Protein AF-0000000077542865 (afdb_homodimer)

InterPro domains:
  IPR049453 Integral membrane bound transporter domain [PF13515] (689-824)
  IPR052430 Intracellular Vesicle Transport-Associated [PTHR47804] (69-1054)

Nearest PDB structures (foldseek):
  7vq7-assembly1_B  TM=7.100E-01  e=1.196E-04  Arabidopsis thaliana
  7vq3-assembly1_A  TM=6.684E-01  e=6.848E-05  Arabidopsis thaliana
  7w6k-assembly1_B  TM=6.511E-01  e=1.328E-04  Glycine max
  7vq7-assembly1_B  TM=7.276E-01  e=7.617E-05  Arabidopsis thaliana
  7vq3-assembly1_A  TM=6.675E-01  e=5.763E-05  Arabidopsis thaliana

Secondary structure (DSSP, 8-state):
---------------------------EE-TTT--EE--------GGGGGGGGGG---TTSPPPGGG--SHHHHHHHHHHHHHHHHHHHHHHHTSHHHHHHHHHHHHHHHHHHHHHSHHHHHHH-SSS-TTHHHHHHHHS-TTS-HHHHHHHHHHHHHHHHHHHHHHHHHHHHHHHHHHHH--HHHHHHHIIIIIIIIIIHHHHHHHHHH--HHHHHHHHHHHHHHHHHHHH-HHHHHT----HHHHHHHHHHHHHHHHHHHHHHHSSPPPHHHHHHHHHHHHHHHHHHHHHHHHHHHHHT-STTTTSHHHHHHHHHHHHHHHHHHHHHHHHHHHHHHHTBTTTHHHHHHHHHHHHHHHHHHHHHHHHHHHHHHHHH-----TTS---------SS-THHHHHHHHHHHHHHHHHT-------HHHHHHHHHHT-STTTS------SHHHHHHHHHHHHHHHHHHHHHHHHHHHHS-SB-SSTTT-B---THHHHHHHHHHHHHHHHHHHHHHHHHHHHHH--S--HHHHHHHHHHHHHHHHHHHHHHHHHHHHHHHHHHHHHHHHHHHHPPPB-GGG-THHHHHHTS---------GGGGTT----------S-SS--SS-HHHHHHHHHHHHHH-TTS-HHHHHHHHHHHHHHHHHT-HHHHHHHHHHHHHHHHHHHHHSTTTHHHHHHTTHHHHHHHHHHH--SSHHHHHHHHHHHHHHHHHHHHHHHHHHHHHTT-HHHHHHHHHHHHHHHHHHHHTS--HHHHHHHHHHHIIIIIHHHHHHH-SS---GGGTTTS--HHHHHHHHHHHHHHHHHHHHHHHHHSS---HHHHHHHHHHHHHHHHHHHHHT-TTHHHHSTT----SS-TTHHHHHHHHHHHHHHHHHHHTT---TT----HHHHHHHHHHHHHHHHHHHHHHHHHHS--S--HHHHHHHHHTHHHHHHHHHHHHHHHHHHHHHHHHT-PBPS-PPPSHHHHHHHHHHHHHHHHHHHHHHHTT---SS---GGGGHHHHHHHHHHHHHHHHHHHHHHHHHHHH-B--TT-----/---------------------------EE-TTT--EE--------GGGGGGGGGG---TTSPPPGGG--SHHHHHHHHHHHHHHHHHHHHHHHTSHHHHHHHHHHHHHHHHHHHHHSHHHHHHH-SSS-TTHHHHHHHHS-TTS-HHHHHHHHHHHHHHHHHHHHHHHHHHHHHHHHHHHH--HHHHHHHIIIIIIIIIIHHHHHHHHHH--HHHHHHHHHHHHHHHHHHHH-HHHHHT----HHHHHHHHHHHHHHHHHHHHHHHSSPPPHHHHHHHHHHHHHHHHHHHHHHHHHHHHHT-STTTTSHHHHHHHHHHHHHHHHHHHHHHHHHHHHHHHTBTTTHHHHHHHHHHHHHHHHHHHHHHHHHHHHHHHHH-----TTS---------SS-THHHHHHHHHHHHHHHHHT-------HHHHHHHHHHTTSTTT-------SHHHHHHHHHHHHHHHHHHHHHHHHHHHHS-SB-SSTTT-B---THHHHHHHHHHHHHHHHHHHHHHHHHHHHHH--S--HHHHHHHHHHHHHHHHHHHHHHHHHHHHHHHHHHHHHHHHHHHHPPPB-GGG-THHHHHHTTT--------TTTTTT----------S-SS--SS-HHHHHHHHHHHHHH-TTS-HHHHHHHHHHHHHHHHHT-HHHHHHHHHHHHHHHHHHHHHSTTTHHHHHHTTHHHHHHHHHHH--SSHHHHHHHHHHHHHHHHHHHHHHHHHHHHHTT-HHHHHHHHHHHHHHHHHHHHTS--HHHHHHHHHHHIIIIIHHHHHHH-SS---GGGTTTS--HHHHHHHHHHHHHHHHHHHHHHHHHSS---HHHHHHHHHHHHHHHHHHHHHT-TTHHHHSTT----SS-TTHHHHHHHHHHHHHHHHHHHTT---TT----HHHHHHHHHHHHHHHHHHHHHHHHHHS--S--HHHHHHHHHTHHHHHHHHHHHHHHHHHHHHHHHHT-PBPS-PPPSHHHHHHHHHHHHHHHHHHHHHHHTT---SS---GGGGHHHHHHHHHHHHHHHHHHHHHHHHHHHH-B--TT-----

Radius of gyration: 46.23 Å; Cα contacts (8 Å, |Δi|>4): 2568; chains: 2; bounding box: 120×117×158 Å

Structure (mmCIF, N/CA/C/O backbone):
data_AF-0000000077542865-model_v1
#
loop_
_entity.id
_entity.type
_entity.pdbx_description
1 polymer 'Fusaric acid resistance protein-like-domain-containing protein'
#
loop_
_atom_site.group_PDB
_atom_site.id
_atom_site.type_symbol
_atom_site.label_atom_id
_atom_site.label_alt_id
_atom_site.label_comp_id
_atom_site.label_asym_id
_atom_site.label_entity_id
_atom_site.label_seq_id
_atom_site.pdbx_PDB_ins_code
_atom_site.Cartn_x
_atom_site.Cartn_y
_atom_site.Cartn_z
_atom_site.occupancy
_atom_site.B_iso_or_equiv
_atom_site.auth_seq_id
_atom_site.auth_comp_id
_atom_site.auth_asym_id
_atom_site.auth_atom_id
_atom_site.pdbx_PDB_model_num
ATOM 1 N N . MET A 1 1 ? 24 16.688 79.062 1 21.73 1 MET A N 1
ATOM 2 C CA . MET A 1 1 ? 23.328 16.75 77.75 1 21.73 1 MET A CA 1
ATOM 3 C C . MET A 1 1 ? 23.891 17.891 76.875 1 21.73 1 MET A C 1
ATOM 5 O O . MET A 1 1 ? 23.688 19.062 77.188 1 21.73 1 MET A O 1
ATOM 9 N N . SER A 1 2 ? 25.125 17.797 76.312 1 21.48 2 SER A N 1
ATOM 10 C CA . SER A 1 2 ? 26.156 18.656 75.688 1 21.48 2 SER A CA 1
ATOM 11 C C . SER A 1 2 ? 25.688 19.203 74.375 1 21.48 2 SER A C 1
ATOM 13 O O . SER A 1 2 ? 25.203 18.453 73.5 1 21.48 2 SER A O 1
ATOM 15 N N . SER A 1 3 ? 25.047 20.406 74.25 1 19.92 3 SER A N 1
ATOM 16 C CA . SER A 1 3 ? 24.469 21.25 73.25 1 19.92 3 SER A CA 1
ATOM 17 C C . SER A 1 3 ? 25.469 21.516 72.125 1 19.92 3 SER A C 1
ATOM 19 O O . SER A 1 3 ? 26.453 22.219 72.312 1 19.92 3 SER A O 1
ATOM 21 N N . ALA A 1 4 ? 25.781 20.406 71.375 1 23.33 4 ALA A N 1
ATOM 22 C CA . ALA A 1 4 ? 26.812 20.406 70.375 1 23.33 4 ALA A CA 1
ATOM 23 C C . ALA A 1 4 ? 26.625 21.594 69.438 1 23.33 4 ALA A C 1
ATOM 25 O O . ALA A 1 4 ? 25.5 22 69.125 1 23.33 4 ALA A O 1
ATOM 26 N N . THR A 1 5 ? 27.625 22.484 69.25 1 22.16 5 THR A N 1
ATOM 27 C CA . THR A 1 5 ? 27.922 23.766 68.625 1 22.16 5 THR A CA 1
ATOM 28 C C . THR A 1 5 ? 27.641 23.719 67.125 1 22.16 5 THR A C 1
ATOM 30 O O . THR A 1 5 ? 28.078 22.797 66.438 1 22.16 5 THR A O 1
ATOM 33 N N . SER A 1 6 ? 26.469 24.219 66.625 1 24.36 6 SER A N 1
ATOM 34 C CA . SER A 1 6 ? 25.859 24.391 65.312 1 24.36 6 SER A CA 1
ATOM 35 C C . SER A 1 6 ? 26.844 25.062 64.375 1 24.36 6 SER A C 1
ATOM 37 O O . SER A 1 6 ? 27.281 26.188 64.562 1 24.36 6 SER A O 1
ATOM 39 N N . SER A 1 7 ? 27.891 24.312 63.875 1 25.72 7 SER A N 1
ATOM 40 C CA . SER A 1 7 ? 28.906 24.766 62.938 1 25.72 7 SER A CA 1
ATOM 41 C C . SER A 1 7 ? 28.281 25.453 61.719 1 25.72 7 SER A C 1
ATOM 43 O O . SER A 1 7 ? 27.359 24.906 61.094 1 25.72 7 SER A O 1
ATOM 45 N N . SER A 1 8 ? 28.188 26.797 61.719 1 24.52 8 SER A N 1
ATOM 46 C CA . SER A 1 8 ? 27.703 27.75 60.75 1 24.52 8 SER A CA 1
ATOM 47 C C . SER A 1 8 ? 28.328 27.5 59.375 1 24.52 8 SER A C 1
ATOM 49 O O . SER A 1 8 ? 29.562 27.422 59.25 1 24.52 8 SER A O 1
ATOM 51 N N . THR A 1 9 ? 27.766 26.547 58.625 1 26.58 9 THR A N 1
ATOM 52 C CA . THR A 1 9 ? 28.125 26.25 57.25 1 26.58 9 THR A CA 1
ATOM 53 C C . THR A 1 9 ? 28.281 27.531 56.438 1 26.58 9 THR A C 1
ATOM 55 O O . THR A 1 9 ? 27.375 28.375 56.406 1 26.58 9 THR A O 1
ATOM 58 N N . ALA A 1 10 ? 29.5 28.141 56.406 1 27.3 10 ALA A N 1
ATOM 59 C CA . ALA A 1 10 ? 29.953 29.312 55.656 1 27.3 10 ALA A CA 1
ATOM 60 C C . ALA A 1 10 ? 29.422 29.25 54.219 1 27.3 10 ALA A C 1
ATOM 62 O O . ALA A 1 10 ? 29.578 28.234 53.531 1 27.3 10 ALA A O 1
ATOM 63 N N . ALA A 1 11 ? 28.312 30 54 1 28.98 11 ALA A N 1
ATOM 64 C CA . ALA A 1 11 ? 27.656 30.234 52.719 1 28.98 11 ALA A CA 1
ATOM 65 C C . ALA A 1 11 ? 28.672 30.531 51.625 1 28.98 11 ALA A C 1
ATOM 67 O O . ALA A 1 11 ? 29.594 31.328 51.812 1 28.98 11 ALA A O 1
ATOM 68 N N . TRP A 1 12 ? 29.047 29.531 50.906 1 29.36 12 TRP A N 1
ATOM 69 C CA . TRP A 1 12 ? 29.906 29.703 49.719 1 29.36 12 TRP A CA 1
ATOM 70 C C . TRP A 1 12 ? 29.516 30.953 48.938 1 29.36 12 TRP A C 1
ATOM 72 O O . TRP A 1 12 ? 28.344 31.25 48.781 1 29.36 12 TRP A O 1
ATOM 82 N N . PRO A 1 13 ? 30.312 32 49.062 1 31.22 13 PRO A N 1
ATOM 83 C CA . PRO A 1 13 ? 29.969 33.25 48.375 1 31.22 13 PRO A CA 1
ATOM 84 C C . PRO A 1 13 ? 29.453 33.031 46.969 1 31.22 13 PRO A C 1
ATOM 86 O O . PRO A 1 13 ? 29.812 32.031 46.312 1 31.22 13 PRO A O 1
ATOM 89 N N . PRO A 1 14 ? 28.234 33.438 46.719 1 29.36 14 PRO A N 1
ATOM 90 C CA . PRO A 1 14 ? 27.688 33.25 45.375 1 29.36 14 PRO A CA 1
ATOM 91 C C . PRO A 1 14 ? 28.703 33.531 44.281 1 29.36 14 PRO A C 1
ATOM 93 O O . PRO A 1 14 ? 29.609 34.344 44.469 1 29.36 14 PRO A O 1
ATOM 96 N N . LYS A 1 15 ? 28.953 32.656 43.375 1 32.5 15 LYS A N 1
ATOM 97 C CA . LYS A 1 15 ? 29.875 32.781 42.25 1 32.5 15 LYS A CA 1
ATOM 98 C C . LYS A 1 15 ? 29.719 34.125 41.594 1 32.5 15 LYS A C 1
ATOM 100 O O . LYS A 1 15 ? 28.609 34.531 41.219 1 32.5 15 LYS A O 1
ATOM 105 N N . ARG A 1 16 ? 30.625 35.125 42.031 1 31.64 16 ARG A N 1
ATOM 106 C CA . ARG A 1 16 ? 30.641 36.438 41.375 1 31.64 16 ARG A CA 1
ATOM 107 C C . ARG A 1 16 ? 30.391 36.281 39.875 1 31.64 16 ARG A C 1
ATOM 109 O O . ARG A 1 16 ? 30.922 35.406 39.25 1 31.64 16 ARG A O 1
ATOM 116 N N . PRO A 1 17 ? 29.172 36.781 39.562 1 32.28 17 PRO A N 1
ATOM 117 C CA . PRO A 1 17 ? 28.969 36.688 38.094 1 32.28 17 PRO A CA 1
ATOM 118 C C . PRO A 1 17 ? 30.219 37.031 37.312 1 32.28 17 PRO A C 1
ATOM 120 O O . PRO A 1 17 ? 31.016 37.875 37.719 1 32.28 17 PRO A O 1
ATOM 123 N N . SER A 1 18 ? 30.859 36.094 36.75 1 33.19 18 SER A N 1
ATOM 124 C CA . SER A 1 18 ? 32.094 36.188 36 1 33.19 18 SER A CA 1
ATOM 125 C C . SER A 1 18 ? 32.156 37.469 35.188 1 33.19 18 SER A C 1
ATOM 127 O O . SER A 1 18 ? 31.266 37.75 34.375 1 33.19 18 SER A O 1
ATOM 129 N N . GLN A 1 19 ? 32.469 38.594 35.844 1 33.66 19 GLN A N 1
ATOM 130 C CA . GLN A 1 19 ? 32.75 39.906 35.25 1 33.66 19 GLN A CA 1
ATOM 131 C C . GLN A 1 19 ? 33.531 39.781 33.938 1 33.66 19 GLN A C 1
ATOM 133 O O . GLN A 1 19 ? 34 40.75 33.375 1 33.66 19 GLN A O 1
ATOM 138 N N . ARG A 1 20 ? 34.125 38.625 33.625 1 35.59 20 ARG A N 1
ATOM 139 C CA . ARG A 1 20 ? 35.312 38.281 32.844 1 35.59 20 ARG A CA 1
ATOM 140 C C . ARG A 1 20 ? 35.125 38.594 31.375 1 35.59 20 ARG A C 1
ATOM 142 O O . ARG A 1 20 ? 36.094 38.719 30.625 1 35.59 20 ARG A O 1
ATOM 149 N N . MET A 1 21 ? 33.969 38.344 30.703 1 39.41 21 MET A N 1
ATOM 150 C CA . MET A 1 21 ? 34.031 38.281 29.25 1 39.41 21 MET A CA 1
ATOM 151 C C . MET A 1 21 ? 33.906 39.656 28.625 1 39.41 21 MET A C 1
ATOM 153 O O . MET A 1 21 ? 32.844 40.062 28.234 1 39.41 21 MET A O 1
ATOM 157 N N . LYS A 1 22 ? 34.719 40.625 29.094 1 42.03 22 LYS A N 1
ATOM 158 C CA . LYS A 1 22 ? 34.469 41.938 28.484 1 42.03 22 LYS A CA 1
ATOM 159 C C . LYS A 1 22 ? 35.125 42.031 27.109 1 42.03 22 LYS A C 1
ATOM 161 O O . LYS A 1 22 ? 36.375 42 27.031 1 42.03 22 LYS A O 1
ATOM 166 N N . LEU A 1 23 ? 34.656 41.562 25.938 1 52.25 23 LEU A N 1
ATOM 167 C CA . LEU A 1 23 ? 35.062 41.781 24.562 1 52.25 23 LEU A CA 1
ATOM 168 C C . LEU A 1 23 ? 35.344 43.25 24.312 1 52.25 23 LEU A C 1
ATOM 170 O O . LEU A 1 23 ? 34.75 44.125 24.953 1 52.25 23 LEU A O 1
ATOM 174 N N . ARG A 1 24 ? 36.469 43.656 23.594 1 51.62 24 ARG A N 1
ATOM 175 C CA . ARG A 1 24 ? 36.75 45 23.156 1 51.62 24 ARG A CA 1
ATOM 176 C C . ARG A 1 24 ? 35.5 45.656 22.578 1 51.62 24 ARG A C 1
ATOM 178 O O . ARG A 1 24 ? 34.656 45 21.969 1 51.62 24 ARG A O 1
ATOM 185 N N . ASN A 1 25 ? 35.156 46.75 23.109 1 57.97 25 ASN A N 1
ATOM 186 C CA . ASN A 1 25 ? 33.969 47.438 22.656 1 57.97 25 ASN A CA 1
ATOM 187 C C . ASN A 1 25 ? 34.125 48.031 21.25 1 57.97 25 ASN A C 1
ATOM 189 O O . ASN A 1 25 ? 35.125 48.688 20.984 1 57.97 25 ASN A O 1
ATOM 193 N N . GLY A 1 26 ? 33.719 47.406 20.25 1 60.69 26 GLY A N 1
ATOM 194 C CA . GLY A 1 26 ? 33.688 48 18.922 1 60.69 26 GLY A CA 1
ATOM 195 C C . GLY A 1 26 ? 32.781 49.219 18.828 1 60.69 26 GLY A C 1
ATOM 196 O O . GLY A 1 26 ? 32.031 49.531 19.781 1 60.69 26 GLY A O 1
ATOM 197 N N . THR A 1 27 ? 33.062 50.094 17.891 1 69.81 27 THR A N 1
ATOM 198 C CA . THR A 1 27 ? 32.156 51.219 17.625 1 69.81 27 THR A CA 1
ATOM 199 C C . THR A 1 27 ? 30.797 50.719 17.172 1 69.81 27 THR A C 1
ATOM 201 O O . THR A 1 27 ? 30.688 49.812 16.359 1 69.81 27 THR A O 1
ATOM 204 N N . TYR A 1 28 ? 29.859 51.062 17.953 1 74.69 28 TYR A N 1
ATOM 205 C CA . TYR A 1 28 ? 28.516 50.656 17.547 1 74.69 28 TYR A CA 1
ATOM 206 C C . TYR A 1 28 ? 27.641 51.906 17.297 1 74.69 28 TYR A C 1
ATOM 208 O O . TYR A 1 28 ? 27.984 53 17.719 1 74.69 28 TYR A O 1
ATOM 216 N N . ILE A 1 29 ? 26.719 51.75 16.453 1 74.88 29 ILE A N 1
ATOM 217 C CA . ILE A 1 29 ? 25.797 52.844 16.078 1 74.88 29 ILE A CA 1
ATOM 218 C C . ILE A 1 29 ? 24.516 52.719 16.906 1 74.88 29 ILE A C 1
ATOM 220 O O . ILE A 1 29 ? 23.906 51.656 16.984 1 74.88 29 ILE A O 1
ATOM 224 N N . ILE A 1 30 ? 24.219 53.781 17.625 1 73.69 30 ILE A N 1
ATOM 225 C CA . ILE A 1 30 ? 22.922 53.844 18.297 1 73.69 30 ILE A CA 1
ATOM 226 C C . ILE A 1 30 ? 21.828 54.062 17.25 1 73.69 30 ILE A C 1
ATOM 228 O O . ILE A 1 30 ? 21.797 55.094 16.594 1 73.69 30 ILE A O 1
ATOM 232 N N . PRO A 1 31 ? 21.047 53.125 17.031 1 80 31 PRO A N 1
ATOM 233 C CA . PRO A 1 31 ? 20.094 53.156 15.914 1 80 31 PRO A CA 1
ATOM 234 C C . PRO A 1 31 ? 19.188 54.375 15.961 1 80 31 PRO A C 1
ATOM 236 O O . PRO A 1 31 ? 18.891 54.969 14.922 1 80 31 PRO A O 1
ATOM 239 N N . ARG A 1 32 ? 18.812 54.969 17.078 1 76.44 32 ARG A N 1
ATOM 240 C CA . ARG A 1 32 ? 17.844 56.062 17.172 1 76.44 32 ARG A CA 1
ATOM 241 C C . ARG A 1 32 ? 18.469 57.375 16.734 1 76.44 32 ARG A C 1
ATOM 243 O O . ARG A 1 32 ? 17.828 58.188 16.078 1 76.44 32 ARG A O 1
ATOM 250 N N . THR A 1 33 ? 19.75 57.594 17.094 1 75.69 33 THR A N 1
ATOM 251 C CA . THR A 1 33 ? 20.375 58.875 16.844 1 75.69 33 THR A CA 1
ATOM 252 C C . THR A 1 33 ? 21.375 58.781 15.68 1 75.69 33 THR A C 1
ATOM 254 O O . THR A 1 33 ? 21.703 59.781 15.055 1 75.69 33 THR A O 1
ATOM 257 N N . GLY A 1 34 ? 21.797 57.594 15.305 1 75.5 34 GLY A N 1
ATOM 258 C CA . GLY A 1 34 ? 22.797 57.375 14.266 1 75.5 34 GLY A CA 1
ATOM 259 C C . GLY A 1 34 ? 24.219 57.688 14.734 1 75.5 34 GLY A C 1
ATOM 260 O O . GLY A 1 34 ? 25.156 57.688 13.938 1 75.5 34 GLY A O 1
ATOM 261 N N . GLU A 1 35 ? 24.391 57.969 16.125 1 78.62 35 GLU A N 1
ATOM 262 C CA . GLU A 1 35 ? 25.688 58.375 16.656 1 78.62 35 GLU A CA 1
ATOM 263 C C . GLU A 1 35 ? 26.562 57.125 16.906 1 78.62 35 GLU A C 1
ATOM 265 O O . GLU A 1 35 ? 26.062 56.062 17.234 1 78.62 35 GLU A O 1
ATOM 270 N N . ARG A 1 36 ? 27.781 57.344 16.609 1 79.56 36 ARG A N 1
ATOM 271 C CA . ARG A 1 36 ? 28.75 56.281 16.859 1 79.56 36 ARG A CA 1
ATOM 272 C C . ARG A 1 36 ? 29.234 56.312 18.312 1 79.56 36 ARG A C 1
ATOM 274 O O . ARG A 1 36 ? 29.531 57.375 18.844 1 79.56 36 ARG A O 1
ATOM 281 N N . SER A 1 37 ? 28.922 55.344 19.016 1 77.81 37 SER A N 1
ATOM 282 C CA . SER A 1 37 ? 29.328 55.25 20.406 1 77.81 37 SER A CA 1
ATOM 283 C C . SER A 1 37 ? 30.297 54.094 20.641 1 77.81 37 SER A C 1
ATOM 285 O O . SER A 1 37 ? 30.266 53.094 19.906 1 77.81 37 SER A O 1
ATOM 287 N N . ARG A 1 38 ? 31.234 54.156 21.547 1 70.25 38 ARG A N 1
ATOM 288 C CA . ARG A 1 38 ? 32.188 53.125 21.906 1 70.25 38 ARG A CA 1
ATOM 289 C C . ARG A 1 38 ? 31.969 52.656 23.328 1 70.25 38 ARG A C 1
ATOM 291 O O . ARG A 1 38 ? 32.875 52.094 23.953 1 70.25 38 ARG A O 1
ATOM 298 N N . GLN A 1 39 ? 30.703 52.906 23.875 1 68.94 39 GLN A N 1
ATOM 299 C CA . GLN A 1 39 ? 30.422 52.5 25.25 1 68.94 39 GLN A CA 1
ATOM 300 C C . GLN A 1 39 ? 30.219 51 25.375 1 68.94 39 GLN A C 1
ATOM 302 O O . GLN A 1 39 ? 29.875 50.344 24.391 1 68.94 39 GLN A O 1
ATOM 307 N N . GLU A 1 40 ? 30.547 50.438 26.562 1 68.69 40 GLU A N 1
ATOM 308 C CA . GLU A 1 40 ? 30.406 49.031 26.828 1 68.69 40 GLU A CA 1
ATOM 309 C C . GLU A 1 40 ? 28.938 48.625 26.906 1 68.69 40 GLU A C 1
ATOM 311 O O . GLU A 1 40 ? 28.125 49.344 27.516 1 68.69 40 GLU A O 1
ATOM 316 N N . PHE A 1 41 ? 28.516 47.719 25.938 1 71.62 41 PHE A N 1
ATOM 317 C CA . PHE A 1 41 ? 27.141 47.219 26 1 71.62 41 PHE A CA 1
ATOM 318 C C . PHE A 1 41 ? 27.125 45.719 26.141 1 71.62 41 PHE A C 1
ATOM 320 O O . PHE A 1 41 ? 28.094 45.031 25.812 1 71.62 41 PHE A O 1
ATOM 327 N N . SER A 1 42 ? 26.188 45.219 27.062 1 67.75 42 SER A N 1
ATOM 328 C CA . SER A 1 42 ? 25.969 43.781 27.172 1 67.75 42 SER A CA 1
ATOM 329 C C . SER A 1 42 ? 24.719 43.344 26.406 1 67.75 42 SER A C 1
ATOM 331 O O . SER A 1 42 ? 23.766 44.094 26.281 1 67.75 42 SER A O 1
ATOM 333 N N . LEU A 1 43 ? 24.828 42.281 25.594 1 71.12 43 LEU A N 1
ATOM 334 C CA . LEU A 1 43 ? 23.688 41.688 24.891 1 71.12 43 LEU A CA 1
ATOM 335 C C . LEU A 1 43 ? 22.703 41.062 25.875 1 71.12 43 LEU A C 1
ATOM 337 O O . LEU A 1 43 ? 23.047 40.094 26.562 1 71.12 43 LEU A O 1
ATOM 341 N N . ARG A 1 44 ? 21.766 41.938 26.453 1 62.12 44 ARG A N 1
ATOM 342 C CA . ARG A 1 44 ? 20.797 41.438 27.438 1 62.12 44 ARG A CA 1
ATOM 343 C C . ARG A 1 44 ? 19.469 41.125 26.766 1 62.12 44 ARG A C 1
ATOM 345 O O . ARG A 1 44 ? 19.172 41.625 25.672 1 62.12 44 ARG A O 1
ATOM 352 N N . THR A 1 45 ? 18.812 39.969 27.266 1 64.5 45 THR A N 1
ATOM 353 C CA . THR A 1 45 ? 17.469 39.594 26.828 1 64.5 45 THR A CA 1
ATOM 354 C C . THR A 1 45 ? 16.422 40.406 27.594 1 64.5 45 THR A C 1
ATOM 356 O O . THR A 1 45 ? 16.672 40.875 28.719 1 64.5 45 THR A O 1
ATOM 359 N N . SER A 1 46 ? 15.477 40.938 26.969 1 59.31 46 SER A N 1
ATOM 360 C CA . SER A 1 46 ? 14.398 41.75 27.531 1 59.31 46 SER A CA 1
ATOM 361 C C . SER A 1 46 ? 13.68 41 28.641 1 59.31 46 SER A C 1
ATOM 363 O O . SER A 1 46 ? 12.945 41.625 29.422 1 59.31 46 SER A O 1
ATOM 365 N N . THR A 1 47 ? 13.625 39.688 28.781 1 56.72 47 THR A N 1
ATOM 366 C CA . THR A 1 47 ? 12.773 38.969 29.734 1 56.72 47 THR A CA 1
ATOM 367 C C . THR A 1 47 ? 13.219 39.25 31.172 1 56.72 47 THR A C 1
ATOM 369 O O . THR A 1 47 ? 12.43 39.125 32.125 1 56.72 47 THR A O 1
ATOM 372 N N . ASN A 1 48 ? 14.438 39.438 31.562 1 47 48 ASN A N 1
ATOM 373 C CA . ASN A 1 48 ? 14.836 39.562 32.969 1 47 48 ASN A CA 1
ATOM 374 C C . ASN A 1 48 ? 14.305 40.844 33.562 1 47 48 ASN A C 1
ATOM 376 O O . ASN A 1 48 ? 14.336 41 34.812 1 47 48 ASN A O 1
ATOM 380 N N . ALA A 1 49 ? 13.969 41.812 33 1 43.81 49 ALA A N 1
ATOM 381 C CA . ALA A 1 49 ? 13.594 43.062 33.625 1 43.81 49 ALA A CA 1
ATOM 382 C C . ALA A 1 49 ? 12.211 42.969 34.25 1 43.81 49 ALA A C 1
ATOM 384 O O . ALA A 1 49 ? 11.93 43.656 35.25 1 43.81 49 ALA A O 1
ATOM 385 N N . THR A 1 50 ? 11.305 42.188 33.625 1 41.84 50 THR A N 1
ATOM 386 C CA . THR A 1 50 ? 9.961 42.375 34.156 1 41.84 50 THR A CA 1
ATOM 387 C C . THR A 1 50 ? 9.781 41.594 35.438 1 41.84 50 THR A C 1
ATOM 389 O O . THR A 1 50 ? 8.719 41.656 36.062 1 41.84 50 THR A O 1
ATOM 392 N N . SER A 1 51 ? 10.664 40.656 35.719 1 40.59 51 SER A N 1
ATOM 393 C CA . SER A 1 51 ? 10.25 39.906 36.906 1 40.59 51 SER A CA 1
ATOM 394 C C . SER A 1 51 ? 10.234 40.781 38.156 1 40.59 51 SER A C 1
ATOM 396 O O . SER A 1 51 ? 9.609 40.438 39.156 1 40.59 51 SER A O 1
ATOM 398 N N . ASN A 1 52 ? 11.148 41.75 38.25 1 36.41 52 ASN A N 1
ATOM 399 C CA . ASN A 1 52 ? 11.289 42.312 39.594 1 36.41 52 ASN A CA 1
ATOM 400 C C . ASN A 1 52 ? 10.078 43.156 39.969 1 36.41 52 ASN A C 1
ATOM 402 O O . ASN A 1 52 ? 10.016 43.688 41.094 1 36.41 52 ASN A O 1
ATOM 406 N N . SER A 1 53 ? 9.422 43.781 39.031 1 36.97 53 SER A N 1
ATOM 407 C CA . SER A 1 53 ? 8.586 44.844 39.594 1 36.97 53 SER A CA 1
ATOM 408 C C . SER A 1 53 ? 7.391 44.281 40.344 1 36.97 53 SER A C 1
ATOM 410 O O . SER A 1 53 ? 6.672 45 41.031 1 36.97 53 SER A O 1
ATOM 412 N N . ASP A 1 54 ? 6.871 43.094 39.969 1 38.81 54 ASP A N 1
ATOM 413 C CA . ASP A 1 54 ? 5.559 42.875 40.562 1 38.81 54 ASP A CA 1
ATOM 414 C C . ASP A 1 54 ? 5.684 42.438 42.031 1 38.81 54 ASP A C 1
ATOM 416 O O . ASP A 1 54 ? 5.195 41.375 42.406 1 38.81 54 ASP A O 1
ATOM 420 N N . SER A 1 55 ? 6.77 42.594 42.656 1 38.25 55 SER A N 1
ATOM 421 C CA . SER A 1 55 ? 6.781 42.188 44.062 1 38.25 55 SER A CA 1
ATOM 422 C C . SER A 1 55 ? 5.711 42.906 44.875 1 38.25 55 SER A C 1
ATOM 424 O O . SER A 1 55 ? 5.512 42.625 46.062 1 38.25 55 SER A O 1
ATOM 426 N N . SER A 1 56 ? 5.355 44.156 44.5 1 38.75 56 SER A N 1
ATOM 427 C CA . SER A 1 56 ? 4.73 44.938 45.562 1 38.75 56 SER A CA 1
ATOM 428 C C . SER A 1 56 ? 3.369 44.375 45.938 1 38.75 56 SER A C 1
ATOM 430 O O . SER A 1 56 ? 2.678 44.969 46.812 1 38.75 56 SER A O 1
ATOM 432 N N . ASN A 1 57 ? 2.549 43.688 45.156 1 43.62 57 ASN A N 1
ATOM 433 C CA . ASN A 1 57 ? 1.163 43.594 45.594 1 43.62 57 ASN A CA 1
ATOM 434 C C . ASN A 1 57 ? 1.004 42.594 46.75 1 43.62 57 ASN A C 1
ATOM 436 O O . ASN A 1 57 ? 0.78 41.406 46.5 1 43.62 57 ASN A O 1
ATOM 440 N N . ASP A 1 58 ? 1.519 42.719 47.812 1 48.56 58 ASP A N 1
ATOM 441 C CA . ASP A 1 58 ? 1.382 42 49.094 1 48.56 58 ASP A CA 1
ATOM 442 C C . ASP A 1 58 ? -0.084 41.688 49.406 1 48.56 58 ASP A C 1
ATOM 444 O O . ASP A 1 58 ? -0.405 40.656 49.969 1 48.56 58 ASP A O 1
ATOM 448 N N . ALA A 1 59 ? -1.016 42.719 49.375 1 54.56 59 ALA A N 1
ATOM 449 C CA . ALA A 1 59 ? -2.406 42.562 49.781 1 54.56 59 ALA A CA 1
ATOM 450 C C . ALA A 1 59 ? -3.143 41.531 48.938 1 54.56 59 ALA A C 1
ATOM 452 O O . ALA A 1 59 ? -4.27 41.156 49.25 1 54.56 59 ALA A O 1
ATOM 453 N N . ARG A 1 60 ? -2.65 41.188 47.906 1 62.47 60 ARG A N 1
ATOM 454 C CA . ARG A 1 60 ? -3.314 40.312 46.906 1 62.47 60 ARG A CA 1
ATOM 455 C C . ARG A 1 60 ? -2.762 38.906 46.969 1 62.47 60 ARG A C 1
ATOM 457 O O . ARG A 1 60 ? -2.889 38.125 46.031 1 62.47 60 ARG A O 1
ATOM 464 N N . THR A 1 61 ? -2.178 38.531 48.188 1 70 61 THR A N 1
ATOM 465 C CA . THR A 1 61 ? -1.678 37.188 48.281 1 70 61 THR A CA 1
ATOM 466 C C . THR A 1 61 ? -2.506 36.375 49.281 1 70 61 THR A C 1
ATOM 468 O O . THR A 1 61 ? -3.006 36.906 50.281 1 70 61 THR A O 1
ATOM 471 N N . TYR A 1 62 ? -2.869 35.094 49.031 1 77.88 62 TYR A N 1
ATOM 472 C CA . TYR A 1 62 ? -3.564 34.125 49.875 1 77.88 62 TYR A CA 1
ATOM 473 C C . TYR A 1 62 ? -2.803 33.906 51.188 1 77.88 62 TYR A C 1
ATOM 475 O O . TYR A 1 62 ? -1.57 33.875 51.188 1 77.88 62 TYR A O 1
ATOM 483 N N . ARG A 1 63 ? -3.451 34.125 52.344 1 76.5 63 ARG A N 1
ATOM 484 C CA . ARG A 1 63 ? -2.838 33.844 53.656 1 76.5 63 ARG A CA 1
ATOM 485 C C . ARG A 1 63 ? -3.033 32.406 54.062 1 76.5 63 ARG A C 1
ATOM 487 O O . ARG A 1 63 ? -4.07 31.797 53.75 1 76.5 63 ARG A O 1
ATOM 494 N N . SER A 1 64 ? -2.002 31.719 54.531 1 78.44 64 SER A N 1
ATOM 495 C CA . SER A 1 64 ? -2.033 30.312 54.906 1 78.44 64 SER A CA 1
ATOM 496 C C . SER A 1 64 ? -2.676 30.125 56.281 1 78.44 64 SER A C 1
ATOM 498 O O . SER A 1 64 ? -2.629 31.031 57.125 1 78.44 64 SER A O 1
ATOM 500 N N . PHE A 1 65 ? -3.459 29.078 56.375 1 78.62 65 PHE A N 1
ATOM 501 C CA . PHE A 1 65 ? -4.137 28.703 57.594 1 78.62 65 PHE A CA 1
ATOM 502 C C . PHE A 1 65 ? -3.129 28.375 58.688 1 78.62 65 PHE A C 1
ATOM 504 O O . PHE A 1 65 ? -3.486 28.281 59.875 1 78.62 65 PHE A O 1
ATOM 511 N N . GLU A 1 66 ? -1.943 28.141 58.406 1 72.94 66 GLU A N 1
ATOM 512 C CA . GLU A 1 66 ? -0.973 27.688 59.375 1 72.94 66 GLU A CA 1
ATOM 513 C C . GLU A 1 66 ? -0.674 28.781 60.406 1 72.94 66 GLU A C 1
ATOM 515 O O . GLU A 1 66 ? -0.299 28.5 61.531 1 72.94 66 GLU A O 1
ATOM 520 N N . THR A 1 67 ? -1.011 30 60 1 66.75 67 THR A N 1
ATOM 521 C CA . THR A 1 67 ? -0.665 31.078 60.938 1 66.75 67 THR A CA 1
ATOM 522 C C . THR A 1 67 ? -1.828 31.375 61.875 1 66.75 67 THR A C 1
ATOM 524 O O . THR A 1 67 ? -1.744 32.281 62.688 1 66.75 67 THR A O 1
ATOM 527 N N . ALA A 1 68 ? -2.951 30.594 61.719 1 70.31 68 ALA A N 1
ATOM 528 C CA . ALA A 1 68 ? -4.148 30.922 62.5 1 70.31 68 ALA A CA 1
ATOM 529 C C . ALA A 1 68 ? -4.102 30.297 63.875 1 70.31 68 ALA A C 1
ATOM 531 O O . ALA A 1 68 ? -3.916 29.078 64 1 70.31 68 ALA A O 1
ATOM 532 N N . GLU A 1 69 ? -3.893 30.938 65 1 75 69 GLU A N 1
ATOM 533 C CA . GLU A 1 69 ? -3.83 30.469 66.375 1 75 69 GLU A CA 1
ATOM 534 C C . GLU A 1 69 ? -5.227 30.219 66.938 1 75 69 GLU A C 1
ATOM 536 O O . GLU A 1 69 ? -5.426 29.312 67.75 1 75 69 GLU A O 1
ATOM 541 N N . SER A 1 70 ? -6.211 31.047 66.625 1 80.12 70 SER A N 1
ATOM 542 C CA . SER A 1 70 ? -7.559 30.891 67.188 1 80.12 70 SER A CA 1
ATOM 543 C C . SER A 1 70 ? -8.578 30.672 66.062 1 80.12 70 SER A C 1
ATOM 545 O O . SER A 1 70 ? -8.289 30.906 64.875 1 80.12 70 SER A O 1
ATOM 547 N N . ASN A 1 71 ? -9.719 30.109 66.375 1 85.31 71 ASN A N 1
ATOM 548 C CA . ASN A 1 71 ? -10.797 29.891 65.375 1 85.31 71 ASN A CA 1
ATOM 549 C C . ASN A 1 71 ? -11.273 31.219 64.812 1 85.31 71 ASN A C 1
ATOM 551 O O . ASN A 1 71 ? -11.648 31.266 63.625 1 85.31 71 ASN A O 1
ATOM 555 N N . LYS A 1 72 ? -11.188 32.219 65.625 1 82.5 72 LYS A N 1
ATOM 556 C CA . LYS A 1 72 ? -11.57 33.531 65.062 1 82.5 72 LYS A CA 1
ATOM 557 C C . LYS A 1 72 ? -10.562 34.031 64.062 1 82.5 72 LYS A C 1
ATOM 559 O O . LYS A 1 72 ? -10.945 34.625 63.062 1 82.5 72 LYS A O 1
ATOM 564 N N . ASP A 1 73 ? -9.414 33.531 64.312 1 82.56 73 ASP A N 1
ATOM 565 C CA . ASP A 1 73 ? -8.383 33.938 63.344 1 82.56 73 ASP A CA 1
ATOM 566 C C . ASP A 1 73 ? -8.508 33.156 62.031 1 82.56 73 ASP A C 1
ATOM 568 O O . ASP A 1 73 ? -8.281 33.688 60.938 1 82.56 73 ASP A O 1
ATOM 572 N N . ARG A 1 74 ? -9 31.922 62.125 1 85.56 74 ARG A N 1
ATOM 573 C CA . ARG A 1 74 ? -9.211 31.109 60.938 1 85.56 74 ARG A CA 1
ATOM 574 C C . ARG A 1 74 ? -10.328 31.672 60.062 1 85.56 74 ARG A C 1
ATOM 576 O O . ARG A 1 74 ? -10.227 31.703 58.844 1 85.56 74 ARG A O 1
ATOM 583 N N . LEU A 1 75 ? -11.297 32.156 60.781 1 86 75 LEU A N 1
ATOM 584 C CA . LEU A 1 75 ? -12.406 32.75 60.031 1 86 75 LEU A CA 1
ATOM 585 C C . LEU A 1 75 ? -11.984 34.062 59.375 1 86 75 LEU A C 1
ATOM 587 O O . LEU A 1 75 ? -12.422 34.375 58.281 1 86 75 LEU A O 1
ATOM 591 N N . ARG A 1 76 ? -11.203 34.719 60 1 83.75 76 ARG A N 1
ATOM 592 C CA . ARG A 1 76 ? -10.703 35.969 59.406 1 83.75 76 ARG A CA 1
ATOM 593 C C . ARG A 1 76 ? -9.805 35.688 58.188 1 83.75 76 ARG A C 1
ATOM 595 O O . ARG A 1 76 ? -9.852 36.406 57.219 1 83.75 76 ARG A O 1
ATOM 602 N N . ILE A 1 77 ? -9.211 34.562 58.281 1 86.62 77 ILE A N 1
ATOM 603 C CA . ILE A 1 77 ? -8.352 34.188 57.156 1 86.62 77 ILE A CA 1
ATOM 604 C C . ILE A 1 77 ? -9.219 33.719 56 1 86.62 77 ILE A C 1
ATOM 606 O O . ILE A 1 77 ? -8.938 34.031 54.844 1 86.62 77 ILE A O 1
ATOM 610 N N . ILE A 1 78 ? -10.234 32.969 56.281 1 87.62 78 ILE A N 1
ATOM 611 C CA . ILE A 1 78 ? -11.133 32.5 55.219 1 87.62 78 ILE A CA 1
ATOM 612 C C . ILE A 1 78 ? -11.789 33.719 54.562 1 87.62 78 ILE A C 1
ATOM 614 O O . ILE A 1 78 ? -11.883 33.781 53.312 1 87.62 78 ILE A O 1
ATOM 618 N N . PHE A 1 79 ? -12.156 34.656 55.406 1 86 79 PHE A N 1
ATOM 619 C CA . PHE A 1 79 ? -12.797 35.844 54.844 1 86 79 PHE A CA 1
ATOM 620 C C . PHE A 1 79 ? -11.805 36.656 54.062 1 86 79 PHE A C 1
ATOM 622 O O . PHE A 1 79 ? -12.156 37.25 53 1 86 79 PHE A O 1
ATOM 629 N N . HIS A 1 80 ? -10.719 36.688 54.5 1 83.19 80 HIS A N 1
ATOM 630 C CA . HIS A 1 80 ? -9.695 37.406 53.75 1 83.19 80 HIS A CA 1
ATOM 631 C C . HIS A 1 80 ? -9.391 36.719 52.438 1 83.19 80 HIS A C 1
ATOM 633 O O . HIS A 1 80 ? -9.266 37.344 51.406 1 83.19 80 HIS A O 1
ATOM 639 N N . ASN A 1 81 ? -9.383 35.375 52.5 1 87.88 81 ASN A N 1
ATOM 640 C CA . ASN A 1 81 ? -9.133 34.625 51.25 1 87.88 81 ASN A CA 1
ATOM 641 C C . ASN A 1 81 ? -10.281 34.781 50.281 1 87.88 81 ASN A C 1
ATOM 643 O O . ASN A 1 81 ? -10.055 34.812 49.062 1 87.88 81 ASN A O 1
ATOM 647 N N . ILE A 1 82 ? -11.328 34.906 50.719 1 86.25 82 ILE A N 1
ATOM 648 C CA . ILE A 1 82 ? -12.484 35.094 49.844 1 86.25 82 ILE A CA 1
ATOM 649 C C . ILE A 1 82 ? -12.438 36.5 49.25 1 86.25 82 ILE A C 1
ATOM 651 O O . ILE A 1 82 ? -12.742 36.688 48.062 1 86.25 82 ILE A O 1
ATOM 655 N N . LYS A 1 83 ? -12.031 37.406 50.031 1 87.31 83 LYS A N 1
ATOM 656 C CA . LYS A 1 83 ? -11.906 38.781 49.531 1 87.31 83 LYS A CA 1
ATOM 657 C C . LYS A 1 83 ? -10.797 38.875 48.5 1 87.31 83 LYS A C 1
ATOM 659 O O . LYS A 1 83 ? -10.953 39.562 47.469 1 87.31 83 LYS A O 1
ATOM 664 N N . VAL A 1 84 ? -9.812 38.25 48.75 1 86.62 84 VAL A N 1
ATOM 665 C CA . VAL A 1 84 ? -8.719 38.25 47.781 1 86.62 84 VAL A CA 1
ATOM 666 C C . VAL A 1 84 ? -9.172 37.531 46.5 1 86.62 84 VAL A C 1
ATOM 668 O O . VAL A 1 84 ? -8.844 38 45.406 1 86.62 84 VAL A O 1
ATOM 671 N N . ALA A 1 85 ? -9.875 36.469 46.688 1 87.25 85 ALA A N 1
ATOM 672 C CA . ALA A 1 85 ? -10.383 35.781 45.5 1 87.25 85 ALA A CA 1
ATOM 673 C C . ALA A 1 85 ? -11.305 36.688 44.688 1 87.25 85 ALA A C 1
ATOM 675 O O . ALA A 1 85 ? -11.266 36.656 43.438 1 87.25 85 ALA A O 1
ATOM 676 N N . PHE A 1 86 ? -12.039 37.438 45.312 1 87.44 86 PHE A N 1
ATOM 677 C CA . PHE A 1 86 ? -12.953 38.312 44.625 1 87.44 86 PHE A CA 1
ATOM 678 C C . PHE A 1 86 ? -12.195 39.469 43.969 1 87.44 86 PHE A C 1
ATOM 680 O O . PHE A 1 86 ? -12.57 39.906 42.875 1 87.44 86 PHE A O 1
ATOM 687 N N . VAL A 1 87 ? -11.195 39.906 44.562 1 86.88 87 VAL A N 1
ATOM 688 C CA . VAL A 1 87 ? -10.406 40.969 43.969 1 86.88 87 VAL A CA 1
ATOM 689 C C . VAL A 1 87 ? -9.648 40.438 42.75 1 86.88 87 VAL A C 1
ATOM 691 O O . VAL A 1 87 ? -9.539 41.125 41.719 1 86.88 87 VAL A O 1
ATOM 694 N N . LEU A 1 88 ? -9.297 39.25 42.906 1 87.12 88 LEU A N 1
ATOM 695 C CA . LEU A 1 88 ? -8.602 38.656 41.781 1 87.12 88 LEU A CA 1
ATOM 696 C C . LEU A 1 88 ? -9.57 38.375 40.625 1 87.12 88 LEU A C 1
ATOM 698 O O . LEU A 1 88 ? -9.219 38.531 39.438 1 87.12 88 LEU A O 1
ATOM 702 N N . LEU A 1 89 ? -10.664 37.969 40.969 1 87.75 89 LEU A N 1
ATOM 703 C CA . LEU A 1 89 ? -11.688 37.75 39.938 1 87.75 89 LEU A CA 1
ATOM 704 C C . LEU A 1 89 ? -12.07 39.062 39.281 1 87.75 89 LEU A C 1
ATOM 706 O O . LEU A 1 89 ? -12.266 39.125 38.062 1 87.75 89 LEU A O 1
ATOM 710 N N . TRP A 1 90 ? -12.086 40.062 40.031 1 87.38 90 TRP A N 1
ATOM 711 C CA . TRP A 1 90 ? -12.414 41.375 39.469 1 87.38 90 TRP A CA 1
ATOM 712 C C . TRP A 1 90 ? -11.289 41.875 38.594 1 87.38 90 TRP A C 1
ATOM 714 O O . TRP A 1 90 ? -11.539 42.469 37.562 1 87.38 90 TRP A O 1
ATOM 724 N N . ALA A 1 91 ? -10.164 41.656 39 1 88.62 91 ALA A N 1
ATOM 725 C CA . ALA A 1 91 ? -9.023 42.062 38.188 1 88.62 91 ALA A CA 1
ATOM 726 C C . ALA A 1 91 ? -8.977 41.25 36.875 1 88.62 91 ALA A C 1
ATOM 728 O O . ALA A 1 91 ? -8.641 41.812 35.812 1 88.62 91 ALA A O 1
ATOM 729 N N . TRP A 1 92 ? -9.383 40.031 37 1 89.56 92 TRP A N 1
ATOM 730 C CA . TRP A 1 92 ? -9.398 39.219 35.812 1 89.56 92 TRP A CA 1
ATOM 731 C C . TRP A 1 92 ? -10.516 39.625 34.875 1 89.56 92 TRP A C 1
ATOM 733 O O . TRP A 1 92 ? -10.352 39.594 33.656 1 89.56 92 TRP A O 1
ATOM 743 N N . LEU A 1 93 ? -11.586 40 35.375 1 90 93 LEU A N 1
ATOM 744 C CA . LEU A 1 93 ? -12.719 40.438 34.562 1 90 93 LEU A CA 1
ATOM 745 C C . LEU A 1 93 ? -12.383 41.688 33.781 1 90 93 LEU A C 1
ATOM 747 O O . LEU A 1 93 ? -13.008 41.969 32.75 1 90 93 LEU A O 1
ATOM 751 N N . GLN A 1 94 ? -11.305 42.344 34.219 1 88.56 94 GLN A N 1
ATOM 752 C CA . GLN A 1 94 ? -10.938 43.562 33.531 1 88.56 94 GLN A CA 1
ATOM 753 C C . GLN A 1 94 ? -9.875 43.312 32.469 1 88.56 94 GLN A C 1
ATOM 755 O O . GLN A 1 94 ? -9.562 44.188 31.656 1 88.56 94 GLN A O 1
ATOM 760 N N . THR A 1 95 ? -9.531 42.156 32.438 1 90.5 95 THR A N 1
ATOM 761 C CA . THR A 1 95 ? -8.578 41.781 31.375 1 90.5 95 THR A CA 1
ATOM 762 C C . THR A 1 95 ? -9.297 41.562 30.047 1 90.5 95 THR A C 1
ATOM 764 O O . THR A 1 95 ? -10.531 41.531 30 1 90.5 95 THR A O 1
ATOM 767 N N . GLU A 1 96 ? -8.555 41.469 28.953 1 88.94 96 GLU A N 1
ATOM 768 C CA . GLU A 1 96 ? -9.133 41.25 27.641 1 88.94 96 GLU A CA 1
ATOM 769 C C . GLU A 1 96 ? -9.859 39.906 27.578 1 88.94 96 GLU A C 1
ATOM 771 O O . GLU A 1 96 ? -10.906 39.812 26.938 1 88.94 96 GLU A O 1
ATOM 776 N N . GLU A 1 97 ? -9.367 38.938 28.297 1 91.25 97 GLU A N 1
ATOM 777 C CA . GLU A 1 97 ? -10.039 37.625 28.328 1 91.25 97 GLU A CA 1
ATOM 778 C C . GLU A 1 97 ? -11.344 37.719 29.125 1 91.25 97 GLU A C 1
ATOM 780 O O . GLU A 1 97 ? -12.344 37.094 28.75 1 91.25 97 GLU A O 1
ATOM 785 N N . GLY A 1 98 ? -11.25 38.406 30.172 1 92.25 98 GLY A N 1
ATOM 786 C CA . GLY A 1 98 ? -12.453 38.562 30.969 1 92.25 98 GLY A CA 1
ATOM 787 C C . GLY A 1 98 ? -13.539 39.344 30.266 1 92.25 98 GLY A C 1
ATOM 788 O O . GLY A 1 98 ? -14.719 39 30.328 1 92.25 98 GLY A O 1
ATOM 789 N N . HIS A 1 99 ? -13.188 40.406 29.5 1 93.56 99 HIS A N 1
ATOM 790 C CA . HIS A 1 99 ? -14.148 41.156 28.703 1 93.56 99 HIS A CA 1
ATOM 791 C C . HIS A 1 99 ? -14.766 40.281 27.609 1 93.56 99 HIS A C 1
ATOM 793 O O . HIS A 1 99 ? -15.953 40.406 27.297 1 93.56 99 HIS A O 1
ATOM 799 N N . GLY A 1 100 ? -13.938 39.5 27.109 1 94.19 100 GLY A N 1
ATOM 800 C CA . GLY A 1 100 ? -14.461 38.594 26.094 1 94.19 100 GLY A CA 1
ATOM 801 C C . GLY A 1 100 ? -15.523 37.625 26.641 1 94.19 100 GLY A C 1
ATOM 802 O O . GLY A 1 100 ? -16.547 37.438 25.984 1 94.19 100 GLY A O 1
ATOM 803 N N . VAL A 1 101 ? -15.234 37.094 27.828 1 95.31 101 VAL A N 1
ATOM 804 C CA . VAL A 1 101 ? -16.172 36.156 28.438 1 95.31 101 VAL A CA 1
ATOM 805 C C . VAL A 1 101 ? -17.469 36.875 28.797 1 95.31 101 VAL A C 1
ATOM 807 O O . VAL A 1 101 ? -18.562 36.375 28.578 1 95.31 101 VAL A O 1
ATOM 810 N N . LEU A 1 102 ? -17.422 38.094 29.25 1 94.94 102 LEU A N 1
ATOM 811 C CA . LEU A 1 102 ? -18.594 38.875 29.625 1 94.94 102 LEU A CA 1
ATOM 812 C C . LEU A 1 102 ? -19.391 39.312 28.391 1 94.94 102 LEU A C 1
ATOM 814 O O . LEU A 1 102 ? -20.625 39.312 28.438 1 94.94 102 LEU A O 1
ATOM 818 N N . LYS A 1 103 ? -18.734 39.625 27.375 1 95.38 103 LYS A N 1
ATOM 819 C CA . LYS A 1 103 ? -19.406 39.969 26.125 1 95.38 103 LYS A CA 1
ATOM 820 C C . LYS A 1 103 ? -20.219 38.781 25.625 1 95.38 103 LYS A C 1
ATOM 822 O O . LYS A 1 103 ? -21.359 38.938 25.188 1 95.38 103 LYS A O 1
ATOM 827 N N . CYS A 1 104 ? -19.594 37.625 25.672 1 95.81 104 CYS A N 1
ATOM 828 C CA . CYS A 1 104 ? -20.281 36.438 25.188 1 95.81 104 CYS A CA 1
ATOM 829 C C . CYS A 1 104 ? -21.469 36.062 26.078 1 95.81 104 CYS A C 1
ATOM 831 O O . CYS A 1 104 ? -22.516 35.656 25.594 1 95.81 104 CYS A O 1
ATOM 833 N N . THR A 1 105 ? -21.312 36.281 27.391 1 96.06 105 THR A N 1
ATOM 834 C CA . THR A 1 105 ? -22.406 36 28.312 1 96.06 105 THR A CA 1
ATOM 835 C C . THR A 1 105 ? -23.547 36.969 28.078 1 96.06 105 THR A C 1
ATOM 837 O O . THR A 1 105 ? -24.719 36.594 28.125 1 96.06 105 THR A O 1
ATOM 840 N N . LEU A 1 106 ? -23.266 38.188 27.734 1 95.81 106 LEU A N 1
ATOM 841 C CA . LEU A 1 106 ? -24.297 39.188 27.438 1 95.81 106 LEU A CA 1
ATOM 842 C C . LEU A 1 106 ? -25.031 38.812 26.156 1 95.81 106 LEU A C 1
ATOM 844 O O . LEU A 1 106 ? -26.266 38.938 26.109 1 95.81 106 LEU A O 1
ATOM 848 N N . ALA A 1 107 ? -24.281 38.531 25.141 1 95.81 107 ALA A N 1
ATOM 849 C CA . ALA A 1 107 ? -24.922 38.125 23.891 1 95.81 107 ALA A CA 1
ATOM 850 C C . ALA A 1 107 ? -25.828 36.906 24.094 1 95.81 107 ALA A C 1
ATOM 852 O O . ALA A 1 107 ? -26.906 36.812 23.5 1 95.81 107 ALA A O 1
ATOM 853 N N . TYR A 1 108 ? -25.344 35.969 24.953 1 95.81 108 TYR A N 1
ATOM 854 C CA . TYR A 1 108 ? -26.156 34.781 25.219 1 95.81 108 TYR A CA 1
ATOM 855 C C . TYR A 1 108 ? -27.453 35.125 25.922 1 95.81 108 TYR A C 1
ATOM 857 O O . TYR A 1 108 ? -28.516 34.594 25.594 1 95.81 108 TYR A O 1
ATOM 865 N N . VAL A 1 109 ? -27.406 36.031 26.859 1 95.06 109 VAL A N 1
ATOM 866 C CA . VAL A 1 109 ? -28.609 36.438 27.594 1 95.06 109 VAL A CA 1
ATOM 867 C C . VAL A 1 109 ? -29.562 37.188 26.641 1 95.06 109 VAL A C 1
ATOM 869 O O . VAL A 1 109 ? -30.766 36.969 26.703 1 95.06 109 VAL A O 1
ATOM 872 N N . LEU A 1 110 ? -29.047 38 25.734 1 93.88 110 LEU A N 1
ATOM 873 C CA . LEU A 1 110 ? -29.875 38.688 24.75 1 93.88 110 LEU A CA 1
ATOM 874 C C . LEU A 1 110 ? -30.531 37.688 23.797 1 93.88 110 LEU A C 1
ATOM 876 O O . LEU A 1 110 ? -31.688 37.875 23.406 1 93.88 110 LEU A O 1
ATOM 880 N N . GLY A 1 111 ? -29.75 36.75 23.391 1 92.44 111 GLY A N 1
ATOM 881 C CA . GLY A 1 111 ? -30.297 35.719 22.516 1 92.44 111 GLY A CA 1
ATOM 882 C C . GLY A 1 111 ? -31.359 34.875 23.188 1 92.44 111 GLY A C 1
ATOM 883 O O . GLY A 1 111 ? -32.344 34.5 22.547 1 92.44 111 GLY A O 1
ATOM 884 N N . SER A 1 112 ? -31.219 34.594 24.516 1 92.38 112 SER A N 1
ATOM 885 C CA . SER A 1 112 ? -32.188 33.781 25.266 1 92.38 112 SER A CA 1
ATOM 886 C C . SER A 1 112 ? -33.469 34.531 25.5 1 92.38 112 SER A C 1
ATOM 888 O O . SER A 1 112 ? -34.5 33.938 25.812 1 92.38 112 SER A O 1
ATOM 890 N N . MET A 1 113 ? -33.469 35.844 25.281 1 91.5 113 MET A N 1
ATOM 891 C CA . MET A 1 113 ? -34.688 36.625 25.438 1 91.5 113 MET A CA 1
ATOM 892 C C . MET A 1 113 ? -35.688 36.312 24.344 1 91.5 113 MET A C 1
ATOM 894 O O . MET A 1 113 ? -36.875 36.594 24.484 1 91.5 113 MET A O 1
ATOM 898 N N . GLY A 1 114 ? -35.188 35.75 23.266 1 88.25 114 GLY A N 1
ATOM 899 C CA . GLY A 1 114 ? -36.094 35.312 22.234 1 88.25 114 GLY A CA 1
ATOM 900 C C . GLY A 1 114 ? -37.094 34.281 22.734 1 88.25 114 GLY A C 1
ATOM 901 O O . GLY A 1 114 ? -38.219 34.188 22.234 1 88.25 114 GLY A O 1
ATOM 902 N N . THR A 1 115 ? -36.719 33.5 23.812 1 89.19 115 THR A N 1
ATOM 903 C CA . THR A 1 115 ? -37.594 32.469 24.391 1 89.19 115 THR A CA 1
ATOM 904 C C . THR A 1 115 ? -38.312 33.031 25.625 1 89.19 115 THR A C 1
ATOM 906 O O . THR A 1 115 ? -39.5 32.719 25.828 1 89.19 115 THR A O 1
ATOM 909 N N . PHE A 1 116 ? -37.688 33.906 26.438 1 90.19 116 PHE A N 1
ATOM 910 C CA . PHE A 1 116 ? -38.25 34.312 27.719 1 90.19 116 PHE A CA 1
ATOM 911 C C . PHE A 1 116 ? -39.125 35.562 27.578 1 90.19 116 PHE A C 1
ATOM 913 O O . PHE A 1 116 ? -40.094 35.719 28.344 1 90.19 116 PHE A O 1
ATOM 920 N N . LEU A 1 117 ? -38.812 36.406 26.609 1 89.44 117 LEU A N 1
ATOM 921 C CA . LEU A 1 117 ? -39.594 37.625 26.422 1 89.44 117 LEU A CA 1
ATOM 922 C C . LEU A 1 117 ? -40.812 37.375 25.531 1 89.44 117 LEU A C 1
ATOM 924 O O . LEU A 1 117 ? -40.656 37.031 24.359 1 89.44 117 LEU A O 1
ATOM 928 N N . THR A 1 118 ? -41.969 37.719 25.953 1 86.56 118 THR A N 1
ATOM 929 C CA . THR A 1 118 ? -43.219 37.344 25.328 1 86.56 118 THR A CA 1
ATOM 930 C C . THR A 1 118 ? -43.406 38.062 23.984 1 86.56 118 THR A C 1
ATOM 932 O O . THR A 1 118 ? -43.75 37.438 22.984 1 86.56 118 THR A O 1
ATOM 935 N N . PRO A 1 119 ? -43.031 39.375 23.875 1 87.62 119 PRO A N 1
ATOM 936 C CA . PRO A 1 119 ? -43.188 40 22.562 1 87.62 119 PRO A CA 1
ATOM 937 C C . PRO A 1 119 ? -42.281 39.438 21.5 1 87.62 119 PRO A C 1
ATOM 939 O O . PRO A 1 119 ? -42.688 39.281 20.344 1 87.62 119 PRO A O 1
ATOM 942 N N . LEU A 1 120 ? -41.125 39.062 21.844 1 88.38 120 LEU A N 1
ATOM 943 C CA . LEU A 1 120 ? -40.188 38.5 20.891 1 88.38 120 LEU A CA 1
ATOM 944 C C . LEU A 1 120 ? -40.562 37.031 20.594 1 88.38 120 LEU A C 1
ATOM 946 O O . LEU A 1 120 ? -40.406 36.594 19.453 1 88.38 120 LEU A O 1
ATOM 950 N N . SER A 1 121 ? -41 36.375 21.562 1 86.88 121 SER A N 1
ATOM 951 C CA . SER A 1 121 ? -41.406 34.969 21.375 1 86.88 121 SER A CA 1
ATOM 952 C C . SER A 1 121 ? -42.625 34.906 20.438 1 86.88 121 SER A C 1
ATOM 954 O O . SER A 1 121 ? -42.688 33.969 19.609 1 86.88 121 SER A O 1
ATOM 956 N N . ASN A 1 122 ? -43.531 35.875 20.547 1 85.06 122 ASN A N 1
ATOM 957 C CA . ASN A 1 122 ? -44.688 35.875 19.672 1 85.06 122 ASN A CA 1
ATOM 958 C C . ASN A 1 122 ? -44.312 36.281 18.25 1 85.06 122 ASN A C 1
ATOM 960 O O . ASN A 1 122 ? -44.938 35.812 17.281 1 85.06 122 ASN A O 1
ATOM 964 N N . PHE A 1 123 ? -43.281 37.094 18.203 1 88.44 123 PHE A N 1
ATOM 965 C CA . PHE A 1 123 ? -42.812 37.5 16.891 1 88.44 123 PHE A CA 1
ATOM 966 C C . PHE A 1 123 ? -42.188 36.312 16.156 1 88.44 123 PHE A C 1
ATOM 968 O O . PHE A 1 123 ? -42.281 36.219 14.93 1 88.44 123 PHE A O 1
ATOM 975 N N . LEU A 1 124 ? -41.594 35.375 16.859 1 87.19 124 LEU A N 1
ATOM 976 C CA . LEU A 1 124 ? -40.938 34.219 16.281 1 87.19 124 LEU A CA 1
ATOM 977 C C . LEU A 1 124 ? -41.938 33.125 15.922 1 87.19 124 LEU A C 1
ATOM 979 O O . LEU A 1 124 ? -41.625 32.219 15.125 1 87.19 124 LEU A O 1
ATOM 983 N N . GLY A 1 125 ? -43.094 33.25 16.391 1 78.12 125 GLY A N 1
ATOM 984 C CA . GLY A 1 125 ? -44.125 32.281 16 1 78.12 125 GLY A CA 1
ATOM 985 C C . GLY A 1 125 ? -44.469 31.297 17.094 1 78.12 125 GLY A C 1
ATOM 986 O O . GLY A 1 125 ? -43.812 31.281 18.156 1 78.12 125 GLY A O 1
ATOM 987 N N . ASN A 1 126 ? -45.406 30.422 16.844 1 70.19 126 ASN A N 1
ATOM 988 C CA . ASN A 1 126 ? -45.906 29.484 17.828 1 70.19 126 ASN A CA 1
ATOM 989 C C . ASN A 1 126 ? -45.281 28.094 17.656 1 70.19 126 ASN A C 1
ATOM 991 O O . ASN A 1 126 ? -45.531 27.188 18.438 1 70.19 126 ASN A O 1
ATOM 995 N N . ARG A 1 127 ? -44.281 28.062 16.703 1 64.75 127 ARG A N 1
ATOM 996 C CA . ARG A 1 127 ? -43.719 26.75 16.438 1 64.75 127 ARG A CA 1
ATOM 997 C C . ARG A 1 127 ? -42.5 26.5 17.328 1 64.75 127 ARG A C 1
ATOM 999 O O . ARG A 1 127 ? -42 27.406 17.984 1 64.75 127 ARG A O 1
ATOM 1006 N N . ASP A 1 128 ? -42.094 25.234 17.328 1 71.38 128 ASP A N 1
ATOM 1007 C CA . ASP A 1 128 ? -40.969 24.812 18.172 1 71.38 128 ASP A CA 1
ATOM 1008 C C . ASP A 1 128 ? -39.656 25.281 17.594 1 71.38 128 ASP A C 1
ATOM 1010 O O . ASP A 1 128 ? -39.531 25.594 16.406 1 71.38 128 ASP A O 1
ATOM 1014 N N . GLY A 1 129 ? -38.688 25.656 18.391 1 78 129 GLY A N 1
ATOM 1015 C CA . GLY A 1 129 ? -37.344 25.922 17.969 1 78 129 GLY A CA 1
ATOM 1016 C C . GLY A 1 129 ? -36.844 27.312 18.344 1 78 129 GLY A C 1
ATOM 1017 O O . GLY A 1 129 ? -35.906 27.828 17.75 1 78 129 GLY A O 1
ATOM 1018 N N . LYS A 1 130 ? -37.5 27.984 19.312 1 85.31 130 LYS A N 1
ATOM 1019 C CA . LYS A 1 130 ? -37.125 29.344 19.688 1 85.31 130 LYS A CA 1
ATOM 1020 C C . LYS A 1 130 ? -35.781 29.375 20.359 1 85.31 130 LYS A C 1
ATOM 1022 O O . LYS A 1 130 ? -35.125 30.422 20.438 1 85.31 130 LYS A O 1
ATOM 1027 N N . HIS A 1 131 ? -35.312 28.156 20.812 1 86.38 131 HIS A N 1
ATOM 1028 C CA . HIS A 1 131 ? -34.031 28.062 21.484 1 86.38 131 HIS A CA 1
ATOM 1029 C C . HIS A 1 131 ? -32.875 28.25 20.484 1 86.38 131 HIS A C 1
ATOM 1031 O O . HIS A 1 131 ? -31.719 28.453 20.891 1 86.38 131 HIS A O 1
ATOM 1037 N N . VAL A 1 132 ? -33.125 28.297 19.156 1 87.75 132 VAL A N 1
ATOM 1038 C CA . VAL A 1 132 ? -32.094 28.391 18.125 1 87.75 132 VAL A CA 1
ATOM 1039 C C . VAL A 1 132 ? -31.469 29.781 18.141 1 87.75 132 VAL A C 1
ATOM 1041 O O . VAL A 1 132 ? -30.297 29.953 17.797 1 87.75 132 VAL A O 1
ATOM 1044 N N . THR A 1 133 ? -32.219 30.797 18.625 1 90.19 133 THR A N 1
ATOM 1045 C CA . THR A 1 133 ? -31.688 32.156 18.719 1 90.19 133 THR A CA 1
ATOM 1046 C C . THR A 1 133 ? -30.531 32.188 19.719 1 90.19 133 THR A C 1
ATOM 1048 O O . THR A 1 133 ? -29.5 32.812 19.453 1 90.19 133 THR A O 1
ATOM 1051 N N . ALA A 1 134 ? -30.688 31.516 20.844 1 92 134 ALA A N 1
ATOM 1052 C CA . ALA A 1 134 ? -29.609 31.438 21.844 1 92 134 ALA A CA 1
ATOM 1053 C C . ALA A 1 134 ? -28.453 30.594 21.344 1 92 134 ALA A C 1
ATOM 1055 O O . ALA A 1 134 ? -27.281 30.891 21.625 1 92 134 ALA A O 1
ATOM 1056 N N . THR A 1 135 ? -28.75 29.562 20.578 1 90.31 135 THR A N 1
ATOM 1057 C CA . THR A 1 135 ? -27.719 28.672 20.078 1 90.31 135 THR A CA 1
ATOM 1058 C C . THR A 1 135 ? -26.828 29.391 19.047 1 90.31 135 THR A C 1
ATOM 1060 O O . THR A 1 135 ? -25.625 29.156 19 1 90.31 135 THR A O 1
ATOM 1063 N N . ILE A 1 136 ? -27.344 30.234 18.328 1 90.44 136 ILE A N 1
ATOM 1064 C CA . ILE A 1 136 ? -26.578 30.953 17.312 1 90.44 136 ILE A CA 1
ATOM 1065 C C . ILE A 1 136 ? -25.562 31.875 18 1 90.44 136 ILE A C 1
ATOM 1067 O O . ILE A 1 136 ? -24.453 32.062 17.5 1 90.44 136 ILE A O 1
ATOM 1071 N N . THR A 1 137 ? -25.906 32.438 19.125 1 91.94 137 THR A N 1
ATOM 1072 C CA . THR A 1 137 ? -25 33.312 19.844 1 91.94 137 THR A CA 1
ATOM 1073 C C . THR A 1 137 ? -23.828 32.562 20.422 1 91.94 137 THR A C 1
ATOM 1075 O O . THR A 1 137 ? -22.766 33.125 20.672 1 91.94 137 THR A O 1
ATOM 1078 N N . VAL A 1 138 ? -24.047 31.266 20.656 1 91.88 138 VAL A N 1
ATOM 1079 C CA . VAL A 1 138 ? -22.969 30.438 21.203 1 91.88 138 VAL A CA 1
ATOM 1080 C C . VAL A 1 138 ? -21.969 30.125 20.094 1 91.88 138 VAL A C 1
ATOM 1082 O O . VAL A 1 138 ? -20.75 30.172 20.328 1 91.88 138 VAL A O 1
ATOM 1085 N N . TYR A 1 139 ? -22.453 29.828 18.938 1 89.06 139 TYR A N 1
ATOM 1086 C CA . TYR A 1 139 ? -21.562 29.453 17.844 1 89.06 139 TYR A CA 1
ATOM 1087 C C . TYR A 1 139 ? -20.906 30.688 17.219 1 89.06 139 TYR A C 1
ATOM 1089 O O . TYR A 1 139 ? -19.734 30.641 16.844 1 89.06 139 TYR A O 1
ATOM 1097 N N . PHE A 1 140 ? -21.703 31.781 17.188 1 89.25 140 PHE A N 1
ATOM 1098 C CA . PHE A 1 140 ? -21.172 33.062 16.734 1 89.25 140 PHE A CA 1
ATOM 1099 C C . PHE A 1 140 ? -20.812 33.969 17.906 1 89.25 140 PHE A C 1
ATOM 1101 O O . PHE A 1 140 ? -21.453 35 18.141 1 89.25 140 PHE A O 1
ATOM 1108 N N . HIS A 1 141 ? -19.703 33.594 18.562 1 88.12 141 HIS A N 1
ATOM 1109 C CA . HIS A 1 141 ? -19.422 34.344 19.781 1 88.12 141 HIS A CA 1
ATOM 1110 C C . HIS A 1 141 ? -18.828 35.719 19.438 1 88.12 141 HIS A C 1
ATOM 1112 O O . HIS A 1 141 ? -18.062 35.844 18.484 1 88.12 141 HIS A O 1
ATOM 1118 N N . PRO A 1 142 ? -19.203 36.656 20.125 1 93 142 PRO A N 1
ATOM 1119 C CA . PRO A 1 142 ? -18.812 38.031 19.844 1 93 142 PRO A CA 1
ATOM 1120 C C . PRO A 1 142 ? -17.391 38.344 20.328 1 93 142 PRO A C 1
ATOM 1122 O O . PRO A 1 142 ? -16.906 39.469 20.109 1 93 142 PRO A O 1
ATOM 1125 N N . ALA A 1 143 ? -16.688 37.469 20.984 1 92.62 143 ALA A N 1
ATOM 1126 C CA . ALA A 1 143 ? -15.344 37.75 21.484 1 92.62 143 ALA A CA 1
ATOM 1127 C C . ALA A 1 143 ? -14.328 37.781 20.344 1 92.62 143 ALA A C 1
ATOM 1129 O O . ALA A 1 143 ? -13.18 38.188 20.531 1 92.62 143 ALA A O 1
ATOM 1130 N N . ARG A 1 144 ? -14.711 37.5 19.203 1 91.81 144 ARG A N 1
ATOM 1131 C CA . ARG A 1 144 ? -13.828 37.531 18.047 1 91.81 144 ARG A CA 1
ATOM 1132 C C . ARG A 1 144 ? -13.555 38.938 17.594 1 91.81 144 ARG A C 1
ATOM 1134 O O . ARG A 1 144 ? -14.18 39.906 18.094 1 91.81 144 ARG A O 1
ATOM 1141 N N . THR A 1 145 ? -12.609 39.094 16.703 1 93.19 145 THR A N 1
ATOM 1142 C CA . THR A 1 145 ? -12.281 40.406 16.172 1 93.19 145 THR A CA 1
ATOM 1143 C C . THR A 1 145 ? -13.359 40.906 15.203 1 93.19 145 THR A C 1
ATOM 1145 O O . THR A 1 145 ? -14.172 40.094 14.734 1 93.19 145 THR A O 1
ATOM 1148 N N . PHE A 1 146 ? -13.391 42.188 15.023 1 93.94 146 PHE A N 1
ATOM 1149 C CA . PHE A 1 146 ? -14.383 42.75 14.117 1 93.94 146 PHE A CA 1
ATOM 1150 C C . PHE A 1 146 ? -14.211 42.188 12.711 1 93.94 146 PHE A C 1
ATOM 1152 O O . PHE A 1 146 ? -15.203 41.938 12.016 1 93.94 146 PHE A O 1
ATOM 1159 N N . GLY A 1 147 ? -13.016 42 12.242 1 93 147 GLY A N 1
ATOM 1160 C CA . GLY A 1 147 ? -12.789 41.406 10.938 1 93 147 GLY A CA 1
ATOM 1161 C C . GLY A 1 147 ? -13.305 39.969 10.844 1 93 147 GLY A C 1
ATOM 1162 O O . GLY A 1 147 ? -13.914 39.594 9.836 1 93 147 GLY A O 1
ATOM 1163 N N . SER A 1 148 ? -13.086 39.188 11.898 1 93.19 148 SER A N 1
ATOM 1164 C CA . SER A 1 148 ? -13.57 37.812 11.922 1 93.19 148 SER A CA 1
ATOM 1165 C C . SER A 1 148 ? -15.094 37.781 11.977 1 93.19 148 SER A C 1
ATOM 1167 O O . SER A 1 148 ? -15.711 36.875 11.391 1 93.19 148 SER A O 1
ATOM 1169 N N . MET A 1 149 ? -15.703 38.75 12.648 1 93 149 MET A N 1
ATOM 1170 C CA . MET A 1 149 ? -17.156 38.812 12.742 1 93 149 MET A CA 1
ATOM 1171 C C . MET A 1 149 ? -17.781 39.156 11.391 1 93 149 MET A C 1
ATOM 1173 O O . MET A 1 149 ? -18.844 38.656 11.039 1 93 149 MET A O 1
ATOM 1177 N N . LEU A 1 150 ? -17.109 40 10.656 1 92.5 150 LEU A N 1
ATOM 1178 C CA . LEU A 1 150 ? -17.594 40.312 9.32 1 92.5 150 LEU A CA 1
ATOM 1179 C C . LEU A 1 150 ? -17.547 39.094 8.406 1 92.5 150 LEU A C 1
ATOM 1181 O O . LEU A 1 150 ? -18.484 38.844 7.641 1 92.5 150 LEU A O 1
ATOM 1185 N N . GLU A 1 151 ? -16.5 38.406 8.484 1 92.31 151 GLU A N 1
ATOM 1186 C CA . GLU A 1 151 ? -16.406 37.156 7.711 1 92.31 151 GLU A CA 1
ATOM 1187 C C . GLU A 1 151 ? -17.469 36.156 8.133 1 92.31 151 GLU A C 1
ATOM 1189 O O . GLU A 1 151 ? -18.094 35.5 7.289 1 92.31 151 GLU A O 1
ATOM 1194 N N . ALA A 1 152 ? -17.656 36.031 9.414 1 92.19 152 ALA A N 1
ATOM 1195 C CA . ALA A 1 152 ? -18.656 35.125 9.938 1 92.19 152 ALA A CA 1
ATOM 1196 C C . ALA A 1 152 ? -20.062 35.5 9.461 1 92.19 152 ALA A C 1
ATOM 1198 O O . ALA A 1 152 ? -20.891 34.656 9.164 1 92.19 152 ALA A O 1
ATOM 1199 N N . SER A 1 153 ? -20.328 36.812 9.406 1 90.56 153 SER A N 1
ATOM 1200 C CA . SER A 1 153 ? -21.641 37.281 8.961 1 90.56 153 SER A CA 1
ATOM 1201 C C . SER A 1 153 ? -21.875 36.969 7.488 1 90.56 153 SER A C 1
ATOM 1203 O O . SER A 1 153 ? -22.969 36.594 7.09 1 90.56 153 SER A O 1
ATOM 1205 N N . VAL A 1 154 ? -20.891 37.125 6.691 1 90.56 154 VAL A N 1
ATOM 1206 C CA . VAL A 1 154 ? -21.016 36.781 5.277 1 90.56 154 VAL A CA 1
ATOM 1207 C C . VAL A 1 154 ? -21.266 35.281 5.121 1 90.56 154 VAL A C 1
ATOM 1209 O O . VAL A 1 154 ? -22.109 34.844 4.328 1 90.56 154 VAL A O 1
ATOM 1212 N N . ILE A 1 155 ? -20.562 34.438 5.887 1 92.12 155 ILE A N 1
ATOM 1213 C CA . ILE A 1 155 ? -20.719 33 5.828 1 92.12 155 ILE A CA 1
ATOM 1214 C C . ILE A 1 155 ? -22.109 32.594 6.316 1 92.12 155 ILE A C 1
ATOM 1216 O O . ILE A 1 155 ? -22.75 31.703 5.758 1 92.12 155 ILE A O 1
ATOM 1220 N N . ALA A 1 156 ? -22.562 33.344 7.297 1 90.56 156 ALA A N 1
ATOM 1221 C CA . ALA A 1 156 ? -23.906 33.062 7.809 1 90.56 156 ALA A CA 1
ATOM 1222 C C . ALA A 1 156 ? -24.969 33.375 6.77 1 90.56 156 ALA A C 1
ATOM 1224 O O . ALA A 1 156 ? -25.953 32.625 6.633 1 90.56 156 ALA A O 1
ATOM 1225 N N . ILE A 1 157 ? -24.797 34.438 6.008 1 89.06 157 ILE A N 1
ATOM 1226 C CA . ILE A 1 157 ? -25.75 34.844 4.98 1 89.06 157 ILE A CA 1
ATOM 1227 C C . ILE A 1 157 ? -25.781 33.781 3.879 1 89.06 157 ILE A C 1
ATOM 1229 O O . ILE A 1 157 ? -26.859 33.344 3.438 1 89.06 157 ILE A O 1
ATOM 1233 N N . VAL A 1 158 ? -24.656 33.281 3.496 1 91.69 158 VAL A N 1
ATOM 1234 C CA . VAL A 1 158 ? -24.594 32.25 2.463 1 91.69 158 VAL A CA 1
ATOM 1235 C C . VAL A 1 158 ? -25.188 30.969 2.986 1 91.69 158 VAL A C 1
ATOM 1237 O O . VAL A 1 158 ? -25.859 30.234 2.248 1 91.69 158 VAL A O 1
ATOM 1240 N N . ALA A 1 159 ? -24.938 30.672 4.258 1 91.81 159 ALA A N 1
ATOM 1241 C CA . ALA A 1 159 ? -25.469 29.453 4.875 1 91.81 159 ALA A CA 1
ATOM 1242 C C . ALA A 1 159 ? -27 29.484 4.93 1 91.81 159 ALA A C 1
ATOM 1244 O O . ALA A 1 159 ? -27.656 28.5 4.613 1 91.81 159 ALA A O 1
ATOM 1245 N N . VAL A 1 160 ? -27.625 30.641 5.242 1 88.12 160 VAL A N 1
ATOM 1246 C CA . VAL A 1 160 ? -29.078 30.797 5.336 1 88.12 160 VAL A CA 1
ATOM 1247 C C . VAL A 1 160 ? -29.688 30.688 3.941 1 88.12 160 VAL A C 1
ATOM 1249 O O . VAL A 1 160 ? -30.734 30.047 3.764 1 88.12 160 VAL A O 1
ATOM 1252 N N . PHE A 1 161 ? -29.047 31.297 3.027 1 90.94 161 PHE A N 1
ATOM 1253 C CA . PHE A 1 161 ? -29.547 31.25 1.66 1 90.94 161 PHE A CA 1
ATOM 1254 C C . PHE A 1 161 ? -29.562 29.812 1.136 1 90.94 161 PHE A C 1
ATOM 1256 O O . PHE A 1 161 ? -30.531 29.391 0.499 1 90.94 161 PHE A O 1
ATOM 1263 N N . TYR A 1 162 ? -28.547 29.031 1.361 1 94.06 162 TYR A N 1
ATOM 1264 C CA . TYR A 1 162 ? -28.484 27.641 0.914 1 94.06 162 TYR A CA 1
ATOM 1265 C C . TYR A 1 162 ? -29.516 26.797 1.633 1 94.06 162 TYR A C 1
ATOM 1267 O O . TYR A 1 162 ? -30.172 25.938 1.017 1 94.06 162 TYR A O 1
ATOM 1275 N N . ALA A 1 163 ? -29.672 27 2.904 1 92 163 ALA A N 1
ATOM 1276 C CA . ALA A 1 163 ? -30.656 26.234 3.662 1 92 163 ALA A CA 1
ATOM 1277 C C . ALA A 1 163 ? -32.062 26.5 3.145 1 92 163 ALA A C 1
ATOM 1279 O O . ALA A 1 163 ? -32.875 25.562 3.023 1 92 163 ALA A O 1
ATOM 1280 N N . GLU A 1 164 ? -32.375 27.75 2.775 1 90.06 164 GLU A N 1
ATOM 1281 C CA . GLU A 1 164 ? -33.688 28.094 2.264 1 90.06 164 GLU A CA 1
ATOM 1282 C C . GLU A 1 164 ? -33.906 27.516 0.869 1 90.06 164 GLU A C 1
ATOM 1284 O O . GLU A 1 164 ? -35.031 27.094 0.538 1 90.06 164 GLU A O 1
ATOM 1289 N N . LEU A 1 165 ? -32.906 27.516 0.134 1 92.25 165 LEU A N 1
ATOM 1290 C CA . LEU A 1 165 ? -33.031 26.969 -1.212 1 92.25 165 LEU A CA 1
ATOM 1291 C C . LEU A 1 165 ? -33.312 25.469 -1.164 1 92.25 165 LEU A C 1
ATOM 1293 O O . LEU A 1 165 ? -34.156 24.969 -1.912 1 92.25 165 LEU A O 1
ATOM 1297 N N . ILE A 1 166 ? -32.625 24.703 -0.264 1 92.94 166 ILE A N 1
ATOM 1298 C CA . ILE A 1 166 ? -32.812 23.25 -0.154 1 92.94 166 ILE A CA 1
ATOM 1299 C C . ILE A 1 166 ? -34.188 22.953 0.438 1 92.94 166 ILE A C 1
ATOM 1301 O O . ILE A 1 166 ? -34.844 22 0.035 1 92.94 166 ILE A O 1
ATOM 1305 N N . SER A 1 167 ? -34.625 23.797 1.397 1 89.62 167 SER A N 1
ATOM 1306 C CA . SER A 1 167 ? -35.938 23.594 1.99 1 89.62 167 SER A CA 1
ATOM 1307 C C . SER A 1 167 ? -37.062 23.844 0.971 1 89.62 167 SER A C 1
ATOM 1309 O O . SER A 1 167 ? -38.031 23.094 0.912 1 89.62 167 SER A O 1
ATOM 1311 N N . LEU A 1 168 ? -36.875 24.844 0.129 1 89.81 168 LEU A N 1
ATOM 1312 C CA . LEU A 1 168 ? -37.875 25.141 -0.912 1 89.81 168 LEU A CA 1
ATOM 1313 C C . LEU A 1 168 ? -37.844 24.047 -1.984 1 89.81 168 LEU A C 1
ATOM 1315 O O . LEU A 1 168 ? -38.906 23.672 -2.5 1 89.81 168 LEU A O 1
ATOM 1319 N N . LEU A 1 169 ? -36.719 23.562 -2.285 1 91.19 169 LEU A N 1
ATOM 1320 C CA . LEU A 1 169 ? -36.594 22.484 -3.266 1 91.19 169 LEU A CA 1
ATOM 1321 C C . LEU A 1 169 ? -37.25 21.203 -2.766 1 91.19 169 LEU A C 1
ATOM 1323 O O . LEU A 1 169 ? -37.875 20.484 -3.543 1 91.19 169 LEU A O 1
ATOM 1327 N N . SER A 1 170 ? -37.094 20.875 -1.505 1 90.44 170 SER A N 1
ATOM 1328 C CA . SER A 1 170 ? -37.719 19.688 -0.936 1 90.44 170 SER A CA 1
ATOM 1329 C C . SER A 1 170 ? -39.219 19.766 -1 1 90.44 170 SER A C 1
ATOM 1331 O O . SER A 1 170 ? -39.875 18.781 -1.349 1 90.44 170 SER A O 1
ATOM 1333 N N . MET A 1 171 ? -39.812 20.938 -0.683 1 88.75 171 MET A N 1
ATOM 1334 C CA . MET A 1 171 ? -41.25 21.109 -0.75 1 88.75 171 MET A CA 1
ATOM 1335 C C . MET A 1 171 ? -41.75 21.078 -2.195 1 88.75 171 MET A C 1
ATOM 1337 O O . MET A 1 171 ? -42.812 20.531 -2.48 1 88.75 171 MET A O 1
ATOM 1341 N N . GLY A 1 172 ? -40.938 21.672 -3.07 1 88 172 GLY A N 1
ATOM 1342 C CA . GLY A 1 172 ? -41.281 21.641 -4.484 1 88 172 GLY A CA 1
ATOM 1343 C C . GLY A 1 172 ? -41.312 20.234 -5.059 1 88 172 GLY A C 1
ATOM 1344 O O . GLY A 1 172 ? -42.219 19.875 -5.812 1 88 172 GLY A O 1
ATOM 1345 N N . ILE A 1 173 ? -40.375 19.375 -4.691 1 90 173 ILE A N 1
ATOM 1346 C CA . ILE A 1 173 ? -40.312 18 -5.172 1 90 173 ILE A CA 1
ATOM 1347 C C . ILE A 1 173 ? -41.469 17.203 -4.602 1 90 173 ILE A C 1
ATOM 1349 O O . ILE A 1 173 ? -42.094 16.406 -5.312 1 90 173 ILE A O 1
ATOM 1353 N N . ALA A 1 174 ? -41.781 17.375 -3.328 1 87.19 174 ALA A N 1
ATOM 1354 C CA . ALA A 1 174 ? -42.875 16.641 -2.693 1 87.19 174 ALA A CA 1
ATOM 1355 C C . ALA A 1 174 ? -44.219 17 -3.338 1 87.19 174 ALA A C 1
ATOM 1357 O O . ALA A 1 174 ? -45.062 16.109 -3.59 1 87.19 174 ALA A O 1
ATOM 1358 N N . ILE A 1 175 ? -44.438 18.297 -3.703 1 87.19 175 ILE A N 1
ATOM 1359 C CA . ILE A 1 175 ? -45.688 18.75 -4.297 1 87.19 175 ILE A CA 1
ATOM 1360 C C . ILE A 1 175 ? -45.781 18.266 -5.742 1 87.19 175 ILE A C 1
ATOM 1362 O O . ILE A 1 175 ? -46.812 17.797 -6.184 1 87.19 175 ILE A O 1
ATOM 1366 N N . ALA A 1 176 ? -44.719 18.359 -6.504 1 88 176 ALA A N 1
ATOM 1367 C CA . ALA A 1 176 ? -44.719 17.984 -7.914 1 88 176 ALA A CA 1
ATOM 1368 C C . ALA A 1 176 ? -44.969 16.5 -8.078 1 88 176 ALA A C 1
ATOM 1370 O O . ALA A 1 176 ? -45.719 16.094 -8.961 1 88 176 ALA A O 1
ATOM 1371 N N . MET A 1 177 ? -44.406 15.641 -7.227 1 86.62 177 MET A N 1
ATOM 1372 C CA . MET A 1 177 ? -44.531 14.195 -7.387 1 86.62 177 MET A CA 1
ATOM 1373 C C . MET A 1 177 ? -45.875 13.719 -6.852 1 86.62 177 MET A C 1
ATOM 1375 O O . MET A 1 177 ? -46.5 12.789 -7.406 1 86.62 177 MET A O 1
ATOM 1379 N N . LYS A 1 178 ? -46.344 14.273 -5.73 1 83.56 178 LYS A N 1
ATOM 1380 C CA . LYS A 1 178 ? -47.625 13.859 -5.164 1 83.56 178 LYS A CA 1
ATOM 1381 C C . LYS A 1 178 ? -48.781 14.312 -6.047 1 83.56 178 LYS A C 1
ATOM 1383 O O . LYS A 1 178 ? -49.688 13.539 -6.316 1 83.56 178 LYS A O 1
ATOM 1388 N N . THR A 1 179 ? -48.719 15.562 -6.473 1 80.19 179 THR A N 1
ATOM 1389 C CA . THR A 1 179 ? -49.844 16.109 -7.227 1 80.19 179 THR A CA 1
ATOM 1390 C C . THR A 1 179 ? -49.844 15.57 -8.656 1 80.19 179 THR A C 1
ATOM 1392 O O . THR A 1 179 ? -50.906 15.25 -9.195 1 80.19 179 THR A O 1
ATOM 1395 N N . GLN A 1 180 ? -48.719 15.375 -9.195 1 77.62 180 GLN A N 1
ATOM 1396 C CA . GLN A 1 180 ? -48.688 15.008 -10.609 1 77.62 180 GLN A CA 1
ATOM 1397 C C . GLN A 1 180 ? -48.781 13.5 -10.781 1 77.62 180 GLN A C 1
ATOM 1399 O O . GLN A 1 180 ? -49.469 13.008 -11.695 1 77.62 180 GLN A O 1
ATOM 1404 N N . PHE A 1 181 ? -48.125 12.758 -9.867 1 81.19 181 PHE A N 1
ATOM 1405 C CA . PHE A 1 181 ? -48.031 11.336 -10.148 1 81.19 181 PHE A CA 1
ATOM 1406 C C . PHE A 1 181 ? -48.656 10.516 -9.031 1 81.19 181 PHE A C 1
ATOM 1408 O O . PHE A 1 181 ? -48.781 9.297 -9.148 1 81.19 181 PHE A O 1
ATOM 1415 N N . GLY A 1 182 ? -49.094 11.07 -7.969 1 77.94 182 GLY A N 1
ATOM 1416 C CA . GLY A 1 182 ? -49.719 10.375 -6.852 1 77.94 182 GLY A CA 1
ATOM 1417 C C . GLY A 1 182 ? -48.781 9.391 -6.168 1 77.94 182 GLY A C 1
ATOM 1418 O O . GLY A 1 182 ? -49.219 8.43 -5.539 1 77.94 182 GLY A O 1
ATOM 1419 N N . LEU A 1 183 ? -47.5 9.453 -6.441 1 83 183 LEU A N 1
ATOM 1420 C CA . LEU A 1 183 ? -46.5 8.531 -5.887 1 83 183 LEU A CA 1
ATOM 1421 C C . LEU A 1 183 ? -45.844 9.125 -4.641 1 83 183 LEU A C 1
ATOM 1423 O O . LEU A 1 183 ? -44.844 9.812 -4.738 1 83 183 LEU A O 1
ATOM 1427 N N . THR A 1 184 ? -46.375 8.781 -3.467 1 82.69 184 THR A N 1
ATOM 1428 C CA . THR A 1 184 ? -45.844 9.336 -2.219 1 82.69 184 THR A CA 1
ATOM 1429 C C . THR A 1 184 ? -44.531 8.68 -1.835 1 82.69 184 THR A C 1
ATOM 1431 O O . THR A 1 184 ? -43.625 9.344 -1.354 1 82.69 184 THR A O 1
ATOM 1434 N N . GLY A 1 185 ? -44.406 7.387 -2.061 1 84.12 185 GLY A N 1
ATOM 1435 C CA . GLY A 1 185 ? -43.156 6.699 -1.717 1 84.12 185 GLY A CA 1
ATOM 1436 C C . GLY A 1 185 ? -41.969 7.152 -2.547 1 84.12 185 GLY A C 1
ATOM 1437 O O . GLY A 1 185 ? -40.875 7.352 -2.018 1 84.12 185 GLY A O 1
ATOM 1438 N N . THR A 1 186 ? -42.219 7.387 -3.807 1 87.25 186 THR A N 1
ATOM 1439 C CA . THR A 1 186 ? -41.125 7.848 -4.68 1 87.25 186 THR A CA 1
ATOM 1440 C C . THR A 1 186 ? -40.781 9.305 -4.379 1 87.25 186 THR A C 1
ATOM 1442 O O . THR A 1 186 ? -39.625 9.711 -4.539 1 87.25 186 THR A O 1
ATOM 1445 N N . ALA A 1 187 ? -41.812 10.07 -3.93 1 87.94 187 ALA A N 1
ATOM 1446 C CA . ALA A 1 187 ? -41.531 11.445 -3.539 1 87.94 187 ALA A CA 1
ATOM 1447 C C . ALA A 1 187 ? -40.594 11.492 -2.336 1 87.94 187 ALA A C 1
ATOM 1449 O O . ALA A 1 187 ? -39.625 12.266 -2.32 1 87.94 187 ALA A O 1
ATOM 1450 N N . HIS A 1 188 ? -40.875 10.609 -1.386 1 88.94 188 HIS A N 1
ATOM 1451 C CA . HIS A 1 188 ? -40.031 10.578 -0.198 1 88.94 188 HIS A CA 1
ATOM 1452 C C . HIS A 1 188 ? -38.625 10.094 -0.536 1 88.94 188 HIS A C 1
ATOM 1454 O O . HIS A 1 188 ? -37.656 10.594 0.007 1 88.94 188 HIS A O 1
ATOM 1460 N N . ALA A 1 189 ? -38.5 9.188 -1.445 1 90.5 189 ALA A N 1
ATOM 1461 C CA . ALA A 1 189 ? -37.188 8.68 -1.825 1 90.5 189 ALA A CA 1
ATOM 1462 C C . ALA A 1 189 ? -36.375 9.734 -2.564 1 90.5 189 ALA A C 1
ATOM 1464 O O . ALA A 1 189 ? -35.188 9.867 -2.35 1 90.5 189 ALA A O 1
ATOM 1465 N N . LEU A 1 190 ? -37.031 10.523 -3.326 1 91.5 190 LEU A N 1
ATOM 1466 C CA . LEU A 1 190 ? -36.312 11.555 -4.078 1 91.5 190 LEU A CA 1
ATOM 1467 C C . LEU A 1 190 ? -35.906 12.695 -3.164 1 91.5 190 LEU A C 1
ATOM 1469 O O . LEU A 1 190 ? -34.812 13.281 -3.354 1 91.5 190 LEU A O 1
ATOM 1473 N N . VAL A 1 191 ? -36.719 13.047 -2.219 1 91.62 191 VAL A N 1
ATOM 1474 C CA . VAL A 1 191 ? -36.344 14.07 -1.25 1 91.62 191 VAL A CA 1
ATOM 1475 C C . VAL A 1 191 ? -35.156 13.594 -0.433 1 91.62 191 VAL A C 1
ATOM 1477 O O . VAL A 1 191 ? -34.25 14.367 -0.166 1 91.62 191 VAL A O 1
ATOM 1480 N N . LEU A 1 192 ? -35.156 12.328 -0.105 1 93.44 192 LEU A N 1
ATOM 1481 C CA . LEU A 1 192 ? -34.062 11.773 0.681 1 93.44 192 LEU A CA 1
ATOM 1482 C C . LEU A 1 192 ? -32.781 11.758 -0.129 1 93.44 192 LEU A C 1
ATOM 1484 O O . LEU A 1 192 ? -31.719 12.133 0.379 1 93.44 192 LEU A O 1
ATOM 1488 N N . ILE A 1 193 ? -32.812 11.469 -1.374 1 94.44 193 ILE A N 1
ATOM 1489 C CA . ILE A 1 193 ? -31.594 11.32 -2.186 1 94.44 193 ILE A CA 1
ATOM 1490 C C . ILE A 1 193 ? -31.094 12.695 -2.6 1 94.44 193 ILE A C 1
ATOM 1492 O O . ILE A 1 193 ? -29.891 12.992 -2.467 1 94.44 193 ILE A O 1
ATOM 1496 N N . ILE A 1 194 ? -31.938 13.633 -2.947 1 93.88 194 ILE A N 1
ATOM 1497 C CA . ILE A 1 194 ? -31.5 14.898 -3.518 1 93.88 194 ILE A CA 1
ATOM 1498 C C . ILE A 1 194 ? -31.297 15.93 -2.402 1 93.88 194 ILE A C 1
ATOM 1500 O O . ILE A 1 194 ? -30.266 16.594 -2.342 1 93.88 194 ILE A O 1
ATOM 1504 N N . CYS A 1 195 ? -32.188 15.984 -1.52 1 93.19 195 CYS A N 1
ATOM 1505 C CA . CYS A 1 195 ? -32.156 17.062 -0.547 1 93.19 195 CYS A CA 1
ATOM 1506 C C . CYS A 1 195 ? -31.312 16.672 0.671 1 93.19 195 CYS A C 1
ATOM 1508 O O . CYS A 1 195 ? -30.594 17.5 1.231 1 93.19 195 CYS A O 1
ATOM 1510 N N . ILE A 1 196 ? -31.438 15.484 1.082 1 94.06 196 ILE A N 1
ATOM 1511 C CA . ILE A 1 196 ? -30.641 15.086 2.234 1 94.06 196 ILE A CA 1
ATOM 1512 C C . ILE A 1 196 ? -29.312 14.516 1.761 1 94.06 196 ILE A C 1
ATOM 1514 O O . ILE A 1 196 ? -28.25 15.016 2.133 1 94.06 196 ILE A O 1
ATOM 1518 N N . GLY A 1 197 ? -29.344 13.531 0.903 1 93.75 197 GLY A N 1
ATOM 1519 C CA . GLY A 1 197 ? -28.094 12.977 0.399 1 93.75 197 GLY A CA 1
ATOM 1520 C C . GLY A 1 197 ? -27.25 13.984 -0.363 1 93.75 197 GLY A C 1
ATOM 1521 O O . GLY A 1 197 ? -26.078 14.164 -0.067 1 93.75 197 GLY A O 1
ATOM 1522 N N . GLY A 1 198 ? -27.859 14.68 -1.293 1 94.06 198 GLY A N 1
ATOM 1523 C CA . GLY A 1 198 ? -27.141 15.688 -2.062 1 94.06 198 GLY A CA 1
ATOM 1524 C C . GLY A 1 198 ? -26.969 17 -1.316 1 94.06 198 GLY A C 1
ATOM 1525 O O . GLY A 1 198 ? -25.891 17.609 -1.366 1 94.06 198 GLY A O 1
ATOM 1526 N N . GLY A 1 199 ? -27.969 17.453 -0.54 1 95 199 GLY A N 1
ATOM 1527 C CA . GLY A 1 199 ? -27.891 18.719 0.181 1 95 199 GLY A CA 1
ATOM 1528 C C . GLY A 1 199 ? -26.938 18.672 1.362 1 95 199 GLY A C 1
ATOM 1529 O O . GLY A 1 199 ? -26 19.469 1.439 1 95 199 GLY A O 1
ATOM 1530 N N . LEU A 1 200 ? -27.109 17.734 2.258 1 95.5 200 LEU A N 1
ATOM 1531 C CA . LEU A 1 200 ? -26.234 17.625 3.414 1 95.5 200 LEU A CA 1
ATOM 1532 C C . LEU A 1 200 ? -24.859 17.078 3.008 1 95.5 200 LEU A C 1
ATOM 1534 O O . LEU A 1 200 ? -23.859 17.391 3.648 1 95.5 200 LEU A O 1
ATOM 1538 N N . GLY A 1 201 ? -24.844 16.266 1.979 1 94.88 201 GLY A N 1
ATOM 1539 C CA . GLY A 1 201 ? -23.562 15.828 1.452 1 94.88 201 GLY A CA 1
ATOM 1540 C C . GLY A 1 201 ? -22.719 16.984 0.934 1 94.88 201 GLY A C 1
ATOM 1541 O O . GLY A 1 201 ? -21.5 17 1.142 1 94.88 201 GLY A O 1
ATOM 1542 N N . PHE A 1 202 ? -23.359 17.922 0.3 1 95.06 202 PHE A N 1
ATOM 1543 C CA . PHE A 1 202 ? -22.656 19.109 -0.185 1 95.06 202 PHE A CA 1
ATOM 1544 C C . PHE A 1 202 ? -22.156 19.953 0.979 1 95.06 202 PHE A C 1
ATOM 1546 O O . PHE A 1 202 ? -21.078 20.531 0.912 1 95.06 202 PHE A O 1
ATOM 1553 N N . VAL A 1 203 ? -22.906 20 2.027 1 94.81 203 VAL A N 1
ATOM 1554 C CA . VAL A 1 203 ? -22.484 20.719 3.223 1 94.81 203 VAL A CA 1
ATOM 1555 C C . VAL A 1 203 ? -21.25 20.031 3.82 1 94.81 203 VAL A C 1
ATOM 1557 O O . VAL A 1 203 ? -20.312 20.703 4.25 1 94.81 203 VAL A O 1
ATOM 1560 N N . GLY A 1 204 ? -21.297 18.734 3.85 1 91.94 204 GLY A N 1
ATOM 1561 C CA . GLY A 1 204 ? -20.125 18.016 4.32 1 91.94 204 GLY A CA 1
ATOM 1562 C C . GLY A 1 204 ? -18.891 18.234 3.469 1 91.94 204 GLY A C 1
ATOM 1563 O O . GLY A 1 204 ? -17.781 18.359 3.992 1 91.94 204 GLY A O 1
ATOM 1564 N N . TRP A 1 205 ? -19.062 18.328 2.229 1 92.19 205 TRP A N 1
ATOM 1565 C CA . TRP A 1 205 ? -17.953 18.578 1.318 1 92.19 205 TRP A CA 1
ATOM 1566 C C . TRP A 1 205 ? -17.375 19.969 1.524 1 92.19 205 TRP A C 1
ATOM 1568 O O . TRP A 1 205 ? -16.156 20.156 1.519 1 92.19 205 TRP A O 1
ATOM 1578 N N . VAL A 1 206 ? -18.188 20.984 1.754 1 92 206 VAL A N 1
ATOM 1579 C CA . VAL A 1 206 ? -17.75 22.359 1.973 1 92 206 VAL A CA 1
ATOM 1580 C C . VAL A 1 206 ? -17 22.453 3.299 1 92 206 VAL A C 1
ATOM 1582 O O . VAL A 1 206 ? -16 23.156 3.4 1 92 206 VAL A O 1
ATOM 1585 N N . LYS A 1 207 ? -17.484 21.766 4.184 1 89.44 207 LYS A N 1
ATOM 1586 C CA . LYS A 1 207 ? -16.828 21.734 5.492 1 89.44 207 LYS A CA 1
ATOM 1587 C C . LYS A 1 207 ? -15.398 21.234 5.379 1 89.44 207 LYS A C 1
ATOM 1589 O O . LYS A 1 207 ? -14.484 21.812 5.98 1 89.44 207 LYS A O 1
ATOM 1594 N N . GLN A 1 208 ? -15.18 20.281 4.578 1 84.56 208 GLN A N 1
ATOM 1595 C CA . GLN A 1 208 ? -13.852 19.688 4.457 1 84.56 208 GLN A CA 1
ATOM 1596 C C . GLN A 1 208 ? -12.977 20.469 3.484 1 84.56 208 GLN A C 1
ATOM 1598 O O . GLN A 1 208 ? -11.773 20.609 3.699 1 84.56 208 GLN A O 1
ATOM 1603 N N . LYS A 1 209 ? -13.578 20.953 2.449 1 84.38 209 LYS A N 1
ATOM 1604 C CA . LYS A 1 209 ? -12.805 21.641 1.429 1 84.38 209 LYS A CA 1
ATOM 1605 C C . LYS A 1 209 ? -12.258 22.969 1.959 1 84.38 209 LYS A C 1
ATOM 1607 O O . LYS A 1 209 ? -11.094 23.297 1.729 1 84.38 209 LYS A O 1
ATOM 1612 N N . LEU A 1 210 ? -13 23.641 2.705 1 82.44 210 LEU A N 1
ATOM 1613 C CA . LEU A 1 210 ? -12.547 24.922 3.205 1 82.44 210 LEU A CA 1
ATOM 1614 C C . LEU A 1 210 ? -11.953 24.797 4.602 1 82.44 210 LEU A C 1
ATOM 1616 O O . LEU A 1 210 ? -11.039 25.531 4.961 1 82.44 210 LEU A O 1
ATOM 1620 N N . ASN A 1 211 ? -12.25 23.781 5.312 1 77.31 211 ASN A N 1
ATOM 1621 C CA . ASN A 1 211 ? -11.734 23.406 6.621 1 77.31 211 ASN A CA 1
ATOM 1622 C C . ASN A 1 211 ? -11.391 24.625 7.469 1 77.31 211 ASN A C 1
ATOM 1624 O O . ASN A 1 211 ? -10.297 24.719 8.023 1 77.31 211 ASN A O 1
ATOM 1628 N N . SER A 1 212 ? -12.227 25.625 7.531 1 82.44 212 SER A N 1
ATOM 1629 C CA . SER A 1 212 ? -12.133 26.781 8.414 1 82.44 212 SER A CA 1
ATOM 1630 C C . SER A 1 212 ? -13.133 26.688 9.562 1 82.44 212 SER A C 1
ATOM 1632 O O . SER A 1 212 ? -14.227 26.156 9.391 1 82.44 212 SER A O 1
ATOM 1634 N N . PRO A 1 213 ? -12.602 27.078 10.75 1 82.31 213 PRO A N 1
ATOM 1635 C CA . PRO A 1 213 ? -13.5 26.984 11.898 1 82.31 213 PRO A CA 1
ATOM 1636 C C . PRO A 1 213 ? -14.789 27.781 11.695 1 82.31 213 PRO A C 1
ATOM 1638 O O . PRO A 1 213 ? -15.859 27.359 12.156 1 82.31 213 PRO A O 1
ATOM 1641 N N . LEU A 1 214 ? -14.719 28.875 11 1 88.69 214 LEU A N 1
ATOM 1642 C CA . LEU A 1 214 ? -15.922 29.672 10.766 1 88.69 214 LEU A CA 1
ATOM 1643 C C . LEU A 1 214 ? -16.859 28.953 9.797 1 88.69 214 LEU A C 1
ATOM 1645 O O . LEU A 1 214 ? -18.078 29 9.969 1 88.69 214 LEU A O 1
ATOM 1649 N N . VAL A 1 215 ? -16.281 28.344 8.828 1 89.94 215 VAL A N 1
ATOM 1650 C CA . VAL A 1 215 ? -17.094 27.609 7.867 1 89.94 215 VAL A CA 1
ATOM 1651 C C . VAL A 1 215 ? -17.75 26.406 8.547 1 89.94 215 VAL A C 1
ATOM 1653 O O . VAL A 1 215 ? -18.875 26.047 8.227 1 89.94 215 VAL A O 1
ATOM 1656 N N . ASN A 1 216 ? -17.078 25.875 9.57 1 87.88 216 ASN A N 1
ATOM 1657 C CA . ASN A 1 216 ? -17.672 24.766 10.32 1 87.88 216 ASN A CA 1
ATOM 1658 C C . ASN A 1 216 ? -18.906 25.219 11.094 1 87.88 216 ASN A C 1
ATOM 1660 O O . ASN A 1 216 ? -19.891 24.484 11.172 1 87.88 216 ASN A O 1
ATOM 1664 N N . VAL A 1 217 ? -18.844 26.359 11.625 1 87.19 217 VAL A N 1
ATOM 1665 C CA . VAL A 1 217 ? -19.984 26.906 12.352 1 87.19 217 VAL A CA 1
ATOM 1666 C C . VAL A 1 217 ? -21.141 27.172 11.383 1 87.19 217 VAL A C 1
ATOM 1668 O O . VAL A 1 217 ? -22.297 26.875 11.68 1 87.19 217 VAL A O 1
ATOM 1671 N N . GLY A 1 218 ? -20.766 27.734 10.273 1 89.44 218 GLY A N 1
ATOM 1672 C CA . GLY A 1 218 ? -21.797 27.953 9.266 1 89.44 218 GLY A CA 1
ATOM 1673 C C . GLY A 1 218 ? -22.438 26.672 8.781 1 89.44 218 GLY A C 1
ATOM 1674 O O . GLY A 1 218 ? -23.641 26.625 8.547 1 89.44 218 GLY A O 1
ATOM 1675 N N . CYS A 1 219 ? -21.641 25.625 8.688 1 91.75 219 CYS A N 1
ATOM 1676 C CA . CYS A 1 219 ? -22.156 24.344 8.25 1 91.75 219 CYS A CA 1
ATOM 1677 C C . CYS A 1 219 ? -23.078 23.734 9.305 1 91.75 219 CYS A C 1
ATOM 1679 O O . CYS A 1 219 ? -24.062 23.078 8.977 1 91.75 219 CYS A O 1
ATOM 1681 N N . THR A 1 220 ? -22.719 23.969 10.516 1 88.94 220 THR A N 1
ATOM 1682 C CA . THR A 1 220 ? -23.578 23.469 11.586 1 88.94 220 THR A CA 1
ATOM 1683 C C . THR A 1 220 ? -24.922 24.203 11.57 1 88.94 220 THR A C 1
ATOM 1685 O O . THR A 1 220 ? -25.969 23.578 11.742 1 88.94 220 THR A O 1
ATOM 1688 N N . LEU A 1 221 ? -24.953 25.438 11.312 1 87.56 221 LEU A N 1
ATOM 1689 C CA . LEU A 1 221 ? -26.203 26.203 11.242 1 87.56 221 LEU A CA 1
ATOM 1690 C C . LEU A 1 221 ? -27.047 25.75 10.062 1 87.56 221 LEU A C 1
ATOM 1692 O O . LEU A 1 221 ? -28.266 25.625 10.188 1 87.56 221 LEU A O 1
ATOM 1696 N N . THR A 1 222 ? -26.375 25.562 8.984 1 92.25 222 THR A N 1
ATOM 1697 C CA . THR A 1 222 ? -27.094 25.094 7.801 1 92.25 222 THR A CA 1
ATOM 1698 C C . THR A 1 222 ? -27.719 23.734 8.055 1 92.25 222 THR A C 1
ATOM 1700 O O . THR A 1 222 ? -28.859 23.484 7.648 1 92.25 222 THR A O 1
ATOM 1703 N N . SER A 1 223 ? -27.031 22.891 8.758 1 92.5 223 SER A N 1
ATOM 1704 C CA . SER A 1 223 ? -27.531 21.547 9.031 1 92.5 223 SER A CA 1
ATOM 1705 C C . SER A 1 223 ? -28.734 21.594 9.984 1 92.5 223 SER A C 1
ATOM 1707 O O . SER A 1 223 ? -29.688 20.844 9.812 1 92.5 223 SER A O 1
ATOM 1709 N N . ILE A 1 224 ? -28.656 22.516 10.945 1 86.5 224 ILE A N 1
ATOM 1710 C CA . ILE A 1 224 ? -29.781 22.656 11.867 1 86.5 224 ILE A CA 1
ATOM 1711 C C . ILE A 1 224 ? -31.031 23.094 11.102 1 86.5 224 ILE A C 1
ATOM 1713 O O . ILE A 1 224 ? -32.125 22.562 11.312 1 86.5 224 ILE A O 1
ATOM 1717 N N . ALA A 1 225 ? -30.906 23.984 10.227 1 88.62 225 ALA A N 1
ATOM 1718 C CA . ALA A 1 225 ? -32.031 24.547 9.484 1 88.62 225 ALA A CA 1
ATOM 1719 C C . ALA A 1 225 ? -32.625 23.5 8.539 1 88.62 225 ALA A C 1
ATOM 1721 O O . ALA A 1 225 ? -33.844 23.328 8.492 1 88.62 225 ALA A O 1
ATOM 1722 N N . ILE A 1 226 ? -31.812 22.781 7.84 1 91 226 ILE A N 1
ATOM 1723 C CA . ILE A 1 226 ? -32.281 21.812 6.848 1 91 226 ILE A CA 1
ATOM 1724 C C . ILE A 1 226 ? -32.969 20.641 7.551 1 91 226 ILE A C 1
ATOM 1726 O O . ILE A 1 226 ? -34.031 20.203 7.141 1 91 226 ILE A O 1
ATOM 1730 N N . ILE A 1 227 ? -32.344 20.156 8.633 1 90.75 227 ILE A N 1
ATOM 1731 C CA . ILE A 1 227 ? -32.844 18.969 9.32 1 90.75 227 ILE A CA 1
ATOM 1732 C C . ILE A 1 227 ? -34.188 19.297 9.984 1 90.75 227 ILE A C 1
ATOM 1734 O O . ILE A 1 227 ? -35.125 18.5 9.945 1 90.75 227 ILE A O 1
ATOM 1738 N N . SER A 1 228 ? -34.312 20.484 10.539 1 84.5 228 SER A N 1
ATOM 1739 C CA . SER A 1 228 ? -35.531 20.859 11.234 1 84.5 228 SER A CA 1
ATOM 1740 C C . SER A 1 228 ? -36.688 21.031 10.25 1 84.5 228 SER A C 1
ATOM 1742 O O . SER A 1 228 ? -37.844 20.688 10.57 1 84.5 228 SER A O 1
ATOM 1744 N N . VAL A 1 229 ? -36.469 21.406 9.086 1 86.12 229 VAL A N 1
ATOM 1745 C CA . VAL A 1 229 ? -37.531 21.688 8.125 1 86.12 229 VAL A CA 1
ATOM 1746 C C . VAL A 1 229 ? -37.906 20.391 7.41 1 86.12 229 VAL A C 1
ATOM 1748 O O . VAL A 1 229 ? -39.094 20.094 7.238 1 86.12 229 VAL A O 1
ATOM 1751 N N . ILE A 1 230 ? -37 19.547 7.059 1 88.12 230 ILE A N 1
ATOM 1752 C CA . ILE A 1 230 ? -37.281 18.406 6.176 1 88.12 230 ILE A CA 1
ATOM 1753 C C . ILE A 1 230 ? -37.781 17.234 6.996 1 88.12 230 ILE A C 1
ATOM 1755 O O . ILE A 1 230 ? -38.688 16.516 6.57 1 88.12 230 ILE A O 1
ATOM 1759 N N . THR A 1 231 ? -37.281 16.953 8.172 1 84.88 231 THR A N 1
ATOM 1760 C CA . THR A 1 231 ? -37.594 15.734 8.883 1 84.88 231 THR A CA 1
ATOM 1761 C C . THR A 1 231 ? -38.812 15.945 9.781 1 84.88 231 THR A C 1
ATOM 1763 O O . THR A 1 231 ? -39.531 14.992 10.109 1 84.88 231 THR A O 1
ATOM 1766 N N . LYS A 1 232 ? -39.125 17.125 10.219 1 76.19 232 LYS A N 1
ATOM 1767 C CA . LYS A 1 232 ? -40.219 17.312 11.172 1 76.19 232 LYS A CA 1
ATOM 1768 C C . LYS A 1 232 ? -41.469 17.859 10.484 1 76.19 232 LYS A C 1
ATOM 1770 O O . LYS A 1 232 ? -42.594 17.609 10.93 1 76.19 232 LYS A O 1
ATOM 1775 N N . GLU A 1 233 ? -41.281 18.484 9.359 1 66.62 233 GLU A N 1
ATOM 1776 C CA . GLU A 1 233 ? -42.438 19.266 8.859 1 66.62 233 GLU A CA 1
ATOM 1777 C C . GLU A 1 233 ? -43.406 18.391 8.07 1 66.62 233 GLU A C 1
ATOM 1779 O O . GLU A 1 233 ? -42.969 17.562 7.262 1 66.62 233 GLU A O 1
ATOM 1784 N N . GLU A 1 234 ? -44.594 18.531 8.461 1 66.12 234 GLU A N 1
ATOM 1785 C CA . GLU A 1 234 ? -45.719 17.812 7.863 1 66.12 234 GLU A CA 1
ATOM 1786 C C . GLU A 1 234 ? -45.875 18.156 6.387 1 66.12 234 GLU A C 1
ATOM 1788 O O . GLU A 1 234 ? -46.375 17.359 5.602 1 66.12 234 GLU A O 1
ATOM 1793 N N . GLY A 1 235 ? -45.375 19.359 6.09 1 66.25 235 GLY A N 1
ATOM 1794 C CA . GLY A 1 235 ? -45.5 19.734 4.695 1 66.25 235 GLY A CA 1
ATOM 1795 C C . GLY A 1 235 ? -44.75 18.828 3.746 1 66.25 235 GLY A C 1
ATOM 1796 O O . GLY A 1 235 ? -45.281 18.453 2.689 1 66.25 235 GLY A O 1
ATOM 1797 N N . VAL A 1 236 ? -43.656 18.406 4.133 1 70.25 236 VAL A N 1
ATOM 1798 C CA . VAL A 1 236 ? -42.844 17.562 3.27 1 70.25 236 VAL A CA 1
ATOM 1799 C C . VAL A 1 236 ? -43.406 16.141 3.268 1 70.25 236 VAL A C 1
ATOM 1801 O O . VAL A 1 236 ? -43.469 15.484 2.223 1 70.25 236 VAL A O 1
ATOM 1804 N N . HIS A 1 237 ? -43.969 15.766 4.387 1 73.56 237 HIS A N 1
ATOM 1805 C CA . HIS A 1 237 ? -44.531 14.422 4.469 1 73.56 237 HIS A CA 1
ATOM 1806 C C . HIS A 1 237 ? -45.906 14.359 3.781 1 73.56 237 HIS A C 1
ATOM 1808 O O . HIS A 1 237 ? -46.219 13.352 3.139 1 73.56 237 HIS A O 1
ATOM 1814 N N . GLY A 1 238 ? -46.656 15.523 3.965 1 74.75 238 GLY A N 1
ATOM 1815 C CA . GLY A 1 238 ? -48 15.539 3.42 1 74.75 238 GLY A CA 1
ATOM 1816 C C . GLY A 1 238 ? -48.062 16.078 2.006 1 74.75 238 GLY A C 1
ATOM 1817 O O . GLY A 1 238 ? -49.062 15.875 1.299 1 74.75 238 GLY A O 1
ATOM 1818 N N . GLY A 1 239 ? -46.938 16.719 1.448 1 70.56 239 GLY A N 1
ATOM 1819 C CA . GLY A 1 239 ? -46.906 17.188 0.077 1 70.56 239 GLY A CA 1
ATOM 1820 C C . GLY A 1 239 ? -47.625 18.516 -0.115 1 70.56 239 GLY A C 1
ATOM 1821 O O . GLY A 1 239 ? -48.312 18.719 -1.115 1 70.56 239 GLY A O 1
ATOM 1822 N N . TYR A 1 240 ? -47.719 19.438 0.994 1 78 240 TYR A N 1
ATOM 1823 C CA . TYR A 1 240 ? -48.312 20.75 0.83 1 78 240 TYR A CA 1
ATOM 1824 C C . TYR A 1 240 ? -47.281 21.844 1.163 1 78 240 TYR A C 1
ATOM 1826 O O . TYR A 1 240 ? -46.312 21.594 1.856 1 78 240 TYR A O 1
ATOM 1834 N N . PHE A 1 241 ? -47.438 23 0.541 1 79.5 241 PHE A N 1
ATOM 1835 C CA . PHE A 1 241 ? -46.531 24.109 0.735 1 79.5 241 PHE A CA 1
ATOM 1836 C C . PHE A 1 241 ? -46.812 24.828 2.051 1 79.5 241 PHE A C 1
ATOM 1838 O O . PHE A 1 241 ? -47.969 25.219 2.32 1 79.5 241 PHE A O 1
ATOM 1845 N N . ASP A 1 242 ? -45.875 24.734 2.965 1 78.38 242 ASP A N 1
ATOM 1846 C CA . ASP A 1 242 ? -45.969 25.422 4.242 1 78.38 242 ASP A CA 1
ATOM 1847 C C . ASP A 1 242 ? -44.781 26.391 4.426 1 78.38 242 ASP A C 1
ATOM 1849 O O . ASP A 1 242 ? -43.656 25.969 4.656 1 78.38 242 ASP A O 1
ATOM 1853 N N . ASP A 1 243 ? -44.938 27.719 4.363 1 80.5 243 ASP A N 1
ATOM 1854 C CA . ASP A 1 243 ? -43.875 28.703 4.453 1 80.5 243 ASP A CA 1
ATOM 1855 C C . ASP A 1 243 ? -43.656 29.141 5.902 1 80.5 243 ASP A C 1
ATOM 1857 O O . ASP A 1 243 ? -42.688 29.844 6.203 1 80.5 243 ASP A O 1
ATOM 1861 N N . ASP A 1 244 ? -44.406 28.75 6.84 1 80.5 244 ASP A N 1
ATOM 1862 C CA . ASP A 1 244 ? -44.312 29.266 8.203 1 80.5 244 ASP A CA 1
ATOM 1863 C C . ASP A 1 244 ? -43.031 28.812 8.867 1 80.5 244 ASP A C 1
ATOM 1865 O O . ASP A 1 244 ? -42.344 29.609 9.508 1 80.5 244 ASP A O 1
ATOM 1869 N N . LYS A 1 245 ? -42.719 27.625 8.68 1 81.31 245 LYS A N 1
ATOM 1870 C CA . LYS A 1 245 ? -41.5 27.156 9.336 1 81.31 245 LYS A CA 1
ATOM 1871 C C . LYS A 1 245 ? -40.25 27.75 8.688 1 81.31 245 LYS A C 1
ATOM 1873 O O . LYS A 1 245 ? -39.281 28.047 9.375 1 81.31 245 LYS A O 1
ATOM 1878 N N . ILE A 1 246 ? -40.25 27.984 7.414 1 83.31 246 ILE A N 1
ATOM 1879 C CA . ILE A 1 246 ? -39.125 28.562 6.715 1 83.31 246 ILE A CA 1
ATOM 1880 C C . ILE A 1 246 ? -38.906 30 7.172 1 83.31 246 ILE A C 1
ATOM 1882 O O . ILE A 1 246 ? -37.781 30.422 7.41 1 83.31 246 ILE A O 1
ATOM 1886 N N . VAL A 1 247 ? -40 30.703 7.363 1 87.19 247 VAL A N 1
ATOM 1887 C CA . VAL A 1 247 ? -39.906 32.094 7.789 1 87.19 247 VAL A CA 1
ATOM 1888 C C . VAL A 1 247 ? -39.469 32.156 9.258 1 87.19 247 VAL A C 1
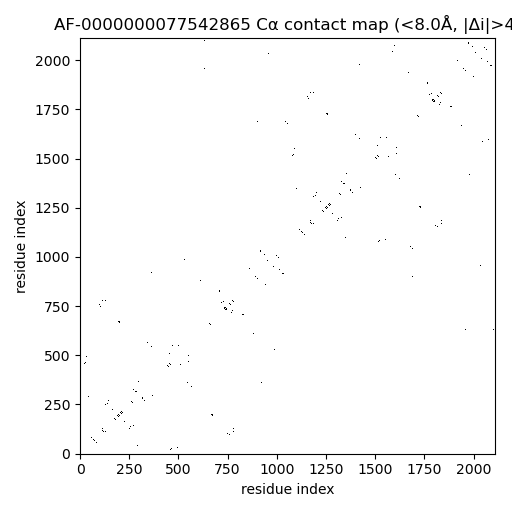ATOM 1890 O O . VAL A 1 247 ? -38.719 33.062 9.648 1 87.19 247 VAL A O 1
ATOM 1893 N N . GLN A 1 248 ? -39.938 31.266 10.031 1 86.88 248 GLN A N 1
ATOM 1894 C CA . GLN A 1 248 ? -39.531 31.25 11.438 1 86.88 248 GLN A CA 1
ATOM 1895 C C . GLN A 1 248 ? -38.031 31.016 11.578 1 86.88 248 GLN A C 1
ATOM 1897 O O . GLN A 1 248 ? -37.375 31.703 12.359 1 86.88 248 GLN A O 1
ATOM 1902 N N . VAL A 1 249 ? -37.562 30.047 10.836 1 85.25 249 VAL A N 1
ATOM 1903 C CA . VAL A 1 249 ? -36.156 29.75 10.922 1 85.25 249 VAL A CA 1
ATOM 1904 C C . VAL A 1 249 ? -35.344 30.938 10.422 1 85.25 249 VAL A C 1
ATOM 1906 O O . VAL A 1 249 ? -34.281 31.25 10.984 1 85.25 249 VAL A O 1
ATOM 1909 N N . LEU A 1 250 ? -35.781 31.609 9.422 1 86.75 250 LEU A N 1
ATOM 1910 C CA . LEU A 1 250 ? -35.094 32.781 8.906 1 86.75 250 LEU A CA 1
ATOM 1911 C C . LEU A 1 250 ? -35.094 33.906 9.938 1 86.75 250 LEU A C 1
ATOM 1913 O O . LEU A 1 250 ? -34.062 34.562 10.148 1 86.75 250 LEU A O 1
ATOM 1917 N N . LYS A 1 251 ? -36.156 34.156 10.633 1 89.44 251 LYS A N 1
ATOM 1918 C CA . LYS A 1 251 ? -36.25 35.188 11.656 1 89.44 251 LYS A CA 1
ATOM 1919 C C . LYS A 1 251 ? -35.312 34.875 12.82 1 89.44 251 LYS A C 1
ATOM 1921 O O . LYS A 1 251 ? -34.625 35.75 13.336 1 89.44 251 LYS A O 1
ATOM 1926 N N . MET A 1 252 ? -35.312 33.656 13.18 1 89.56 252 MET A N 1
ATOM 1927 C CA . MET A 1 252 ? -34.438 33.25 14.289 1 89.56 252 MET A CA 1
ATOM 1928 C C . MET A 1 252 ? -32.969 33.438 13.93 1 89.56 252 MET A C 1
ATOM 1930 O O . MET A 1 252 ? -32.188 33.906 14.758 1 89.56 252 MET A O 1
ATOM 1934 N N . LEU A 1 253 ? -32.594 33.125 12.727 1 87.88 253 LEU A N 1
ATOM 1935 C CA . LEU A 1 253 ? -31.219 33.219 12.289 1 87.88 253 LEU A CA 1
ATOM 1936 C C . LEU A 1 253 ? -30.797 34.688 12.18 1 87.88 253 LEU A C 1
ATOM 1938 O O . LEU A 1 253 ? -29.719 35.062 12.617 1 87.88 253 LEU A O 1
ATOM 1942 N N . VAL A 1 254 ? -31.688 35.562 11.68 1 87.31 254 VAL A N 1
ATOM 1943 C CA . VAL A 1 254 ? -31.359 36.969 11.508 1 87.31 254 VAL A CA 1
ATOM 1944 C C . VAL A 1 254 ? -31.25 37.656 12.867 1 87.31 254 VAL A C 1
ATOM 1946 O O . VAL A 1 254 ? -30.344 38.438 13.109 1 87.31 254 VAL A O 1
ATOM 1949 N N . ILE A 1 255 ? -32.094 37.281 13.812 1 89.44 255 ILE A N 1
ATOM 1950 C CA . ILE A 1 255 ? -32.062 37.875 15.141 1 89.44 255 ILE A CA 1
ATOM 1951 C C . ILE A 1 255 ? -30.828 37.406 15.898 1 89.44 255 ILE A C 1
ATOM 1953 O O . ILE A 1 255 ? -30.156 38.219 16.562 1 89.44 255 ILE A O 1
ATOM 1957 N N . GLY A 1 256 ? -30.578 36.156 15.797 1 89.69 256 GLY A N 1
ATOM 1958 C CA . GLY A 1 256 ? -29.406 35.656 16.469 1 89.69 256 GLY A CA 1
ATOM 1959 C C . GLY A 1 256 ? -28.109 36.281 15.969 1 89.69 256 GLY A C 1
ATOM 1960 O O . GLY A 1 256 ? -27.266 36.688 16.766 1 89.69 256 GLY A O 1
ATOM 1961 N N . VAL A 1 257 ? -27.906 36.438 14.656 1 89.69 257 VAL A N 1
ATOM 1962 C CA . VAL A 1 257 ? -26.703 37 14.07 1 89.69 257 VAL A CA 1
ATOM 1963 C C . VAL A 1 257 ? -26.609 38.469 14.367 1 89.69 257 VAL A C 1
ATOM 1965 O O . VAL A 1 257 ? -25.531 39 14.672 1 89.69 257 VAL A O 1
ATOM 1968 N N . THR A 1 258 ? -27.734 39.188 14.375 1 90.12 258 THR A N 1
ATOM 1969 C CA . THR A 1 258 ? -27.734 40.625 14.633 1 90.12 258 THR A CA 1
ATOM 1970 C C . THR A 1 258 ? -27.422 40.906 16.094 1 90.12 258 THR A C 1
ATOM 1972 O O . THR A 1 258 ? -26.75 41.875 16.406 1 90.12 258 THR A O 1
ATOM 1975 N N . CYS A 1 259 ? -27.875 40 17 1 91.69 259 CYS A N 1
ATOM 1976 C CA . CYS A 1 259 ? -27.547 40.156 18.422 1 91.69 259 CYS A CA 1
ATOM 1977 C C . CYS A 1 259 ? -26.062 40.031 18.672 1 91.69 259 CYS A C 1
ATOM 1979 O O . CYS A 1 259 ? -25.453 40.844 19.375 1 91.69 259 CYS A O 1
ATOM 1981 N N . THR A 1 260 ? -25.453 39.031 18.094 1 93.88 260 THR A N 1
ATOM 1982 C CA . THR A 1 260 ? -24.031 38.812 18.281 1 93.88 260 THR A CA 1
ATOM 1983 C C . THR A 1 260 ? -23.219 39.906 17.609 1 93.88 260 THR A C 1
ATOM 1985 O O . THR A 1 260 ? -22.203 40.375 18.156 1 93.88 260 THR A O 1
ATOM 1988 N N . LEU A 1 261 ? -23.656 40.375 16.438 1 93.56 261 LEU A N 1
ATOM 1989 C CA . LEU A 1 261 ? -22.969 41.438 15.734 1 93.56 261 LEU A CA 1
ATOM 1990 C C . LEU A 1 261 ? -23.062 42.75 16.5 1 93.56 261 LEU A C 1
ATOM 1992 O O . LEU A 1 261 ? -22.094 43.5 16.594 1 93.56 261 LEU A O 1
ATOM 1996 N N . ALA A 1 262 ? -24.188 43.031 17.109 1 94.12 262 ALA A N 1
ATOM 1997 C CA . ALA A 1 262 ? -24.391 44.25 17.859 1 94.12 262 ALA A CA 1
ATOM 1998 C C . ALA A 1 262 ? -23.531 44.281 19.125 1 94.12 262 ALA A C 1
ATOM 2000 O O . ALA A 1 262 ? -22.922 45.312 19.438 1 94.12 262 ALA A O 1
ATOM 2001 N N . VAL A 1 263 ? -23.391 43.156 19.75 1 95.69 263 VAL A N 1
ATOM 2002 C CA . VAL A 1 263 ? -22.578 43.094 20.953 1 95.69 263 VAL A CA 1
ATOM 2003 C C . VAL A 1 263 ? -21.094 43.219 20.578 1 95.69 263 VAL A C 1
ATOM 2005 O O . VAL A 1 263 ? -20.328 43.875 21.297 1 95.69 263 VAL A O 1
ATOM 2008 N N . ASN A 1 264 ? -20.703 42.656 19.484 1 95.56 264 ASN A N 1
ATOM 2009 C CA . ASN A 1 264 ? -19.312 42.75 19.047 1 95.56 264 ASN A CA 1
ATOM 2010 C C . ASN A 1 264 ? -18.891 44.188 18.703 1 95.56 264 ASN A C 1
ATOM 2012 O O . ASN A 1 264 ? -17.781 44.594 19.031 1 95.56 264 ASN A O 1
ATOM 2016 N N . VAL A 1 265 ? -19.797 45 18.109 1 93.5 265 VAL A N 1
ATOM 2017 C CA . VAL A 1 265 ? -19.453 46.312 17.625 1 93.5 265 VAL A CA 1
ATOM 2018 C C . VAL A 1 265 ? -19.609 47.344 18.75 1 93.5 265 VAL A C 1
ATOM 2020 O O . VAL A 1 265 ? -18.797 48.25 18.891 1 93.5 265 VAL A O 1
ATOM 2023 N N . PHE A 1 266 ? -20.562 47.125 19.703 1 94.12 266 PHE A N 1
ATOM 2024 C CA . PHE A 1 266 ? -20.891 48.188 20.641 1 94.12 266 PHE A CA 1
ATOM 2025 C C . PHE A 1 266 ? -20.219 47.969 21.984 1 94.12 266 PHE A C 1
ATOM 2027 O O . PHE A 1 266 ? -19.984 48.906 22.734 1 94.12 266 PHE A O 1
ATOM 2034 N N . VAL A 1 267 ? -19.891 46.688 22.219 1 94.75 267 VAL A N 1
ATOM 2035 C CA . VAL A 1 267 ? -19.297 46.406 23.516 1 94.75 267 VAL A CA 1
ATOM 2036 C C . VAL A 1 267 ? -17.812 46.062 23.359 1 94.75 267 VAL A C 1
ATOM 2038 O O . VAL A 1 267 ? -17.469 45 22.844 1 94.75 267 VAL A O 1
ATOM 2041 N N . TRP A 1 268 ? -16.953 46.844 23.875 1 91.75 268 TRP A N 1
ATOM 2042 C CA . TRP A 1 268 ? -15.516 46.656 23.875 1 91.75 268 TRP A CA 1
ATOM 2043 C C . TRP A 1 268 ? -15.047 46.062 22.547 1 91.75 268 TRP A C 1
ATOM 2045 O O . TRP A 1 268 ? -14.578 44.938 22.484 1 91.75 268 TRP A O 1
ATOM 2055 N N . LYS A 1 269 ? -14.992 46.75 21.484 1 91.44 269 LYS A N 1
ATOM 2056 C CA . LYS A 1 269 ? -14.633 46.312 20.141 1 91.44 269 LYS A CA 1
ATOM 2057 C C . LYS A 1 269 ? -13.141 46.031 20.047 1 91.44 269 LYS A C 1
ATOM 2059 O O . LYS A 1 269 ? -12.312 46.781 20.547 1 91.44 269 LYS A O 1
ATOM 2064 N N . VAL A 1 270 ? -12.891 44.812 19.656 1 91.56 270 VAL A N 1
ATOM 2065 C CA . VAL A 1 270 ? -11.508 44.406 19.391 1 91.56 270 VAL A CA 1
ATOM 2066 C C . VAL A 1 270 ? -11.25 44.406 17.891 1 91.56 270 VAL A C 1
ATOM 2068 O O . VAL A 1 270 ? -11.93 43.688 17.141 1 91.56 270 VAL A O 1
ATOM 2071 N N . SER A 1 271 ? -10.297 45.156 17.406 1 92.56 271 SER A N 1
ATOM 2072 C CA . SER A 1 271 ? -9.984 45.25 15.984 1 92.56 271 SER A CA 1
ATOM 2073 C C . SER A 1 271 ? -8.867 44.281 15.594 1 92.56 271 SER A C 1
ATOM 2075 O O . SER A 1 271 ? -7.887 44.125 16.328 1 92.56 271 SER A O 1
ATOM 2077 N N . ALA A 1 272 ? -9.047 43.594 14.469 1 94.31 272 ALA A N 1
ATOM 2078 C CA . ALA A 1 272 ? -8.039 42.688 13.953 1 94.31 272 ALA A CA 1
ATOM 2079 C C . ALA A 1 272 ? -6.781 43.438 13.516 1 94.31 272 ALA A C 1
ATOM 2081 O O . ALA A 1 272 ? -5.672 42.906 13.609 1 94.31 272 ALA A O 1
ATOM 2082 N N . ARG A 1 273 ? -6.883 44.625 13.062 1 92.75 273 ARG A N 1
ATOM 2083 C CA . ARG A 1 273 ? -5.738 45.438 12.656 1 92.75 273 ARG A CA 1
ATOM 2084 C C . ARG A 1 273 ? -4.824 45.75 13.844 1 92.75 273 ARG A C 1
ATOM 2086 O O . ARG A 1 273 ? -3.6 45.656 13.727 1 92.75 273 ARG A O 1
ATOM 2093 N N . ARG A 1 274 ? -5.453 45.938 14.914 1 91.56 274 ARG A N 1
ATOM 2094 C CA . ARG A 1 274 ? -4.688 46.25 16.125 1 91.56 274 ARG A CA 1
ATOM 2095 C C . ARG A 1 274 ? -3.979 45 16.641 1 91.56 274 ARG A C 1
ATOM 2097 O O . ARG A 1 274 ? -2.814 45.062 17.047 1 91.56 274 ARG A O 1
ATOM 2104 N N . VAL A 1 275 ? -4.719 43.969 16.688 1 92.62 275 VAL A N 1
ATOM 2105 C CA . VAL A 1 275 ? -4.125 42.719 17.172 1 92.62 275 VAL A CA 1
ATOM 2106 C C . VAL A 1 275 ? -2.988 42.312 16.25 1 92.62 275 VAL A C 1
ATOM 2108 O O . VAL A 1 275 ? -1.965 41.781 16.719 1 92.62 275 VAL A O 1
ATOM 2111 N N . LEU A 1 276 ? -3.121 42.406 14.93 1 94 276 LEU A N 1
ATOM 2112 C CA . LEU A 1 276 ? -2.076 42.062 13.977 1 94 276 LEU A CA 1
ATOM 2113 C C . LEU A 1 276 ? -0.813 42.875 14.227 1 94 276 LEU A C 1
ATOM 2115 O O . LEU A 1 276 ? 0.286 42.344 14.305 1 94 276 LEU A O 1
ATOM 2119 N N . ARG A 1 277 ? -0.941 44.156 14.422 1 92.88 277 ARG A N 1
ATOM 2120 C CA . ARG A 1 277 ? 0.206 45.031 14.625 1 92.88 277 ARG A CA 1
ATOM 2121 C C . ARG A 1 277 ? 0.879 44.75 15.961 1 92.88 277 ARG A C 1
ATOM 2123 O O . ARG A 1 277 ? 2.105 44.844 16.078 1 92.88 277 ARG A O 1
ATOM 2130 N N . LYS A 1 278 ? 0.106 44.438 16.922 1 90.81 278 LYS A N 1
ATOM 2131 C CA . LYS A 1 278 ? 0.68 44.062 18.203 1 90.81 278 LYS A CA 1
ATOM 2132 C C . LYS A 1 278 ? 1.445 42.75 18.109 1 90.81 278 LYS A C 1
ATOM 2134 O O . LYS A 1 278 ? 2.488 42.594 18.75 1 90.81 278 LYS A O 1
ATOM 2139 N N . SER A 1 279 ? 0.864 41.844 17.406 1 92.94 279 SER A N 1
ATOM 2140 C CA . SER A 1 279 ? 1.538 40.562 17.219 1 92.94 279 SER A CA 1
ATOM 2141 C C . SER A 1 279 ? 2.842 40.75 16.438 1 92.94 279 SER A C 1
ATOM 2143 O O . SER A 1 279 ? 3.826 40.062 16.719 1 92.94 279 SER A O 1
ATOM 2145 N N . ILE A 1 280 ? 2.855 41.625 15.508 1 93.12 280 ILE A N 1
ATOM 2146 C CA . ILE A 1 280 ? 4.07 41.906 14.758 1 93.12 280 ILE A CA 1
ATOM 2147 C C . ILE A 1 280 ? 5.133 42.5 15.688 1 93.12 280 ILE A C 1
ATOM 2149 O O . ILE A 1 280 ? 6.301 42.094 15.633 1 93.12 280 ILE A O 1
ATOM 2153 N N . MET A 1 281 ? 4.73 43.312 16.594 1 91.75 281 MET A N 1
ATOM 2154 C CA . MET A 1 281 ? 5.664 43.938 17.531 1 91.75 281 MET A CA 1
ATOM 2155 C C . MET A 1 281 ? 6.223 42.875 18.484 1 91.75 281 MET A C 1
ATOM 2157 O O . MET A 1 281 ? 7.422 42.875 18.781 1 91.75 281 MET A O 1
ATOM 2161 N N . SER A 1 282 ? 5.359 42.031 18.922 1 91.69 282 SER A N 1
ATOM 2162 C CA . SER A 1 282 ? 5.824 40.938 19.797 1 91.69 282 SER A CA 1
ATOM 2163 C C . SER A 1 282 ? 6.762 40 19.062 1 91.69 282 SER A C 1
ATOM 2165 O O . SER A 1 282 ? 7.734 39.5 19.641 1 91.69 282 SER A O 1
ATOM 2167 N N . ALA A 1 283 ? 6.504 39.719 17.828 1 93.62 283 ALA A N 1
ATOM 2168 C CA . ALA A 1 283 ? 7.355 38.844 17.016 1 93.62 283 ALA A CA 1
ATOM 2169 C C . ALA A 1 283 ? 8.727 39.469 16.781 1 93.62 283 ALA A C 1
ATOM 2171 O O . ALA A 1 283 ? 9.75 38.781 16.906 1 93.62 283 ALA A O 1
ATOM 2172 N N . THR A 1 284 ? 8.789 40.719 16.484 1 93.25 284 THR A N 1
ATOM 2173 C CA . THR A 1 284 ? 10.055 41.406 16.188 1 93.25 284 THR A CA 1
ATOM 2174 C C . THR A 1 284 ? 10.898 41.531 17.453 1 93.25 284 THR A C 1
ATOM 2176 O O . THR A 1 284 ? 12.117 41.375 17.406 1 93.25 284 THR A O 1
ATOM 2179 N N . THR A 1 285 ? 10.25 41.75 18.562 1 92.31 285 THR A N 1
ATOM 2180 C CA . THR A 1 285 ? 10.992 41.844 19.828 1 92.31 285 THR A CA 1
ATOM 2181 C C . THR A 1 285 ? 11.578 40.469 20.203 1 92.31 285 THR A C 1
ATOM 2183 O O . THR A 1 285 ? 12.711 40.406 20.688 1 92.31 285 THR A O 1
ATOM 2186 N N . SER A 1 286 ? 10.828 39.469 20.016 1 93.31 286 SER A N 1
ATOM 2187 C CA . SER A 1 286 ? 11.336 38.125 20.281 1 93.31 286 SER A CA 1
ATOM 2188 C C . SER A 1 286 ? 12.484 37.75 19.344 1 93.31 286 SER A C 1
ATOM 2190 O O . SER A 1 286 ? 13.43 37.062 19.75 1 93.31 286 SER A O 1
ATOM 2192 N N . MET A 1 287 ? 12.445 38.219 18.156 1 93.62 287 MET A N 1
ATOM 2193 C CA . MET A 1 287 ? 13.531 37.969 17.203 1 93.62 287 MET A CA 1
ATOM 2194 C C . MET A 1 287 ? 14.797 38.719 17.625 1 93.62 287 MET A C 1
ATOM 2196 O O . MET A 1 287 ? 15.906 38.219 17.453 1 93.62 287 MET A O 1
ATOM 2200 N N . GLY A 1 288 ? 14.555 39.906 18.125 1 92.5 288 GLY A N 1
ATOM 2201 C CA . GLY A 1 288 ? 15.703 40.625 18.656 1 92.5 288 GLY A CA 1
ATOM 2202 C C . GLY A 1 288 ? 16.391 39.906 19.797 1 92.5 288 GLY A C 1
ATOM 2203 O O . GLY A 1 288 ? 17.609 39.875 19.875 1 92.5 288 GLY A O 1
ATOM 2204 N N . ASP A 1 289 ? 15.641 39.25 20.594 1 91.5 289 ASP A N 1
ATOM 2205 C CA . ASP A 1 289 ? 16.188 38.469 21.719 1 91.5 289 ASP A CA 1
ATOM 2206 C C . ASP A 1 289 ? 16.859 37.219 21.234 1 91.5 289 ASP A C 1
ATOM 2208 O O . ASP A 1 289 ? 17.891 36.812 21.781 1 91.5 289 ASP A O 1
ATOM 2212 N N . LYS A 1 290 ? 16.312 36.562 20.297 1 91.5 290 LYS A N 1
ATOM 2213 C CA . LYS A 1 290 ? 16.938 35.375 19.75 1 91.5 290 LYS A CA 1
ATOM 2214 C C . LYS A 1 290 ? 18.297 35.688 19.125 1 91.5 290 LYS A C 1
ATOM 2216 O O . LYS A 1 290 ? 19.266 34.969 19.328 1 91.5 290 LYS A O 1
ATOM 2221 N N . LEU A 1 291 ? 18.281 36.781 18.359 1 92.31 291 LEU A N 1
ATOM 2222 C CA . LEU A 1 291 ? 19.516 37.219 17.719 1 92.31 291 LEU A CA 1
ATOM 2223 C C . LEU A 1 291 ? 20.594 37.5 18.75 1 92.31 291 LEU A C 1
ATOM 2225 O O . LEU A 1 291 ? 21.75 37.094 18.578 1 92.31 291 LEU A O 1
ATOM 2229 N N . SER A 1 292 ? 20.234 38.125 19.875 1 90.25 292 SER A N 1
ATOM 2230 C CA . SER A 1 292 ? 21.203 38.438 20.938 1 90.25 292 SER A CA 1
ATOM 2231 C C . SER A 1 292 ? 21.719 37.188 21.625 1 90.25 292 SER A C 1
ATOM 2233 O O . SER A 1 292 ? 22.906 37.062 21.891 1 90.25 292 SER A O 1
ATOM 2235 N N . THR A 1 293 ? 20.906 36.25 21.859 1 89.31 293 THR A N 1
ATOM 2236 C CA . THR A 1 293 ? 21.312 35.031 22.531 1 89.31 293 THR A CA 1
ATOM 2237 C C . THR A 1 293 ? 22.188 34.188 21.625 1 89.31 293 THR A C 1
ATOM 2239 O O . THR A 1 293 ? 23.156 33.594 22.078 1 89.31 293 THR A O 1
ATOM 2242 N N . ILE A 1 294 ? 21.891 34.062 20.312 1 89.81 294 ILE A N 1
ATOM 2243 C CA . ILE A 1 294 ? 22.656 33.281 19.375 1 89.81 294 ILE A CA 1
ATOM 2244 C C . ILE A 1 294 ? 24.047 33.875 19.203 1 89.81 294 ILE A C 1
ATOM 2246 O O . ILE A 1 294 ? 25.047 33.125 19.188 1 89.81 294 ILE A O 1
ATOM 2250 N N . THR A 1 295 ? 24.125 35.188 19.062 1 89.5 295 THR A N 1
ATOM 2251 C CA . THR A 1 295 ? 25.422 35.844 18.875 1 89.5 295 THR A CA 1
ATOM 2252 C C . THR A 1 295 ? 26.266 35.75 20.141 1 89.5 295 THR A C 1
ATOM 2254 O O . THR A 1 295 ? 27.484 35.562 20.078 1 89.5 295 THR A O 1
ATOM 2257 N N . LYS A 1 296 ? 25.594 35.812 21.312 1 87.94 296 LYS A N 1
ATOM 2258 C CA . LYS A 1 296 ? 26.312 35.625 22.578 1 87.94 296 LYS A CA 1
ATOM 2259 C C . LYS A 1 296 ? 26.859 34.188 22.688 1 87.94 296 LYS A C 1
ATOM 2261 O O . LYS A 1 296 ? 27.969 34 23.188 1 87.94 296 LYS A O 1
ATOM 2266 N N . GLY A 1 297 ? 26.094 33.312 22.281 1 85.56 297 GLY A N 1
ATOM 2267 C CA . GLY A 1 297 ? 26.562 31.922 22.281 1 85.56 297 GLY A CA 1
ATOM 2268 C C . GLY A 1 297 ? 27.766 31.703 21.375 1 85.56 297 GLY A C 1
ATOM 2269 O O . GLY A 1 297 ? 28.688 30.969 21.719 1 85.56 297 GLY A O 1
ATOM 2270 N N . PHE A 1 298 ? 27.797 32.344 20.219 1 87.38 298 PHE A N 1
ATOM 2271 C CA . PHE A 1 298 ? 28.906 32.219 19.281 1 87.38 298 PHE A CA 1
ATOM 2272 C C . PHE A 1 298 ? 30.156 32.844 19.859 1 87.38 298 PHE A C 1
ATOM 2274 O O . PHE A 1 298 ? 31.25 32.312 19.75 1 87.38 298 PHE A O 1
ATOM 2281 N N . LEU A 1 299 ? 30.016 34 20.484 1 84.81 299 LEU A N 1
ATOM 2282 C CA . LEU A 1 299 ? 31.156 34.781 20.984 1 84.81 299 LEU A CA 1
ATOM 2283 C C . LEU A 1 299 ? 31.734 34.125 22.25 1 84.81 299 LEU A C 1
ATOM 2285 O O . LEU A 1 299 ? 32.969 34.125 22.453 1 84.81 299 LEU A O 1
ATOM 2289 N N . SER A 1 300 ? 30.875 33.469 23.031 1 79.25 300 SER A N 1
ATOM 2290 C CA . SER A 1 300 ? 31.359 32.812 24.234 1 79.25 300 SER A CA 1
ATOM 2291 C C . SER A 1 300 ? 31.844 31.391 23.953 1 79.25 300 SER A C 1
ATOM 2293 O O . SER A 1 300 ? 32.656 30.844 24.703 1 79.25 300 SER A O 1
ATOM 2295 N N . GLY A 1 301 ? 31.469 30.75 22.828 1 74 301 GLY A N 1
ATOM 2296 C CA . GLY A 1 301 ? 31.891 29.406 22.469 1 74 301 GLY A CA 1
ATOM 2297 C C . GLY A 1 301 ? 31.234 28.328 23.312 1 74 301 GLY A C 1
ATOM 2298 O O . GLY A 1 301 ? 31.641 27.172 23.281 1 74 301 GLY A O 1
ATOM 2299 N N . THR A 1 302 ? 30.219 28.734 24.156 1 71.75 302 THR A N 1
ATOM 2300 C CA . THR A 1 302 ? 29.609 27.75 25.031 1 71.75 302 THR A CA 1
ATOM 2301 C C . THR A 1 302 ? 28.203 27.391 24.547 1 71.75 302 THR A C 1
ATOM 2303 O O . THR A 1 302 ? 27.484 28.25 24.031 1 71.75 302 THR A O 1
ATOM 2306 N N . GLU A 1 303 ? 27.922 26.094 24.562 1 75 303 GLU A N 1
ATOM 2307 C CA . GLU A 1 303 ? 26.641 25.578 24.094 1 75 303 GLU A CA 1
ATOM 2308 C C . GLU A 1 303 ? 25.531 25.812 25.125 1 75 303 GLU A C 1
ATOM 2310 O O . GLU A 1 303 ? 24.344 25.719 24.797 1 75 303 GLU A O 1
ATOM 2315 N N . ASP A 1 304 ? 25.781 26.172 26.328 1 68.75 304 ASP A N 1
ATOM 2316 C CA . ASP A 1 304 ? 24.812 26.25 27.406 1 68.75 304 ASP A CA 1
ATOM 2317 C C . ASP A 1 304 ? 23.75 27.328 27.125 1 68.75 304 ASP A C 1
ATOM 2319 O O . ASP A 1 304 ? 22.594 27.188 27.531 1 68.75 304 ASP A O 1
ATOM 2323 N N . GLU A 1 305 ? 24.156 28.281 26.344 1 70.5 305 GLU A N 1
ATOM 2324 C CA . GLU A 1 305 ? 23.219 29.359 26.109 1 70.5 305 GLU A CA 1
ATOM 2325 C C . GLU A 1 305 ? 22.094 28.906 25.172 1 70.5 305 GLU A C 1
ATOM 2327 O O . GLU A 1 305 ? 20.953 29.344 25.312 1 70.5 305 GLU A O 1
ATOM 2332 N N . LEU A 1 306 ? 22.375 28.078 24.266 1 72.06 306 LEU A N 1
ATOM 2333 C CA . LEU A 1 306 ? 21.391 27.625 23.297 1 72.06 306 LEU A CA 1
ATOM 2334 C C . LEU A 1 306 ? 20.406 26.641 23.922 1 72.06 306 LEU A C 1
ATOM 2336 O O . LEU A 1 306 ? 19.266 26.516 23.484 1 72.06 306 LEU A O 1
ATOM 2340 N N . TRP A 1 307 ? 20.859 25.984 24.969 1 71.5 307 TRP A N 1
ATOM 2341 C CA . TRP A 1 307 ? 20 25 25.609 1 71.5 307 TRP A CA 1
ATOM 2342 C C . TRP A 1 307 ? 19.453 25.531 26.922 1 71.5 307 TRP A C 1
ATOM 2344 O O . TRP A 1 307 ? 18.891 24.766 27.719 1 71.5 307 TRP A O 1
ATOM 2354 N N . SER A 1 308 ? 19.484 26.828 27.031 1 75.25 308 SER A N 1
ATOM 2355 C CA . SER A 1 308 ? 18.969 27.438 28.266 1 75.25 308 SER A CA 1
ATOM 2356 C C . SER A 1 308 ? 17.438 27.5 28.25 1 75.25 308 SER A C 1
ATOM 2358 O O . SER A 1 308 ? 16.828 27.453 27.188 1 75.25 308 SER A O 1
ATOM 2360 N N . ALA A 1 309 ? 16.812 27.406 29.344 1 79.69 309 ALA A N 1
ATOM 2361 C CA . ALA A 1 309 ? 15.375 27.547 29.5 1 79.69 309 ALA A CA 1
ATOM 2362 C C . ALA A 1 309 ? 14.883 28.891 28.969 1 79.69 309 ALA A C 1
ATOM 2364 O O . ALA A 1 309 ? 13.758 29 28.484 1 79.69 309 ALA A O 1
ATOM 2365 N N . GLU A 1 310 ? 15.766 29.922 28.891 1 81 310 GLU A N 1
ATOM 2366 C CA . GLU A 1 310 ? 15.391 31.25 28.406 1 81 310 GLU A CA 1
ATOM 2367 C C . GLU A 1 310 ? 15.203 31.234 26.891 1 81 310 GLU A C 1
ATOM 2369 O O . GLU A 1 310 ? 14.25 31.828 26.375 1 81 310 GLU A O 1
ATOM 2374 N N . TYR A 1 311 ? 16.078 30.578 26.25 1 85.75 311 TYR A N 1
ATOM 2375 C CA . TYR A 1 311 ? 15.938 30.5 24.812 1 85.75 311 TYR A CA 1
ATOM 2376 C C . TYR A 1 311 ? 14.664 29.734 24.422 1 85.75 311 TYR A C 1
ATOM 2378 O O . TYR A 1 311 ? 13.984 30.094 23.469 1 85.75 311 TYR A O 1
ATOM 2386 N N . GLY A 1 312 ? 14.344 28.828 25.297 1 83.62 312 GLY A N 1
ATOM 2387 C CA . GLY A 1 312 ? 13.117 28.094 25.062 1 83.62 312 GLY A CA 1
ATOM 2388 C C . GLY A 1 312 ? 11.867 28.938 25.219 1 83.62 312 GLY A C 1
ATOM 2389 O O . GLY A 1 312 ? 10.93 28.828 24.422 1 83.62 312 GLY A O 1
ATOM 2390 N N . ARG A 1 313 ? 11.898 29.812 26.094 1 86.25 313 ARG A N 1
ATOM 2391 C CA . ARG A 1 313 ? 10.758 30.688 26.328 1 86.25 313 ARG A CA 1
ATOM 2392 C C . ARG A 1 313 ? 10.609 31.734 25.219 1 86.25 313 ARG A C 1
ATOM 2394 O O . ARG A 1 313 ? 9.5 32.031 24.781 1 86.25 313 ARG A O 1
ATOM 2401 N N . VAL A 1 314 ? 11.727 32.281 24.781 1 88.12 314 VAL A N 1
ATOM 2402 C CA . VAL A 1 314 ? 11.695 33.281 23.719 1 88.12 314 VAL A CA 1
ATOM 2403 C C . VAL A 1 314 ? 11.211 32.625 22.422 1 88.12 314 VAL A C 1
ATOM 2405 O O . VAL A 1 314 ? 10.445 33.219 21.672 1 88.12 314 VAL A O 1
ATOM 2408 N N . SER A 1 315 ? 11.656 31.469 22.297 1 87.25 315 SER A N 1
ATOM 2409 C CA . SER A 1 315 ? 11.234 30.766 21.094 1 87.25 315 SER A CA 1
ATOM 2410 C C . SER A 1 315 ? 9.75 30.422 21.141 1 87.25 315 SER A C 1
ATOM 2412 O O . SER A 1 315 ? 9.055 30.5 20.125 1 87.25 315 SER A O 1
ATOM 2414 N N . ALA A 1 316 ? 9.297 30.094 22.25 1 85.56 316 ALA A N 1
ATOM 2415 C CA . ALA A 1 316 ? 7.871 29.797 22.422 1 85.56 316 ALA A CA 1
ATOM 2416 C C . ALA A 1 316 ? 7.027 31.047 22.203 1 85.56 316 ALA A C 1
ATOM 2418 O O . ALA A 1 316 ? 5.953 30.984 21.609 1 85.56 316 ALA A O 1
ATOM 2419 N N . ARG A 1 317 ? 7.496 32.156 22.672 1 87.31 317 ARG A N 1
ATOM 2420 C CA . ARG A 1 317 ? 6.805 33.406 22.484 1 87.31 317 ARG A CA 1
ATOM 2421 C C . ARG A 1 317 ? 6.738 33.781 21.016 1 87.31 317 ARG A C 1
ATOM 2423 O O . ARG A 1 317 ? 5.715 34.281 20.531 1 87.31 317 ARG A O 1
ATOM 2430 N N . TYR A 1 318 ? 7.754 33.594 20.344 1 89.62 318 TYR A N 1
ATOM 2431 C CA . TYR A 1 318 ? 7.75 33.875 18.906 1 89.62 318 TYR A CA 1
ATOM 2432 C C . TYR A 1 318 ? 6.766 32.969 18.172 1 89.62 318 TYR A C 1
ATOM 2434 O O . TYR A 1 318 ? 6.016 33.438 17.312 1 89.62 318 TYR A O 1
ATOM 2442 N N . ASN A 1 319 ? 6.793 31.75 18.516 1 84.5 319 ASN A N 1
ATOM 2443 C CA . ASN A 1 319 ? 5.898 30.828 17.844 1 84.5 319 ASN A CA 1
ATOM 2444 C C . ASN A 1 319 ? 4.434 31.172 18.094 1 84.5 319 ASN A C 1
ATOM 2446 O O . ASN A 1 319 ? 3.605 31.047 17.188 1 84.5 319 ASN A O 1
ATOM 2450 N N . SER A 1 320 ? 4.215 31.562 19.25 1 86.19 320 SER A N 1
ATOM 2451 C CA . SER A 1 320 ? 2.844 31.969 19.547 1 86.19 320 SER A CA 1
ATOM 2452 C C . SER A 1 320 ? 2.461 33.219 18.797 1 86.19 320 SER A C 1
ATOM 2454 O O . SER A 1 320 ? 1.346 33.344 18.281 1 86.19 320 SER A O 1
ATOM 2456 N N . ALA A 1 321 ? 3.33 34.156 18.703 1 90.81 321 ALA A N 1
ATOM 2457 C CA . ALA A 1 321 ? 3.078 35.375 17.969 1 90.81 321 ALA A CA 1
ATOM 2458 C C . ALA A 1 321 ? 2.955 35.125 16.469 1 90.81 321 ALA A C 1
ATOM 2460 O O . ALA A 1 321 ? 2.141 35.75 15.789 1 90.81 321 ALA A O 1
ATOM 2461 N N . TYR A 1 322 ? 3.688 34.281 16.047 1 88.12 322 TYR A N 1
ATOM 2462 C CA . TYR A 1 322 ? 3.645 33.938 14.625 1 88.12 322 TYR A CA 1
ATOM 2463 C C . TYR A 1 322 ? 2.309 33.281 14.258 1 88.12 322 TYR A C 1
ATOM 2465 O O . TYR A 1 322 ? 1.726 33.594 13.219 1 88.12 322 TYR A O 1
ATOM 2473 N N . ALA A 1 323 ? 1.912 32.406 15.039 1 81.62 323 ALA A N 1
ATOM 2474 C CA . ALA A 1 323 ? 0.623 31.766 14.797 1 81.62 323 ALA A CA 1
ATOM 2475 C C . ALA A 1 323 ? -0.511 32.781 14.805 1 81.62 323 ALA A C 1
ATOM 2477 O O . ALA A 1 323 ? -1.398 32.75 13.953 1 81.62 323 ALA A O 1
ATOM 2478 N N . LYS A 1 324 ? -0.449 33.688 15.742 1 88.5 324 LYS A N 1
ATOM 2479 C CA . LYS A 1 324 ? -1.469 34.719 15.844 1 88.5 324 LYS A CA 1
ATOM 2480 C C . LYS A 1 324 ? -1.405 35.656 14.648 1 88.5 324 LYS A C 1
ATOM 2482 O O . LYS A 1 324 ? -2.438 36.125 14.172 1 88.5 324 LYS A O 1
ATOM 2487 N N . MET A 1 325 ? -0.264 35.938 14.164 1 91 325 MET A N 1
ATOM 2488 C CA . MET A 1 325 ? -0.075 36.812 13.016 1 91 325 MET A CA 1
ATOM 2489 C C . MET A 1 325 ? -0.702 36.219 11.758 1 91 325 MET A C 1
ATOM 2491 O O . MET A 1 325 ? -1.39 36.938 11.016 1 91 325 MET A O 1
ATOM 2495 N N . ASN A 1 326 ? -0.567 35 11.555 1 85.19 326 ASN A N 1
ATOM 2496 C CA . ASN A 1 326 ? -1.093 34.344 10.359 1 85.19 326 ASN A CA 1
ATOM 2497 C C . ASN A 1 326 ? -2.615 34.281 10.383 1 85.19 326 ASN A C 1
ATOM 2499 O O . ASN A 1 326 ? -3.271 34.469 9.359 1 85.19 326 ASN A O 1
ATOM 2503 N N . SER A 1 327 ? -3.113 34 11.539 1 85.75 327 SER A N 1
ATOM 2504 C CA . SER A 1 327 ? -4.566 33.906 11.633 1 85.75 327 SER A CA 1
ATOM 2505 C C . SER A 1 327 ? -5.211 35.312 11.547 1 85.75 327 SER A C 1
ATOM 2507 O O . SER A 1 327 ? -6.25 35.469 10.906 1 85.75 327 SER A O 1
ATOM 2509 N N . THR A 1 328 ? -4.578 36.312 12.109 1 92.56 328 THR A N 1
ATOM 2510 C CA . THR A 1 328 ? -5.164 37.625 12.164 1 92.56 328 THR A CA 1
ATOM 2511 C C . THR A 1 328 ? -4.965 38.375 10.836 1 92.56 328 THR A C 1
ATOM 2513 O O . THR A 1 328 ? -5.676 39.312 10.539 1 92.56 328 THR A O 1
ATOM 2516 N N . LEU A 1 329 ? -4.035 37.938 10.039 1 92.38 329 LEU A N 1
ATOM 2517 C CA . LEU A 1 329 ? -3.826 38.562 8.742 1 92.38 329 LEU A CA 1
ATOM 2518 C C . LEU A 1 329 ? -5.043 38.375 7.848 1 92.38 329 LEU A C 1
ATOM 2520 O O . LEU A 1 329 ? -5.473 39.312 7.172 1 92.38 329 LEU A O 1
ATOM 2524 N N . ARG A 1 330 ? -5.625 37.312 7.91 1 89.38 330 ARG A N 1
ATOM 2525 C CA . ARG A 1 330 ? -6.82 37.062 7.113 1 89.38 330 ARG A CA 1
ATOM 2526 C C . ARG A 1 330 ? -8 37.875 7.625 1 89.38 330 ARG A C 1
ATOM 2528 O O . ARG A 1 330 ? -8.781 38.406 6.832 1 89.38 330 ARG A O 1
ATOM 2535 N N . GLU A 1 331 ? -8.07 37.969 8.938 1 92.75 331 GLU A N 1
ATOM 2536 C CA . GLU A 1 331 ? -9.164 38.719 9.523 1 92.75 331 GLU A CA 1
ATOM 2537 C C . GLU A 1 331 ? -9.016 40.219 9.234 1 92.75 331 GLU A C 1
ATOM 2539 O O . GLU A 1 331 ? -10 40.906 9.023 1 92.75 331 GLU A O 1
ATOM 2544 N N . ALA A 1 332 ? -7.75 40.594 9.203 1 93.88 332 ALA A N 1
ATOM 2545 C CA . ALA A 1 332 ? -7.5 42 8.945 1 93.88 332 ALA A CA 1
ATOM 2546 C C . ALA A 1 332 ? -7.844 42.375 7.5 1 93.88 332 ALA A C 1
ATOM 2548 O O . ALA A 1 332 ? -8.18 43.531 7.199 1 93.88 332 ALA A O 1
ATOM 2549 N N . LYS A 1 333 ? -7.793 41.531 6.609 1 92.5 333 LYS A N 1
ATOM 2550 C CA . LYS A 1 333 ? -8.172 41.75 5.219 1 92.5 333 LYS A CA 1
ATOM 2551 C C . LYS A 1 333 ? -9.633 42.219 5.113 1 92.5 333 LYS A C 1
ATOM 2553 O O . LYS A 1 333 ? -9.938 43.188 4.438 1 92.5 333 LYS A O 1
ATOM 2558 N N . PHE A 1 334 ? -10.477 41.562 5.891 1 92.06 334 PHE A N 1
ATOM 2559 C CA . PHE A 1 334 ? -11.898 41.875 5.836 1 92.06 334 PHE A CA 1
ATOM 2560 C C . PHE A 1 334 ? -12.172 43.25 6.457 1 92.06 334 PHE A C 1
ATOM 2562 O O . PHE A 1 334 ? -13.023 43.969 5.98 1 92.06 334 PHE A O 1
ATOM 2569 N N . GLU A 1 335 ? -11.438 43.5 7.449 1 92.94 335 GLU A N 1
ATOM 2570 C CA . GLU A 1 335 ? -11.617 44.812 8.07 1 92.94 335 GLU A CA 1
ATOM 2571 C C . GLU A 1 335 ? -11.125 45.938 7.156 1 92.94 335 GLU A C 1
ATOM 2573 O O . GLU A 1 335 ? -11.758 46.969 7.062 1 92.94 335 GLU A O 1
ATOM 2578 N N . HIS A 1 336 ? -10.016 45.719 6.473 1 92.12 336 HIS A N 1
ATOM 2579 C CA . HIS A 1 336 ? -9.508 46.719 5.551 1 92.12 336 HIS A CA 1
ATOM 2580 C C . HIS A 1 336 ? -10.453 46.938 4.371 1 92.12 336 HIS A C 1
ATOM 2582 O O . HIS A 1 336 ? -10.703 48.062 3.949 1 92.12 336 HIS A O 1
ATOM 2588 N N . TYR A 1 337 ? -10.984 45.938 3.904 1 91.06 337 TYR A N 1
ATOM 2589 C CA . TYR A 1 337 ? -11.883 46.031 2.756 1 91.06 337 TYR A CA 1
ATOM 2590 C C . TYR A 1 337 ? -13.195 46.688 3.141 1 91.06 337 TYR A C 1
ATOM 2592 O O . TYR A 1 337 ? -13.766 47.469 2.357 1 91.06 337 TYR A O 1
ATOM 2600 N N . PHE A 1 338 ? -13.664 46.438 4.34 1 90.81 338 PHE A N 1
ATOM 2601 C CA . PHE A 1 338 ? -14.906 47.031 4.816 1 90.81 338 PHE A CA 1
ATOM 2602 C C . PHE A 1 338 ? -14.711 48.5 5.082 1 90.81 338 PHE A C 1
ATOM 2604 O O . PHE A 1 338 ? -15.602 49.312 4.793 1 90.81 338 PHE A O 1
ATOM 2611 N N . SER A 1 339 ? -13.508 48.875 5.598 1 88.94 339 SER A N 1
ATOM 2612 C CA . SER A 1 339 ? -13.242 50.281 5.938 1 88.94 339 SER A CA 1
ATOM 2613 C C . SER A 1 339 ? -12.797 51.062 4.711 1 88.94 339 SER A C 1
ATOM 2615 O O . SER A 1 339 ? -12.68 52.281 4.77 1 88.94 339 SER A O 1
ATOM 2617 N N . GLY A 1 340 ? -12.555 50.406 3.539 1 88.38 340 GLY A N 1
ATOM 2618 C CA . GLY A 1 340 ? -12.18 51.062 2.307 1 88.38 340 GLY A CA 1
ATOM 2619 C C . GLY A 1 340 ? -10.68 51.281 2.178 1 88.38 340 GLY A C 1
ATOM 2620 O O . GLY A 1 340 ? -10.234 52.094 1.365 1 88.38 340 GLY A O 1
ATOM 2621 N N . ARG A 1 341 ? -9.938 50.688 3.082 1 88.88 341 ARG A N 1
ATOM 2622 C CA . ARG A 1 341 ? -8.484 50.812 2.998 1 88.88 341 ARG A CA 1
ATOM 2623 C C . ARG A 1 341 ? -7.883 49.562 2.344 1 88.88 341 ARG A C 1
ATOM 2625 O O . ARG A 1 341 ? -6.973 48.938 2.896 1 88.88 341 ARG A O 1
ATOM 2632 N N . GLU A 1 342 ? -8.219 49.312 1.158 1 88.81 342 GLU A N 1
ATOM 2633 C CA . GLU A 1 342 ? -7.84 48.125 0.433 1 88.81 342 GLU A CA 1
ATOM 2634 C C . GLU A 1 342 ? -6.359 48.125 0.067 1 88.81 342 GLU A C 1
ATOM 2636 O O . GLU A 1 342 ? -5.734 47.094 -0.079 1 88.81 342 GLU A O 1
ATOM 2641 N N . SER A 1 343 ? -5.781 49.281 -0.008 1 87.31 343 SER A N 1
ATOM 2642 C CA . SER A 1 343 ? -4.398 49.375 -0.462 1 87.31 343 SER A CA 1
ATOM 2643 C C . SER A 1 343 ? -3.422 49.031 0.667 1 87.31 343 SER A C 1
ATOM 2645 O O . SER A 1 343 ? -2.244 48.781 0.421 1 87.31 343 SER A O 1
ATOM 2647 N N . VAL A 1 344 ? -3.941 48.969 1.903 1 90.5 344 VAL A N 1
ATOM 2648 C CA . VAL A 1 344 ? -3.062 48.75 3.045 1 90.5 344 VAL A CA 1
ATOM 2649 C C . VAL A 1 344 ? -2.844 47.25 3.236 1 90.5 344 VAL A C 1
ATOM 2651 O O . VAL A 1 344 ? -1.794 46.844 3.729 1 90.5 344 VAL A O 1
ATOM 2654 N N . TYR A 1 345 ? -3.76 46.469 2.771 1 91.25 345 TYR A N 1
ATOM 2655 C CA . TYR A 1 345 ? -3.684 45.031 3.016 1 91.25 345 TYR A CA 1
ATOM 2656 C C . TYR A 1 345 ? -2.465 44.406 2.33 1 91.25 345 TYR A C 1
ATOM 2658 O O . TYR A 1 345 ? -1.712 43.656 2.943 1 91.25 345 TYR A O 1
ATOM 2666 N N . PRO A 1 346 ? -2.209 44.719 1.049 1 90.56 346 PRO A N 1
ATOM 2667 C CA . PRO A 1 346 ? -1.021 44.125 0.439 1 90.56 346 PRO A CA 1
ATOM 2668 C C . PRO A 1 346 ? 0.269 44.5 1.166 1 90.56 346 PRO A C 1
ATOM 2670 O O . PRO A 1 346 ? 1.235 43.719 1.146 1 90.56 346 PRO A O 1
ATOM 2673 N N . LEU A 1 347 ? 0.262 45.594 1.83 1 90.31 347 LEU A N 1
ATOM 2674 C CA . LEU A 1 347 ? 1.446 46 2.58 1 90.31 347 LEU A CA 1
ATOM 2675 C C . LEU A 1 347 ? 1.558 45.219 3.883 1 90.31 347 LEU A C 1
ATOM 2677 O O . LEU A 1 347 ? 2.66 44.875 4.309 1 90.31 347 LEU A O 1
ATOM 2681 N N . ASP A 1 348 ? 0.417 44.969 4.5 1 92 348 ASP A N 1
ATOM 2682 C CA . ASP A 1 348 ? 0.437 44.125 5.68 1 92 348 ASP A CA 1
ATOM 2683 C C . ASP A 1 348 ? 0.884 42.688 5.32 1 92 348 ASP A C 1
ATOM 2685 O O . ASP A 1 348 ? 1.583 42.031 6.102 1 92 348 ASP A O 1
ATOM 2689 N N . ARG A 1 349 ? 0.474 42.281 4.242 1 91.5 349 ARG A N 1
ATOM 2690 C CA . ARG A 1 349 ? 0.883 40.969 3.773 1 91.5 349 ARG A CA 1
ATOM 2691 C C . ARG A 1 349 ? 2.385 40.906 3.506 1 91.5 349 ARG A C 1
ATOM 2693 O O . ARG A 1 349 ? 3.055 39.938 3.863 1 91.5 349 ARG A O 1
ATOM 2700 N N . ARG A 1 350 ? 2.922 41.906 2.895 1 90.69 350 ARG A N 1
ATOM 2701 C CA . ARG A 1 350 ? 4.355 42 2.643 1 90.69 350 ARG A CA 1
ATOM 2702 C C . ARG A 1 350 ? 5.137 42.094 3.949 1 90.69 350 ARG A C 1
ATOM 2704 O O . ARG A 1 350 ? 6.238 41.562 4.062 1 90.69 350 ARG A O 1
ATOM 2711 N N . LEU A 1 351 ? 4.535 42.75 4.855 1 91.88 351 LEU A N 1
ATOM 2712 C CA . LEU A 1 351 ? 5.176 42.906 6.156 1 91.88 351 LEU A CA 1
ATOM 2713 C C . LEU A 1 351 ? 5.277 41.562 6.859 1 91.88 351 LEU A C 1
ATOM 2715 O O . LEU A 1 351 ? 6.328 41.219 7.414 1 91.88 351 LEU A O 1
ATOM 2719 N N . THR A 1 352 ? 4.246 40.781 6.848 1 91.25 352 THR A N 1
ATOM 2720 C CA . THR A 1 352 ? 4.258 39.469 7.473 1 91.25 352 THR A CA 1
ATOM 2721 C C . THR A 1 352 ? 5.234 38.531 6.754 1 91.25 352 THR A C 1
ATOM 2723 O O . THR A 1 352 ? 5.902 37.719 7.387 1 91.25 352 THR A O 1
ATOM 2726 N N . ARG A 1 353 ? 5.32 38.688 5.469 1 86.12 353 ARG A N 1
ATOM 2727 C CA . ARG A 1 353 ? 6.273 37.906 4.699 1 86.12 353 ARG A CA 1
ATOM 2728 C C . ARG A 1 353 ? 7.711 38.281 5.062 1 86.12 353 ARG A C 1
ATOM 2730 O O . ARG A 1 353 ? 8.578 37.406 5.133 1 86.12 353 ARG A O 1
ATOM 2737 N N . SER A 1 354 ? 7.93 39.5 5.223 1 90.25 354 SER A N 1
ATOM 2738 C CA . SER A 1 354 ? 9.273 39.938 5.582 1 90.25 354 SER A CA 1
ATOM 2739 C C . SER A 1 354 ? 9.68 39.406 6.957 1 90.25 354 SER A C 1
ATOM 2741 O O . SER A 1 354 ? 10.844 39.094 7.18 1 90.25 354 SER A O 1
ATOM 2743 N N . ILE A 1 355 ? 8.766 39.375 7.84 1 91.31 355 ILE A N 1
ATOM 2744 C CA . ILE A 1 355 ? 9.047 38.844 9.172 1 91.31 355 ILE A CA 1
ATOM 2745 C C . ILE A 1 355 ? 9.352 37.344 9.078 1 91.31 355 ILE A C 1
ATOM 2747 O O . ILE A 1 355 ? 10.219 36.812 9.781 1 91.31 355 ILE A O 1
ATOM 2751 N N . GLU A 1 356 ? 8.68 36.688 8.219 1 84.88 356 GLU A N 1
ATOM 2752 C CA . GLU A 1 356 ? 8.93 35.25 8.008 1 84.88 356 GLU A CA 1
ATOM 2753 C C . GLU A 1 356 ? 10.32 35 7.438 1 84.88 356 GLU A C 1
ATOM 2755 O O . GLU A 1 356 ? 11.023 34.094 7.867 1 84.88 356 GLU A O 1
ATOM 2760 N N . THR A 1 357 ? 10.672 35.812 6.492 1 83.62 357 THR A N 1
ATOM 2761 C CA . THR A 1 357 ? 12 35.656 5.906 1 83.62 357 THR A CA 1
ATOM 2762 C C . THR A 1 357 ? 13.086 36 6.926 1 83.62 357 THR A C 1
ATOM 2764 O O . THR A 1 357 ? 14.156 35.375 6.93 1 83.62 357 THR A O 1
ATOM 2767 N N . LEU A 1 358 ? 12.766 36.969 7.719 1 89.94 358 LEU A N 1
ATOM 2768 C CA . LEU A 1 358 ? 13.711 37.312 8.773 1 89.94 358 LEU A CA 1
ATOM 2769 C C . LEU A 1 358 ? 13.875 36.156 9.766 1 89.94 358 LEU A C 1
ATOM 2771 O O . LEU A 1 358 ? 14.984 35.906 10.227 1 89.94 358 LEU A O 1
ATOM 2775 N N . SER A 1 359 ? 12.836 35.531 10.094 1 88.75 359 SER A N 1
ATOM 2776 C CA . SER A 1 359 ? 12.914 34.406 10.992 1 88.75 359 SER A CA 1
ATOM 2777 C C . SER A 1 359 ? 13.719 33.25 10.367 1 88.75 359 SER A C 1
ATOM 2779 O O . SER A 1 359 ? 14.43 32.531 11.062 1 88.75 359 SER A O 1
ATOM 2781 N N . GLN A 1 360 ? 13.633 33.125 9.102 1 80.69 360 GLN A N 1
ATOM 2782 C CA . GLN A 1 360 ? 14.414 32.125 8.414 1 80.69 360 GLN A CA 1
ATOM 2783 C C . GLN A 1 360 ? 15.898 32.438 8.445 1 80.69 360 GLN A C 1
ATOM 2785 O O . GLN A 1 360 ? 16.734 31.562 8.609 1 80.69 360 GLN A O 1
ATOM 2790 N N . ALA A 1 361 ? 16.172 33.656 8.273 1 85.56 361 ALA A N 1
ATOM 2791 C CA . ALA A 1 361 ? 17.562 34.062 8.328 1 85.56 361 ALA A CA 1
ATOM 2792 C C . ALA A 1 361 ? 18.156 33.812 9.719 1 85.56 361 ALA A C 1
ATOM 2794 O O . ALA A 1 361 ? 19.312 33.406 9.844 1 85.56 361 ALA A O 1
ATOM 2795 N N . ILE A 1 362 ? 17.391 34.062 10.711 1 89.31 362 ILE A N 1
ATOM 2796 C CA . ILE A 1 362 ? 17.859 33.844 12.07 1 89.31 362 ILE A CA 1
ATOM 2797 C C . ILE A 1 362 ? 18 32.344 12.312 1 89.31 362 ILE A C 1
ATOM 2799 O O . ILE A 1 362 ? 18.922 31.891 13.008 1 89.31 362 ILE A O 1
ATOM 2803 N N . GLY A 1 363 ? 17.125 31.625 11.742 1 83.12 363 GLY A N 1
ATOM 2804 C CA . GLY A 1 363 ? 17.281 30.188 11.797 1 83.12 363 GLY A CA 1
ATOM 2805 C C . GLY A 1 363 ? 18.562 29.703 11.125 1 83.12 363 GLY A C 1
ATOM 2806 O O . GLY A 1 363 ? 19.203 28.781 11.602 1 83.12 363 GLY A O 1
ATOM 2807 N N . GLY A 1 364 ? 18.859 30.312 10.031 1 81.19 364 GLY A N 1
ATOM 2808 C CA . GLY A 1 364 ? 20.125 30.016 9.391 1 81.19 364 GLY A CA 1
ATOM 2809 C C . GLY A 1 364 ? 21.328 30.344 10.258 1 81.19 364 GLY A C 1
ATOM 2810 O O . GLY A 1 364 ? 22.312 29.594 10.266 1 81.19 364 GLY A O 1
ATOM 2811 N N . LEU A 1 365 ? 21.25 31.391 11 1 86.81 365 LEU A N 1
ATOM 2812 C CA . LEU A 1 365 ? 22.312 31.781 11.922 1 86.81 365 LEU A CA 1
ATOM 2813 C C . LEU A 1 365 ? 22.469 30.75 13.039 1 86.81 365 LEU A C 1
ATOM 2815 O O . LEU A 1 365 ? 23.594 30.438 13.445 1 86.81 365 LEU A O 1
ATOM 2819 N N . ARG A 1 366 ? 21.438 30.281 13.523 1 85.19 366 ARG A N 1
ATOM 2820 C CA . ARG A 1 366 ? 21.484 29.25 14.562 1 85.19 366 ARG A CA 1
ATOM 2821 C C . ARG A 1 366 ? 22.125 27.969 14.039 1 85.19 366 ARG A C 1
ATOM 2823 O O . ARG A 1 366 ? 22.891 27.328 14.75 1 85.19 366 ARG A O 1
ATOM 2830 N N . SER A 1 367 ? 21.766 27.719 12.859 1 78.69 367 SER A N 1
ATOM 2831 C CA . SER A 1 367 ? 22.344 26.531 12.266 1 78.69 367 SER A CA 1
ATOM 2832 C C . SER A 1 367 ? 23.859 26.672 12.102 1 78.69 367 SER A C 1
ATOM 2834 O O . SER A 1 367 ? 24.609 25.719 12.305 1 78.69 367 SER A O 1
ATOM 2836 N N . ALA A 1 368 ? 24.297 27.781 11.742 1 81.56 368 ALA A N 1
ATOM 2837 C CA . ALA A 1 368 ? 25.719 28.047 11.633 1 81.56 368 ALA A CA 1
ATOM 2838 C C . ALA A 1 368 ? 26.422 27.906 12.984 1 81.56 368 ALA A C 1
ATOM 2840 O O . ALA A 1 368 ? 27.547 27.406 13.07 1 81.56 368 ALA A O 1
ATOM 2841 N N . LEU A 1 369 ? 25.766 28.266 13.984 1 86.44 369 LEU A N 1
ATOM 2842 C CA . LEU A 1 369 ? 26.297 28.125 15.336 1 86.44 369 LEU A CA 1
ATOM 2843 C C . LEU A 1 369 ? 26.406 26.656 15.734 1 86.44 369 LEU A C 1
ATOM 2845 O O . LEU A 1 369 ? 27.406 26.234 16.312 1 86.44 369 LEU A O 1
ATOM 2849 N N . GLU A 1 370 ? 25.469 25.906 15.469 1 80.94 370 GLU A N 1
ATOM 2850 C CA . GLU A 1 370 ? 25.5 24.484 15.805 1 80.94 370 GLU A CA 1
ATOM 2851 C C . GLU A 1 370 ? 26.609 23.766 15.055 1 80.94 370 GLU A C 1
ATOM 2853 O O . GLU A 1 370 ? 27.234 22.844 15.602 1 80.94 370 GLU A O 1
ATOM 2858 N N . THR A 1 371 ? 26.797 24.188 13.891 1 76.69 371 THR A N 1
ATOM 2859 C CA . THR A 1 371 ? 27.891 23.609 13.117 1 76.69 371 THR A CA 1
ATOM 2860 C C . THR A 1 371 ? 29.234 23.938 13.75 1 76.69 371 THR A C 1
ATOM 2862 O O . THR A 1 371 ? 30.141 23.094 13.773 1 76.69 371 THR A O 1
ATOM 2865 N N . GLN A 1 372 ? 29.391 25.109 14.227 1 81 372 GLN A N 1
ATOM 2866 C CA . GLN A 1 372 ? 30.641 25.5 14.875 1 81 372 GLN A CA 1
ATOM 2867 C C . GLN A 1 372 ? 30.891 24.688 16.141 1 81 372 GLN A C 1
ATOM 2869 O O . GLN A 1 372 ? 32.031 24.281 16.406 1 81 372 GLN A O 1
ATOM 2874 N N . PHE A 1 373 ? 29.891 24.375 16.859 1 80.5 373 PHE A N 1
ATOM 2875 C CA . PHE A 1 373 ? 30.047 23.562 18.078 1 80.5 373 PHE A CA 1
ATOM 2876 C C . PHE A 1 373 ? 30.422 22.141 17.734 1 80.5 373 PHE A C 1
ATOM 2878 O O . PHE A 1 373 ? 31.234 21.516 18.422 1 80.5 373 PHE A O 1
ATOM 2885 N N . ALA A 1 374 ? 29.844 21.672 16.656 1 76.44 374 ALA A N 1
ATOM 2886 C CA . ALA A 1 374 ? 30.141 20.312 16.25 1 76.44 374 ALA A CA 1
ATOM 2887 C C . ALA A 1 374 ? 31.594 20.156 15.836 1 76.44 374 ALA A C 1
ATOM 2889 O O . ALA A 1 374 ? 32.219 19.125 16.109 1 76.44 374 ALA A O 1
ATOM 2890 N N . LEU A 1 375 ? 32.156 21.125 15.219 1 77.38 375 LEU A N 1
ATOM 2891 C CA . LEU A 1 375 ? 33.531 21.078 14.75 1 77.38 375 LEU A CA 1
ATOM 2892 C C . LEU A 1 375 ? 34.5 21.266 15.906 1 77.38 375 LEU A C 1
ATOM 2894 O O . LEU A 1 375 ? 35.594 20.688 15.906 1 77.38 375 LEU A O 1
ATOM 2898 N N . LEU A 1 376 ? 34.094 22 16.875 1 75.56 376 LEU A N 1
ATOM 2899 C CA . LEU A 1 376 ? 35 22.266 18 1 75.56 376 LEU A CA 1
ATOM 2900 C C . LEU A 1 376 ? 35.031 21.062 18.938 1 75.56 376 LEU A C 1
ATOM 2902 O O . LEU A 1 376 ? 36.031 20.875 19.656 1 75.56 376 LEU A O 1
ATOM 2906 N N . ARG A 1 377 ? 34.094 20.188 18.859 1 71.38 377 ARG A N 1
ATOM 2907 C CA . ARG A 1 377 ? 34.062 18.969 19.672 1 71.38 377 ARG A CA 1
ATOM 2908 C C . ARG A 1 377 ? 34.938 17.891 19.062 1 71.38 377 ARG A C 1
ATOM 2910 O O . ARG A 1 377 ? 35.406 17 19.781 1 71.38 377 ARG A O 1
ATOM 2917 N N . GLU A 1 378 ? 35.125 17.828 17.797 1 61.44 378 GLU A N 1
ATOM 2918 C CA . GLU A 1 378 ? 35.938 16.812 17.156 1 61.44 378 GLU A CA 1
ATOM 2919 C C . GLU A 1 378 ? 37.406 16.938 17.578 1 61.44 378 GLU A C 1
ATOM 2921 O O . GLU A 1 378 ? 38.062 17.938 17.281 1 61.44 378 GLU A O 1
ATOM 2926 N N . VAL A 1 379 ? 37.781 16.594 18.859 1 52.31 379 VAL A N 1
ATOM 2927 C CA . VAL A 1 379 ? 39.125 16.562 19.406 1 52.31 379 VAL A CA 1
ATOM 2928 C C . VAL A 1 379 ? 40.031 15.695 18.531 1 52.31 379 VAL A C 1
ATOM 2930 O O . VAL A 1 379 ? 39.656 14.578 18.156 1 52.31 379 VAL A O 1
ATOM 2933 N N . PRO A 1 380 ? 41.094 16.281 18.031 1 46.88 380 PRO A N 1
ATOM 2934 C CA . PRO A 1 380 ? 42.062 15.453 17.281 1 46.88 380 PRO A CA 1
ATOM 2935 C C . PRO A 1 380 ? 42.562 14.258 18.094 1 46.88 380 PRO A C 1
ATOM 2937 O O . PRO A 1 380 ? 42.812 14.391 19.281 1 46.88 380 PRO A O 1
ATOM 2940 N N . ILE A 1 381 ? 42.156 13.055 17.734 1 41.5 381 ILE A N 1
ATOM 2941 C CA . ILE A 1 381 ? 42.844 11.898 18.297 1 41.5 381 ILE A CA 1
ATOM 2942 C C . ILE A 1 381 ? 44.344 12.109 18.25 1 41.5 381 ILE A C 1
ATOM 2944 O O . ILE A 1 381 ? 44.938 12.211 17.172 1 41.5 381 ILE A O 1
ATOM 2948 N N . GLN A 1 382 ? 44.938 12.852 19.172 1 37.44 382 GLN A N 1
ATOM 2949 C CA . GLN A 1 382 ? 46.406 12.828 19.266 1 37.44 382 GLN A CA 1
ATOM 2950 C C . GLN A 1 382 ? 46.938 11.391 19.25 1 37.44 382 GLN A C 1
ATOM 2952 O O . GLN A 1 382 ? 46.625 10.602 20.141 1 37.44 382 GLN A O 1
ATOM 2957 N N . GLU A 1 383 ? 47.219 10.875 18.141 1 37.09 383 GLU A N 1
ATOM 2958 C CA . GLU A 1 383 ? 47.844 9.555 18.016 1 37.09 383 GLU A CA 1
ATOM 2959 C C . GLU A 1 383 ? 48.969 9.375 19.031 1 37.09 383 GLU A C 1
ATOM 2961 O O . GLU A 1 383 ? 49.219 8.258 19.484 1 37.09 383 GLU A O 1
ATOM 2966 N N . ASN A 1 384 ? 49.906 10.383 19.203 1 34.31 384 ASN A N 1
ATOM 2967 C CA . ASN A 1 384 ? 51.188 9.961 19.75 1 34.31 384 ASN A CA 1
ATOM 2968 C C . ASN A 1 384 ? 51.156 9.836 21.266 1 34.31 384 ASN A C 1
ATOM 2970 O O . ASN A 1 384 ? 52.188 9.914 21.938 1 34.31 384 ASN A O 1
ATOM 2974 N N . GLN A 1 385 ? 50.188 10.273 22 1 33.59 385 GLN A N 1
ATOM 2975 C CA . GLN A 1 385 ? 50.625 10.125 23.391 1 33.59 385 GLN A CA 1
ATOM 2976 C C . GLN A 1 385 ? 50.75 8.656 23.781 1 33.59 385 GLN A C 1
ATOM 2978 O O . GLN A 1 385 ? 49.906 7.84 23.422 1 33.59 385 GLN A O 1
ATOM 2983 N N . PRO A 1 386 ? 52.062 8.219 24.203 1 32.88 386 PRO A N 1
ATOM 2984 C CA . PRO A 1 386 ? 52.25 6.867 24.734 1 32.88 386 PRO A CA 1
ATOM 2985 C C . PRO A 1 386 ? 51.125 6.461 25.688 1 32.88 386 PRO A C 1
ATOM 2987 O O . PRO A 1 386 ? 50.5 7.324 26.312 1 32.88 386 PRO A O 1
ATOM 2990 N N . LEU A 1 387 ? 50.594 5.23 25.578 1 34.19 387 LEU A N 1
ATOM 2991 C CA . LEU A 1 387 ? 49.656 4.453 26.375 1 34.19 387 LEU A CA 1
ATOM 2992 C C . LEU A 1 387 ? 49.938 4.59 27.859 1 34.19 387 LEU A C 1
ATOM 2994 O O . LEU A 1 387 ? 50.531 3.684 28.469 1 34.19 387 LEU A O 1
ATOM 2998 N N . GLY A 1 388 ? 50.688 5.656 28.453 1 28.12 388 GLY A N 1
ATOM 2999 C CA . GLY A 1 388 ? 50.906 5.461 29.875 1 28.12 388 GLY A CA 1
ATOM 3000 C C . GLY A 1 388 ? 49.656 5.078 30.625 1 28.12 388 GLY A C 1
ATOM 3001 O O . GLY A 1 388 ? 48.562 5.047 30.047 1 28.12 388 GLY A O 1
ATOM 3002 N N . SER A 1 389 ? 49.781 4.906 32 1 30.42 389 SER A N 1
ATOM 3003 C CA . SER A 1 389 ? 48.969 4.262 33.031 1 30.42 389 SER A CA 1
ATOM 3004 C C . SER A 1 389 ? 47.562 4.824 33.062 1 30.42 389 SER A C 1
ATOM 3006 O O . SER A 1 389 ? 47.344 5.996 32.719 1 30.42 389 SER A O 1
ATOM 3008 N N . PRO A 1 390 ? 46.562 3.832 33 1 30.84 390 PRO A N 1
ATOM 3009 C CA . PRO A 1 390 ? 45.094 4.016 33.062 1 30.84 390 PRO A CA 1
ATOM 3010 C C . PRO A 1 390 ? 44.656 4.961 34.156 1 30.84 390 PRO A C 1
ATOM 3012 O O . PRO A 1 390 ? 44.594 4.555 35.344 1 30.84 390 PRO A O 1
ATOM 3015 N N . THR A 1 391 ? 45.375 6.102 34.406 1 29.06 391 THR A N 1
ATOM 3016 C CA . THR A 1 391 ? 44.781 6.809 35.562 1 29.06 391 THR A CA 1
ATOM 3017 C C . THR A 1 391 ? 43.281 6.949 35.375 1 29.06 391 THR A C 1
ATOM 3019 O O . THR A 1 391 ? 42.781 7.047 34.25 1 29.06 391 THR A O 1
ATOM 3022 N N . PRO A 1 392 ? 42.438 6.637 36.438 1 29.91 392 PRO A N 1
ATOM 3023 C CA . PRO A 1 392 ? 40.969 6.59 36.469 1 29.91 392 PRO A CA 1
ATOM 3024 C C . PRO A 1 392 ? 40.344 7.789 35.781 1 29.91 392 PRO A C 1
ATOM 3026 O O . PRO A 1 392 ? 40.875 8.898 35.844 1 29.91 392 PRO A O 1
ATOM 3029 N N . ALA A 1 393 ? 39.656 7.449 34.656 1 30.83 393 ALA A N 1
ATOM 3030 C CA . ALA A 1 393 ? 38.781 8.211 33.75 1 30.83 393 ALA A CA 1
ATOM 3031 C C . ALA A 1 393 ? 37.875 9.164 34.531 1 30.83 393 ALA A C 1
ATOM 3033 O O . ALA A 1 393 ? 36.781 8.781 34.938 1 30.83 393 ALA A O 1
ATOM 3034 N N . GLY A 1 394 ? 38.375 9.828 35.688 1 25.8 394 GLY A N 1
ATOM 3035 C CA . GLY A 1 394 ? 37.375 10.75 36.219 1 25.8 394 GLY A CA 1
ATOM 3036 C C . GLY A 1 394 ? 36.719 11.602 35.125 1 25.8 394 GLY A C 1
ATOM 3037 O O . GLY A 1 394 ? 37.312 11.805 34.062 1 25.8 394 GLY A O 1
ATOM 3038 N N . LEU A 1 395 ? 35.375 11.719 35.188 1 30.45 395 LEU A N 1
ATOM 3039 C CA . LEU A 1 395 ? 34.219 12.172 34.406 1 30.45 395 LEU A CA 1
ATOM 3040 C C . LEU A 1 395 ? 34.469 13.578 33.875 1 30.45 395 LEU A C 1
ATOM 3042 O O . LEU A 1 395 ? 33.594 14.164 33.219 1 30.45 395 LEU A O 1
ATOM 3046 N N . SER A 1 396 ? 35.25 14.398 34.594 1 30.97 396 SER A N 1
ATOM 3047 C CA . SER A 1 396 ? 34.906 15.75 34.156 1 30.97 396 SER A CA 1
ATOM 3048 C C . SER A 1 396 ? 35.312 15.969 32.688 1 30.97 396 SER A C 1
ATOM 3050 O O . SER A 1 396 ? 36.375 15.57 32.281 1 30.97 396 SER A O 1
ATOM 3052 N N . PRO A 1 397 ? 34.281 16.016 31.828 1 33.5 397 PRO A N 1
ATOM 3053 C CA . PRO A 1 397 ? 34.562 16.188 30.406 1 33.5 397 PRO A CA 1
ATOM 3054 C C . PRO A 1 397 ? 35.656 17.188 30.125 1 33.5 397 PRO A C 1
ATOM 3056 O O . PRO A 1 397 ? 35.625 18.312 30.625 1 33.5 397 PRO A O 1
ATOM 3059 N N . SER A 1 398 ? 36.938 16.781 30.109 1 34.38 398 SER A N 1
ATOM 3060 C CA . SER A 1 398 ? 38.219 17.422 29.875 1 34.38 398 SER A CA 1
ATOM 3061 C C . SER A 1 398 ? 38.125 18.484 28.781 1 34.38 398 SER A C 1
ATOM 3063 O O . SER A 1 398 ? 39 19.328 28.672 1 34.38 398 SER A O 1
ATOM 3065 N N . LEU A 1 399 ? 37.125 18.266 27.906 1 34.31 399 LEU A N 1
ATOM 3066 C CA . LEU A 1 399 ? 37.062 19.141 26.734 1 34.31 399 LEU A CA 1
ATOM 3067 C C . LEU A 1 399 ? 36.75 20.578 27.156 1 34.31 399 LEU A C 1
ATOM 3069 O O . LEU A 1 399 ? 37.281 21.531 26.578 1 34.31 399 LEU A O 1
ATOM 3073 N N . THR A 1 400 ? 35.969 20.766 28.281 1 35.25 400 THR A N 1
ATOM 3074 C CA . THR A 1 400 ? 35.625 22.109 28.734 1 35.25 400 THR A CA 1
ATOM 3075 C C . THR A 1 400 ? 36.844 22.828 29.297 1 35.25 400 THR A C 1
ATOM 3077 O O . THR A 1 400 ? 36.906 24.047 29.297 1 35.25 400 THR A O 1
ATOM 3080 N N . ARG A 1 401 ? 37.875 22.109 29.828 1 38 401 ARG A N 1
ATOM 3081 C CA . ARG A 1 401 ? 39 22.734 30.5 1 38 401 ARG A CA 1
ATOM 3082 C C . ARG A 1 401 ? 40.031 23.281 29.5 1 38 401 ARG A C 1
ATOM 3084 O O . ARG A 1 401 ? 40.625 24.328 29.734 1 38 401 ARG A O 1
ATOM 3091 N N . THR A 1 402 ? 40.281 22.5 28.469 1 36.66 402 THR A N 1
ATOM 3092 C CA . THR A 1 402 ? 41.312 22.953 27.562 1 36.66 402 THR A CA 1
ATOM 3093 C C . THR A 1 402 ? 40.875 24.203 26.812 1 36.66 402 THR A C 1
ATOM 3095 O O . THR A 1 402 ? 41.656 25.109 26.562 1 36.66 402 THR A O 1
ATOM 3098 N N . ILE A 1 403 ? 39.562 24.234 26.453 1 39.38 403 ILE A N 1
ATOM 3099 C CA . ILE A 1 403 ? 39.062 25.438 25.797 1 39.38 403 ILE A CA 1
ATOM 3100 C C . ILE A 1 403 ? 39.062 26.594 26.797 1 39.38 403 ILE A C 1
ATOM 3102 O O . ILE A 1 403 ? 39.406 27.719 26.453 1 39.38 403 ILE A O 1
ATOM 3106 N N . SER A 1 404 ? 38.781 26.344 28.109 1 39.97 404 SER A N 1
ATOM 3107 C CA . SER A 1 404 ? 38.75 27.391 29.125 1 39.97 404 SER A CA 1
ATOM 3108 C C . SER A 1 404 ? 40.156 27.859 29.469 1 39.97 404 SER A C 1
ATOM 3110 O O . SER A 1 404 ? 40.375 29.047 29.703 1 39.97 404 SER A O 1
ATOM 3112 N N . ALA A 1 405 ? 41.188 27.016 29.547 1 41.03 405 ALA A N 1
ATOM 3113 C CA . ALA A 1 405 ? 42.562 27.422 29.891 1 41.03 405 ALA A CA 1
ATOM 3114 C C . ALA A 1 405 ? 43.156 28.297 28.781 1 41.03 405 ALA A C 1
ATOM 3116 O O . ALA A 1 405 ? 43.875 29.266 29.062 1 41.03 405 ALA A O 1
ATOM 3117 N N . PHE A 1 406 ? 43 27.875 27.562 1 37.44 406 PHE A N 1
ATOM 3118 C CA . PHE A 1 406 ? 43.531 28.641 26.453 1 37.44 406 PHE A CA 1
ATOM 3119 C C . PHE A 1 406 ? 42.781 29.969 26.297 1 37.44 406 PHE A C 1
ATOM 3121 O O . PHE A 1 406 ? 43.375 31 25.984 1 37.44 406 PHE A O 1
ATOM 3128 N N . MET A 1 407 ? 41.531 29.969 26.484 1 40.59 407 MET A N 1
ATOM 3129 C CA . MET A 1 407 ? 40.812 31.234 26.5 1 40.59 407 MET A CA 1
ATOM 3130 C C . MET A 1 407 ? 41.219 32.094 27.672 1 40.59 407 MET A C 1
ATOM 3132 O O . MET A 1 407 ? 41.219 33.344 27.594 1 40.59 407 MET A O 1
ATOM 3136 N N . ASP A 1 408 ? 41.75 31.578 28.781 1 41.25 408 ASP A N 1
ATOM 3137 C CA . ASP A 1 408 ? 42.312 32.312 29.906 1 41.25 408 ASP A CA 1
ATOM 3138 C C . ASP A 1 408 ? 43.656 32.938 29.562 1 41.25 408 ASP A C 1
ATOM 3140 O O . ASP A 1 408 ? 43.938 34.062 29.938 1 41.25 408 ASP A O 1
ATOM 3144 N N . GLU A 1 409 ? 44.562 32.219 28.922 1 41.97 409 GLU A N 1
ATOM 3145 C CA . GLU A 1 409 ? 45.875 32.812 28.562 1 41.97 409 GLU A CA 1
ATOM 3146 C C . GLU A 1 409 ? 45.688 33.875 27.484 1 41.97 409 GLU A C 1
ATOM 3148 O O . GLU A 1 409 ? 46.375 34.906 27.531 1 41.97 409 GLU A O 1
ATOM 3153 N N . ALA A 1 410 ? 44.906 33.719 26.469 1 39.09 410 ALA A N 1
ATOM 3154 C CA . ALA A 1 410 ? 44.625 34.75 25.484 1 39.09 410 ALA A CA 1
ATOM 3155 C C . ALA A 1 410 ? 43.906 35.938 26.141 1 39.09 410 ALA A C 1
ATOM 3157 O O . ALA A 1 410 ? 44.125 37.094 25.781 1 39.09 410 ALA A O 1
ATOM 3158 N N . ARG A 1 411 ? 43.25 35.719 27.188 1 37.44 411 ARG A N 1
ATOM 3159 C CA . ARG A 1 411 ? 42.562 36.75 28 1 37.44 411 ARG A CA 1
ATOM 3160 C C . ARG A 1 411 ? 43.594 37.562 28.797 1 37.44 411 ARG A C 1
ATOM 3162 O O . ARG A 1 411 ? 43.406 38.75 28.969 1 37.44 411 ARG A O 1
ATOM 3169 N N . GLU A 1 412 ? 44.562 36.938 29.422 1 37.41 412 GLU A N 1
ATOM 3170 C CA . GLU A 1 412 ? 45.562 37.688 30.172 1 37.41 412 GLU A CA 1
ATOM 3171 C C . GLU A 1 412 ? 46.344 38.625 29.25 1 37.41 412 GLU A C 1
ATOM 3173 O O . GLU A 1 412 ? 46.75 39.719 29.656 1 37.41 412 GLU A O 1
ATOM 3178 N N . ARG A 1 413 ? 46.656 38.219 28 1 35.72 413 ARG A N 1
ATOM 3179 C CA . ARG A 1 413 ? 47.344 39.188 27.125 1 35.72 413 ARG A CA 1
ATOM 3180 C C . ARG A 1 413 ? 46.469 40.375 26.828 1 35.72 413 ARG A C 1
ATOM 3182 O O . ARG A 1 413 ? 46.938 41.5 26.656 1 35.72 413 ARG A O 1
ATOM 3189 N N . LEU A 1 414 ? 45.156 40.094 26.766 1 31.73 414 LEU A N 1
ATOM 3190 C CA . LEU A 1 414 ? 44.281 41.219 26.422 1 31.73 414 LEU A CA 1
ATOM 3191 C C . LEU A 1 414 ? 44.031 42.094 27.656 1 31.73 414 LEU A C 1
ATOM 3193 O O . LEU A 1 414 ? 43.531 43.219 27.531 1 31.73 414 LEU A O 1
ATOM 3197 N N . ALA A 1 415 ? 44.188 41.656 28.906 1 29.52 415 ALA A N 1
ATOM 3198 C CA . ALA A 1 415 ? 43.875 42.5 30.062 1 29.52 415 ALA A CA 1
ATOM 3199 C C . ALA A 1 415 ? 44.875 43.656 30.156 1 29.52 415 ALA A C 1
ATOM 3201 O O . ALA A 1 415 ? 44.656 44.625 30.891 1 29.52 415 ALA A O 1
ATOM 3202 N N . VAL A 1 416 ? 46.188 43.594 29.781 1 29 416 VAL A N 1
ATOM 3203 C CA . VAL A 1 416 ? 47.125 44.594 30.188 1 29 416 VAL A CA 1
ATOM 3204 C C . VAL A 1 416 ? 46.844 45.906 29.453 1 29 416 VAL A C 1
ATOM 3206 O O . VAL A 1 416 ? 47.625 46.875 29.562 1 29 416 VAL A O 1
ATOM 3209 N N . ILE A 1 417 ? 45.938 46.062 28.562 1 28.22 417 ILE A N 1
ATOM 3210 C CA . ILE A 1 417 ? 45.938 47.438 28.062 1 28.22 417 ILE A CA 1
ATOM 3211 C C . ILE A 1 417 ? 45.406 48.375 29.141 1 28.22 417 ILE A C 1
ATOM 3213 O O . ILE A 1 417 ? 44.219 48.312 29.5 1 28.22 417 ILE A O 1
ATOM 3217 N N . ASP A 1 418 ? 46.156 48.594 30.234 1 27.36 418 ASP A N 1
ATOM 3218 C CA . ASP A 1 418 ? 45.938 49.688 31.172 1 27.36 418 ASP A CA 1
ATOM 3219 C C . ASP A 1 418 ? 45.531 50.969 30.438 1 27.36 418 ASP A C 1
ATOM 3221 O O . ASP A 1 418 ? 45.875 51.156 29.266 1 27.36 418 ASP A O 1
ATOM 3225 N N . GLU A 1 419 ? 44.625 51.688 30.953 1 27.52 419 GLU A N 1
ATOM 3226 C CA . GLU A 1 419 ? 44 53 30.781 1 27.52 419 GLU A CA 1
ATOM 3227 C C . GLU A 1 419 ? 45.062 54.062 30.562 1 27.52 419 GLU A C 1
ATOM 3229 O O . GLU A 1 419 ? 44.75 55.25 30.562 1 27.52 419 GLU A O 1
ATOM 3234 N N . SER A 1 420 ? 46.406 53.875 30.625 1 28.06 420 SER A N 1
ATOM 3235 C CA . SER A 1 420 ? 47.188 55.125 30.641 1 28.06 420 SER A CA 1
ATOM 3236 C C . SER A 1 420 ? 47 55.875 29.328 1 28.06 420 SER A C 1
ATOM 3238 O O . SER A 1 420 ? 46.719 55.281 28.297 1 28.06 420 SER A O 1
ATOM 3240 N N . GLY A 1 421 ? 46.625 57.25 29.344 1 28.62 421 GLY A N 1
ATOM 3241 C CA . GLY A 1 421 ? 46.531 58.344 28.406 1 28.62 421 GLY A CA 1
ATOM 3242 C C . GLY A 1 421 ? 47.594 58.281 27.297 1 28.62 421 GLY A C 1
ATOM 3243 O O . GLY A 1 421 ? 47.906 59.312 26.688 1 28.62 421 GLY A O 1
ATOM 3244 N N . GLU A 1 422 ? 48.469 57.281 27.328 1 31.78 422 GLU A N 1
ATOM 3245 C CA . GLU A 1 422 ? 49.594 57.438 26.422 1 31.78 422 GLU A CA 1
ATOM 3246 C C . GLU A 1 422 ? 49.125 57.531 24.969 1 31.78 422 GLU A C 1
ATOM 3248 O O . GLU A 1 422 ? 48.188 56.844 24.562 1 31.78 422 GLU A O 1
ATOM 3253 N N . SER A 1 423 ? 49.281 58.844 24.359 1 30.39 423 SER A N 1
ATOM 3254 C CA . SER A 1 423 ? 49 59.312 23.016 1 30.39 423 SER A CA 1
ATOM 3255 C C . SER A 1 423 ? 49.312 58.219 21.984 1 30.39 423 SER A C 1
ATOM 3257 O O . SER A 1 423 ? 50.094 57.312 22.266 1 30.39 423 SER A O 1
ATOM 3259 N N . GLU A 1 424 ? 48.531 58.188 20.844 1 34.31 424 GLU A N 1
ATOM 3260 C CA . GLU A 1 424 ? 48.688 57.375 19.641 1 34.31 424 GLU A CA 1
ATOM 3261 C C . GLU A 1 424 ? 50.156 57.219 19.266 1 34.31 424 GLU A C 1
ATOM 3263 O O . GLU A 1 424 ? 50.562 56.219 18.688 1 34.31 424 GLU A O 1
ATOM 3268 N N . GLU A 1 425 ? 51.031 58.344 19.484 1 34.72 425 GLU A N 1
ATOM 3269 C CA . GLU A 1 425 ? 52.438 58.375 19.047 1 34.72 425 GLU A CA 1
ATOM 3270 C C . GLU A 1 425 ? 53.25 57.312 19.766 1 34.72 425 GLU A C 1
ATOM 3272 O O . GLU A 1 425 ? 54.125 56.656 19.156 1 34.72 425 GLU A O 1
ATOM 3277 N N . GLU A 1 426 ? 53.094 57.25 21.125 1 35.12 426 GLU A N 1
ATOM 3278 C CA . GLU A 1 426 ? 53.938 56.344 21.906 1 35.12 426 GLU A CA 1
ATOM 3279 C C . GLU A 1 426 ? 53.562 54.875 21.672 1 35.12 426 GLU A C 1
ATOM 3281 O O . GLU A 1 426 ? 54.375 53.969 21.938 1 35.12 426 GLU A O 1
ATOM 3286 N N . ARG A 1 427 ? 52.312 54.625 21.375 1 36.75 427 ARG A N 1
ATOM 3287 C CA . ARG A 1 427 ? 51.906 53.281 20.984 1 36.75 427 ARG A CA 1
ATOM 3288 C C . ARG A 1 427 ? 52.594 52.875 19.672 1 36.75 427 ARG A C 1
ATOM 3290 O O . ARG A 1 427 ? 52.875 51.688 19.484 1 36.75 427 ARG A O 1
ATOM 3297 N N . ARG A 1 428 ? 52.75 53.75 18.766 1 36.44 428 ARG A N 1
ATOM 3298 C CA . ARG A 1 428 ? 53.531 53.469 17.562 1 36.44 428 ARG A CA 1
ATOM 3299 C C . ARG A 1 428 ? 54.969 53.188 17.906 1 36.44 428 ARG A C 1
ATOM 3301 O O . ARG A 1 428 ? 55.656 52.406 17.219 1 36.44 428 ARG A O 1
ATOM 3308 N N . ALA A 1 429 ? 55.594 54 18.812 1 34.91 429 ALA A N 1
ATOM 3309 C CA . ALA A 1 429 ? 57.031 53.875 19.125 1 34.91 429 ALA A CA 1
ATOM 3310 C C . ALA A 1 429 ? 57.312 52.531 19.812 1 34.91 429 ALA A C 1
ATOM 3312 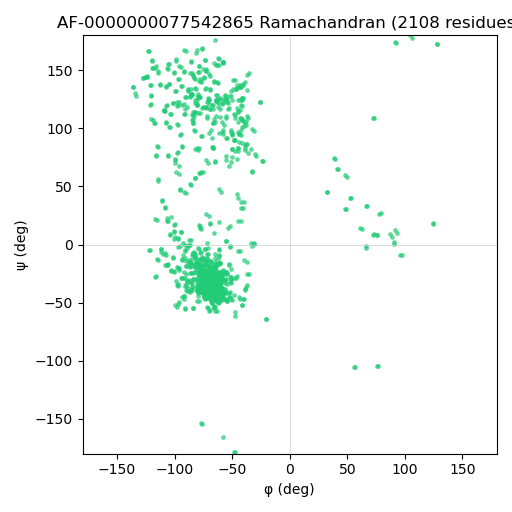O O . ALA A 1 429 ? 58.344 51.906 19.578 1 34.91 429 ALA A O 1
ATOM 3313 N N . ASN A 1 430 ? 56.594 52.219 20.906 1 33.66 430 ASN A N 1
ATOM 3314 C CA . ASN A 1 430 ? 56.844 50.938 21.562 1 33.66 430 ASN A CA 1
ATOM 3315 C C . ASN A 1 430 ? 56.5 49.781 20.656 1 33.66 430 ASN A C 1
ATOM 3317 O O . ASN A 1 430 ? 56.812 48.625 20.953 1 33.66 430 ASN A O 1
ATOM 3321 N N . ARG A 1 431 ? 55.531 49.844 19.75 1 33.69 431 ARG A N 1
ATOM 3322 C CA . ARG A 1 431 ? 55.344 48.812 18.719 1 33.69 431 ARG A CA 1
ATOM 3323 C C . ARG A 1 431 ? 56.594 48.688 17.844 1 33.69 431 ARG A C 1
ATOM 3325 O O . ARG A 1 431 ? 56.719 47.75 17.078 1 33.69 431 ARG A O 1
ATOM 3332 N N . ARG A 1 432 ? 57.344 49.781 17.656 1 32 432 ARG A N 1
ATOM 3333 C CA . ARG A 1 432 ? 58.562 49.688 16.828 1 32 432 ARG A CA 1
ATOM 3334 C C . ARG A 1 432 ? 59.562 48.75 17.469 1 32 432 ARG A C 1
ATOM 3336 O O . ARG A 1 432 ? 60.344 48.062 16.766 1 32 432 ARG A O 1
ATOM 3343 N N . ASN A 1 433 ? 60.031 48.969 18.75 1 30.09 433 ASN A N 1
ATOM 3344 C CA . ASN A 1 433 ? 61.125 48.156 19.203 1 30.09 433 ASN A CA 1
ATOM 3345 C C . ASN A 1 433 ? 60.719 46.688 19.312 1 30.09 433 ASN A C 1
ATOM 3347 O O . ASN A 1 433 ? 61.594 45.812 19.453 1 30.09 433 ASN A O 1
ATOM 3351 N N . LYS A 1 434 ? 59.688 46.344 20 1 32.97 434 LYS A N 1
ATOM 3352 C CA . LYS A 1 434 ? 59.438 44.906 20.047 1 32.97 434 LYS A CA 1
ATOM 3353 C C . LYS A 1 434 ? 58.969 44.375 18.703 1 32.97 434 LYS A C 1
ATOM 3355 O O . LYS A 1 434 ? 57.781 44.125 18.516 1 32.97 434 LYS A O 1
ATOM 3360 N N . SER A 1 435 ? 59.312 45.062 17.625 1 29.73 435 SER A N 1
ATOM 3361 C CA . SER A 1 435 ? 59 44.656 16.25 1 29.73 435 SER A CA 1
ATOM 3362 C C . SER A 1 435 ? 59.344 43.188 16.016 1 29.73 435 SER A C 1
ATOM 3364 O O . SER A 1 435 ? 58.594 42.5 15.32 1 29.73 435 SER A O 1
ATOM 3366 N N . ASP A 1 436 ? 60.688 42.875 16.172 1 29.53 436 ASP A N 1
ATOM 3367 C CA . ASP A 1 436 ? 61.281 41.781 15.398 1 29.53 436 ASP A CA 1
ATOM 3368 C C . ASP A 1 436 ? 60.75 40.438 15.898 1 29.53 436 ASP A C 1
ATOM 3370 O O . ASP A 1 436 ? 60.656 39.469 15.125 1 29.53 436 ASP A O 1
ATOM 3374 N N . SER A 1 437 ? 60.938 40.156 17.234 1 30.34 437 SER A N 1
ATOM 3375 C CA . SER A 1 437 ? 60.844 38.781 17.641 1 30.34 437 SER A CA 1
ATOM 3376 C C . SER A 1 437 ? 59.406 38.281 17.641 1 30.34 437 SER A C 1
ATOM 3378 O O . SER A 1 437 ? 59.125 37.094 17.859 1 30.34 437 SER A O 1
ATOM 3380 N N . ALA A 1 438 ? 58.531 39.094 17.938 1 32.16 438 ALA A N 1
ATOM 3381 C CA . ALA A 1 438 ? 57.156 38.594 18.062 1 32.16 438 ALA A CA 1
ATOM 3382 C C . ALA A 1 438 ? 56.562 38.25 16.703 1 32.16 438 ALA A C 1
ATOM 3384 O O . ALA A 1 438 ? 55.406 37.875 16.594 1 32.16 438 ALA A O 1
ATOM 3385 N N . LEU A 1 439 ? 57.125 38.875 15.672 1 32.16 439 LEU A N 1
ATOM 3386 C CA . LEU A 1 439 ? 56.656 38.375 14.383 1 32.16 439 LEU A CA 1
ATOM 3387 C C . LEU A 1 439 ? 56.812 36.844 14.297 1 32.16 439 LEU A C 1
ATOM 3389 O O . LEU A 1 439 ? 56.062 36.188 13.562 1 32.16 439 LEU A O 1
ATOM 3393 N N . ASP A 1 440 ? 58 36.406 14.812 1 32.69 440 ASP A N 1
ATOM 3394 C CA . ASP A 1 440 ? 58.344 35 14.492 1 32.69 440 ASP A CA 1
ATOM 3395 C C . ASP A 1 440 ? 57.406 34.031 15.203 1 32.69 440 ASP A C 1
ATOM 3397 O O . ASP A 1 440 ? 57.688 32.844 15.273 1 32.69 440 ASP A O 1
ATOM 3401 N N . THR A 1 441 ? 56.844 34.438 16.328 1 33.19 441 THR A N 1
ATOM 3402 C CA . THR A 1 441 ? 56.031 33.344 16.797 1 33.19 441 THR A CA 1
ATOM 3403 C C . THR A 1 441 ? 54.938 33 15.789 1 33.19 441 THR A C 1
ATOM 3405 O O . THR A 1 441 ? 53.906 33.688 15.703 1 33.19 441 THR A O 1
ATOM 3408 N N . THR A 1 442 ? 55.281 32.875 14.539 1 36.22 442 THR A N 1
ATOM 3409 C CA . THR A 1 442 ? 54.406 32.188 13.625 1 36.22 442 THR A CA 1
ATOM 3410 C C . THR A 1 442 ? 53.5 31.203 14.391 1 36.22 442 THR A C 1
ATOM 3412 O O . THR A 1 442 ? 54 30.25 14.992 1 36.22 442 THR A O 1
ATOM 3415 N N . THR A 1 443 ? 52.562 31.719 15.117 1 42.16 443 THR A N 1
ATOM 3416 C CA . THR A 1 443 ? 51.531 30.922 15.766 1 42.16 443 THR A CA 1
ATOM 3417 C C . THR A 1 443 ? 51.188 29.703 14.914 1 42.16 443 THR A C 1
ATOM 3419 O O . THR A 1 443 ? 50.594 29.828 13.836 1 42.16 443 THR A O 1
ATOM 3422 N N . THR A 1 444 ? 51.969 28.859 14.664 1 50.09 444 THR A N 1
ATOM 3423 C CA . THR A 1 444 ? 51.656 27.531 14.125 1 50.09 444 THR A CA 1
ATOM 3424 C C . THR A 1 444 ? 50.375 27 14.742 1 50.09 444 THR A C 1
ATOM 3426 O O . THR A 1 444 ? 50.281 26.812 15.961 1 50.09 444 THR A O 1
ATOM 3429 N N . PHE A 1 445 ? 49.312 27.375 14.133 1 61.19 445 PHE A N 1
ATOM 3430 C CA . PHE A 1 445 ? 48.031 26.828 14.539 1 61.19 445 PHE A CA 1
ATOM 3431 C C . PHE A 1 445 ? 48.062 25.312 14.617 1 61.19 445 PHE A C 1
ATOM 3433 O O . PHE A 1 445 ? 48.312 24.641 13.609 1 61.19 445 PHE A O 1
ATOM 3440 N N . GLN A 1 446 ? 48.312 24.719 15.812 1 60.53 446 GLN A N 1
ATOM 3441 C CA . GLN A 1 446 ? 48.375 23.266 15.953 1 60.53 446 GLN A CA 1
ATOM 3442 C C . GLN A 1 446 ? 46.969 22.688 16.141 1 60.53 446 GLN A C 1
ATOM 3444 O O . GLN A 1 446 ? 46.719 21.516 15.828 1 60.53 446 GLN A O 1
ATOM 3449 N N . MET A 1 447 ? 46.062 23.594 16.656 1 68.81 447 MET A N 1
ATOM 3450 C CA . MET A 1 447 ? 44.719 23.078 16.938 1 68.81 447 MET A CA 1
ATOM 3451 C C . MET A 1 447 ? 43.656 23.953 16.266 1 68.81 447 MET A C 1
ATOM 3453 O O . MET A 1 447 ? 43.844 25.156 16.094 1 68.81 447 MET A O 1
ATOM 3457 N N . PRO A 1 448 ? 42.562 23.406 15.758 1 76.81 448 PRO A N 1
ATOM 3458 C CA . PRO A 1 448 ? 41.469 24.141 15.141 1 76.81 448 PRO A CA 1
ATOM 3459 C C . PRO A 1 448 ? 40.906 25.219 16.062 1 76.81 448 PRO A C 1
ATOM 3461 O O . PRO A 1 448 ? 40.375 26.234 15.578 1 76.81 448 PRO A O 1
ATOM 3464 N N . SER A 1 449 ? 41.031 25.094 17.312 1 78.75 449 SER A N 1
ATOM 3465 C CA . SER A 1 449 ? 40.469 26.078 18.25 1 78.75 449 SER A CA 1
ATOM 3466 C C . SER A 1 449 ? 41.25 27.391 18.188 1 78.75 449 SER A C 1
ATOM 3468 O O . SER A 1 449 ? 40.719 28.438 18.547 1 78.75 449 SER A O 1
ATOM 3470 N N . ASP A 1 450 ? 42.5 27.328 17.625 1 77.44 450 ASP A N 1
ATOM 3471 C CA . ASP A 1 450 ? 43.344 28.531 17.562 1 77.44 450 ASP A CA 1
ATOM 3472 C C . ASP A 1 450 ? 42.812 29.484 16.484 1 77.44 450 ASP A C 1
ATOM 3474 O O . ASP A 1 450 ? 42.875 30.703 16.656 1 77.44 450 ASP A O 1
ATOM 3478 N N . ILE A 1 451 ? 42.281 28.891 15.508 1 81.69 451 ILE A N 1
ATOM 3479 C CA . ILE A 1 451 ? 41.75 29.719 14.438 1 81.69 451 ILE A CA 1
ATOM 3480 C C . ILE A 1 451 ? 40.469 30.406 14.906 1 81.69 451 ILE A C 1
ATOM 3482 O O . ILE A 1 451 ? 40.219 31.562 14.555 1 81.69 451 ILE A O 1
ATOM 3486 N N . PHE A 1 452 ? 39.781 29.75 15.719 1 84.81 452 PHE A N 1
ATOM 3487 C CA . PHE A 1 452 ? 38.562 30.344 16.25 1 84.81 452 PHE A CA 1
ATOM 3488 C C . PHE A 1 452 ? 38.875 31.5 17.188 1 84.81 452 PHE A C 1
ATOM 3490 O O . PHE A 1 452 ? 38.219 32.531 17.141 1 84.81 452 PHE A O 1
ATOM 3497 N N . ALA A 1 453 ? 39.875 31.312 17.953 1 81.44 453 ALA A N 1
ATOM 3498 C CA . ALA A 1 453 ? 40.281 32.375 18.875 1 81.44 453 ALA A CA 1
ATOM 3499 C C . ALA A 1 453 ? 40.781 33.594 18.109 1 81.44 453 ALA A C 1
ATOM 3501 O O . ALA A 1 453 ? 40.531 34.719 18.516 1 81.44 453 ALA A O 1
ATOM 3502 N N . LEU A 1 454 ? 41.469 33.281 17.031 1 83.88 454 LEU A N 1
ATOM 3503 C CA . LEU A 1 454 ? 41.938 34.406 16.203 1 83.88 454 LEU A CA 1
ATOM 3504 C C . LEU A 1 454 ? 40.781 35.125 15.57 1 83.88 454 LEU A C 1
ATOM 3506 O O . LEU A 1 454 ? 40.781 36.375 15.508 1 83.88 454 LEU A O 1
ATOM 3510 N N . PHE A 1 455 ? 39.812 34.438 15.109 1 86.62 455 PHE A N 1
ATOM 3511 C CA . PHE A 1 455 ? 38.656 35.031 14.484 1 86.62 455 PHE A CA 1
ATOM 3512 C C . PHE A 1 455 ? 37.875 35.875 15.484 1 86.62 455 PHE A C 1
ATOM 3514 O O . PHE A 1 455 ? 37.438 36.969 15.141 1 86.62 455 PHE A O 1
ATOM 3521 N N . ILE A 1 456 ? 37.719 35.438 16.719 1 85.69 456 ILE A N 1
ATOM 3522 C CA . ILE A 1 456 ? 37 36.156 17.734 1 85.69 456 ILE A CA 1
ATOM 3523 C C . ILE A 1 456 ? 37.75 37.438 18.125 1 85.69 456 ILE A C 1
ATOM 3525 O O . ILE A 1 456 ? 37.125 38.469 18.406 1 85.69 456 ILE A O 1
ATOM 3529 N N . ASP A 1 457 ? 3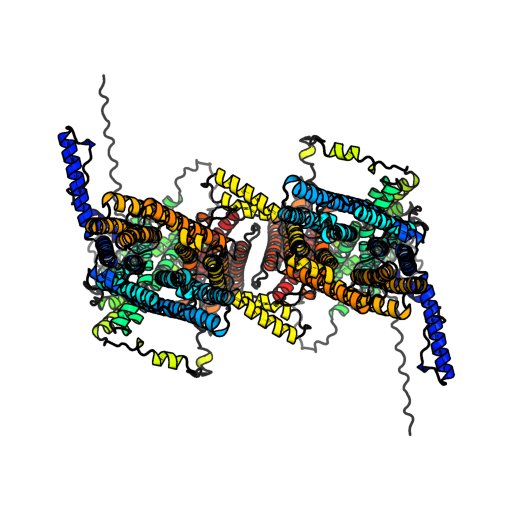9.031 37.344 18.031 1 82.19 457 ASP A N 1
ATOM 3530 C CA . ASP A 1 457 ? 39.844 38.5 18.375 1 82.19 457 ASP A CA 1
ATOM 3531 C C . ASP A 1 457 ? 39.75 39.594 17.297 1 82.19 457 ASP A C 1
ATOM 3533 O O . ASP A 1 457 ? 39.781 40.781 17.594 1 82.19 457 ASP A O 1
ATOM 3537 N N . THR A 1 458 ? 39.594 39.156 16.094 1 83.38 458 THR A N 1
ATOM 3538 C CA . THR A 1 458 ? 39.625 40.125 15.016 1 83.38 458 THR A CA 1
ATOM 3539 C C . THR A 1 458 ? 38.219 40.594 14.68 1 83.38 458 THR A C 1
ATOM 3541 O O . THR A 1 458 ? 38 41.812 14.516 1 83.38 458 THR A O 1
ATOM 3544 N N . LEU A 1 459 ? 37.344 39.75 14.586 1 87.5 459 LEU A N 1
ATOM 3545 C CA . LEU A 1 459 ? 36 40.125 14.133 1 87.5 459 LEU A CA 1
ATOM 3546 C C . LEU A 1 459 ? 35 40.094 15.289 1 87.5 459 LEU A C 1
ATOM 3548 O O . LEU A 1 459 ? 33.875 40.531 15.156 1 87.5 459 LEU A O 1
ATOM 3552 N N . GLY A 1 460 ? 35.219 39.656 16.406 1 86.88 460 GLY A N 1
ATOM 3553 C CA . GLY A 1 460 ? 34.344 39.531 17.531 1 86.88 460 GLY A CA 1
ATOM 3554 C C . GLY A 1 460 ? 33.656 40.844 17.922 1 86.88 460 GLY A C 1
ATOM 3555 O O . GLY A 1 460 ? 32.438 40.938 18 1 86.88 460 GLY A O 1
ATOM 3556 N N . PRO A 1 461 ? 34.438 41.844 18.016 1 86.38 461 PRO A N 1
ATOM 3557 C CA . PRO A 1 461 ? 33.844 43.125 18.406 1 86.38 461 PRO A CA 1
ATOM 3558 C C . PRO A 1 461 ? 32.875 43.656 17.359 1 86.38 461 PRO A C 1
ATOM 3560 O O . PRO A 1 461 ? 31.828 44.219 17.703 1 86.38 461 PRO A O 1
ATOM 3563 N N . SER A 1 462 ? 33.156 43.5 16.141 1 88.5 462 SER A N 1
ATOM 3564 C CA . SER A 1 462 ? 32.25 44 15.094 1 88.5 462 SER A CA 1
ATOM 3565 C C . SER A 1 462 ? 30.984 43.156 15.055 1 88.5 462 SER A C 1
ATOM 3567 O O . SER A 1 462 ? 29.906 43.688 14.734 1 88.5 462 SER A O 1
ATOM 3569 N N . ILE A 1 463 ? 31.062 41.875 15.281 1 90.81 463 ILE A N 1
ATOM 3570 C CA . ILE A 1 463 ? 29.875 41 15.352 1 90.81 463 ILE A CA 1
ATOM 3571 C C . ILE A 1 463 ? 29 41.438 16.516 1 90.81 463 ILE A C 1
ATOM 3573 O O . ILE A 1 463 ? 27.781 41.5 16.391 1 90.81 463 ILE A O 1
ATOM 3577 N N . LYS A 1 464 ? 29.625 41.719 17.609 1 89.44 464 LYS A N 1
ATOM 3578 C CA . LYS A 1 464 ? 28.891 42.156 18.797 1 89.44 464 LYS A CA 1
ATOM 3579 C C . LYS A 1 464 ? 28.219 43.5 18.547 1 89.44 464 LYS A C 1
ATOM 3581 O O . LYS A 1 464 ? 27.062 43.688 18.938 1 89.44 464 LYS A O 1
ATOM 3586 N N . SER A 1 465 ? 28.844 44.406 17.891 1 88.69 465 SER A N 1
ATOM 3587 C CA . SER A 1 465 ? 28.281 45.719 17.625 1 88.69 465 SER A CA 1
ATOM 3588 C C . SER A 1 465 ? 27.109 45.625 16.656 1 88.69 465 SER A C 1
ATOM 3590 O O . SER A 1 465 ? 26.078 46.281 16.875 1 88.69 465 SER A O 1
ATOM 3592 N N . LEU A 1 466 ? 27.281 44.938 15.609 1 90.88 466 LEU A N 1
ATOM 3593 C CA . LEU A 1 466 ? 26.188 44.812 14.656 1 90.88 466 LEU A CA 1
ATOM 3594 C C . LEU A 1 466 ? 25 44.125 15.289 1 90.88 466 LEU A C 1
ATOM 3596 O O . LEU A 1 466 ? 23.844 44.5 15.062 1 90.88 466 LEU A O 1
ATOM 3600 N N . ALA A 1 467 ? 25.25 43.031 16.031 1 91.88 467 ALA A N 1
ATOM 3601 C CA . ALA A 1 467 ? 24.172 42.312 16.688 1 91.88 467 ALA A CA 1
ATOM 3602 C C . ALA A 1 467 ? 23.422 43.219 17.656 1 91.88 467 ALA A C 1
ATOM 3604 O O . ALA A 1 467 ? 22.188 43.125 17.797 1 91.88 467 ALA A O 1
ATOM 3605 N N . HIS A 1 468 ? 24.109 44.062 18.312 1 88.69 468 HIS A N 1
ATOM 3606 C CA . HIS A 1 468 ? 23.469 45 19.219 1 88.69 468 HIS A CA 1
ATOM 3607 C C . HIS A 1 468 ? 22.609 46 18.469 1 88.69 468 HIS A C 1
ATOM 3609 O O . HIS A 1 468 ? 21.484 46.281 18.875 1 88.69 468 HIS A O 1
ATOM 3615 N N . THR A 1 469 ? 23.078 46.562 17.422 1 89.88 469 THR A N 1
ATOM 3616 C CA . THR A 1 469 ? 22.297 47.5 16.625 1 89.88 469 THR A CA 1
ATOM 3617 C C . THR A 1 469 ? 21.062 46.812 16.062 1 89.88 469 THR A C 1
ATOM 3619 O O . THR A 1 469 ? 19.969 47.406 16.078 1 89.88 469 THR A O 1
ATOM 3622 N N . LEU A 1 470 ? 21.281 45.688 15.578 1 93.25 470 LEU A N 1
ATOM 3623 C CA . LEU A 1 470 ? 20.156 44.969 15.016 1 93.25 470 LEU A CA 1
ATOM 3624 C C . LEU A 1 470 ? 19.109 44.625 16.094 1 93.25 470 LEU A C 1
ATOM 3626 O O . LEU A 1 470 ? 17.906 44.781 15.859 1 93.25 470 LEU A O 1
ATOM 3630 N N . SER A 1 471 ? 19.547 44.125 17.266 1 91.94 471 SER A N 1
ATOM 3631 C CA . SER A 1 471 ? 18.625 43.781 18.344 1 91.94 471 SER A CA 1
ATOM 3632 C C . SER A 1 471 ? 17.859 45.031 18.828 1 91.94 471 SER A C 1
ATOM 3634 O O . SER A 1 471 ? 16.672 44.938 19.125 1 91.94 471 SER A O 1
ATOM 3636 N N . GLU A 1 472 ? 18.484 46.125 18.812 1 89.25 472 GLU A N 1
ATOM 3637 C CA . GLU A 1 472 ? 17.812 47.344 19.234 1 89.25 472 GLU A CA 1
ATOM 3638 C C . GLU A 1 472 ? 16.828 47.844 18.188 1 89.25 472 GLU A C 1
ATOM 3640 O O . GLU A 1 472 ? 15.773 48.406 18.531 1 89.25 472 GLU A O 1
ATOM 3645 N N . ILE A 1 473 ? 17.156 47.688 16.984 1 90.94 473 ILE A N 1
ATOM 3646 C CA . ILE A 1 473 ? 16.25 48.062 15.914 1 90.94 473 ILE A CA 1
ATOM 3647 C C . ILE A 1 473 ? 14.992 47.219 15.977 1 90.94 473 ILE A C 1
ATOM 3649 O O . ILE A 1 473 ? 13.875 47.719 15.812 1 90.94 473 ILE A O 1
ATOM 3653 N N . LEU A 1 474 ? 15.164 45.969 16.234 1 91.62 474 LEU A N 1
ATOM 3654 C CA . LEU A 1 474 ? 14.031 45.062 16.266 1 91.62 474 LEU A CA 1
ATOM 3655 C C . LEU A 1 474 ? 13.203 45.25 17.531 1 91.62 474 LEU A C 1
ATOM 3657 O O . LEU A 1 474 ? 12.008 44.969 17.547 1 91.62 474 LEU A O 1
ATOM 3661 N N . ARG A 1 475 ? 13.844 45.812 18.547 1 88.75 475 ARG A N 1
ATOM 3662 C CA . ARG A 1 475 ? 13.133 46.062 19.797 1 88.75 475 ARG A CA 1
ATOM 3663 C C . ARG A 1 475 ? 12.391 47.406 19.766 1 88.75 475 ARG A C 1
ATOM 3665 O O . ARG A 1 475 ? 11.469 47.625 20.562 1 88.75 475 ARG A O 1
ATOM 3672 N N . GLU A 1 476 ? 12.773 48.219 18.812 1 86.75 476 GLU A N 1
ATOM 3673 C CA . GLU A 1 476 ? 12.086 49.5 18.688 1 86.75 476 GLU A CA 1
ATOM 3674 C C . GLU A 1 476 ? 10.664 49.312 18.172 1 86.75 476 GLU A C 1
ATOM 3676 O O . GLU A 1 476 ? 10.445 48.656 17.156 1 86.75 476 GLU A O 1
ATOM 3681 N N . PRO A 1 477 ? 9.742 49.844 19.016 1 84.75 477 PRO A N 1
ATOM 3682 C CA . PRO A 1 477 ? 8.352 49.688 18.578 1 84.75 477 PRO A CA 1
ATOM 3683 C C . PRO A 1 477 ? 8.07 50.406 17.266 1 84.75 477 PRO A C 1
ATOM 3685 O O . PRO A 1 477 ? 8.383 51.594 17.125 1 84.75 477 PRO A O 1
ATOM 3688 N N . ALA A 1 478 ? 7.582 49.656 16.359 1 86.5 478 ALA A N 1
ATOM 3689 C CA . ALA A 1 478 ? 7.266 50.188 15.031 1 86.5 478 ALA A CA 1
ATOM 3690 C C . ALA A 1 478 ? 5.938 50.938 15.039 1 86.5 478 ALA A C 1
ATOM 3692 O O . ALA A 1 478 ? 5.699 51.781 14.188 1 86.5 478 ALA A O 1
ATOM 3693 N N . PHE A 1 479 ? 5.18 50.656 16.062 1 87.56 479 PHE A N 1
ATOM 3694 C CA . PHE A 1 479 ? 3.844 51.25 16.062 1 87.56 479 PHE A CA 1
ATOM 3695 C C . PHE A 1 479 ? 3.609 52.031 17.344 1 87.56 479 PHE A C 1
ATOM 3697 O O . PHE A 1 479 ? 4.129 51.688 18.406 1 87.56 479 PHE A O 1
ATOM 3704 N N . GLY A 1 480 ? 2.887 53.125 17.234 1 79.44 480 GLY A N 1
ATOM 3705 C CA . GLY A 1 480 ? 2.619 54 18.344 1 79.44 480 GLY A CA 1
ATOM 3706 C C . GLY A 1 480 ? 1.562 53.469 19.297 1 79.44 480 GLY A C 1
ATOM 3707 O O . GLY A 1 480 ? 1.407 52.281 19.453 1 79.44 480 GLY A O 1
ATOM 3708 N N . LYS A 1 481 ? 0.929 54.438 19.984 1 77.5 481 LYS A N 1
ATOM 3709 C CA . LYS A 1 481 ? -0.082 54.094 20.984 1 77.5 481 LYS A CA 1
ATOM 3710 C C . LYS A 1 481 ? -1.281 53.406 20.344 1 77.5 481 LYS A C 1
ATOM 3712 O O . LYS A 1 481 ? -1.761 52.375 20.844 1 77.5 481 LYS A O 1
ATOM 3717 N N . ASP A 1 482 ? -1.576 54.062 19.219 1 80.12 482 ASP A N 1
ATOM 3718 C CA . ASP A 1 482 ? -2.588 53.375 18.422 1 80.12 482 ASP A CA 1
ATOM 3719 C C . ASP A 1 482 ? -1.964 52.688 17.219 1 80.12 482 ASP A C 1
ATOM 3721 O O . ASP A 1 482 ? -1.742 53.312 16.172 1 80.12 482 ASP A O 1
ATOM 3725 N N . PRO A 1 483 ? -1.803 51.438 17.375 1 79.94 483 PRO A N 1
ATOM 3726 C CA . PRO A 1 483 ? -1.041 50.719 16.359 1 79.94 483 PRO A CA 1
ATOM 3727 C C . PRO A 1 483 ? -1.734 50.719 15 1 79.94 483 PRO A C 1
ATOM 3729 O O . PRO A 1 483 ? -1.085 50.5 13.969 1 79.94 483 PRO A O 1
ATOM 3732 N N . SER A 1 484 ? -3.027 50.938 14.977 1 77.19 484 SER A N 1
ATOM 3733 C CA . SER A 1 484 ? -3.717 50.875 13.695 1 77.19 484 SER A CA 1
ATOM 3734 C C . SER A 1 484 ? -3.541 52.156 12.898 1 77.19 484 SER A C 1
ATOM 3736 O O . SER A 1 484 ? -3.598 52.156 11.672 1 77.19 484 SER A O 1
ATOM 3738 N N . ARG A 1 485 ? -3.297 53.25 13.555 1 77.5 485 ARG A N 1
ATOM 3739 C CA . ARG A 1 485 ? -3.266 54.531 12.852 1 77.5 485 ARG A CA 1
ATOM 3740 C C . ARG A 1 485 ? -1.879 55.156 12.922 1 77.5 485 ARG A C 1
ATOM 3742 O O . ARG A 1 485 ? -1.452 55.844 11.984 1 77.5 485 ARG A O 1
ATOM 3749 N N . ASP A 1 486 ? -1.206 54.75 14.039 1 81.88 486 ASP A N 1
ATOM 3750 C CA . ASP A 1 486 ? 0.055 55.438 14.258 1 81.88 486 ASP A CA 1
ATOM 3751 C C . ASP A 1 486 ? 1.247 54.531 13.961 1 81.88 486 ASP A C 1
ATOM 3753 O O . ASP A 1 486 ? 1.516 53.594 14.703 1 81.88 486 ASP A O 1
ATOM 3757 N N . ILE A 1 487 ? 1.843 54.844 12.805 1 84 487 ILE A N 1
ATOM 3758 C CA . ILE A 1 487 ? 3.078 54.156 12.461 1 84 487 ILE A CA 1
ATOM 3759 C C . ILE A 1 487 ? 4.277 55.031 12.82 1 84 487 ILE A C 1
ATOM 3761 O O . ILE A 1 487 ? 4.445 56.125 12.273 1 84 487 ILE A O 1
ATOM 3765 N N . ALA A 1 488 ? 4.949 54.656 13.953 1 79.19 488 ALA A N 1
ATOM 3766 C CA . ALA A 1 488 ? 6.07 55.469 14.461 1 79.19 488 ALA A CA 1
ATOM 3767 C C . ALA A 1 488 ? 7.402 54.844 14.023 1 79.19 488 ALA A C 1
ATOM 3769 O O . ALA A 1 488 ? 8.078 54.188 14.812 1 79.19 488 ALA A O 1
ATOM 3770 N N . VAL A 1 489 ? 7.609 54.969 12.695 1 81.94 489 VAL A N 1
ATOM 3771 C CA . VAL A 1 489 ? 8.906 54.469 12.234 1 81.94 489 VAL A CA 1
ATOM 3772 C C . VAL A 1 489 ? 9.914 55.625 12.203 1 81.94 489 VAL A C 1
ATOM 3774 O O . VAL A 1 489 ? 9.609 56.719 11.703 1 81.94 489 VAL A O 1
ATOM 3777 N N . ASN A 1 490 ? 10.961 55.438 12.992 1 80.19 490 ASN A N 1
ATOM 3778 C CA . ASN A 1 490 ? 12.07 56.375 12.93 1 80.19 490 ASN A CA 1
ATOM 3779 C C . ASN A 1 490 ? 12.797 56.312 11.594 1 80.19 490 ASN A C 1
ATOM 3781 O O . ASN A 1 490 ? 13.32 55.25 11.227 1 80.19 490 ASN A O 1
ATOM 3785 N N . GLU A 1 491 ? 12.812 57.344 10.797 1 79.38 491 GLU A N 1
ATOM 3786 C CA . GLU A 1 491 ? 13.406 57.375 9.469 1 79.38 491 GLU A CA 1
ATOM 3787 C C . GLU A 1 491 ? 14.922 57.188 9.539 1 79.38 491 GLU A C 1
ATOM 3789 O O . GLU A 1 491 ? 15.547 56.781 8.555 1 79.38 491 GLU A O 1
ATOM 3794 N N . GLN A 1 492 ? 15.461 57.281 10.773 1 85.5 492 GLN A N 1
ATOM 3795 C CA . GLN A 1 492 ? 16.906 57.188 10.906 1 85.5 492 GLN A CA 1
ATOM 3796 C C . GLN A 1 492 ? 17.359 55.75 11.055 1 85.5 492 GLN A C 1
ATOM 3798 O O . GLN A 1 492 ? 18.531 55.438 10.859 1 85.5 492 GLN A O 1
ATOM 3803 N N . LEU A 1 493 ? 16.453 54.969 11.297 1 89.5 493 LEU A N 1
ATOM 3804 C CA . LEU A 1 493 ? 16.828 53.562 11.578 1 89.5 493 LEU A CA 1
ATOM 3805 C C . LEU A 1 493 ? 17.422 52.906 10.336 1 89.5 493 LEU A C 1
ATOM 3807 O O . LEU A 1 493 ? 18.406 52.156 10.438 1 89.5 493 LEU A O 1
ATOM 3811 N N . ARG A 1 494 ? 16.891 53.219 9.211 1 89.81 494 ARG A N 1
ATOM 3812 C CA . ARG A 1 494 ? 17.375 52.562 7.992 1 89.81 494 ARG A CA 1
ATOM 3813 C C . ARG A 1 494 ? 18.781 53.062 7.641 1 89.81 494 ARG A C 1
ATOM 3815 O O . ARG A 1 494 ? 19.641 52.281 7.258 1 89.81 494 ARG A O 1
ATOM 3822 N N . GLU A 1 495 ? 19 54.312 7.82 1 86.75 495 GLU A N 1
ATOM 3823 C CA . GLU A 1 495 ? 20.312 54.875 7.531 1 86.75 495 GLU A CA 1
ATOM 3824 C C . GLU A 1 495 ? 21.359 54.406 8.531 1 86.75 495 GLU A C 1
ATOM 3826 O O . GLU A 1 495 ? 22.5 54.094 8.148 1 86.75 495 GLU A O 1
ATOM 3831 N N . SER A 1 496 ? 20.922 54.25 9.742 1 89.25 496 SER A N 1
ATOM 3832 C CA . SER A 1 496 ? 21.828 53.719 10.75 1 89.25 496 SER A CA 1
ATOM 3833 C C . SER A 1 496 ? 22.188 52.281 10.461 1 89.25 496 SER A C 1
ATOM 3835 O O . SER A 1 496 ? 23.328 51.844 10.68 1 89.25 496 SER A O 1
ATOM 3837 N N . LEU A 1 497 ? 21.234 51.562 10.023 1 91.94 497 LEU A N 1
ATOM 3838 C CA . LEU A 1 497 ? 21.5 50.156 9.695 1 91.94 497 LEU A CA 1
ATOM 3839 C C . LEU A 1 497 ? 22.438 50.062 8.5 1 91.94 497 LEU A C 1
ATOM 3841 O O . LEU A 1 497 ? 23.328 49.188 8.492 1 91.94 497 LEU A O 1
ATOM 3845 N N . ARG A 1 498 ? 22.234 50.906 7.527 1 88.06 498 ARG A N 1
ATOM 3846 C CA . ARG A 1 498 ? 23.109 50.875 6.355 1 88.06 498 ARG A CA 1
ATOM 3847 C C . ARG A 1 498 ? 24.547 51.25 6.73 1 88.06 498 ARG A C 1
ATOM 3849 O O . ARG A 1 498 ? 25.5 50.656 6.219 1 88.06 498 ARG A O 1
ATOM 3856 N N . ASP A 1 499 ? 24.688 52.125 7.664 1 86.94 499 ASP A N 1
ATOM 3857 C CA . ASP A 1 499 ? 26.016 52.5 8.141 1 86.94 499 ASP A CA 1
ATOM 3858 C C . ASP A 1 499 ? 26.656 51.375 8.938 1 86.94 499 ASP A C 1
ATOM 3860 O O . ASP A 1 499 ? 27.859 51.094 8.781 1 86.94 499 ASP A O 1
ATOM 3864 N N . ALA A 1 500 ? 25.891 50.781 9.758 1 89.94 500 ALA A N 1
ATOM 3865 C CA . ALA A 1 500 ? 26.406 49.688 10.547 1 89.94 500 ALA A CA 1
ATOM 3866 C C . ALA A 1 500 ? 26.812 48.5 9.656 1 89.94 500 ALA A C 1
ATOM 3868 O O . ALA A 1 500 ? 27.812 47.844 9.906 1 89.94 500 ALA A O 1
ATOM 3869 N N . LEU A 1 501 ? 26.047 48.281 8.617 1 90.31 501 LEU A N 1
ATOM 3870 C CA . LEU A 1 501 ? 26.328 47.188 7.691 1 90.31 501 LEU A CA 1
ATOM 3871 C C . LEU A 1 501 ? 27.609 47.469 6.895 1 90.31 501 LEU A C 1
ATOM 3873 O O . LEU A 1 501 ? 28.391 46.562 6.645 1 90.31 501 LEU A O 1
ATOM 3877 N N . ASN A 1 502 ? 27.828 48.719 6.551 1 84.62 502 ASN A N 1
ATOM 3878 C CA . ASN A 1 502 ? 29.031 49.062 5.82 1 84.62 502 ASN A CA 1
ATOM 3879 C C . ASN A 1 502 ? 30.281 48.906 6.695 1 84.62 502 ASN A C 1
ATOM 3881 O O . ASN A 1 502 ? 31.312 48.438 6.242 1 84.62 502 ASN A O 1
ATOM 3885 N N . LEU A 1 503 ? 30.125 49.25 7.953 1 85.12 503 LEU A N 1
ATOM 3886 C CA . LEU A 1 503 ? 31.234 49.094 8.898 1 85.12 503 LEU A CA 1
ATOM 3887 C C . LEU A 1 503 ? 31.547 47.625 9.117 1 85.12 503 LEU A C 1
ATOM 3889 O O . LEU A 1 503 ? 32.719 47.25 9.172 1 85.12 503 LEU A O 1
ATOM 3893 N N . TYR A 1 504 ? 30.594 46.875 9.211 1 89.81 504 TYR A N 1
ATOM 3894 C CA . TYR A 1 504 ? 30.75 45.438 9.422 1 89.81 504 TYR A CA 1
ATOM 3895 C C . TYR A 1 504 ? 31.359 44.75 8.195 1 89.81 504 TYR A C 1
ATOM 3897 O O . TYR A 1 504 ? 32.25 43.906 8.312 1 89.81 504 TYR A O 1
ATOM 3905 N N . ASN A 1 505 ? 30.875 45.156 7.039 1 84.69 505 ASN A N 1
ATOM 3906 C CA . ASN A 1 505 ? 31.375 44.531 5.812 1 84.69 505 ASN A CA 1
ATOM 3907 C C . ASN A 1 505 ? 32.875 44.844 5.609 1 84.69 505 ASN A C 1
ATOM 3909 O O . ASN A 1 505 ? 33.625 44 5.172 1 84.69 505 ASN A O 1
ATOM 3913 N N . ASN A 1 506 ? 33.312 45.938 6 1 80.31 506 ASN A N 1
ATOM 3914 C CA . ASN A 1 506 ? 34.719 46.312 5.891 1 80.31 506 ASN A CA 1
ATOM 3915 C C . ASN A 1 506 ? 35.562 45.562 6.918 1 80.31 506 ASN A C 1
ATOM 3917 O O . ASN A 1 506 ? 36.625 45.031 6.594 1 80.31 506 ASN A O 1
ATOM 3921 N N . ALA A 1 507 ? 35 45.469 8.102 1 85 507 ALA A N 1
ATOM 3922 C CA . ALA A 1 507 ? 35.719 44.75 9.148 1 85 507 ALA A CA 1
ATOM 3923 C C . ALA A 1 507 ? 35.812 43.25 8.828 1 85 507 ALA A C 1
ATOM 3925 O O . ALA A 1 507 ? 36.812 42.594 9.109 1 85 507 ALA A O 1
ATOM 3926 N N . ARG A 1 508 ? 34.781 42.781 8.32 1 86.38 508 ARG A N 1
ATOM 3927 C CA . ARG A 1 508 ? 34.719 41.375 7.973 1 86.38 508 ARG A CA 1
ATOM 3928 C C . ARG A 1 508 ? 35.688 41.031 6.867 1 86.38 508 ARG A C 1
ATOM 3930 O O . ARG A 1 508 ? 36.438 40.031 6.953 1 86.38 508 ARG A O 1
ATOM 3937 N N . ALA A 1 509 ? 35.75 41.812 5.828 1 79.12 509 ALA A N 1
ATOM 3938 C CA . ALA A 1 509 ? 36.656 41.594 4.723 1 79.12 509 ALA A CA 1
ATOM 3939 C C . ALA A 1 509 ? 38.094 41.594 5.203 1 79.12 509 ALA A C 1
ATOM 3941 O O . ALA A 1 509 ? 38.906 40.75 4.824 1 79.12 509 ALA A O 1
ATOM 3942 N N . GLU A 1 510 ? 38.438 42.469 6.094 1 80.31 510 GLU A N 1
ATOM 3943 C CA . GLU A 1 510 ? 39.812 42.594 6.625 1 80.31 510 GLU A CA 1
ATOM 3944 C C . GLU A 1 510 ? 40.156 41.438 7.535 1 80.31 510 GLU A C 1
ATOM 3946 O O . GLU A 1 510 ? 41.25 40.906 7.477 1 80.31 510 GLU A O 1
ATOM 3951 N N . SER A 1 511 ? 39.188 41.125 8.32 1 83.44 511 SER A N 1
ATOM 3952 C CA . SER A 1 511 ? 39.438 40.031 9.258 1 83.44 511 SER A CA 1
ATOM 3953 C C . SER A 1 511 ? 39.594 38.688 8.523 1 83.44 511 SER A C 1
ATOM 3955 O O . SER A 1 511 ? 40.438 37.875 8.891 1 83.44 511 SER A O 1
ATOM 3957 N N . LEU A 1 512 ? 38.781 38.438 7.566 1 81.31 512 LEU A N 1
ATOM 3958 C CA . LEU A 1 512 ? 38.875 37.188 6.828 1 81.31 512 LEU A CA 1
ATOM 3959 C C . LEU A 1 512 ? 40.156 37.125 6.016 1 81.31 512 LEU A C 1
ATOM 3961 O O . LEU A 1 512 ? 40.75 36.062 5.879 1 81.31 512 LEU A O 1
ATOM 3965 N N . GLN A 1 513 ? 40.562 38.219 5.535 1 77.12 513 GLN A N 1
ATOM 3966 C CA . GLN A 1 513 ? 41.844 38.25 4.824 1 77.12 513 GLN A CA 1
ATOM 3967 C C . GLN A 1 513 ? 43 37.969 5.766 1 77.12 513 GLN A C 1
ATOM 3969 O O . GLN A 1 513 ? 43.938 37.25 5.402 1 77.12 513 GLN A O 1
ATOM 3974 N N . GLU A 1 514 ? 42.906 38.5 6.918 1 79.38 514 GLU A N 1
ATOM 3975 C CA . GLU A 1 514 ? 43.938 38.219 7.914 1 79.38 514 GLU A CA 1
ATOM 3976 C C . GLU A 1 514 ? 43.938 36.781 8.344 1 79.38 514 GLU A C 1
ATOM 3978 O O . GLU A 1 514 ? 45 36.188 8.555 1 79.38 514 GLU A O 1
ATOM 3983 N N . LEU A 1 515 ? 42.781 36.344 8.477 1 81.25 515 LEU A N 1
ATOM 3984 C CA . LEU A 1 515 ? 42.656 34.938 8.867 1 81.25 515 LEU A CA 1
ATOM 3985 C C . LEU A 1 515 ? 43.219 34 7.809 1 81.25 515 LEU A C 1
ATOM 3987 O O . LEU A 1 515 ? 44 33.094 8.125 1 81.25 515 LEU A O 1
ATOM 3991 N N . TYR A 1 516 ? 42.938 34.188 6.562 1 77.12 516 TYR A N 1
ATOM 3992 C CA . TYR A 1 516 ? 43.406 33.312 5.5 1 77.12 516 TYR A CA 1
ATOM 3993 C C . TYR A 1 516 ? 44.906 33.531 5.242 1 77.12 516 TYR A C 1
ATOM 3995 O O . TYR A 1 516 ? 45.625 32.594 4.859 1 77.12 516 TYR A O 1
ATOM 4003 N N . HIS A 1 517 ? 45.344 34.688 5.543 1 75.5 517 HIS A N 1
ATOM 4004 C CA . HIS A 1 517 ? 46.781 34.906 5.473 1 75.5 517 HIS A CA 1
ATOM 4005 C C . HIS A 1 517 ? 47.531 34.156 6.574 1 75.5 517 HIS A C 1
ATOM 4007 O O . HIS A 1 517 ? 48.625 33.656 6.355 1 75.5 517 HIS A O 1
ATOM 4013 N N . ALA A 1 518 ? 46.844 34.125 7.688 1 76.31 518 ALA A N 1
ATOM 4014 C CA . ALA A 1 518 ? 47.438 33.375 8.797 1 76.31 518 ALA A CA 1
ATOM 4015 C C . ALA A 1 518 ? 47.469 31.875 8.5 1 76.31 518 ALA A C 1
ATOM 4017 O O . ALA A 1 518 ? 48.406 31.172 8.891 1 76.31 518 ALA A O 1
ATOM 4018 N N . ILE A 1 519 ? 46.438 31.359 7.793 1 77 519 ILE A N 1
ATOM 4019 C CA . ILE A 1 519 ? 46.406 29.938 7.438 1 77 519 ILE A CA 1
ATOM 4020 C C . ILE A 1 519 ? 47.438 29.625 6.371 1 77 519 ILE A C 1
ATOM 4022 O O . ILE A 1 519 ? 48.062 28.562 6.387 1 77 519 ILE A O 1
ATOM 4026 N N . GLU A 1 520 ? 47.656 30.547 5.512 1 71.81 520 GLU A N 1
ATOM 4027 C CA . GLU A 1 520 ? 48.625 30.359 4.438 1 71.81 520 GLU A CA 1
ATOM 4028 C C . GLU A 1 520 ? 50.062 30.266 4.992 1 71.81 520 GLU A C 1
ATOM 4030 O O . GLU A 1 520 ? 50.875 29.516 4.477 1 71.81 520 GLU A O 1
ATOM 4035 N N . MET A 1 521 ? 50.281 30.938 6.02 1 63.28 521 MET A N 1
ATOM 4036 C CA . MET A 1 521 ? 51.656 30.984 6.57 1 63.28 521 MET A CA 1
ATOM 4037 C C . MET A 1 521 ? 51.969 29.688 7.297 1 63.28 521 MET A C 1
ATOM 4039 O O . MET A 1 521 ? 53.156 29.344 7.426 1 63.28 521 MET A O 1
ATOM 4043 N N . GLY A 1 522 ? 50.938 28.797 7.656 1 59.72 522 GLY A N 1
ATOM 4044 C CA . GLY A 1 522 ? 51.156 27.547 8.344 1 59.72 522 GLY A CA 1
ATOM 4045 C C . GLY A 1 522 ? 51.25 26.359 7.398 1 59.72 522 GLY A C 1
ATOM 4046 O O . GLY A 1 522 ? 50.531 25.375 7.555 1 59.72 522 GLY A O 1
ATOM 4047 N N . ARG A 1 523 ? 51.969 26.25 6.285 1 57.41 523 ARG A N 1
ATOM 4048 C CA . ARG A 1 523 ? 52 25.406 5.098 1 57.41 523 ARG A CA 1
ATOM 4049 C C . ARG A 1 523 ? 52.406 23.969 5.465 1 57.41 523 ARG A C 1
ATOM 4051 O O . ARG A 1 523 ? 52 23.031 4.793 1 57.41 523 ARG A O 1
ATOM 4058 N N . ALA A 1 524 ? 53.156 23.641 6.465 1 58.34 524 ALA A N 1
ATOM 4059 C CA . ALA A 1 524 ? 53.719 22.297 6.562 1 58.34 524 ALA A CA 1
ATOM 4060 C C . ALA A 1 524 ? 52.812 21.375 7.363 1 58.34 524 ALA A C 1
ATOM 4062 O O . ALA A 1 524 ? 53.094 21.062 8.523 1 58.34 524 ALA A O 1
ATOM 4063 N N . ARG A 1 525 ? 51.5 21.484 7.02 1 66 525 ARG A N 1
ATOM 4064 C CA . ARG A 1 525 ? 50.625 20.688 7.867 1 66 525 ARG A CA 1
ATOM 4065 C C . ARG A 1 525 ? 50.125 19.453 7.125 1 66 525 ARG A C 1
ATOM 4067 O O . ARG A 1 525 ? 50.219 19.375 5.898 1 66 525 ARG A O 1
ATOM 4074 N N . SER A 1 526 ? 49.75 18.391 7.926 1 71.06 526 SER A N 1
ATOM 4075 C CA . SER A 1 526 ? 49.156 17.172 7.379 1 71.06 526 SER A CA 1
ATOM 4076 C C . SER A 1 526 ? 47.812 17.453 6.73 1 71.06 526 SER A C 1
ATOM 4078 O O . SER A 1 526 ? 47.219 18.484 6.977 1 71.06 526 SER A O 1
ATOM 4080 N N . GLU A 1 527 ? 47.406 16.688 5.824 1 77.38 527 GLU A N 1
ATOM 4081 C CA . GLU A 1 527 ? 46.156 16.797 5.098 1 77.38 527 GLU A CA 1
ATOM 4082 C C . GLU A 1 527 ? 44.969 16.906 6.051 1 77.38 527 GLU A C 1
ATOM 4084 O O . GLU A 1 527 ? 44.094 17.766 5.883 1 77.38 527 GLU A O 1
ATOM 4089 N N . LYS A 1 528 ? 44.906 16.094 7.078 1 78.31 528 LYS A N 1
ATOM 4090 C CA . LYS A 1 528 ? 43.75 16.047 7.984 1 78.31 528 LYS A CA 1
ATOM 4091 C C . LYS A 1 528 ? 43.688 17.328 8.828 1 78.31 528 LYS A C 1
ATOM 4093 O O . LYS A 1 528 ? 42.594 17.875 9.031 1 78.31 528 LYS A O 1
ATOM 4098 N N . ILE A 1 529 ? 44.75 17.797 9.289 1 75.88 529 ILE A N 1
ATOM 4099 C CA . ILE A 1 529 ? 44.781 18.984 10.141 1 75.88 529 ILE A CA 1
ATOM 4100 C C . ILE A 1 529 ? 44.438 20.219 9.312 1 75.88 529 ILE A C 1
ATOM 4102 O O . ILE A 1 529 ? 43.719 21.109 9.781 1 75.88 529 ILE A O 1
ATOM 4106 N N . GLN A 1 530 ? 44.969 20.188 8.086 1 78 530 GLN A N 1
ATOM 4107 C CA . GLN A 1 530 ? 44.656 21.312 7.215 1 78 530 GLN A CA 1
ATOM 4108 C C . GLN A 1 530 ? 43.156 21.359 6.922 1 78 530 GLN A C 1
ATOM 4110 O O . GLN A 1 530 ? 42.562 22.453 6.879 1 78 530 GLN A O 1
ATOM 4115 N N . ALA A 1 531 ? 42.625 20.281 6.727 1 78.12 531 ALA A N 1
ATOM 4116 C CA . ALA A 1 531 ? 41.188 20.234 6.457 1 78.12 531 ALA A CA 1
ATOM 4117 C C . ALA A 1 531 ? 40.375 20.688 7.664 1 78.12 531 ALA A C 1
ATOM 4119 O O . ALA A 1 531 ? 39.375 21.406 7.52 1 78.12 531 ALA A O 1
ATOM 4120 N N . ASP A 1 532 ? 40.75 20.328 8.891 1 78.12 532 ASP A N 1
ATOM 4121 C CA . ASP A 1 532 ? 40.031 20.719 10.102 1 78.12 532 ASP A CA 1
ATOM 4122 C C . ASP A 1 532 ? 40.156 22.234 10.32 1 78.12 532 ASP A C 1
ATOM 4124 O O . ASP A 1 532 ? 39.156 22.875 10.719 1 78.12 532 ASP A O 1
ATOM 4128 N N . ILE A 1 533 ? 41.312 22.734 10.031 1 78.56 533 ILE A N 1
ATOM 4129 C CA . ILE A 1 533 ? 41.531 24.156 10.211 1 78.56 533 ILE A CA 1
ATOM 4130 C C . ILE A 1 533 ? 40.688 24.938 9.203 1 78.56 533 ILE A C 1
ATOM 4132 O O . ILE A 1 533 ? 40.062 25.938 9.547 1 78.56 533 ILE A O 1
ATOM 4136 N N . GLU A 1 534 ? 40.656 24.406 8.07 1 80.94 534 GLU A N 1
ATOM 4137 C CA . GLU A 1 534 ? 39.875 25.094 7.035 1 80.94 534 GLU A CA 1
ATOM 4138 C C . GLU A 1 534 ? 38.375 24.953 7.281 1 80.94 534 GLU A C 1
ATOM 4140 O O . GLU A 1 534 ? 37.625 25.859 6.953 1 80.94 534 GLU A O 1
ATOM 4145 N N . GLU A 1 535 ? 38 23.906 7.789 1 81.25 535 GLU A N 1
ATOM 4146 C CA . GLU A 1 535 ? 36.594 23.734 8.109 1 81.25 535 GLU A CA 1
ATOM 4147 C C . GLU A 1 535 ? 36.156 24.719 9.188 1 81.25 535 GLU A C 1
ATOM 4149 O O . GLU A 1 535 ? 35.062 25.266 9.109 1 81.25 535 GLU A O 1
ATOM 4154 N N . VAL A 1 536 ? 36.969 24.906 10.18 1 83.12 536 VAL A N 1
ATOM 4155 C CA . VAL A 1 536 ? 36.594 25.844 11.227 1 83.12 536 VAL A CA 1
ATOM 4156 C C . VAL A 1 536 ? 36.594 27.266 10.672 1 83.12 536 VAL A C 1
ATOM 4158 O O . VAL A 1 536 ? 35.75 28.078 11.023 1 83.12 536 VAL A O 1
ATOM 4161 N N . ALA A 1 537 ? 37.531 27.516 9.797 1 81.62 537 ALA A N 1
ATOM 4162 C CA . ALA A 1 537 ? 37.531 28.828 9.172 1 81.62 537 ALA A CA 1
ATOM 4163 C C . ALA A 1 537 ? 36.281 29.047 8.312 1 81.62 537 ALA A C 1
ATOM 4165 O O . ALA A 1 537 ? 35.75 30.156 8.273 1 81.62 537 ALA A O 1
ATOM 4166 N N . ALA A 1 538 ? 35.906 28.031 7.695 1 81.31 538 ALA A N 1
ATOM 4167 C CA . ALA A 1 538 ? 34.688 28.125 6.879 1 81.31 538 ALA A CA 1
ATOM 4168 C C . ALA A 1 538 ? 33.438 28.312 7.75 1 81.31 538 ALA A C 1
ATOM 4170 O O . ALA A 1 538 ? 32.5 29 7.359 1 81.31 538 ALA A O 1
ATOM 4171 N N . ALA A 1 539 ? 33.438 27.672 8.875 1 85.06 539 ALA A N 1
ATOM 4172 C CA . ALA A 1 539 ? 32.312 27.844 9.789 1 85.06 539 ALA A CA 1
ATOM 4173 C C . ALA A 1 539 ? 32.219 29.266 10.312 1 85.06 539 ALA A C 1
ATOM 4175 O O . ALA A 1 539 ? 31.125 29.812 10.461 1 85.06 539 ALA A O 1
ATOM 4176 N N . CYS A 1 540 ? 33.344 29.812 10.586 1 85.75 540 CYS A N 1
ATOM 4177 C CA . CYS A 1 540 ? 33.375 31.203 11.031 1 85.75 540 CYS A CA 1
ATOM 4178 C C . CYS A 1 540 ? 32.938 32.156 9.914 1 85.75 540 CYS A C 1
ATOM 4180 O O . CYS A 1 540 ? 32.188 33.094 10.164 1 85.75 540 CYS A O 1
ATOM 4182 N N . GLY A 1 541 ? 33.344 31.891 8.75 1 81.69 541 GLY A N 1
ATOM 4183 C CA . GLY A 1 541 ? 32.875 32.688 7.625 1 81.69 541 GLY A CA 1
ATOM 4184 C C . GLY A 1 541 ? 31.375 32.531 7.387 1 81.69 541 GLY A C 1
ATOM 4185 O O . GLY A 1 541 ? 30.688 33.5 7.082 1 81.69 541 GLY A O 1
ATOM 4186 N N . HIS A 1 542 ? 30.984 31.406 7.562 1 81.38 542 HIS A N 1
ATOM 4187 C CA . HIS A 1 542 ? 29.562 31.156 7.371 1 81.38 542 HIS A CA 1
ATOM 4188 C C . HIS A 1 542 ? 28.719 31.922 8.398 1 81.38 542 HIS A C 1
ATOM 4190 O O . HIS A 1 542 ? 27.688 32.5 8.055 1 81.38 542 HIS A O 1
ATOM 4196 N N . PHE A 1 543 ? 29.078 31.938 9.594 1 87.12 543 PHE A N 1
ATOM 4197 C CA . PHE A 1 543 ? 28.359 32.688 10.617 1 87.12 543 PHE A CA 1
ATOM 4198 C C . PHE A 1 543 ? 28.375 34.188 10.289 1 87.12 543 PHE A C 1
ATOM 4200 O O . PHE A 1 543 ? 27.359 34.875 10.445 1 87.12 543 PHE A O 1
ATOM 4207 N N . SER A 1 544 ? 29.5 34.625 9.852 1 87.69 544 SER A N 1
ATOM 4208 C CA . SER A 1 544 ? 29.609 36.062 9.523 1 87.69 544 SER A CA 1
ATOM 4209 C C . SER A 1 544 ? 28.719 36.438 8.352 1 87.69 544 SER A C 1
ATOM 4211 O O . SER A 1 544 ? 28.094 37.5 8.344 1 87.69 544 SER A O 1
ATOM 4213 N N . PHE A 1 545 ? 28.531 35.562 7.457 1 82.69 545 PHE A N 1
ATOM 4214 C CA . PHE A 1 545 ? 27.656 35.844 6.32 1 82.69 545 PHE A CA 1
ATOM 4215 C C . PHE A 1 545 ? 26.203 35.719 6.727 1 82.69 545 PHE A C 1
ATOM 4217 O O . PHE A 1 545 ? 25.344 36.469 6.207 1 82.69 545 PHE A O 1
ATOM 4224 N N . SER A 1 546 ? 25.922 34.781 7.543 1 87.19 546 SER A N 1
ATOM 4225 C CA . SER A 1 546 ? 24.547 34.625 8.016 1 87.19 546 SER A CA 1
ATOM 4226 C C . SER A 1 546 ? 24.094 35.875 8.797 1 87.19 546 SER A C 1
ATOM 4228 O O . SER A 1 546 ? 22.938 36.25 8.734 1 87.19 546 SER A O 1
ATOM 4230 N N . LEU A 1 547 ? 25 36.406 9.531 1 90.44 547 LEU A N 1
ATOM 4231 C CA . LEU A 1 547 ? 24.656 37.625 10.258 1 90.44 547 LEU A CA 1
ATOM 4232 C C . LEU A 1 547 ? 24.406 38.781 9.297 1 90.44 547 LEU A C 1
ATOM 4234 O O . LEU A 1 547 ? 23.516 39.594 9.531 1 90.44 547 LEU A O 1
ATOM 4238 N N . GLN A 1 548 ? 25.156 38.844 8.25 1 88.38 548 GLN A N 1
ATOM 4239 C CA . GLN A 1 548 ? 24.906 39.844 7.223 1 88.38 548 GLN A CA 1
ATOM 4240 C C . GLN A 1 548 ? 23.547 39.656 6.57 1 88.38 548 GLN A C 1
ATOM 4242 O O . GLN A 1 548 ? 22.844 40.625 6.254 1 88.38 548 GLN A O 1
ATOM 4247 N N . ALA A 1 549 ? 23.172 38.469 6.371 1 86.56 549 ALA A N 1
ATOM 4248 C CA . ALA A 1 549 ? 21.859 38.156 5.793 1 86.56 549 ALA A CA 1
ATOM 4249 C C . ALA A 1 549 ? 20.75 38.625 6.715 1 86.56 549 ALA A C 1
ATOM 4251 O O . ALA A 1 549 ? 19.719 39.125 6.246 1 86.56 549 ALA A O 1
ATOM 4252 N N . VAL A 1 550 ? 20.922 38.469 8.008 1 92.06 550 VAL A N 1
ATOM 4253 C CA . VAL A 1 550 ? 19.938 38.938 8.961 1 92.06 550 VAL A CA 1
ATOM 4254 C C . VAL A 1 550 ? 19.812 40.469 8.867 1 92.06 550 VAL A C 1
ATOM 4256 O O . VAL A 1 550 ? 18.703 41.031 8.922 1 92.06 550 VAL A O 1
ATOM 4259 N N . ALA A 1 551 ? 20.859 41.156 8.648 1 92.5 551 ALA A N 1
ATOM 4260 C CA . ALA A 1 551 ? 20.859 42.594 8.523 1 92.5 551 ALA A CA 1
ATOM 4261 C C . ALA A 1 551 ? 20.156 43.031 7.25 1 92.5 551 ALA A C 1
ATOM 4263 O O . ALA A 1 551 ? 19.391 44.031 7.254 1 92.5 551 ALA A O 1
ATOM 4264 N N . GLU A 1 552 ? 20.328 42.344 6.238 1 89.38 552 GLU A N 1
ATOM 4265 C CA . GLU A 1 552 ? 19.672 42.688 4.98 1 89.38 552 GLU A CA 1
ATOM 4266 C C . GLU A 1 552 ? 18.172 42.438 5.055 1 89.38 552 GLU A C 1
ATOM 4268 O O . GLU A 1 552 ? 17.391 43.219 4.512 1 89.38 552 GLU A O 1
ATOM 4273 N N . GLU A 1 553 ? 17.859 41.406 5.676 1 90 553 GLU A N 1
ATOM 4274 C CA . GLU A 1 553 ? 16.422 41.125 5.836 1 90 553 GLU A CA 1
ATOM 4275 C C . GLU A 1 553 ? 15.781 42.156 6.773 1 90 553 GLU A C 1
ATOM 4277 O O . GLU A 1 553 ? 14.609 42.5 6.609 1 90 553 GLU A O 1
ATOM 4282 N N . THR A 1 554 ? 16.469 42.562 7.766 1 93.69 554 THR A N 1
ATOM 4283 C CA . THR A 1 554 ? 15.961 43.625 8.625 1 93.69 554 THR A CA 1
ATOM 4284 C C . THR A 1 554 ? 15.781 44.938 7.832 1 93.69 554 THR A C 1
ATOM 4286 O O . THR A 1 554 ? 14.836 45.688 8.078 1 93.69 554 THR A O 1
ATOM 4289 N N . ASP A 1 555 ? 16.688 45.125 6.875 1 91 555 ASP A N 1
ATOM 4290 C CA . ASP A 1 555 ? 16.531 46.281 6 1 91 555 ASP A CA 1
ATOM 4291 C C . ASP A 1 555 ? 15.273 46.188 5.152 1 91 555 ASP A C 1
ATOM 4293 O O . ASP A 1 555 ? 14.57 47.188 4.945 1 91 555 ASP A O 1
ATOM 4297 N N . ALA A 1 556 ? 15.039 45.062 4.684 1 90.38 556 ALA A N 1
ATOM 4298 C CA . ALA A 1 556 ? 13.812 44.844 3.916 1 90.38 556 ALA A CA 1
ATOM 4299 C C . ALA A 1 556 ? 12.578 45.062 4.785 1 90.38 556 ALA A C 1
ATOM 4301 O O . ALA A 1 556 ? 11.562 45.594 4.316 1 90.38 556 ALA A O 1
ATOM 4302 N N . TYR A 1 557 ? 12.719 44.656 6.031 1 92.81 557 TYR A N 1
ATOM 4303 C CA . TYR A 1 557 ? 11.633 44.875 6.984 1 92.81 557 TYR A CA 1
ATOM 4304 C C . TYR A 1 557 ? 11.406 46.375 7.207 1 92.81 557 TYR A C 1
ATOM 4306 O O . TYR A 1 557 ? 10.266 46.844 7.199 1 92.81 557 TYR A O 1
ATOM 4314 N N . LEU A 1 558 ? 12.375 47.156 7.301 1 92.81 558 LEU A N 1
ATOM 4315 C CA . LEU A 1 558 ? 12.258 48.594 7.52 1 92.81 558 LEU A CA 1
ATOM 4316 C C . LEU A 1 558 ? 11.758 49.281 6.262 1 92.81 558 LEU A C 1
ATOM 4318 O O . LEU A 1 558 ? 11.039 50.281 6.348 1 92.81 558 LEU A O 1
ATOM 4322 N N . ASP A 1 559 ? 12.023 48.719 5.152 1 90.94 559 ASP A N 1
ATOM 4323 C CA . ASP A 1 559 ? 11.531 49.281 3.896 1 90.94 559 ASP A CA 1
ATOM 4324 C C . ASP A 1 559 ? 10.008 49.156 3.795 1 90.94 559 ASP A C 1
ATOM 4326 O O . ASP A 1 559 ? 9.328 50.094 3.393 1 90.94 559 ASP A O 1
ATOM 4330 N N . VAL A 1 560 ? 9.555 48.031 4.145 1 92.56 560 VAL A N 1
ATOM 4331 C CA . VAL A 1 560 ? 8.117 47.844 4.086 1 92.56 560 VAL A CA 1
ATOM 4332 C C . VAL A 1 560 ? 7.418 48.719 5.113 1 92.56 560 VAL A C 1
ATOM 4334 O O . VAL A 1 560 ? 6.324 49.219 4.859 1 92.56 560 VAL A O 1
ATOM 4337 N N . LEU A 1 561 ? 8.031 48.938 6.285 1 92.12 561 LEU A N 1
ATOM 4338 C CA . LEU A 1 561 ? 7.449 49.781 7.316 1 92.12 561 LEU A CA 1
ATOM 4339 C C . LEU A 1 561 ? 7.367 51.219 6.848 1 92.12 561 LEU A C 1
ATOM 4341 O O . LEU A 1 561 ? 6.398 51.906 7.156 1 92.12 561 LEU A O 1
ATOM 4345 N N . GLU A 1 562 ? 8.281 51.625 6.055 1 90.25 562 GLU A N 1
ATOM 4346 C CA . GLU A 1 562 ? 8.25 53 5.52 1 90.25 562 GLU A CA 1
ATOM 4347 C C . GLU A 1 562 ? 7.16 53.156 4.461 1 90.25 562 GLU A C 1
ATOM 4349 O O . GLU A 1 562 ? 6.48 54.188 4.406 1 90.25 562 GLU A O 1
ATOM 4354 N N . ASP A 1 563 ? 7.035 52.156 3.717 1 89.94 563 ASP A N 1
ATOM 4355 C CA . ASP A 1 563 ? 5.949 52.188 2.74 1 89.94 563 ASP A CA 1
ATOM 4356 C C . ASP A 1 563 ? 4.59 52.188 3.432 1 89.94 563 ASP A C 1
ATOM 4358 O O . ASP A 1 563 ? 3.652 52.844 2.963 1 89.94 563 ASP A O 1
ATOM 4362 N N . LEU A 1 564 ? 4.52 51.438 4.484 1 91.31 564 LEU A N 1
ATOM 4363 C CA . LEU A 1 564 ? 3.27 51.375 5.238 1 91.31 564 LEU A CA 1
ATOM 4364 C C . LEU A 1 564 ? 2.955 52.719 5.871 1 91.31 564 LEU A C 1
ATOM 4366 O O . LEU A 1 564 ? 1.799 53.156 5.887 1 91.31 564 LEU A O 1
ATOM 4370 N N . LYS A 1 565 ? 3.953 53.375 6.398 1 88.75 565 LYS A N 1
ATOM 4371 C CA . LYS A 1 565 ? 3.766 54.688 6.969 1 88.75 565 LYS A CA 1
ATOM 4372 C C . LYS A 1 565 ? 3.311 55.688 5.906 1 88.75 565 LYS A C 1
ATOM 4374 O O . LYS A 1 565 ? 2.352 56.438 6.113 1 88.75 565 LYS A O 1
ATOM 4379 N N . TYR A 1 566 ? 3.848 55.594 4.73 1 86.88 566 TYR A N 1
ATOM 4380 C CA . TYR A 1 566 ? 3.52 56.531 3.643 1 86.88 566 TYR A CA 1
ATOM 4381 C C . TYR A 1 566 ? 2.098 56.281 3.146 1 86.88 566 TYR A C 1
ATOM 4383 O O . TYR A 1 566 ? 1.334 57.25 2.965 1 86.88 566 TYR A O 1
ATOM 4391 N N . THR A 1 567 ? 1.76 55.062 2.996 1 88.44 567 THR A N 1
ATOM 4392 C CA . THR A 1 567 ? 0.445 54.75 2.449 1 88.44 567 THR A CA 1
ATOM 4393 C C . THR A 1 567 ? -0.65 55.062 3.471 1 88.44 567 THR A C 1
ATOM 4395 O O . THR A 1 567 ? -1.764 55.438 3.104 1 88.44 567 THR A O 1
ATOM 4398 N N . THR A 1 568 ? -0.364 54.812 4.734 1 86.12 568 THR A N 1
ATOM 4399 C CA . THR A 1 568 ? -1.365 55.094 5.762 1 86.12 568 THR A CA 1
ATOM 4400 C C . THR A 1 568 ? -1.624 56.594 5.898 1 86.12 568 THR A C 1
ATOM 4402 O O . THR A 1 568 ? -2.752 57 6.168 1 86.12 568 THR A O 1
ATOM 4405 N N . GLU A 1 569 ? -0.628 57.438 5.613 1 83.31 569 GLU A N 1
ATOM 4406 C CA . GLU A 1 569 ? -0.782 58.875 5.746 1 83.31 569 GLU A CA 1
ATOM 4407 C C . GLU A 1 569 ? -1.425 59.469 4.5 1 83.31 569 GLU A C 1
ATOM 4409 O O . GLU A 1 569 ? -2.195 60.438 4.594 1 83.31 569 GLU A O 1
ATOM 4414 N N . THR A 1 570 ? -1.201 58.844 3.336 1 82.06 570 THR A N 1
ATOM 4415 C CA . THR A 1 570 ? -1.673 59.438 2.102 1 82.06 570 THR A CA 1
ATOM 4416 C C . THR A 1 570 ? -2.826 58.656 1.504 1 82.06 570 THR A C 1
ATOM 4418 O O . THR A 1 570 ? -3.494 59.125 0.577 1 82.06 570 THR A O 1
ATOM 4421 N N . GLY A 1 571 ? -3.096 57.562 2.051 1 78.31 571 GLY A N 1
ATOM 4422 C CA . GLY A 1 571 ? -4.004 56.688 1.346 1 78.31 571 GLY A CA 1
ATOM 4423 C C . GLY A 1 571 ? -5.445 57.156 1.377 1 78.31 571 GLY A C 1
ATOM 4424 O O . GLY A 1 571 ? -5.879 57.781 2.348 1 78.31 571 GLY A O 1
ATOM 4425 N N . LYS A 1 572 ? -6.125 57.125 0.216 1 82 572 LYS A N 1
ATOM 4426 C CA . LYS A 1 572 ? -7.547 57.438 0.083 1 82 572 LYS A CA 1
ATOM 4427 C C . LYS A 1 572 ? -8.398 56.156 0.219 1 82 572 LYS A C 1
ATOM 4429 O O . LYS A 1 572 ? -7.91 55.062 0.034 1 82 572 LYS A O 1
ATOM 4434 N N . ARG A 1 573 ? -9.594 56.375 0.74 1 88 573 ARG A N 1
ATOM 4435 C CA . ARG A 1 573 ? -10.523 55.25 0.901 1 88 573 ARG A CA 1
ATOM 4436 C C . ARG A 1 573 ? -11.055 54.781 -0.448 1 88 573 ARG A C 1
ATOM 4438 O O . ARG A 1 573 ? -11.312 55.594 -1.339 1 88 573 ARG A O 1
ATOM 4445 N N . SER A 1 574 ? -10.93 53.5 -0.748 1 86.44 574 SER A N 1
ATOM 4446 C CA . SER A 1 574 ? -11.438 52.906 -1.99 1 86.44 574 SER A CA 1
ATOM 4447 C C . SER A 1 574 ? -12.125 51.594 -1.74 1 86.44 574 SER A C 1
ATOM 4449 O O . SER A 1 574 ? -11.734 50.844 -0.84 1 86.44 574 SER A O 1
ATOM 4451 N N . TRP A 1 575 ? -13.352 51.219 -2.314 1 87.69 575 TRP A N 1
ATOM 4452 C CA . TRP A 1 575 ? -14.078 49.969 -2.256 1 87.69 575 TRP A CA 1
ATOM 4453 C C . TRP A 1 575 ? -14.164 49.312 -3.635 1 87.69 575 TRP A C 1
ATOM 4455 O O . TRP A 1 575 ? -15.25 48.969 -4.094 1 87.69 575 TRP A O 1
ATOM 4465 N N . ASN A 1 576 ? -13.156 49.094 -4.258 1 81.44 576 ASN A N 1
ATOM 4466 C CA . ASN A 1 576 ? -13.141 48.5 -5.598 1 81.44 576 ASN A CA 1
ATOM 4467 C C . ASN A 1 576 ? -13.5 47.031 -5.57 1 81.44 576 ASN A C 1
ATOM 4469 O O . ASN A 1 576 ? -13.883 46.438 -6.594 1 81.44 576 ASN A O 1
ATOM 4473 N N . TRP A 1 577 ? -13.438 46.344 -4.363 1 81.44 577 TRP A N 1
ATOM 4474 C CA . TRP A 1 577 ? -13.727 44.938 -4.266 1 81.44 577 TRP A CA 1
ATOM 4475 C C . TRP A 1 577 ? -15.211 44.656 -4.488 1 81.44 577 TRP A C 1
ATOM 4477 O O . TRP A 1 577 ? -15.594 43.531 -4.871 1 81.44 577 TRP A O 1
ATOM 4487 N N . LEU A 1 578 ? -15.953 45.625 -4.262 1 80.62 578 LEU A N 1
ATOM 4488 C CA . LEU A 1 578 ? -17.391 45.469 -4.438 1 80.62 578 LEU A CA 1
ATOM 4489 C C . LEU A 1 578 ? -17.766 45.438 -5.918 1 80.62 578 LEU A C 1
ATOM 4491 O O . LEU A 1 578 ? -18.875 45.062 -6.281 1 80.62 578 LEU A O 1
ATOM 4495 N N . LYS A 1 579 ? -16.75 45.812 -6.688 1 79.81 579 LYS A N 1
ATOM 4496 C CA . LYS A 1 579 ? -17.031 45.812 -8.117 1 79.81 579 LYS A CA 1
ATOM 4497 C C . LYS A 1 579 ? -16.891 44.406 -8.703 1 79.81 579 LYS A C 1
ATOM 4499 O O . LYS A 1 579 ? -15.953 44.156 -9.453 1 79.81 579 LYS A O 1
ATOM 4504 N N . VAL A 1 580 ? -17.641 43.375 -8.195 1 73.25 580 VAL A N 1
ATOM 4505 C CA . VAL A 1 580 ? -17.641 41.969 -8.562 1 73.25 580 VAL A CA 1
ATOM 4506 C C . VAL A 1 580 ? -17.797 41.844 -10.078 1 73.25 580 VAL A C 1
ATOM 4508 O O . VAL A 1 580 ? -17.359 40.844 -10.664 1 73.25 580 VAL A O 1
ATOM 4511 N N . TRP A 1 581 ? -18.562 42.781 -10.734 1 65.44 581 TRP A N 1
ATOM 4512 C CA . TRP A 1 581 ? -18.797 42.688 -12.172 1 65.44 581 TRP A CA 1
ATOM 4513 C C . TRP A 1 581 ? -17.484 42.688 -12.938 1 65.44 581 TRP A C 1
ATOM 4515 O O . TRP A 1 581 ? -17.406 42.156 -14.047 1 65.44 581 TRP A O 1
ATOM 4525 N N . ARG A 1 582 ? -16.516 43.188 -12.344 1 63.03 582 ARG A N 1
ATOM 4526 C CA . ARG A 1 582 ? -15.211 43.219 -13.008 1 63.03 582 ARG A CA 1
ATOM 4527 C C . ARG A 1 582 ? -14.555 41.844 -13 1 63.03 582 ARG A C 1
ATOM 4529 O O . ARG A 1 582 ? -13.789 41.531 -13.906 1 63.03 582 ARG A O 1
ATOM 4536 N N . TYR A 1 583 ? -14.852 41.125 -11.773 1 59.59 583 TYR A N 1
ATOM 4537 C CA . TYR A 1 583 ? -14.25 39.812 -11.656 1 59.59 583 TYR A CA 1
ATOM 4538 C C . TYR A 1 583 ? -14.883 38.844 -12.641 1 59.59 583 TYR A C 1
ATOM 4540 O O . TYR A 1 583 ? -14.219 37.906 -13.133 1 59.59 583 TYR A O 1
ATOM 4548 N N . PHE A 1 584 ? -16.141 38.906 -12.766 1 55.84 584 PHE A N 1
ATOM 4549 C CA . PHE A 1 584 ? -16.812 38.062 -13.742 1 55.84 584 PHE A CA 1
ATOM 4550 C C . PHE A 1 584 ? -16.359 38.406 -15.156 1 55.84 584 PHE A C 1
ATOM 4552 O O . PHE A 1 584 ? -16.312 37.5 -16.016 1 55.84 584 PHE A O 1
ATOM 4559 N N . LYS A 1 585 ? -16.141 39.562 -15.383 1 49.78 585 LYS A N 1
ATOM 4560 C CA . LYS A 1 585 ? -15.625 39.875 -16.719 1 49.78 585 LYS A CA 1
ATOM 4561 C C . LYS A 1 585 ? -14.242 39.281 -16.938 1 49.78 585 LYS A C 1
ATOM 4563 O O . LYS A 1 585 ? -13.898 38.906 -18.062 1 49.78 585 LYS A O 1
ATOM 4568 N N . TRP A 1 586 ? -13.594 39.25 -15.805 1 46.16 586 TRP A N 1
ATOM 4569 C CA . TRP A 1 586 ? -12.227 38.75 -15.914 1 46.16 586 TRP A CA 1
ATOM 4570 C C . TRP A 1 586 ? -12.203 37.25 -16.141 1 46.16 586 TRP A C 1
ATOM 4572 O O . TRP A 1 586 ? -11.227 36.719 -16.641 1 46.16 586 TRP A O 1
ATOM 4582 N N . ALA A 1 587 ? -13.188 36.562 -15.492 1 46.38 587 ALA A N 1
ATOM 4583 C CA . ALA A 1 587 ? -13.211 35.156 -15.875 1 46.38 587 ALA A CA 1
ATOM 4584 C C . ALA A 1 587 ? -13.227 35 -17.391 1 46.38 587 ALA A C 1
ATOM 4586 O O . ALA A 1 587 ? -13.148 33.875 -17.906 1 46.38 587 ALA A O 1
ATOM 4587 N N . ARG A 1 588 ? -13.664 36.094 -18.094 1 39.62 588 ARG A N 1
ATOM 4588 C CA . ARG A 1 588 ? -13.477 36.062 -19.531 1 39.62 588 ARG A CA 1
ATOM 4589 C C . ARG A 1 588 ? -11.992 36.062 -19.891 1 39.62 588 ARG A C 1
ATOM 4591 O O . ARG A 1 588 ? -11.148 36.469 -19.109 1 39.62 588 ARG A O 1
ATOM 4598 N N . ALA A 1 589 ? -11.773 35.938 -21.219 1 42.28 589 ALA A N 1
ATOM 4599 C CA . ALA A 1 589 ? -10.641 35.531 -22.047 1 42.28 589 ALA A CA 1
ATOM 4600 C C . ALA A 1 589 ? -9.445 36.469 -21.828 1 42.28 589 ALA A C 1
ATOM 4602 O O . ALA A 1 589 ? -9.305 37.469 -22.531 1 42.28 589 ALA A O 1
ATOM 4603 N N . SER A 1 590 ? -9.391 37.219 -20.75 1 34.62 590 SER A N 1
ATOM 4604 C CA . SER A 1 590 ? -8.203 38 -21.031 1 34.62 590 SER A CA 1
ATOM 4605 C C . SER A 1 590 ? -7.062 37.125 -21.547 1 34.62 590 SER A C 1
ATOM 4607 O O . SER A 1 590 ? -6.605 36.219 -20.859 1 34.62 590 SER A O 1
ATOM 4609 N N . ASP A 1 591 ? -7.312 36.781 -22.75 1 37.81 591 ASP A N 1
ATOM 4610 C CA . ASP A 1 591 ? -6.207 36.312 -23.594 1 37.81 591 ASP A CA 1
ATOM 4611 C C . ASP A 1 591 ? -4.969 37.188 -23.391 1 37.81 591 ASP A C 1
ATOM 4613 O O . ASP A 1 591 ? -4.77 38.188 -24.094 1 37.81 591 ASP A O 1
ATOM 4617 N N . LYS A 1 592 ? -4.773 37.719 -22.25 1 38.41 592 LYS A N 1
ATOM 4618 C CA . LYS A 1 592 ? -3.459 38.344 -22.297 1 38.41 592 LYS A CA 1
ATOM 4619 C C . LYS A 1 592 ? -2.441 37.469 -23.016 1 38.41 592 LYS A C 1
ATOM 4621 O O . LYS A 1 592 ? -2.354 36.281 -22.75 1 38.41 592 LYS A O 1
ATOM 4626 N N . ALA A 1 593 ? -2.219 37.875 -24.266 1 36.28 593 ALA A N 1
ATOM 4627 C CA . ALA A 1 593 ? -1.146 37.469 -25.172 1 36.28 593 ALA A CA 1
ATOM 4628 C C . ALA A 1 593 ? 0.122 37.125 -24.391 1 36.28 593 ALA A C 1
ATOM 4630 O O . ALA A 1 593 ? 0.565 37.906 -23.547 1 36.28 593 ALA A O 1
ATOM 4631 N N . PRO A 1 594 ? 0.188 35.844 -24.219 1 39.59 594 PRO A N 1
ATOM 4632 C CA . PRO A 1 594 ? 1.549 35.562 -23.766 1 39.59 594 PRO A CA 1
ATOM 4633 C C . PRO A 1 594 ? 2.604 36.406 -24.469 1 39.59 594 PRO A C 1
ATOM 4635 O O . PRO A 1 594 ? 2.543 36.594 -25.688 1 39.59 594 PRO A O 1
ATOM 4638 N N . VAL A 1 595 ? 2.779 37.656 -23.984 1 35.66 595 VAL A N 1
ATOM 4639 C CA . VAL A 1 595 ? 3.939 38.312 -24.562 1 35.66 595 VAL A CA 1
ATOM 4640 C C . VAL A 1 595 ? 4.992 37.281 -24.938 1 35.66 595 VAL A C 1
ATOM 4642 O O . VAL A 1 595 ? 5.547 36.625 -24.062 1 35.66 595 VAL A O 1
ATOM 4645 N N . ASP A 1 596 ? 4.746 36.562 -26.062 1 36.19 596 ASP A N 1
ATOM 4646 C CA . ASP A 1 596 ? 5.68 35.719 -26.781 1 36.19 596 ASP A CA 1
ATOM 4647 C C . ASP A 1 596 ? 6.969 36.438 -27.109 1 36.19 596 ASP A C 1
ATOM 4649 O O . ASP A 1 596 ? 7.27 36.688 -28.281 1 36.19 596 ASP A O 1
ATOM 4653 N N . ASP A 1 597 ? 7.301 37.594 -26.484 1 34 597 ASP A N 1
ATOM 4654 C CA . ASP A 1 597 ? 8.602 38 -26.984 1 34 597 ASP A CA 1
ATOM 4655 C C . ASP A 1 597 ? 9.656 36.938 -26.766 1 34 597 ASP A C 1
ATOM 4657 O O . ASP A 1 597 ? 9.844 36.469 -25.641 1 34 597 ASP A O 1
ATOM 4661 N N . PRO A 1 598 ? 10 36.219 -27.812 1 39.22 598 PRO A N 1
ATOM 4662 C CA . PRO A 1 598 ? 11.039 35.188 -27.828 1 39.22 598 PRO A CA 1
ATOM 4663 C C . PRO A 1 598 ? 12.266 35.594 -27.016 1 39.22 598 PRO A C 1
ATOM 4665 O O . PRO A 1 598 ? 13.016 34.719 -26.547 1 39.22 598 PRO A O 1
ATOM 4668 N N . GLU A 1 599 ? 12.68 36.875 -27.281 1 36.44 599 GLU A N 1
ATOM 4669 C CA . GLU A 1 599 ? 13.945 37.219 -26.625 1 36.44 599 GLU A CA 1
ATOM 4670 C C . GLU A 1 599 ? 13.852 37.031 -25.125 1 36.44 599 GLU A C 1
ATOM 4672 O O . GLU A 1 599 ? 14.867 36.844 -24.438 1 36.44 599 GLU A O 1
ATOM 4677 N N . GLN A 1 600 ? 12.711 37.469 -24.562 1 36.41 600 GLN A N 1
ATOM 4678 C CA . GLN A 1 600 ? 12.602 37.406 -23.109 1 36.41 600 GLN A CA 1
ATOM 4679 C C . GLN A 1 600 ? 12.312 35.969 -22.656 1 36.41 600 GLN A C 1
ATOM 4681 O O . GLN A 1 600 ? 12.094 35.719 -21.469 1 36.41 600 GLN A O 1
ATOM 4686 N N . GLU A 1 601 ? 12.07 35.062 -23.578 1 39.69 601 GLU A N 1
ATOM 4687 C CA . GLU A 1 601 ? 11.914 33.656 -23.25 1 39.69 601 GLU A CA 1
ATOM 4688 C C . GLU A 1 601 ? 13.062 33.156 -22.375 1 39.69 601 GLU A C 1
ATOM 4690 O O . GLU A 1 601 ? 12.875 32.312 -21.5 1 39.69 601 GLU A O 1
ATOM 4695 N N . SER A 1 602 ? 14.305 33.531 -22.844 1 37.84 602 SER A N 1
ATOM 4696 C CA . SER A 1 602 ? 15.453 33.062 -22.078 1 37.84 602 SER A CA 1
ATOM 4697 C C . SER A 1 602 ? 15.359 33.531 -20.625 1 37.84 602 SER A C 1
ATOM 4699 O O . SER A 1 602 ? 16 32.938 -19.75 1 37.84 602 SER A O 1
ATOM 4701 N N . LEU A 1 603 ? 14.938 34.75 -20.391 1 35.94 603 LEU A N 1
ATOM 4702 C CA . LEU A 1 603 ? 14.812 35.312 -19.047 1 35.94 603 LEU A CA 1
ATOM 4703 C C . LEU A 1 603 ? 13.492 34.875 -18.406 1 35.94 603 LEU A C 1
ATOM 4705 O O . LEU A 1 603 ? 13.031 35.5 -17.438 1 35.94 603 LEU A O 1
ATOM 4709 N N . ILE A 1 604 ? 12.617 34.25 -19.094 1 38.16 604 ILE A N 1
ATOM 4710 C CA . ILE A 1 604 ? 11.344 33.906 -18.469 1 38.16 604 ILE A CA 1
ATOM 4711 C C . ILE A 1 604 ? 11.594 33.125 -17.188 1 38.16 604 ILE A C 1
ATOM 4713 O O . ILE A 1 604 ? 12.148 32.031 -17.203 1 38.16 604 ILE A O 1
ATOM 4717 N N . PRO A 1 605 ? 11.68 33.844 -16.109 1 42.34 605 PRO A N 1
ATOM 4718 C CA . PRO A 1 605 ? 11.805 33.188 -14.805 1 42.34 605 PRO A CA 1
ATOM 4719 C C . PRO A 1 605 ? 10.898 31.984 -14.672 1 42.34 605 PRO A C 1
ATOM 4721 O O . PRO A 1 605 ? 9.805 31.953 -15.25 1 42.34 605 PRO A O 1
ATOM 4724 N N . LYS A 1 606 ? 11.445 30.828 -14.688 1 50.72 606 LYS A N 1
ATOM 4725 C CA . LYS A 1 606 ? 10.656 29.656 -14.352 1 50.72 606 LYS A CA 1
ATOM 4726 C C . LYS A 1 606 ? 9.484 30.016 -13.438 1 50.72 606 LYS A C 1
ATOM 4728 O O . LYS A 1 606 ? 9.609 30.906 -12.586 1 50.72 606 LYS A O 1
ATOM 4733 N N . PRO A 1 607 ? 8.359 29.703 -13.875 1 49.19 607 PRO A N 1
ATOM 4734 C CA . PRO A 1 607 ? 7.184 30.094 -13.086 1 49.19 607 PRO A CA 1
ATOM 4735 C C . PRO A 1 607 ? 7.352 29.797 -11.602 1 49.19 607 PRO A C 1
ATOM 4737 O O . PRO A 1 607 ? 7.953 28.797 -11.219 1 49.19 607 PRO A O 1
ATOM 4740 N N . PRO A 1 608 ? 7.328 30.891 -10.859 1 52.09 608 PRO A N 1
ATOM 4741 C CA . PRO A 1 608 ? 7.43 30.703 -9.406 1 52.09 608 PRO A CA 1
ATOM 4742 C C . PRO A 1 608 ? 6.594 29.531 -8.898 1 52.09 608 PRO A C 1
ATOM 4744 O O . PRO A 1 608 ? 5.598 29.172 -9.531 1 52.09 608 PRO A O 1
ATOM 4747 N N . VAL A 1 609 ? 7.211 28.672 -8.211 1 60.75 609 VAL A N 1
ATOM 4748 C CA . VAL A 1 609 ? 6.516 27.547 -7.59 1 60.75 609 VAL A CA 1
ATOM 4749 C C . VAL A 1 609 ? 5.215 28.047 -6.953 1 60.75 609 VAL A C 1
ATOM 4751 O O . VAL A 1 609 ? 5.215 29.016 -6.203 1 60.75 609 VAL A O 1
ATOM 4754 N N . ARG A 1 610 ? 4.148 27.688 -7.535 1 55.19 610 ARG A N 1
ATOM 4755 C CA . ARG A 1 610 ? 2.801 28.016 -7.082 1 55.19 610 ARG A CA 1
ATOM 4756 C C . ARG A 1 610 ? 2.65 27.766 -5.586 1 55.19 610 ARG A C 1
ATOM 4758 O O . ARG A 1 610 ? 3.154 26.766 -5.062 1 55.19 610 ARG A O 1
ATOM 4765 N N . ARG A 1 611 ? 2.08 28.688 -4.945 1 52.47 611 ARG A N 1
ATOM 4766 C CA . ARG A 1 611 ? 1.798 28.594 -3.516 1 52.47 611 ARG A CA 1
ATOM 4767 C C . ARG A 1 611 ? 0.983 27.344 -3.195 1 52.47 611 ARG A C 1
ATOM 4769 O O . ARG A 1 611 ? 0.154 26.922 -4 1 52.47 611 ARG A O 1
ATOM 4776 N N . LEU A 1 612 ? 1.519 26.547 -2.24 1 50.62 612 LEU A N 1
ATOM 4777 C CA . LEU A 1 612 ? 0.765 25.406 -1.756 1 50.62 612 LEU A CA 1
ATOM 4778 C C . LEU A 1 612 ? -0.665 25.797 -1.404 1 50.62 612 LEU A C 1
ATOM 4780 O O . LEU A 1 612 ? -0.89 26.828 -0.76 1 50.62 612 LEU A O 1
ATOM 4784 N N . ARG A 1 613 ? -1.676 25.234 -2.27 1 53.34 613 ARG A N 1
ATOM 4785 C CA . ARG A 1 613 ? -3.1 25.469 -2.059 1 53.34 613 ARG A CA 1
ATOM 4786 C C . ARG A 1 613 ? -3.449 25.422 -0.574 1 53.34 613 ARG A C 1
ATOM 4788 O O . ARG A 1 613 ? -2.805 24.703 0.196 1 53.34 613 ARG A O 1
ATOM 4795 N N . LYS A 1 614 ? -4.188 26.234 -0.155 1 51.5 614 LYS A N 1
ATOM 4796 C CA . LYS A 1 614 ? -4.656 26.453 1.208 1 51.5 614 LYS A CA 1
ATOM 4797 C C . LYS A 1 614 ? -5.285 25.203 1.792 1 51.5 614 LYS A C 1
ATOM 4799 O O . LYS A 1 614 ? -5.676 25.172 2.961 1 51.5 614 LYS A O 1
ATOM 4804 N N . SER A 1 615 ? -5.246 24 0.931 1 55 615 SER A N 1
ATOM 4805 C CA . SER A 1 615 ? -5.906 22.875 1.577 1 55 615 SER A CA 1
ATOM 4806 C C . SER A 1 615 ? -5.031 22.266 2.676 1 55 615 SER A C 1
ATOM 4808 O O . SER A 1 615 ? -3.805 22.281 2.574 1 55 615 SER A O 1
ATOM 4810 N N . GLN A 1 616 ? -5.555 22.359 3.791 1 56.84 616 GLN A N 1
ATOM 4811 C CA . GLN A 1 616 ? -4.895 21.984 5.039 1 56.84 616 GLN A CA 1
ATOM 4812 C C . GLN A 1 616 ? -4.227 20.625 4.922 1 56.84 616 GLN A C 1
ATOM 4814 O O . GLN A 1 616 ? -3.225 20.359 5.594 1 56.84 616 GLN A O 1
ATOM 4819 N N . LEU A 1 617 ? -4.77 19.594 3.998 1 65.88 617 LEU A N 1
ATOM 4820 C CA . LEU A 1 617 ? -4.176 18.266 4.062 1 65.88 617 LEU A CA 1
ATOM 4821 C C . LEU A 1 617 ? -3.297 18 2.844 1 65.88 617 LEU A C 1
ATOM 4823 O O . LEU A 1 617 ? -3.707 18.266 1.71 1 65.88 617 LEU A O 1
ATOM 4827 N N . PRO A 1 618 ? -2.094 17.766 3.209 1 73.56 618 PRO A N 1
ATOM 4828 C CA . PRO A 1 618 ? -1.239 17.375 2.084 1 73.56 618 PRO A CA 1
ATOM 4829 C C . PRO A 1 618 ? -1.816 16.219 1.276 1 73.56 618 PRO A C 1
ATOM 4831 O O . PRO A 1 618 ? -2.453 15.328 1.84 1 73.56 618 PRO A O 1
ATOM 4834 N N . LYS A 1 619 ? -1.95 16.297 -0.054 1 73.38 619 LYS A N 1
ATOM 4835 C CA . LYS A 1 619 ? -2.541 15.297 -0.936 1 73.38 619 LYS A CA 1
ATOM 4836 C C . LYS A 1 619 ? -1.769 13.984 -0.868 1 73.38 619 LYS A C 1
ATOM 4838 O O . LYS A 1 619 ? -2.314 12.922 -1.172 1 73.38 619 LYS A O 1
ATOM 4843 N N . GLY A 1 620 ? -0.676 13.891 -0.172 1 71.69 620 GLY A N 1
ATOM 4844 C CA . GLY A 1 620 ? 0.093 12.656 -0.101 1 71.69 620 GLY A CA 1
ATOM 4845 C C . GLY A 1 620 ? 0.922 12.398 -1.345 1 71.69 620 GLY A C 1
ATOM 4846 O O . GLY A 1 620 ? 1.794 13.195 -1.693 1 71.69 620 GLY A O 1
ATOM 4847 N N . ILE A 1 621 ? 0.445 11.367 -2.287 1 77.56 621 ILE A N 1
ATOM 4848 C CA . ILE A 1 621 ? 1.167 11 -3.5 1 77.56 621 ILE A CA 1
ATOM 4849 C C . ILE A 1 621 ? 0.875 12.016 -4.605 1 77.56 621 ILE A C 1
ATOM 4851 O O . ILE A 1 621 ? -0.286 12.281 -4.922 1 77.56 621 ILE A O 1
ATOM 4855 N N . PRO A 1 622 ? 1.892 12.633 -5.059 1 83.62 622 PRO A N 1
ATOM 4856 C CA . PRO A 1 622 ? 1.714 13.688 -6.066 1 83.62 622 PRO A CA 1
ATOM 4857 C C . PRO A 1 622 ? 1.015 13.18 -7.328 1 83.62 622 PRO A C 1
ATOM 4859 O O . PRO A 1 622 ? 1.07 11.984 -7.633 1 83.62 622 PRO A O 1
ATOM 4862 N N . ASP A 1 623 ? 0.389 14.047 -8.102 1 80.62 623 ASP A N 1
ATOM 4863 C CA . ASP A 1 623 ? -0.39 13.719 -9.289 1 80.62 623 ASP A CA 1
ATOM 4864 C C . ASP A 1 623 ? 0.514 13.234 -10.422 1 80.62 623 ASP A C 1
ATOM 4866 O O . ASP A 1 623 ? 0.115 12.375 -11.211 1 80.62 623 ASP A O 1
ATOM 4870 N N . THR A 1 624 ? 1.748 13.719 -10.406 1 79.38 624 THR A N 1
ATOM 4871 C CA . THR A 1 624 ? 2.658 13.32 -11.477 1 79.38 624 THR A CA 1
ATOM 4872 C C . THR A 1 624 ? 3.02 11.844 -11.352 1 79.38 624 THR A C 1
ATOM 4874 O O . THR A 1 624 ? 3.123 11.133 -12.352 1 79.38 624 THR A O 1
ATOM 4877 N N . MET A 1 625 ? 3.123 11.43 -10.172 1 80.25 625 MET A N 1
ATOM 4878 C CA . MET A 1 625 ? 3.473 10.031 -9.961 1 80.25 625 MET A CA 1
ATOM 4879 C C . MET A 1 625 ? 2.271 9.125 -10.211 1 80.25 625 MET A C 1
ATOM 4881 O O . MET A 1 625 ? 2.42 8.023 -10.742 1 80.25 625 MET A O 1
ATOM 4885 N N . VAL A 1 626 ? 1.083 9.633 -9.906 1 82 626 VAL A N 1
ATOM 4886 C CA . VAL A 1 626 ? -0.128 8.844 -10.133 1 82 626 VAL A CA 1
ATOM 4887 C C . VAL A 1 626 ? -0.424 8.766 -11.625 1 82 626 VAL A C 1
ATOM 4889 O O . VAL A 1 626 ? -0.844 7.719 -12.125 1 82 626 VAL A O 1
ATOM 4892 N N . LYS A 1 627 ? -0.185 9.875 -12.305 1 82.56 627 LYS A N 1
ATOM 4893 C CA . LYS A 1 627 ? -0.417 9.875 -13.742 1 82.56 627 LYS A CA 1
ATOM 4894 C C . LYS A 1 627 ? 0.517 8.898 -14.453 1 82.56 627 LYS A C 1
ATOM 4896 O O . LYS A 1 627 ? 0.107 8.203 -15.383 1 82.56 627 LYS A O 1
ATOM 4901 N N . ARG A 1 628 ? 1.689 8.828 -13.992 1 81.44 628 ARG A N 1
ATOM 4902 C CA . ARG A 1 628 ? 2.631 7.883 -14.578 1 81.44 628 ARG A CA 1
ATOM 4903 C C . ARG A 1 628 ? 2.232 6.445 -14.258 1 81.44 628 ARG A C 1
ATOM 4905 O O . ARG A 1 628 ? 2.338 5.562 -15.109 1 81.44 628 ARG A O 1
ATOM 4912 N N . ARG A 1 629 ? 1.781 6.199 -13.078 1 81.62 629 ARG A N 1
ATOM 4913 C CA . ARG A 1 629 ? 1.353 4.871 -12.664 1 81.62 629 ARG A CA 1
ATOM 4914 C C . ARG A 1 629 ? 0.157 4.395 -13.477 1 81.62 629 ARG A C 1
ATOM 4916 O O . ARG A 1 629 ? 0.006 3.199 -13.734 1 81.62 629 ARG A O 1
ATOM 4923 N N . ASP A 1 630 ? -0.642 5.332 -13.969 1 83.12 630 ASP A N 1
ATOM 4924 C CA . ASP A 1 630 ? -1.858 4.98 -14.695 1 83.12 630 ASP A CA 1
ATOM 4925 C C . ASP A 1 630 ? -1.571 4.773 -16.188 1 83.12 630 ASP A C 1
ATOM 4927 O O . ASP A 1 630 ? -2.367 4.156 -16.891 1 83.12 630 ASP A O 1
ATOM 4931 N N . THR A 1 631 ? -0.429 5.223 -16.688 1 83.19 631 THR A N 1
ATOM 4932 C CA . THR A 1 631 ? -0.209 5.188 -18.125 1 83.19 631 THR A CA 1
ATOM 4933 C C . THR A 1 631 ? 0.931 4.23 -18.484 1 83.19 631 THR A C 1
ATOM 4935 O O . THR A 1 631 ? 1.082 3.834 -19.641 1 83.19 631 THR A O 1
ATOM 4938 N N . PHE A 1 632 ? 1.727 3.768 -17.562 1 83.81 632 PHE A N 1
ATOM 4939 C CA . PHE A 1 632 ? 2.93 3.033 -17.938 1 83.81 632 PHE A CA 1
ATOM 4940 C C . PHE A 1 632 ? 2.572 1.669 -18.516 1 83.81 632 PHE A C 1
ATOM 4942 O O . PHE A 1 632 ? 3.295 1.143 -19.375 1 83.81 632 PHE A O 1
ATOM 4949 N N . ASN A 1 633 ? 1.5 1.03 -18.062 1 82.75 633 ASN A N 1
ATOM 4950 C CA . ASN A 1 633 ? 1.099 -0.256 -18.625 1 82.75 633 ASN A CA 1
ATOM 4951 C C . ASN A 1 633 ? 0.673 -0.123 -20.078 1 82.75 633 ASN A C 1
ATOM 4953 O O . ASN A 1 633 ? 0.941 -1.011 -20.891 1 82.75 633 ASN A O 1
ATOM 4957 N N . TRP A 1 634 ? -0.014 0.982 -20.391 1 83.62 634 TRP A N 1
ATOM 4958 C CA . TRP A 1 634 ? -0.444 1.223 -21.766 1 83.62 634 TRP A CA 1
ATOM 4959 C C . TRP A 1 634 ? 0.749 1.541 -22.672 1 83.62 634 TRP A C 1
ATOM 4961 O O . TRP A 1 634 ? 0.788 1.131 -23.828 1 83.62 634 TRP A O 1
ATOM 4971 N N . ASP A 1 635 ? 1.769 2.217 -22.094 1 82.81 635 ASP A N 1
ATOM 4972 C CA . ASP A 1 635 ? 2.967 2.562 -22.844 1 82.81 635 ASP A CA 1
ATOM 4973 C C . ASP A 1 635 ? 3.828 1.33 -23.109 1 82.81 635 ASP A C 1
ATOM 4975 O O . ASP A 1 635 ? 4.543 1.264 -24.109 1 82.81 635 ASP A O 1
ATOM 4979 N N . ALA A 1 636 ? 3.75 0.376 -22.25 1 81.44 636 ALA A N 1
ATOM 4980 C CA . ALA A 1 636 ? 4.543 -0.843 -22.391 1 81.44 636 ALA A CA 1
ATOM 4981 C C . ALA A 1 636 ? 3.896 -1.812 -23.375 1 81.44 636 ALA A C 1
ATOM 4983 O O . ALA A 1 636 ? 4.539 -2.752 -23.844 1 81.44 636 ALA A O 1
ATOM 4984 N N . ALA A 1 637 ? 2.576 -1.613 -23.719 1 80.88 637 ALA A N 1
ATOM 4985 C CA . ALA A 1 637 ? 1.879 -2.445 -24.703 1 80.88 637 ALA A CA 1
ATOM 4986 C C . ALA A 1 637 ? 1.46 -1.626 -25.906 1 80.88 637 ALA A C 1
ATOM 4988 O O . ALA A 1 637 ? 0.273 -1.354 -26.109 1 80.88 637 ALA A O 1
ATOM 4989 N N . PRO A 1 638 ? 2.373 -1.315 -26.797 1 76.56 638 PRO A N 1
ATOM 4990 C CA . PRO A 1 638 ? 2.047 -0.459 -27.938 1 76.56 638 PRO A CA 1
ATOM 4991 C C . PRO A 1 638 ? 1.117 -1.141 -28.938 1 76.56 638 PRO A C 1
ATOM 4993 O O . PRO A 1 638 ? 0.441 -0.465 -29.719 1 76.56 638 PRO A O 1
ATOM 4996 N N . GLN A 1 639 ? 0.93 -2.469 -28.859 1 76.38 639 GLN A N 1
ATOM 4997 C CA . GLN A 1 639 ? 0.131 -3.199 -29.844 1 76.38 639 GLN A CA 1
ATOM 4998 C C . GLN A 1 639 ? -1.345 -3.205 -29.453 1 76.38 639 GLN A C 1
ATOM 5000 O O . GLN A 1 639 ? -2.199 -3.594 -30.25 1 76.38 639 GLN A O 1
ATOM 5005 N N . SER A 1 640 ? -1.578 -2.57 -28.344 1 77.38 640 SER A N 1
ATOM 5006 C CA . SER A 1 640 ? -2.965 -2.604 -27.891 1 77.38 640 SER A CA 1
ATOM 5007 C C . SER A 1 640 ? -3.82 -1.6 -28.656 1 77.38 640 SER A C 1
ATOM 5009 O O . SER A 1 640 ? -3.293 -0.669 -29.266 1 77.38 640 SER A O 1
ATOM 5011 N N . SER A 1 641 ? -5.148 -1.835 -28.781 1 82.06 641 SER A N 1
ATOM 5012 C CA . SER A 1 641 ? -6.109 -1.027 -29.516 1 82.06 641 SER A CA 1
ATOM 5013 C C . SER A 1 641 ? -6.176 0.396 -28.984 1 82.06 641 SER A C 1
ATOM 5015 O O . SER A 1 641 ? -6.246 0.599 -27.766 1 82.06 641 SER A O 1
ATOM 5017 N N . LYS A 1 642 ? -5.992 1.443 -29.812 1 85.12 642 LYS A N 1
ATOM 5018 C CA . LYS A 1 642 ? -6.023 2.854 -29.438 1 85.12 642 LYS A CA 1
ATOM 5019 C C . LYS A 1 642 ? -7.398 3.252 -28.906 1 85.12 642 LYS A C 1
ATOM 5021 O O . LYS A 1 642 ? -7.5 4.078 -28 1 85.12 642 LYS A O 1
ATOM 5026 N N . LEU A 1 643 ? -8.422 2.611 -29.359 1 86.81 643 LEU A N 1
ATOM 5027 C CA . LEU A 1 643 ? -9.773 2.926 -28.906 1 86.81 643 LEU A CA 1
ATOM 5028 C C . LEU A 1 643 ? -9.992 2.416 -27.484 1 86.81 643 LEU A C 1
ATOM 5030 O O . LEU A 1 643 ? -10.586 3.115 -26.656 1 86.81 643 LEU A O 1
ATOM 5034 N N . LYS A 1 644 ? -9.555 1.173 -27.312 1 86.38 644 LYS A N 1
ATOM 5035 C CA . LYS A 1 644 ? -9.672 0.623 -25.969 1 86.38 644 LYS A CA 1
ATOM 5036 C C . LYS A 1 644 ? -8.875 1.447 -24.969 1 86.38 644 LYS A C 1
ATOM 5038 O O . LYS A 1 644 ? -9.312 1.657 -23.828 1 86.38 644 LYS A O 1
ATOM 5043 N N . ARG A 1 645 ? -7.793 2.02 -25.438 1 87.56 645 ARG A N 1
ATOM 5044 C CA . ARG A 1 645 ? -6.941 2.844 -24.578 1 87.56 645 ARG A CA 1
ATOM 5045 C C . ARG A 1 645 ? -7.629 4.156 -24.234 1 87.56 645 ARG A C 1
ATOM 5047 O O . ARG A 1 645 ? -7.66 4.551 -23.062 1 87.56 645 ARG A O 1
ATOM 5054 N N . ARG A 1 646 ? -8.25 4.805 -25.125 1 88.94 646 ARG A N 1
ATOM 5055 C CA . ARG A 1 646 ? -8.891 6.09 -24.891 1 88.94 646 ARG A CA 1
ATOM 5056 C C . ARG A 1 646 ? -10.109 5.934 -23.984 1 88.94 646 ARG A C 1
ATOM 5058 O O . ARG A 1 646 ? -10.328 6.75 -23.094 1 88.94 646 ARG A O 1
ATOM 5065 N N . PHE A 1 647 ? -10.828 4.875 -24.203 1 90.19 647 PHE A N 1
ATOM 5066 C CA . PHE A 1 647 ? -12 4.621 -23.375 1 90.19 647 PHE A CA 1
ATOM 5067 C C . PHE A 1 647 ? -11.602 4.297 -21.953 1 90.19 647 PHE A C 1
ATOM 5069 O O . PHE A 1 647 ? -12.188 4.824 -21 1 90.19 647 PHE A O 1
ATOM 5076 N N . ALA A 1 648 ? -10.648 3.449 -21.828 1 88.94 648 ALA A N 1
ATOM 5077 C CA . ALA A 1 648 ? -10.188 3.062 -20.5 1 88.94 648 ALA A CA 1
ATOM 5078 C C . ALA A 1 648 ? -9.609 4.258 -19.75 1 88.94 648 ALA A C 1
ATOM 5080 O O . ALA A 1 648 ? -9.844 4.418 -18.547 1 88.94 648 ALA A O 1
ATOM 5081 N N . GLN A 1 649 ? -8.922 5.16 -20.391 1 87.69 649 GLN A N 1
ATOM 5082 C CA . GLN A 1 649 ? -8.305 6.32 -19.75 1 87.69 649 GLN A CA 1
ATOM 5083 C C . GLN A 1 649 ? -9.359 7.348 -19.344 1 87.69 649 GLN A C 1
ATOM 5085 O O . GLN A 1 649 ? -9.234 8 -18.297 1 87.69 649 GLN A O 1
ATOM 5090 N N . ARG A 1 650 ? -10.414 7.438 -20.109 1 90.12 650 ARG A N 1
ATOM 5091 C CA . ARG A 1 650 ? -11.484 8.359 -19.75 1 90.12 650 ARG A CA 1
ATOM 5092 C C . ARG A 1 650 ? -12.242 7.871 -18.516 1 90.12 650 ARG A C 1
ATOM 5094 O O . ARG A 1 650 ? -12.539 8.648 -17.609 1 90.12 650 ARG A O 1
ATOM 5101 N N . ILE A 1 651 ? -12.477 6.555 -18.484 1 90.25 651 ILE A N 1
ATOM 5102 C CA . ILE A 1 651 ? -13.18 5.992 -17.344 1 90.25 651 ILE A CA 1
ATOM 5103 C C . ILE A 1 651 ? -12.297 6.102 -16.094 1 90.25 651 ILE A C 1
ATOM 5105 O O . ILE A 1 651 ? -12.797 6.371 -15 1 90.25 651 ILE A O 1
ATOM 5109 N N . LEU A 1 652 ? -11.039 5.918 -16.359 1 88.81 652 LEU A N 1
ATOM 5110 C CA . LEU A 1 652 ? -10.117 6.004 -15.234 1 88.81 652 LEU A CA 1
ATOM 5111 C C . LEU A 1 652 ? -10.023 7.434 -14.711 1 88.81 652 LEU A C 1
ATOM 5113 O O . LEU A 1 652 ? -9.969 7.652 -13.492 1 88.81 652 LEU A O 1
ATOM 5117 N N . THR A 1 653 ? -10.031 8.406 -15.555 1 88.25 653 THR A N 1
ATOM 5118 C CA . THR A 1 653 ? -9.953 9.789 -15.117 1 88.25 653 THR A CA 1
ATOM 5119 C C . THR A 1 653 ? -11.211 10.195 -14.367 1 88.25 653 THR A C 1
ATOM 5121 O O . THR A 1 653 ? -11.141 10.914 -13.367 1 88.25 653 THR A O 1
ATOM 5124 N N . ILE A 1 654 ? -12.391 9.633 -14.766 1 89 654 ILE A N 1
ATOM 5125 C CA . ILE A 1 654 ? -13.656 9.906 -14.094 1 89 654 ILE A CA 1
ATOM 5126 C C . ILE A 1 654 ? -13.68 9.203 -12.734 1 89 654 ILE A C 1
ATOM 5128 O O . ILE A 1 654 ? -14.109 9.781 -11.734 1 89 654 ILE A O 1
ATOM 5132 N N . SER A 1 655 ? -13.18 7.996 -12.805 1 87.12 655 SER A N 1
ATOM 5133 C CA . SER A 1 655 ? -13.133 7.25 -11.555 1 87.12 655 SER A CA 1
ATOM 5134 C C . SER A 1 655 ? -12.188 7.906 -10.555 1 87.12 655 SER A C 1
ATOM 5136 O O . SER A 1 655 ? -12.469 7.934 -9.352 1 87.12 655 SER A O 1
ATOM 5138 N N . ARG A 1 656 ? -11.086 8.453 -11.016 1 86.12 656 ARG A N 1
ATOM 5139 C CA . ARG A 1 656 ? -10.133 9.117 -10.133 1 86.12 656 ARG A CA 1
ATOM 5140 C C . ARG A 1 656 ? -10.719 10.406 -9.57 1 86.12 656 ARG A C 1
ATOM 5142 O O . ARG A 1 656 ? -10.422 10.789 -8.43 1 86.12 656 ARG A O 1
ATOM 5149 N N . PHE A 1 657 ? -11.531 11.047 -10.391 1 85.12 657 PHE A N 1
ATOM 5150 C CA . PHE A 1 657 ? -12.211 12.25 -9.914 1 85.12 657 PHE A CA 1
ATOM 5151 C C . PHE A 1 657 ? -13.203 11.906 -8.812 1 85.12 657 PHE A C 1
ATOM 5153 O O . PHE A 1 657 ? -13.281 12.617 -7.801 1 85.12 657 PHE A O 1
ATOM 5160 N N . LEU A 1 658 ? -13.828 10.789 -8.914 1 84.19 658 LEU A N 1
ATOM 5161 C CA . LEU A 1 658 ? -14.836 10.383 -7.941 1 84.19 658 LEU A CA 1
ATOM 5162 C C . LEU A 1 658 ? -14.18 9.844 -6.672 1 84.19 658 LEU A C 1
ATOM 5164 O O . LEU A 1 658 ? -14.758 9.93 -5.586 1 84.19 658 LEU A O 1
ATOM 5168 N N . VAL A 1 659 ? -12.938 9.391 -6.914 1 83.88 659 VAL A N 1
ATOM 5169 C CA . VAL A 1 659 ? -12.258 8.773 -5.777 1 83.88 659 VAL A CA 1
ATOM 5170 C C . VAL A 1 659 ? -11.383 9.805 -5.074 1 83.88 659 VAL A C 1
ATOM 5172 O O . VAL A 1 659 ? -10.672 9.477 -4.125 1 83.88 659 VAL A O 1
ATOM 5175 N N . ARG A 1 660 ? -11.562 11.016 -5.445 1 85.12 660 ARG A N 1
ATOM 5176 C CA . ARG A 1 660 ? -10.875 12.062 -4.695 1 85.12 660 ARG A CA 1
ATOM 5177 C C . ARG A 1 660 ? -11.344 12.094 -3.242 1 85.12 660 ARG A C 1
ATOM 5179 O O . ARG A 1 660 ? -12.523 11.883 -2.963 1 85.12 660 ARG A O 1
ATOM 5186 N N . GLU A 1 661 ? -10.406 12.289 -2.33 1 82.81 661 GLU A N 1
ATOM 5187 C CA . GLU A 1 661 ? -10.695 12.195 -0.902 1 82.81 661 GLU A CA 1
ATOM 5188 C C . GLU A 1 661 ? -11.781 13.188 -0.492 1 82.81 661 GLU A C 1
ATOM 5190 O O . GLU A 1 661 ? -12.633 12.875 0.347 1 82.81 661 GLU A O 1
ATOM 5195 N N . ASP A 1 662 ? -11.859 14.422 -1.024 1 84.88 662 ASP A N 1
ATOM 5196 C CA . ASP A 1 662 ? -12.859 15.414 -0.649 1 84.88 662 ASP A CA 1
ATOM 5197 C C . ASP A 1 662 ? -14.242 15.016 -1.152 1 84.88 662 ASP A C 1
ATOM 5199 O O . ASP A 1 662 ? -15.234 15.141 -0.427 1 84.88 662 ASP A O 1
ATOM 5203 N N . ILE A 1 663 ? -14.312 14.453 -2.348 1 87.88 663 ILE A N 1
ATOM 5204 C CA . ILE A 1 663 ? -15.594 14.07 -2.93 1 87.88 663 ILE A CA 1
ATOM 5205 C C . ILE A 1 663 ? -16.125 12.805 -2.246 1 87.88 663 ILE A C 1
ATOM 5207 O O . ILE A 1 663 ? -17.312 12.703 -1.946 1 87.88 663 ILE A O 1
ATOM 5211 N N . LEU A 1 664 ? -15.219 11.891 -2.012 1 88.38 664 LEU A N 1
ATOM 5212 C CA . LEU A 1 664 ? -15.625 10.664 -1.333 1 88.38 664 LEU A CA 1
ATOM 5213 C C . LEU A 1 664 ? -16.125 10.961 0.075 1 88.38 664 LEU A C 1
ATOM 5215 O O . LEU A 1 664 ? -17.047 10.297 0.565 1 88.38 664 LEU A O 1
ATOM 5219 N N . PHE A 1 665 ? -15.57 11.906 0.692 1 89.31 665 PHE A N 1
ATOM 5220 C CA . PHE A 1 665 ? -16.031 12.281 2.025 1 89.31 665 PHE A CA 1
ATOM 5221 C C . PHE A 1 665 ? -17.422 12.891 1.966 1 89.31 665 PHE A C 1
ATOM 5223 O O . PHE A 1 665 ? -18.281 12.578 2.803 1 89.31 665 PHE A O 1
ATOM 5230 N N . GLY A 1 666 ? -17.594 13.773 1.007 1 91.44 666 GLY A N 1
ATOM 5231 C CA . GLY A 1 666 ? -18.922 14.336 0.832 1 91.44 666 GLY A CA 1
ATOM 5232 C C . GLY A 1 666 ? -19.984 13.281 0.555 1 91.44 666 GLY A C 1
ATOM 5233 O O . GLY A 1 666 ? -21.078 13.344 1.107 1 91.44 666 GLY A O 1
ATOM 5234 N N . LEU A 1 667 ? -19.609 12.336 -0.226 1 91.19 667 LEU A N 1
ATOM 5235 C CA . LEU A 1 667 ? -20.531 11.258 -0.543 1 91.19 667 LEU A CA 1
ATOM 5236 C C . LEU A 1 667 ? -20.797 10.391 0.683 1 91.19 667 LEU A C 1
ATOM 5238 O O . LEU A 1 667 ? -21.938 9.953 0.909 1 91.19 667 LEU A O 1
ATOM 5242 N N . LYS A 1 668 ? -19.859 10.203 1.443 1 91.56 668 LYS A N 1
ATOM 5243 C CA . LYS A 1 668 ? -20.016 9.414 2.664 1 91.56 668 LYS A CA 1
ATOM 5244 C C . LYS A 1 668 ? -20.938 10.102 3.654 1 91.56 668 LYS A C 1
ATOM 5246 O O . LYS A 1 668 ? -21.797 9.453 4.258 1 91.56 668 LYS A O 1
ATOM 5251 N N . VAL A 1 669 ? -20.703 11.359 3.807 1 93.69 669 VAL A N 1
ATOM 5252 C CA . VAL A 1 669 ? -21.547 12.109 4.727 1 93.69 669 VAL A CA 1
ATOM 5253 C C . VAL A 1 669 ? -22.984 12.125 4.203 1 93.69 669 VAL A C 1
ATOM 5255 O O . VAL A 1 669 ? -23.938 11.969 4.977 1 93.69 669 VAL A O 1
ATOM 5258 N N . GLY A 1 670 ? -23.125 12.227 2.902 1 94.75 670 GLY A N 1
ATOM 5259 C CA . GLY A 1 670 ? -24.453 12.219 2.311 1 94.75 670 GLY A CA 1
ATOM 5260 C C . GLY A 1 670 ? -25.156 10.891 2.467 1 94.75 670 GLY A C 1
ATOM 5261 O O . GLY A 1 670 ? -26.344 10.852 2.834 1 94.75 670 GLY A O 1
ATOM 5262 N N . ILE A 1 671 ? -24.484 9.805 2.318 1 94.12 671 ILE A N 1
ATOM 5263 C CA . ILE A 1 671 ? -25.062 8.477 2.449 1 94.12 671 ILE A CA 1
ATOM 5264 C C . ILE A 1 671 ? -25.406 8.203 3.914 1 94.12 671 ILE A C 1
ATOM 5266 O O . ILE A 1 671 ? -26.453 7.641 4.223 1 94.12 671 ILE A O 1
ATOM 5270 N N . GLY A 1 672 ? -24.438 8.578 4.805 1 94.94 672 GLY A N 1
ATOM 5271 C CA . GLY A 1 672 ? -24.719 8.422 6.223 1 94.94 672 GLY A CA 1
ATOM 5272 C C . GLY A 1 672 ? -25.938 9.211 6.68 1 94.94 672 GLY A C 1
ATOM 5273 O O . GLY A 1 672 ? -26.75 8.719 7.461 1 94.94 672 GLY A O 1
ATOM 5274 N N . ALA A 1 673 ? -26.078 10.438 6.223 1 96.12 673 ALA A N 1
ATOM 5275 C CA . ALA A 1 673 ? -27.219 11.266 6.574 1 96.12 673 ALA A CA 1
ATOM 5276 C C . ALA A 1 673 ? -28.5 10.711 5.984 1 96.12 673 ALA A C 1
ATOM 5278 O O . ALA A 1 673 ? -29.547 10.719 6.637 1 96.12 673 ALA A O 1
ATOM 5279 N N . LEU A 1 674 ? -28.422 10.188 4.758 1 95.06 674 LEU A N 1
ATOM 5280 C CA . LEU A 1 674 ? -29.578 9.617 4.078 1 95.06 674 LEU A CA 1
ATOM 5281 C C . LEU A 1 674 ? -30.078 8.383 4.816 1 95.06 674 LEU A C 1
ATOM 5283 O O . LEU A 1 674 ? -31.297 8.219 5.012 1 95.06 674 LEU A O 1
ATOM 5287 N N . LEU A 1 675 ? -29.156 7.527 5.273 1 94.06 675 LEU A N 1
ATOM 5288 C CA . LEU A 1 675 ? -29.547 6.301 5.961 1 94.06 675 LEU A CA 1
ATOM 5289 C C . LEU A 1 675 ? -30.188 6.609 7.312 1 94.06 675 LEU A C 1
ATOM 5291 O O . LEU A 1 675 ? -31.109 5.914 7.742 1 94.06 675 LEU A O 1
ATOM 5295 N N . TRP A 1 676 ? -29.703 7.629 7.98 1 94.62 676 TRP A N 1
ATOM 5296 C CA . TRP A 1 676 ? -30.312 8.039 9.242 1 94.62 676 TRP A CA 1
ATOM 5297 C C . TRP A 1 676 ? -31.656 8.703 9.016 1 94.62 676 TRP A C 1
ATOM 5299 O O . TRP A 1 676 ? -32.625 8.391 9.703 1 94.62 676 TRP A O 1
ATOM 5309 N N . ALA A 1 677 ? -31.797 9.578 8.023 1 94.12 677 ALA A N 1
ATOM 5310 C CA . ALA A 1 677 ? -33 10.344 7.77 1 94.12 677 ALA A CA 1
ATOM 5311 C C . ALA A 1 677 ? -34.094 9.453 7.195 1 94.12 677 ALA A C 1
ATOM 5313 O O . ALA A 1 677 ? -35.281 9.797 7.27 1 94.12 677 ALA A O 1
ATOM 5314 N N . MET A 1 678 ? -33.75 8.336 6.602 1 93 678 MET A N 1
ATOM 5315 C CA . MET A 1 678 ? -34.75 7.434 6.031 1 93 678 MET A CA 1
ATOM 5316 C C . MET A 1 678 ? -35.688 6.918 7.113 1 93 678 MET A C 1
ATOM 5318 O O . MET A 1 678 ? -36.875 6.652 6.84 1 93 678 MET A O 1
ATOM 5322 N N . LEU A 1 679 ? -35.219 6.914 8.383 1 91.31 679 LEU A N 1
ATOM 5323 C CA . LEU A 1 679 ? -36.031 6.445 9.5 1 91.31 679 LEU A CA 1
ATOM 5324 C C . LEU A 1 679 ? -37.188 7.406 9.773 1 91.31 679 LEU A C 1
ATOM 5326 O O . LEU A 1 679 ? -38.188 7.023 10.375 1 91.31 679 LEU A O 1
ATOM 5330 N N . ALA A 1 680 ? -37.062 8.656 9.336 1 91 680 ALA A N 1
ATOM 5331 C CA . ALA A 1 680 ? -38.125 9.648 9.523 1 91 680 ALA A CA 1
ATOM 5332 C C . ALA A 1 680 ? -39.188 9.508 8.453 1 91 680 ALA A C 1
ATOM 5334 O O . ALA A 1 680 ? -40.312 9.969 8.648 1 91 680 ALA A O 1
ATOM 5335 N N . PHE A 1 681 ? -38.938 8.82 7.324 1 88.69 681 PHE A N 1
ATOM 5336 C CA . PHE A 1 681 ? -39.875 8.805 6.191 1 88.69 681 PHE A CA 1
ATOM 5337 C C . PHE A 1 681 ? -40.562 7.453 6.07 1 88.69 681 PHE A C 1
ATOM 5339 O O . PHE A 1 681 ? -41.625 7.344 5.453 1 88.69 681 PHE A O 1
ATOM 5346 N N . ILE A 1 682 ? -40.031 6.445 6.684 1 86.31 682 ILE A N 1
ATOM 5347 C CA . ILE A 1 682 ? -40.656 5.133 6.66 1 86.31 682 ILE A CA 1
ATOM 5348 C C . ILE A 1 682 ? -41.781 5.086 7.703 1 86.31 682 ILE A C 1
ATOM 5350 O O . ILE A 1 682 ? -41.562 5.383 8.875 1 86.31 682 ILE A O 1
ATOM 5354 N N . PRO A 1 683 ? -43 4.754 7.32 1 83.69 683 PRO A N 1
ATOM 5355 C CA . PRO A 1 683 ? -44.156 4.797 8.211 1 83.69 683 PRO A CA 1
ATOM 5356 C C . PRO A 1 683 ? -44 3.9 9.438 1 83.69 683 PRO A C 1
ATOM 5358 O O . PRO A 1 683 ? -44.469 4.25 10.531 1 83.69 683 PRO A O 1
ATOM 5361 N N . SER A 1 684 ? -43.25 2.828 9.312 1 83.44 684 SER A N 1
ATOM 5362 C CA . SER A 1 684 ? -43.094 1.908 10.43 1 83.44 684 SER A CA 1
ATOM 5363 C C . SER A 1 684 ? -42.094 2.455 11.453 1 83.44 684 SER A C 1
ATOM 5365 O O . SER A 1 684 ? -42.219 2.174 12.648 1 83.44 684 SER A O 1
ATOM 5367 N N . THR A 1 685 ? -41.156 3.342 11.109 1 88.44 685 THR A N 1
ATOM 5368 C CA . THR A 1 685 ? -40.094 3.811 12 1 88.44 685 THR A CA 1
ATOM 5369 C C . THR A 1 685 ? -40.281 5.281 12.359 1 88.44 685 THR A C 1
ATOM 5371 O O . THR A 1 685 ? -39.625 5.809 13.242 1 88.44 685 THR A O 1
ATOM 5374 N N . ARG A 1 686 ? -41.25 5.949 11.82 1 87.44 686 ARG A N 1
ATOM 5375 C CA . ARG A 1 686 ? -41.5 7.375 12.008 1 87.44 686 ARG A CA 1
ATOM 5376 C C . ARG A 1 686 ? -41.875 7.68 13.461 1 87.44 686 ARG A C 1
ATOM 5378 O O . ARG A 1 686 ? -41.312 8.602 14.07 1 87.44 686 ARG A O 1
ATOM 5385 N N . PRO A 1 687 ? -42.719 6.836 14.07 1 86.56 687 PRO A N 1
ATOM 5386 C CA . PRO A 1 687 ? -43.062 7.16 15.453 1 86.56 687 PRO A CA 1
ATOM 5387 C C . PRO A 1 687 ? -41.875 7.008 16.406 1 86.56 687 PRO A C 1
ATOM 5389 O O . PRO A 1 687 ? -41.75 7.766 17.375 1 86.56 687 PRO A O 1
ATOM 5392 N N . ILE A 1 688 ? -41 6.098 16.109 1 87.38 688 ILE A N 1
ATOM 5393 C CA . ILE A 1 688 ? -39.781 5.918 16.922 1 87.38 688 ILE A CA 1
ATOM 5394 C C . ILE A 1 688 ? -38.844 7.105 16.734 1 87.38 688 ILE A C 1
ATOM 5396 O O . ILE A 1 688 ? -38.25 7.59 17.688 1 87.38 688 ILE A O 1
ATOM 5400 N N . TYR A 1 689 ? -38.781 7.617 15.531 1 89.88 689 TYR A N 1
ATOM 5401 C CA . TYR A 1 689 ? -37.969 8.766 15.211 1 89.88 689 TYR A CA 1
ATOM 5402 C C . TYR A 1 689 ? -38.438 10.016 15.93 1 89.88 689 TYR A C 1
ATOM 5404 O O . TYR A 1 689 ? -37.656 10.797 16.453 1 89.88 689 TYR A O 1
ATOM 5412 N N . GLN A 1 690 ? -39.75 10.172 16.094 1 84.56 690 GLN A N 1
ATOM 5413 C CA . GLN A 1 690 ? -40.344 11.352 16.734 1 84.56 690 GLN A CA 1
ATOM 5414 C C . GLN A 1 690 ? -40.281 11.25 18.25 1 84.56 690 GLN A C 1
ATOM 5416 O O . GLN A 1 690 ? -39.969 12.242 18.938 1 84.56 690 GLN A O 1
ATOM 5421 N N . ARG A 1 691 ? -40.438 10.023 18.688 1 82.62 691 ARG A N 1
ATOM 5422 C CA . ARG A 1 691 ? -40.406 9.82 20.141 1 82.62 691 ARG A CA 1
ATOM 5423 C C . ARG A 1 691 ? -39 10.07 20.688 1 82.62 691 ARG A C 1
ATOM 5425 O O . ARG A 1 691 ? -38.844 10.719 21.719 1 82.62 691 ARG A O 1
ATOM 5432 N N . TRP A 1 692 ? -38 9.68 19.969 1 87.44 692 TRP A N 1
ATOM 5433 C CA . TRP A 1 692 ? -36.625 9.781 20.453 1 87.44 692 TRP A CA 1
ATOM 5434 C C . TRP A 1 692 ? -35.938 10.992 19.844 1 87.44 692 TRP A C 1
ATOM 5436 O O . TRP A 1 692 ? -34.719 11.188 20.031 1 87.44 692 TRP A O 1
ATOM 5446 N N . ARG A 1 693 ? -36.719 11.852 19.203 1 86.88 693 ARG A N 1
ATOM 5447 C CA . ARG A 1 693 ? -36.188 13.086 18.609 1 86.88 693 ARG A CA 1
ATOM 5448 C C . ARG A 1 693 ? -34.938 12.812 17.781 1 86.88 693 ARG A C 1
ATOM 5450 O O . ARG A 1 693 ? -33.875 13.398 18.031 1 86.88 693 ARG A O 1
ATOM 5457 N N . GLY A 1 694 ? -35.062 12.016 16.797 1 88.94 694 GLY A N 1
ATOM 5458 C CA . GLY A 1 694 ? -33.969 11.594 15.938 1 88.94 694 GLY A CA 1
ATOM 5459 C C . GLY A 1 694 ? -33.312 12.742 15.188 1 88.94 694 GLY A C 1
ATOM 5460 O O . GLY A 1 694 ? -32.25 12.594 14.625 1 88.94 694 GLY A O 1
ATOM 5461 N N . GLU A 1 695 ? -33.906 14.008 15.195 1 89.56 695 GLU A N 1
ATOM 5462 C CA . GLU A 1 695 ? -33.344 15.164 14.516 1 89.56 695 GLU A CA 1
ATOM 5463 C C . GLU A 1 695 ? -32.031 15.594 15.164 1 89.56 695 GLU A C 1
ATOM 5465 O O . GLU A 1 695 ? -31.094 16.031 14.477 1 89.56 695 GLU A O 1
ATOM 5470 N N . TRP A 1 696 ? -31.953 15.43 16.438 1 90.5 696 TRP A N 1
ATOM 5471 C CA . TRP A 1 696 ? -30.734 15.82 17.156 1 90.5 696 TRP A CA 1
ATOM 5472 C C . TRP A 1 696 ? -29.625 14.797 16.922 1 90.5 696 TRP A C 1
ATOM 5474 O O . TRP A 1 696 ? -28.438 15.141 16.969 1 90.5 696 TRP A O 1
ATOM 5484 N N . GLY A 1 697 ? -30.016 13.562 16.75 1 93.06 697 GLY A N 1
ATOM 5485 C CA . GLY A 1 697 ? -29.016 12.57 16.375 1 93.06 697 GLY A CA 1
ATOM 5486 C C . GLY A 1 697 ? -28.406 12.82 15.016 1 93.06 697 GLY A C 1
ATOM 5487 O O . GLY A 1 697 ? -27.188 12.688 14.844 1 93.06 697 GLY A O 1
ATOM 5488 N N . LEU A 1 698 ? -29.25 13.203 14.047 1 94.62 698 LEU A N 1
ATOM 5489 C CA . LEU A 1 698 ? -28.75 13.508 12.703 1 94.62 698 LEU A CA 1
ATOM 5490 C C . LEU A 1 698 ? -27.828 14.719 12.727 1 94.62 698 LEU A C 1
ATOM 5492 O O . LEU A 1 698 ? -26.812 14.742 12.031 1 94.62 698 LEU A O 1
ATOM 5496 N N . LEU A 1 699 ? -28.156 15.688 13.547 1 92.5 699 LEU A N 1
ATOM 5497 C CA . LEU A 1 699 ? -27.297 16.859 13.695 1 92.5 699 LEU A CA 1
ATOM 5498 C C . LEU A 1 699 ? -25.953 16.469 14.305 1 92.5 699 LEU A C 1
ATOM 5500 O O . LEU A 1 699 ? -24.906 16.953 13.867 1 92.5 699 LEU A O 1
ATOM 5504 N N . SER A 1 700 ? -26.016 15.617 15.297 1 94 700 SER A N 1
ATOM 5505 C CA . SER A 1 700 ? -24.781 15.164 15.93 1 94 700 SER A CA 1
ATOM 5506 C C . SER A 1 700 ? -23.891 14.414 14.938 1 94 700 SER A C 1
ATOM 5508 O O . SER A 1 700 ? -22.672 14.539 14.969 1 94 700 SER A O 1
ATOM 5510 N N . PHE A 1 701 ? -24.531 13.648 14.078 1 94.31 701 PHE A N 1
ATOM 5511 C CA . PHE A 1 701 ? -23.781 12.961 13.039 1 94.31 701 PHE A CA 1
ATOM 5512 C C . PHE A 1 701 ? -23.062 13.953 12.141 1 94.31 701 PHE A C 1
ATOM 5514 O O . PHE A 1 701 ? -21.891 13.766 11.82 1 94.31 701 PHE A O 1
ATOM 5521 N N . MET A 1 702 ? -23.75 15.039 11.75 1 93.56 702 MET A N 1
ATOM 5522 C CA . MET A 1 702 ? -23.172 16.031 10.844 1 93.56 702 MET A CA 1
ATOM 5523 C C . MET A 1 702 ? -22.016 16.766 11.516 1 93.56 702 MET A C 1
ATOM 5525 O O . MET A 1 702 ? -21.031 17.125 10.852 1 93.56 702 MET A O 1
ATOM 5529 N N . ILE A 1 703 ? -22.031 16.938 12.766 1 89.75 703 ILE A N 1
ATOM 5530 C CA . ILE A 1 703 ? -21 17.656 13.492 1 89.75 703 ILE A CA 1
ATOM 5531 C C . ILE A 1 703 ? -19.781 16.766 13.703 1 89.75 703 ILE A C 1
ATOM 5533 O O . ILE A 1 703 ? -18.641 17.203 13.547 1 89.75 703 ILE A O 1
ATOM 5537 N N . VAL A 1 704 ? -20.016 15.523 14.016 1 91.44 704 VAL A N 1
ATOM 5538 C CA . VAL A 1 704 ? -18.953 14.594 14.359 1 91.44 704 VAL A CA 1
ATOM 5539 C C . VAL A 1 704 ? -18.219 14.141 13.094 1 91.44 704 VAL A C 1
ATOM 5541 O O . VAL A 1 704 ? -17.047 13.797 13.141 1 91.44 704 VAL A O 1
ATOM 5544 N N . ALA A 1 705 ? -18.875 14.156 11.969 1 90.69 705 ALA A N 1
ATOM 5545 C CA . ALA A 1 705 ? -18.281 13.688 10.719 1 90.69 705 ALA A CA 1
ATOM 5546 C C . ALA A 1 705 ? -17.141 14.594 10.273 1 90.69 705 ALA A C 1
ATOM 5548 O O . ALA A 1 705 ? -17.375 15.758 9.93 1 90.69 705 ALA A O 1
ATOM 5549 N N . ALA A 1 706 ? -15.93 14.148 10.453 1 86.19 706 ALA A N 1
ATOM 5550 C CA . ALA A 1 706 ? -14.719 14.859 10.031 1 86.19 706 ALA A CA 1
ATOM 5551 C C . ALA A 1 706 ? -13.891 14 9.086 1 86.19 706 ALA A C 1
ATOM 5553 O O . ALA A 1 706 ? -14.18 12.82 8.891 1 86.19 706 ALA A O 1
ATOM 5554 N N . MET A 1 707 ? -12.953 14.672 8.461 1 79.56 707 MET A N 1
ATOM 5555 C CA . MET A 1 707 ? -12.219 14 7.391 1 79.56 707 MET A CA 1
ATOM 5556 C C . MET A 1 707 ? -11.359 12.867 7.945 1 79.56 707 MET A C 1
ATOM 5558 O O . MET A 1 707 ? -11.297 11.789 7.359 1 79.56 707 MET A O 1
ATOM 5562 N N . THR A 1 708 ? -10.68 13.078 9.039 1 82.88 708 THR A N 1
ATOM 5563 C CA . THR A 1 708 ? -9.844 12.016 9.594 1 82.88 708 THR A CA 1
ATOM 5564 C C . THR A 1 708 ? -10.547 11.32 10.75 1 82.88 708 THR A C 1
ATOM 5566 O O . THR A 1 708 ? -11.375 11.93 11.445 1 82.88 708 THR A O 1
ATOM 5569 N N . THR A 1 709 ? -10.266 10.039 10.914 1 86.31 709 THR A N 1
ATOM 5570 C CA . THR A 1 709 ? -10.883 9.258 11.977 1 86.31 709 THR A CA 1
ATOM 5571 C C . THR A 1 709 ? -10.484 9.797 13.352 1 86.31 709 THR A C 1
ATOM 5573 O O . THR A 1 709 ? -11.281 9.758 14.289 1 86.31 709 THR A O 1
ATOM 5576 N N . GLY A 1 710 ? -9.312 10.344 13.492 1 85.31 710 GLY A N 1
ATOM 5577 C CA . GLY A 1 710 ? -8.883 10.93 14.75 1 85.31 710 GLY A CA 1
ATOM 5578 C C . GLY A 1 710 ? -9.656 12.188 15.117 1 85.31 710 GLY A C 1
ATOM 5579 O O . GLY A 1 710 ? -10.023 12.375 16.281 1 85.31 710 GLY A O 1
ATOM 5580 N N . ALA A 1 711 ? -9.891 13.016 14.133 1 82.5 711 ALA A N 1
ATOM 5581 C CA . ALA A 1 711 ? -10.664 14.234 14.367 1 82.5 711 ALA A CA 1
ATOM 5582 C C . ALA A 1 711 ? -12.109 13.914 14.734 1 82.5 711 ALA A C 1
ATOM 5584 O O . ALA A 1 711 ? -12.703 14.586 15.57 1 82.5 711 ALA A O 1
ATOM 5585 N N . SER A 1 712 ? -12.672 12.875 14.109 1 88.5 712 SER A N 1
ATOM 5586 C CA . SER A 1 712 ? -14.039 12.461 14.43 1 88.5 712 SER A CA 1
ATOM 5587 C C . SER A 1 712 ? -14.141 11.938 15.852 1 88.5 712 SER A C 1
ATOM 5589 O O . SER A 1 712 ? -15.117 12.219 16.562 1 88.5 712 SER A O 1
ATOM 5591 N N . ASN A 1 713 ? -13.094 11.266 16.328 1 88 713 ASN A N 1
ATOM 5592 C CA . ASN A 1 713 ? -13.094 10.742 17.688 1 88 713 ASN A CA 1
ATOM 5593 C C . ASN A 1 713 ? -12.961 11.859 18.719 1 88 713 ASN A C 1
ATOM 5595 O O . ASN A 1 713 ? -13.602 11.828 19.766 1 88 713 ASN A O 1
ATOM 5599 N N . THR A 1 714 ? -12.18 12.812 18.406 1 86.06 714 THR A N 1
ATOM 5600 C CA . THR A 1 714 ? -11.977 13.922 19.328 1 86.06 714 THR A CA 1
ATOM 5601 C C . THR A 1 714 ? -13.242 14.766 19.438 1 86.06 714 THR A C 1
ATOM 5603 O O . THR A 1 714 ? -13.664 15.125 20.547 1 86.06 714 THR A O 1
ATOM 5606 N N . THR A 1 715 ? -13.812 14.992 18.312 1 88.06 715 THR A N 1
ATOM 5607 C CA . THR A 1 715 ? -15.039 15.781 18.328 1 88.06 715 THR A CA 1
ATOM 5608 C C . THR A 1 715 ? -16.188 14.984 18.953 1 88.06 715 THR A C 1
ATOM 5610 O O . THR A 1 715 ? -17.016 15.547 19.656 1 88.06 715 THR A O 1
ATOM 5613 N N . GLY A 1 716 ? -16.188 13.695 18.688 1 91.56 716 GLY A N 1
ATOM 5614 C CA . GLY A 1 716 ? -17.234 12.859 19.266 1 91.56 716 GLY A CA 1
ATOM 5615 C C . GLY A 1 716 ? -17.125 12.75 20.766 1 91.56 716 GLY A C 1
ATOM 5616 O O . GLY A 1 716 ? -18.141 12.844 21.469 1 91.56 716 GLY A O 1
ATOM 5617 N N . THR A 1 717 ? -15.984 12.672 21.297 1 91.06 717 THR A N 1
ATOM 5618 C CA . THR A 1 717 ? -15.812 12.57 22.734 1 91.06 717 THR A CA 1
ATOM 5619 C C . THR A 1 717 ? -16.125 13.898 23.422 1 91.06 717 THR A C 1
ATOM 5621 O O . THR A 1 717 ? -16.719 13.93 24.5 1 91.06 717 THR A O 1
ATOM 5624 N N . ALA A 1 718 ? -15.688 14.953 22.781 1 91.5 718 ALA A N 1
ATOM 5625 C CA . ALA A 1 718 ? -16.016 16.266 23.328 1 91.5 718 ALA A CA 1
ATOM 5626 C C . ALA A 1 718 ? -17.516 16.5 23.344 1 91.5 718 ALA A C 1
ATOM 5628 O O . ALA A 1 718 ? -18.062 17.062 24.312 1 91.5 718 ALA A O 1
ATOM 5629 N N . ARG A 1 719 ? -18.125 16.062 22.297 1 92.38 719 ARG A N 1
ATOM 5630 C CA . ARG A 1 719 ? -19.562 16.219 22.219 1 92.38 719 ARG A CA 1
ATOM 5631 C C . ARG A 1 719 ? -20.266 15.367 23.281 1 92.38 719 ARG A C 1
ATOM 5633 O O . ARG A 1 719 ? -21.25 15.797 23.891 1 92.38 719 ARG A O 1
ATOM 5640 N N . PHE A 1 720 ? -19.797 14.203 23.547 1 94.06 720 PHE A N 1
ATOM 5641 C CA . PHE A 1 720 ? -20.391 13.328 24.547 1 94.06 720 PHE A CA 1
ATOM 5642 C C . PHE A 1 720 ? -20.25 13.938 25.938 1 94.06 720 PHE A C 1
ATOM 5644 O O . PHE A 1 720 ? -21.234 14.039 26.672 1 94.06 720 PHE A O 1
ATOM 5651 N N . LYS A 1 721 ? -19.078 14.414 26.266 1 94.31 721 LYS A N 1
ATOM 5652 C CA . LYS A 1 721 ? -18.844 15.047 27.562 1 94.31 721 LYS A CA 1
ATOM 5653 C C . LYS A 1 721 ? -19.625 16.344 27.703 1 94.31 721 LYS A C 1
ATOM 5655 O O . LYS A 1 721 ? -20.188 16.625 28.766 1 94.31 721 LYS A O 1
ATOM 5660 N N . GLY A 1 722 ? -19.625 17.094 26.641 1 94.69 722 GLY A N 1
ATOM 5661 C CA . GLY A 1 722 ? -20.359 18.344 26.656 1 94.69 722 GLY A CA 1
ATOM 5662 C C . GLY A 1 722 ? -21.859 18.156 26.859 1 94.69 722 GLY A C 1
ATOM 5663 O O . GLY A 1 722 ? -22.5 18.922 27.578 1 94.69 722 GLY A O 1
ATOM 5664 N N . THR A 1 723 ? -22.406 17.125 26.203 1 95.12 723 THR A N 1
ATOM 5665 C CA . THR A 1 723 ? -23.828 16.859 26.344 1 95.12 723 THR A CA 1
ATOM 5666 C C . THR A 1 723 ? -24.172 16.422 27.766 1 95.12 723 THR A C 1
ATOM 5668 O O . THR A 1 723 ? -25.203 16.812 28.312 1 95.12 723 THR A O 1
ATOM 5671 N N . LEU A 1 724 ? -23.266 15.688 28.422 1 95.19 724 LEU A N 1
ATOM 5672 C CA . LEU A 1 724 ? -23.5 15.25 29.797 1 95.19 724 LEU A CA 1
ATOM 5673 C C . LEU A 1 724 ? -23.453 16.438 30.75 1 95.19 724 LEU A C 1
ATOM 5675 O O . LEU A 1 724 ? -24.297 16.547 31.656 1 95.19 724 LEU A O 1
ATOM 5679 N N . VAL A 1 725 ? -22.547 17.328 30.531 1 95.44 725 VAL A N 1
ATOM 5680 C CA . VAL A 1 725 ? -22.422 18.516 31.359 1 95.44 725 VAL A CA 1
ATOM 5681 C C . VAL A 1 725 ? -23.625 19.438 31.141 1 95.44 725 VAL A C 1
ATOM 5683 O O . VAL A 1 725 ? -24.188 19.969 32.094 1 95.44 725 VAL A O 1
ATOM 5686 N N . GLY A 1 726 ? -24 19.641 29.922 1 95.12 726 GLY A N 1
ATOM 5687 C CA . GLY A 1 726 ? -25.141 20.469 29.609 1 95.12 726 GLY A CA 1
ATOM 5688 C C . GLY A 1 726 ? -26.438 19.938 30.188 1 95.12 726 GLY A C 1
ATOM 5689 O O . GLY A 1 726 ? -27.25 20.703 30.719 1 95.12 726 GLY A O 1
ATOM 5690 N N . ALA A 1 727 ? -26.609 18.625 30.094 1 94.94 727 ALA A N 1
ATOM 5691 C CA . ALA A 1 727 ? -27.812 18 30.656 1 94.94 727 ALA A CA 1
ATOM 5692 C C . ALA A 1 727 ? -27.844 18.141 32.188 1 94.94 727 ALA A C 1
ATOM 5694 O O . ALA A 1 727 ? -28.906 18.375 32.75 1 94.94 727 ALA A O 1
ATOM 5695 N N . ALA A 1 728 ? -26.672 18.016 32.812 1 94.56 728 ALA A N 1
ATOM 5696 C CA . ALA A 1 728 ? -26.594 18.188 34.25 1 94.56 728 ALA A CA 1
ATOM 5697 C C . ALA A 1 728 ? -26.938 19.609 34.656 1 94.56 728 ALA A C 1
ATOM 5699 O O . ALA A 1 728 ? -27.656 19.828 35.656 1 94.56 728 ALA A O 1
ATOM 5700 N N . PHE A 1 729 ? -26.531 20.578 33.875 1 95.62 729 PHE A N 1
ATOM 5701 C CA . PHE A 1 729 ? -26.844 21.984 34.156 1 95.62 729 PHE A CA 1
ATOM 5702 C C . PHE A 1 729 ? -28.344 22.234 33.938 1 95.62 729 PHE A C 1
ATOM 5704 O O . PHE A 1 729 ? -28.953 23 34.688 1 95.62 729 PHE A O 1
ATOM 5711 N N . ALA A 1 730 ? -28.859 21.641 32.906 1 94.38 730 ALA A N 1
ATOM 5712 C CA . ALA A 1 730 ? -30.266 21.844 32.594 1 94.38 730 ALA A CA 1
ATOM 5713 C C . ALA A 1 730 ? -31.156 21.312 33.719 1 94.38 730 ALA A C 1
ATOM 5715 O O . ALA A 1 730 ? -32.094 21.984 34.156 1 94.38 730 ALA A O 1
ATOM 5716 N N . VAL A 1 731 ? -30.875 20.078 34.25 1 93.25 731 VAL A N 1
ATOM 5717 C CA . VAL A 1 731 ? -31.656 19.484 35.312 1 93.25 731 VAL A CA 1
ATOM 5718 C C . VAL A 1 731 ? -31.531 20.297 36.594 1 93.25 731 VAL A C 1
ATOM 5720 O O . VAL A 1 731 ? -32.531 20.562 37.281 1 93.25 731 VAL A O 1
ATOM 5723 N N . THR A 1 732 ? -30.375 20.812 36.875 1 94 732 THR A N 1
ATOM 5724 C CA . THR A 1 732 ? -30.141 21.594 38.094 1 94 732 THR A CA 1
ATOM 5725 C C . THR A 1 732 ? -30.828 22.953 38 1 94 732 THR A C 1
ATOM 5727 O O . THR A 1 732 ? -31.453 23.406 38.969 1 94 732 THR A O 1
ATOM 5730 N N . ALA A 1 733 ? -30.688 23.641 36.812 1 93.69 733 ALA A N 1
ATOM 5731 C CA . ALA A 1 733 ? -31.266 24.969 36.656 1 93.69 733 ALA A CA 1
ATOM 5732 C C . ALA A 1 733 ? -32.781 24.906 36.719 1 93.69 733 ALA A C 1
ATOM 5734 O O . ALA A 1 733 ? -33.438 25.766 37.312 1 93.69 733 ALA A O 1
ATOM 5735 N N . TRP A 1 734 ? -33.406 23.891 36.125 1 91.38 734 TRP A N 1
ATOM 5736 C CA . TRP A 1 734 ? -34.844 23.766 36.094 1 91.38 734 TRP A CA 1
ATOM 5737 C C . TRP A 1 734 ? -35.375 23.422 37.5 1 91.38 734 TRP A C 1
ATOM 5739 O O . TRP A 1 734 ? -36.406 23.953 37.906 1 91.38 734 TRP A O 1
ATOM 5749 N N . THR A 1 735 ? -34.625 22.562 38.25 1 90.38 735 THR A N 1
ATOM 5750 C CA . THR A 1 735 ? -35.062 22.156 39.594 1 90.38 735 THR A CA 1
ATOM 5751 C C . THR A 1 735 ? -34.969 23.312 40.562 1 90.38 735 THR A C 1
ATOM 5753 O O . THR A 1 735 ? -35.844 23.484 41.438 1 90.38 735 THR A O 1
ATOM 5756 N N . VAL A 1 736 ? -33.969 24.141 40.344 1 92.56 736 VAL A N 1
ATOM 5757 C CA . VAL A 1 736 ? -33.781 25.281 41.25 1 92.56 736 VAL A CA 1
ATOM 5758 C C . VAL A 1 736 ? -34.75 26.391 40.906 1 92.56 736 VAL A C 1
ATOM 5760 O O . VAL A 1 736 ? -35.281 27.047 41.812 1 92.56 736 VAL A O 1
ATOM 5763 N N . SER A 1 737 ? -35.062 26.734 39.719 1 91.5 737 SER A N 1
ATOM 5764 C CA . SER A 1 737 ? -35.938 27.828 39.312 1 91.5 737 SER A CA 1
ATOM 5765 C C . SER A 1 737 ? -37.406 27.438 39.344 1 91.5 737 SER A C 1
ATOM 5767 O O . SER A 1 737 ? -38.281 28.297 39.375 1 91.5 737 SER A O 1
ATOM 5769 N N . ARG A 1 738 ? -37.812 26.156 39.375 1 86.69 738 ARG A N 1
ATOM 5770 C CA . ARG A 1 738 ? -39.188 25.656 39.375 1 86.69 738 ARG A CA 1
ATOM 5771 C C . ARG A 1 738 ? -40 26.328 38.281 1 86.69 738 ARG A C 1
ATOM 5773 O O . ARG A 1 738 ? -41.156 26.719 38.5 1 86.69 738 ARG A O 1
ATOM 5780 N N . GLY A 1 739 ? -39.25 26.719 37.094 1 81.31 739 GLY A N 1
ATOM 5781 C CA . GLY A 1 739 ? -39.938 27.188 35.906 1 81.31 739 GLY A CA 1
ATOM 5782 C C . GLY A 1 739 ? -40.125 28.688 35.875 1 81.31 739 GLY A C 1
ATOM 5783 O O . GLY A 1 739 ? -40.812 29.234 35.031 1 81.31 739 GLY A O 1
ATOM 5784 N N . ASN A 1 740 ? -39.438 29.484 36.781 1 88.5 740 ASN A N 1
ATOM 5785 C CA . ASN A 1 740 ? -39.531 30.938 36.781 1 88.5 740 ASN A CA 1
ATOM 5786 C C . ASN A 1 740 ? -38.625 31.547 35.688 1 88.5 740 ASN A C 1
ATOM 5788 O O . ASN A 1 740 ? -37.438 31.203 35.625 1 88.5 740 ASN A O 1
ATOM 5792 N N . ALA A 1 741 ? -39.125 32.438 34.844 1 89.38 741 ALA A N 1
ATOM 5793 C CA . ALA A 1 741 ? -38.406 33 33.688 1 89.38 741 ALA A CA 1
ATOM 5794 C C . ALA A 1 741 ? -37.219 33.844 34.156 1 89.38 741 ALA A C 1
ATOM 5796 O O . ALA A 1 741 ? -36.125 33.719 33.594 1 89.38 741 ALA A O 1
ATOM 5797 N N . ILE A 1 742 ? -37.375 34.656 35.156 1 91.75 742 ILE A N 1
ATOM 5798 C CA . ILE A 1 742 ? -36.312 35.562 35.625 1 91.75 742 ILE A CA 1
ATOM 5799 C C . ILE A 1 742 ? -35.188 34.781 36.25 1 91.75 742 ILE A C 1
ATOM 5801 O O . ILE A 1 742 ? -34 35.062 36.031 1 91.75 742 ILE A O 1
ATOM 5805 N N . ALA A 1 743 ? -35.562 33.781 37.031 1 93 743 ALA A N 1
ATOM 5806 C CA . ALA A 1 743 ? -34.562 32.938 37.625 1 93 743 ALA A CA 1
ATOM 5807 C C . ALA A 1 743 ? -33.781 32.156 36.562 1 93 743 ALA A C 1
ATOM 5809 O O . ALA A 1 743 ? -32.562 31.953 36.688 1 93 743 ALA A O 1
ATOM 5810 N N . LEU A 1 744 ? -34.5 31.828 35.594 1 93.25 744 LEU A N 1
ATOM 5811 C CA . LEU A 1 744 ? -33.844 31.047 34.531 1 93.25 744 LEU A CA 1
ATOM 5812 C C . LEU A 1 744 ? -32.906 31.922 33.719 1 93.25 744 LEU A C 1
ATOM 5814 O O . LEU A 1 744 ? -31.859 31.438 33.25 1 93.25 744 LEU A O 1
ATOM 5818 N N . VAL A 1 745 ? -33.219 33.188 33.469 1 94.12 745 VAL A N 1
ATOM 5819 C CA . VAL A 1 745 ? -32.344 34.125 32.75 1 94.12 745 VAL A CA 1
ATOM 5820 C C . VAL A 1 745 ? -31.047 34.312 33.531 1 94.12 745 VAL A C 1
ATOM 5822 O O . VAL A 1 745 ? -29.953 34.312 32.969 1 94.12 745 VAL A O 1
ATOM 5825 N N . PHE A 1 746 ? -31.188 34.406 34.812 1 94.19 746 PHE A N 1
ATOM 5826 C CA . PHE A 1 746 ? -30.031 34.625 35.688 1 94.19 746 PHE A CA 1
ATOM 5827 C C . PHE A 1 746 ? -29.172 33.375 35.75 1 94.19 746 PHE A C 1
ATOM 5829 O O . PHE A 1 746 ? -27.953 33.438 35.594 1 94.19 746 PHE A O 1
ATOM 5836 N N . LEU A 1 747 ? -29.797 32.219 35.938 1 94.25 747 LEU A N 1
ATOM 5837 C CA . LEU A 1 747 ? -29.047 30.969 35.969 1 94.25 747 LEU A CA 1
ATOM 5838 C C . LEU A 1 747 ? -28.438 30.656 34.594 1 94.25 747 LEU A C 1
ATOM 5840 O O . LEU A 1 747 ? -27.328 30.125 34.531 1 94.25 747 LEU A O 1
ATOM 5844 N N . GLY A 1 748 ? -29.203 30.953 33.562 1 93.81 748 GLY A N 1
ATOM 5845 C CA . GLY A 1 748 ? -28.656 30.797 32.25 1 93.81 748 GLY A CA 1
ATOM 5846 C C . GLY A 1 748 ? -27.438 31.656 31.984 1 93.81 748 GLY A C 1
ATOM 5847 O O . GLY A 1 748 ? -26.484 31.219 31.328 1 93.81 748 GLY A O 1
ATOM 5848 N N . GLY A 1 749 ? -27.453 32.875 32.5 1 95.06 749 GLY A N 1
ATOM 5849 C CA . GLY A 1 749 ? -26.297 33.75 32.406 1 95.06 749 GLY A CA 1
ATOM 5850 C C . GLY A 1 749 ? -25.078 33.188 33.125 1 95.06 749 GLY A C 1
ATOM 5851 O O . GLY A 1 749 ? -23.953 33.281 32.656 1 95.06 749 GLY A O 1
ATOM 5852 N N . LEU A 1 750 ? -25.297 32.5 34.25 1 95.06 750 LEU A N 1
ATOM 5853 C CA . LEU A 1 750 ? -24.219 31.906 35 1 95.06 750 LEU A CA 1
ATOM 5854 C C . LEU A 1 750 ? -23.641 30.688 34.281 1 95.06 750 LEU A C 1
ATOM 5856 O O . LEU A 1 750 ? -22.438 30.469 34.281 1 95.06 750 LEU A O 1
ATOM 5860 N N . VAL A 1 751 ? -24.516 29.891 33.719 1 96 751 VAL A N 1
ATOM 5861 C CA . VAL A 1 751 ? -24.062 28.734 32.969 1 96 751 VAL A CA 1
ATOM 5862 C C . VAL A 1 751 ? -23.266 29.188 31.75 1 96 751 VAL A C 1
ATOM 5864 O O . VAL A 1 751 ? -22.234 28.594 31.406 1 96 751 VAL A O 1
ATOM 5867 N N . ALA A 1 752 ? -23.75 30.172 31.062 1 96.38 752 ALA A N 1
ATOM 5868 C CA . ALA A 1 752 ? -23.047 30.719 29.906 1 96.38 752 ALA A CA 1
ATOM 5869 C C . ALA A 1 752 ? -21.688 31.266 30.312 1 96.38 752 ALA A C 1
ATOM 5871 O O . ALA A 1 752 ? -20.703 31.094 29.578 1 96.38 752 ALA A O 1
ATOM 5872 N N . LEU A 1 753 ? -21.625 31.922 31.484 1 95.31 753 LEU A N 1
ATOM 5873 C CA . LEU A 1 753 ? -20.359 32.469 31.969 1 95.31 753 LEU A CA 1
ATOM 5874 C C . LEU A 1 753 ? -19.328 31.359 32.188 1 95.31 753 LEU A C 1
ATOM 5876 O O . LEU A 1 753 ? -18.172 31.516 31.781 1 95.31 753 LEU A O 1
ATOM 5880 N N . PHE A 1 754 ? -19.719 30.312 32.688 1 94.31 754 PHE A N 1
ATOM 5881 C CA . PHE A 1 754 ? -18.828 29.188 32.938 1 94.31 754 PHE A CA 1
ATOM 5882 C C . PHE A 1 754 ? -18.375 28.547 31.641 1 94.31 754 PHE A C 1
ATOM 5884 O O . PHE A 1 754 ? -17.188 28.266 31.453 1 94.31 754 PHE A O 1
ATOM 5891 N N . ASN A 1 755 ? -19.281 28.328 30.781 1 95.5 755 ASN A N 1
ATOM 5892 C CA . ASN A 1 755 ? -18.938 27.625 29.547 1 95.5 755 ASN A CA 1
ATOM 5893 C C . ASN A 1 755 ? -18.125 28.516 28.609 1 95.5 755 ASN A C 1
ATOM 5895 O O . ASN A 1 755 ? -17.281 28.031 27.844 1 95.5 755 ASN A O 1
ATOM 5899 N N . PHE A 1 756 ? -18.375 29.812 28.594 1 96.06 756 PHE A N 1
ATOM 5900 C CA . PHE A 1 756 ? -17.562 30.688 27.766 1 96.06 756 PHE A CA 1
ATOM 5901 C C . PHE A 1 756 ? -16.156 30.828 28.344 1 96.06 756 PHE A C 1
ATOM 5903 O O . PHE A 1 756 ? -15.203 31.109 27.625 1 96.06 756 PHE A O 1
ATOM 5910 N N . TYR A 1 757 ? -16.031 30.641 29.672 1 94.06 757 TYR A N 1
ATOM 5911 C CA . TYR A 1 757 ? -14.711 30.516 30.281 1 94.06 757 TYR A CA 1
ATOM 5912 C C . TYR A 1 757 ? -13.977 29.297 29.734 1 94.06 757 TYR A C 1
ATOM 5914 O O . TYR A 1 757 ? -12.781 29.375 29.438 1 94.06 757 TYR A O 1
ATOM 5922 N N . VAL A 1 758 ? -14.688 28.266 29.531 1 93.69 758 VAL A N 1
ATOM 5923 C CA . VAL A 1 758 ? -14.109 27.031 29.016 1 93.69 758 VAL A CA 1
ATOM 5924 C C . VAL A 1 758 ? -13.75 27.203 27.547 1 93.69 758 VAL A C 1
ATOM 5926 O O . VAL A 1 758 ? -12.711 26.719 27.094 1 93.69 758 VAL A O 1
ATOM 5929 N N . ILE A 1 759 ? -14.5 27.922 26.812 1 92.69 759 ILE A N 1
ATOM 5930 C CA . ILE A 1 759 ? -14.305 28.094 25.375 1 92.69 759 ILE A CA 1
ATOM 5931 C C . ILE A 1 759 ? -13.117 29.016 25.125 1 92.69 759 ILE A C 1
ATOM 5933 O O . ILE A 1 759 ? -12.219 28.688 24.328 1 92.69 759 ILE A O 1
ATOM 5937 N N . LEU A 1 760 ? -13.031 30.125 25.859 1 92.19 760 LEU A N 1
ATOM 5938 C CA . LEU A 1 760 ? -12.086 31.172 25.516 1 92.19 760 LEU A CA 1
ATOM 5939 C C . LEU A 1 760 ? -10.805 31.047 26.328 1 92.19 760 LEU A C 1
ATOM 5941 O O . LEU A 1 760 ? -9.711 31.359 25.844 1 92.19 760 LEU A O 1
ATOM 5945 N N . VAL A 1 761 ? -10.898 30.625 27.594 1 90.25 761 VAL A N 1
ATOM 5946 C CA . VAL A 1 761 ? -9.734 30.625 28.469 1 90.25 761 VAL A CA 1
ATOM 5947 C C . VAL A 1 761 ? -9.086 29.25 28.484 1 90.25 761 VAL A C 1
ATOM 5949 O O . VAL A 1 761 ? -7.883 29.109 28.25 1 90.25 761 VAL A O 1
ATOM 5952 N N . ILE A 1 762 ? -9.859 28.219 28.688 1 90.38 762 ILE A N 1
ATOM 5953 C CA . ILE A 1 762 ? -9.305 26.859 28.703 1 90.38 762 ILE A CA 1
ATOM 5954 C C . ILE A 1 762 ? -9.086 26.391 27.281 1 90.38 762 ILE A C 1
ATOM 5956 O O . ILE A 1 762 ? -8.281 25.484 27.031 1 90.38 762 ILE A O 1
ATOM 5960 N N . LYS A 1 763 ? -9.773 27.078 26.312 1 87.56 763 LYS A N 1
ATOM 5961 C CA . LYS A 1 763 ? -9.609 26.844 24.875 1 87.56 763 LYS A CA 1
ATOM 5962 C C . LYS A 1 763 ? -10.117 25.469 24.484 1 87.56 763 LYS A C 1
ATOM 5964 O O . LYS A 1 763 ? -9.453 24.734 23.75 1 87.56 763 LYS A O 1
ATOM 5969 N N . LYS A 1 764 ? -11.102 24.938 25.078 1 89.88 764 LYS A N 1
ATOM 5970 C CA . LYS A 1 764 ? -11.875 23.766 24.688 1 89.88 764 LYS A CA 1
ATOM 5971 C C . LYS A 1 764 ? -13.242 24.156 24.141 1 89.88 764 LYS A C 1
ATOM 5973 O O . LYS A 1 764 ? -14.266 23.984 24.812 1 89.88 764 LYS A O 1
ATOM 5978 N N . ALA A 1 765 ? -13.156 24.609 22.969 1 87.69 765 ALA A N 1
ATOM 5979 C CA . ALA A 1 765 ? -14.312 25.25 22.359 1 87.69 765 ALA A CA 1
ATOM 5980 C C . ALA A 1 765 ? -15.43 24.25 22.109 1 87.69 765 ALA A C 1
ATOM 5982 O O . ALA A 1 765 ? -16.594 24.5 22.422 1 87.69 765 ALA A O 1
ATOM 5983 N N . PRO A 1 766 ? -15.07 23.031 21.625 1 86.44 766 PRO A N 1
ATOM 5984 C CA . PRO A 1 766 ? -16.188 22.141 21.328 1 86.44 766 PRO A CA 1
ATOM 5985 C C . PRO A 1 766 ? -16.922 21.688 22.578 1 86.44 766 PRO A C 1
ATOM 5987 O O . PRO A 1 766 ? -18.156 21.547 22.562 1 86.44 766 PRO A O 1
ATOM 5990 N N . LEU A 1 767 ? -16.234 21.562 23.688 1 91.38 767 LEU A N 1
ATOM 5991 C CA . LEU A 1 767 ? -16.875 21.125 24.922 1 91.38 767 LEU A CA 1
ATOM 5992 C C . LEU A 1 767 ? -17.844 22.188 25.438 1 91.38 767 LEU A C 1
ATOM 5994 O O . LEU A 1 767 ? -19 21.875 25.75 1 91.38 767 LEU A O 1
ATOM 5998 N N . GLY A 1 768 ? -17.406 23.391 25.469 1 92.25 768 GLY A N 1
ATOM 5999 C CA . GLY A 1 768 ? -18.25 24.453 25.969 1 92.25 768 GLY A CA 1
ATOM 6000 C C . GLY A 1 768 ? -19.438 24.75 25.078 1 92.25 768 GLY A C 1
ATOM 6001 O O . GLY A 1 768 ? -20.547 24.984 25.562 1 92.25 768 GLY A O 1
ATOM 6002 N N . ARG A 1 769 ? -19.266 24.688 23.828 1 91.19 769 ARG A N 1
ATOM 6003 C CA . ARG A 1 769 ? -20.344 24.969 22.875 1 91.19 769 ARG A CA 1
ATOM 6004 C C . ARG A 1 769 ? -21.438 23.906 22.953 1 91.19 769 ARG A C 1
ATOM 6006 O O . ARG A 1 769 ? -22.625 24.25 22.953 1 91.19 769 ARG A O 1
ATOM 6013 N N . ILE A 1 770 ? -21.016 22.719 23.062 1 91.19 770 ILE A N 1
ATOM 6014 C CA . ILE A 1 770 ? -21.984 21.625 23.062 1 91.19 770 ILE A CA 1
ATOM 6015 C C . ILE A 1 770 ? -22.719 21.594 24.406 1 91.19 770 ILE A C 1
ATOM 6017 O O . ILE A 1 770 ? -23.906 21.297 24.453 1 91.19 770 ILE A O 1
ATOM 6021 N N . ALA A 1 771 ? -21.969 21.922 25.422 1 95.06 771 ALA A N 1
ATOM 6022 C CA . ALA A 1 771 ? -22.625 21.984 26.719 1 95.06 771 ALA A CA 1
ATOM 6023 C C . ALA A 1 771 ? -23.734 23.031 26.719 1 95.06 771 ALA A C 1
ATOM 6025 O O . ALA A 1 771 ? -24.844 22.781 27.219 1 95.06 771 ALA A O 1
ATOM 6026 N N . LEU A 1 772 ? -23.5 24.156 26.141 1 94.44 772 LEU A N 1
ATOM 6027 C CA . LEU A 1 772 ? -24.5 25.203 26.078 1 94.44 772 LEU A CA 1
ATOM 6028 C C . LEU A 1 772 ? -25.641 24.812 25.141 1 94.44 772 LEU A C 1
ATOM 6030 O O . LEU A 1 772 ? -26.797 25.172 25.375 1 94.44 772 LEU A O 1
ATOM 6034 N N . LEU A 1 773 ? -25.297 24.188 24.078 1 90.5 773 LEU A N 1
ATOM 6035 C CA . LEU A 1 773 ? -26.328 23.703 23.172 1 90.5 773 LEU A CA 1
ATOM 6036 C C . LEU A 1 773 ? -27.266 22.734 23.875 1 90.5 773 LEU A C 1
ATOM 6038 O O . LEU A 1 773 ? -28.484 22.812 23.719 1 90.5 773 LEU A O 1
ATOM 6042 N N . ALA A 1 774 ? -26.641 21.797 24.578 1 92.75 774 ALA A N 1
ATOM 6043 C CA . ALA A 1 774 ? -27.453 20.828 25.297 1 92.75 774 ALA A CA 1
ATOM 6044 C C . ALA A 1 774 ? -28.312 21.516 26.359 1 92.75 774 ALA A C 1
ATOM 6046 O O . ALA A 1 774 ? -29.469 21.141 26.578 1 92.75 774 ALA A O 1
ATOM 6047 N N . TYR A 1 775 ? -27.797 22.516 26.969 1 93.81 775 TYR A N 1
ATOM 6048 C CA . TYR A 1 775 ? -28.547 23.297 27.953 1 93.81 775 TYR A CA 1
ATOM 6049 C C . TYR A 1 775 ? -29.734 24 27.297 1 93.81 775 TYR A C 1
ATOM 6051 O O . TYR A 1 775 ? -30.844 24 27.844 1 93.81 775 TYR A O 1
ATOM 6059 N N . ASN A 1 776 ? -29.578 24.594 26.156 1 91.94 776 ASN A N 1
ATOM 6060 C CA . ASN A 1 776 ? -30.625 25.344 25.453 1 91.94 776 ASN A CA 1
ATOM 6061 C C . ASN A 1 776 ? -31.75 24.422 24.984 1 91.94 776 ASN A C 1
ATOM 6063 O O . ASN A 1 776 ? -32.938 24.75 25.141 1 91.94 776 ASN A O 1
ATOM 6067 N N . VAL A 1 777 ? -31.375 23.328 24.422 1 87.38 777 VAL A N 1
ATOM 6068 C CA . VAL A 1 777 ? -32.375 22.438 23.828 1 87.38 777 VAL A CA 1
ATOM 6069 C C . VAL A 1 777 ? -33.156 21.75 24.938 1 87.38 777 VAL A C 1
ATOM 6071 O O . VAL A 1 777 ? -34.281 21.266 24.703 1 87.38 777 VAL A O 1
ATOM 6074 N N . SER A 1 778 ? -32.656 21.781 26.172 1 89.06 778 SER A N 1
ATOM 6075 C CA . SER A 1 778 ? -33.375 21.141 27.281 1 89.06 778 SER A CA 1
ATOM 6076 C C . SER A 1 778 ? -34.156 22.172 28.094 1 89.06 778 SER A C 1
ATOM 6078 O O . SER A 1 778 ? -35.375 22.109 28.156 1 89.06 778 SER A O 1
ATOM 6080 N N . THR A 1 779 ? -33.5 23.219 28.531 1 89.31 779 THR A N 1
ATOM 6081 C CA . THR A 1 779 ? -34.125 24.156 29.453 1 89.31 779 THR A CA 1
ATOM 6082 C C . THR A 1 779 ? -35.031 25.125 28.703 1 89.31 779 THR A C 1
ATOM 6084 O O . THR A 1 779 ? -36.156 25.359 29.109 1 89.31 779 THR A O 1
ATOM 6087 N N . LEU A 1 780 ? -34.5 25.703 27.625 1 86.94 780 LEU A N 1
ATOM 6088 C CA . LEU A 1 780 ? -35.312 26.672 26.891 1 86.94 780 LEU A CA 1
ATOM 6089 C C . LEU A 1 780 ? -36.469 25.984 26.188 1 86.94 780 LEU A C 1
ATOM 6091 O O . LEU A 1 780 ? -37.562 26.562 26.062 1 86.94 780 LEU A O 1
ATOM 6095 N N . TYR A 1 781 ? -36.188 24.812 25.766 1 82.69 781 TYR A N 1
ATOM 6096 C CA . TYR A 1 781 ? -37.281 24.031 25.188 1 82.69 781 TYR A CA 1
ATOM 6097 C C . TYR A 1 781 ? -38.344 23.672 26.219 1 82.69 781 TYR A C 1
ATOM 6099 O O . TYR A 1 781 ? -39.531 23.766 25.953 1 82.69 781 TYR A O 1
ATOM 6107 N N . ALA A 1 782 ? -37.906 23.297 27.406 1 83.69 782 ALA A N 1
ATOM 6108 C CA . ALA A 1 782 ? -38.844 22.984 28.484 1 83.69 782 ALA A CA 1
ATOM 6109 C C . ALA A 1 782 ? -39.688 24.203 28.844 1 83.69 782 ALA A C 1
ATOM 6111 O O . ALA A 1 782 ? -40.906 24.062 29.094 1 83.69 782 ALA A O 1
ATOM 6112 N N . TYR A 1 783 ? -39.094 25.328 28.812 1 87.25 783 TYR A N 1
ATOM 6113 C CA . TYR A 1 783 ? -39.844 26.531 29.141 1 87.25 783 TYR A CA 1
ATOM 6114 C C . TYR A 1 783 ? -40.875 26.844 28.047 1 87.25 783 TYR A C 1
ATOM 6116 O O . TYR A 1 783 ? -42 27.25 28.344 1 87.25 783 TYR A O 1
ATOM 6124 N N . SER A 1 784 ? -40.5 26.703 26.797 1 82.5 784 SER A N 1
ATOM 6125 C CA . SER A 1 784 ? -41.406 26.984 25.688 1 82.5 784 SER A CA 1
ATOM 6126 C C . SER A 1 784 ? -42.625 26.062 25.719 1 82.5 784 SER A C 1
ATOM 6128 O O . SER A 1 784 ? -43.75 26.484 25.422 1 82.5 784 SER A O 1
ATOM 6130 N N . ILE A 1 785 ? -42.406 24.812 26.125 1 77.62 785 ILE A N 1
ATOM 6131 C CA . ILE A 1 785 ? -43.5 23.859 26.188 1 77.62 785 ILE A CA 1
ATOM 6132 C C . ILE A 1 785 ? -44.406 24.172 27.375 1 77.62 785 ILE A C 1
ATOM 6134 O O . ILE A 1 785 ? -45.625 24 27.312 1 77.62 785 ILE A O 1
ATOM 6138 N N . SER A 1 786 ? -43.781 24.609 28.406 1 79.44 786 SER A N 1
ATOM 6139 C CA . SER A 1 786 ? -44.562 24.938 29.594 1 79.44 786 SER A CA 1
ATOM 6140 C C . SER A 1 786 ? -45.531 26.094 29.328 1 79.44 786 SER A C 1
ATOM 6142 O O . SER A 1 786 ? -46.594 26.188 29.953 1 79.44 786 SER A O 1
ATOM 6144 N N . GLN A 1 787 ? -45.188 26.922 28.312 1 75.62 787 GLN A N 1
ATOM 6145 C CA . GLN A 1 787 ? -46.031 28.062 28 1 75.62 787 GLN A CA 1
ATOM 6146 C C . GLN A 1 787 ? -47.094 27.703 26.953 1 75.62 787 GLN A C 1
ATOM 6148 O O . GLN A 1 787 ? -48.125 28.359 26.844 1 75.62 787 GLN A O 1
ATOM 6153 N N . SER A 1 788 ? -46.656 26.797 25.984 1 62.94 788 SER A N 1
ATOM 6154 C CA . SER A 1 788 ? -47.562 26.5 24.859 1 62.94 788 SER A CA 1
ATOM 6155 C C . SER A 1 788 ? -48.562 25.422 25.234 1 62.94 788 SER A C 1
ATOM 6157 O O . SER A 1 788 ? -48.188 24.328 25.656 1 62.94 788 SER A O 1
ATOM 6159 N N . VAL A 1 789 ? -49.844 25.75 25.5 1 51.19 789 VAL A N 1
ATOM 6160 C CA . VAL A 1 789 ? -51 24.906 25.859 1 51.19 789 VAL A CA 1
ATOM 6161 C C . VAL A 1 789 ? -51.188 23.828 24.797 1 51.19 789 VAL A C 1
ATOM 6163 O O . VAL A 1 789 ? -51.562 22.703 25.109 1 51.19 789 VAL A O 1
ATOM 6166 N N . ASP A 1 790 ? -51.188 24.047 23.484 1 46 790 ASP A N 1
ATOM 6167 C CA . ASP A 1 790 ? -51.781 23.203 22.453 1 46 790 ASP A CA 1
ATOM 6168 C C . ASP A 1 790 ? -50.781 22.141 21.969 1 46 790 ASP A C 1
ATOM 6170 O O . ASP A 1 790 ? -51 21.516 20.922 1 46 790 ASP A O 1
ATOM 6174 N N . ASP A 1 791 ? -49.594 22.094 22.438 1 49.5 791 ASP A N 1
ATOM 6175 C CA . ASP A 1 791 ? -48.719 21.203 21.656 1 49.5 791 ASP A CA 1
ATOM 6176 C C . ASP A 1 791 ? -48.906 19.75 22.078 1 49.5 791 ASP A C 1
ATOM 6178 O O . ASP A 1 791 ? -49.094 19.469 23.266 1 49.5 791 ASP A O 1
ATOM 6182 N N . ASP A 1 792 ? -49.281 18.875 21.172 1 45.34 792 ASP A N 1
ATOM 6183 C CA . ASP A 1 792 ? -49.5 17.438 21.125 1 45.34 792 ASP A CA 1
ATOM 6184 C C . ASP A 1 792 ? -48.281 16.672 21.672 1 45.34 792 ASP A C 1
ATOM 6186 O O . ASP A 1 792 ? -48.125 15.477 21.438 1 45.34 792 ASP A O 1
ATOM 6190 N N . ASP A 1 793 ? -47.25 17.281 22.062 1 51.56 793 ASP A N 1
ATOM 6191 C CA . ASP A 1 793 ? -46.156 16.406 22.484 1 51.56 793 ASP A CA 1
ATOM 6192 C C . ASP A 1 793 ? -46.406 15.859 23.891 1 51.56 793 ASP A C 1
ATOM 6194 O O . ASP A 1 793 ? -45.844 16.359 24.875 1 51.56 793 ASP A O 1
ATOM 6198 N N . ASP A 1 794 ? -47.438 15.125 24.125 1 51.72 794 ASP A N 1
ATOM 6199 C CA . ASP A 1 794 ? -47.969 14.523 25.344 1 51.72 794 ASP A CA 1
ATOM 6200 C C . ASP A 1 794 ? -46.875 13.734 26.062 1 51.72 794 ASP A C 1
ATOM 6202 O O . ASP A 1 794 ? -46.969 13.531 27.281 1 51.72 794 ASP A O 1
ATOM 6206 N N . ASP A 1 795 ? -45.875 13.211 25.312 1 55.91 795 ASP A N 1
ATOM 6207 C CA . ASP A 1 795 ? -45 12.242 25.969 1 55.91 795 ASP A CA 1
ATOM 6208 C C . ASP A 1 795 ? -44.031 12.93 26.906 1 55.91 795 ASP A C 1
ATOM 6210 O O . ASP A 1 795 ? -43.375 12.273 27.734 1 55.91 795 ASP A O 1
ATOM 6214 N N . GLU A 1 796 ? -43.781 14.227 26.828 1 60.28 796 GLU A N 1
ATOM 6215 C CA . GLU A 1 796 ? -42.812 14.875 27.703 1 60.28 796 GLU A CA 1
ATOM 6216 C C . GLU A 1 796 ? -43.5 15.766 28.734 1 60.28 796 GLU A C 1
ATOM 6218 O O . GLU A 1 796 ? -42.875 16.688 29.281 1 60.28 796 GLU A O 1
ATOM 6223 N N . GLY A 1 797 ? -44.688 15.508 29.219 1 59.06 797 GLY A N 1
ATOM 6224 C CA . GLY A 1 797 ? -45.406 16.047 30.375 1 59.06 797 GLY A CA 1
ATOM 6225 C C . GLY A 1 797 ? -46.25 17.25 30.016 1 59.06 797 GLY A C 1
ATOM 6226 O O . GLY A 1 797 ? -47 17.734 30.875 1 59.06 797 GLY A O 1
ATOM 6227 N N . GLY A 1 798 ? -46.312 17.688 28.734 1 60.38 798 GLY A N 1
ATOM 6228 C CA . GLY A 1 798 ? -47.219 18.75 28.312 1 60.38 798 GLY A CA 1
ATOM 6229 C C . GLY A 1 798 ? -47.031 20.031 29.109 1 60.38 798 GLY A C 1
ATOM 6230 O O . GLY A 1 798 ? -45.938 20.578 29.172 1 60.38 798 GLY A O 1
ATOM 6231 N N . ALA A 1 799 ? -47.938 20.422 30.078 1 63.12 799 ALA A N 1
ATOM 6232 C CA . ALA A 1 799 ? -47.969 21.641 30.875 1 63.12 799 ALA A CA 1
ATOM 6233 C C . ALA A 1 799 ? -47 21.578 32.031 1 63.12 799 ALA A C 1
ATOM 6235 O O . ALA A 1 799 ? -46.531 22.594 32.531 1 63.12 799 ALA A O 1
ATOM 6236 N N . ASP A 1 800 ? -46.719 20.422 32.5 1 68.88 800 ASP A N 1
ATOM 6237 C CA . ASP A 1 800 ? -45.688 20.203 33.5 1 68.88 800 ASP A CA 1
ATOM 6238 C C . ASP A 1 800 ? -44.531 19.359 32.938 1 68.88 800 ASP A C 1
ATOM 6240 O O . ASP A 1 800 ? -44.531 18.125 33.094 1 68.88 800 ASP A O 1
ATOM 6244 N N . PRO A 1 801 ? -43.625 20.016 32.281 1 74.19 801 PRO A N 1
ATOM 6245 C CA . PRO A 1 801 ? -42.562 19.281 31.562 1 74.19 801 PRO A CA 1
ATOM 6246 C C . PRO A 1 801 ? -41.656 18.484 32.5 1 74.19 801 PRO A C 1
ATOM 6248 O O . PRO A 1 801 ? -41.312 18.953 33.594 1 74.19 801 PRO A O 1
ATOM 6251 N N . LEU A 1 802 ? -41.531 17.219 32.281 1 79.94 802 LEU A N 1
ATOM 6252 C CA . LEU A 1 802 ? -40.562 16.375 33 1 79.94 802 LEU A CA 1
ATOM 6253 C C . LEU A 1 802 ? -39.156 16.562 32.469 1 79.94 802 LEU A C 1
ATOM 6255 O O . LEU A 1 802 ? -38.781 15.938 31.469 1 79.94 802 LEU A O 1
ATOM 6259 N N . ILE A 1 803 ? -38.406 17.453 33.094 1 86.19 803 ILE A N 1
ATOM 6260 C CA . ILE A 1 803 ? -37.094 17.844 32.625 1 86.19 803 ILE A CA 1
ATOM 6261 C C . ILE A 1 803 ? -36.188 16.625 32.562 1 86.19 803 ILE A C 1
ATOM 6263 O O . ILE A 1 803 ? -35.344 16.516 31.641 1 86.19 803 ILE A O 1
ATOM 6267 N N . TRP A 1 804 ? -36.375 15.602 33.469 1 86.75 804 TRP A N 1
ATOM 6268 C CA . TRP A 1 804 ? -35.531 14.398 33.438 1 86.75 804 TRP A CA 1
ATOM 6269 C C . TRP A 1 804 ? -35.781 13.578 32.188 1 86.75 804 TRP A C 1
ATOM 6271 O O . TRP A 1 804 ? -34.844 13.039 31.594 1 86.75 804 TRP A O 1
ATOM 6281 N N . ASP A 1 805 ? -36.938 13.547 31.734 1 85.5 805 ASP A N 1
ATOM 6282 C CA . ASP A 1 805 ? -37.281 12.789 30.531 1 85.5 805 ASP A CA 1
ATOM 6283 C C . ASP A 1 805 ? -36.781 13.523 29.281 1 85.5 805 ASP A C 1
ATOM 6285 O O . ASP A 1 805 ? -36.312 12.891 28.328 1 85.5 805 ASP A O 1
ATOM 6289 N N . ILE A 1 806 ? -36.875 14.812 29.297 1 86.62 806 ILE A N 1
ATOM 6290 C CA . ILE A 1 806 ? -36.438 15.602 28.156 1 86.62 806 ILE A CA 1
ATOM 6291 C C . ILE A 1 806 ? -34.906 15.477 28 1 86.62 806 ILE A C 1
ATOM 6293 O O . ILE A 1 806 ? -34.406 15.219 26.906 1 86.62 806 ILE A O 1
ATOM 6297 N N . ALA A 1 807 ? -34.344 15.602 29.156 1 90 807 ALA A N 1
ATOM 6298 C CA . ALA A 1 807 ? -32.875 15.516 29.125 1 90 807 ALA A CA 1
ATOM 6299 C C . ALA A 1 807 ? -32.406 14.109 28.766 1 90 807 ALA A C 1
ATOM 6301 O O . ALA A 1 807 ? -31.422 13.93 28.062 1 90 807 ALA A O 1
ATOM 6302 N N . PHE A 1 808 ? -33.125 13.141 29.234 1 89.94 808 PHE A N 1
ATOM 6303 C CA . PHE A 1 808 ? -32.781 11.758 28.953 1 89.94 808 PHE A CA 1
ATOM 6304 C C . PHE A 1 808 ? -32.938 11.438 27.484 1 89.94 808 PHE A C 1
ATOM 6306 O O . PHE A 1 808 ? -32.094 10.82 26.859 1 89.94 808 PHE A O 1
ATOM 6313 N N . HIS A 1 809 ? -34.031 11.828 26.891 1 88 809 HIS A N 1
ATOM 6314 C CA . HIS A 1 809 ? -34.281 11.609 25.469 1 88 809 HIS A CA 1
ATOM 6315 C C . HIS A 1 809 ? -33.219 12.312 24.625 1 88 809 HIS A C 1
ATOM 6317 O O . HIS A 1 809 ? -32.75 11.773 23.625 1 88 809 HIS A O 1
ATOM 6323 N N . ARG A 1 810 ? -32.781 13.398 25.062 1 88.56 810 ARG A N 1
ATOM 6324 C CA . ARG A 1 810 ? -31.797 14.164 24.328 1 88.56 810 ARG A CA 1
ATOM 6325 C C . ARG A 1 810 ? -30.422 13.508 24.406 1 88.56 810 ARG A C 1
ATOM 6327 O O . ARG A 1 810 ? -29.719 13.383 23.391 1 88.56 810 ARG A O 1
ATOM 6334 N N . VAL A 1 811 ? -30.109 13.094 25.578 1 93 811 VAL A N 1
ATOM 6335 C CA . VAL A 1 811 ? -28.797 12.477 25.781 1 93 811 VAL A CA 1
ATOM 6336 C C . VAL A 1 811 ? -28.719 11.188 24.969 1 93 811 VAL A C 1
ATOM 6338 O O . VAL A 1 811 ? -27.688 10.906 24.344 1 93 811 VAL A O 1
ATOM 6341 N N . ILE A 1 812 ? -29.734 10.453 24.891 1 93.25 812 ILE A N 1
ATOM 6342 C CA . ILE A 1 812 ? -29.734 9.18 24.172 1 93.25 812 ILE A CA 1
ATOM 6343 C C . ILE A 1 812 ? -29.672 9.438 22.672 1 93.25 812 ILE A C 1
ATOM 6345 O O . ILE A 1 812 ? -28.938 8.766 21.953 1 93.25 812 ILE A O 1
ATOM 6349 N N . SER A 1 813 ? -30.438 10.367 22.203 1 93.06 813 SER A N 1
ATOM 6350 C CA . SER A 1 813 ? -30.453 10.68 20.781 1 93.06 813 SER A CA 1
ATOM 6351 C C . SER A 1 813 ? -29.094 11.188 20.312 1 93.06 813 SER A C 1
ATOM 6353 O O . SER A 1 813 ? -28.578 10.758 19.281 1 93.06 813 SER A O 1
ATOM 6355 N N . VAL A 1 814 ? -28.562 12.07 21.062 1 94.06 814 VAL A N 1
ATOM 6356 C CA . VAL A 1 814 ? -27.266 12.648 20.703 1 94.06 814 VAL A CA 1
ATOM 6357 C C . VAL A 1 814 ? -26.188 11.57 20.766 1 94.06 814 VAL A C 1
ATOM 6359 O O . VAL A 1 814 ? -25.328 11.492 19.875 1 94.06 814 VAL A O 1
ATOM 6362 N N . THR A 1 815 ? -26.234 10.703 21.766 1 94.62 815 THR A N 1
ATOM 6363 C CA . THR A 1 815 ? -25.25 9.633 21.906 1 94.62 815 THR A CA 1
ATOM 6364 C C . THR A 1 815 ? -25.344 8.656 20.734 1 94.62 815 THR A C 1
ATOM 6366 O O . THR A 1 815 ? -24.328 8.188 20.219 1 94.62 815 THR A O 1
ATOM 6369 N N . LEU A 1 816 ? -26.531 8.359 20.312 1 95 816 LEU A N 1
ATOM 6370 C CA . LEU A 1 816 ? -26.719 7.469 19.172 1 95 816 LEU A CA 1
ATOM 6371 C C . LEU A 1 816 ? -26.203 8.117 17.891 1 95 816 LEU A C 1
ATOM 6373 O O . LEU A 1 816 ? -25.641 7.43 17.016 1 95 816 LEU A O 1
ATOM 6377 N N . GLY A 1 817 ? -26.406 9.398 17.781 1 95.12 817 GLY A N 1
ATOM 6378 C CA . GLY A 1 817 ? -25.844 10.117 16.641 1 95.12 817 GLY A CA 1
ATOM 6379 C C . GLY A 1 817 ? -24.328 10.117 16.609 1 95.12 817 GLY A C 1
ATOM 6380 O O . GLY A 1 817 ? -23.719 9.969 15.547 1 95.12 817 GLY A O 1
ATOM 6381 N N . ILE A 1 818 ? -23.766 10.227 17.734 1 94.69 818 ILE A N 1
ATOM 6382 C CA . ILE A 1 818 ? -22.312 10.211 17.859 1 94.69 818 ILE A CA 1
ATOM 6383 C C . ILE A 1 818 ? -21.781 8.836 17.469 1 94.69 818 ILE A C 1
ATOM 6385 O O . ILE A 1 818 ? -20.828 8.727 16.688 1 94.69 818 ILE A O 1
ATOM 6389 N N . LEU A 1 819 ? -22.375 7.824 17.984 1 94.12 819 LEU A N 1
ATOM 6390 C CA . LEU A 1 819 ? -21.938 6.461 17.688 1 94.12 819 LEU A CA 1
ATOM 6391 C C . LEU A 1 819 ? -22.094 6.145 16.203 1 94.12 819 LEU A C 1
ATOM 6393 O O . LEU A 1 819 ? -21.219 5.523 15.609 1 94.12 819 LEU A O 1
ATOM 6397 N N . TRP A 1 820 ? -23.188 6.605 15.641 1 93.88 820 TRP A N 1
ATOM 6398 C CA . TRP A 1 820 ? -23.391 6.434 14.203 1 93.88 820 TRP A CA 1
ATOM 6399 C C . TRP A 1 820 ? -22.312 7.141 13.406 1 93.88 820 TRP A C 1
ATOM 6401 O O . TRP A 1 820 ? -21.812 6.605 12.414 1 93.88 820 TRP A O 1
ATOM 6411 N N . GLY A 1 821 ? -21.984 8.336 13.852 1 92.94 821 GLY A N 1
ATOM 6412 C CA . GLY A 1 821 ? -20.938 9.086 13.18 1 92.94 821 GLY A CA 1
ATOM 6413 C C . GLY A 1 821 ? -19.578 8.43 13.273 1 92.94 821 GLY A C 1
ATOM 6414 O O . GLY A 1 821 ? -18.875 8.305 12.273 1 92.94 821 GLY A O 1
ATOM 6415 N N . ILE A 1 822 ? -19.234 7.887 14.406 1 90.25 822 ILE A N 1
ATOM 6416 C CA . ILE A 1 822 ? -17.922 7.27 14.625 1 90.25 822 ILE A CA 1
ATOM 6417 C C . ILE A 1 822 ? -17.844 5.949 13.859 1 90.25 822 ILE A C 1
ATOM 6419 O O . ILE A 1 822 ? -16.844 5.664 13.195 1 90.25 822 ILE A O 1
ATOM 6423 N N . ILE A 1 823 ? -18.875 5.148 13.852 1 89.12 823 ILE A N 1
ATOM 6424 C CA . ILE A 1 823 ? -18.891 3.838 13.203 1 89.12 823 ILE A CA 1
ATOM 6425 C C . ILE A 1 823 ? -18.891 4.008 11.688 1 89.12 823 ILE A C 1
ATOM 6427 O O . ILE A 1 823 ? -18.141 3.326 10.984 1 89.12 823 ILE A O 1
ATOM 6431 N N . PHE A 1 824 ? -19.688 4.941 11.234 1 89.06 824 PHE A N 1
ATOM 6432 C CA . PHE A 1 824 ? -19.781 5.141 9.797 1 89.06 824 PHE A CA 1
ATOM 6433 C C . PHE A 1 824 ? -18.484 5.676 9.227 1 89.06 824 PHE A C 1
ATOM 6435 O O . PHE A 1 824 ? -18.078 5.309 8.125 1 89.06 824 PHE A O 1
ATOM 6442 N N . CYS A 1 825 ? -17.797 6.609 9.914 1 87.75 825 CYS A N 1
ATOM 6443 C CA . CYS A 1 825 ? -16.531 7.176 9.445 1 87.75 825 CYS A CA 1
ATOM 6444 C C . CYS A 1 825 ? -15.422 6.141 9.484 1 87.75 825 CYS A C 1
ATOM 6446 O O . CYS A 1 825 ? -14.453 6.23 8.727 1 87.75 825 CYS A O 1
ATOM 6448 N N . ARG A 1 826 ? -15.586 5.098 10.266 1 85.75 826 ARG A N 1
ATOM 6449 C CA . ARG A 1 826 ? -14.555 4.066 10.383 1 85.75 826 ARG A CA 1
ATOM 6450 C C . ARG A 1 826 ? -14.805 2.93 9.398 1 85.75 826 ARG A C 1
ATOM 6452 O O . ARG A 1 826 ? -13.859 2.281 8.938 1 85.75 826 ARG A O 1
ATOM 6459 N N . LEU A 1 827 ? -16.031 2.693 9.062 1 84 827 LEU A N 1
ATOM 6460 C CA . LEU A 1 827 ? -16.359 1.532 8.242 1 84 827 LEU A CA 1
ATOM 6461 C C . LEU A 1 827 ? -16.297 1.878 6.758 1 84 827 LEU A C 1
ATOM 6463 O O . LEU A 1 827 ? -15.93 1.037 5.934 1 84 827 LEU A O 1
ATOM 6467 N N . PHE A 1 828 ? -16.625 3.166 6.477 1 86 828 PHE A N 1
ATOM 6468 C CA . PHE A 1 828 ? -16.703 3.508 5.062 1 86 828 PHE A CA 1
ATOM 6469 C C . PHE A 1 828 ? -15.555 4.406 4.648 1 86 828 PHE A C 1
ATOM 6471 O O . PHE A 1 828 ? -15.508 5.582 5.016 1 86 828 PHE A O 1
ATOM 6478 N N . TRP A 1 829 ? -14.664 4.047 3.828 1 83.5 829 TRP A N 1
ATOM 6479 C CA . TRP A 1 829 ? -13.523 4.75 3.24 1 83.5 829 TRP A CA 1
ATOM 6480 C C . TRP A 1 829 ? -12.812 5.598 4.285 1 83.5 829 TRP A C 1
ATOM 6482 O O . TRP A 1 829 ? -12.781 6.824 4.184 1 83.5 829 TRP A O 1
ATOM 6492 N N . PRO A 1 830 ? -12.227 5.023 5.27 1 84.44 830 PRO A N 1
ATOM 6493 C CA . PRO A 1 830 ? -11.547 5.766 6.332 1 84.44 830 PRO A CA 1
ATOM 6494 C C . PRO A 1 830 ? -10.273 6.453 5.855 1 84.44 830 PRO A C 1
ATOM 6496 O O . PRO A 1 830 ? -9.555 5.91 5.008 1 84.44 830 PRO A O 1
ATOM 6499 N N . ILE A 1 831 ? -10.094 7.719 6.219 1 82.31 831 ILE A N 1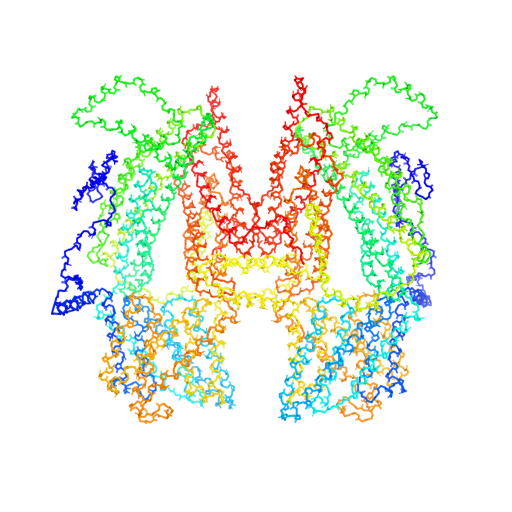
ATOM 6500 C CA . ILE A 1 831 ? -8.859 8.453 5.984 1 82.31 831 ILE A CA 1
ATOM 6501 C C . ILE A 1 831 ? -8.078 8.578 7.289 1 82.31 831 ILE A C 1
ATOM 6503 O O . ILE A 1 831 ? -8.555 9.164 8.258 1 82.31 831 ILE A O 1
ATOM 6507 N N . SER A 1 832 ? -6.949 7.902 7.328 1 85.25 832 SER A N 1
ATOM 6508 C CA . SER A 1 832 ? -6.137 7.914 8.539 1 85.25 832 SER A CA 1
ATOM 6509 C C . SER A 1 832 ? -5.113 9.047 8.508 1 85.25 832 SER A C 1
ATOM 6511 O O . SER A 1 832 ? -4.43 9.242 7.5 1 85.25 832 SER A O 1
ATOM 6513 N N . GLY A 1 833 ? -5.086 9.867 9.531 1 85.06 833 GLY A N 1
ATOM 6514 C CA . GLY A 1 833 ? -4.07 10.898 9.672 1 85.06 833 GLY A CA 1
ATOM 6515 C C . GLY A 1 833 ? -2.66 10.336 9.75 1 85.06 833 GLY A C 1
ATOM 6516 O O . GLY A 1 833 ? -1.707 10.977 9.297 1 85.06 833 GLY A O 1
ATOM 6517 N N . ARG A 1 834 ? -2.506 9.141 10.25 1 88.38 834 ARG A N 1
ATOM 6518 C CA . ARG A 1 834 ? -1.205 8.492 10.375 1 88.38 834 ARG A CA 1
ATOM 6519 C C . ARG A 1 834 ? -0.623 8.164 9 1 88.38 834 ARG A C 1
ATOM 6521 O O . ARG A 1 834 ? 0.558 8.414 8.75 1 88.38 834 ARG A O 1
ATOM 6528 N N . LYS A 1 835 ? -1.446 7.621 8.188 1 87.69 835 LYS A N 1
ATOM 6529 C CA . LYS A 1 835 ? -0.991 7.266 6.848 1 87.69 835 LYS A CA 1
ATOM 6530 C C . LYS A 1 835 ? -0.643 8.516 6.039 1 87.69 835 LYS A C 1
ATOM 6532 O O . LYS A 1 835 ? 0.361 8.539 5.324 1 87.69 835 LYS A O 1
ATOM 6537 N N . LYS A 1 836 ? -1.456 9.586 6.16 1 87.62 836 LYS A N 1
ATOM 6538 C CA . LYS A 1 836 ? -1.203 10.828 5.434 1 87.62 836 LYS A CA 1
ATOM 6539 C C . LYS A 1 836 ? 0.077 11.5 5.922 1 87.62 836 LYS A C 1
ATOM 6541 O O . LYS A 1 836 ? 0.79 12.133 5.141 1 87.62 836 LYS A O 1
ATOM 6546 N N . PHE A 1 837 ? 0.305 11.375 7.219 1 90.62 837 PHE A N 1
ATOM 6547 C CA . PHE A 1 837 ? 1.538 11.922 7.766 1 90.62 837 PHE A CA 1
ATOM 6548 C C . PHE A 1 837 ? 2.754 11.211 7.188 1 90.62 837 PHE A C 1
ATOM 6550 O O . PHE A 1 837 ? 3.719 11.859 6.77 1 90.62 837 PHE A O 1
ATOM 6557 N N . ARG A 1 838 ? 2.752 9.898 7.105 1 90.5 838 ARG A N 1
ATOM 6558 C CA . ARG A 1 838 ? 3.873 9.125 6.582 1 90.5 838 ARG A CA 1
ATOM 6559 C C . ARG A 1 838 ? 4.078 9.391 5.094 1 90.5 838 ARG A C 1
ATOM 6561 O O . ARG A 1 838 ? 5.211 9.539 4.637 1 90.5 838 ARG A O 1
ATOM 6568 N N . GLU A 1 839 ? 3 9.461 4.375 1 90.25 839 GLU A N 1
ATOM 6569 C CA . GLU A 1 839 ? 3.086 9.75 2.947 1 90.25 839 GLU A CA 1
ATOM 6570 C C . GLU A 1 839 ? 3.637 11.148 2.701 1 90.25 839 GLU A C 1
ATOM 6572 O O . GLU A 1 839 ? 4.465 11.352 1.81 1 90.25 839 GLU A O 1
ATOM 6577 N N . GLY A 1 840 ? 3.131 12.109 3.508 1 90.94 840 GLY A N 1
ATOM 6578 C CA . GLY A 1 840 ? 3.627 13.469 3.363 1 90.94 840 GLY A CA 1
ATOM 6579 C C . GLY A 1 840 ? 5.102 13.602 3.688 1 90.94 840 GLY A C 1
ATOM 6580 O O . GLY A 1 840 ? 5.832 14.32 3 1 90.94 840 GLY A O 1
ATOM 6581 N N . LEU A 1 841 ? 5.527 12.898 4.715 1 93.19 841 LEU A N 1
ATOM 6582 C CA . LEU A 1 841 ? 6.938 12.945 5.098 1 93.19 841 LEU A CA 1
ATOM 6583 C C . LEU A 1 841 ? 7.812 12.312 4.016 1 93.19 841 LEU A C 1
ATOM 6585 O O . LEU A 1 841 ? 8.906 12.805 3.73 1 93.19 841 LEU A O 1
ATOM 6589 N N . SER A 1 842 ? 7.34 11.234 3.428 1 92.25 842 SER A N 1
ATOM 6590 C CA . SER A 1 842 ? 8.086 10.57 2.365 1 92.25 842 SER A CA 1
ATOM 6591 C C . SER A 1 842 ? 8.219 11.469 1.14 1 92.25 842 SER A C 1
ATOM 6593 O O . SER A 1 842 ? 9.289 11.547 0.531 1 92.25 842 SER A O 1
ATOM 6595 N N . VAL A 1 843 ? 7.199 12.188 0.781 1 91.44 843 VAL A N 1
ATOM 6596 C CA . VAL A 1 843 ? 7.227 13.07 -0.382 1 91.44 843 VAL A CA 1
ATOM 6597 C C . VAL A 1 843 ? 8.156 14.25 -0.11 1 91.44 843 VAL A C 1
ATOM 6599 O O . VAL A 1 843 ? 8.859 14.719 -1.01 1 91.44 843 VAL A O 1
ATOM 6602 N N . LEU A 1 844 ? 8.133 14.758 1.104 1 92.88 844 LEU A N 1
ATOM 6603 C CA . LEU A 1 844 ? 9.039 15.836 1.475 1 92.88 844 LEU A CA 1
ATOM 6604 C C . LEU A 1 844 ? 10.492 15.414 1.316 1 92.88 844 LEU A C 1
ATOM 6606 O O . LEU A 1 844 ? 11.305 16.156 0.756 1 92.88 844 LEU A O 1
ATOM 6610 N N . TYR A 1 845 ? 10.828 14.211 1.774 1 93.5 845 TYR A N 1
ATOM 6611 C CA . TYR A 1 845 ? 12.195 13.719 1.666 1 93.5 845 TYR A CA 1
ATOM 6612 C C . TYR A 1 845 ? 12.578 13.492 0.209 1 93.5 845 TYR A C 1
ATOM 6614 O O . TYR A 1 845 ? 13.719 13.742 -0.185 1 93.5 845 TYR A O 1
ATOM 6622 N N . LEU A 1 846 ? 11.656 13.023 -0.576 1 90.88 846 LEU A N 1
ATOM 6623 C CA . LEU A 1 846 ? 11.945 12.844 -1.995 1 90.88 846 LEU A CA 1
ATOM 6624 C C . LEU A 1 846 ? 12.227 14.188 -2.666 1 90.88 846 LEU A C 1
ATOM 6626 O O . LEU A 1 846 ? 13.156 14.297 -3.467 1 90.88 846 LEU A O 1
ATOM 6630 N N . GLN A 1 847 ? 11.469 15.18 -2.322 1 91.06 847 GLN A N 1
ATOM 6631 C CA . GLN A 1 847 ? 11.68 16.5 -2.908 1 91.06 847 GLN A CA 1
ATOM 6632 C C . GLN A 1 847 ? 13.008 17.109 -2.451 1 91.06 847 GLN A C 1
ATOM 6634 O O . GLN A 1 847 ? 13.711 17.734 -3.24 1 91.06 847 GLN A O 1
ATOM 6639 N N . MET A 1 848 ? 13.297 16.922 -1.195 1 92.25 848 MET A N 1
ATOM 6640 C CA . MET A 1 848 ? 14.57 17.438 -0.681 1 92.25 848 MET A CA 1
ATOM 6641 C C . MET A 1 848 ? 15.742 16.75 -1.374 1 92.25 848 MET A C 1
ATOM 6643 O O . MET A 1 848 ? 16.75 17.391 -1.686 1 92.25 848 MET A O 1
ATOM 6647 N N . GLY A 1 849 ? 15.57 15.453 -1.623 1 90.94 849 GLY A N 1
ATOM 6648 C CA . GLY A 1 849 ? 16.609 14.742 -2.344 1 90.94 849 GLY A CA 1
ATOM 6649 C C . GLY A 1 849 ? 16.797 15.234 -3.766 1 90.94 849 GLY A C 1
ATOM 6650 O O . GLY A 1 849 ? 17.938 15.406 -4.227 1 90.94 849 GLY A O 1
ATOM 6651 N N . LEU A 1 850 ? 15.781 15.586 -4.422 1 89 850 LEU A N 1
ATOM 6652 C CA . LEU A 1 850 ? 15.859 16.062 -5.801 1 89 850 LEU A CA 1
ATOM 6653 C C . LEU A 1 850 ? 16.469 17.453 -5.859 1 89 850 LEU A C 1
ATOM 6655 O O . LEU A 1 850 ? 17.219 17.781 -6.777 1 89 850 LEU A O 1
ATOM 6659 N N . ILE A 1 851 ? 16.172 18.25 -4.879 1 89.06 851 ILE A N 1
ATOM 6660 C CA . ILE A 1 851 ? 16.734 19.594 -4.836 1 89.06 851 ILE A CA 1
ATOM 6661 C C . ILE A 1 851 ? 18.234 19.531 -4.602 1 89.06 851 ILE A C 1
ATOM 6663 O O . ILE A 1 851 ? 19 20.281 -5.223 1 89.06 851 ILE A O 1
ATOM 6667 N N . TRP A 1 852 ? 18.641 18.656 -3.756 1 89.25 852 TRP A N 1
ATOM 6668 C CA . TRP A 1 852 ? 20.062 18.547 -3.461 1 89.25 852 TRP A CA 1
ATOM 6669 C C . TRP A 1 852 ? 20.828 17.984 -4.656 1 89.25 852 TRP A C 1
ATOM 6671 O O . TRP A 1 852 ? 22 18.297 -4.852 1 89.25 852 TRP A O 1
ATOM 6681 N N . LYS A 1 853 ? 20.219 17.188 -5.426 1 88.25 853 LYS A N 1
ATOM 6682 C CA . LYS A 1 853 ? 20.859 16.594 -6.586 1 88.25 853 LYS A CA 1
ATOM 6683 C C . LYS A 1 853 ? 21.172 17.641 -7.648 1 88.25 853 LYS A C 1
ATOM 6685 O O . LYS A 1 853 ? 22.094 17.469 -8.453 1 88.25 853 LYS A O 1
ATOM 6690 N N . ARG A 1 854 ? 20.438 18.766 -7.672 1 84.25 854 ARG A N 1
ATOM 6691 C CA . ARG A 1 854 ? 20.75 19.859 -8.602 1 84.25 854 ARG A CA 1
ATOM 6692 C C . ARG A 1 854 ? 22.141 20.422 -8.352 1 84.25 854 ARG A C 1
ATOM 6694 O O . ARG A 1 854 ? 22.781 20.953 -9.266 1 84.25 854 ARG A O 1
ATOM 6701 N N . GLY A 1 855 ? 22.703 20.156 -7.301 1 85 855 GLY A N 1
ATOM 6702 C CA . GLY A 1 855 ? 24.031 20.625 -6.973 1 85 855 GLY A CA 1
ATOM 6703 C C . GLY A 1 855 ? 24.094 22.109 -6.648 1 85 855 GLY A C 1
ATOM 6704 O O . GLY A 1 855 ? 24.031 22.953 -7.551 1 85 855 GLY A O 1
ATOM 6705 N N . PRO A 1 856 ? 24.281 22.5 -5.512 1 80.62 856 PRO A N 1
ATOM 6706 C CA . PRO A 1 856 ? 24.297 23.922 -5.148 1 80.62 856 PRO A CA 1
ATOM 6707 C C . PRO A 1 856 ? 25.438 24.703 -5.816 1 80.62 856 PRO A C 1
ATOM 6709 O O . PRO A 1 856 ? 25.234 25.844 -6.246 1 80.62 856 PRO A O 1
ATOM 6712 N N . LEU A 1 857 ? 26.594 24.016 -6 1 80.44 857 LEU A N 1
ATOM 6713 C CA . LEU A 1 857 ? 27.734 24.734 -6.559 1 80.44 857 LEU A CA 1
ATOM 6714 C C . LEU A 1 857 ? 27.844 24.5 -8.062 1 80.44 857 LEU A C 1
ATOM 6716 O O . LEU A 1 857 ? 28.516 25.25 -8.766 1 80.44 857 LEU A O 1
ATOM 6720 N N . THR A 1 858 ? 27.234 23.438 -8.547 1 74.75 858 THR A N 1
ATOM 6721 C CA . THR A 1 858 ? 27.281 23.156 -9.984 1 74.75 858 THR A CA 1
ATOM 6722 C C . THR A 1 858 ? 26.516 24.219 -10.766 1 74.75 858 THR A C 1
ATOM 6724 O O . THR A 1 858 ? 26.922 24.594 -11.867 1 74.75 858 THR A O 1
ATOM 6727 N N . MET A 1 859 ? 25.578 24.781 -10.18 1 64.81 859 MET A N 1
ATOM 6728 C CA . MET A 1 859 ? 24.75 25.781 -10.859 1 64.81 859 MET A CA 1
ATOM 6729 C C . MET A 1 859 ? 25.469 27.125 -10.945 1 64.81 859 MET A C 1
ATOM 6731 O O . MET A 1 859 ? 25.25 27.891 -11.883 1 64.81 859 MET A O 1
ATOM 6735 N N . SER A 1 860 ? 26.375 27.328 -10.008 1 64.81 860 SER A N 1
ATOM 6736 C CA . SER A 1 860 ? 27.141 28.562 -10.008 1 64.81 860 SER A CA 1
ATOM 6737 C C . SER A 1 860 ? 28.203 28.562 -11.102 1 64.81 860 SER A C 1
ATOM 6739 O O . SER A 1 860 ? 28.594 29.625 -11.594 1 64.81 860 SER A O 1
ATOM 6741 N N . LEU A 1 861 ? 28.641 27.328 -11.43 1 68.19 861 LEU A N 1
ATOM 6742 C CA . LEU A 1 861 ? 29.656 27.203 -12.477 1 68.19 861 LEU A CA 1
ATOM 6743 C C . LEU A 1 861 ? 29.047 27.469 -13.852 1 68.19 861 LEU A C 1
ATOM 6745 O O . LEU A 1 861 ? 29.719 28.016 -14.734 1 68.19 861 LEU A O 1
ATOM 6749 N N . GLN A 1 862 ? 27.797 27 -14.023 1 60.84 862 GLN A N 1
ATOM 6750 C CA . GLN A 1 862 ? 27.203 27.156 -15.344 1 60.84 862 GLN A CA 1
ATOM 6751 C C . GLN A 1 862 ? 26.656 28.562 -15.547 1 60.84 862 GLN A C 1
ATOM 6753 O O . GLN A 1 862 ? 25.875 29.047 -14.727 1 60.84 862 GLN A O 1
ATOM 6758 N N . LYS A 1 863 ? 27.609 29.625 -15.969 1 53.78 863 LYS A N 1
ATOM 6759 C CA . LYS A 1 863 ? 27.469 31.062 -16.234 1 53.78 863 LYS A CA 1
ATOM 6760 C C . LYS A 1 863 ? 26 31.406 -16.516 1 53.78 863 LYS A C 1
ATOM 6762 O O . LYS A 1 863 ? 25.516 32.438 -16.062 1 53.78 863 LYS A O 1
ATOM 6767 N N . ASN A 1 864 ? 25.531 30.875 -17.562 1 45.91 864 ASN A N 1
ATOM 6768 C CA . ASN A 1 864 ? 24.375 31.469 -18.25 1 45.91 864 ASN A CA 1
ATOM 6769 C C . ASN A 1 864 ? 23.078 31.219 -17.484 1 45.91 864 ASN A C 1
ATOM 6771 O O . ASN A 1 864 ? 22.016 31.688 -17.906 1 45.91 864 ASN A O 1
ATOM 6775 N N . ASN A 1 865 ? 23.047 30.281 -16.734 1 47.53 865 ASN A N 1
ATOM 6776 C CA . ASN A 1 865 ? 21.734 29.922 -16.219 1 47.53 865 ASN A CA 1
ATOM 6777 C C . ASN A 1 865 ? 21.453 30.594 -14.875 1 47.53 865 ASN A C 1
ATOM 6779 O O . ASN A 1 865 ? 22.188 30.375 -13.906 1 47.53 865 ASN A O 1
ATOM 6783 N N . THR A 1 866 ? 21.047 31.641 -14.797 1 46.25 866 THR A N 1
ATOM 6784 C CA . THR A 1 866 ? 20.453 32.406 -13.703 1 46.25 866 THR A CA 1
ATOM 6785 C C . THR A 1 866 ? 19.703 31.469 -12.75 1 46.25 866 THR A C 1
ATOM 6787 O O . THR A 1 866 ? 19 31.922 -11.844 1 46.25 866 THR A O 1
ATOM 6790 N N . LEU A 1 867 ? 19.719 30.188 -13.023 1 53.12 867 LEU A N 1
ATOM 6791 C CA . LEU A 1 867 ? 18.844 29.359 -12.211 1 53.12 867 LEU A CA 1
ATOM 6792 C C . LEU A 1 867 ? 19.5 29 -10.883 1 53.12 867 LEU A C 1
ATOM 6794 O O . LEU A 1 867 ? 20.641 28.516 -10.859 1 53.12 867 LEU A O 1
ATOM 6798 N N . ASP A 1 868 ? 19.219 29.672 -9.797 1 62.22 868 ASP A N 1
ATOM 6799 C CA . ASP A 1 868 ? 19.578 29.375 -8.414 1 62.22 868 ASP A CA 1
ATOM 6800 C C . ASP A 1 868 ? 19.25 27.922 -8.062 1 62.22 868 ASP A C 1
ATOM 6802 O O . ASP A 1 868 ? 18.422 27.297 -8.727 1 62.22 868 ASP A O 1
ATOM 6806 N N . TYR A 1 869 ? 20.172 27.297 -7.258 1 74.62 869 TYR A N 1
ATOM 6807 C CA . TYR A 1 869 ? 20 25.969 -6.664 1 74.62 869 TYR A CA 1
ATOM 6808 C C . TYR A 1 869 ? 18.562 25.75 -6.203 1 74.62 869 TYR A C 1
ATOM 6810 O O . TYR A 1 869 ? 18.016 24.672 -6.383 1 74.62 869 TYR A O 1
ATOM 6818 N N . MET A 1 870 ? 17.969 26.75 -5.66 1 77.75 870 MET A N 1
ATOM 6819 C CA . MET A 1 870 ? 16.562 26.703 -5.246 1 77.75 870 MET A CA 1
ATOM 6820 C C . MET A 1 870 ? 15.75 27.781 -5.969 1 77.75 870 MET A C 1
ATOM 6822 O O . MET A 1 870 ? 16.141 28.938 -6.012 1 77.75 870 MET A O 1
ATOM 6826 N N . ARG A 1 871 ? 14.75 27.344 -6.699 1 73.31 871 ARG A N 1
ATOM 6827 C CA . ARG A 1 871 ? 13.859 28.266 -7.387 1 73.31 871 ARG A CA 1
ATOM 6828 C C . ARG A 1 871 ? 13.195 29.234 -6.406 1 73.31 871 ARG A C 1
ATOM 6830 O O . ARG A 1 871 ? 13.18 28.984 -5.199 1 73.31 871 ARG A O 1
ATOM 6837 N N . GLU A 1 872 ? 12.773 30.297 -6.828 1 70.5 872 GLU A N 1
ATOM 6838 C CA . GLU A 1 872 ? 12.109 31.281 -5.984 1 70.5 872 GLU A CA 1
ATOM 6839 C C . GLU A 1 872 ? 10.812 30.719 -5.406 1 70.5 872 GLU A C 1
ATOM 6841 O O . GLU A 1 872 ? 9.992 30.156 -6.141 1 70.5 872 GLU A O 1
ATOM 6846 N N . GLY A 1 873 ? 10.688 30.703 -4.164 1 75.44 873 GLY A N 1
ATOM 6847 C CA . GLY A 1 873 ? 9.469 30.25 -3.51 1 75.44 873 GLY A CA 1
ATOM 6848 C C . GLY A 1 873 ? 9.523 28.797 -3.072 1 75.44 873 GLY A C 1
ATOM 6849 O O . GLY A 1 873 ? 8.641 28.328 -2.352 1 75.44 873 GLY A O 1
ATOM 6850 N N . GLU A 1 874 ? 10.555 28.078 -3.48 1 81.75 874 GLU A N 1
ATOM 6851 C CA . GLU A 1 874 ? 10.648 26.656 -3.125 1 81.75 874 GLU A CA 1
ATOM 6852 C C . GLU A 1 874 ? 10.977 26.484 -1.646 1 81.75 874 GLU A C 1
ATOM 6854 O O . GLU A 1 874 ? 10.477 25.547 -1.002 1 81.75 874 GLU A O 1
ATOM 6859 N N . GLN A 1 875 ? 11.766 27.375 -1.165 1 81.31 875 GLN A N 1
ATOM 6860 C CA . GLN A 1 875 ? 12.125 27.281 0.246 1 81.31 875 GLN A CA 1
ATOM 6861 C C . GLN A 1 875 ? 10.906 27.5 1.141 1 81.31 875 GLN A C 1
ATOM 6863 O O . GLN A 1 875 ? 10.703 26.781 2.115 1 81.31 875 GLN A O 1
ATOM 6868 N N . ALA A 1 876 ? 10.125 28.422 0.785 1 76.75 876 ALA A N 1
ATOM 6869 C CA . ALA A 1 876 ? 8.922 28.719 1.566 1 76.75 876 ALA A CA 1
ATOM 6870 C C . ALA A 1 876 ? 7.922 27.562 1.473 1 76.75 876 ALA A C 1
ATOM 6872 O O . ALA A 1 876 ? 7.25 27.234 2.453 1 76.75 876 ALA A O 1
ATOM 6873 N N . ALA A 1 877 ? 7.93 27 0.334 1 82.62 877 ALA A N 1
ATOM 6874 C CA . ALA A 1 877 ? 7.012 25.875 0.144 1 82.62 877 ALA A CA 1
ATOM 6875 C C . ALA A 1 877 ? 7.418 24.688 1.007 1 82.62 877 ALA A C 1
ATOM 6877 O O . ALA A 1 877 ? 6.562 24 1.566 1 82.62 877 ALA A O 1
ATOM 6878 N N . LEU A 1 878 ? 8.703 24.484 1.11 1 88.06 878 LEU A N 1
ATOM 6879 C CA . LEU A 1 878 ? 9.188 23.359 1.915 1 88.06 878 LEU A CA 1
ATOM 6880 C C . LEU A 1 878 ? 8.891 23.594 3.395 1 88.06 878 LEU A C 1
ATOM 6882 O O . LEU A 1 878 ? 8.461 22.672 4.094 1 88.06 878 LEU A O 1
ATOM 6886 N N . GLN A 1 879 ? 8.992 24.812 3.84 1 81.5 879 GLN A N 1
ATOM 6887 C CA . GLN A 1 879 ? 8.75 25.109 5.246 1 81.5 879 GLN A CA 1
ATOM 6888 C C . GLN A 1 879 ? 7.258 25.047 5.574 1 81.5 879 GLN A C 1
ATOM 6890 O O . GLN A 1 879 ? 6.871 24.562 6.641 1 81.5 879 GLN A O 1
ATOM 6895 N N . ARG A 1 880 ? 6.52 25.516 4.672 1 79.5 880 ARG A N 1
ATOM 6896 C CA . ARG A 1 880 ? 5.074 25.453 4.879 1 79.5 880 ARG A CA 1
ATOM 6897 C C . ARG A 1 880 ? 4.598 24 4.922 1 79.5 880 ARG A C 1
ATOM 6899 O O . ARG A 1 880 ? 3.729 23.656 5.719 1 79.5 880 ARG A O 1
ATOM 6906 N N . TYR A 1 881 ? 5.176 23.234 4.047 1 86.81 881 TYR A N 1
ATOM 6907 C CA . TYR A 1 881 ? 4.812 21.812 4.02 1 86.81 881 TYR A CA 1
ATOM 6908 C C . TYR A 1 881 ? 5.215 21.125 5.316 1 86.81 881 TYR A C 1
ATOM 6910 O O . TYR A 1 881 ? 4.473 20.297 5.84 1 86.81 881 TYR A O 1
ATOM 6918 N N . ALA A 1 882 ? 6.352 21.5 5.852 1 88.19 882 ALA A N 1
ATOM 6919 C CA . ALA A 1 882 ? 6.809 20.922 7.113 1 88.19 882 ALA A CA 1
ATOM 6920 C C . ALA A 1 882 ? 5.906 21.328 8.266 1 88.19 882 ALA A C 1
ATOM 6922 O O . ALA A 1 882 ? 5.656 20.547 9.188 1 88.19 882 ALA A O 1
ATOM 6923 N N . PHE A 1 883 ? 5.332 22.5 8.148 1 78.88 883 PHE A N 1
ATOM 6924 C CA . PHE A 1 883 ? 4.422 22.984 9.188 1 78.88 883 PHE A CA 1
ATOM 6925 C C . PHE A 1 883 ? 3.09 22.234 9.117 1 78.88 883 PHE A C 1
ATOM 6927 O O . PHE A 1 883 ? 2.504 21.906 10.148 1 78.88 883 PHE A O 1
ATOM 6934 N N . LYS A 1 884 ? 2.713 21.984 7.945 1 81.88 884 LYS A N 1
ATOM 6935 C CA . LYS A 1 884 ? 1.475 21.234 7.777 1 81.88 884 LYS A CA 1
ATOM 6936 C C . LYS A 1 884 ? 1.623 19.812 8.312 1 81.88 884 LYS A C 1
ATOM 6938 O O . LYS A 1 884 ? 0.677 19.25 8.867 1 81.88 884 LYS A O 1
ATOM 6943 N N . LEU A 1 885 ? 2.795 19.25 8.164 1 88.69 885 LEU A N 1
ATOM 6944 C CA . LEU A 1 885 ? 3.043 17.906 8.664 1 88.69 885 LEU A CA 1
ATOM 6945 C C . LEU A 1 885 ? 3.043 17.875 10.195 1 88.69 885 LEU A C 1
ATOM 6947 O O . LEU A 1 885 ? 2.605 16.906 10.805 1 88.69 885 LEU A O 1
ATOM 6951 N N . GLU A 1 886 ? 3.416 18.984 10.797 1 84.38 886 GLU A N 1
ATOM 6952 C CA . GLU A 1 886 ? 3.395 19.062 12.25 1 84.38 886 GLU A CA 1
ATOM 6953 C C . GLU A 1 886 ? 1.965 19.125 12.781 1 84.38 886 GLU A C 1
ATOM 6955 O O . GLU A 1 886 ? 1.652 18.516 13.812 1 84.38 886 GLU A O 1
ATOM 6960 N N . SER A 1 887 ? 1.146 19.703 12.016 1 75.56 887 SER A N 1
ATOM 6961 C CA . SER A 1 887 ? -0.26 19.75 12.406 1 75.56 887 SER A CA 1
ATOM 6962 C C . SER A 1 887 ? -0.924 18.391 12.266 1 75.56 887 SER A C 1
ATOM 6964 O O . SER A 1 887 ? -1.741 18 13.102 1 75.56 887 SER A O 1
ATOM 6966 N N . LEU A 1 888 ? -0.509 17.703 11.281 1 82.44 888 LEU A N 1
ATOM 6967 C CA . LEU A 1 888 ? -1.043 16.359 11.062 1 82.44 888 LEU A CA 1
ATOM 6968 C C . LEU A 1 888 ? -0.561 15.398 12.141 1 82.44 888 LEU A C 1
ATOM 6970 O O . LEU A 1 888 ? -1.282 14.477 12.523 1 82.44 888 LEU A O 1
ATOM 6974 N N . ARG A 1 889 ? 0.653 15.625 12.609 1 87.38 889 ARG A N 1
ATOM 6975 C CA . ARG A 1 889 ? 1.188 14.781 13.672 1 87.38 889 ARG A CA 1
ATOM 6976 C C . ARG A 1 889 ? 0.37 14.922 14.945 1 87.38 889 ARG A C 1
ATOM 6978 O O . ARG A 1 889 ? 0.106 13.938 15.641 1 87.38 889 ARG A O 1
ATOM 6985 N N . SER A 1 890 ? -0.171 16.078 15.211 1 77.5 890 SER A N 1
ATOM 6986 C CA . SER A 1 890 ? -0.978 16.328 16.406 1 77.5 890 SER A CA 1
ATOM 6987 C C . SER A 1 890 ? -2.344 15.656 16.297 1 77.5 890 SER A C 1
ATOM 6989 O O . SER A 1 890 ? -2.875 15.148 17.281 1 77.5 890 SER A O 1
ATOM 6991 N N . SER A 1 891 ? -2.807 15.602 15.078 1 76.81 891 SER A N 1
ATOM 6992 C CA . SER A 1 891 ? -4.078 14.922 14.852 1 76.81 891 SER A CA 1
ATOM 6993 C C . SER A 1 891 ? -3.912 13.406 14.898 1 76.81 891 SER A C 1
ATOM 6995 O O . SER A 1 891 ? -4.805 12.695 15.359 1 76.81 891 SER A O 1
ATOM 6997 N N . ALA A 1 892 ? -2.764 12.898 14.43 1 86.25 892 ALA A N 1
ATOM 6998 C CA . ALA A 1 892 ? -2.498 11.461 14.398 1 86.25 892 ALA A CA 1
ATOM 6999 C C . ALA A 1 892 ? -2.379 10.891 15.812 1 86.25 892 ALA A C 1
ATOM 7001 O O . ALA A 1 892 ? -2.68 9.719 16.047 1 86.25 892 ALA A O 1
ATOM 7002 N N . LYS A 1 893 ? -2.064 11.727 16.781 1 85.62 893 LYS A N 1
ATOM 7003 C CA . LYS A 1 893 ? -1.907 11.297 18.172 1 85.62 893 LYS A CA 1
ATOM 7004 C C . LYS A 1 893 ? -3.244 10.867 18.766 1 85.62 893 LYS A C 1
ATOM 7006 O O . LYS A 1 893 ? -3.291 9.977 19.609 1 85.62 893 LYS A O 1
ATOM 7011 N N . SER A 1 894 ? -4.328 11.375 18.203 1 81.69 894 SER A N 1
ATOM 7012 C CA . SER A 1 894 ? -5.641 11.086 18.766 1 81.69 894 SER A CA 1
ATOM 7013 C C . SER A 1 894 ? -6.32 9.938 18.031 1 81.69 894 SER A C 1
ATOM 7015 O O . SER A 1 894 ? -7.422 9.523 18.406 1 81.69 894 SER A O 1
ATOM 7017 N N . GLU A 1 895 ? -5.633 9.352 17.141 1 84.69 895 GLU A N 1
ATOM 7018 C CA . GLU A 1 895 ? -6.215 8.234 16.391 1 84.69 895 GLU A CA 1
ATOM 7019 C C . GLU A 1 895 ? -5.973 6.914 17.125 1 84.69 895 GLU A C 1
ATOM 7021 O O . GLU A 1 895 ? -4.895 6.688 17.672 1 84.69 895 GLU A O 1
ATOM 7026 N N . PHE A 1 896 ? -7.051 6.117 17.219 1 79.44 896 PHE A N 1
ATOM 7027 C CA . PHE A 1 896 ? -6.949 4.812 17.859 1 79.44 896 PHE A CA 1
ATOM 7028 C C . PHE A 1 896 ? -6.773 3.709 16.828 1 79.44 896 PHE A C 1
ATOM 7030 O O . PHE A 1 896 ? -7.504 3.66 15.828 1 79.44 896 PHE A O 1
ATOM 7037 N N . GLU A 1 897 ? -5.688 3.01 16.906 1 82.75 897 GLU A N 1
ATOM 7038 C CA . GLU A 1 897 ? -5.465 1.829 16.078 1 82.75 897 GLU A CA 1
ATOM 7039 C C . GLU A 1 897 ? -5.172 0.6 16.938 1 82.75 897 GLU A C 1
ATOM 7041 O O . GLU A 1 897 ? -4.609 0.715 18.031 1 82.75 897 GLU A O 1
ATOM 7046 N N . LEU A 1 898 ? -5.621 -0.522 16.531 1 83.25 898 LEU A N 1
ATOM 7047 C CA . LEU A 1 898 ? -5.398 -1.779 17.234 1 83.25 898 LEU A CA 1
ATOM 7048 C C . LEU A 1 898 ? -3.914 -2.135 17.25 1 83.25 898 LEU A C 1
ATOM 7050 O O . LEU A 1 898 ? -3.479 -2.934 18.094 1 83.25 898 LEU A O 1
ATOM 7054 N N . ARG A 1 899 ? -3.074 -1.56 16.344 1 85.44 899 ARG A N 1
ATOM 7055 C CA . ARG A 1 899 ? -1.642 -1.835 16.266 1 85.44 899 ARG A CA 1
ATOM 7056 C C . ARG A 1 899 ? -0.89 -1.1 17.375 1 85.44 899 ARG A C 1
ATOM 7058 O O . ARG A 1 899 ? 0.27 -1.409 17.656 1 85.44 899 ARG A O 1
ATOM 7065 N N . GLY A 1 900 ? -1.548 -0.146 18.062 1 85.69 900 GLY A N 1
ATOM 7066 C CA . GLY A 1 900 ? -0.917 0.607 19.141 1 85.69 900 GLY A CA 1
ATOM 7067 C C . GLY A 1 900 ? -1.043 2.109 18.969 1 85.69 900 GLY A C 1
ATOM 7068 O O . GLY A 1 900 ? -1.525 2.582 17.938 1 85.69 900 GLY A O 1
ATOM 7069 N N . PRO A 1 901 ? -0.629 2.797 19.969 1 87.62 901 PRO A N 1
ATOM 7070 C CA . PRO A 1 901 ? -0.687 4.258 19.875 1 87.62 901 PRO A CA 1
ATOM 7071 C C . PRO A 1 901 ? 0.372 4.832 18.938 1 87.62 901 PRO A C 1
ATOM 7073 O O . PRO A 1 901 ? 1.391 4.184 18.672 1 87.62 901 PRO A O 1
ATOM 7076 N N . PHE A 1 902 ? 0.079 5.977 18.281 1 88.56 902 PHE A N 1
ATOM 7077 C CA . PHE A 1 902 ? 0.996 6.668 17.391 1 88.56 902 PHE A CA 1
ATOM 7078 C C . PHE A 1 902 ? 2.281 7.047 18.109 1 88.56 902 PHE A C 1
ATOM 7080 O O . PHE A 1 902 ? 2.24 7.625 19.203 1 88.56 902 PHE A O 1
ATOM 7087 N N . PRO A 1 903 ? 3.439 6.57 17.609 1 89.56 903 PRO A N 1
ATOM 7088 C CA . PRO A 1 903 ? 4.711 6.945 18.234 1 89.56 903 PRO A CA 1
ATOM 7089 C C . PRO A 1 903 ? 5.035 8.43 18.062 1 89.56 903 PRO A C 1
ATOM 7091 O O . PRO A 1 903 ? 5.891 8.789 17.25 1 89.56 903 PRO A O 1
ATOM 7094 N N . ASP A 1 904 ? 4.504 9.281 18.922 1 89.31 904 ASP A N 1
ATOM 7095 C CA . ASP A 1 904 ? 4.594 10.734 18.812 1 89.31 904 ASP A CA 1
ATOM 7096 C C . ASP A 1 904 ? 6.004 11.219 19.141 1 89.31 904 ASP A C 1
ATOM 7098 O O . ASP A 1 904 ? 6.523 12.133 18.5 1 89.31 904 ASP A O 1
ATOM 7102 N N . ALA A 1 905 ? 6.699 10.586 20.047 1 89.38 905 ALA A N 1
ATOM 7103 C CA . ALA A 1 905 ? 8.031 11.031 20.453 1 89.38 905 ALA A CA 1
ATOM 7104 C C . ALA A 1 905 ? 9.055 10.766 19.359 1 89.38 905 ALA A C 1
ATOM 7106 O O . ALA A 1 905 ? 9.883 11.633 19.047 1 89.38 905 ALA A O 1
ATOM 7107 N N . ALA A 1 906 ? 9.016 9.578 18.766 1 90.44 906 ALA A N 1
ATOM 7108 C CA . ALA A 1 906 ? 9.977 9.242 17.719 1 90.44 906 ALA A CA 1
ATOM 7109 C C . ALA A 1 906 ? 9.766 10.117 16.484 1 90.44 906 ALA A C 1
ATOM 7111 O O . ALA A 1 906 ? 10.734 10.648 15.93 1 90.44 906 ALA A O 1
ATOM 7112 N N . TYR A 1 907 ? 8.523 10.359 16.125 1 92.62 907 TYR A N 1
ATOM 7113 C CA . TYR A 1 907 ? 8.258 11.188 14.945 1 92.62 907 TYR A CA 1
ATOM 7114 C C . TYR A 1 907 ? 8.492 12.664 15.25 1 92.62 907 TYR A C 1
ATOM 7116 O O . TYR A 1 907 ? 8.75 13.453 14.344 1 92.62 907 TYR A O 1
ATOM 7124 N N . GLY A 1 908 ? 8.391 13.023 16.594 1 91.12 908 GLY A N 1
ATOM 7125 C CA . GLY A 1 908 ? 8.766 14.375 16.984 1 91.12 908 GLY A CA 1
ATOM 7126 C C . GLY A 1 908 ? 10.25 14.648 16.812 1 91.12 908 GLY A C 1
ATOM 7127 O O . GLY A 1 908 ? 10.633 15.727 16.344 1 91.12 908 GLY A O 1
ATOM 7128 N N . ARG A 1 909 ? 11.07 13.633 17.016 1 92.19 909 ARG A N 1
ATOM 7129 C CA . ARG A 1 909 ? 12.508 13.766 16.812 1 92.19 909 ARG A CA 1
ATOM 7130 C C . ARG A 1 909 ? 12.859 13.789 15.328 1 92.19 909 ARG A C 1
ATOM 7132 O O . ARG A 1 909 ? 13.758 14.523 14.914 1 92.19 909 ARG A O 1
ATOM 7139 N N . ILE A 1 910 ? 12.148 13.031 14.562 1 94.44 910 ILE A N 1
ATOM 7140 C CA . ILE A 1 910 ? 12.375 13.023 13.125 1 94.44 910 ILE A CA 1
ATOM 7141 C C . ILE A 1 910 ? 12.023 14.383 12.531 1 94.44 910 ILE A C 1
ATOM 7143 O O . ILE A 1 910 ? 12.758 14.906 11.688 1 94.44 910 ILE A O 1
ATOM 7147 N N . MET A 1 911 ? 10.961 15.023 13.078 1 93.62 911 MET A N 1
ATOM 7148 C CA . MET A 1 911 ? 10.547 16.328 12.562 1 93.62 911 MET A CA 1
ATOM 7149 C C . MET A 1 911 ? 11.523 17.422 12.992 1 93.62 911 MET A C 1
ATOM 7151 O O . MET A 1 911 ? 11.758 18.359 12.242 1 93.62 911 MET A O 1
ATOM 7155 N N . ARG A 1 912 ? 12.102 17.234 14.109 1 87.56 912 ARG A N 1
ATOM 7156 C CA . ARG A 1 912 ? 13.117 18.188 14.547 1 87.56 912 ARG A CA 1
ATOM 7157 C C . ARG A 1 912 ? 14.352 18.109 13.656 1 87.56 912 ARG A C 1
ATOM 7159 O O . ARG A 1 912 ? 14.883 19.141 13.234 1 87.56 912 ARG A O 1
ATOM 7166 N N . SER A 1 913 ? 14.719 16.922 13.32 1 93.5 913 SER A N 1
ATOM 7167 C CA . SER A 1 913 ? 15.852 16.734 12.422 1 93.5 913 SER A CA 1
ATOM 7168 C C . SER A 1 913 ? 15.539 17.25 11.023 1 93.5 913 SER A C 1
ATOM 7170 O O . SER A 1 913 ? 16.406 17.781 10.336 1 93.5 913 SER A O 1
ATOM 7172 N N . THR A 1 914 ? 14.352 17.141 10.617 1 93.81 914 THR A N 1
ATOM 7173 C CA . THR A 1 914 ? 13.945 17.625 9.305 1 93.81 914 THR A CA 1
ATOM 7174 C C . THR A 1 914 ? 13.992 19.141 9.25 1 93.81 914 THR A C 1
ATOM 7176 O O . THR A 1 914 ? 14.43 19.719 8.25 1 93.81 914 THR A O 1
ATOM 7179 N N . ARG A 1 915 ? 13.617 19.828 10.312 1 87.25 915 ARG A N 1
ATOM 7180 C CA . ARG A 1 915 ? 13.695 21.281 10.359 1 87.25 915 ARG A CA 1
ATOM 7181 C C . ARG A 1 915 ? 15.148 21.75 10.305 1 87.25 915 ARG A C 1
ATOM 7183 O O . ARG A 1 915 ? 15.453 22.766 9.664 1 87.25 915 ARG A O 1
ATOM 7190 N N . ASN A 1 916 ? 15.977 20.938 10.922 1 87.06 916 ASN A N 1
ATOM 7191 C CA . ASN A 1 916 ? 17.391 21.266 10.875 1 87.06 916 ASN A CA 1
ATOM 7192 C C . ASN A 1 916 ? 17.969 21.094 9.469 1 87.06 916 ASN A C 1
ATOM 7194 O O . ASN A 1 916 ? 18.828 21.875 9.039 1 87.06 916 ASN A O 1
ATOM 7198 N N . MET A 1 917 ? 17.484 20.094 8.82 1 91.69 917 MET A N 1
ATOM 7199 C CA . MET A 1 917 ? 17.922 19.922 7.441 1 91.69 917 MET A CA 1
ATOM 7200 C C . MET A 1 917 ? 17.453 21.062 6.562 1 91.69 917 MET A C 1
ATOM 7202 O O . MET A 1 917 ? 18.203 21.547 5.707 1 91.69 917 MET A O 1
ATOM 7206 N N . LEU A 1 918 ? 16.266 21.531 6.773 1 90.19 918 LEU A N 1
ATOM 7207 C CA . LEU A 1 918 ? 15.742 22.641 5.977 1 90.19 918 LEU A CA 1
ATOM 7208 C C . LEU A 1 918 ? 16.516 23.922 6.234 1 90.19 918 LEU A C 1
ATOM 7210 O O . LEU A 1 918 ? 16.719 24.719 5.324 1 90.19 918 LEU A O 1
ATOM 7214 N N . ASN A 1 919 ? 16.984 24.062 7.438 1 84.19 919 ASN A N 1
ATOM 7215 C CA . ASN A 1 919 ? 17.844 25.203 7.73 1 84.19 919 ASN A CA 1
ATOM 7216 C C . ASN A 1 919 ? 19.188 25.094 7 1 84.19 919 ASN A C 1
ATOM 7218 O O . ASN A 1 919 ? 19.75 26.109 6.598 1 84.19 919 ASN A O 1
ATOM 7222 N N . GLY A 1 920 ? 19.625 23.828 6.902 1 84.94 920 GLY A N 1
ATOM 7223 C CA . GLY A 1 920 ? 20.828 23.625 6.109 1 84.94 920 GLY A CA 1
ATOM 7224 C C . GLY A 1 920 ? 20.656 23.969 4.645 1 84.94 920 GLY A C 1
ATOM 7225 O O . GLY A 1 920 ? 21.562 24.531 4.02 1 84.94 920 GLY A O 1
ATOM 7226 N N . PHE A 1 921 ? 19.5 23.719 4.137 1 88 921 PHE A N 1
ATOM 7227 C CA . PHE A 1 921 ? 19.203 24.078 2.754 1 88 921 PHE A CA 1
ATOM 7228 C C . PHE A 1 921 ? 19.172 25.594 2.58 1 88 921 PHE A C 1
ATOM 7230 O O . PHE A 1 921 ? 19.641 26.109 1.566 1 88 921 PHE A O 1
ATOM 7237 N N . TYR A 1 922 ? 18.688 26.234 3.568 1 82 922 TYR A N 1
ATOM 7238 C CA . TYR A 1 922 ? 18.656 27.703 3.521 1 82 922 TYR A CA 1
ATOM 7239 C C . TYR A 1 922 ? 20.078 28.266 3.596 1 82 922 TYR A C 1
ATOM 7241 O O . TYR A 1 922 ? 20.391 29.234 2.891 1 82 922 TYR A O 1
ATOM 7249 N N . ALA A 1 923 ? 20.859 27.672 4.414 1 80 923 ALA A N 1
ATOM 7250 C CA . ALA A 1 923 ? 22.25 28.109 4.531 1 80 923 ALA A CA 1
ATOM 7251 C C . ALA A 1 923 ? 22.984 27.969 3.207 1 80 923 ALA A C 1
ATOM 7253 O O . ALA A 1 923 ? 23.766 28.844 2.822 1 80 923 ALA A O 1
ATOM 7254 N N . MET A 1 924 ? 22.688 26.875 2.562 1 83.94 924 MET A N 1
ATOM 7255 C CA . MET A 1 924 ? 23.344 26.641 1.281 1 83.94 924 MET A CA 1
ATOM 7256 C C . MET A 1 924 ? 22.891 27.672 0.243 1 83.94 924 MET A C 1
ATOM 7258 O O . MET A 1 924 ? 23.688 28.109 -0.583 1 83.94 924 MET A O 1
ATOM 7262 N N . ARG A 1 925 ? 21.672 28.062 0.287 1 81.44 925 ARG A N 1
ATOM 7263 C CA . ARG A 1 925 ? 21.172 29.078 -0.633 1 81.44 925 ARG A CA 1
ATOM 7264 C C . ARG A 1 925 ? 21.797 30.438 -0.366 1 81.44 925 ARG A C 1
ATOM 7266 O O . ARG A 1 925 ? 22.141 31.172 -1.303 1 81.44 925 ARG A O 1
ATOM 7273 N N . LEU A 1 926 ? 22.078 30.75 0.833 1 75.5 926 LEU A N 1
ATOM 7274 C CA . LEU A 1 926 ? 22.688 32.031 1.214 1 75.5 926 LEU A CA 1
ATOM 7275 C C . LEU A 1 926 ? 24.141 32.094 0.756 1 75.5 926 LEU A C 1
ATOM 7277 O O . LEU A 1 926 ? 24.594 33.125 0.279 1 75.5 926 LEU A O 1
ATOM 7281 N N . ILE A 1 927 ? 24.812 30.984 0.83 1 74 927 ILE A N 1
ATOM 7282 C CA . ILE A 1 927 ? 26.219 30.922 0.443 1 74 927 ILE A CA 1
ATOM 7283 C C . ILE A 1 927 ? 26.344 31.109 -1.066 1 74 927 ILE A C 1
ATOM 7285 O O . ILE A 1 927 ? 27.266 31.781 -1.539 1 74 927 ILE A O 1
ATOM 7289 N N . THR A 1 928 ? 25.406 30.594 -1.808 1 75.31 928 THR A N 1
ATOM 7290 C CA . THR A 1 928 ? 25.516 30.625 -3.262 1 75.31 928 THR A CA 1
ATOM 7291 C C . THR A 1 928 ? 24.984 31.953 -3.807 1 75.31 928 THR A C 1
ATOM 7293 O O . THR A 1 928 ? 25.469 32.438 -4.824 1 75.31 928 THR A O 1
ATOM 7296 N N . SER A 1 929 ? 23.984 32.594 -3.223 1 70.25 929 SER A N 1
ATOM 7297 C CA . SER A 1 929 ? 23.359 33.781 -3.762 1 70.25 929 SER A CA 1
ATOM 7298 C C . SER A 1 929 ? 24.234 35.031 -3.527 1 70.25 929 SER A C 1
ATOM 7300 O O . SER A 1 929 ? 24.219 35.969 -4.324 1 70.25 929 SER A O 1
ATOM 7302 N N . LYS A 1 930 ? 24.938 35.125 -2.533 1 59.75 930 LYS A N 1
ATOM 7303 C CA . LYS A 1 930 ? 25.688 36.344 -2.193 1 59.75 930 LYS A CA 1
ATOM 7304 C C . LYS A 1 930 ? 26.953 36.469 -3.031 1 59.75 930 LYS A C 1
ATOM 7306 O O . LYS A 1 930 ? 27.531 37.531 -3.148 1 59.75 930 LYS A O 1
ATOM 7311 N N . ARG A 1 931 ? 27.328 35.25 -3.641 1 57.56 931 ARG A N 1
ATOM 7312 C CA . ARG A 1 931 ? 28.562 35.375 -4.41 1 57.56 931 ARG A CA 1
ATOM 7313 C C . ARG A 1 931 ? 28.266 35.594 -5.891 1 57.56 931 ARG A C 1
ATOM 7315 O O . ARG A 1 931 ? 27.797 34.688 -6.574 1 57.56 931 ARG A O 1
ATOM 7322 N N . SER A 1 932 ? 27.906 36.875 -6.34 1 57.12 932 SER A N 1
ATOM 7323 C CA . SER A 1 932 ? 27.547 37.25 -7.699 1 57.12 932 SER A CA 1
ATOM 7324 C C . SER A 1 932 ? 28.594 36.781 -8.703 1 57.12 932 SER A C 1
ATOM 7326 O O . SER A 1 932 ? 28.25 36.375 -9.82 1 57.12 932 SER A O 1
ATOM 7328 N N . SER A 1 933 ? 29.969 36.875 -8.422 1 64.62 933 SER A N 1
ATOM 7329 C CA . SER A 1 933 ? 30.969 36.5 -9.414 1 64.62 933 SER A CA 1
ATOM 7330 C C . SER A 1 933 ? 32.062 35.625 -8.805 1 64.62 933 SER A C 1
ATOM 7332 O O . SER A 1 933 ? 32.469 35.844 -7.66 1 64.62 933 SER A O 1
ATOM 7334 N N . LEU A 1 934 ? 32.344 34.406 -9.445 1 75.81 934 LEU A N 1
ATOM 7335 C CA . LEU A 1 934 ? 33.375 33.5 -9.039 1 75.81 934 LEU A CA 1
ATOM 7336 C C . LEU A 1 934 ? 34.75 33.969 -9.5 1 75.81 934 LEU A C 1
ATOM 7338 O O . LEU A 1 934 ? 34.906 34.469 -10.617 1 75.81 934 LEU A O 1
ATOM 7342 N N . SER A 1 935 ? 35.688 34.062 -8.602 1 76.56 935 SER A N 1
ATOM 7343 C CA . SER A 1 935 ? 37.062 34.375 -8.969 1 76.56 935 SER A CA 1
ATOM 7344 C C . SER A 1 935 ? 37.625 33.281 -9.875 1 76.56 935 SER A C 1
ATOM 7346 O O . SER A 1 935 ? 37.062 32.188 -9.977 1 76.56 935 SER A O 1
ATOM 7348 N N . ASP A 1 936 ? 38.625 33.5 -10.602 1 79.81 936 ASP A N 1
ATOM 7349 C CA . ASP A 1 936 ? 39.25 32.531 -11.5 1 79.81 936 ASP A CA 1
ATOM 7350 C C . ASP A 1 936 ? 39.781 31.344 -10.727 1 79.81 936 ASP A C 1
ATOM 7352 O O . ASP A 1 936 ? 39.75 30.219 -11.203 1 79.81 936 ASP A O 1
ATOM 7356 N N . GLY A 1 937 ? 40.219 31.578 -9.516 1 81.88 937 GLY A N 1
ATOM 7357 C CA . GLY A 1 937 ? 40.688 30.469 -8.695 1 81.88 937 GLY A CA 1
ATOM 7358 C C . GLY A 1 937 ? 39.562 29.578 -8.219 1 81.88 937 GLY A C 1
ATOM 7359 O O . GLY A 1 937 ? 39.688 28.359 -8.203 1 81.88 937 GLY A O 1
ATOM 7360 N N . GLU A 1 938 ? 38.562 30.219 -7.898 1 84.5 938 GLU A N 1
ATOM 7361 C CA . GLU A 1 938 ? 37.406 29.453 -7.473 1 84.5 938 GLU A CA 1
ATOM 7362 C C . GLU A 1 938 ? 36.844 28.625 -8.625 1 84.5 938 GLU A C 1
ATOM 7364 O O . GLU A 1 938 ? 36.438 27.469 -8.43 1 84.5 938 GLU A O 1
ATOM 7369 N N . ARG A 1 939 ? 36.844 29.141 -9.75 1 85.19 939 ARG A N 1
ATOM 7370 C CA . ARG A 1 939 ? 36.312 28.422 -10.914 1 85.19 939 ARG A CA 1
ATOM 7371 C C . ARG A 1 939 ? 37.188 27.219 -11.242 1 85.19 939 ARG A C 1
ATOM 7373 O O . ARG A 1 939 ? 36.656 26.141 -11.57 1 85.19 939 ARG A O 1
ATOM 7380 N N . ALA A 1 940 ? 38.438 27.406 -11.188 1 86.12 940 ALA A N 1
ATOM 7381 C CA . ALA A 1 940 ? 39.344 26.297 -11.469 1 86.12 940 ALA A CA 1
ATOM 7382 C C . ALA A 1 940 ? 39.188 25.188 -10.422 1 86.12 940 ALA A C 1
ATOM 7384 O O . ALA A 1 940 ? 39.25 24 -10.75 1 86.12 940 ALA A O 1
ATOM 7385 N N . LEU A 1 941 ? 39.031 25.609 -9.234 1 87.62 941 LEU A N 1
ATOM 7386 C CA . LEU A 1 941 ? 38.875 24.656 -8.156 1 87.62 941 LEU A CA 1
ATOM 7387 C C . LEU A 1 941 ? 37.531 23.906 -8.297 1 87.62 941 LEU A C 1
ATOM 7389 O O . LEU A 1 941 ? 37.5 22.688 -8.086 1 87.62 941 LEU A O 1
ATOM 7393 N N . LEU A 1 942 ? 36.531 24.547 -8.672 1 88.38 942 LEU A N 1
ATOM 7394 C CA . LEU A 1 942 ? 35.219 23.938 -8.812 1 88.38 942 LEU A CA 1
ATOM 7395 C C . LEU A 1 942 ? 35.188 23 -10.016 1 88.38 942 LEU A C 1
ATOM 7397 O O . LEU A 1 942 ? 34.5 21.969 -9.984 1 88.38 942 LEU A O 1
ATOM 7401 N N . GLU A 1 943 ? 35.844 23.344 -11.039 1 88.81 943 GLU A N 1
ATOM 7402 C CA . GLU A 1 943 ? 35.906 22.469 -12.211 1 88.81 943 GLU A CA 1
ATOM 7403 C C . GLU A 1 943 ? 36.719 21.219 -11.93 1 88.81 943 GLU A C 1
ATOM 7405 O O . GLU A 1 943 ? 36.375 20.125 -12.391 1 88.81 943 GLU A O 1
ATOM 7410 N N . PHE A 1 944 ? 37.75 21.453 -11.125 1 88.25 944 PHE A N 1
ATOM 7411 C CA . PHE A 1 944 ? 38.625 20.328 -10.805 1 88.25 944 PHE A CA 1
ATOM 7412 C C . PHE A 1 944 ? 37.906 19.328 -9.898 1 88.25 944 PHE A C 1
ATOM 7414 O O . PHE A 1 944 ? 38.156 18.125 -9.969 1 88.25 944 PHE A O 1
ATOM 7421 N N . THR A 1 945 ? 37.031 19.75 -9.008 1 91.38 945 THR A N 1
ATOM 7422 C CA . THR A 1 945 ? 36.344 18.891 -8.047 1 91.38 945 THR A CA 1
ATOM 7423 C C . THR A 1 945 ? 34.906 18.578 -8.523 1 91.38 945 THR A C 1
ATOM 7425 O O . THR A 1 945 ? 34.094 18.125 -7.738 1 91.38 945 THR A O 1
ATOM 7428 N N . ALA A 1 946 ? 34.531 18.75 -9.695 1 90.38 946 ALA A N 1
ATOM 7429 C CA . ALA A 1 946 ? 33.188 18.609 -10.195 1 90.38 946 ALA A CA 1
ATOM 7430 C C . ALA A 1 946 ? 32.719 17.156 -10.109 1 90.38 946 ALA A C 1
ATOM 7432 O O . ALA A 1 946 ? 31.562 16.891 -9.711 1 90.38 946 ALA A O 1
ATOM 7433 N N . SER A 1 947 ? 33.5 16.203 -10.414 1 88.25 947 SER A N 1
ATOM 7434 C CA . SER A 1 947 ? 33.094 14.797 -10.414 1 88.25 947 SER A CA 1
ATOM 7435 C C . SER A 1 947 ? 32.844 14.297 -9 1 88.25 947 SER A C 1
ATOM 7437 O O . SER A 1 947 ? 31.844 13.602 -8.742 1 88.25 947 SER A O 1
ATOM 7439 N N . GLU A 1 948 ? 33.719 14.703 -8.047 1 88.94 948 GLU A N 1
ATOM 7440 C CA . GLU A 1 948 ? 33.531 14.266 -6.664 1 88.94 948 GLU A CA 1
ATOM 7441 C C . GLU A 1 948 ? 32.344 14.938 -6.012 1 88.94 948 GLU A C 1
ATOM 7443 O O . GLU A 1 948 ? 31.656 14.336 -5.18 1 88.94 948 GLU A O 1
ATOM 7448 N N . ARG A 1 949 ? 32.125 16.094 -6.379 1 91.44 949 ARG A N 1
ATOM 7449 C CA . ARG A 1 949 ? 30.969 16.781 -5.824 1 91.44 949 ARG A CA 1
ATOM 7450 C C . ARG A 1 949 ? 29.672 16.172 -6.348 1 91.44 949 ARG A C 1
ATOM 7452 O O . ARG A 1 949 ? 28.688 16.062 -5.609 1 91.44 949 ARG A O 1
ATOM 7459 N N . MET A 1 950 ? 29.656 15.805 -7.574 1 89.06 950 MET A N 1
ATOM 7460 C CA . MET A 1 950 ? 28.469 15.164 -8.148 1 89.06 950 MET A CA 1
ATOM 7461 C C . MET A 1 950 ? 28.188 13.828 -7.465 1 89.06 950 MET A C 1
ATOM 7463 O O . MET A 1 950 ? 27.031 13.492 -7.203 1 89.06 950 MET A O 1
ATOM 7467 N N . LEU A 1 951 ? 29.203 13.117 -7.16 1 87.25 951 LEU A N 1
ATOM 7468 C CA . LEU A 1 951 ? 29.031 11.836 -6.473 1 87.25 951 LEU A CA 1
ATOM 7469 C C . LEU A 1 951 ? 28.484 12.047 -5.066 1 87.25 951 LEU A C 1
ATOM 7471 O O . LEU A 1 951 ? 27.672 11.258 -4.59 1 87.25 951 LEU A O 1
ATOM 7475 N N . LEU A 1 952 ? 28.969 13.078 -4.48 1 89.94 952 LEU A N 1
ATOM 7476 C CA . LEU A 1 952 ? 28.5 13.391 -3.135 1 89.94 952 LEU A CA 1
ATOM 7477 C C . LEU A 1 952 ? 27.016 13.781 -3.158 1 89.94 952 LEU A C 1
ATOM 7479 O O . LEU A 1 952 ? 26.234 13.336 -2.311 1 89.94 952 LEU A O 1
ATOM 7483 N N . CYS A 1 953 ? 26.594 14.555 -4.094 1 90.12 953 CYS A N 1
ATOM 7484 C CA . CYS A 1 953 ? 25.203 14.969 -4.215 1 90.12 953 CYS A CA 1
ATOM 7485 C C . CYS A 1 953 ? 24.312 13.781 -4.562 1 90.12 953 CYS A C 1
ATOM 7487 O O . CYS A 1 953 ? 23.203 13.664 -4.047 1 90.12 953 CYS A O 1
ATOM 7489 N N . GLU A 1 954 ? 24.797 12.914 -5.383 1 89.06 954 GLU A N 1
ATOM 7490 C CA . GLU A 1 954 ? 24.031 11.734 -5.762 1 89.06 954 GLU A CA 1
ATOM 7491 C C . GLU A 1 954 ? 23.844 10.789 -4.574 1 89.06 954 GLU A C 1
ATOM 7493 O O . GLU A 1 954 ? 22.797 10.172 -4.426 1 89.06 954 GLU A O 1
ATOM 7498 N N . ARG A 1 955 ? 24.844 10.727 -3.811 1 90.06 955 ARG A N 1
ATOM 7499 C CA . ARG A 1 955 ? 24.75 9.859 -2.639 1 90.06 955 ARG A CA 1
ATOM 7500 C C . ARG A 1 955 ? 23.734 10.398 -1.635 1 90.06 955 ARG A C 1
ATOM 7502 O O . ARG A 1 955 ? 22.953 9.633 -1.067 1 90.06 955 ARG A O 1
ATOM 7509 N N . ILE A 1 956 ? 23.75 11.625 -1.419 1 91.56 956 ILE A N 1
ATOM 7510 C CA . ILE A 1 956 ? 22.797 12.219 -0.484 1 91.56 956 ILE A CA 1
ATOM 7511 C C . ILE A 1 956 ? 21.375 12.07 -1.024 1 91.56 956 ILE A C 1
ATOM 7513 O O . ILE A 1 956 ? 20.453 11.781 -0.268 1 91.56 956 ILE A O 1
ATOM 7517 N N . CYS A 1 957 ? 21.266 12.297 -2.295 1 90.88 957 CYS A N 1
ATOM 7518 C CA . CYS A 1 957 ? 19.953 12.102 -2.914 1 90.88 957 CYS A CA 1
ATOM 7519 C C . CYS A 1 957 ? 19.484 10.664 -2.768 1 90.88 957 CYS A C 1
ATOM 7521 O O . CYS A 1 957 ? 18.312 10.414 -2.469 1 90.88 957 CYS A O 1
ATOM 7523 N N . HIS A 1 958 ? 20.406 9.758 -2.953 1 90.31 958 HIS A N 1
ATOM 7524 C CA . HIS A 1 958 ? 20.078 8.344 -2.84 1 90.31 958 HIS A CA 1
ATOM 7525 C C . HIS A 1 958 ? 19.641 7.996 -1.419 1 90.31 958 HIS A C 1
ATOM 7527 O O . HIS A 1 958 ? 18.703 7.223 -1.226 1 90.31 958 HIS A O 1
ATOM 7533 N N . VAL A 1 959 ? 20.328 8.516 -0.46 1 91.38 959 VAL A N 1
ATOM 7534 C CA . VAL A 1 959 ? 19.969 8.219 0.923 1 91.38 959 VAL A CA 1
ATOM 7535 C C . VAL A 1 959 ? 18.594 8.789 1.233 1 91.38 959 VAL A C 1
ATOM 7537 O O . VAL A 1 959 ? 17.781 8.164 1.932 1 91.38 959 VAL A O 1
ATOM 7540 N N . PHE A 1 960 ? 18.234 9.969 0.75 1 92.38 960 PHE A N 1
ATOM 7541 C CA . PHE A 1 960 ? 16.906 10.539 0.919 1 92.38 960 PHE A CA 1
ATOM 7542 C C . PHE A 1 960 ? 15.844 9.625 0.316 1 92.38 960 PHE A C 1
ATOM 7544 O O . PHE A 1 960 ? 14.781 9.422 0.909 1 92.38 960 PHE A O 1
ATOM 7551 N N . GLN A 1 961 ? 16.172 9.047 -0.772 1 90.19 961 GLN A N 1
ATOM 7552 C CA . GLN A 1 961 ? 15.211 8.18 -1.463 1 90.19 961 GLN A CA 1
ATOM 7553 C C . GLN A 1 961 ? 14.992 6.879 -0.7 1 90.19 961 GLN A C 1
ATOM 7555 O O . GLN A 1 961 ? 13.875 6.375 -0.627 1 90.19 961 GLN A O 1
ATOM 7560 N N . VAL A 1 962 ? 16.047 6.336 -0.186 1 90.75 962 VAL A N 1
ATOM 7561 C CA . VAL A 1 962 ? 15.938 5.086 0.557 1 90.75 962 VAL A CA 1
ATOM 7562 C C . VAL A 1 962 ? 15.133 5.312 1.833 1 90.75 962 VAL A C 1
ATOM 7564 O O . VAL A 1 962 ? 14.273 4.504 2.184 1 90.75 962 VAL A O 1
ATOM 7567 N N . ILE A 1 963 ? 15.352 6.422 2.492 1 91.19 963 ILE A N 1
ATOM 7568 C CA . ILE A 1 963 ? 14.617 6.734 3.711 1 91.19 963 ILE A CA 1
ATOM 7569 C C . ILE A 1 963 ? 13.141 6.977 3.379 1 91.19 963 ILE A C 1
ATOM 7571 O O . ILE A 1 963 ? 12.258 6.547 4.117 1 91.19 963 ILE A O 1
ATOM 7575 N N . ALA A 1 964 ? 12.914 7.68 2.268 1 91.81 964 ALA A N 1
ATOM 7576 C CA . ALA A 1 964 ? 11.539 7.941 1.853 1 91.81 964 ALA A CA 1
ATOM 7577 C C . ALA A 1 964 ? 10.805 6.641 1.537 1 91.81 964 ALA A C 1
ATOM 7579 O O . ALA A 1 964 ? 9.641 6.469 1.914 1 91.81 964 ALA A O 1
ATOM 7580 N N . SER A 1 965 ? 11.445 5.695 0.9 1 89.19 965 SER A N 1
ATOM 7581 C CA . SER A 1 965 ? 10.82 4.418 0.562 1 89.19 965 SER A CA 1
ATOM 7582 C C . SER A 1 965 ? 10.586 3.574 1.809 1 89.19 965 SER A C 1
ATOM 7584 O O . SER A 1 965 ? 9.578 2.869 1.901 1 89.19 965 SER A O 1
ATOM 7586 N N . CYS A 1 966 ? 11.461 3.637 2.715 1 89.31 966 CYS A N 1
ATOM 7587 C CA . CYS A 1 966 ? 11.297 2.889 3.955 1 89.31 966 CYS A CA 1
ATOM 7588 C C . CYS A 1 966 ? 10.125 3.428 4.766 1 89.31 966 CYS A C 1
ATOM 7590 O O . CYS A 1 966 ? 9.367 2.658 5.367 1 89.31 966 CYS A O 1
ATOM 7592 N N . LEU A 1 967 ? 9.969 4.734 4.758 1 90.94 967 LEU A N 1
ATOM 7593 C CA . LEU A 1 967 ? 8.859 5.352 5.484 1 90.94 967 LEU A CA 1
ATOM 7594 C C . LEU A 1 967 ? 7.527 5.031 4.82 1 90.94 967 LEU A C 1
ATOM 7596 O O . LEU A 1 967 ? 6.535 4.777 5.504 1 90.94 967 LEU A O 1
ATOM 7600 N N . MET A 1 968 ? 7.559 5.023 3.514 1 89.56 968 MET A N 1
ATOM 7601 C CA . MET A 1 968 ? 6.324 4.766 2.775 1 89.56 968 MET A CA 1
ATOM 7602 C C . MET A 1 968 ? 5.883 3.314 2.943 1 89.56 968 MET A C 1
ATOM 7604 O O . MET A 1 968 ? 4.688 3.037 3.076 1 89.56 968 MET A O 1
ATOM 7608 N N . LEU A 1 969 ? 6.82 2.385 3.002 1 87.38 969 LEU A N 1
ATOM 7609 C CA . LEU A 1 969 ? 6.492 0.966 3.086 1 87.38 969 LEU A CA 1
ATOM 7610 C C . LEU A 1 969 ? 6.457 0.503 4.539 1 87.38 969 LEU A C 1
ATOM 7612 O O . LEU A 1 969 ? 5.941 -0.575 4.84 1 87.38 969 LEU A O 1
ATOM 7616 N N . GLU A 1 970 ? 6.914 1.195 5.473 1 86.19 970 GLU A N 1
ATOM 7617 C CA . GLU A 1 970 ? 7.059 0.801 6.871 1 86.19 970 GLU A CA 1
ATOM 7618 C C . GLU A 1 970 ? 7.824 -0.513 6.996 1 86.19 970 GLU A C 1
ATOM 7620 O O . GLU A 1 970 ? 7.414 -1.408 7.742 1 86.19 970 GLU A O 1
ATOM 7625 N N . TYR A 1 971 ? 8.859 -0.706 6.203 1 80.19 971 TYR A N 1
ATOM 7626 C CA . TYR A 1 971 ? 9.672 -1.918 6.227 1 80.19 971 TYR A CA 1
ATOM 7627 C C . TYR A 1 971 ? 11.023 -1.657 6.879 1 80.19 971 TYR A C 1
ATOM 7629 O O . TYR A 1 971 ? 11.508 -0.524 6.875 1 80.19 971 TYR A O 1
ATOM 7637 N N . PRO A 1 972 ? 11.508 -2.75 7.469 1 81.44 972 PRO A N 1
ATOM 7638 C CA . PRO A 1 972 ? 12.82 -2.582 8.109 1 81.44 972 PRO A CA 1
ATOM 7639 C C . PRO A 1 972 ? 13.945 -2.385 7.098 1 81.44 972 PRO A C 1
ATOM 7641 O O . PRO A 1 972 ? 13.875 -2.896 5.977 1 81.44 972 PRO A O 1
ATOM 7644 N N . LEU A 1 973 ? 14.867 -1.568 7.531 1 76.31 973 LEU A N 1
ATOM 7645 C CA . LEU A 1 973 ? 16.047 -1.247 6.723 1 76.31 973 LEU A CA 1
ATOM 7646 C C . LEU A 1 973 ? 17.125 -2.297 6.906 1 76.31 973 LEU A C 1
ATOM 7648 O O . LEU A 1 973 ? 17.125 -3.041 7.891 1 76.31 973 LEU A O 1
ATOM 7652 N N . THR A 1 974 ? 17.812 -2.436 5.812 1 75.62 974 THR A N 1
ATOM 7653 C CA . THR A 1 974 ? 19.016 -3.234 5.965 1 75.62 974 THR A CA 1
ATOM 7654 C C . THR A 1 974 ? 20.172 -2.377 6.48 1 75.62 974 THR A C 1
ATOM 7656 O O . THR A 1 974 ? 20.156 -1.154 6.316 1 75.62 974 THR A O 1
ATOM 7659 N N . ASP A 1 975 ? 21.016 -2.857 7.242 1 74.62 975 ASP A N 1
ATOM 7660 C CA . ASP A 1 975 ? 22.172 -2.152 7.797 1 74.62 975 ASP A CA 1
ATOM 7661 C C . ASP A 1 975 ? 23.203 -1.842 6.715 1 74.62 975 ASP A C 1
ATOM 7663 O O . ASP A 1 975 ? 24.281 -1.335 7.008 1 74.62 975 ASP A O 1
ATOM 7667 N N . ALA A 1 976 ? 22.734 -1.915 5.445 1 77.94 976 ALA A N 1
ATOM 7668 C CA . ALA A 1 976 ? 23.734 -1.752 4.391 1 77.94 976 ALA A CA 1
ATOM 7669 C C . ALA A 1 976 ? 23.531 -0.43 3.652 1 77.94 976 ALA A C 1
ATOM 7671 O O . ALA A 1 976 ? 23.875 -0.318 2.471 1 77.94 976 ALA A O 1
ATOM 7672 N N . ILE A 1 977 ? 23.172 0.669 4.328 1 80.06 977 ILE A N 1
ATOM 7673 C CA . ILE A 1 977 ? 22.984 1.948 3.65 1 80.06 977 ILE A CA 1
ATOM 7674 C C . ILE A 1 977 ? 24.328 2.67 3.543 1 80.06 977 ILE A C 1
ATOM 7676 O O . ILE A 1 977 ? 25.047 2.807 4.535 1 80.06 977 ILE A O 1
ATOM 7680 N N . PRO A 1 978 ? 24.547 3.049 2.371 1 81.19 978 PRO A N 1
ATOM 7681 C CA . PRO A 1 978 ? 25.844 3.707 2.189 1 81.19 978 PRO A CA 1
ATOM 7682 C C . PRO A 1 978 ? 25.938 5.031 2.941 1 81.19 978 PRO A C 1
ATOM 7684 O O . PRO A 1 978 ? 24.953 5.746 3.072 1 81.19 978 PRO A O 1
ATOM 7687 N N . THR A 1 979 ? 27.141 5.258 3.516 1 80.31 979 THR A N 1
ATOM 7688 C CA . THR A 1 979 ? 27.406 6.508 4.223 1 80.31 979 THR A CA 1
ATOM 7689 C C . THR A 1 979 ? 28.172 7.477 3.332 1 80.31 979 THR A C 1
ATOM 7691 O O . THR A 1 979 ? 28.703 7.086 2.287 1 80.31 979 THR A O 1
ATOM 7694 N N . VAL A 1 980 ? 28.109 8.719 3.662 1 85.12 980 VAL A N 1
ATOM 7695 C CA . VAL A 1 980 ? 28.703 9.789 2.869 1 85.12 980 VAL A CA 1
ATOM 7696 C C . VAL A 1 980 ? 30.156 9.977 3.287 1 85.12 980 VAL A C 1
ATOM 7698 O O . VAL A 1 980 ? 30.922 10.688 2.617 1 85.12 980 VAL A O 1
ATOM 7701 N N . GLU A 1 981 ? 30.766 9.188 4.199 1 79.75 981 GLU A N 1
ATOM 7702 C CA . GLU A 1 981 ? 32.094 9.43 4.746 1 79.75 981 GLU A CA 1
ATOM 7703 C C . GLU A 1 981 ? 33.188 9.141 3.709 1 79.75 981 GLU A C 1
ATOM 7705 O O . GLU A 1 981 ? 34.125 9.906 3.566 1 79.75 981 GLU A O 1
ATOM 7710 N N . ASN A 1 982 ? 32.969 8.164 2.918 1 77.38 982 ASN A N 1
ATOM 7711 C CA . ASN A 1 982 ? 33.969 7.824 1.913 1 77.38 982 ASN A CA 1
ATOM 7712 C C . ASN A 1 982 ? 34 8.867 0.796 1 77.38 982 ASN A C 1
ATOM 7714 O O . ASN A 1 982 ? 35.094 9.195 0.298 1 77.38 982 ASN A O 1
ATOM 7718 N N . ASN A 1 983 ? 32.844 9.414 0.455 1 85.44 983 ASN A N 1
ATOM 7719 C CA . ASN A 1 983 ? 32.812 10.445 -0.575 1 85.44 983 ASN A CA 1
ATOM 7720 C C . ASN A 1 983 ? 33.406 11.758 -0.071 1 85.44 983 ASN A C 1
ATOM 7722 O O . ASN A 1 983 ? 34.031 12.5 -0.834 1 85.44 983 ASN A O 1
ATOM 7726 N N . LYS A 1 984 ? 33.219 12.023 1.234 1 86.19 984 LYS A N 1
ATOM 7727 C CA . LYS A 1 984 ? 33.812 13.219 1.827 1 86.19 984 LYS A CA 1
ATOM 7728 C C . LYS A 1 984 ? 35.344 13.148 1.806 1 86.19 984 LYS A C 1
ATOM 7730 O O . LYS A 1 984 ? 36 14.117 1.44 1 86.19 984 LYS A O 1
ATOM 7735 N N . ASP A 1 985 ? 35.844 11.945 2.09 1 80.44 985 ASP A N 1
ATOM 7736 C CA . ASP A 1 985 ? 37.312 11.773 2.117 1 80.44 985 ASP A CA 1
ATOM 7737 C C . ASP A 1 985 ? 37.906 11.891 0.716 1 80.44 985 ASP A C 1
ATOM 7739 O O . ASP A 1 985 ? 39 12.438 0.54 1 80.44 985 ASP A O 1
ATOM 7743 N N . ARG A 1 986 ? 37.156 11.477 -0.203 1 83.69 986 ARG A N 1
ATOM 7744 C CA . ARG A 1 986 ? 37.656 11.594 -1.579 1 83.69 986 ARG A CA 1
ATOM 7745 C C . ARG A 1 986 ? 37.656 13.055 -2.029 1 83.69 986 ARG A C 1
ATOM 7747 O O . ARG A 1 986 ? 38.594 13.484 -2.719 1 83.69 986 ARG A O 1
ATOM 7754 N N . LEU A 1 987 ? 36.656 13.766 -1.635 1 88.94 987 LEU A N 1
ATOM 7755 C CA . LEU A 1 987 ? 36.594 15.18 -2.004 1 88.94 987 LEU A CA 1
ATOM 7756 C C . LEU A 1 987 ? 37.719 15.969 -1.317 1 88.94 987 LEU A C 1
ATOM 7758 O O . LEU A 1 987 ? 38.375 16.797 -1.949 1 88.94 987 LEU A O 1
ATOM 7762 N N . LEU A 1 988 ? 38.062 15.664 -0.053 1 85.56 988 LEU A N 1
ATOM 7763 C CA . LEU A 1 988 ? 39.125 16.344 0.673 1 85.56 988 LEU A CA 1
ATOM 7764 C C . LEU A 1 988 ? 40.469 15.992 0.092 1 85.56 988 LEU A C 1
ATOM 7766 O O . LEU A 1 988 ? 41.375 16.844 0.03 1 85.56 988 LEU A O 1
ATOM 7770 N N . GLY A 1 989 ? 40.562 14.758 -0.348 1 81.69 989 GLY A N 1
ATOM 7771 C CA . GLY A 1 989 ? 41.781 14.352 -0.995 1 81.69 989 GLY A CA 1
ATOM 7772 C C . GLY A 1 989 ? 42.062 15.07 -2.305 1 81.69 989 GLY A C 1
ATOM 7773 O O . GLY A 1 989 ? 43.188 15.469 -2.59 1 81.69 989 GLY A O 1
ATOM 7774 N N . LYS A 1 990 ? 41 15.289 -3.016 1 88 990 LYS A N 1
ATOM 7775 C CA . LYS A 1 990 ? 41.125 16 -4.289 1 88 990 LYS A CA 1
ATOM 7776 C C . LYS A 1 990 ? 41.5 17.469 -4.066 1 88 990 LYS A C 1
ATOM 7778 O O . LYS A 1 990 ? 42.25 18.047 -4.844 1 88 990 LYS A O 1
ATOM 7783 N N . ILE A 1 991 ? 40.938 18.078 -3.033 1 86.81 991 ILE A N 1
ATOM 7784 C CA . ILE A 1 991 ? 41.219 19.469 -2.715 1 86.81 991 ILE A CA 1
ATOM 7785 C C . ILE A 1 991 ? 42.688 19.609 -2.307 1 86.81 991 ILE A C 1
ATOM 7787 O O . ILE A 1 991 ? 43.375 20.547 -2.709 1 86.81 991 ILE A O 1
ATOM 7791 N N . TYR A 1 992 ? 43.188 18.609 -1.606 1 80.81 992 TYR A N 1
ATOM 7792 C CA . TYR A 1 992 ? 44.594 18.625 -1.178 1 80.81 992 TYR A CA 1
ATOM 7793 C C . TYR A 1 992 ? 45.531 18.438 -2.363 1 80.81 992 TYR A C 1
ATOM 7795 O O . TYR A 1 992 ? 46.562 19.062 -2.436 1 80.81 992 TYR A O 1
ATOM 7803 N N . GLN A 1 993 ? 45.125 17.578 -3.277 1 82.56 993 GLN A N 1
ATOM 7804 C CA . GLN A 1 993 ? 45.938 17.375 -4.477 1 82.56 993 GLN A CA 1
ATOM 7805 C C . GLN A 1 993 ? 46.031 18.656 -5.297 1 82.56 993 GLN A C 1
ATOM 7807 O O . GLN A 1 993 ? 47.094 18.984 -5.836 1 82.56 993 GLN A O 1
ATOM 7812 N N . PHE A 1 994 ? 44.938 19.359 -5.414 1 85.19 994 PHE A N 1
ATOM 7813 C CA . PHE A 1 994 ? 44.938 20.609 -6.145 1 85.19 994 PHE A CA 1
ATOM 7814 C C . PHE A 1 994 ? 45.875 21.625 -5.484 1 85.19 994 PHE A C 1
ATOM 7816 O O . PHE A 1 994 ? 46.594 22.344 -6.176 1 85.19 994 PHE A O 1
ATOM 7823 N N . ARG A 1 995 ? 45.875 21.625 -4.184 1 79 995 ARG A N 1
ATOM 7824 C CA . ARG A 1 995 ? 46.75 22.531 -3.432 1 79 995 ARG A CA 1
ATOM 7825 C C . ARG A 1 995 ? 48.219 22.188 -3.631 1 79 995 ARG A C 1
ATOM 7827 O O . ARG A 1 995 ? 49.031 23.078 -3.816 1 79 995 ARG A O 1
ATOM 7834 N N . LYS A 1 996 ? 48.5 20.938 -3.623 1 75.12 996 LYS A N 1
ATOM 7835 C CA . LYS A 1 996 ? 49.875 20.469 -3.771 1 75.12 996 LYS A CA 1
ATOM 7836 C C . LYS A 1 996 ? 50.406 20.766 -5.172 1 75.12 996 LYS A C 1
ATOM 7838 O O . LYS A 1 996 ? 51.531 21.203 -5.336 1 75.12 996 LYS A O 1
ATOM 7843 N N . GLU A 1 997 ? 49.562 20.562 -6.109 1 77 997 GLU A N 1
ATOM 7844 C CA . GLU A 1 997 ? 50 20.797 -7.488 1 77 997 GLU A CA 1
ATOM 7845 C C . GLU A 1 997 ? 50.25 22.281 -7.75 1 77 997 GLU A C 1
ATOM 7847 O O . GLU A 1 997 ? 51.188 22.641 -8.461 1 77 997 GLU A O 1
ATOM 7852 N N . HIS A 1 998 ? 49.5 23.109 -7.219 1 74.94 998 HIS A N 1
ATOM 7853 C CA . HIS A 1 998 ? 49.656 24.531 -7.48 1 74.94 998 HIS A CA 1
ATOM 7854 C C . HIS A 1 998 ? 50.781 25.125 -6.641 1 74.94 998 HIS A C 1
ATOM 7856 O O . HIS A 1 998 ? 51.406 26.094 -7.055 1 74.94 998 HIS A O 1
ATOM 7862 N N . MET A 1 999 ? 50.938 24.562 -5.422 1 66.38 999 MET A N 1
ATOM 7863 C CA . MET A 1 999 ? 52.062 25 -4.613 1 66.38 999 MET A CA 1
ATOM 7864 C C . MET A 1 999 ? 53.406 24.594 -5.262 1 66.38 999 MET A C 1
ATOM 7866 O O . MET A 1 999 ? 54.375 25.344 -5.211 1 66.38 999 MET A O 1
ATOM 7870 N N . GLY A 1 1000 ? 53.375 23.422 -5.844 1 58.72 1000 GLY A N 1
ATOM 7871 C CA . GLY A 1 1000 ? 54.594 22.969 -6.52 1 58.72 1000 GLY A CA 1
ATOM 7872 C C . GLY A 1 1000 ? 54.938 23.797 -7.734 1 58.72 1000 GLY A C 1
ATOM 7873 O O . GLY A 1 1000 ? 56.125 24.094 -7.977 1 58.72 1000 GLY A O 1
ATOM 7874 N N . VAL A 1 1001 ? 53.906 24.219 -8.375 1 63.03 1001 VAL A N 1
ATOM 7875 C CA . VAL A 1 1001 ? 54.156 25.031 -9.562 1 63.03 1001 VAL A CA 1
ATOM 7876 C C . VAL A 1 1001 ? 54.719 26.391 -9.141 1 63.03 1001 VAL A C 1
ATOM 7878 O O . VAL A 1 1001 ? 55.625 26.922 -9.805 1 63.03 1001 VAL A O 1
ATOM 7881 N N . ASP A 1 1002 ? 54.219 26.953 -8.055 1 57.78 1002 ASP A N 1
ATOM 7882 C CA . ASP A 1 1002 ? 54.719 28.234 -7.574 1 57.78 1002 ASP A CA 1
ATOM 7883 C C . ASP A 1 1002 ? 56.188 28.141 -7.148 1 57.78 1002 ASP A C 1
ATOM 7885 O O . ASP A 1 1002 ? 56.969 29.062 -7.359 1 57.78 1002 ASP A O 1
ATOM 7889 N N . LEU A 1 1003 ? 56.5 27 -6.574 1 54 1003 LEU A N 1
ATOM 7890 C CA . LEU A 1 1003 ? 57.875 26.812 -6.129 1 54 1003 LEU A CA 1
ATOM 7891 C C . LEU A 1 1003 ? 58.844 26.688 -7.316 1 54 1003 LEU A C 1
ATOM 7893 O O . LEU A 1 1003 ? 60 27.094 -7.246 1 54 1003 LEU A O 1
ATOM 7897 N N . LEU A 1 1004 ? 58.281 25.984 -8.352 1 53.72 1004 LEU A N 1
ATOM 7898 C CA . LEU A 1 1004 ? 59.125 25.797 -9.508 1 53.72 1004 LEU A CA 1
ATOM 7899 C C . LEU A 1 1004 ? 59.188 27.062 -10.359 1 53.72 1004 LEU A C 1
ATOM 7901 O O . LEU A 1 1004 ? 59.906 27.125 -11.359 1 53.72 1004 LEU A O 1
ATOM 7905 N N . GLY A 1 1005 ? 58.75 28.234 -9.836 1 51.78 1005 GLY A N 1
ATOM 7906 C CA . GLY A 1 1005 ? 58.812 29.5 -10.547 1 51.78 1005 GLY A CA 1
ATOM 7907 C C . GLY A 1 1005 ? 57.906 29.547 -11.758 1 51.78 1005 GLY A C 1
ATOM 7908 O O . GLY A 1 1005 ? 58 30.453 -12.586 1 51.78 1005 GLY A O 1
ATOM 7909 N N . ASN A 1 1006 ? 57.219 28.469 -12.086 1 50.25 1006 ASN A N 1
ATOM 7910 C CA . ASN A 1 1006 ? 56.406 28.5 -13.281 1 50.25 1006 ASN A CA 1
ATOM 7911 C C . ASN A 1 1006 ? 55.062 29.156 -13.023 1 50.25 1006 ASN A C 1
ATOM 7913 O O . ASN A 1 1006 ? 54.531 29.062 -11.914 1 50.25 1006 ASN A O 1
ATOM 7917 N N . GLU A 1 1007 ? 54.812 30.328 -13.656 1 48.5 1007 GLU A N 1
ATOM 7918 C CA . GLU A 1 1007 ? 53.594 31.125 -13.555 1 48.5 1007 GLU A CA 1
ATOM 7919 C C . GLU A 1 1007 ? 52.344 30.266 -13.664 1 48.5 1007 GLU A C 1
ATOM 7921 O O . GLU A 1 1007 ? 52.094 29.641 -14.695 1 48.5 1007 GLU A O 1
ATOM 7926 N N . SER A 1 1008 ? 51.906 29.672 -12.672 1 56.44 1008 SER A N 1
ATOM 7927 C CA . SER A 1 1008 ? 50.594 29.047 -12.781 1 56.44 1008 SER A CA 1
ATOM 7928 C C . SER A 1 1008 ? 49.562 30.031 -13.258 1 56.44 1008 SER A C 1
ATOM 7930 O O . SER A 1 1008 ? 49.562 31.203 -12.844 1 56.44 1008 SER A O 1
ATOM 7932 N N . PRO A 1 1009 ? 48.969 29.828 -14.406 1 57 1009 PRO A N 1
ATOM 7933 C CA . PRO A 1 1009 ? 48.062 30.781 -15.039 1 57 1009 PRO A CA 1
ATOM 7934 C C . PRO A 1 1009 ? 46.938 31.234 -14.094 1 57 1009 PRO A C 1
ATOM 7936 O O . PRO A 1 1009 ? 46.281 32.219 -14.367 1 57 1009 PRO A O 1
ATOM 7939 N N . VAL A 1 1010 ? 46.75 30.484 -13.055 1 65.19 1010 VAL A N 1
ATOM 7940 C CA . VAL A 1 1010 ? 45.594 30.922 -12.25 1 65.19 1010 VAL A CA 1
ATOM 7941 C C . VAL A 1 1010 ? 46.062 31.328 -10.852 1 65.19 1010 VAL A C 1
ATOM 7943 O O . VAL A 1 1010 ? 46.75 30.547 -10.188 1 65.19 1010 VAL A O 1
ATOM 7946 N N . ALA A 1 1011 ? 46.125 32.625 -10.555 1 62.28 1011 ALA A N 1
ATOM 7947 C CA . ALA A 1 1011 ? 46.469 33.156 -9.242 1 62.28 1011 ALA A CA 1
ATOM 7948 C C . ALA A 1 1011 ? 45.5 32.656 -8.18 1 62.28 1011 ALA A C 1
ATOM 7950 O O . ALA A 1 1011 ? 44.312 32.969 -8.219 1 62.28 1011 ALA A O 1
ATOM 7951 N N . LEU A 1 1012 ? 45.875 31.594 -7.445 1 71.12 1012 LEU A N 1
ATOM 7952 C CA . LEU A 1 1012 ? 45.031 31.016 -6.406 1 71.12 1012 LEU A CA 1
ATOM 7953 C C . LEU A 1 1012 ? 45.312 31.656 -5.055 1 71.12 1012 LEU A C 1
ATOM 7955 O O . LEU A 1 1012 ? 46.469 31.844 -4.68 1 71.12 1012 LEU A O 1
ATOM 7959 N N . GLU A 1 1013 ? 44.25 32.344 -4.5 1 71.31 1013 GLU A N 1
ATOM 7960 C CA . GLU A 1 1013 ? 44.312 32.844 -3.137 1 71.31 1013 GLU A CA 1
ATOM 7961 C C . GLU A 1 1013 ? 43.688 31.875 -2.146 1 71.31 1013 GLU A C 1
ATOM 7963 O O . GLU A 1 1013 ? 42.938 30.984 -2.537 1 71.31 1013 GLU A O 1
ATOM 7968 N N . GLU A 1 1014 ? 44.062 31.844 -0.951 1 70.56 1014 GLU A N 1
ATOM 7969 C CA . GLU A 1 1014 ? 43.531 30.953 0.075 1 70.56 1014 GLU A CA 1
ATOM 7970 C C . GLU A 1 1014 ? 42.031 31.188 0.29 1 70.56 1014 GLU A C 1
ATOM 7972 O O . GLU A 1 1014 ? 41.312 30.281 0.694 1 70.56 1014 GLU A O 1
ATOM 7977 N N . SER A 1 1015 ? 41.594 32.375 -0.053 1 72 1015 SER A N 1
ATOM 7978 C CA . SER A 1 1015 ? 40.188 32.719 0.116 1 72 1015 SER A CA 1
ATOM 7979 C C . SER A 1 1015 ? 39.344 31.969 -0.905 1 72 1015 SER A C 1
ATOM 7981 O O . SER A 1 1015 ? 38.125 31.812 -0.711 1 72 1015 SER A O 1
ATOM 7983 N N . ASP A 1 1016 ? 40.031 31.391 -1.875 1 76.31 1016 ASP A N 1
ATOM 7984 C CA . ASP A 1 1016 ? 39.281 30.688 -2.912 1 76.31 1016 ASP A CA 1
ATOM 7985 C C . ASP A 1 1016 ? 38.781 29.328 -2.418 1 76.31 1016 ASP A C 1
ATOM 7987 O O . ASP A 1 1016 ? 37.812 28.781 -2.947 1 76.31 1016 ASP A O 1
ATOM 7991 N N . TYR A 1 1017 ? 39.438 28.844 -1.388 1 79.44 1017 TYR A N 1
ATOM 7992 C CA . TYR A 1 1017 ? 39.062 27.531 -0.875 1 79.44 1017 TYR A CA 1
ATOM 7993 C C . TYR A 1 1017 ? 37.906 27.641 0.103 1 79.44 1017 TYR A C 1
ATOM 7995 O O . TYR A 1 1017 ? 37.281 26.641 0.449 1 79.44 1017 TYR A O 1
ATOM 8003 N N . ALA A 1 1018 ? 37.531 28.812 0.482 1 77.31 1018 ALA A N 1
ATOM 8004 C CA . ALA A 1 1018 ? 36.531 29 1.534 1 77.31 1018 ALA A CA 1
ATOM 8005 C C . ALA A 1 1018 ? 35.156 28.547 1.074 1 77.31 1018 ALA A C 1
ATOM 8007 O O . ALA A 1 1018 ? 34.406 27.953 1.85 1 77.31 1018 ALA A O 1
ATOM 8008 N N . LEU A 1 1019 ? 34.875 28.719 -0.135 1 81.44 1019 LEU A N 1
ATOM 8009 C CA . LEU A 1 1019 ? 33.562 28.344 -0.65 1 81.44 1019 LEU A CA 1
ATOM 8010 C C . LEU A 1 1019 ? 33.375 26.828 -0.65 1 81.44 1019 LEU A C 1
ATOM 8012 O O . LEU A 1 1019 ? 32.344 26.328 -0.257 1 81.44 1019 LEU A O 1
ATOM 8016 N N . LEU A 1 1020 ? 34.344 26.156 -1.015 1 86.69 1020 LEU A N 1
ATOM 8017 C CA . LEU A 1 1020 ? 34.25 24.703 -1.083 1 86.69 1020 LEU A CA 1
ATOM 8018 C C . LEU A 1 1020 ? 34.219 24.094 0.315 1 86.69 1020 LEU A C 1
ATOM 8020 O O . LEU A 1 1020 ? 33.5 23.094 0.542 1 86.69 1020 LEU A O 1
ATOM 8024 N N . TYR A 1 1021 ? 34.969 24.688 1.19 1 83.62 1021 TYR A N 1
ATOM 8025 C CA . TYR A 1 1021 ? 34.906 24.156 2.545 1 83.62 1021 TYR A CA 1
ATOM 8026 C C . TYR A 1 1021 ? 33.594 24.5 3.221 1 83.62 1021 TYR A C 1
ATOM 8028 O O . TYR A 1 1021 ? 33.094 23.734 4.051 1 83.62 1021 TYR A O 1
ATOM 8036 N N . ALA A 1 1022 ? 33 25.609 2.914 1 82.12 1022 ALA A N 1
ATOM 8037 C CA . ALA A 1 1022 ? 31.672 25.922 3.414 1 82.12 1022 ALA A CA 1
ATOM 8038 C C . ALA A 1 1022 ? 30.641 24.938 2.867 1 82.12 1022 ALA A C 1
ATOM 8040 O O . ALA A 1 1022 ? 29.75 24.5 3.59 1 82.12 1022 ALA A O 1
ATOM 8041 N N . TYR A 1 1023 ? 30.766 24.547 1.645 1 87.69 1023 TYR A N 1
ATOM 8042 C CA . TYR A 1 1023 ? 29.906 23.547 1.021 1 87.69 1023 TYR A CA 1
ATOM 8043 C C . TYR A 1 1023 ? 30.031 22.203 1.732 1 87.69 1023 TYR A C 1
ATOM 8045 O O . TYR A 1 1023 ? 29.016 21.531 1.996 1 87.69 1023 TYR A O 1
ATOM 8053 N N . ILE A 1 1024 ? 31.172 21.828 2.021 1 87.38 1024 ILE A N 1
ATOM 8054 C CA . ILE A 1 1024 ? 31.406 20.531 2.672 1 87.38 1024 ILE A CA 1
ATOM 8055 C C . ILE A 1 1024 ? 30.828 20.562 4.086 1 87.38 1024 ILE A C 1
ATOM 8057 O O . ILE A 1 1024 ? 30.234 19.578 4.539 1 87.38 1024 ILE A O 1
ATOM 8061 N N . LEU A 1 1025 ? 31 21.672 4.668 1 85.25 1025 LEU A N 1
ATOM 8062 C CA . LEU A 1 1025 ? 30.5 21.781 6.035 1 85.25 1025 LEU A CA 1
ATOM 8063 C C . LEU A 1 1025 ? 28.984 21.656 6.078 1 85.25 1025 LEU A C 1
ATOM 8065 O O . LEU A 1 1025 ? 28.453 20.906 6.895 1 85.25 1025 LEU A O 1
ATOM 8069 N N . VAL A 1 1026 ? 28.297 22.359 5.223 1 86.75 1026 VAL A N 1
ATOM 8070 C CA . VAL A 1 1026 ? 26.828 22.312 5.215 1 86.75 1026 VAL A CA 1
ATOM 8071 C C . VAL A 1 1026 ? 26.359 20.922 4.777 1 86.75 1026 VAL A C 1
ATOM 8073 O O . VAL A 1 1026 ? 25.391 20.391 5.305 1 86.75 1026 VAL A O 1
ATOM 8076 N N . THR A 1 1027 ? 26.969 20.297 3.834 1 89.5 1027 THR A N 1
ATOM 8077 C CA . THR A 1 1027 ? 26.609 18.953 3.371 1 89.5 1027 THR A CA 1
ATOM 8078 C C . THR A 1 1027 ? 26.797 17.938 4.484 1 89.5 1027 THR A C 1
ATOM 8080 O O . THR A 1 1027 ? 25.984 17.016 4.629 1 89.5 1027 THR A O 1
ATOM 8083 N N . LEU A 1 1028 ? 27.844 18.109 5.266 1 87.06 1028 LEU A N 1
ATOM 8084 C CA . LEU A 1 1028 ? 28.062 17.188 6.367 1 87.06 1028 LEU A CA 1
ATOM 8085 C C . LEU A 1 1028 ? 27.031 17.375 7.461 1 87.06 1028 LEU A C 1
ATOM 8087 O O . LEU A 1 1028 ? 26.656 16.406 8.133 1 87.06 1028 LEU A O 1
ATOM 8091 N N . GLN A 1 1029 ? 26.641 18.562 7.602 1 86.88 1029 GLN A N 1
ATOM 8092 C CA . GLN A 1 1029 ? 25.562 18.812 8.57 1 86.88 1029 GLN A CA 1
ATOM 8093 C C . GLN A 1 1029 ? 24.266 18.141 8.125 1 86.88 1029 GLN A C 1
ATOM 8095 O O . GLN A 1 1029 ? 23.562 17.531 8.938 1 86.88 1029 GLN A O 1
ATOM 8100 N N . VAL A 1 1030 ? 23.938 18.312 6.859 1 91.12 1030 VAL A N 1
ATOM 8101 C CA . VAL A 1 1030 ? 22.719 17.688 6.328 1 91.12 1030 VAL A CA 1
ATOM 8102 C C . VAL A 1 1030 ? 22.844 16.172 6.414 1 91.12 1030 VAL A C 1
ATOM 8104 O O . VAL A 1 1030 ? 21.891 15.477 6.77 1 91.12 1030 VAL A O 1
ATOM 8107 N N . ALA A 1 1031 ? 23.984 15.625 6.164 1 91.94 1031 ALA A N 1
ATOM 8108 C CA . ALA A 1 1031 ? 24.203 14.188 6.227 1 91.94 1031 ALA A CA 1
ATOM 8109 C C . ALA A 1 1031 ? 24.125 13.68 7.66 1 91.94 1031 ALA A C 1
ATOM 8111 O O . ALA A 1 1031 ? 23.625 12.578 7.906 1 91.94 1031 ALA A O 1
ATOM 8112 N N . ALA A 1 1032 ? 24.625 14.422 8.602 1 89.31 1032 ALA A N 1
ATOM 8113 C CA . ALA A 1 1032 ? 24.547 14.023 10 1 89.31 1032 ALA A CA 1
ATOM 8114 C C . ALA A 1 1032 ? 23.109 13.953 10.477 1 89.31 1032 ALA A C 1
ATOM 8116 O O . ALA A 1 1032 ? 22.734 13.047 11.227 1 89.31 1032 ALA A O 1
ATOM 8117 N N . GLU A 1 1033 ? 22.375 14.977 10.047 1 91.88 1033 GLU A N 1
ATOM 8118 C CA . GLU A 1 1033 ? 20.953 14.961 10.414 1 91.88 1033 GLU A CA 1
ATOM 8119 C C . GLU A 1 1033 ? 20.234 13.797 9.742 1 91.88 1033 GLU A C 1
ATOM 8121 O O . GLU A 1 1033 ? 19.328 13.203 10.336 1 91.88 1033 GLU A O 1
ATOM 8126 N N . LEU A 1 1034 ? 20.578 13.453 8.555 1 93.19 1034 LEU A N 1
ATOM 8127 C CA . LEU A 1 1034 ? 19.984 12.312 7.863 1 93.19 1034 LEU A CA 1
ATOM 8128 C C . LEU A 1 1034 ? 20.312 11.008 8.586 1 93.19 1034 LEU A C 1
ATOM 8130 O O . LEU A 1 1034 ? 19.484 10.094 8.641 1 93.19 1034 LEU A O 1
ATOM 8134 N N . ASN A 1 1035 ? 21.484 10.914 9.133 1 91.44 1035 ASN A N 1
ATOM 8135 C CA . ASN A 1 1035 ? 21.875 9.727 9.883 1 91.44 1035 ASN A CA 1
ATOM 8136 C C . ASN A 1 1035 ? 21.078 9.594 11.18 1 91.44 1035 ASN A C 1
ATOM 8138 O O . ASN A 1 1035 ? 20.766 8.484 11.617 1 91.44 1035 ASN A O 1
ATOM 8142 N N . LYS A 1 1036 ? 20.828 10.75 11.766 1 92.25 1036 LYS A N 1
ATOM 8143 C CA . LYS A 1 1036 ? 19.969 10.703 12.953 1 92.25 1036 LYS A CA 1
ATOM 8144 C C . LYS A 1 1036 ? 18.578 10.18 12.617 1 92.25 1036 LYS A C 1
ATOM 8146 O O . LYS A 1 1036 ? 18 9.414 13.391 1 92.25 1036 LYS A O 1
ATOM 8151 N N . VAL A 1 1037 ? 18.078 10.641 11.484 1 94 1037 VAL A N 1
ATOM 8152 C CA . VAL A 1 1037 ? 16.766 10.172 11.047 1 94 1037 VAL A CA 1
ATOM 8153 C C . VAL A 1 1037 ? 16.828 8.672 10.75 1 94 1037 VAL A C 1
ATOM 8155 O O . VAL A 1 1037 ? 15.898 7.93 11.094 1 94 1037 VAL A O 1
ATOM 8158 N N . ARG A 1 1038 ? 17.875 8.203 10.148 1 91.88 1038 ARG A N 1
ATOM 8159 C CA . ARG A 1 1038 ? 18.062 6.793 9.844 1 91.88 1038 ARG A CA 1
ATOM 8160 C C . ARG A 1 1038 ? 18.062 5.953 11.117 1 91.88 1038 ARG A C 1
ATOM 8162 O O . ARG A 1 1038 ? 17.422 4.898 11.172 1 91.88 1038 ARG A O 1
ATOM 8169 N N . VAL A 1 1039 ? 18.703 6.402 12.148 1 91.06 1039 VAL A N 1
ATOM 8170 C CA . VAL A 1 1039 ? 18.797 5.664 13.398 1 91.06 1039 VAL A CA 1
ATOM 8171 C C . VAL A 1 1039 ? 17.438 5.59 14.062 1 91.06 1039 VAL A C 1
ATOM 8173 O O . VAL A 1 1039 ? 17.062 4.559 14.625 1 91.06 1039 VAL A O 1
ATOM 8176 N N . GLU A 1 1040 ? 16.719 6.676 13.93 1 91.75 1040 GLU A N 1
ATOM 8177 C CA . GLU A 1 1040 ? 15.367 6.672 14.484 1 91.75 1040 GLU A CA 1
ATOM 8178 C C . GLU A 1 1040 ? 14.469 5.691 13.742 1 91.75 1040 GLU A C 1
ATOM 8180 O O . GLU A 1 1040 ? 13.648 5 14.359 1 91.75 1040 GLU A O 1
ATOM 8185 N N . ILE A 1 1041 ? 14.586 5.625 12.484 1 90.94 1041 ILE A N 1
ATOM 8186 C CA . ILE A 1 1041 ? 13.773 4.727 11.68 1 90.94 1041 ILE A CA 1
ATOM 8187 C C . ILE A 1 1041 ? 14.172 3.277 11.945 1 90.94 1041 ILE A C 1
ATOM 8189 O O . ILE A 1 1041 ? 13.32 2.389 11.992 1 90.94 1041 ILE A O 1
ATOM 8193 N N . GLU A 1 1042 ? 15.484 3.012 12.156 1 88.44 1042 GLU A N 1
ATOM 8194 C CA . GLU A 1 1042 ? 15.953 1.671 12.5 1 88.44 1042 GLU A CA 1
ATOM 8195 C C . GLU A 1 1042 ? 15.406 1.225 13.852 1 88.44 1042 GLU A C 1
ATOM 8197 O O . GLU A 1 1042 ? 15.109 0.046 14.055 1 88.44 1042 GLU A O 1
ATOM 8202 N N . GLY A 1 1043 ? 15.266 2.17 14.695 1 86.62 1043 GLY A N 1
ATOM 8203 C CA . GLY A 1 1043 ? 14.711 1.855 16 1 86.62 1043 GLY A CA 1
ATOM 8204 C C . GLY A 1 1043 ? 13.219 1.567 15.969 1 86.62 1043 GLY A C 1
ATOM 8205 O O . GLY A 1 1043 ? 12.727 0.738 16.734 1 86.62 1043 GLY A O 1
ATOM 8206 N N . LEU A 1 1044 ? 12.57 2.197 15.07 1 88.44 1044 LEU A N 1
ATOM 8207 C CA . LEU A 1 1044 ? 11.117 2.043 14.992 1 88.44 1044 LEU A CA 1
ATOM 8208 C C . LEU A 1 1044 ? 10.75 0.796 14.195 1 88.44 1044 LEU A C 1
ATOM 8210 O O . LEU A 1 1044 ? 10.008 -0.061 14.68 1 88.44 1044 LEU A O 1
ATOM 8214 N N . TYR A 1 1045 ? 11.219 0.602 12.938 1 87.31 1045 TYR A N 1
ATOM 8215 C CA . TYR A 1 1045 ? 10.797 -0.478 12.055 1 87.31 1045 TYR A CA 1
ATOM 8216 C C . TYR A 1 1045 ? 11.672 -1.711 12.242 1 87.31 1045 TYR A C 1
ATOM 8218 O O . TYR A 1 1045 ? 11.297 -2.814 11.844 1 87.31 1045 TYR A O 1
ATOM 8226 N N . GLY A 1 1046 ? 12.82 -1.627 12.805 1 83 1046 GLY A N 1
ATOM 8227 C CA . GLY A 1 1046 ? 13.703 -2.764 13 1 83 1046 GLY A CA 1
ATOM 8228 C C . GLY A 1 1046 ? 14.688 -2.945 11.859 1 83 1046 GLY A C 1
ATOM 8229 O O . GLY A 1 1046 ? 14.688 -2.174 10.898 1 83 1046 GLY A O 1
ATOM 8230 N N . VAL A 1 1047 ? 15.656 -3.941 12.062 1 82.19 1047 VAL A N 1
ATOM 8231 C CA . VAL A 1 1047 ? 16.672 -4.238 11.062 1 82.19 1047 VAL A CA 1
ATOM 8232 C C . VAL A 1 1047 ? 16.562 -5.695 10.617 1 82.19 1047 VAL A C 1
ATOM 8234 O O . VAL A 1 1047 ? 16.312 -6.582 11.438 1 82.19 1047 VAL A O 1
ATOM 8237 N N . LEU A 1 1048 ? 16.484 -5.883 9.281 1 81.25 1048 LEU A N 1
ATOM 8238 C CA . LEU A 1 1048 ? 16.469 -7.246 8.766 1 81.25 1048 LEU A CA 1
ATOM 8239 C C . LEU A 1 1048 ? 17.859 -7.883 8.891 1 81.25 1048 LEU A C 1
ATOM 8241 O O . LEU A 1 1048 ? 18.844 -7.328 8.406 1 81.25 1048 LEU A O 1
ATOM 8245 N N . HIS A 1 1049 ? 17.859 -8.922 9.648 1 78 1049 HIS A N 1
ATOM 8246 C CA . HIS A 1 1049 ? 19.125 -9.609 9.875 1 78 1049 HIS A CA 1
ATOM 8247 C C . HIS A 1 1049 ? 19.406 -10.625 8.766 1 78 1049 HIS A C 1
ATOM 8249 O O . HIS A 1 1049 ? 18.484 -11.078 8.086 1 78 1049 HIS A O 1
ATOM 8255 N N . GLU A 1 1050 ? 20.625 -10.984 8.547 1 74.56 1050 GLU A N 1
ATOM 8256 C CA . GLU A 1 1050 ? 21.109 -11.828 7.461 1 74.56 1050 GLU A CA 1
ATOM 8257 C C . GLU A 1 1050 ? 20.531 -13.234 7.547 1 74.56 1050 GLU A C 1
ATOM 8259 O O . GLU A 1 1050 ? 20.375 -13.914 6.527 1 74.56 1050 GLU A O 1
ATOM 8264 N N . GLU A 1 1051 ? 20.016 -13.625 8.617 1 71.25 1051 GLU A N 1
ATOM 8265 C CA . GLU A 1 1051 ? 19.562 -15 8.766 1 71.25 1051 GLU A CA 1
ATOM 8266 C C . GLU A 1 1051 ? 18.047 -15.102 8.68 1 71.25 1051 GLU A C 1
ATOM 8268 O O . GLU A 1 1051 ? 17.469 -16.188 8.773 1 71.25 1051 GLU A O 1
ATOM 8273 N N . SER A 1 1052 ? 17.484 -14 8.32 1 75.12 1052 SER A N 1
ATOM 8274 C CA . SER A 1 1052 ? 16.031 -14.039 8.281 1 75.12 1052 SER A CA 1
ATOM 8275 C C . SER A 1 1052 ? 15.531 -14.734 7.016 1 75.12 1052 SER A C 1
ATOM 8277 O O . SER A 1 1052 ? 16.109 -14.562 5.938 1 75.12 1052 SER A O 1
ATOM 8279 N N . LEU A 1 1053 ? 14.609 -15.789 7.227 1 75.31 1053 LEU A N 1
ATOM 8280 C CA . LEU A 1 1053 ? 13.969 -16.469 6.105 1 75.31 1053 LEU A CA 1
ATOM 8281 C C . LEU A 1 1053 ? 12.641 -15.805 5.754 1 75.31 1053 LEU A C 1
ATOM 8283 O O . LEU A 1 1053 ? 11.711 -15.805 6.559 1 75.31 1053 LEU A O 1
ATOM 8287 N N . LEU A 1 1054 ? 12.617 -15.211 4.605 1 77.44 1054 LEU A N 1
ATOM 8288 C CA . LEU A 1 1054 ? 11.461 -14.406 4.227 1 77.44 1054 LEU A CA 1
ATOM 8289 C C . LEU A 1 1054 ? 10.562 -15.172 3.262 1 77.44 1054 LEU A C 1
ATOM 8291 O O . LEU A 1 1054 ? 9.398 -14.812 3.066 1 77.44 1054 LEU A O 1
ATOM 8295 N N . LEU A 1 1055 ? 11.023 -16.344 2.703 1 75.62 1055 LEU A N 1
ATOM 8296 C CA . LEU A 1 1055 ? 10.234 -17 1.674 1 75.62 1055 LEU A CA 1
ATOM 8297 C C . LEU A 1 1055 ? 9.164 -17.891 2.299 1 75.62 1055 LEU A C 1
ATOM 8299 O O . LEU A 1 1055 ? 9.453 -18.688 3.197 1 75.62 1055 LEU A O 1
ATOM 8303 N N . GLN A 1 1056 ? 7.852 -17.516 2.168 1 78.19 1056 GLN A N 1
ATOM 8304 C CA . GLN A 1 1056 ? 6.711 -18.312 2.596 1 78.19 1056 GLN A CA 1
ATOM 8305 C C . GLN A 1 1056 ? 5.734 -18.531 1.445 1 78.19 1056 GLN A C 1
ATOM 8307 O O . GLN A 1 1056 ? 5.469 -17.625 0.661 1 78.19 1056 GLN A O 1
ATOM 8312 N N . MET B 1 1 ? 13.359 -11.336 -81.312 1 20.81 1 MET B N 1
ATOM 8313 C CA . MET B 1 1 ? 12.828 -12.492 -80.625 1 20.81 1 MET B CA 1
ATOM 8314 C C . MET B 1 1 ? 13.938 -13.219 -79.875 1 20.81 1 MET B C 1
ATOM 8316 O O . MET B 1 1 ? 13.75 -14.352 -79.375 1 20.81 1 MET B O 1
ATOM 8320 N N . SER B 1 2 ? 15.148 -12.727 -79.75 1 20.98 2 SER B N 1
ATOM 8321 C CA . SER B 1 2 ? 16.438 -13.258 -79.312 1 20.98 2 SER B CA 1
ATOM 8322 C C . SER B 1 2 ? 16.391 -13.734 -77.875 1 20.98 2 SER B C 1
ATOM 8324 O O . SER B 1 2 ? 15.906 -13.016 -77 1 20.98 2 SER B O 1
ATOM 8326 N N . SER B 1 3 ? 16.156 -15.102 -77.625 1 19.16 3 SER B N 1
ATOM 8327 C CA . SER B 1 3 ? 16.016 -15.992 -76.438 1 19.16 3 SER B CA 1
ATOM 8328 C C . SER B 1 3 ? 17.219 -15.867 -75.562 1 19.16 3 SER B C 1
ATOM 8330 O O . SER B 1 3 ? 18.344 -16.203 -75.938 1 19.16 3 SER B O 1
ATOM 8332 N N . ALA B 1 4 ? 17.203 -14.656 -74.812 1 24.5 4 ALA B N 1
ATOM 8333 C CA . ALA B 1 4 ? 18.25 -14.242 -73.875 1 24.5 4 ALA B CA 1
ATOM 8334 C C . ALA B 1 4 ? 18.625 -15.391 -72.938 1 24.5 4 ALA B C 1
ATOM 8336 O O . ALA B 1 4 ? 17.734 -16.062 -72.375 1 24.5 4 ALA B O 1
ATOM 8337 N N . THR B 1 5 ? 19.844 -16.031 -73.062 1 22.48 5 THR B N 1
ATOM 8338 C CA . THR B 1 5 ? 20.594 -17.156 -72.562 1 22.48 5 THR B CA 1
ATOM 8339 C C . THR B 1 5 ? 20.594 -17.156 -71.062 1 22.48 5 THR B C 1
ATOM 8341 O O . THR B 1 5 ? 20.938 -16.141 -70.438 1 22.48 5 THR B O 1
ATOM 8344 N N . SER B 1 6 ? 19.703 -17.922 -70.312 1 24.38 6 SER B N 1
ATOM 8345 C CA . SER B 1 6 ? 19.438 -18.156 -68.938 1 24.38 6 SER B CA 1
ATOM 8346 C C . SER B 1 6 ? 20.688 -18.625 -68.188 1 24.38 6 SER B C 1
ATOM 8348 O O . SER B 1 6 ? 21.266 -19.656 -68.5 1 24.38 6 SER B O 1
ATOM 8350 N N . SER B 1 7 ? 21.672 -17.703 -67.938 1 26.56 7 SER B N 1
ATOM 8351 C CA . SER B 1 7 ? 22.953 -17.953 -67.312 1 26.56 7 SER B CA 1
ATOM 8352 C C . SER B 1 7 ? 22.766 -18.719 -66 1 26.56 7 SER B C 1
ATOM 8354 O O . SER B 1 7 ? 21.922 -18.359 -65.188 1 26.56 7 SER B O 1
ATOM 8356 N N . SER B 1 8 ? 22.953 -20.062 -66 1 24.92 8 SER B N 1
ATOM 8357 C CA . SER B 1 8 ? 22.922 -21.078 -64.938 1 24.92 8 SER B CA 1
ATOM 8358 C C . SER B 1 8 ? 23.781 -20.672 -63.781 1 24.92 8 SER B C 1
ATOM 8360 O O . SER B 1 8 ? 24.969 -20.391 -63.906 1 24.92 8 SER B O 1
ATOM 8362 N N . THR B 1 9 ? 23.219 -19.812 -62.906 1 27 9 THR B N 1
ATOM 8363 C CA . THR B 1 9 ? 23.859 -19.406 -61.656 1 27 9 THR B CA 1
ATOM 8364 C C . THR B 1 9 ? 24.375 -20.609 -60.875 1 27 9 THR B C 1
ATOM 8366 O O . THR B 1 9 ? 23.609 -21.531 -60.594 1 27 9 THR B O 1
ATOM 8369 N N . ALA B 1 10 ? 25.656 -21.031 -61.125 1 30.27 10 ALA B N 1
ATOM 8370 C CA . ALA B 1 10 ? 26.438 -22.094 -60.5 1 30.27 10 ALA B CA 1
ATOM 8371 C C . ALA B 1 10 ? 26.297 -22.047 -58.969 1 30.27 10 ALA B C 1
ATOM 8373 O O . ALA B 1 10 ? 26.422 -20.969 -58.375 1 30.27 10 ALA B O 1
ATOM 8374 N N . ALA B 1 11 ? 25.516 -23.016 -58.5 1 30.33 11 ALA B N 1
ATOM 8375 C CA . ALA B 1 11 ? 25.234 -23.328 -57.094 1 30.33 11 ALA B CA 1
ATOM 8376 C C . ALA B 1 11 ? 26.516 -23.297 -56.281 1 30.33 11 ALA B C 1
ATOM 8378 O O . ALA B 1 11 ? 27.547 -23.844 -56.688 1 30.33 11 ALA B O 1
ATOM 8379 N N . TRP B 1 12 ? 26.75 -22.203 -55.656 1 29.14 12 TRP B N 1
ATOM 8380 C CA . TRP B 1 12 ? 27.859 -22.078 -54.719 1 29.14 12 TRP B CA 1
ATOM 8381 C C . TRP B 1 12 ? 28.047 -23.344 -53.906 1 29.14 12 TRP B C 1
ATOM 8383 O O . TRP B 1 12 ? 27.062 -23.953 -53.469 1 29.14 12 TRP B O 1
ATOM 8393 N N . PRO B 1 13 ? 29.094 -24.094 -54.219 1 30.84 13 PRO B N 1
ATOM 8394 C CA . PRO B 1 13 ? 29.266 -25.359 -53.5 1 30.84 13 PRO B CA 1
ATOM 8395 C C . PRO B 1 13 ? 28.984 -25.234 -52 1 30.84 13 PRO B C 1
ATOM 8397 O O . PRO B 1 13 ? 29.156 -24.156 -51.438 1 30.84 13 PRO B O 1
ATOM 8400 N N . PRO B 1 14 ? 28.016 -25.984 -51.531 1 29.38 14 PRO B N 1
ATOM 8401 C CA . PRO B 1 14 ? 27.703 -25.906 -50.094 1 29.38 14 PRO B CA 1
ATOM 8402 C C . PRO B 1 14 ? 28.953 -25.844 -49.219 1 29.38 14 PRO B C 1
ATOM 8404 O O . PRO B 1 14 ? 30 -26.375 -49.594 1 29.38 14 PRO B O 1
ATOM 8407 N N . LYS B 1 15 ? 29.109 -24.906 -48.406 1 33.09 15 LYS B N 1
ATOM 8408 C CA . LYS B 1 15 ? 30.219 -24.688 -47.469 1 33.09 15 LYS B CA 1
ATOM 8409 C C . LYS B 1 15 ? 30.625 -26 -46.781 1 33.09 15 LYS B C 1
ATOM 8411 O O . LYS B 1 15 ? 29.781 -26.703 -46.219 1 33.09 15 LYS B O 1
ATOM 8416 N N . ARG B 1 16 ? 31.703 -26.688 -47.438 1 31.61 16 ARG B N 1
ATOM 8417 C CA . ARG B 1 16 ? 32.219 -27.906 -46.812 1 31.61 16 ARG B CA 1
ATOM 8418 C C . ARG B 1 16 ? 32.219 -27.812 -45.312 1 31.61 16 ARG B C 1
ATOM 8420 O O . ARG B 1 16 ? 32.562 -26.766 -44.719 1 31.61 16 ARG B O 1
ATOM 8427 N N . PRO B 1 17 ? 31.25 -28.625 -44.75 1 32.56 17 PRO B N 1
ATOM 8428 C CA . PRO B 1 17 ? 31.281 -28.562 -43.281 1 32.56 17 PRO B CA 1
ATOM 8429 C C . PRO B 1 17 ? 32.688 -28.469 -42.719 1 32.56 17 PRO B C 1
ATOM 8431 O O . PRO B 1 17 ? 33.625 -29.062 -43.281 1 32.56 17 PRO B O 1
ATOM 8434 N N . SER B 1 18 ? 33.125 -27.359 -42.312 1 33.31 18 SER B N 1
ATOM 8435 C CA . SER B 1 18 ? 34.438 -27.062 -41.781 1 33.31 18 SER B CA 1
ATOM 8436 C C . SER B 1 18 ? 35 -28.25 -41 1 33.31 18 SER B C 1
ATOM 8438 O O . SER B 1 18 ? 34.406 -28.75 -40.062 1 33.31 18 SER B O 1
ATOM 8440 N N . GLN B 1 19 ? 35.594 -29.234 -41.719 1 33.88 19 GLN B N 1
ATOM 8441 C CA . GLN B 1 19 ? 36.344 -30.375 -41.219 1 33.88 19 GLN B CA 1
ATOM 8442 C C . GLN B 1 19 ? 37.219 -29.953 -40.031 1 33.88 19 GLN B C 1
ATOM 8444 O O . GLN B 1 19 ? 38.062 -30.719 -39.562 1 33.88 19 GLN B O 1
ATOM 8449 N N . ARG B 1 20 ? 37.438 -28.672 -39.75 1 35.62 20 ARG B N 1
ATOM 8450 C CA . ARG B 1 20 ? 38.5 -27.906 -39.125 1 35.62 20 ARG B CA 1
ATOM 8451 C C . ARG B 1 20 ? 38.688 -28.312 -37.688 1 35.62 20 ARG B C 1
ATOM 8453 O O . ARG B 1 20 ? 39.781 -28.125 -37.094 1 35.62 20 ARG B O 1
ATOM 8460 N N . MET B 1 21 ? 37.656 -28.406 -36.781 1 39.62 21 MET B N 1
ATOM 8461 C CA . MET B 1 21 ? 37.938 -28.297 -35.344 1 39.62 21 MET B CA 1
ATOM 8462 C C . MET B 1 21 ? 38.312 -29.656 -34.781 1 39.62 21 MET B C 1
ATOM 8464 O O . MET B 1 21 ? 37.469 -30.359 -34.219 1 39.62 21 MET B O 1
ATOM 8468 N N . LYS B 1 22 ? 39.281 -30.344 -35.406 1 42.16 22 LYS B N 1
ATOM 8469 C CA . LYS B 1 22 ? 39.5 -31.641 -34.781 1 42.16 22 LYS B CA 1
ATOM 8470 C C . LYS B 1 22 ? 40.406 -31.531 -33.562 1 42.16 22 LYS B C 1
ATOM 8472 O O . LYS B 1 22 ? 41.562 -31.125 -33.656 1 42.16 22 LYS B O 1
ATOM 8477 N N . LEU B 1 23 ? 39.969 -31.156 -32.312 1 52.44 23 LEU B N 1
ATOM 8478 C CA . LEU B 1 23 ? 40.688 -31.219 -31.016 1 52.44 23 LEU B CA 1
ATOM 8479 C C . LEU B 1 23 ? 41.375 -32.562 -30.844 1 52.44 23 LEU B C 1
ATOM 8481 O O . LEU B 1 23 ? 40.938 -33.562 -31.391 1 52.44 23 LEU B O 1
ATOM 8485 N N . ARG B 1 24 ? 42.656 -32.594 -30.328 1 51.81 24 ARG B N 1
ATOM 8486 C CA . ARG B 1 24 ? 43.344 -33.844 -29.969 1 51.81 24 ARG B CA 1
ATOM 8487 C C . ARG B 1 24 ? 42.438 -34.781 -29.203 1 51.81 24 ARG B C 1
ATOM 8489 O O . ARG B 1 24 ? 41.562 -34.344 -28.453 1 51.81 24 ARG B O 1
ATOM 8496 N N . ASN B 1 25 ? 42.312 -35.906 -29.703 1 57.88 25 ASN B N 1
ATOM 8497 C CA . ASN B 1 25 ? 41.438 -36.906 -29.078 1 57.88 25 ASN B CA 1
ATOM 8498 C C . ASN B 1 25 ? 42 -37.375 -27.75 1 57.88 25 ASN B C 1
ATOM 8500 O O . ASN B 1 25 ? 43.156 -37.75 -27.641 1 57.88 25 ASN B O 1
ATOM 8504 N N . GLY B 1 26 ? 41.562 -36.875 -26.656 1 60.72 26 GLY B N 1
ATOM 8505 C CA . GLY B 1 26 ? 41.938 -37.438 -25.359 1 60.72 26 GLY B CA 1
ATOM 8506 C C . GLY B 1 26 ? 41.406 -38.844 -25.156 1 60.72 26 GLY B C 1
ATOM 8507 O O . GLY B 1 26 ? 40.625 -39.344 -25.969 1 60.72 26 GLY B O 1
ATOM 8508 N N . THR B 1 27 ? 42.062 -39.594 -24.281 1 69.69 27 THR B N 1
ATOM 8509 C CA . THR B 1 27 ? 41.562 -40.906 -23.891 1 69.69 27 THR B CA 1
ATOM 8510 C C . THR B 1 27 ? 40.188 -40.812 -23.234 1 69.69 27 THR B C 1
ATOM 8512 O O . THR B 1 27 ? 39.969 -39.938 -22.375 1 69.69 27 THR B O 1
ATOM 8515 N N . TYR B 1 28 ? 39.25 -41.375 -23.844 1 74.25 28 TYR B N 1
ATOM 8516 C CA . TYR B 1 28 ? 37.969 -41.344 -23.203 1 74.25 28 TYR B CA 1
ATOM 8517 C C . TYR B 1 28 ? 37.5 -42.75 -22.844 1 74.25 28 TYR B C 1
ATOM 8519 O O . TYR B 1 28 ? 38.031 -43.75 -23.359 1 74.25 28 TYR B O 1
ATOM 8527 N N . ILE B 1 29 ? 36.719 -42.875 -21.891 1 74.88 29 ILE B N 1
ATOM 8528 C CA . ILE B 1 29 ? 36.219 -44.156 -21.406 1 74.88 29 ILE B CA 1
ATOM 8529 C C . ILE B 1 29 ? 34.844 -44.406 -22 1 74.88 29 ILE B C 1
ATOM 8531 O O . ILE B 1 29 ? 33.938 -43.562 -21.953 1 74.88 29 ILE B O 1
ATOM 8535 N N . ILE B 1 30 ? 34.719 -45.5 -22.672 1 73.62 30 ILE B N 1
ATOM 8536 C CA . ILE B 1 30 ? 33.375 -45.938 -23.109 1 73.62 30 ILE B CA 1
ATOM 8537 C C . ILE B 1 30 ? 32.562 -46.438 -21.922 1 73.62 30 ILE B C 1
ATOM 8539 O O . ILE B 1 30 ? 32.938 -47.406 -21.281 1 73.62 30 ILE B O 1
ATOM 8543 N N . PRO B 1 31 ? 31.609 -45.719 -21.547 1 80.06 31 PRO B N 1
ATOM 8544 C CA . PRO B 1 31 ? 30.906 -46 -20.297 1 80.06 31 PRO B CA 1
ATOM 8545 C C . PRO B 1 31 ? 30.359 -47.406 -20.219 1 80.06 31 PRO B C 1
ATOM 8547 O O . PRO B 1 31 ? 30.406 -48.031 -19.156 1 80.06 31 PRO B O 1
ATOM 8550 N N . ARG B 1 32 ? 29.984 -48.094 -21.281 1 76.69 32 ARG B N 1
ATOM 8551 C CA . ARG B 1 32 ? 29.344 -49.406 -21.25 1 76.69 32 ARG B CA 1
ATOM 8552 C C . ARG B 1 32 ? 30.375 -50.5 -20.938 1 76.69 32 ARG B C 1
ATOM 8554 O O . ARG B 1 32 ? 30.078 -51.438 -20.203 1 76.69 32 ARG B O 1
ATOM 8561 N N . THR B 1 33 ? 31.578 -50.375 -21.484 1 76 33 THR B N 1
ATOM 8562 C CA . THR B 1 33 ? 32.562 -51.438 -21.359 1 76 33 THR B CA 1
ATOM 8563 C C . THR B 1 33 ? 33.656 -51.031 -20.375 1 76 33 THR B C 1
ATOM 8565 O O . THR B 1 33 ? 34.344 -51.906 -19.828 1 76 33 THR B O 1
ATOM 8568 N N . GLY B 1 34 ? 33.812 -49.781 -20.062 1 75.62 34 GLY B N 1
ATOM 8569 C CA . GLY B 1 34 ? 34.875 -49.281 -19.203 1 75.62 34 GLY B CA 1
ATOM 8570 C C . GLY B 1 34 ? 36.219 -49.219 -19.891 1 75.62 34 GLY B C 1
ATOM 8571 O O . GLY B 1 34 ? 37.25 -48.938 -19.25 1 75.62 34 GLY B O 1
ATOM 8572 N N . GLU B 1 35 ? 36.219 -49.469 -21.312 1 78.5 35 GLU B N 1
ATOM 8573 C CA . GLU B 1 35 ? 37.5 -49.5 -22.047 1 78.5 35 GLU B CA 1
ATOM 8574 C C . GLU B 1 35 ? 37.938 -48.094 -22.406 1 78.5 35 GLU B C 1
ATOM 8576 O O . GLU B 1 35 ? 37.125 -47.219 -22.625 1 78.5 35 GLU B O 1
ATOM 8581 N N . ARG B 1 36 ? 39.188 -47.969 -22.328 1 79.62 36 ARG B N 1
ATOM 8582 C CA . ARG B 1 36 ? 39.812 -46.688 -22.688 1 79.62 36 ARG B CA 1
ATOM 8583 C C . ARG B 1 36 ? 40.031 -46.625 -24.203 1 79.62 36 ARG B C 1
ATOM 8585 O O . ARG B 1 36 ? 40.531 -47.562 -24.812 1 79.62 36 ARG B O 1
ATOM 8592 N N . SER B 1 37 ? 39.344 -45.781 -24.828 1 77.94 37 SER B N 1
ATOM 8593 C CA . SER B 1 37 ? 39.5 -45.625 -26.266 1 77.94 37 SER B CA 1
ATOM 8594 C C . SER B 1 37 ? 40.062 -44.25 -26.625 1 77.94 37 SER B C 1
ATOM 8596 O O . SER B 1 37 ? 39.875 -43.281 -25.891 1 77.94 37 SER B O 1
ATOM 8598 N N . ARG B 1 38 ? 40.812 -44.094 -27.688 1 70.31 38 ARG B N 1
ATOM 8599 C CA . ARG B 1 38 ? 41.375 -42.812 -28.156 1 70.31 38 ARG B CA 1
ATOM 8600 C C . ARG B 1 38 ? 40.812 -42.469 -29.531 1 70.31 38 ARG B C 1
ATOM 8602 O O . ARG B 1 38 ? 41.438 -41.688 -30.281 1 70.31 38 ARG B O 1
ATOM 8609 N N . GLN B 1 39 ? 39.625 -43.062 -29.875 1 69.12 39 GLN B N 1
ATOM 8610 C CA . GLN B 1 39 ? 39 -42.781 -31.172 1 69.12 39 GLN B CA 1
ATOM 8611 C C . GLN B 1 39 ? 38.406 -41.406 -31.234 1 69.12 39 GLN B C 1
ATOM 8613 O O . GLN B 1 39 ? 38.031 -40.844 -30.188 1 69.12 39 GLN B O 1
ATOM 8618 N N . GLU B 1 40 ? 38.344 -40.812 -32.438 1 69 40 GLU B N 1
ATOM 8619 C CA . GLU B 1 40 ? 37.812 -39.5 -32.625 1 69 40 GLU B CA 1
ATOM 8620 C C . GLU B 1 40 ? 36.281 -39.5 -32.469 1 69 40 GLU B C 1
ATOM 8622 O O . GLU B 1 40 ? 35.594 -40.406 -32.969 1 69 40 GLU B O 1
ATOM 8627 N N . PHE B 1 41 ? 35.812 -38.719 -31.422 1 71.94 41 PHE B N 1
ATOM 8628 C CA . PHE B 1 41 ? 34.375 -38.625 -31.266 1 71.94 41 PHE B CA 1
ATOM 8629 C C . PHE B 1 41 ? 33.906 -37.156 -31.359 1 71.94 41 PHE B C 1
ATOM 8631 O O . PHE B 1 41 ? 34.719 -36.25 -31.188 1 71.94 41 PHE B O 1
ATOM 8638 N N . SER B 1 42 ? 32.75 -36.969 -32.125 1 67.94 42 SER B N 1
ATOM 8639 C CA . SER B 1 42 ? 32.125 -35.625 -32.156 1 67.94 42 SER B CA 1
ATOM 8640 C C . SER B 1 42 ? 30.953 -35.531 -31.188 1 67.94 42 SER B C 1
ATOM 8642 O O . SER B 1 42 ? 30.281 -36.531 -30.922 1 67.94 42 SER B O 1
ATOM 8644 N N . LEU B 1 43 ? 30.906 -34.469 -30.391 1 71.19 43 LEU B N 1
ATOM 8645 C CA . LEU B 1 43 ? 29.797 -34.188 -29.5 1 71.19 43 LEU B CA 1
ATOM 8646 C C . LEU B 1 43 ? 28.531 -33.875 -30.297 1 71.19 43 LEU B C 1
ATOM 8648 O O . LEU B 1 43 ? 28.469 -32.875 -31 1 71.19 43 LEU B O 1
ATOM 8652 N N . ARG B 1 44 ? 27.781 -34.969 -30.75 1 62.34 44 ARG B N 1
ATOM 8653 C CA . ARG B 1 44 ? 26.578 -34.781 -31.547 1 62.34 44 ARG B CA 1
ATOM 8654 C C . ARG B 1 44 ? 25.328 -34.812 -30.672 1 62.34 44 ARG B C 1
ATOM 8656 O O . ARG B 1 44 ? 25.359 -35.375 -29.562 1 62.34 44 ARG B O 1
ATOM 8663 N N . THR B 1 45 ? 24.312 -33.906 -31.031 1 64.44 45 THR B N 1
ATOM 8664 C CA . THR B 1 45 ? 23 -33.938 -30.375 1 64.44 45 THR B CA 1
ATOM 8665 C C . THR B 1 45 ? 22.109 -35 -30.984 1 64.44 45 THR B C 1
ATOM 8667 O O . THR B 1 45 ? 22.281 -35.375 -32.156 1 64.44 45 THR B O 1
ATOM 8670 N N . SER B 1 46 ? 21.453 -35.75 -30.219 1 59.53 46 SER B N 1
ATOM 8671 C CA . SER B 1 46 ? 20.562 -36.844 -30.625 1 59.53 46 SER B CA 1
ATOM 8672 C C . SER B 1 46 ? 19.5 -36.344 -31.594 1 59.53 46 SER B C 1
ATOM 8674 O O . SER B 1 46 ? 18.844 -37.156 -32.281 1 59.53 46 SER B O 1
ATOM 8676 N N . THR B 1 47 ? 19.062 -35.094 -31.719 1 56.84 47 THR B N 1
ATOM 8677 C CA . THR B 1 47 ? 17.906 -34.688 -32.5 1 56.84 47 THR B CA 1
ATOM 8678 C C . THR B 1 47 ? 18.172 -34.875 -34 1 56.84 47 THR B C 1
ATOM 8680 O O . THR B 1 47 ? 17.234 -34.969 -34.781 1 56.84 47 THR B O 1
ATOM 8683 N N . ASN B 1 48 ? 19.312 -34.719 -34.594 1 47.12 48 ASN B N 1
ATOM 8684 C CA . ASN B 1 48 ? 19.516 -34.781 -36.031 1 47.12 48 ASN B CA 1
ATOM 8685 C C . ASN B 1 48 ? 19.266 -36.188 -36.594 1 47.12 48 ASN B C 1
ATOM 8687 O O . ASN B 1 48 ? 19.141 -36.375 -37.781 1 47.12 48 ASN B O 1
ATOM 8691 N N . ALA B 1 49 ? 19.281 -37.188 -35.969 1 43.94 49 ALA B N 1
ATOM 8692 C CA . ALA B 1 49 ? 19.172 -38.531 -36.562 1 43.94 49 ALA B CA 1
ATOM 8693 C C . ALA B 1 49 ? 17.734 -38.812 -36.969 1 43.94 49 ALA B C 1
ATOM 8695 O O . ALA B 1 49 ? 17.484 -39.594 -37.906 1 43.94 49 ALA B O 1
ATOM 8696 N N . THR B 1 50 ? 16.766 -38.312 -36.156 1 42.06 50 THR B N 1
ATOM 8697 C CA . THR B 1 50 ? 15.469 -38.875 -36.469 1 42.06 50 THR B CA 1
ATOM 8698 C C . THR B 1 50 ? 14.875 -38.188 -37.719 1 42.06 50 THR B C 1
ATOM 8700 O O . THR B 1 50 ? 13.766 -38.531 -38.156 1 42.06 50 THR B O 1
ATOM 8703 N N . SER B 1 51 ? 15.43 -37.062 -38.125 1 40.78 51 SER B N 1
ATOM 8704 C CA . SER B 1 51 ? 14.641 -36.469 -39.219 1 40.78 51 SER B CA 1
ATOM 8705 C C . SER B 1 51 ? 14.641 -37.375 -40.438 1 40.78 51 SER B C 1
ATOM 8707 O O . SER B 1 51 ? 13.797 -37.25 -41.344 1 40.78 51 SER B O 1
ATOM 8709 N N . ASN B 1 52 ? 15.75 -38.125 -40.688 1 36.31 52 ASN B N 1
ATOM 8710 C CA . ASN B 1 52 ? 15.797 -38.688 -42.031 1 36.31 52 ASN B CA 1
ATOM 8711 C C . ASN B 1 52 ? 14.789 -39.812 -42.219 1 36.31 52 ASN B C 1
ATOM 8713 O O . ASN B 1 52 ? 14.695 -40.406 -43.312 1 36.31 52 ASN B O 1
ATOM 8717 N N . SER B 1 53 ? 14.484 -40.562 -41.188 1 37.03 53 SER B N 1
ATOM 8718 C CA . SER B 1 53 ? 13.875 -41.812 -41.594 1 37.03 53 SER B CA 1
ATOM 8719 C C . SER B 1 53 ? 12.469 -41.594 -42.156 1 37.03 53 SER B C 1
ATOM 8721 O O . SER B 1 53 ? 11.875 -42.5 -42.75 1 37.03 53 SER B O 1
ATOM 8723 N N . ASP B 1 54 ? 11.711 -40.594 -41.656 1 38.62 54 ASP B N 1
ATOM 8724 C CA . ASP B 1 54 ? 10.312 -40.781 -42.031 1 38.62 54 ASP B CA 1
ATOM 8725 C C . ASP B 1 54 ? 10.062 -40.344 -43.469 1 38.62 54 ASP B C 1
ATOM 8727 O O . ASP B 1 54 ? 9.273 -39.438 -43.719 1 38.62 54 ASP B O 1
ATOM 8731 N N . SER B 1 55 ? 11.031 -40.188 -44.281 1 38.28 55 SER B N 1
ATOM 8732 C CA . SER B 1 55 ? 10.688 -39.844 -45.656 1 38.28 55 SER B CA 1
ATOM 8733 C C . SER B 1 55 ? 9.75 -40.844 -46.281 1 38.28 55 SER B C 1
ATOM 8735 O O . SER B 1 55 ? 9.281 -40.656 -47.406 1 38.28 55 SER B O 1
ATOM 8737 N N . SER B 1 56 ? 9.82 -42.125 -45.875 1 38.81 56 SER B N 1
ATOM 8738 C CA . SER B 1 56 ? 9.273 -43.094 -46.844 1 38.81 56 SER B CA 1
ATOM 8739 C C . SER B 1 56 ? 7.766 -42.938 -46.969 1 38.81 56 SER B C 1
ATOM 8741 O O . SER B 1 56 ? 7.125 -43.719 -47.719 1 38.81 56 SER B O 1
ATOM 8743 N N . ASN B 1 57 ? 6.91 -42.469 -46.062 1 43.47 57 ASN B N 1
ATOM 8744 C CA . ASN B 1 57 ? 5.5 -42.781 -46.25 1 43.47 57 ASN B CA 1
ATOM 8745 C C . ASN B 1 57 ? 4.887 -41.875 -47.344 1 43.47 57 ASN B C 1
ATOM 8747 O O . ASN B 1 57 ? 4.398 -40.812 -47.031 1 43.47 57 ASN B O 1
ATOM 8751 N N . ASP B 1 58 ? 5.242 -41.875 -48.5 1 48.56 58 ASP B N 1
ATOM 8752 C CA . ASP B 1 58 ? 4.715 -41.281 -49.719 1 48.56 58 ASP B CA 1
ATOM 8753 C C . ASP B 1 58 ? 3.191 -41.406 -49.781 1 48.56 58 ASP B C 1
ATOM 8755 O O . ASP B 1 58 ? 2.512 -40.5 -50.281 1 48.56 58 ASP B O 1
ATOM 8759 N N . ALA B 1 59 ? 2.602 -42.625 -49.594 1 54.47 59 ALA B N 1
ATOM 8760 C CA . ALA B 1 59 ? 1.177 -42.875 -49.781 1 54.47 59 ALA B CA 1
ATOM 8761 C C . ALA B 1 59 ? 0.337 -42.062 -48.812 1 54.47 59 ALA B C 1
ATOM 8763 O O . ALA B 1 59 ? -0.889 -42 -48.938 1 54.47 59 ALA B O 1
ATOM 8764 N N . ARG B 1 60 ? 0.881 -41.5 -47.875 1 62.44 60 ARG B N 1
ATOM 8765 C CA . ARG B 1 60 ? 0.175 -40.812 -46.781 1 62.44 60 ARG B CA 1
ATOM 8766 C C . ARG B 1 60 ? 0.309 -39.312 -46.938 1 62.44 60 ARG B C 1
ATOM 8768 O O . ARG B 1 60 ? 0.138 -38.562 -45.969 1 62.44 60 ARG B O 1
ATOM 8775 N N . THR B 1 61 ? 0.574 -38.844 -48.219 1 69.94 61 THR B N 1
ATOM 8776 C CA . THR B 1 61 ? 0.667 -37.375 -48.375 1 69.94 61 THR B CA 1
ATOM 8777 C C . THR B 1 61 ? -0.502 -36.844 -49.219 1 69.94 61 THR B C 1
ATOM 8779 O O . THR B 1 61 ? -0.995 -37.531 -50.094 1 69.94 61 THR B O 1
ATOM 8782 N N . TYR B 1 62 ? -1.163 -35.719 -48.875 1 77.94 62 TYR B N 1
ATOM 8783 C CA . TYR B 1 62 ? -2.223 -35 -49.594 1 77.94 62 TYR B CA 1
ATOM 8784 C C . TYR B 1 62 ? -1.772 -34.625 -51 1 77.94 62 TYR B C 1
ATOM 8786 O O . TYR B 1 62 ? -0.619 -34.25 -51.188 1 77.94 62 TYR B O 1
ATOM 8794 N N . ARG B 1 63 ? -2.516 -35 -52.031 1 76.75 63 ARG B N 1
ATOM 8795 C CA . ARG B 1 63 ? -2.219 -34.625 -53.406 1 76.75 63 ARG B CA 1
ATOM 8796 C C . ARG B 1 63 ? -2.869 -33.281 -53.75 1 76.75 63 ARG B C 1
ATOM 8798 O O . ARG B 1 63 ? -3.967 -32.969 -53.281 1 76.75 63 ARG B O 1
ATOM 8805 N N . SER B 1 64 ? -2.152 -32.344 -54.344 1 78.5 64 SER B N 1
ATOM 8806 C CA . SER B 1 64 ? -2.633 -31.016 -54.688 1 78.5 64 SER B CA 1
ATOM 8807 C C . SER B 1 64 ? -3.518 -31.031 -55.938 1 78.5 64 SER B C 1
ATOM 8809 O O . SER B 1 64 ? -3.369 -31.906 -56.781 1 78.5 64 SER B O 1
ATOM 8811 N N . PHE B 1 65 ? -4.566 -30.234 -55.875 1 78.56 65 PHE B N 1
ATOM 8812 C CA . PHE B 1 65 ? -5.516 -30.078 -56.969 1 78.56 65 PHE B CA 1
ATOM 8813 C C . PHE B 1 65 ? -4.828 -29.516 -58.219 1 78.56 65 PHE B C 1
ATOM 8815 O O . PHE B 1 65 ? -5.383 -29.562 -59.312 1 78.56 65 PHE B O 1
ATOM 8822 N N . GLU B 1 66 ? -3.709 -28.969 -58.094 1 72.69 66 GLU B N 1
ATOM 8823 C CA . GLU B 1 66 ? -3.07 -28.297 -59.219 1 72.69 66 GLU B CA 1
ATOM 8824 C C . GLU B 1 66 ? -2.666 -29.297 -60.312 1 72.69 66 GLU B C 1
ATOM 8826 O O . GLU B 1 66 ? -2.578 -28.938 -61.5 1 72.69 66 GLU B O 1
ATOM 8831 N N . THR B 1 67 ? -2.588 -30.547 -59.875 1 66.62 67 THR B N 1
ATOM 8832 C CA . THR B 1 67 ? -2.125 -31.516 -60.875 1 66.62 67 THR B CA 1
ATOM 8833 C C . THR B 1 67 ? -3.307 -32.125 -61.625 1 66.62 67 THR B C 1
ATOM 8835 O O . THR B 1 67 ? -3.125 -33.031 -62.438 1 66.62 67 THR B O 1
ATOM 8838 N N . ALA B 1 68 ? -4.562 -31.688 -61.25 1 70.25 68 ALA B N 1
ATOM 8839 C CA . ALA B 1 68 ? -5.742 -32.344 -61.844 1 70.25 68 ALA B CA 1
ATOM 8840 C C . ALA B 1 68 ? -6.098 -31.75 -63.188 1 70.25 68 ALA B C 1
ATOM 8842 O O . ALA B 1 68 ? -6.258 -30.531 -63.312 1 70.25 68 ALA B O 1
ATOM 8843 N N . GLU B 1 69 ? -5.918 -32.344 -64.375 1 74.75 69 GLU B N 1
ATOM 8844 C CA . GLU B 1 69 ? -6.219 -31.922 -65.688 1 74.75 69 GLU B CA 1
ATOM 8845 C C . GLU B 1 69 ? -7.703 -32.062 -66.062 1 74.75 69 GLU B C 1
ATOM 8847 O O . GLU B 1 69 ? -8.273 -31.25 -66.75 1 74.75 69 GLU B O 1
ATOM 8852 N N . SER B 1 70 ? -8.383 -33.094 -65.625 1 80.19 70 SER B N 1
ATOM 8853 C CA . SER B 1 70 ? -9.789 -33.344 -65.938 1 80.19 70 SER B CA 1
ATOM 8854 C C . SER B 1 70 ? -10.633 -33.375 -64.625 1 80.19 70 SER B C 1
ATOM 8856 O O . SER B 1 70 ? -10.094 -33.5 -63.531 1 80.19 70 SER B O 1
ATOM 8858 N N . ASN B 1 71 ? -11.906 -33.156 -64.688 1 85.62 71 ASN B N 1
ATOM 8859 C CA . ASN B 1 71 ? -12.82 -33.219 -63.562 1 85.62 71 ASN B CA 1
ATOM 8860 C C . ASN B 1 71 ? -12.812 -34.594 -62.938 1 85.62 71 ASN B C 1
ATOM 8862 O O . ASN B 1 71 ? -12.961 -34.75 -61.719 1 85.62 71 ASN B O 1
ATOM 8866 N N . LYS B 1 72 ? -12.594 -35.562 -63.781 1 82.5 72 LYS B N 1
ATOM 8867 C CA . LYS B 1 72 ? -12.508 -36.906 -63.219 1 82.5 72 LYS B CA 1
ATOM 8868 C C . LYS B 1 72 ? -11.242 -37.094 -62.406 1 82.5 72 LYS B C 1
ATOM 8870 O O . LYS B 1 72 ? -11.266 -37.781 -61.375 1 82.5 72 LYS B O 1
ATOM 8875 N N . ASP B 1 73 ? -10.328 -36.344 -62.812 1 82.62 73 ASP B N 1
ATOM 8876 C CA . ASP B 1 73 ? -9.078 -36.406 -62.062 1 82.62 73 ASP B CA 1
ATOM 8877 C C . ASP B 1 73 ? -9.203 -35.656 -60.719 1 82.62 73 ASP B C 1
ATOM 8879 O O . ASP B 1 73 ? -8.648 -36.094 -59.719 1 82.62 73 ASP B O 1
ATOM 8883 N N . ARG B 1 74 ? -10.016 -34.594 -60.719 1 85.44 74 ARG B N 1
ATOM 8884 C CA . ARG B 1 74 ? -10.234 -33.844 -59.5 1 85.44 74 ARG B CA 1
ATOM 8885 C C . ARG B 1 74 ? -11 -34.688 -58.469 1 85.44 74 ARG B C 1
ATOM 8887 O O . ARG B 1 74 ? -10.688 -34.656 -57.281 1 85.44 74 ARG B O 1
ATOM 8894 N N . LEU B 1 75 ? -11.914 -35.438 -59 1 85.88 75 LEU B N 1
ATOM 8895 C CA . LEU B 1 75 ? -12.68 -36.281 -58.094 1 85.88 75 LEU B CA 1
ATOM 8896 C C . LEU B 1 75 ? -11.805 -37.406 -57.562 1 85.88 75 LEU B C 1
ATOM 8898 O O . LEU B 1 75 ? -11.945 -37.812 -56.406 1 85.88 75 LEU B O 1
ATOM 8902 N N . ARG B 1 76 ? -10.984 -37.844 -58.312 1 83.75 76 ARG B N 1
ATOM 8903 C CA . ARG B 1 76 ? -10.078 -38.875 -57.844 1 83.75 76 ARG B CA 1
ATOM 8904 C C . ARG B 1 76 ? -9.109 -38.344 -56.812 1 83.75 76 ARG B C 1
ATOM 8906 O O . ARG B 1 76 ? -8.781 -39.031 -55.844 1 83.75 76 ARG B O 1
ATOM 8913 N N . ILE B 1 77 ? -8.852 -37.125 -56.969 1 86.62 77 ILE B N 1
ATOM 8914 C CA . ILE B 1 77 ? -7.957 -36.5 -56 1 86.62 77 ILE B CA 1
ATOM 8915 C C . ILE B 1 77 ? -8.703 -36.25 -54.688 1 86.62 77 ILE B C 1
ATOM 8917 O O . ILE B 1 77 ? -8.156 -36.469 -53.594 1 86.62 77 ILE B O 1
ATOM 8921 N N . ILE B 1 78 ? -9.938 -35.812 -54.781 1 87.44 78 ILE B N 1
ATOM 8922 C CA . ILE B 1 78 ? -10.734 -35.594 -53.594 1 87.44 78 ILE B CA 1
ATOM 8923 C C . ILE B 1 78 ? -10.914 -36.938 -52.844 1 87.44 78 ILE B C 1
ATOM 8925 O O . ILE B 1 78 ? -10.773 -37 -51.625 1 87.44 78 ILE B O 1
ATOM 8929 N N . PHE B 1 79 ? -11.141 -37.938 -53.656 1 86.38 79 PHE B N 1
ATOM 8930 C CA . PHE B 1 79 ? -11.328 -39.25 -53.031 1 86.38 79 PHE B CA 1
ATOM 8931 C C . PHE B 1 79 ? -10.031 -39.75 -52.406 1 86.38 79 PHE B C 1
ATOM 8933 O O . PHE B 1 79 ? -10.031 -40.375 -51.344 1 86.38 79 PHE B O 1
ATOM 8940 N N . HIS B 1 80 ? -9.07 -39.5 -53.062 1 83.31 80 HIS B N 1
ATOM 8941 C CA . HIS B 1 80 ? -7.777 -39.875 -52.5 1 83.31 80 HIS B CA 1
ATOM 8942 C C . HIS B 1 80 ? -7.465 -39.094 -51.25 1 83.31 80 HIS B C 1
ATOM 8944 O O . HIS B 1 80 ? -7.004 -39.656 -50.25 1 83.31 80 HIS B O 1
ATOM 8950 N N . ASN B 1 81 ? -7.82 -37.844 -51.25 1 87.88 81 ASN B N 1
ATOM 8951 C CA . ASN B 1 81 ? -7.582 -37.031 -50.094 1 87.88 81 ASN B CA 1
ATOM 8952 C C . ASN B 1 81 ? -8.469 -37.438 -48.906 1 87.88 81 ASN B C 1
ATOM 8954 O O . ASN B 1 81 ? -8.047 -37.406 -47.75 1 87.88 81 ASN B O 1
ATOM 8958 N N . ILE B 1 82 ? -9.5 -37.844 -49.188 1 86.06 82 ILE B N 1
ATOM 8959 C CA . ILE B 1 82 ? -10.398 -38.344 -48.125 1 86.06 82 ILE B CA 1
ATOM 8960 C C . ILE B 1 82 ? -9.867 -39.656 -47.594 1 86.06 82 ILE B C 1
ATOM 8962 O O . ILE B 1 82 ? -9.906 -39.906 -46.375 1 86.06 82 ILE B O 1
ATOM 8966 N N . LYS B 1 83 ? -9.375 -40.438 -48.469 1 87.25 83 LYS B N 1
ATOM 8967 C CA . LYS B 1 83 ? -8.805 -41.688 -48.031 1 87.25 83 LYS B CA 1
ATOM 8968 C C . LYS B 1 83 ? -7.551 -41.469 -47.188 1 87.25 83 LYS B C 1
ATOM 8970 O O . LYS B 1 83 ? -7.359 -42.125 -46.156 1 87.25 83 LYS B O 1
ATOM 8975 N N . VAL B 1 84 ? -6.832 -40.625 -47.562 1 86.56 84 VAL B N 1
ATOM 8976 C CA . VAL B 1 84 ? -5.641 -40.281 -46.781 1 86.56 84 VAL B CA 1
ATOM 8977 C C . VAL B 1 84 ? -6.047 -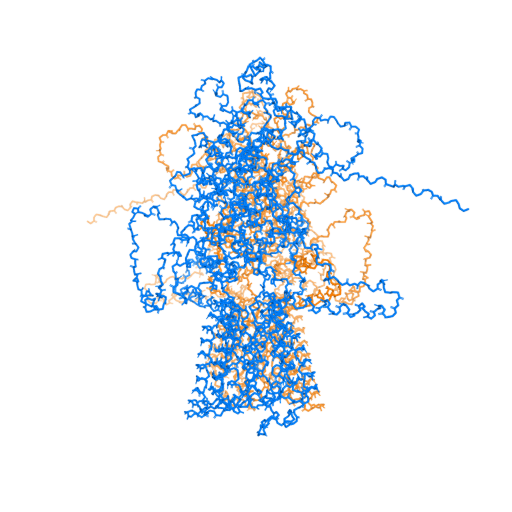39.688 -45.438 1 86.56 84 VAL B C 1
ATOM 8979 O O . VAL B 1 84 ? -5.441 -40.031 -44.406 1 86.56 84 VAL B O 1
ATOM 8982 N N . ALA B 1 85 ? -7.027 -38.875 -45.5 1 87.31 85 ALA B N 1
ATOM 8983 C CA . ALA B 1 85 ? -7.508 -38.312 -44.219 1 87.31 85 ALA B CA 1
ATOM 8984 C C . ALA B 1 85 ? -8.008 -39.406 -43.281 1 87.31 85 ALA B C 1
ATOM 8986 O O . ALA B 1 85 ? -7.77 -39.344 -42.094 1 87.31 85 ALA B O 1
ATOM 8987 N N . PHE B 1 86 ? -8.586 -40.344 -43.812 1 87.5 86 PHE B N 1
ATOM 8988 C CA . PHE B 1 86 ? -9.102 -41.438 -43.031 1 87.5 86 PHE B CA 1
ATOM 8989 C C . PHE B 1 86 ? -7.969 -42.312 -42.5 1 87.5 86 PHE B C 1
ATOM 8991 O O . PHE B 1 86 ? -8.016 -42.781 -41.375 1 87.5 86 PHE B O 1
ATOM 8998 N N . VAL B 1 87 ? -6.992 -42.469 -43.25 1 87 87 VAL B N 1
ATOM 8999 C CA . VAL B 1 87 ? -5.859 -43.281 -42.812 1 87 87 VAL B CA 1
ATOM 9000 C C . VAL B 1 87 ? -5.082 -42.531 -41.719 1 87 87 VAL B C 1
ATOM 9002 O O . VAL B 1 87 ? -4.629 -43.125 -40.75 1 87 87 VAL B O 1
ATOM 9005 N N . LEU B 1 88 ? -5.098 -41.281 -41.938 1 87.12 88 LEU B N 1
ATOM 9006 C CA . LEU B 1 88 ? -4.418 -40.5 -40.906 1 87.12 88 LEU B CA 1
ATOM 9007 C C . LEU B 1 88 ? -5.223 -40.469 -39.625 1 87.12 88 LEU B C 1
ATOM 9009 O O . LEU B 1 88 ? -4.652 -40.5 -38.531 1 87.12 88 LEU B O 1
ATOM 9013 N N . LEU B 1 89 ? -6.426 -40.375 -39.781 1 87.69 89 LEU B N 1
ATOM 9014 C CA . LEU B 1 89 ? -7.289 -40.406 -38.594 1 87.69 89 LEU B CA 1
ATOM 9015 C C . LEU B 1 89 ? -7.188 -41.781 -37.906 1 87.69 89 LEU B C 1
ATOM 9017 O O . LEU B 1 89 ? -7.156 -41.844 -36.656 1 87.69 89 LEU B O 1
ATOM 9021 N N . TRP B 1 90 ? -7.059 -42.75 -38.688 1 87.38 90 TRP B N 1
ATOM 9022 C CA . TRP B 1 90 ? -6.93 -44.062 -38.094 1 87.38 90 TRP B CA 1
ATOM 9023 C C . TRP B 1 90 ? -5.574 -44.25 -37.438 1 87.38 90 TRP B C 1
ATOM 9025 O O . TRP B 1 90 ? -5.477 -44.844 -36.344 1 87.38 90 TRP B O 1
ATOM 9035 N N . ALA B 1 91 ? -4.641 -43.719 -38 1 88.5 91 ALA B N 1
ATOM 9036 C CA . ALA B 1 91 ? -3.312 -43.781 -37.375 1 88.5 91 ALA B CA 1
ATOM 9037 C C . ALA B 1 91 ? -3.27 -42.969 -36.094 1 88.5 91 ALA B C 1
ATOM 9039 O O . ALA B 1 91 ? -2.643 -43.375 -35.125 1 88.5 91 ALA B O 1
ATOM 9040 N N . TRP B 1 92 ? -4.016 -41.906 -36.125 1 89.44 92 TRP B N 1
ATOM 9041 C CA . TRP B 1 92 ? -4.059 -41.062 -34.938 1 89.44 92 TRP B CA 1
ATOM 9042 C C . TRP B 1 92 ? -4.855 -41.781 -33.812 1 89.44 92 TRP B C 1
ATOM 9044 O O . TRP B 1 92 ? -4.5 -41.688 -32.656 1 89.44 92 TRP B O 1
ATOM 9054 N N . LEU B 1 93 ? -5.844 -42.438 -34.156 1 89.94 93 LEU B N 1
ATOM 9055 C CA . LEU B 1 93 ? -6.676 -43.125 -33.188 1 89.94 93 LEU B CA 1
ATOM 9056 C C . LEU B 1 93 ? -5.895 -44.219 -32.5 1 89.94 93 LEU B C 1
ATOM 9058 O O . LEU B 1 93 ? -6.246 -44.656 -31.391 1 89.94 93 LEU B O 1
ATOM 9062 N N . GLN B 1 94 ? -4.766 -44.562 -33.094 1 88.56 94 GLN B N 1
ATOM 9063 C CA . GLN B 1 94 ? -3.975 -45.656 -32.5 1 88.56 94 GLN B CA 1
ATOM 9064 C C . GLN B 1 94 ? -2.865 -45.062 -31.625 1 88.56 94 GLN B C 1
ATOM 9066 O O . GLN B 1 94 ? -2.205 -45.812 -30.906 1 88.56 94 GLN B O 1
ATOM 9071 N N . THR B 1 95 ? -2.842 -43.875 -31.625 1 90.56 95 THR B N 1
ATOM 9072 C CA . THR B 1 95 ? -1.868 -43.219 -30.734 1 90.56 95 THR B CA 1
ATOM 9073 C C . THR B 1 95 ? -2.398 -43.156 -29.312 1 90.56 95 THR B C 1
ATOM 9075 O O . THR B 1 95 ? -3.564 -43.469 -29.062 1 90.56 95 THR B O 1
ATOM 9078 N N . GLU B 1 96 ? -1.538 -42.875 -28.344 1 89 96 GLU B N 1
ATOM 9079 C CA . GLU B 1 96 ? -1.935 -42.781 -26.938 1 89 96 GLU B CA 1
ATOM 9080 C C . GLU B 1 96 ? -2.975 -41.688 -26.734 1 89 96 GLU B C 1
ATOM 9082 O O . GLU B 1 96 ? -3.896 -41.844 -25.938 1 89 96 GLU B O 1
ATOM 9087 N N . GLU B 1 97 ? -2.891 -40.625 -27.5 1 91.12 97 GLU B N 1
ATOM 9088 C CA . GLU B 1 97 ? -3.887 -39.562 -27.406 1 91.12 97 GLU B CA 1
ATOM 9089 C C . GLU B 1 97 ? -5.227 -40 -27.984 1 91.12 97 GLU B C 1
ATOM 9091 O O . GLU B 1 97 ? -6.281 -39.688 -27.422 1 91.12 97 GLU B O 1
ATOM 9096 N N . GLY B 1 98 ? -5.125 -40.656 -29.047 1 92.19 98 GLY B N 1
ATOM 9097 C CA . GLY B 1 98 ? -6.355 -41.188 -29.641 1 92.19 98 GLY B CA 1
ATOM 9098 C C . GLY B 1 98 ? -7.059 -42.188 -28.781 1 92.19 98 GLY B C 1
ATOM 9099 O O . GLY B 1 98 ? -8.281 -42.188 -28.641 1 92.19 98 GLY B O 1
ATOM 9100 N N . HIS B 1 99 ? -6.312 -43.094 -28.109 1 93.5 99 HIS B N 1
ATOM 9101 C CA . HIS B 1 99 ? -6.898 -44.031 -27.188 1 93.5 99 HIS B CA 1
ATOM 9102 C C . HIS B 1 99 ? -7.543 -43.344 -26 1 93.5 99 HIS B C 1
ATOM 9104 O O . HIS B 1 99 ? -8.586 -43.781 -25.5 1 93.5 99 HIS B O 1
ATOM 9110 N N . GLY B 1 100 ? -6.898 -42.344 -25.609 1 94.12 100 GLY B N 1
ATOM 9111 C CA . GLY B 1 100 ? -7.477 -41.594 -24.516 1 94.12 100 GLY B CA 1
ATOM 9112 C C . GLY B 1 100 ? -8.828 -41 -24.859 1 94.12 100 GLY B C 1
ATOM 9113 O O . GLY B 1 100 ? -9.758 -41.062 -24.047 1 94.12 100 GLY B O 1
ATOM 9114 N N . VAL B 1 101 ? -8.883 -40.406 -26.078 1 95.31 101 VAL B N 1
ATOM 9115 C CA . VAL B 1 101 ? -10.133 -39.781 -26.5 1 95.31 101 VAL B CA 1
ATOM 9116 C C . VAL B 1 101 ? -11.211 -40.844 -26.672 1 95.31 101 VAL B C 1
ATOM 9118 O O . VAL B 1 101 ? -12.359 -40.625 -26.266 1 95.31 101 VAL B O 1
ATOM 9121 N N . LEU B 1 102 ? -10.898 -42.031 -27.125 1 94.94 102 LEU B N 1
ATOM 9122 C CA . LEU B 1 102 ? -11.867 -43.094 -27.328 1 94.94 102 LEU B CA 1
ATOM 9123 C C . LEU B 1 102 ? -12.312 -43.688 -26 1 94.94 102 LEU B C 1
ATOM 9125 O O . LEU B 1 102 ? -13.484 -44.031 -25.828 1 94.94 102 LEU B O 1
ATOM 9129 N N . LYS B 1 103 ? -11.43 -43.812 -25.109 1 95.38 103 LYS B N 1
ATOM 9130 C CA . LYS B 1 103 ? -11.789 -44.281 -23.781 1 95.38 103 LYS B CA 1
ATOM 9131 C C . LYS B 1 103 ? -12.805 -43.344 -23.109 1 95.38 103 LYS B C 1
ATOM 9133 O O . LYS B 1 103 ? -13.773 -43.781 -22.516 1 95.38 103 LYS B O 1
ATOM 9138 N N . CYS B 1 104 ? -12.531 -42.062 -23.234 1 95.75 104 CYS B N 1
ATOM 9139 C CA . CYS B 1 104 ? -13.43 -41.062 -22.625 1 95.75 104 CYS B CA 1
ATOM 9140 C C . CYS B 1 104 ? -14.789 -41.094 -23.312 1 95.75 104 CYS B C 1
ATOM 9142 O O . CYS B 1 104 ? -15.82 -40.938 -22.656 1 95.75 104 CYS B O 1
ATOM 9144 N N . THR B 1 105 ? -14.797 -41.25 -24.641 1 96.06 105 THR B N 1
ATOM 9145 C CA . THR B 1 105 ? -16.047 -41.344 -25.375 1 96.06 105 THR B CA 1
ATOM 9146 C C . THR B 1 105 ? -16.844 -42.562 -24.969 1 96.06 105 THR B C 1
ATOM 9148 O O . THR B 1 105 ? -18.062 -42.5 -24.812 1 96.06 105 THR B O 1
ATOM 9151 N N . LEU B 1 106 ? -16.188 -43.656 -24.703 1 95.75 106 LEU B N 1
ATOM 9152 C CA . LEU B 1 106 ? -16.844 -44.875 -24.266 1 95.75 106 LEU B CA 1
ATOM 9153 C C . LEU B 1 106 ? -17.453 -44.688 -22.875 1 95.75 106 LEU B C 1
ATOM 9155 O O . LEU B 1 106 ? -18.578 -45.125 -22.625 1 95.75 106 LEU B O 1
ATOM 9159 N N . ALA B 1 107 ? -16.656 -44.188 -21.984 1 95.81 107 ALA B N 1
ATOM 9160 C CA . ALA B 1 107 ? -17.172 -43.938 -20.641 1 95.81 107 ALA B CA 1
ATOM 9161 C C . ALA B 1 107 ? -18.391 -43.031 -20.672 1 95.81 107 ALA B C 1
ATOM 9163 O O . ALA B 1 107 ? -19.344 -43.219 -19.922 1 95.81 107 ALA B O 1
ATOM 9164 N N . TYR B 1 108 ? -18.344 -42 -21.578 1 95.81 108 TYR B N 1
ATOM 9165 C CA . TYR B 1 108 ? -19.469 -41.062 -21.688 1 95.81 108 TYR B CA 1
ATOM 9166 C C . TYR B 1 108 ? -20.719 -41.812 -22.188 1 95.81 108 TYR B C 1
ATOM 9168 O O . TYR B 1 108 ? -21.812 -41.594 -21.672 1 95.81 108 TYR B O 1
ATOM 9176 N N . VAL B 1 109 ? -20.578 -42.688 -23.125 1 95.06 109 VAL B N 1
ATOM 9177 C CA . VAL B 1 109 ? -21.719 -43.406 -23.672 1 95.06 109 VAL B CA 1
ATOM 9178 C C . VAL B 1 109 ? -22.266 -44.344 -22.594 1 95.06 109 VAL B C 1
ATOM 9180 O O . VAL B 1 109 ? -23.484 -44.469 -22.438 1 95.06 109 VAL B O 1
ATOM 9183 N N . LEU B 1 110 ? -21.406 -44.969 -21.797 1 93.81 110 LEU B N 1
ATOM 9184 C CA . LEU B 1 110 ? -21.859 -45.844 -20.719 1 93.81 110 LEU B CA 1
ATOM 9185 C C . LEU B 1 110 ? -22.594 -45.031 -19.641 1 93.81 110 LEU B C 1
ATOM 9187 O O . LEU B 1 110 ? -23.594 -45.5 -19.094 1 93.81 110 LEU B O 1
ATOM 9191 N N . GLY B 1 111 ? -22.031 -43.906 -19.344 1 92.44 111 GLY B N 1
ATOM 9192 C CA . GLY B 1 111 ? -22.703 -43.031 -18.375 1 92.44 111 GLY B CA 1
ATOM 9193 C C . GLY B 1 111 ? -24.047 -42.531 -18.859 1 92.44 111 GLY B C 1
ATOM 9194 O O . GLY B 1 111 ? -24.984 -42.406 -18.062 1 92.44 111 GLY B O 1
ATOM 9195 N N . SER B 1 112 ? -24.203 -42.281 -20.188 1 92.38 112 SER B N 1
ATOM 9196 C CA . SER B 1 112 ? -25.453 -41.781 -20.75 1 92.38 112 SER B CA 1
ATOM 9197 C C . SER B 1 112 ? -26.516 -42.875 -20.781 1 92.38 112 SER B C 1
ATOM 9199 O O . SER B 1 112 ? -27.719 -42.562 -20.922 1 92.38 112 SER B O 1
ATOM 9201 N N . MET B 1 113 ? -26.125 -44.094 -20.594 1 91.38 113 MET B N 1
ATOM 9202 C CA . MET B 1 113 ? -27.078 -45.188 -20.562 1 91.38 113 MET B CA 1
ATOM 9203 C C . MET B 1 113 ? -27.953 -45.125 -19.312 1 91.38 113 MET B C 1
ATOM 9205 O O . MET B 1 113 ? -29.016 -45.75 -19.266 1 91.38 113 MET B O 1
ATOM 9209 N N . GLY B 1 114 ? -27.453 -44.438 -18.328 1 88.12 114 GLY B N 1
ATOM 9210 C CA . GLY B 1 114 ? -28.281 -44.219 -17.156 1 88.12 114 GLY B CA 1
ATOM 9211 C C . GLY B 1 114 ? -29.594 -43.5 -17.469 1 88.12 114 GLY B C 1
ATOM 9212 O O . GLY B 1 114 ? -30.594 -43.688 -16.797 1 88.12 114 GLY B O 1
ATOM 9213 N N . THR B 1 115 ? -29.609 -42.688 -18.578 1 89.12 115 THR B N 1
ATOM 9214 C CA . THR B 1 115 ? -30.812 -41.969 -18.984 1 89.12 115 THR B CA 1
ATOM 9215 C C . THR B 1 115 ? -31.547 -42.688 -20.094 1 89.12 115 THR B C 1
ATOM 9217 O O . THR B 1 115 ? -32.781 -42.75 -20.094 1 89.12 115 THR B O 1
ATOM 9220 N N . PHE B 1 116 ? -30.844 -43.438 -21.016 1 90 116 PHE B N 1
ATOM 9221 C CA . PHE B 1 116 ? -31.469 -43.969 -22.203 1 90 116 PHE B CA 1
ATOM 9222 C C . PHE B 1 116 ? -31.938 -45.406 -21.953 1 90 116 PHE B C 1
ATOM 9224 O O . PHE B 1 116 ? -32.906 -45.875 -22.547 1 90 116 PHE B O 1
ATOM 9231 N N . LEU B 1 117 ? -31.25 -46.125 -21.047 1 89.19 117 LEU B N 1
ATOM 9232 C CA . LEU B 1 117 ? -31.625 -47.5 -20.766 1 89.19 117 LEU B CA 1
ATOM 9233 C C . LEU B 1 117 ? -32.719 -47.562 -19.688 1 89.19 117 LEU B C 1
ATOM 9235 O O . LEU B 1 117 ? -32.5 -47.156 -18.547 1 89.19 117 LEU B O 1
ATOM 9239 N N . THR B 1 118 ? -33.781 -48.219 -19.906 1 86.38 118 THR B N 1
ATOM 9240 C CA . THR B 1 118 ? -35 -48.188 -19.078 1 86.38 118 THR B CA 1
ATOM 9241 C C . THR B 1 118 ? -34.75 -48.875 -17.75 1 86.38 118 THR B C 1
ATOM 9243 O O . THR B 1 118 ? -35.094 -48.344 -16.688 1 86.38 118 THR B O 1
ATOM 9246 N N . PRO B 1 119 ? -34 -50.062 -17.734 1 87.44 119 PRO B N 1
ATOM 9247 C CA . PRO B 1 119 ? -33.812 -50.688 -16.422 1 87.44 119 PRO B CA 1
ATOM 9248 C C . PRO B 1 119 ? -32.906 -49.844 -15.508 1 87.44 119 PRO B C 1
ATOM 9250 O O . PRO B 1 119 ? -33.156 -49.781 -14.297 1 87.44 119 PRO B O 1
ATOM 9253 N N . LEU B 1 120 ? -31.969 -49.188 -16.031 1 88.25 120 LEU B N 1
ATOM 9254 C CA . LEU B 1 120 ? -31.078 -48.344 -15.234 1 88.25 120 LEU B CA 1
ATOM 9255 C C . LEU B 1 120 ? -31.766 -47.062 -14.852 1 88.25 120 LEU B C 1
ATOM 9257 O O . LEU B 1 120 ? -31.578 -46.562 -13.742 1 88.25 120 LEU B O 1
ATOM 9261 N N . SER B 1 121 ? -32.531 -46.562 -15.734 1 86.62 121 SER B N 1
ATOM 9262 C CA . SER B 1 121 ? -33.281 -45.312 -15.453 1 86.62 121 SER B CA 1
ATOM 9263 C C . SER B 1 121 ? -34.281 -45.531 -14.336 1 86.62 121 SER B C 1
ATOM 9265 O O . SER B 1 121 ? -34.469 -44.656 -13.492 1 86.62 121 SER B O 1
ATOM 9267 N N . ASN B 1 122 ? -34.906 -46.719 -14.312 1 85 122 ASN B N 1
ATOM 9268 C CA . ASN B 1 122 ? -35.875 -47.031 -13.258 1 85 122 ASN B CA 1
ATOM 9269 C C . ASN B 1 122 ? -35.188 -47.281 -11.914 1 85 122 ASN B C 1
ATOM 9271 O O . ASN B 1 122 ? -35.75 -46.969 -10.859 1 85 122 ASN B O 1
ATOM 9275 N N . PHE B 1 123 ? -34 -47.781 -12.062 1 88.19 123 PHE B N 1
ATOM 9276 C CA . PHE B 1 123 ? -33.188 -48 -10.852 1 88.19 123 PHE B CA 1
ATOM 9277 C C . PHE B 1 123 ? -32.812 -46.688 -10.219 1 88.19 123 PHE B C 1
ATOM 9279 O O . PHE B 1 123 ? -32.75 -46.562 -8.992 1 88.19 123 PHE B O 1
ATOM 9286 N N . LEU B 1 124 ? -32.656 -45.625 -10.977 1 87.06 124 LEU B N 1
ATOM 9287 C CA . LEU B 1 124 ? -32.219 -44.312 -10.492 1 87.06 124 LEU B CA 1
ATOM 9288 C C . LEU B 1 124 ? -33.406 -43.531 -9.969 1 87.06 124 LEU B C 1
ATOM 9290 O O . LEU B 1 124 ? -33.25 -42.562 -9.219 1 87.06 124 LEU B O 1
ATOM 9294 N N . GLY B 1 125 ? -34.562 -43.969 -10.234 1 77.88 125 GLY B N 1
ATOM 9295 C CA . GLY B 1 125 ? -35.75 -43.344 -9.664 1 77.88 125 GLY B CA 1
ATOM 9296 C C . GLY B 1 125 ? -36.5 -42.5 -10.664 1 77.88 125 GLY B C 1
ATOM 9297 O O . GLY B 1 125 ? -36.062 -42.344 -11.812 1 77.88 125 GLY B O 1
ATOM 9298 N N . ASN B 1 126 ? -37.562 -41.906 -10.266 1 69.94 126 ASN B N 1
ATOM 9299 C CA . ASN B 1 126 ? -38.469 -41.156 -11.141 1 69.94 126 ASN B CA 1
ATOM 9300 C C . ASN B 1 126 ? -38.219 -39.656 -11.031 1 69.94 126 ASN B C 1
ATOM 9302 O O . ASN B 1 126 ? -38.844 -38.875 -11.742 1 69.94 126 ASN B O 1
ATOM 9306 N N . ARG B 1 127 ? -37.156 -39.344 -10.242 1 64.56 127 ARG B N 1
ATOM 9307 C CA . ARG B 1 127 ? -36.906 -37.906 -10.055 1 64.56 127 ARG B CA 1
ATOM 9308 C C . ARG B 1 127 ? -35.969 -37.344 -11.125 1 64.56 127 ARG B C 1
ATOM 9310 O O . ARG B 1 127 ? -35.375 -38.125 -11.883 1 64.56 127 ARG B O 1
ATOM 9317 N N . ASP B 1 128 ? -35.938 -36.031 -11.164 1 71.25 128 ASP B N 1
ATOM 9318 C CA . ASP B 1 128 ? -35.125 -35.344 -12.172 1 71.25 128 ASP B CA 1
ATOM 9319 C C . ASP B 1 128 ? -33.656 -35.406 -11.836 1 71.25 128 ASP B C 1
ATOM 9321 O O . ASP B 1 128 ? -33.281 -35.625 -10.68 1 71.25 128 ASP B O 1
ATOM 9325 N N . GLY B 1 129 ? -32.75 -35.531 -12.773 1 77.94 129 GLY B N 1
ATOM 9326 C CA . GLY B 1 129 ? -31.328 -35.406 -12.578 1 77.94 129 GLY B CA 1
ATOM 9327 C C . GLY B 1 129 ? -30.547 -36.625 -13.055 1 77.94 129 GLY B C 1
ATOM 9328 O O . GLY B 1 129 ? -29.422 -36.844 -12.625 1 77.94 129 GLY B O 1
ATOM 9329 N N . LYS B 1 130 ? -31.141 -37.5 -13.906 1 85.12 130 LYS B N 1
ATOM 9330 C CA . LYS B 1 130 ? -30.484 -38.719 -14.367 1 85.12 130 LYS B CA 1
ATOM 9331 C C . LYS B 1 130 ? -29.281 -38.375 -15.258 1 85.12 130 LYS B C 1
ATOM 9333 O O . LYS B 1 130 ? -28.406 -39.219 -15.469 1 85.12 130 LYS B O 1
ATOM 9338 N N . HIS B 1 131 ? -29.266 -37.094 -15.758 1 86.25 131 HIS B N 1
ATOM 9339 C CA . HIS B 1 131 ? -28.156 -36.656 -16.625 1 86.25 131 HIS B CA 1
ATOM 9340 C C . HIS B 1 131 ? -26.875 -36.5 -15.828 1 86.25 131 HIS B C 1
ATOM 9342 O O . HIS B 1 131 ? -25.781 -36.406 -16.406 1 86.25 131 HIS B O 1
ATOM 9348 N N . VAL B 1 132 ? -26.875 -36.594 -14.469 1 87.62 132 VAL B N 1
ATOM 9349 C CA . VAL B 1 132 ? -25.719 -36.375 -13.617 1 87.62 132 VAL B CA 1
ATOM 9350 C C . VAL B 1 132 ? -24.75 -37.531 -13.766 1 87.62 132 VAL B C 1
ATOM 9352 O O . VAL B 1 132 ? -23.531 -37.375 -13.617 1 87.62 132 VAL B O 1
ATOM 9355 N N . THR B 1 133 ? -25.266 -38.719 -14.133 1 90 133 THR B N 1
ATOM 9356 C CA . THR B 1 133 ? -24.391 -39.875 -14.344 1 90 133 THR B CA 1
ATOM 9357 C C . THR B 1 133 ? -23.453 -39.625 -15.516 1 90 133 THR B C 1
ATOM 9359 O O . THR B 1 133 ? -22.25 -39.938 -15.422 1 90 133 THR B O 1
ATOM 9362 N N . ALA B 1 134 ? -23.953 -39.062 -16.594 1 92 134 ALA B N 1
ATOM 9363 C CA . ALA B 1 134 ? -23.125 -38.719 -17.75 1 92 134 ALA B CA 1
ATOM 9364 C C . ALA B 1 134 ? -22.172 -37.562 -17.422 1 92 134 ALA B C 1
ATOM 9366 O O . ALA B 1 134 ? -21.031 -37.562 -17.891 1 92 134 ALA B O 1
ATOM 9367 N N . THR B 1 135 ? -22.609 -36.656 -16.609 1 90.38 135 THR B N 1
ATOM 9368 C CA . THR B 1 135 ? -21.797 -35.5 -16.25 1 90.38 135 THR B CA 1
ATOM 9369 C C . THR B 1 135 ? -20.594 -35.906 -15.406 1 90.38 135 THR B C 1
ATOM 9371 O O . THR B 1 135 ? -19.5 -35.375 -15.547 1 90.38 135 THR B O 1
ATOM 9374 N N . ILE B 1 136 ? -20.734 -36.844 -14.617 1 90.38 136 ILE B N 1
ATOM 9375 C CA . ILE B 1 136 ? -19.656 -37.312 -13.766 1 90.38 136 ILE B CA 1
ATOM 9376 C C . ILE B 1 136 ? -18.547 -37.938 -14.617 1 90.38 136 ILE B C 1
ATOM 9378 O O . ILE B 1 136 ? -17.359 -37.812 -14.312 1 90.38 136 ILE B O 1
ATOM 9382 N N . THR B 1 137 ? -18.906 -38.594 -15.688 1 91.94 137 THR B N 1
ATOM 9383 C CA . THR B 1 137 ? -17.906 -39.219 -16.547 1 91.94 137 THR B CA 1
ATOM 9384 C C . THR B 1 137 ? -17.109 -38.188 -17.312 1 91.94 137 THR B C 1
ATOM 9386 O O . THR B 1 137 ? -15.977 -38.438 -17.734 1 91.94 137 THR B O 1
ATOM 9389 N N . VAL B 1 138 ? -17.688 -37 -17.469 1 91.88 138 VAL B N 1
ATOM 9390 C CA . VAL B 1 138 ? -16.984 -35.938 -18.156 1 91.88 138 VAL B CA 1
ATOM 9391 C C . VAL B 1 138 ? -15.938 -35.312 -17.234 1 91.88 138 VAL B C 1
ATOM 9393 O O . VAL B 1 138 ? -14.805 -35.062 -17.656 1 91.88 138 VAL B O 1
ATOM 9396 N N . TYR B 1 139 ? -16.297 -35.156 -16 1 89 139 TYR B N 1
ATOM 9397 C CA . TYR B 1 139 ? -15.383 -34.531 -15.062 1 89 139 TYR B CA 1
ATOM 9398 C C . TYR B 1 139 ? -14.328 -35.5 -14.586 1 89 139 TYR B C 1
ATOM 9400 O O . TYR B 1 139 ? -13.164 -35.156 -14.398 1 89 139 TYR B O 1
ATOM 9408 N N . PHE B 1 140 ? -14.773 -36.781 -14.453 1 89.06 140 PHE B N 1
ATOM 9409 C CA . PHE B 1 140 ? -13.852 -37.875 -14.102 1 89.06 140 PHE B CA 1
ATOM 9410 C C . PHE B 1 140 ? -13.453 -38.656 -15.344 1 89.06 140 PHE B C 1
ATOM 9412 O O . PHE B 1 140 ? -13.82 -39.812 -15.484 1 89.06 140 PHE B O 1
ATOM 9419 N N . HIS B 1 141 ? -12.609 -38 -16.156 1 87.94 141 HIS B N 1
ATOM 9420 C CA . HIS B 1 141 ? -12.328 -38.719 -17.406 1 87.94 141 HIS B CA 1
ATOM 9421 C C . HIS B 1 141 ? -11.336 -39.844 -17.188 1 87.94 141 HIS B C 1
ATOM 9423 O O . HIS B 1 141 ? -10.414 -39.719 -16.391 1 87.94 141 HIS B O 1
ATOM 9429 N N . PRO B 1 142 ? -11.539 -40.875 -17.828 1 92.94 142 PRO B N 1
ATOM 9430 C CA . PRO B 1 142 ? -10.742 -42.094 -17.641 1 92.94 142 PRO B CA 1
ATOM 9431 C C . PRO B 1 142 ? -9.398 -42.031 -18.359 1 92.94 142 PRO B C 1
ATOM 9433 O O . PRO B 1 142 ? -8.586 -42.938 -18.234 1 92.94 142 PRO B O 1
ATOM 9436 N N . ALA B 1 143 ? -9.07 -41 -19.109 1 92.56 143 ALA B N 1
ATOM 9437 C CA . ALA B 1 143 ? -7.801 -40.906 -19.812 1 92.56 143 ALA B CA 1
ATOM 9438 C C . ALA B 1 143 ? -6.648 -40.625 -18.859 1 92.56 143 ALA B C 1
ATOM 9440 O O . ALA B 1 143 ? -5.48 -40.719 -19.234 1 92.56 143 ALA B O 1
ATOM 9441 N N . ARG B 1 144 ? -6.902 -40.438 -17.672 1 91.81 144 ARG B N 1
ATOM 9442 C CA . ARG B 1 144 ? -5.879 -40.188 -16.656 1 91.81 144 ARG B CA 1
ATOM 9443 C C . ARG B 1 144 ? -5.16 -41.469 -16.281 1 91.81 144 ARG B C 1
ATOM 9445 O O . ARG B 1 144 ? -5.57 -42.562 -16.703 1 91.81 144 ARG B O 1
ATOM 9452 N N . THR B 1 145 ? -4.086 -41.344 -15.57 1 93.12 145 THR B N 1
ATOM 9453 C CA . THR B 1 145 ? -3.33 -42.5 -15.125 1 93.12 145 THR B CA 1
ATOM 9454 C C . THR B 1 145 ? -4.066 -43.219 -14 1 93.12 145 THR B C 1
ATOM 9456 O O . THR B 1 145 ? -4.98 -42.688 -13.391 1 93.12 145 THR B O 1
ATOM 9459 N N . PHE B 1 146 ? -3.713 -44.469 -13.836 1 93.94 146 PHE B N 1
ATOM 9460 C CA . PHE B 1 146 ? -4.355 -45.281 -12.789 1 93.94 146 PHE B CA 1
ATOM 9461 C C . PHE B 1 146 ? -4.121 -44.656 -11.422 1 93.94 146 PHE B C 1
ATOM 9463 O O . PHE B 1 146 ? -5.02 -44.625 -10.578 1 93.94 146 PHE B O 1
ATOM 9470 N N . GLY B 1 147 ? -2.961 -44.125 -11.156 1 93 147 GLY B N 1
ATOM 9471 C CA . GLY B 1 147 ? -2.699 -43.469 -9.891 1 93 147 GLY B CA 1
ATOM 9472 C C . GLY B 1 147 ? -3.559 -42.219 -9.68 1 93 147 GLY B C 1
ATOM 9473 O O . GLY B 1 147 ? -4.078 -42 -8.586 1 93 147 GLY B O 1
ATOM 9474 N N . SER B 1 148 ? -3.729 -41.438 -10.742 1 93.19 148 SER B N 1
ATOM 9475 C CA . SER B 1 148 ? -4.566 -40.25 -10.664 1 93.19 148 SER B CA 1
ATOM 9476 C C . SER B 1 148 ? -6.031 -40.625 -10.477 1 93.19 148 SER B C 1
ATOM 9478 O O . SER B 1 148 ? -6.766 -39.906 -9.773 1 93.19 148 SER B O 1
ATOM 9480 N N . MET B 1 149 ? -6.461 -41.75 -11.047 1 93 149 MET B N 1
ATOM 9481 C CA . MET B 1 149 ? -7.844 -42.188 -10.906 1 93 149 MET B CA 1
ATOM 9482 C C . MET B 1 149 ? -8.117 -42.656 -9.477 1 93 149 MET B C 1
ATOM 9484 O O . MET B 1 149 ? -9.211 -42.469 -8.953 1 93 149 MET B O 1
ATOM 9488 N N . LEU B 1 150 ? -7.133 -43.25 -8.883 1 92.5 150 LEU B N 1
ATOM 9489 C CA . LEU B 1 150 ? -7.289 -43.688 -7.488 1 92.5 150 LEU B CA 1
ATOM 9490 C C . LEU B 1 150 ? -7.426 -42.469 -6.574 1 92.5 150 LEU B C 1
ATOM 9492 O O . LEU B 1 150 ? -8.258 -42.469 -5.668 1 92.5 150 LEU B O 1
ATOM 9496 N N . GLU B 1 151 ? -6.645 -41.5 -6.801 1 92.25 151 GLU B N 1
ATOM 9497 C CA . GLU B 1 151 ? -6.754 -40.281 -6.031 1 92.25 151 GLU B CA 1
ATOM 9498 C C . GLU B 1 151 ? -8.109 -39.594 -6.258 1 92.25 151 GLU B C 1
ATOM 9500 O O . GLU B 1 151 ? -8.734 -39.125 -5.312 1 92.25 151 GLU B O 1
ATOM 9505 N N . ALA B 1 152 ? -8.516 -39.562 -7.488 1 92.19 152 ALA B N 1
ATOM 9506 C CA . ALA B 1 152 ? -9.812 -38.969 -7.82 1 92.19 152 ALA B CA 1
ATOM 9507 C C . ALA B 1 152 ? -10.953 -39.719 -7.137 1 92.19 152 ALA B C 1
ATOM 9509 O O . ALA B 1 152 ? -11.922 -39.094 -6.695 1 92.19 152 ALA B O 1
ATOM 9510 N N . SER B 1 153 ? -10.852 -41.062 -7.062 1 90.5 153 SER B N 1
ATOM 9511 C CA . SER B 1 153 ? -11.898 -41.844 -6.418 1 90.5 153 SER B CA 1
ATOM 9512 C C . SER B 1 153 ? -11.961 -41.562 -4.922 1 90.5 153 SER B C 1
ATOM 9514 O O . SER B 1 153 ? -13.047 -41.469 -4.348 1 90.5 153 SER B O 1
ATOM 9516 N N . VAL B 1 154 ? -10.867 -41.438 -4.293 1 90.56 154 VAL B N 1
ATOM 9517 C CA . VAL B 1 154 ? -10.859 -41.094 -2.871 1 90.56 154 VAL B CA 1
ATOM 9518 C C . VAL B 1 154 ? -11.469 -39.719 -2.654 1 90.56 154 VAL B C 1
ATOM 9520 O O . VAL B 1 154 ? -12.266 -39.531 -1.729 1 90.56 154 VAL B O 1
ATOM 9523 N N . ILE B 1 155 ? -11.148 -38.75 -3.512 1 92.06 155 ILE B N 1
ATOM 9524 C CA . ILE B 1 155 ? -11.688 -37.375 -3.4 1 92.06 155 ILE B CA 1
ATOM 9525 C C . ILE B 1 155 ? -13.188 -37.406 -3.65 1 92.06 155 ILE B C 1
ATOM 9527 O O . ILE B 1 155 ? -13.945 -36.688 -2.982 1 92.06 155 ILE B O 1
ATOM 9531 N N . ALA B 1 156 ? -13.578 -38.25 -4.562 1 90.5 156 ALA B N 1
ATOM 9532 C CA . ALA B 1 156 ? -15.008 -38.375 -4.848 1 90.5 156 ALA B CA 1
ATOM 9533 C C . ALA B 1 156 ? -15.773 -38.938 -3.656 1 90.5 156 ALA B C 1
ATOM 9535 O O . ALA B 1 156 ? -16.875 -38.5 -3.352 1 90.5 156 ALA B O 1
ATOM 9536 N N . ILE B 1 157 ? -15.18 -39.906 -2.953 1 89.06 157 ILE B N 1
ATOM 9537 C CA . ILE B 1 157 ? -15.82 -40.5 -1.791 1 89.06 157 ILE B CA 1
ATOM 9538 C C . ILE B 1 157 ? -15.961 -39.469 -0.682 1 89.06 157 ILE B C 1
ATOM 9540 O O . ILE B 1 157 ? -17.031 -39.344 -0.063 1 89.06 157 ILE B O 1
ATOM 9544 N N . VAL B 1 158 ? -14.977 -38.688 -0.475 1 91.62 158 VAL B N 1
ATOM 9545 C CA . VAL B 1 158 ? -15.023 -37.656 0.553 1 91.62 158 VAL B CA 1
ATOM 9546 C C . VAL B 1 158 ? -16.031 -36.562 0.155 1 91.62 158 VAL B C 1
ATOM 9548 O O . VAL B 1 158 ? -16.766 -36.031 1.003 1 91.62 158 VAL B O 1
ATOM 9551 N N . ALA B 1 159 ? -16.078 -36.25 -1.131 1 91.69 159 ALA B N 1
ATOM 9552 C CA . ALA B 1 159 ? -17 -35.25 -1.632 1 91.69 159 ALA B CA 1
ATOM 9553 C C . ALA B 1 159 ? -18.453 -35.688 -1.442 1 91.69 159 ALA B C 1
ATOM 9555 O O . ALA B 1 159 ? -19.297 -34.906 -1.008 1 91.69 159 ALA B O 1
ATOM 9556 N N . VAL B 1 160 ? -18.781 -37 -1.667 1 88.06 160 VAL B N 1
ATOM 9557 C CA . VAL B 1 160 ? -20.141 -37.531 -1.526 1 88.06 160 VAL B CA 1
ATOM 9558 C C . VAL B 1 160 ? -20.531 -37.562 -0.051 1 88.06 160 VAL B C 1
ATOM 9560 O O . VAL B 1 160 ? -21.656 -37.219 0.305 1 88.06 160 VAL B O 1
ATOM 9563 N N . PHE B 1 161 ? -19.609 -37.938 0.733 1 90.88 161 PHE B N 1
ATOM 9564 C CA . PHE B 1 161 ? -19.875 -38 2.164 1 90.88 161 PHE B CA 1
ATOM 9565 C C . PHE B 1 161 ? -20.203 -36.594 2.711 1 90.88 161 PHE B C 1
ATOM 9567 O O . PHE B 1 161 ? -21.141 -36.438 3.492 1 90.88 161 PHE B O 1
ATOM 9574 N N . TYR B 1 162 ? -19.469 -35.594 2.326 1 94 162 TYR B N 1
ATOM 9575 C CA . TYR B 1 162 ? -19.719 -34.219 2.783 1 94 162 TYR B CA 1
ATOM 9576 C C . TYR B 1 162 ? -21.047 -33.688 2.258 1 94 162 TYR B C 1
ATOM 9578 O O . TYR B 1 162 ? -21.797 -33.031 2.988 1 94 162 TYR B O 1
ATOM 9586 N N . ALA B 1 163 ? -21.344 -33.969 1.031 1 91.94 163 ALA B N 1
ATOM 9587 C CA . ALA B 1 163 ? -22.609 -33.531 0.456 1 91.94 163 ALA B CA 1
ATOM 9588 C C . ALA B 1 163 ? -23.797 -34.156 1.19 1 91.94 163 ALA B C 1
ATOM 9590 O O . ALA B 1 163 ? -24.797 -33.469 1.457 1 91.94 163 ALA B O 1
ATOM 9591 N N . GLU B 1 164 ? -23.688 -35.438 1.581 1 90 164 GLU B N 1
ATOM 9592 C CA . GLU B 1 164 ? -24.766 -36.125 2.293 1 90 164 GLU B CA 1
ATOM 9593 C C . GLU B 1 164 ? -24.906 -35.594 3.717 1 90 164 GLU B C 1
ATOM 9595 O O . GLU B 1 164 ? -26.016 -35.469 4.227 1 90 164 GLU B O 1
ATOM 9600 N N . LEU B 1 165 ? -23.828 -35.281 4.273 1 92.12 165 LEU B N 1
ATOM 9601 C CA . LEU B 1 165 ? -23.875 -34.75 5.629 1 92.12 165 LEU B CA 1
ATOM 9602 C C . LEU B 1 165 ? -24.562 -33.375 5.656 1 92.12 165 LEU B C 1
ATOM 9604 O O . LEU B 1 165 ? -25.391 -33.125 6.531 1 92.12 165 LEU B O 1
ATOM 9608 N N . ILE B 1 166 ? -24.266 -32.5 4.676 1 92.88 166 ILE B N 1
ATOM 9609 C CA . ILE B 1 166 ? -24.844 -31.156 4.625 1 92.88 166 ILE B CA 1
ATOM 9610 C C . ILE B 1 166 ? -26.328 -31.25 4.27 1 92.88 166 ILE B C 1
ATOM 9612 O O . ILE B 1 166 ? -27.156 -30.5 4.793 1 92.88 166 ILE B O 1
ATOM 9616 N N . SER B 1 167 ? -26.672 -32.219 3.385 1 89.56 167 SER B N 1
ATOM 9617 C CA . SER B 1 167 ? -28.078 -32.406 3.018 1 89.56 167 SER B CA 1
ATOM 9618 C C . SER B 1 167 ? -28.906 -32.906 4.195 1 89.56 167 SER B C 1
ATOM 9620 O O . SER B 1 167 ? -30.016 -32.438 4.426 1 89.56 167 SER B O 1
ATOM 9622 N N . LEU B 1 168 ? -28.328 -33.812 4.977 1 89.81 168 LEU B N 1
ATOM 9623 C CA . LEU B 1 168 ? -29.016 -34.312 6.156 1 89.81 168 LEU B CA 1
ATOM 9624 C C . LEU B 1 168 ? -29.125 -33.25 7.234 1 89.81 168 LEU B C 1
ATOM 9626 O O . LEU B 1 168 ? -30.156 -33.156 7.918 1 89.81 168 LEU B O 1
ATOM 9630 N N . LEU B 1 169 ? -28.141 -32.469 7.363 1 91.06 169 LEU B N 1
ATOM 9631 C CA . LEU B 1 169 ? -28.156 -31.359 8.328 1 91.06 169 LEU B CA 1
ATOM 9632 C C . LEU B 1 169 ? -29.203 -30.328 7.969 1 91.06 169 LEU B C 1
ATOM 9634 O O . LEU B 1 169 ? -29.891 -29.781 8.852 1 91.06 169 LEU B O 1
ATOM 9638 N N . SER B 1 170 ? -29.344 -30 6.695 1 90.38 170 SER B N 1
ATOM 9639 C CA . SER B 1 170 ? -30.344 -29.031 6.258 1 90.38 170 SER B CA 1
ATOM 9640 C C . SER B 1 170 ? -31.766 -29.516 6.562 1 90.38 170 SER B C 1
ATOM 9642 O O . SER B 1 170 ? -32.594 -28.734 7.035 1 90.38 170 SER B O 1
ATOM 9644 N N . MET B 1 171 ? -32.062 -30.812 6.32 1 88.75 171 MET B N 1
ATOM 9645 C CA . MET B 1 171 ? -33.375 -31.375 6.617 1 88.75 171 MET B CA 1
ATOM 9646 C C . MET B 1 171 ? -33.594 -31.438 8.117 1 88.75 171 MET B C 1
ATOM 9648 O O . MET B 1 171 ? -34.719 -31.203 8.586 1 88.75 171 MET B O 1
ATOM 9652 N N . GLY B 1 172 ? -32.531 -31.75 8.836 1 87.94 172 GLY B N 1
ATOM 9653 C CA . GLY B 1 172 ? -32.625 -31.781 10.289 1 87.94 172 GLY B CA 1
ATOM 9654 C C . GLY B 1 172 ? -32.938 -30.422 10.883 1 87.94 172 GLY B C 1
ATOM 9655 O O . GLY B 1 172 ? -33.781 -30.312 11.781 1 87.94 172 GLY B O 1
ATOM 9656 N N . ILE B 1 173 ? -32.344 -29.359 10.398 1 89.81 173 ILE B N 1
ATOM 9657 C CA . ILE B 1 173 ? -32.594 -28 10.891 1 89.81 173 ILE B CA 1
ATOM 9658 C C . ILE B 1 173 ? -34 -27.562 10.531 1 89.81 173 ILE B C 1
ATOM 9660 O O . ILE B 1 173 ? -34.688 -26.953 11.352 1 89.81 173 ILE B O 1
ATOM 9664 N N . ALA B 1 174 ? -34.469 -27.844 9.32 1 87.06 174 ALA B N 1
ATOM 9665 C CA . ALA B 1 174 ? -35.812 -27.453 8.883 1 87.06 174 ALA B CA 1
ATOM 9666 C C . ALA B 1 174 ? -36.875 -28.141 9.727 1 87.06 174 ALA B C 1
ATOM 9668 O O . ALA B 1 174 ? -37.875 -27.516 10.125 1 87.06 174 ALA B O 1
ATOM 9669 N N . ILE B 1 175 ? -36.656 -29.453 10.086 1 87 175 ILE B N 1
ATOM 9670 C CA . ILE B 1 175 ? -37.625 -30.219 10.859 1 87 175 ILE B CA 1
ATOM 9671 C C . ILE B 1 175 ? -37.625 -29.75 12.312 1 87 175 ILE B C 1
ATOM 9673 O O . ILE B 1 175 ? -38.688 -29.562 12.922 1 87 175 ILE B O 1
ATOM 9677 N N . ALA B 1 176 ? -36.469 -29.516 12.891 1 87.81 176 ALA B N 1
ATOM 9678 C CA . ALA B 1 176 ? -36.344 -29.125 14.297 1 87.81 176 ALA B CA 1
ATOM 9679 C C . ALA B 1 176 ? -36.969 -27.766 14.539 1 87.81 176 ALA B C 1
ATOM 9681 O O . ALA B 1 176 ? -37.656 -27.562 15.531 1 87.81 176 ALA B O 1
ATOM 9682 N N . MET B 1 177 ? -36.781 -26.812 13.625 1 86.62 177 MET B N 1
ATOM 9683 C CA . MET B 1 177 ? -37.281 -25.453 13.844 1 86.62 177 MET B CA 1
ATOM 9684 C C . MET B 1 177 ? -38.781 -25.359 13.539 1 86.62 177 MET B C 1
ATOM 9686 O O . MET B 1 177 ? -39.5 -24.625 14.203 1 86.62 177 MET B O 1
ATOM 9690 N N . LYS B 1 178 ? -39.219 -26.031 12.484 1 83.44 178 LYS B N 1
ATOM 9691 C CA . LYS B 1 178 ? -40.625 -26 12.148 1 83.44 178 LYS B CA 1
ATOM 9692 C C . LYS B 1 178 ? -41.469 -26.719 13.195 1 83.44 178 LYS B C 1
ATOM 9694 O O . LYS B 1 178 ? -42.5 -26.219 13.625 1 83.44 178 LYS B O 1
ATOM 9699 N N . THR B 1 179 ? -41.031 -27.891 13.594 1 80.25 179 THR B N 1
ATOM 9700 C CA . THR B 1 179 ? -41.844 -28.703 14.516 1 80.25 179 THR B CA 1
ATOM 9701 C C . THR B 1 179 ? -41.75 -28.156 15.93 1 80.25 179 THR B C 1
ATOM 9703 O O . THR B 1 179 ? -42.75 -28.109 16.641 1 80.25 179 THR B O 1
ATOM 9706 N N . GLN B 1 180 ? -40.625 -27.641 16.281 1 77.81 180 GLN B N 1
ATOM 9707 C CA . GLN B 1 180 ? -40.5 -27.25 17.688 1 77.81 180 GLN B CA 1
ATOM 9708 C C . GLN B 1 180 ? -40.938 -25.797 17.891 1 77.81 180 GLN B C 1
ATOM 9710 O O . GLN B 1 180 ? -41.562 -25.484 18.906 1 77.81 180 GLN B O 1
ATOM 9715 N N . PHE B 1 181 ? -40.688 -24.938 16.891 1 81.44 181 PHE B N 1
ATOM 9716 C CA . PHE B 1 181 ? -40.938 -23.531 17.188 1 81.44 181 PHE B CA 1
ATOM 9717 C C . PHE B 1 181 ? -41.938 -22.938 16.203 1 81.44 181 PHE B C 1
ATOM 9719 O O . PHE B 1 181 ? -42.375 -21.797 16.359 1 81.44 181 PHE B O 1
ATOM 9726 N N . GLY B 1 182 ? -42.375 -23.625 15.219 1 77.94 182 GLY B N 1
ATOM 9727 C CA . GLY B 1 182 ? -43.312 -23.156 14.227 1 77.94 182 GLY B CA 1
ATOM 9728 C C . GLY B 1 182 ? -42.812 -21.969 13.422 1 77.94 182 GLY B C 1
ATOM 9729 O O . GLY B 1 182 ? -43.594 -21.188 12.898 1 77.94 182 GLY B O 1
ATOM 9730 N N . LEU B 1 183 ? -41.531 -21.672 13.477 1 83.19 183 LEU B N 1
ATOM 9731 C CA . LEU B 1 183 ? -40.938 -20.547 12.789 1 83.19 183 LEU B CA 1
ATOM 9732 C C . LEU B 1 183 ? -40.375 -20.969 11.445 1 83.19 183 LEU B C 1
ATOM 9734 O O . LEU B 1 183 ? -39.188 -21.359 11.359 1 83.19 183 LEU B O 1
ATOM 9738 N N . THR B 1 184 ? -41.125 -20.812 10.375 1 82.56 184 THR B N 1
ATOM 9739 C CA . THR B 1 184 ? -40.688 -21.25 9.047 1 82.56 184 THR B CA 1
ATOM 9740 C C . THR B 1 184 ? -39.688 -20.266 8.469 1 82.56 184 THR B C 1
ATOM 9742 O O . THR B 1 184 ? -38.688 -20.672 7.832 1 82.56 184 THR B O 1
ATOM 9745 N N . GLY B 1 185 ? -39.875 -18.984 8.688 1 84.06 185 GLY B N 1
ATOM 9746 C CA . GLY B 1 185 ? -38.938 -18 8.164 1 84.06 185 GLY B CA 1
ATOM 9747 C C . GLY B 1 185 ? -37.562 -18.094 8.781 1 84.06 185 GLY B C 1
ATOM 9748 O O . GLY B 1 185 ? -36.531 -18 8.078 1 84.06 185 GLY B O 1
ATOM 9749 N N . THR B 1 186 ? -37.5 -18.344 10.062 1 87.19 186 THR B N 1
ATOM 9750 C CA . THR B 1 186 ? -36.219 -18.484 10.742 1 87.19 186 THR B CA 1
ATOM 9751 C C . THR B 1 186 ? -35.531 -19.797 10.367 1 87.19 186 THR B C 1
ATOM 9753 O O . THR B 1 186 ? -34.312 -19.875 10.328 1 87.19 186 THR B O 1
ATOM 9756 N N . ALA B 1 187 ? -36.375 -20.812 10.078 1 87.81 187 ALA B N 1
ATOM 9757 C CA . ALA B 1 187 ? -35.781 -22.062 9.617 1 87.81 187 ALA B CA 1
ATOM 9758 C C . ALA B 1 187 ? -35.094 -21.891 8.281 1 87.81 187 ALA B C 1
ATOM 9760 O O . ALA B 1 187 ? -33.969 -22.375 8.094 1 87.81 187 ALA B O 1
ATOM 9761 N N . HIS B 1 188 ? -35.75 -21.141 7.398 1 88.88 188 HIS B N 1
ATOM 9762 C CA . HIS B 1 188 ? -35.156 -20.922 6.09 1 88.88 188 HIS B CA 1
ATOM 9763 C C . HIS B 1 188 ? -33.906 -20.062 6.203 1 88.88 188 HIS B C 1
ATOM 9765 O O . HIS B 1 188 ? -32.906 -20.297 5.5 1 88.88 188 HIS B O 1
ATOM 9771 N N . ALA B 1 189 ? -33.875 -19.125 7.09 1 90.44 189 ALA B N 1
ATOM 9772 C CA . ALA B 1 189 ? -32.719 -18.266 7.262 1 90.44 189 ALA B CA 1
ATOM 9773 C C . ALA B 1 189 ? -31.531 -19.062 7.84 1 90.44 189 ALA B C 1
ATOM 9775 O O . ALA B 1 189 ? -30.391 -18.859 7.422 1 90.44 189 ALA B O 1
ATOM 9776 N N . LEU B 1 190 ? -31.812 -19.969 8.68 1 91.38 190 LEU B N 1
ATOM 9777 C CA . LEU B 1 190 ? -30.734 -20.75 9.289 1 91.38 190 LEU B CA 1
ATOM 9778 C C . LEU B 1 190 ? -30.172 -21.766 8.297 1 91.38 190 LEU B C 1
ATOM 9780 O O . LEU B 1 190 ? -28.969 -22.031 8.297 1 91.38 190 LEU B O 1
ATOM 9784 N N . VAL B 1 191 ? -31.031 -22.344 7.492 1 91.56 191 VAL B N 1
ATOM 9785 C CA . VAL B 1 191 ? -30.547 -23.266 6.461 1 91.56 191 VAL B CA 1
ATOM 9786 C C . VAL B 1 191 ? -29.672 -22.5 5.465 1 91.56 191 VAL B C 1
ATOM 9788 O O . VAL B 1 191 ? -28.625 -23 5.039 1 91.56 191 VAL B O 1
ATOM 9791 N N . LEU B 1 192 ? -30.078 -21.281 5.156 1 93.38 192 LEU B N 1
ATOM 9792 C CA . LEU B 1 192 ? -29.312 -20.484 4.211 1 93.38 192 LEU B CA 1
ATOM 9793 C C . LEU B 1 192 ? -27.953 -20.094 4.801 1 93.38 192 LEU B C 1
ATOM 9795 O O . LEU B 1 192 ? -26.938 -20.188 4.121 1 93.38 192 LEU B O 1
ATOM 9799 N N . ILE B 1 193 ? -27.859 -19.781 6.043 1 94.31 193 ILE B N 1
ATOM 9800 C CA . ILE B 1 193 ? -26.625 -19.297 6.652 1 94.31 193 ILE B CA 1
ATOM 9801 C C . ILE B 1 193 ? -25.703 -20.469 6.953 1 94.31 193 ILE B C 1
ATOM 9803 O O . ILE B 1 193 ? -24.516 -20.438 6.621 1 94.31 193 ILE B O 1
ATOM 9807 N N . ILE B 1 194 ? -26.203 -21.594 7.418 1 93.81 194 ILE B N 1
ATOM 9808 C CA . ILE B 1 194 ? -25.344 -22.688 7.883 1 93.81 194 ILE B CA 1
ATOM 9809 C C . ILE B 1 194 ? -25.062 -23.641 6.73 1 93.81 194 ILE B C 1
ATOM 9811 O O . ILE B 1 194 ? -23.906 -24.016 6.492 1 93.81 194 ILE B O 1
ATOM 9815 N N . CYS B 1 195 ? -26.031 -23.953 6 1 93.06 195 CYS B N 1
ATOM 9816 C CA . CYS B 1 195 ? -25.859 -25.016 5.016 1 93.06 195 CYS B CA 1
ATOM 9817 C C . CYS B 1 195 ? -25.375 -24.438 3.686 1 93.06 195 CYS B C 1
ATOM 9819 O O . CYS B 1 195 ? -24.562 -25.062 2.996 1 93.06 195 CYS B O 1
ATOM 9821 N N . ILE B 1 196 ? -25.875 -23.344 3.322 1 94.06 196 ILE B N 1
ATOM 9822 C CA . ILE B 1 196 ? -25.406 -22.766 2.064 1 94.06 196 ILE B CA 1
ATOM 9823 C C . ILE B 1 196 ? -24.219 -21.844 2.328 1 94.06 196 ILE B C 1
ATOM 9825 O O . ILE B 1 196 ? -23.141 -22.031 1.782 1 94.06 196 ILE B O 1
ATOM 9829 N N . GLY B 1 197 ? -24.391 -20.875 3.203 1 93.69 197 GLY B N 1
ATOM 9830 C CA . GLY B 1 197 ? -23.266 -19.984 3.51 1 93.69 197 GLY B CA 1
ATOM 9831 C C . GLY B 1 197 ? -22.078 -20.719 4.105 1 93.69 197 GLY B C 1
ATOM 9832 O O . GLY B 1 197 ? -20.953 -20.578 3.615 1 93.69 197 GLY B O 1
ATOM 9833 N N . GLY B 1 198 ? -22.312 -21.531 5.105 1 94 198 GLY B N 1
ATOM 9834 C CA . GLY B 1 198 ? -21.234 -22.281 5.73 1 94 198 GLY B CA 1
ATOM 9835 C C . GLY B 1 198 ? -20.828 -23.516 4.938 1 94 198 GLY B C 1
ATOM 9836 O O . GLY B 1 198 ? -19.641 -23.812 4.801 1 94 198 GLY B O 1
ATOM 9837 N N . GLY B 1 199 ? -21.781 -24.25 4.332 1 95 199 GLY B N 1
ATOM 9838 C CA . GLY B 1 199 ? -21.484 -25.453 3.582 1 95 199 GLY B CA 1
ATOM 9839 C C . GLY B 1 199 ? -20.781 -25.188 2.264 1 95 199 GLY B C 1
ATOM 9840 O O . GLY B 1 199 ? -19.688 -25.703 2.021 1 95 199 GLY B O 1
ATOM 9841 N N . LEU B 1 200 ? -21.344 -24.359 1.429 1 95.5 200 LEU B N 1
ATOM 9842 C CA . LEU B 1 200 ? -20.719 -24.047 0.147 1 95.5 200 LEU B CA 1
ATOM 9843 C C . LEU B 1 200 ? -19.5 -23.141 0.341 1 95.5 200 LEU B C 1
ATOM 9845 O O . LEU B 1 200 ? -18.562 -23.172 -0.461 1 95.5 200 LEU B O 1
ATOM 9849 N N . GLY B 1 201 ? -19.547 -22.312 1.371 1 94.81 201 GLY B N 1
ATOM 9850 C CA . GLY B 1 201 ? -18.359 -21.547 1.692 1 94.81 201 GLY B CA 1
ATOM 9851 C C . GLY B 1 201 ? -17.156 -22.406 2.045 1 94.81 201 GLY B C 1
ATOM 9852 O O . GLY B 1 201 ? -16.031 -22.109 1.646 1 94.81 201 GLY B O 1
ATOM 9853 N N . PHE B 1 202 ? -17.422 -23.469 2.748 1 95 202 PHE B N 1
ATOM 9854 C CA . PHE B 1 202 ? -16.344 -24.406 3.09 1 95 202 PHE B CA 1
ATOM 9855 C C . PHE B 1 202 ? -15.836 -25.125 1.845 1 95 202 PHE B C 1
ATOM 9857 O O . PHE B 1 202 ? -14.633 -25.375 1.722 1 95 202 PHE B O 1
ATOM 9864 N N . VAL B 1 203 ? -16.703 -25.391 0.928 1 94.88 203 VAL B N 1
ATOM 9865 C CA . VAL B 1 203 ? -16.297 -26 -0.335 1 94.88 203 VAL B CA 1
ATOM 9866 C C . VAL B 1 203 ? -15.398 -25.031 -1.106 1 94.88 203 VAL B C 1
ATOM 9868 O O . VAL B 1 203 ? -14.398 -25.438 -1.696 1 94.88 203 VAL B O 1
ATOM 9871 N N . GLY B 1 204 ? -15.797 -23.781 -1.103 1 92 204 GLY B N 1
ATOM 9872 C CA . GLY B 1 204 ? -14.961 -22.781 -1.742 1 92 204 GLY B CA 1
ATOM 9873 C C . GLY B 1 204 ? -13.594 -22.641 -1.103 1 92 204 GLY B C 1
ATOM 9874 O O . GLY B 1 204 ? -12.586 -22.469 -1.8 1 92 204 GLY B O 1
ATOM 9875 N N . TRP B 1 205 ? -13.531 -22.734 0.145 1 92.12 205 TRP B N 1
ATOM 9876 C CA . TRP B 1 205 ? -12.266 -22.656 0.86 1 92.12 205 TRP B CA 1
ATOM 9877 C C . TRP B 1 205 ? -11.375 -23.844 0.536 1 92.12 205 TRP B C 1
ATOM 9879 O O . TRP B 1 205 ? -10.164 -23.688 0.344 1 92.12 205 TRP B O 1
ATOM 9889 N N . VAL B 1 206 ? -11.914 -25.047 0.425 1 92 206 VAL B N 1
ATOM 9890 C CA . VAL B 1 206 ? -11.156 -26.25 0.109 1 92 206 VAL B CA 1
ATOM 9891 C C . VAL B 1 206 ? -10.625 -26.172 -1.321 1 92 206 VAL B C 1
ATOM 9893 O O . VAL B 1 206 ? -9.5 -26.578 -1.598 1 92 206 VAL B O 1
ATOM 9896 N N . LYS B 1 207 ? -11.422 -25.656 -2.104 1 89.5 207 LYS B N 1
ATOM 9897 C CA . LYS B 1 207 ? -11.016 -25.5 -3.498 1 89.5 207 LYS B CA 1
ATOM 9898 C C . LYS B 1 207 ? -9.773 -24.625 -3.609 1 89.5 207 LYS B C 1
ATOM 9900 O O . LYS B 1 207 ? -8.852 -24.938 -4.363 1 89.5 207 LYS B O 1
ATOM 9905 N N . GLN B 1 208 ? -9.695 -23.609 -2.838 1 84.56 208 GLN B N 1
ATOM 9906 C CA . GLN B 1 208 ? -8.578 -22.672 -2.922 1 84.56 208 GLN B CA 1
ATOM 9907 C C . GLN B 1 208 ? -7.383 -23.172 -2.115 1 84.56 208 GLN B C 1
ATOM 9909 O O . GLN B 1 208 ? -6.234 -22.984 -2.521 1 84.56 208 GLN B O 1
ATOM 9914 N N . LYS B 1 209 ? -7.652 -23.781 -1.004 1 84.31 209 LYS B N 1
ATOM 9915 C CA . LYS B 1 209 ? -6.559 -24.203 -0.137 1 84.31 209 LYS B CA 1
ATOM 9916 C C . LYS B 1 209 ? -5.77 -25.344 -0.777 1 84.31 209 LYS B C 1
ATOM 9918 O O . LYS B 1 209 ? -4.535 -25.344 -0.748 1 84.31 209 LYS B O 1
ATOM 9923 N N . LEU B 1 210 ? -6.414 -26.203 -1.406 1 82.44 210 LEU B N 1
ATOM 9924 C CA . LEU B 1 210 ? -5.711 -27.344 -1.998 1 82.44 210 LEU B CA 1
ATOM 9925 C C . LEU B 1 210 ? -5.406 -27.078 -3.471 1 82.44 210 LEU B C 1
ATOM 9927 O O . LEU B 1 210 ? -4.395 -27.562 -3.992 1 82.44 210 LEU B O 1
ATOM 9931 N N . ASN B 1 211 ? -6.082 -26.219 -4.102 1 77.31 211 ASN B N 1
ATOM 9932 C CA . ASN B 1 211 ? -5.914 -25.75 -5.473 1 77.31 211 ASN B CA 1
ATOM 9933 C C . ASN B 1 211 ? -5.391 -26.844 -6.383 1 77.31 211 ASN B C 1
ATOM 9935 O O . ASN B 1 211 ? -4.426 -26.656 -7.121 1 77.31 211 ASN B O 1
ATOM 9939 N N . SER B 1 212 ? -5.918 -28.047 -6.316 1 82.5 212 SER B N 1
ATOM 9940 C CA . SER B 1 212 ? -5.648 -29.156 -7.227 1 82.5 212 SER B CA 1
ATOM 9941 C C . SER B 1 212 ? -6.805 -29.375 -8.195 1 82.5 212 SER B C 1
ATOM 9943 O O . SER B 1 212 ? -7.965 -29.141 -7.848 1 82.5 212 SER B O 1
ATOM 9945 N N . PRO B 1 213 ? -6.383 -29.625 -9.461 1 82.31 213 PRO B N 1
ATOM 9946 C CA . PRO B 1 213 ? -7.449 -29.828 -10.453 1 82.31 213 PRO B CA 1
ATOM 9947 C C . PRO B 1 213 ? -8.43 -30.922 -10.055 1 82.31 213 PRO B C 1
ATOM 9949 O O . PRO B 1 213 ? -9.625 -30.828 -10.328 1 82.31 213 PRO B O 1
ATOM 9952 N N . LEU B 1 214 ? -7.941 -31.938 -9.398 1 88.56 214 LEU B N 1
ATOM 9953 C CA . LEU B 1 214 ? -8.828 -33.031 -8.984 1 88.56 214 LEU B CA 1
ATOM 9954 C C . LEU B 1 214 ? -9.758 -32.562 -7.867 1 88.56 214 LEU B C 1
ATOM 9956 O O . LEU B 1 214 ? -10.938 -32.938 -7.836 1 88.56 214 LEU B O 1
ATOM 9960 N N . VAL B 1 215 ? -9.219 -31.797 -6.988 1 90 215 VAL B N 1
ATOM 9961 C CA . VAL B 1 215 ? -10.047 -31.281 -5.895 1 90 215 VAL B CA 1
ATOM 9962 C C . VAL B 1 215 ? -11.094 -30.328 -6.441 1 90 215 VAL B C 1
ATOM 9964 O O . VAL B 1 215 ? -12.219 -30.266 -5.941 1 90 215 VAL B O 1
ATOM 9967 N N . ASN B 1 216 ? -10.773 -29.656 -7.543 1 87.94 216 ASN B N 1
ATOM 9968 C CA . ASN B 1 216 ? -11.758 -28.766 -8.172 1 87.94 216 ASN B CA 1
ATOM 9969 C C . ASN B 1 216 ? -12.93 -29.562 -8.742 1 87.94 216 ASN B C 1
ATOM 9971 O O . ASN B 1 216 ? -14.078 -29.125 -8.641 1 87.94 216 ASN B O 1
ATOM 9975 N N . VAL B 1 217 ? -12.656 -30.656 -9.297 1 87.06 217 VAL B N 1
ATOM 9976 C CA . VAL B 1 217 ? -13.711 -31.5 -9.844 1 87.06 217 VAL B CA 1
ATOM 9977 C C . VAL B 1 217 ? -14.562 -32.062 -8.703 1 87.06 217 VAL B C 1
ATOM 9979 O O . VAL B 1 217 ? -15.797 -32.094 -8.805 1 87.06 217 VAL B O 1
ATOM 9982 N N . GLY B 1 218 ? -13.875 -32.469 -7.688 1 89.44 218 GLY B N 1
ATOM 9983 C CA . GLY B 1 218 ? -14.633 -32.906 -6.531 1 89.44 218 GLY B CA 1
ATOM 9984 C C . GLY B 1 218 ? -15.508 -31.844 -5.93 1 89.44 218 GLY B C 1
ATOM 9985 O O . GLY B 1 218 ? -16.625 -32.125 -5.496 1 89.44 218 GLY B O 1
ATOM 9986 N N . CYS B 1 219 ? -15.023 -30.625 -5.941 1 91.69 219 CYS B N 1
ATOM 9987 C CA . CYS B 1 219 ? -15.797 -29.516 -5.398 1 91.69 219 CYS B CA 1
ATOM 9988 C C . CYS B 1 219 ? -17 -29.203 -6.285 1 91.69 219 CYS B C 1
ATOM 9990 O O . CYS B 1 219 ? -18.062 -28.828 -5.789 1 91.69 219 CYS B O 1
ATOM 9992 N N . THR B 1 220 ? -16.797 -29.375 -7.539 1 88.94 220 THR B N 1
ATOM 9993 C CA . THR B 1 220 ? -17.906 -29.156 -8.445 1 88.94 220 THR B CA 1
ATOM 9994 C C . THR B 1 220 ? -18.984 -30.219 -8.227 1 88.94 220 THR B C 1
ATOM 9996 O O . THR B 1 220 ? -20.188 -29.891 -8.219 1 88.94 220 THR B O 1
ATOM 9999 N N . LEU B 1 221 ? -18.641 -31.406 -7.992 1 87.5 221 LEU B N 1
ATOM 10000 C CA . LEU B 1 221 ? -19.594 -32.469 -7.734 1 87.5 221 LEU B CA 1
ATOM 10001 C C . LEU B 1 221 ? -20.344 -32.25 -6.426 1 87.5 221 LEU B C 1
ATOM 10003 O O . LEU B 1 221 ? -21.562 -32.469 -6.352 1 87.5 221 LEU B O 1
ATOM 10007 N N . THR B 1 222 ? -19.594 -31.859 -5.477 1 92.19 222 THR B N 1
ATOM 10008 C CA . THR B 1 222 ? -20.203 -31.562 -4.184 1 92.19 222 THR B CA 1
ATOM 10009 C C . THR B 1 222 ? -21.219 -30.438 -4.305 1 92.19 222 THR B C 1
ATOM 10011 O O . THR B 1 222 ? -22.297 -30.484 -3.719 1 92.19 222 THR B O 1
ATOM 10014 N N . SER B 1 223 ? -20.891 -29.453 -5.09 1 92.5 223 SER B N 1
ATOM 10015 C CA . SER B 1 223 ? -21.781 -28.312 -5.254 1 92.5 223 SER B CA 1
ATOM 10016 C C . SER B 1 223 ? -23.047 -28.703 -5.996 1 92.5 223 SER B C 1
ATOM 10018 O O . SER B 1 223 ? -24.141 -28.234 -5.656 1 92.5 223 SER B O 1
ATOM 10020 N N . ILE B 1 224 ? -22.906 -29.594 -6.969 1 86.5 224 ILE B N 1
ATOM 10021 C CA . ILE B 1 224 ? -24.062 -30.062 -7.699 1 86.5 224 ILE B CA 1
ATOM 10022 C C . ILE B 1 224 ? -25 -30.812 -6.75 1 86.5 224 ILE B C 1
ATOM 10024 O O . ILE B 1 224 ? -26.219 -30.594 -6.77 1 86.5 224 ILE B O 1
ATOM 10028 N N . ALA B 1 225 ? -24.5 -31.609 -5.938 1 88.5 225 ALA B N 1
ATOM 10029 C CA . ALA B 1 225 ? -25.297 -32.438 -5.031 1 88.5 225 ALA B CA 1
ATOM 10030 C C . ALA B 1 225 ? -26 -31.562 -3.982 1 88.5 225 ALA B C 1
ATOM 10032 O O . ALA B 1 225 ? -27.188 -31.719 -3.729 1 88.5 225 ALA B O 1
ATOM 10033 N N . ILE B 1 226 ? -25.312 -30.625 -3.41 1 90.94 226 ILE B N 1
ATOM 10034 C CA . ILE B 1 226 ? -25.859 -29.812 -2.34 1 90.94 226 ILE B CA 1
ATOM 10035 C C . ILE B 1 226 ? -26.922 -28.875 -2.9 1 90.94 226 ILE B C 1
ATOM 10037 O O . ILE B 1 226 ? -28 -28.734 -2.311 1 90.94 226 ILE B O 1
ATOM 10041 N N . ILE B 1 227 ? -26.656 -28.266 -4.051 1 90.75 227 ILE B N 1
ATOM 10042 C CA . ILE B 1 227 ? -27.578 -27.281 -4.629 1 90.75 227 ILE B CA 1
ATOM 10043 C C . ILE B 1 227 ? -28.859 -27.984 -5.074 1 90.75 227 ILE B C 1
ATOM 10045 O O . ILE B 1 227 ? -29.953 -27.453 -4.875 1 90.75 227 ILE B O 1
ATOM 10049 N N . SER B 1 228 ? -28.75 -29.172 -5.621 1 84.62 228 SER B N 1
ATOM 10050 C CA . SER B 1 228 ? -29.922 -29.891 -6.113 1 84.62 228 SER B CA 1
ATOM 10051 C C . SER B 1 228 ? -30.828 -30.344 -4.965 1 84.62 228 SER B C 1
ATOM 10053 O O . SER B 1 228 ? -32.062 -30.328 -5.086 1 84.62 228 SER B O 1
ATOM 10055 N N . VAL B 1 229 ? -30.297 -30.609 -3.855 1 86.06 229 VAL B N 1
ATOM 10056 C CA . VAL B 1 229 ? -31.078 -31.125 -2.74 1 86.06 229 VAL B CA 1
ATOM 10057 C C . VAL B 1 229 ? -31.688 -29.969 -1.95 1 86.06 229 VAL B C 1
ATOM 10059 O O . VAL B 1 229 ? -32.875 -30.016 -1.584 1 86.06 229 VAL B O 1
ATOM 10062 N N . ILE B 1 230 ? -30.984 -28.906 -1.733 1 87.94 230 ILE B N 1
ATOM 10063 C CA . ILE B 1 230 ? -31.406 -27.859 -0.799 1 87.94 230 ILE B CA 1
ATOM 10064 C C . ILE B 1 230 ? -32.344 -26.875 -1.505 1 87.94 230 ILE B C 1
ATOM 10066 O O . ILE B 1 230 ? -33.344 -26.422 -0.924 1 87.94 230 ILE B O 1
ATOM 10070 N N . THR B 1 231 ? -32.125 -26.516 -2.74 1 84.69 231 THR B N 1
ATOM 10071 C CA . THR B 1 231 ? -32.906 -25.438 -3.363 1 84.69 231 THR B CA 1
ATOM 10072 C C . THR B 1 231 ? -34.125 -26 -4.066 1 84.69 231 THR B C 1
ATOM 10074 O O . THR B 1 231 ? -35.125 -25.281 -4.258 1 84.69 231 THR B O 1
ATOM 10077 N N . LYS B 1 232 ? -34.156 -27.234 -4.465 1 76.12 232 LYS B N 1
ATOM 10078 C CA . LYS B 1 232 ? -35.312 -27.734 -5.238 1 76.12 232 LYS B CA 1
ATOM 10079 C C . LYS B 1 232 ? -36.219 -28.578 -4.367 1 76.12 232 LYS B C 1
ATOM 10081 O O . LYS B 1 232 ? -37.438 -28.656 -4.617 1 76.12 232 LYS B O 1
ATOM 10086 N N . GLU B 1 233 ? -35.719 -29.109 -3.299 1 66.5 233 GLU B N 1
ATOM 10087 C CA . GLU B 1 233 ? -36.5 -30.141 -2.641 1 66.5 233 GLU B CA 1
ATOM 10088 C C . GLU B 1 233 ? -37.531 -29.547 -1.69 1 66.5 233 GLU B C 1
ATOM 10090 O O . GLU B 1 233 ? -37.219 -28.609 -0.94 1 66.5 233 GLU B O 1
ATOM 10095 N N . GLU B 1 234 ? -38.719 -30.016 -1.89 1 65.88 234 GLU B N 1
ATOM 10096 C CA . GLU B 1 234 ? -39.875 -29.609 -1.106 1 65.88 234 GLU B CA 1
ATOM 10097 C C . GLU B 1 234 ? -39.688 -29.953 0.368 1 65.88 234 GLU B C 1
ATOM 10099 O O . GLU B 1 234 ? -40.281 -29.297 1.24 1 65.88 234 GLU B O 1
ATOM 10104 N N . GLY B 1 235 ? -38.844 -30.969 0.547 1 66.25 235 GLY B N 1
ATOM 10105 C CA . GLY B 1 235 ? -38.656 -31.344 1.938 1 66.25 235 GLY B CA 1
ATOM 10106 C C . GLY B 1 235 ? -38.031 -30.234 2.777 1 66.25 235 GLY B C 1
ATOM 10107 O O . GLY B 1 235 ? -38.469 -30 3.91 1 66.25 235 GLY B O 1
ATOM 10108 N N . VAL B 1 236 ? -37.156 -29.547 2.229 1 70.12 236 VAL B N 1
ATOM 10109 C CA . VAL B 1 236 ? -36.5 -28.484 2.969 1 70.12 236 VAL B CA 1
ATOM 10110 C C . VAL B 1 236 ? -37.406 -27.281 3.092 1 70.12 236 VAL B C 1
ATOM 10112 O O . VAL B 1 236 ? -37.469 -26.641 4.148 1 70.12 236 VAL B O 1
ATOM 10115 N N . HIS B 1 237 ? -38.219 -27.094 2.084 1 73.5 237 HIS B N 1
ATOM 10116 C CA . HIS B 1 237 ? -39.156 -25.969 2.123 1 73.5 237 HIS B CA 1
ATOM 10117 C C . HIS B 1 237 ? -40.344 -26.25 3.023 1 73.5 237 HIS B C 1
ATOM 10119 O O . HIS B 1 237 ? -40.812 -25.359 3.727 1 73.5 237 HIS B O 1
ATOM 10125 N N . GLY B 1 238 ? -40.75 -27.594 2.945 1 74.69 238 GLY B N 1
ATOM 10126 C CA . GLY B 1 238 ? -41.938 -27.953 3.703 1 74.69 238 GLY B CA 1
ATOM 10127 C C . GLY B 1 238 ? -41.625 -28.469 5.098 1 74.69 238 GLY B C 1
ATOM 10128 O O . GLY B 1 238 ? -42.5 -28.516 5.961 1 74.69 238 GLY B O 1
ATOM 10129 N N . GLY B 1 239 ? -40.281 -28.734 5.453 1 70.5 239 GLY B N 1
ATOM 10130 C CA . GLY B 1 239 ? -39.906 -29.156 6.789 1 70.5 239 GLY B CA 1
ATOM 10131 C C . GLY B 1 239 ? -40.188 -30.625 7.066 1 70.5 239 GLY B C 1
ATOM 10132 O O . GLY B 1 239 ? -40.625 -30.969 8.164 1 70.5 239 GLY B O 1
ATOM 10133 N N . TYR B 1 240 ? -40.219 -31.547 5.969 1 78 240 TYR B N 1
ATOM 10134 C CA . TYR B 1 240 ? -40.406 -32.969 6.195 1 78 240 TYR B CA 1
ATOM 10135 C C . TYR B 1 240 ? -39.188 -33.75 5.68 1 78 240 TYR B C 1
ATOM 10137 O O . TYR B 1 240 ? -38.438 -33.281 4.84 1 78 240 TYR B O 1
ATOM 10145 N N . PHE B 1 241 ? -38.938 -34.906 6.309 1 79.44 241 PHE B N 1
ATOM 10146 C CA . PHE B 1 241 ? -37.781 -35.719 5.945 1 79.44 241 PHE B CA 1
ATOM 10147 C C . PHE B 1 241 ? -38.062 -36.531 4.68 1 79.44 241 PHE B C 1
ATOM 10149 O O . PHE B 1 241 ? -39.094 -37.219 4.59 1 79.44 241 PHE B O 1
ATOM 10156 N N . ASP B 1 242 ? -37.344 -36.188 3.619 1 78.19 242 ASP B N 1
ATOM 10157 C CA . ASP B 1 242 ? -37.438 -36.906 2.359 1 78.19 242 ASP B CA 1
ATOM 10158 C C . ASP B 1 242 ? -36.094 -37.531 1.967 1 78.19 242 ASP B C 1
ATOM 10160 O O . ASP B 1 242 ? -35.188 -36.812 1.567 1 78.19 242 ASP B O 1
ATOM 10164 N N . ASP B 1 243 ? -35.844 -38.844 2.029 1 80.44 243 ASP B N 1
ATOM 10165 C CA . ASP B 1 243 ? -34.594 -39.5 1.744 1 80.44 243 ASP B CA 1
ATOM 10166 C C . ASP B 1 243 ? -34.5 -39.906 0.274 1 80.44 243 ASP B C 1
ATOM 10168 O O . ASP B 1 243 ? -33.438 -40.312 -0.192 1 80.44 243 ASP B O 1
ATOM 10172 N N . ASP B 1 244 ? -35.469 -39.75 -0.516 1 80.31 244 ASP B N 1
ATOM 10173 C CA . ASP B 1 244 ? -35.469 -40.25 -1.887 1 80.31 244 ASP B CA 1
ATOM 10174 C C . ASP B 1 244 ? -34.469 -39.5 -2.746 1 80.31 244 ASP B C 1
ATOM 10176 O O . ASP B 1 244 ? -33.688 -40.094 -3.5 1 80.31 244 ASP B O 1
ATOM 10180 N N . LYS B 1 245 ? -34.469 -38.25 -2.588 1 81.25 245 LYS B N 1
ATOM 10181 C CA . LYS B 1 245 ? -33.562 -37.5 -3.426 1 81.25 245 LYS B CA 1
ATOM 10182 C C . LYS B 1 245 ? -32.125 -37.719 -2.996 1 81.25 245 LYS B C 1
ATOM 10184 O O . LYS B 1 245 ? -31.203 -37.75 -3.836 1 81.25 245 LYS B O 1
ATOM 10189 N N . ILE B 1 246 ? -31.844 -37.906 -1.745 1 83.25 246 ILE B N 1
ATOM 10190 C CA . ILE B 1 246 ? -30.5 -38.125 -1.25 1 83.25 246 ILE B CA 1
ATOM 10191 C C . ILE B 1 246 ? -29.984 -39.469 -1.762 1 83.25 246 ILE B C 1
ATOM 10193 O O . ILE B 1 246 ? -28.828 -39.594 -2.186 1 83.25 246 ILE B O 1
ATOM 10197 N N . VAL B 1 247 ? -30.844 -40.438 -1.786 1 87 247 VAL B N 1
ATOM 10198 C CA . VAL B 1 247 ? -30.453 -41.75 -2.246 1 87 247 VAL B CA 1
ATOM 10199 C C . VAL B 1 247 ? -30.266 -41.75 -3.762 1 87 247 VAL B C 1
ATOM 10201 O O . VAL B 1 247 ? -29.359 -42.406 -4.289 1 87 247 VAL B O 1
ATOM 10204 N N . GLN B 1 248 ? -31.078 -41.031 -4.438 1 86.88 248 GLN B N 1
ATOM 10205 C CA . GLN B 1 248 ? -30.938 -40.969 -5.887 1 86.88 248 GLN B CA 1
ATOM 10206 C C . GLN B 1 248 ? -29.594 -40.344 -6.266 1 86.88 248 GLN B C 1
ATOM 10208 O O . GLN B 1 248 ? -28.906 -40.844 -7.152 1 86.88 248 GLN B O 1
ATOM 10213 N N . VAL B 1 249 ? -29.281 -39.25 -5.586 1 85.12 249 VAL B N 1
ATOM 10214 C CA . VAL B 1 249 ? -28.031 -38.562 -5.891 1 85.12 249 VAL B CA 1
ATOM 10215 C C . VAL B 1 249 ? -26.844 -39.5 -5.547 1 85.12 249 VAL B C 1
ATOM 10217 O O . VAL B 1 249 ? -25.859 -39.531 -6.277 1 85.12 249 VAL B O 1
ATOM 10220 N N . LEU B 1 250 ? -26.938 -40.25 -4.504 1 86.75 250 LEU B N 1
ATOM 10221 C CA . LEU B 1 250 ? -25.891 -41.156 -4.125 1 86.75 250 LEU B CA 1
ATOM 10222 C C . LEU B 1 250 ? -25.734 -42.281 -5.168 1 86.75 250 LEU B C 1
ATOM 10224 O O . LEU B 1 250 ? -24.609 -42.625 -5.551 1 86.75 250 LEU B O 1
ATOM 10228 N N . LYS B 1 251 ? -26.812 -42.812 -5.68 1 89.44 251 LYS B N 1
ATOM 10229 C CA . LYS B 1 251 ? -26.766 -43.844 -6.699 1 89.44 251 LYS B CA 1
ATOM 10230 C C . LYS B 1 251 ? -26.156 -43.312 -7.992 1 89.44 251 LYS B C 1
ATOM 10232 O O . LYS B 1 251 ? -25.344 -44.031 -8.625 1 89.44 251 LYS B O 1
ATOM 10237 N N . MET B 1 252 ? -26.531 -42.156 -8.328 1 89.56 252 MET B N 1
ATOM 10238 C CA . MET B 1 252 ? -26 -41.562 -9.555 1 89.56 252 MET B CA 1
ATOM 10239 C C . MET B 1 252 ? -24.484 -41.344 -9.438 1 89.56 252 MET B C 1
ATOM 10241 O O . MET B 1 252 ? -23.75 -41.625 -10.391 1 89.56 252 MET B O 1
ATOM 10245 N N . LEU B 1 253 ? -24.031 -40.906 -8.305 1 87.81 253 LEU B N 1
ATOM 10246 C CA . LEU B 1 253 ? -22.625 -40.625 -8.094 1 87.81 253 LEU B CA 1
ATOM 10247 C C . LEU B 1 253 ? -21.812 -41.938 -8.086 1 87.81 253 LEU B C 1
ATOM 10249 O O . LEU B 1 253 ? -20.75 -42 -8.695 1 87.81 253 LEU B O 1
ATOM 10253 N N . VAL B 1 254 ? -22.344 -42.969 -7.461 1 87.19 254 VAL B N 1
ATOM 10254 C CA . VAL B 1 254 ? -21.625 -44.25 -7.371 1 87.19 254 VAL B CA 1
ATOM 10255 C C . VAL B 1 254 ? -21.562 -44.906 -8.75 1 87.19 254 VAL B C 1
ATOM 10257 O O . VAL B 1 254 ? -20.5 -45.406 -9.148 1 87.19 254 VAL B O 1
ATOM 10260 N N . ILE B 1 255 ? -22.609 -44.781 -9.539 1 89.31 255 ILE B N 1
ATOM 10261 C CA . ILE B 1 255 ? -22.625 -45.406 -10.859 1 89.31 255 ILE B CA 1
ATOM 10262 C C . ILE B 1 255 ? -21.688 -44.625 -11.797 1 89.31 255 ILE B C 1
ATOM 10264 O O . ILE B 1 255 ? -20.953 -45.25 -12.578 1 89.31 255 ILE B O 1
ATOM 10268 N N . GLY B 1 256 ? -21.781 -43.375 -11.719 1 89.62 256 GLY B N 1
ATOM 10269 C CA . GLY B 1 256 ? -20.906 -42.562 -12.562 1 89.62 256 GLY B CA 1
ATOM 10270 C C . GLY B 1 256 ? -19.438 -42.812 -12.289 1 89.62 256 GLY B C 1
ATOM 10271 O O . GLY B 1 256 ? -18.641 -43.031 -13.211 1 89.62 256 GLY B O 1
ATOM 10272 N N . VAL B 1 257 ? -19 -42.875 -11.023 1 89.69 257 VAL B N 1
ATOM 10273 C CA . VAL B 1 257 ? -17.594 -43.062 -10.641 1 89.69 257 VAL B CA 1
ATOM 10274 C C . VAL B 1 257 ? -17.156 -44.5 -10.984 1 89.69 257 VAL B C 1
ATOM 10276 O O . VAL B 1 257 ? -16.031 -44.688 -11.461 1 89.69 257 VAL B O 1
ATOM 10279 N N . THR B 1 258 ? -18.031 -45.469 -10.828 1 90 258 THR B N 1
ATOM 10280 C CA . THR B 1 258 ? -17.688 -46.844 -11.109 1 90 258 THR B CA 1
ATOM 10281 C C . THR B 1 258 ? -17.547 -47.094 -12.609 1 90 258 THR B C 1
ATOM 10283 O O . THR B 1 258 ? -16.672 -47.844 -13.047 1 90 258 THR B O 1
ATOM 10286 N N . CYS B 1 259 ? -18.359 -46.344 -13.414 1 91.69 259 CYS B N 1
ATOM 10287 C CA . CYS B 1 259 ? -18.234 -46.469 -14.859 1 91.69 259 CYS B CA 1
ATOM 10288 C C . CYS B 1 259 ? -16.891 -45.938 -15.344 1 91.69 259 CYS B C 1
ATOM 10290 O O . CYS B 1 259 ? -16.219 -46.562 -16.156 1 91.69 259 CYS B O 1
ATOM 10292 N N . THR B 1 260 ? -16.5 -44.812 -14.859 1 93.81 260 THR B N 1
ATOM 10293 C CA . THR B 1 260 ? -15.242 -44.219 -15.281 1 93.81 260 THR B CA 1
ATOM 10294 C C . THR B 1 260 ? -14.062 -45.031 -14.766 1 93.81 260 THR B C 1
ATOM 10296 O O . THR B 1 260 ? -13.078 -45.219 -15.484 1 93.81 260 THR B O 1
ATOM 10299 N N . LEU B 1 261 ? -14.172 -45.562 -13.539 1 93.56 261 LEU B N 1
ATOM 10300 C CA . LEU B 1 261 ? -13.109 -46.375 -12.977 1 93.56 261 LEU B CA 1
ATOM 10301 C C . LEU B 1 261 ? -12.969 -47.688 -13.742 1 93.56 261 LEU B C 1
ATOM 10303 O O . LEU B 1 261 ? -11.859 -48.156 -14.008 1 93.56 261 LEU B O 1
ATOM 10307 N N . ALA B 1 262 ? -14.062 -48.281 -14.164 1 94.12 262 ALA B N 1
ATOM 10308 C CA . ALA B 1 262 ? -14.039 -49.531 -14.906 1 94.12 262 ALA B CA 1
ATOM 10309 C C . ALA B 1 262 ? -13.406 -49.375 -16.281 1 94.12 262 ALA B C 1
ATOM 10311 O O . ALA B 1 262 ? -12.602 -50.188 -16.703 1 94.12 262 ALA B O 1
ATOM 10312 N N . VAL B 1 263 ? -13.688 -48.25 -16.906 1 95.69 263 VAL B N 1
ATOM 10313 C CA . VAL B 1 263 ? -13.125 -48 -18.219 1 95.69 263 VAL B CA 1
ATOM 10314 C C . VAL B 1 263 ? -11.625 -47.719 -18.094 1 95.69 263 VAL B C 1
ATOM 10316 O O . VAL B 1 263 ? -10.836 -48.156 -18.938 1 95.69 263 VAL B O 1
ATOM 10319 N N . ASN B 1 264 ? -11.219 -47.031 -17.062 1 95.56 264 ASN B N 1
ATOM 10320 C CA . ASN B 1 264 ? -9.812 -46.719 -16.859 1 95.56 264 ASN B CA 1
ATOM 10321 C C . ASN B 1 264 ? -8.977 -47.969 -16.625 1 95.56 264 ASN B C 1
ATOM 10323 O O . ASN B 1 264 ? -7.859 -48.094 -17.125 1 95.56 264 ASN B O 1
ATOM 10327 N N . VAL B 1 265 ? -9.516 -49 -15.906 1 93.5 265 VAL B N 1
ATOM 10328 C CA . VAL B 1 265 ? -8.75 -50.188 -15.508 1 93.5 265 VAL B CA 1
ATOM 10329 C C . VAL B 1 265 ? -8.797 -51.219 -16.609 1 93.5 265 VAL B C 1
ATOM 10331 O O . VAL B 1 265 ? -7.797 -51.875 -16.906 1 93.5 265 VAL B O 1
ATOM 10334 N N . PHE B 1 266 ? -9.898 -51.312 -17.391 1 94.06 266 PHE B N 1
ATOM 10335 C CA . PHE B 1 266 ? -10.078 -52.438 -18.281 1 94.06 266 PHE B CA 1
ATOM 10336 C C . PHE B 1 266 ? -9.703 -52.062 -19.719 1 94.06 266 PHE B C 1
ATOM 10338 O O . PHE B 1 266 ? -9.344 -52.938 -20.516 1 94.06 266 PHE B O 1
ATOM 10345 N N . VAL B 1 267 ? -9.781 -50.75 -19.969 1 94.75 267 VAL B N 1
ATOM 10346 C CA . VAL B 1 267 ? -9.508 -50.344 -21.344 1 94.75 267 VAL B CA 1
ATOM 10347 C C . VAL B 1 267 ? -8.172 -49.625 -21.422 1 94.75 267 VAL B C 1
ATOM 10349 O O . VAL B 1 267 ? -8.047 -48.5 -20.938 1 94.75 267 VAL B O 1
ATOM 10352 N N . TRP B 1 268 ? -7.242 -50.156 -22.078 1 91.81 268 TRP B N 1
ATOM 10353 C CA . TRP B 1 268 ? -5.926 -49.562 -22.297 1 91.81 268 TRP B CA 1
ATOM 10354 C C . TRP B 1 268 ? -5.43 -48.844 -21.047 1 91.81 268 TRP B C 1
ATOM 10356 O O . TRP B 1 268 ? -5.281 -47.625 -21.047 1 91.81 268 TRP B O 1
ATOM 10366 N N . LYS B 1 269 ? -5.02 -49.469 -20.031 1 91.5 269 LYS B N 1
ATOM 10367 C CA . LYS B 1 269 ? -4.574 -48.938 -18.75 1 91.5 269 LYS B CA 1
ATOM 10368 C C . LYS B 1 269 ? -3.227 -48.219 -18.891 1 91.5 269 LYS B C 1
ATOM 10370 O O . LYS B 1 269 ? -2.314 -48.75 -19.547 1 91.5 269 LYS B O 1
ATOM 10375 N N . VAL B 1 270 ? -3.258 -46.969 -18.531 1 91.56 270 VAL B N 1
ATOM 10376 C CA . VAL B 1 270 ? -2.014 -46.219 -18.484 1 91.56 270 VAL B CA 1
ATOM 10377 C C . VAL B 1 270 ? -1.53 -46.094 -17.047 1 91.56 270 VAL B C 1
ATOM 10379 O O . VAL B 1 270 ? -2.254 -45.594 -16.188 1 91.56 270 VAL B O 1
ATOM 10382 N N . SER B 1 271 ? -0.337 -46.562 -16.75 1 92.69 271 SER B N 1
ATOM 10383 C CA . SER B 1 271 ? 0.208 -46.531 -15.391 1 92.69 271 SER B CA 1
ATOM 10384 C C . SER B 1 271 ? 1.062 -45.281 -15.164 1 92.69 271 SER B C 1
ATOM 10386 O O . SER B 1 271 ? 1.845 -44.906 -16.031 1 92.69 271 SER B O 1
ATOM 10388 N N . ALA B 1 272 ? 0.889 -44.656 -14.016 1 94.31 272 ALA B N 1
ATOM 10389 C CA . ALA B 1 272 ? 1.675 -43.469 -13.648 1 94.31 272 ALA B CA 1
ATOM 10390 C C . ALA B 1 272 ? 3.141 -43.844 -13.43 1 94.31 272 ALA B C 1
ATOM 10392 O O . ALA B 1 272 ? 4.035 -43.031 -13.688 1 94.31 272 ALA B O 1
ATOM 10393 N N . ARG B 1 273 ? 3.449 -45.031 -12.992 1 92.75 273 ARG B N 1
ATOM 10394 C CA . ARG B 1 273 ? 4.82 -45.469 -12.789 1 92.75 273 ARG B CA 1
ATOM 10395 C C . ARG B 1 273 ? 5.578 -45.531 -14.109 1 92.75 273 ARG B C 1
ATOM 10397 O O . ARG B 1 273 ? 6.734 -45.125 -14.188 1 92.75 273 ARG B O 1
ATOM 10404 N N . ARG B 1 274 ? 4.859 -45.938 -15.07 1 91.56 274 ARG B N 1
ATOM 10405 C CA . ARG B 1 274 ? 5.477 -46.062 -16.391 1 91.56 274 ARG B CA 1
ATOM 10406 C C . ARG B 1 274 ? 5.73 -44.688 -17 1 91.56 274 ARG B C 1
ATOM 10408 O O . ARG B 1 274 ? 6.793 -44.438 -17.578 1 91.56 274 ARG B O 1
ATOM 10415 N N . VAL B 1 275 ? 4.738 -43.875 -16.891 1 92.62 275 VAL B N 1
ATOM 10416 C CA . VAL B 1 275 ? 4.883 -42.562 -17.453 1 92.62 275 VAL B CA 1
ATOM 10417 C C . VAL B 1 275 ? 5.996 -41.812 -16.719 1 92.62 275 VAL B C 1
ATOM 10419 O O . VAL B 1 275 ? 6.762 -41.062 -17.328 1 92.62 275 VAL B O 1
ATOM 10422 N N . LEU B 1 276 ? 6.117 -41.906 -15.398 1 94 276 LEU B N 1
ATOM 10423 C CA . LEU B 1 276 ? 7.168 -41.281 -14.617 1 94 276 LEU B CA 1
ATOM 10424 C C . LEU B 1 276 ? 8.547 -41.719 -15.086 1 94 276 LEU B C 1
ATOM 10426 O O . LEU B 1 276 ? 9.43 -40.906 -15.328 1 94 276 LEU B O 1
ATOM 10430 N N . ARG B 1 277 ? 8.742 -43 -15.281 1 92.88 277 ARG B N 1
ATOM 10431 C CA . ARG B 1 277 ? 10.031 -43.531 -15.688 1 92.88 277 ARG B CA 1
ATOM 10432 C C . ARG B 1 277 ? 10.383 -43.125 -17.109 1 92.88 277 ARG B C 1
ATOM 10434 O O . ARG B 1 277 ? 11.547 -42.844 -17.422 1 92.88 277 ARG B O 1
ATOM 10441 N N . LYS B 1 278 ? 9.406 -43.031 -17.922 1 90.75 278 LYS B N 1
ATOM 10442 C CA . LYS B 1 278 ? 9.641 -42.562 -19.281 1 90.75 278 LYS B CA 1
ATOM 10443 C C . LYS B 1 278 ? 10.023 -41.094 -19.281 1 90.75 278 LYS B C 1
ATOM 10445 O O . LYS B 1 278 ? 10.875 -40.656 -20.078 1 90.75 278 LYS B O 1
ATOM 10450 N N . SER B 1 279 ? 9.344 -40.375 -18.469 1 92.88 279 SER B N 1
ATOM 10451 C CA . SER B 1 279 ? 9.664 -38.938 -18.359 1 92.88 279 SER B CA 1
ATOM 10452 C C . SER B 1 279 ? 11.07 -38.719 -17.812 1 92.88 279 SER B C 1
ATOM 10454 O O . SER B 1 279 ? 11.773 -37.812 -18.234 1 92.88 279 SER B O 1
ATOM 10456 N N . ILE B 1 280 ? 11.477 -39.531 -16.922 1 93.06 280 ILE B N 1
ATOM 10457 C CA . ILE B 1 280 ? 12.836 -39.469 -16.375 1 93.06 280 ILE B CA 1
ATOM 10458 C C . ILE B 1 280 ? 13.852 -39.75 -17.484 1 93.06 280 ILE B C 1
ATOM 10460 O O . ILE B 1 280 ? 14.859 -39.062 -17.594 1 93.06 280 ILE B O 1
ATOM 10464 N N . MET B 1 281 ? 13.555 -40.688 -18.312 1 91.69 281 MET B N 1
ATOM 10465 C CA . MET B 1 281 ? 14.453 -41.062 -19.406 1 91.69 281 MET B CA 1
ATOM 10466 C C . MET B 1 281 ? 14.547 -39.906 -20.422 1 91.69 281 MET B C 1
ATOM 10468 O O . MET B 1 281 ? 15.633 -39.594 -20.891 1 91.69 281 MET B O 1
ATOM 10472 N N . SER B 1 282 ? 13.43 -39.344 -20.688 1 91.69 282 SER B N 1
ATOM 10473 C CA . SER B 1 282 ? 13.438 -38.188 -21.609 1 91.69 282 SER B CA 1
ATOM 10474 C C . SER B 1 282 ? 14.188 -37 -21.016 1 91.69 282 SER B C 1
ATOM 10476 O O . SER B 1 282 ? 14.891 -36.312 -21.734 1 91.69 282 SER B O 1
ATOM 10478 N N . ALA B 1 283 ? 14.055 -36.781 -19.734 1 93.62 283 ALA B N 1
ATOM 10479 C CA . ALA B 1 283 ? 14.75 -35.688 -19.078 1 93.62 283 ALA B CA 1
ATOM 10480 C C . ALA B 1 283 ? 16.266 -35.906 -19.078 1 93.62 283 ALA B C 1
ATOM 10482 O O . ALA B 1 283 ? 17.031 -34.969 -19.344 1 93.62 283 ALA B O 1
ATOM 10483 N N . THR B 1 284 ? 16.719 -37.094 -18.797 1 93.25 284 THR B N 1
ATOM 10484 C CA . THR B 1 284 ? 18.141 -37.406 -18.734 1 93.25 284 THR B CA 1
ATOM 10485 C C . THR B 1 284 ? 18.781 -37.344 -20.125 1 93.25 284 THR B C 1
ATOM 10487 O O . THR B 1 284 ? 19.891 -36.844 -20.266 1 93.25 284 THR B O 1
ATOM 10490 N N . THR B 1 285 ? 18.047 -37.75 -21.125 1 92.38 285 THR B N 1
ATOM 10491 C CA . THR B 1 285 ? 18.578 -37.656 -22.469 1 92.38 285 THR B CA 1
ATOM 10492 C C . THR B 1 285 ? 18.703 -36.219 -22.922 1 92.38 285 THR B C 1
ATOM 10494 O O . THR B 1 285 ? 19.672 -35.844 -23.578 1 92.38 285 THR B O 1
ATOM 10497 N N . SER B 1 286 ? 17.734 -35.406 -22.594 1 93.31 286 SER B N 1
ATOM 10498 C CA . SER B 1 286 ? 17.812 -34 -22.922 1 93.31 286 SER B CA 1
ATOM 10499 C C . SER B 1 286 ? 18.953 -33.312 -22.172 1 93.31 286 SER B C 1
ATOM 10501 O O . SER B 1 286 ? 19.609 -32.406 -22.703 1 93.31 286 SER B O 1
ATOM 10503 N N . MET B 1 287 ? 19.234 -33.75 -20.984 1 93.69 287 MET B N 1
ATOM 10504 C CA . MET B 1 287 ? 20.344 -33.188 -20.219 1 93.69 287 MET B CA 1
ATOM 10505 C C . MET B 1 287 ? 21.688 -33.562 -20.844 1 93.69 287 MET B C 1
ATOM 10507 O O . MET B 1 287 ? 22.625 -32.781 -20.844 1 93.69 287 MET B O 1
ATOM 10511 N N . GLY B 1 288 ? 21.719 -34.781 -21.344 1 92.56 288 GLY B N 1
ATOM 10512 C CA . GLY B 1 288 ? 22.922 -35.188 -22.047 1 92.56 288 GLY B CA 1
ATOM 10513 C C . GLY B 1 288 ? 23.188 -34.344 -23.281 1 92.56 288 GLY B C 1
ATOM 10514 O O . GLY B 1 288 ? 24.328 -33.969 -23.547 1 92.56 288 GLY B O 1
ATOM 10515 N N . ASP B 1 289 ? 22.156 -33.938 -23.938 1 91.56 289 ASP B N 1
ATOM 10516 C CA . ASP B 1 289 ? 22.281 -33.062 -25.125 1 91.56 289 ASP B CA 1
ATOM 10517 C C . ASP B 1 289 ? 22.656 -31.641 -24.734 1 91.56 289 ASP B C 1
ATOM 10519 O O . ASP B 1 289 ? 23.438 -31 -25.422 1 91.56 289 ASP B O 1
ATOM 10523 N N . LYS B 1 290 ? 22.125 -31.172 -23.703 1 91.62 290 LYS B N 1
ATOM 10524 C CA . LYS B 1 290 ? 22.484 -29.828 -23.234 1 91.62 290 LYS B CA 1
ATOM 10525 C C . LYS B 1 290 ? 23.953 -29.75 -22.844 1 91.62 290 LYS B C 1
ATOM 10527 O O . LYS B 1 290 ? 24.641 -28.797 -23.172 1 91.62 290 LYS B O 1
ATOM 10532 N N . LEU B 1 291 ? 24.359 -30.781 -22.109 1 92.38 291 LEU B N 1
ATOM 10533 C CA . LEU B 1 291 ? 25.75 -30.844 -21.672 1 92.38 291 LEU B CA 1
ATOM 10534 C C . LEU B 1 291 ? 26.688 -30.844 -22.875 1 92.38 291 LEU B C 1
ATOM 10536 O O . LEU B 1 291 ? 27.688 -30.125 -22.891 1 92.38 291 LEU B O 1
ATOM 10540 N N . SER B 1 292 ? 26.344 -31.578 -23.953 1 90.31 292 SER B N 1
ATOM 10541 C CA . SER B 1 292 ? 27.172 -31.656 -25.141 1 90.31 292 SER B CA 1
ATOM 10542 C C . SER B 1 292 ? 27.219 -30.328 -25.891 1 90.31 292 SER B C 1
ATOM 10544 O O . SER B 1 292 ? 28.281 -29.875 -26.328 1 90.31 292 SER B O 1
ATOM 10546 N N . THR B 1 293 ? 26.156 -29.656 -25.969 1 89.38 293 THR B N 1
ATOM 10547 C CA . THR B 1 293 ? 26.094 -28.375 -26.672 1 89.38 293 THR B CA 1
ATOM 10548 C C . THR B 1 293 ? 26.844 -27.297 -25.891 1 89.38 293 THR B C 1
ATOM 10550 O O . THR B 1 293 ? 27.547 -26.469 -26.484 1 89.38 293 THR B O 1
ATOM 10553 N N . ILE B 1 294 ? 26.734 -27.25 -24.562 1 89.88 294 ILE B N 1
ATOM 10554 C CA . ILE B 1 294 ? 27.391 -26.25 -23.719 1 89.88 294 ILE B CA 1
ATOM 10555 C C . ILE B 1 294 ? 28.906 -26.438 -23.797 1 89.88 294 ILE B C 1
ATOM 10557 O O . ILE B 1 294 ? 29.656 -25.469 -23.938 1 89.88 294 ILE B O 1
ATOM 10561 N N . THR B 1 295 ? 29.375 -27.672 -23.688 1 89.56 295 THR B N 1
ATOM 10562 C CA . THR B 1 295 ? 30.797 -27.953 -23.719 1 89.56 295 THR B CA 1
ATOM 10563 C C . THR B 1 295 ? 31.375 -27.672 -25.109 1 89.56 295 THR B C 1
ATOM 10565 O O . THR B 1 295 ? 32.5 -27.156 -25.234 1 89.56 295 THR B O 1
ATOM 10568 N N . LYS B 1 296 ? 30.578 -27.938 -26.172 1 88.06 296 LYS B N 1
ATOM 10569 C CA . LYS B 1 296 ? 31 -27.594 -27.516 1 88.06 296 LYS B CA 1
ATOM 10570 C C . LYS B 1 296 ? 31.125 -26.078 -27.688 1 88.06 296 LYS B C 1
ATOM 10572 O O . LYS B 1 296 ? 32.062 -25.594 -28.344 1 88.06 296 LYS B O 1
ATOM 10577 N N . GLY B 1 297 ? 30.219 -25.406 -27.156 1 85.69 297 GLY B N 1
ATOM 10578 C CA . GLY B 1 297 ? 30.297 -23.953 -27.203 1 85.69 297 GLY B CA 1
ATOM 10579 C C . GLY B 1 297 ? 31.516 -23.406 -26.484 1 85.69 297 GLY B C 1
ATOM 10580 O O . GLY B 1 297 ? 32.125 -22.453 -26.969 1 85.69 297 GLY B O 1
ATOM 10581 N N . PHE B 1 298 ? 31.891 -23.984 -25.359 1 87.56 298 PHE B N 1
ATOM 10582 C CA . PHE B 1 298 ? 33.062 -23.531 -24.609 1 87.56 298 PHE B CA 1
ATOM 10583 C C . PHE B 1 298 ? 34.344 -23.828 -25.391 1 87.56 298 PHE B C 1
ATOM 10585 O O . PHE B 1 298 ? 35.25 -22.984 -25.453 1 87.56 298 PHE B O 1
ATOM 10592 N N . LEU B 1 299 ? 34.406 -25 -26.016 1 84.81 299 LEU B N 1
ATOM 10593 C CA . LEU B 1 299 ? 35.625 -25.422 -26.703 1 84.81 299 LEU B CA 1
ATOM 10594 C C . LEU B 1 299 ? 35.812 -24.672 -28.016 1 84.81 299 LEU B C 1
ATOM 10596 O O . LEU B 1 299 ? 36.938 -24.359 -28.422 1 84.81 299 LEU B O 1
ATOM 10600 N N . SER B 1 300 ? 34.688 -24.297 -28.641 1 79.44 300 SER B N 1
ATOM 10601 C CA . SER B 1 300 ? 34.781 -23.562 -29.906 1 79.44 300 SER B CA 1
ATOM 10602 C C . SER B 1 300 ? 34.906 -22.062 -29.672 1 79.44 300 SER B C 1
ATOM 10604 O O . SER B 1 300 ? 35.375 -21.328 -30.531 1 79.44 300 SER B O 1
ATOM 10606 N N . GLY B 1 301 ? 34.531 -21.516 -28.484 1 74.38 301 GLY B N 1
ATOM 10607 C CA . GLY B 1 301 ? 34.625 -20.109 -28.172 1 74.38 301 GLY B CA 1
ATOM 10608 C C . GLY B 1 301 ? 33.594 -19.266 -28.875 1 74.38 301 GLY B C 1
ATOM 10609 O O . GLY B 1 301 ? 33.656 -18.047 -28.891 1 74.38 301 GLY B O 1
ATOM 10610 N N . THR B 1 302 ? 32.594 -19.953 -29.562 1 72 302 THR B N 1
ATOM 10611 C CA . THR B 1 302 ? 31.594 -19.188 -30.297 1 72 302 THR B CA 1
ATOM 10612 C C . THR B 1 302 ? 30.25 -19.219 -29.594 1 72 302 THR B C 1
ATOM 10614 O O . THR B 1 302 ? 29.875 -20.219 -28.969 1 72 302 THR B O 1
ATOM 10617 N N . GLU B 1 303 ? 29.641 -18.047 -29.547 1 75.44 303 GLU B N 1
ATOM 10618 C CA . GLU B 1 303 ? 28.359 -17.875 -28.859 1 75.44 303 GLU B CA 1
ATOM 10619 C C . GLU B 1 303 ? 27.203 -18.422 -29.703 1 75.44 303 GLU B C 1
ATOM 10621 O O . GLU B 1 303 ? 26.109 -18.641 -29.188 1 75.44 303 GLU B O 1
ATOM 10626 N N . ASP B 1 304 ? 27.344 -18.734 -30.953 1 69.06 304 ASP B N 1
ATOM 10627 C CA . ASP B 1 304 ? 26.266 -19.109 -31.875 1 69.06 304 ASP B CA 1
ATOM 10628 C C . ASP B 1 304 ? 25.609 -20.406 -31.438 1 69.06 304 ASP B C 1
ATOM 10630 O O . ASP B 1 304 ? 24.406 -20.609 -31.656 1 69.06 304 ASP B O 1
ATOM 10634 N N . GLU B 1 305 ? 26.375 -21.203 -30.75 1 70.88 305 GLU B N 1
ATOM 10635 C CA . GLU B 1 305 ? 25.812 -22.484 -30.375 1 70.88 305 GLU B CA 1
ATOM 10636 C C . GLU B 1 305 ? 24.781 -22.344 -29.266 1 70.88 305 GLU B C 1
ATOM 10638 O O . GLU B 1 305 ? 23.781 -23.078 -29.234 1 70.88 305 GLU B O 1
ATOM 10643 N N . LEU B 1 306 ? 24.953 -21.422 -28.406 1 72.5 306 LEU B N 1
ATOM 10644 C CA . LEU B 1 306 ? 24.031 -21.234 -27.281 1 72.5 306 LEU B CA 1
ATOM 10645 C C . LEU B 1 306 ? 22.75 -20.562 -27.734 1 72.5 306 LEU B C 1
ATOM 10647 O O . LEU B 1 306 ? 21.703 -20.75 -27.125 1 72.5 306 LEU B O 1
ATOM 10651 N N . TRP B 1 307 ? 22.828 -19.844 -28.828 1 72.06 307 TRP B N 1
ATOM 10652 C CA . TRP B 1 307 ? 21.641 -19.141 -29.297 1 72.06 307 TRP B CA 1
ATOM 10653 C C . TRP B 1 307 ? 21.047 -19.828 -30.531 1 72.06 307 TRP B C 1
ATOM 10655 O O . TRP B 1 307 ? 20.203 -19.25 -31.219 1 72.06 307 TRP B O 1
ATOM 10665 N N . SER B 1 308 ? 21.422 -21.078 -30.672 1 75.5 308 SER B N 1
ATOM 10666 C CA . SER B 1 308 ? 20.906 -21.828 -31.812 1 75.5 308 SER B CA 1
ATOM 10667 C C . SER B 1 308 ? 19.484 -22.312 -31.547 1 75.5 308 SER B C 1
ATOM 10669 O O . SER B 1 308 ? 19.047 -22.406 -30.406 1 75.5 308 SER B O 1
ATOM 10671 N N . ALA B 1 309 ? 18.688 -22.422 -32.531 1 79.69 309 ALA B N 1
ATOM 10672 C CA . ALA B 1 309 ? 17.328 -22.953 -32.469 1 79.69 309 ALA B CA 1
ATOM 10673 C C . ALA B 1 309 ? 17.312 -24.359 -31.875 1 79.69 309 ALA B C 1
ATOM 10675 O O . ALA B 1 309 ? 16.344 -24.766 -31.219 1 79.69 309 ALA B O 1
ATOM 10676 N N . GLU B 1 310 ? 18.438 -25.125 -31.984 1 81.25 310 GLU B N 1
ATOM 10677 C CA . GLU B 1 310 ? 18.516 -26.484 -31.453 1 81.25 310 GLU B CA 1
ATOM 10678 C C . GLU B 1 310 ? 18.578 -26.484 -29.938 1 81.25 310 GLU B C 1
ATOM 10680 O O . GLU B 1 310 ? 17.922 -27.297 -29.281 1 81.25 310 GLU B O 1
ATOM 10685 N N . TYR B 1 311 ? 19.344 -25.609 -29.438 1 85.88 311 TYR B N 1
ATOM 10686 C CA . TYR B 1 311 ? 19.406 -25.531 -27.984 1 85.88 311 TYR B CA 1
ATOM 10687 C C . TYR B 1 311 ? 18.062 -25.141 -27.391 1 85.88 311 TYR B C 1
ATOM 10689 O O . TYR B 1 311 ? 17.672 -25.641 -26.344 1 85.88 311 TYR B O 1
ATOM 10697 N N . GLY B 1 312 ? 17.375 -24.359 -28.172 1 84 312 GLY B N 1
ATOM 10698 C CA . GLY B 1 312 ? 16.047 -23.984 -27.734 1 84 312 GLY B CA 1
ATOM 10699 C C . GLY B 1 312 ? 15.055 -25.125 -27.703 1 84 312 GLY B C 1
ATOM 10700 O O . GLY B 1 312 ? 14.273 -25.266 -26.766 1 84 312 GLY B O 1
ATOM 10701 N N . ARG B 1 313 ? 15.18 -26 -28.594 1 86.31 313 ARG B N 1
ATOM 10702 C CA . ARG B 1 313 ? 14.297 -27.156 -28.672 1 86.31 313 ARG B CA 1
ATOM 10703 C C . ARG B 1 313 ? 14.617 -28.172 -27.562 1 86.31 313 ARG B C 1
ATOM 10705 O O . ARG B 1 313 ? 13.711 -28.734 -26.953 1 86.31 313 ARG B O 1
ATOM 10712 N N . VAL B 1 314 ? 15.898 -28.391 -27.328 1 88.19 314 VAL B N 1
ATOM 10713 C CA . VAL B 1 314 ? 16.312 -29.312 -26.281 1 88.19 314 VAL B CA 1
ATOM 10714 C C . VAL B 1 314 ? 15.883 -28.797 -24.922 1 88.19 314 VAL B C 1
ATOM 10716 O O . VAL B 1 314 ? 15.422 -29.562 -24.062 1 88.19 314 VAL B O 1
ATOM 10719 N N . SER B 1 315 ? 16.016 -27.547 -24.828 1 87.19 315 SER B N 1
ATOM 10720 C CA . SER B 1 315 ? 15.609 -26.953 -23.562 1 87.19 315 SER B CA 1
ATOM 10721 C C . SER B 1 315 ? 14.102 -27.031 -23.375 1 87.19 315 SER B C 1
ATOM 10723 O O . SER B 1 315 ? 13.625 -27.266 -22.266 1 87.19 315 SER B O 1
ATOM 10725 N N . ALA B 1 316 ? 13.398 -26.859 -24.391 1 85.69 316 ALA B N 1
ATOM 10726 C CA . ALA B 1 316 ? 11.938 -26.969 -24.312 1 85.69 316 ALA B CA 1
ATOM 10727 C C . ALA B 1 316 ? 11.516 -28.406 -24 1 85.69 316 ALA B C 1
ATOM 10729 O O . ALA B 1 316 ? 10.57 -28.625 -23.234 1 85.69 316 ALA B O 1
ATOM 10730 N N . ARG B 1 317 ? 12.188 -29.344 -24.562 1 87.38 317 ARG B N 1
ATOM 10731 C CA . ARG B 1 317 ? 11.898 -30.75 -24.281 1 87.38 317 ARG B CA 1
ATOM 10732 C C . ARG B 1 317 ? 12.172 -31.094 -22.828 1 87.38 317 ARG B C 1
ATOM 10734 O O . ARG B 1 317 ? 11.406 -31.828 -22.203 1 87.38 317 ARG B O 1
ATOM 10741 N N . TYR B 1 318 ? 13.195 -30.609 -22.312 1 89.62 318 TYR B N 1
ATOM 10742 C CA . TYR B 1 318 ? 13.5 -30.859 -20.906 1 89.62 318 TYR B CA 1
ATOM 10743 C C . TYR B 1 318 ? 12.438 -30.234 -20.016 1 89.62 318 TYR B C 1
ATOM 10745 O O . TYR B 1 318 ? 11.984 -30.859 -19.047 1 89.62 318 TYR B O 1
ATOM 10753 N N . ASN B 1 319 ? 12.07 -29.062 -20.344 1 84.56 319 ASN B N 1
ATOM 10754 C CA . ASN B 1 319 ? 11.078 -28.391 -19.5 1 84.56 319 ASN B CA 1
ATOM 10755 C C . ASN B 1 319 ? 9.742 -29.125 -19.516 1 84.56 319 ASN B C 1
ATOM 10757 O O . ASN B 1 319 ? 9.07 -29.203 -18.484 1 84.56 319 ASN B O 1
ATOM 10761 N N . SER B 1 320 ? 9.461 -29.578 -20.641 1 86.12 320 SER B N 1
ATOM 10762 C CA . SER B 1 320 ? 8.219 -30.344 -20.734 1 86.12 320 SER B CA 1
ATOM 10763 C C . SER B 1 320 ? 8.312 -31.656 -19.953 1 86.12 320 SER B C 1
ATOM 10765 O O . SER B 1 320 ? 7.371 -32.031 -19.266 1 86.12 320 SER B O 1
ATOM 10767 N N . ALA B 1 321 ? 9.398 -32.281 -20 1 90.69 321 ALA B N 1
ATOM 10768 C CA . ALA B 1 321 ? 9.609 -33.531 -19.266 1 90.69 321 ALA B CA 1
ATOM 10769 C C . ALA B 1 321 ? 9.664 -33.281 -17.766 1 90.69 321 ALA B C 1
ATOM 10771 O O . ALA B 1 321 ? 9.156 -34.094 -16.984 1 90.69 321 ALA B O 1
ATOM 10772 N N . TYR B 1 322 ? 10.195 -32.25 -17.438 1 88.06 322 TYR B N 1
ATOM 10773 C CA . TYR B 1 322 ? 10.289 -31.906 -16.031 1 88.06 322 TYR B CA 1
ATOM 10774 C C . TYR B 1 322 ? 8.906 -31.641 -15.445 1 88.06 322 TYR B C 1
ATOM 10776 O O . TYR B 1 322 ? 8.594 -32.094 -14.336 1 88.06 322 TYR B O 1
ATOM 10784 N N . ALA B 1 323 ? 8.164 -30.906 -16.141 1 81.69 323 ALA B N 1
ATOM 10785 C CA . ALA B 1 323 ? 6.805 -30.625 -15.672 1 81.69 323 ALA B CA 1
ATOM 10786 C C . ALA B 1 323 ? 6.004 -31.922 -15.523 1 81.69 323 ALA B C 1
ATOM 10788 O O . ALA B 1 323 ? 5.285 -32.094 -14.539 1 81.69 323 ALA B O 1
ATOM 10789 N N . LYS B 1 324 ? 6.156 -32.781 -16.484 1 88.38 324 LYS B N 1
ATOM 10790 C CA . LYS B 1 324 ? 5.457 -34.062 -16.438 1 88.38 324 LYS B CA 1
ATOM 10791 C C . LYS B 1 324 ? 5.957 -34.938 -15.281 1 88.38 324 LYS B C 1
ATOM 10793 O O . LYS B 1 324 ? 5.176 -35.656 -14.641 1 88.38 324 LYS B O 1
ATOM 10798 N N . MET B 1 325 ? 7.191 -34.875 -14.984 1 90.88 325 MET B N 1
ATOM 10799 C CA . MET B 1 325 ? 7.789 -35.656 -13.898 1 90.88 325 MET B CA 1
ATOM 10800 C C . MET B 1 325 ? 7.23 -35.188 -12.555 1 90.88 325 MET B C 1
ATOM 10802 O O . MET B 1 325 ? 6.879 -36.031 -11.719 1 90.88 325 MET B O 1
ATOM 10806 N N . ASN B 1 326 ? 7.062 -34 -12.344 1 85.12 326 ASN B N 1
ATOM 10807 C CA . ASN B 1 326 ? 6.578 -33.469 -11.07 1 85.12 326 ASN B CA 1
ATOM 10808 C C . ASN B 1 326 ? 5.105 -33.812 -10.852 1 85.12 326 ASN B C 1
ATOM 10810 O O . ASN B 1 326 ? 4.699 -34.156 -9.742 1 85.12 326 ASN B O 1
ATOM 10814 N N . SER B 1 327 ? 4.375 -33.719 -11.906 1 85.69 327 SER B N 1
ATOM 10815 C CA . SER B 1 327 ? 2.955 -34.031 -11.766 1 85.69 327 SER B CA 1
ATOM 10816 C C . SER B 1 327 ? 2.73 -35.531 -11.609 1 85.69 327 SER B C 1
ATOM 10818 O O . SER B 1 327 ? 1.896 -35.969 -10.805 1 85.69 327 SER B O 1
ATOM 10820 N N . THR B 1 328 ? 3.521 -36.344 -12.266 1 92.56 328 THR B N 1
ATOM 10821 C CA . THR B 1 328 ? 3.322 -37.781 -12.25 1 92.56 328 THR B CA 1
ATOM 10822 C C . THR B 1 328 ? 3.922 -38.406 -10.992 1 92.56 328 THR B C 1
ATOM 10824 O O . THR B 1 328 ? 3.555 -39.5 -10.602 1 92.56 328 THR B O 1
ATOM 10827 N N . LEU B 1 329 ? 4.805 -37.719 -10.344 1 92.38 329 LEU B N 1
ATOM 10828 C CA . LEU B 1 329 ? 5.383 -38.219 -9.109 1 92.38 329 LEU B CA 1
ATOM 10829 C C . LEU B 1 329 ? 4.32 -38.375 -8.023 1 92.38 329 LEU B C 1
ATOM 10831 O O . LEU B 1 329 ? 4.273 -39.375 -7.312 1 92.38 329 LEU B O 1
ATOM 10835 N N . ARG B 1 330 ? 3.479 -37.5 -7.973 1 89.38 330 ARG B N 1
ATOM 10836 C CA . ARG B 1 330 ? 2.402 -37.562 -6.988 1 89.38 330 ARG B CA 1
ATOM 10837 C C . ARG B 1 330 ? 1.42 -38.688 -7.316 1 89.38 330 ARG B C 1
ATOM 10839 O O . ARG B 1 330 ? 0.955 -39.406 -6.418 1 89.38 330 ARG B O 1
ATOM 10846 N N . GLU B 1 331 ? 1.156 -38.812 -8.602 1 92.75 331 GLU B N 1
ATOM 10847 C CA . GLU B 1 331 ? 0.234 -39.875 -9.016 1 92.75 331 GLU B CA 1
ATOM 10848 C C . GLU B 1 331 ? 0.832 -41.25 -8.781 1 92.75 331 GLU B C 1
ATOM 10850 O O . GLU B 1 331 ? 0.116 -42.188 -8.43 1 92.75 331 GLU B O 1
ATOM 10855 N N . ALA B 1 332 ? 2.141 -41.281 -8.977 1 93.88 332 ALA B N 1
ATOM 10856 C CA . ALA B 1 332 ? 2.805 -42.562 -8.781 1 93.88 332 ALA B CA 1
ATOM 10857 C C . ALA B 1 332 ? 2.809 -42.969 -7.309 1 93.88 332 ALA B C 1
ATOM 10859 O O . ALA B 1 332 ? 2.846 -44.156 -6.98 1 93.88 332 ALA B O 1
ATOM 10860 N N . LYS B 1 333 ? 2.764 -42.094 -6.418 1 92.5 333 LYS B N 1
ATOM 10861 C CA . LYS B 1 333 ? 2.695 -42.406 -4.992 1 92.5 333 LYS B CA 1
ATOM 10862 C C . LYS B 1 333 ? 1.449 -43.219 -4.66 1 92.5 333 LYS B C 1
ATOM 10864 O O . LYS B 1 333 ? 1.532 -44.219 -3.961 1 92.5 333 LYS B O 1
ATOM 10869 N N . PHE B 1 334 ? 0.34 -42.844 -5.27 1 92.12 334 PHE B N 1
ATOM 10870 C CA . PHE B 1 334 ? -0.911 -43.531 -4.988 1 92.12 334 PHE B CA 1
ATOM 10871 C C . PHE B 1 334 ? -0.896 -44.938 -5.586 1 92.12 334 PHE B C 1
ATOM 10873 O O . PHE B 1 334 ? -1.425 -45.875 -4.992 1 92.12 334 PHE B O 1
ATOM 10880 N N . GLU B 1 335 ? -0.29 -45.031 -6.691 1 93 335 GLU B N 1
ATOM 10881 C CA . GLU B 1 335 ? -0.204 -46.344 -7.305 1 93 335 GLU B CA 1
ATOM 10882 C C . GLU B 1 335 ? 0.71 -47.281 -6.504 1 93 335 GLU B C 1
ATOM 10884 O O . GLU B 1 335 ? 0.411 -48.438 -6.328 1 93 335 GLU B O 1
ATOM 10889 N N . HIS B 1 336 ? 1.821 -46.75 -6.004 1 92.19 336 HIS B N 1
ATOM 10890 C CA . HIS B 1 336 ? 2.727 -47.562 -5.195 1 92.19 336 HIS B CA 1
ATOM 10891 C C . HIS B 1 336 ? 2.068 -47.969 -3.881 1 92.19 336 HIS B C 1
ATOM 10893 O O . HIS B 1 336 ? 2.199 -49.125 -3.453 1 92.19 336 HIS B O 1
ATOM 10899 N N . TYR B 1 337 ? 1.375 -47.156 -3.312 1 91.12 337 TYR B N 1
ATOM 10900 C CA . TYR B 1 337 ? 0.736 -47.438 -2.037 1 91.12 337 TYR B CA 1
ATOM 10901 C C . TYR B 1 337 ? -0.395 -48.469 -2.217 1 91.12 337 TYR B C 1
ATOM 10903 O O . TYR B 1 337 ? -0.598 -49.344 -1.37 1 91.12 337 TYR B O 1
ATOM 10911 N N . PHE B 1 338 ? -1.102 -48.344 -3.326 1 91.06 338 PHE B N 1
ATOM 10912 C CA . PHE B 1 338 ? -2.189 -49.281 -3.607 1 91.06 338 PHE B CA 1
ATOM 10913 C C . PHE B 1 338 ? -1.649 -50.656 -3.928 1 91.06 338 PHE B C 1
ATOM 10915 O O . PHE B 1 338 ? -2.223 -51.656 -3.508 1 91.06 338 PHE B O 1
ATOM 10922 N N . SER B 1 339 ? -0.494 -50.719 -4.641 1 88.94 339 SER B N 1
ATOM 10923 C CA . SER B 1 339 ? 0.081 -52 -5.047 1 88.94 339 SER B CA 1
ATOM 10924 C C . SER B 1 339 ? 0.915 -52.594 -3.924 1 88.94 339 SER B C 1
ATOM 10926 O O . SER B 1 339 ? 1.355 -53.75 -4.027 1 88.94 339 SER B O 1
ATOM 10928 N N . GLY B 1 340 ? 1.151 -51.844 -2.797 1 88.5 340 GLY B N 1
ATOM 10929 C CA . GLY B 1 340 ? 1.89 -52.375 -1.654 1 88.5 340 GLY B CA 1
ATOM 10930 C C . GLY B 1 340 ? 3.389 -52.156 -1.772 1 88.5 340 GLY B C 1
ATOM 10931 O O . GLY B 1 340 ? 4.164 -52.812 -1.056 1 88.5 340 GLY B O 1
ATOM 10932 N N . ARG B 1 341 ? 3.791 -51.438 -2.773 1 89.06 341 ARG B N 1
ATOM 10933 C CA . ARG B 1 341 ? 5.215 -51.125 -2.928 1 89.06 341 ARG B CA 1
ATOM 10934 C C . ARG B 1 341 ? 5.559 -49.781 -2.352 1 89.06 341 ARG B C 1
ATOM 10936 O O . ARG B 1 341 ? 6.145 -48.938 -3.041 1 89.06 341 ARG B O 1
ATOM 10943 N N . GLU B 1 342 ? 5.367 -49.594 -1.124 1 88.88 342 GLU B N 1
ATOM 10944 C CA . GLU B 1 342 ? 5.516 -48.312 -0.439 1 88.88 342 GLU B CA 1
ATOM 10945 C C . GLU B 1 342 ? 6.984 -47.938 -0.321 1 88.88 342 GLU B C 1
ATOM 10947 O O . GLU B 1 342 ? 7.312 -46.75 -0.258 1 88.88 342 GLU B O 1
ATOM 10952 N N . SER B 1 343 ? 7.848 -48.875 -0.367 1 87.38 343 SER B N 1
ATOM 10953 C CA . SER B 1 343 ? 9.258 -48.562 -0.146 1 87.38 343 SER B CA 1
ATOM 10954 C C . SER B 1 343 ? 9.914 -48.031 -1.411 1 87.38 343 SER B C 1
ATOM 10956 O O . SER B 1 343 ? 11 -47.438 -1.354 1 87.38 343 SER B O 1
ATOM 10958 N N . VAL B 1 344 ? 9.211 -48.125 -2.547 1 90.62 344 VAL B N 1
ATOM 10959 C CA . VAL B 1 344 ? 9.797 -47.688 -3.811 1 90.62 344 VAL B CA 1
ATOM 10960 C C . VAL B 1 344 ? 9.562 -46.188 -4.004 1 90.62 344 VAL B C 1
ATOM 10962 O O . VAL B 1 344 ? 10.367 -45.531 -4.648 1 90.62 344 VAL B O 1
ATOM 10965 N N . TYR B 1 345 ? 8.547 -45.688 -3.373 1 91.38 345 TYR B N 1
ATOM 10966 C CA . TYR B 1 345 ? 8.188 -44.281 -3.602 1 91.38 345 TYR B CA 1
ATOM 10967 C C . TYR B 1 345 ? 9.289 -43.344 -3.105 1 91.38 345 TYR B C 1
ATOM 10969 O O . TYR B 1 345 ? 9.695 -42.438 -3.818 1 91.38 345 TYR B O 1
ATOM 10977 N N . PRO B 1 346 ? 9.82 -43.531 -1.891 1 90.5 346 PRO B N 1
ATOM 10978 C CA . PRO B 1 346 ? 10.875 -42.625 -1.467 1 90.5 346 PRO B CA 1
ATOM 10979 C C . PRO B 1 346 ? 12.086 -42.625 -2.398 1 90.5 346 PRO B C 1
ATOM 10981 O O . PRO B 1 346 ? 12.797 -41.625 -2.516 1 90.5 346 PRO B O 1
ATOM 10984 N N . LEU B 1 347 ? 12.281 -43.719 -3.076 1 90.38 347 LEU B N 1
ATOM 10985 C CA . LEU B 1 347 ? 13.398 -43.812 -4.012 1 90.38 347 LEU B CA 1
ATOM 10986 C C . LEU B 1 347 ? 13.078 -43.062 -5.301 1 90.38 347 LEU B C 1
ATOM 10988 O O . LEU B 1 347 ? 13.961 -42.406 -5.887 1 90.38 347 LEU B O 1
ATOM 10992 N N . ASP B 1 348 ? 11.836 -43.156 -5.73 1 92 348 ASP B N 1
ATOM 10993 C CA . ASP B 1 348 ? 11.43 -42.344 -6.879 1 92 348 ASP B CA 1
ATOM 10994 C C . ASP B 1 348 ? 11.531 -40.844 -6.574 1 92 348 ASP B C 1
ATOM 10996 O O . ASP B 1 348 ? 11.898 -40.062 -7.441 1 92 348 ASP B O 1
ATOM 11000 N N . ARG B 1 349 ? 11.195 -40.531 -5.426 1 91.5 349 ARG B N 1
ATOM 11001 C CA . ARG B 1 349 ? 11.297 -39.156 -5.004 1 91.5 349 ARG B CA 1
ATOM 11002 C C . ARG B 1 349 ? 12.75 -38.688 -4.98 1 91.5 349 ARG B C 1
ATOM 11004 O O . ARG B 1 349 ? 13.07 -37.594 -5.426 1 91.5 349 ARG B O 1
ATOM 11011 N N . ARG B 1 350 ? 13.633 -39.469 -4.496 1 90.69 350 ARG B N 1
ATOM 11012 C CA . ARG B 1 350 ? 15.055 -39.188 -4.48 1 90.69 350 ARG B CA 1
ATOM 11013 C C . ARG B 1 350 ? 15.617 -39.094 -5.895 1 90.69 350 ARG B C 1
ATOM 11015 O O . ARG B 1 350 ? 16.5 -38.281 -6.176 1 90.69 350 ARG B O 1
ATOM 11022 N N . LEU B 1 351 ? 15.078 -39.938 -6.699 1 91.94 351 LEU B N 1
ATOM 11023 C CA . LEU B 1 351 ? 15.516 -39.938 -8.086 1 91.94 351 LEU B CA 1
ATOM 11024 C C . LEU B 1 351 ? 15.141 -38.625 -8.773 1 91.94 351 LEU B C 1
ATOM 11026 O O . LEU B 1 351 ? 15.961 -38 -9.469 1 91.94 351 LEU B O 1
ATOM 11030 N N . THR B 1 352 ? 13.953 -38.156 -8.578 1 91.31 352 THR B N 1
ATOM 11031 C CA . THR B 1 352 ? 13.508 -36.906 -9.172 1 91.31 352 THR B CA 1
ATOM 11032 C C . THR B 1 352 ? 14.297 -35.719 -8.602 1 91.31 352 THR B C 1
ATOM 11034 O O . THR B 1 352 ? 14.617 -34.781 -9.32 1 91.31 352 THR B O 1
ATOM 11037 N N . ARG B 1 353 ? 14.625 -35.812 -7.348 1 86.06 353 ARG B N 1
ATOM 11038 C CA . ARG B 1 353 ? 15.445 -34.781 -6.727 1 86.06 353 ARG B CA 1
ATOM 11039 C C . ARG B 1 353 ? 16.844 -34.75 -7.32 1 86.06 353 ARG B C 1
ATOM 11041 O O . ARG B 1 353 ? 17.422 -33.688 -7.52 1 86.06 353 ARG B O 1
ATOM 11048 N N . SER B 1 354 ? 17.359 -35.875 -7.547 1 90.38 354 SER B N 1
ATOM 11049 C CA . SER B 1 354 ? 18.703 -35.938 -8.125 1 90.38 354 SER B CA 1
ATOM 11050 C C . SER B 1 354 ? 18.719 -35.375 -9.539 1 90.38 354 SER B C 1
ATOM 11052 O O . SER B 1 354 ? 19.703 -34.75 -9.938 1 90.38 354 SER B O 1
ATOM 11054 N N . ILE B 1 355 ? 17.703 -35.594 -10.266 1 91.31 355 ILE B N 1
ATOM 11055 C CA . ILE B 1 355 ? 17.609 -35.031 -11.609 1 91.31 355 ILE B CA 1
ATOM 11056 C C . ILE B 1 355 ? 17.5 -33.5 -11.539 1 91.31 355 ILE B C 1
ATOM 11058 O O . ILE B 1 355 ? 18.078 -32.781 -12.367 1 91.31 355 ILE B O 1
ATOM 11062 N N . GLU B 1 356 ? 16.828 -33.031 -10.562 1 84.88 356 GLU B N 1
ATOM 11063 C CA . GLU B 1 356 ? 16.703 -31.578 -10.375 1 84.88 356 GLU B CA 1
ATOM 11064 C C . GLU B 1 356 ? 18.062 -30.953 -10.031 1 84.88 356 GLU B C 1
ATOM 11066 O O . GLU B 1 356 ? 18.406 -29.906 -10.555 1 84.88 356 GLU B O 1
ATOM 11071 N N . THR B 1 357 ? 18.75 -31.609 -9.172 1 83.62 357 THR B N 1
ATOM 11072 C CA . THR B 1 357 ? 20.078 -31.094 -8.805 1 83.62 357 THR B CA 1
ATOM 11073 C C . THR B 1 357 ? 21.031 -31.156 -9.992 1 83.62 357 THR B C 1
ATOM 11075 O O . THR B 1 357 ? 21.875 -30.281 -10.148 1 83.62 357 THR B O 1
ATOM 11078 N N . LEU B 1 358 ? 20.859 -32.188 -10.742 1 89.94 358 LEU B N 1
ATOM 11079 C CA . LEU B 1 358 ? 21.688 -32.312 -11.938 1 89.94 358 LEU B CA 1
ATOM 11080 C C . LEU B 1 358 ? 21.375 -31.172 -12.922 1 89.94 358 LEU B C 1
ATOM 11082 O O . LEU B 1 358 ? 22.281 -30.625 -13.539 1 89.94 358 LEU B O 1
ATOM 11086 N N . SER B 1 359 ? 20.172 -30.859 -13.07 1 88.75 359 SER B N 1
ATOM 11087 C CA . SER B 1 359 ? 19.797 -29.766 -13.938 1 88.75 359 SER B CA 1
ATOM 11088 C C . SER B 1 359 ? 20.344 -28.438 -13.43 1 88.75 359 SER B C 1
ATOM 11090 O O . SER B 1 359 ? 20.734 -27.562 -14.219 1 88.75 359 SER B O 1
ATOM 11092 N N . GLN B 1 360 ? 20.422 -28.312 -12.164 1 80.44 360 GLN B N 1
ATOM 11093 C CA . GLN B 1 360 ? 21 -27.094 -11.586 1 80.44 360 GLN B CA 1
ATOM 11094 C C . GLN B 1 360 ? 22.5 -27.016 -11.859 1 80.44 360 GLN B C 1
ATOM 11096 O O . GLN B 1 360 ? 23.031 -25.938 -12.133 1 80.44 360 GLN B O 1
ATOM 11101 N N . ALA B 1 361 ? 23.094 -28.078 -11.766 1 85.38 361 ALA B N 1
ATOM 11102 C CA . ALA B 1 361 ? 24.531 -28.109 -12.055 1 85.38 361 ALA B CA 1
ATOM 11103 C C . ALA B 1 361 ? 24.812 -27.75 -13.508 1 85.38 361 ALA B C 1
ATOM 11105 O O . ALA B 1 361 ? 25.766 -27.031 -13.805 1 85.38 361 ALA B O 1
ATOM 11106 N N . ILE B 1 362 ? 24 -28.219 -14.375 1 89.31 362 ILE B N 1
ATOM 11107 C CA . ILE B 1 362 ? 24.156 -27.891 -15.789 1 89.31 362 ILE B CA 1
ATOM 11108 C C . ILE B 1 362 ? 23.859 -26.406 -16.016 1 89.31 362 ILE B C 1
ATOM 11110 O O . ILE B 1 362 ? 24.5 -25.766 -16.844 1 89.31 362 ILE B O 1
ATOM 11114 N N . GLY B 1 363 ? 22.906 -25.969 -15.305 1 83.12 363 GLY B N 1
ATOM 11115 C CA . GLY B 1 363 ? 22.672 -24.531 -15.352 1 83.12 363 GLY B CA 1
ATOM 11116 C C . GLY B 1 363 ? 23.844 -23.719 -14.883 1 83.12 363 GLY B C 1
ATOM 11117 O O . GLY B 1 363 ? 24.141 -22.656 -15.445 1 83.12 363 GLY B O 1
ATOM 11118 N N . GLY B 1 364 ? 24.469 -24.172 -13.875 1 80.94 364 GLY B N 1
ATOM 11119 C CA . GLY B 1 364 ? 25.703 -23.531 -13.43 1 80.94 364 GLY B CA 1
ATOM 11120 C C . GLY B 1 364 ? 26.781 -23.531 -14.484 1 80.94 364 GLY B C 1
ATOM 11121 O O . GLY B 1 364 ? 27.516 -22.562 -14.641 1 80.94 364 GLY B O 1
ATOM 11122 N N . LEU B 1 365 ? 26.891 -24.594 -15.227 1 86.81 365 LEU B N 1
ATOM 11123 C CA . LEU B 1 365 ? 27.859 -24.703 -16.312 1 86.81 365 LEU B CA 1
ATOM 11124 C C . LEU B 1 365 ? 27.562 -23.703 -17.422 1 86.81 365 LEU B C 1
ATOM 11126 O O . LEU B 1 365 ? 28.469 -23.094 -17.969 1 86.81 365 LEU B O 1
ATOM 11130 N N . ARG B 1 366 ? 26.359 -23.547 -17.719 1 85.19 366 ARG B N 1
ATOM 11131 C CA . ARG B 1 366 ? 25.953 -22.562 -18.734 1 85.19 366 ARG B CA 1
ATOM 11132 C C . ARG B 1 366 ? 26.297 -21.156 -18.297 1 85.19 366 ARG B C 1
ATOM 11134 O O . ARG B 1 366 ? 26.75 -20.344 -19.109 1 85.19 366 ARG B O 1
ATOM 11141 N N . SER B 1 367 ? 26.078 -20.984 -17.062 1 78.88 367 SER B N 1
ATOM 11142 C CA . SER B 1 367 ? 26.406 -19.656 -16.547 1 78.88 367 SER B CA 1
ATOM 11143 C C . SER B 1 367 ? 27.906 -19.375 -16.641 1 78.88 367 SER B C 1
ATOM 11145 O O . SER B 1 367 ? 28.312 -18.266 -16.938 1 78.88 367 SER B O 1
ATOM 11147 N N . ALA B 1 368 ? 28.672 -20.312 -16.359 1 82 368 ALA B N 1
ATOM 11148 C CA . ALA B 1 368 ? 30.125 -20.172 -16.484 1 82 368 ALA B CA 1
ATOM 11149 C C . ALA B 1 368 ? 30.531 -19.875 -17.922 1 82 368 ALA B C 1
ATOM 11151 O O . ALA B 1 368 ? 31.438 -19.094 -18.172 1 82 368 ALA B O 1
ATOM 11152 N N . LEU B 1 369 ? 29.859 -20.438 -18.828 1 86.5 369 LEU B N 1
ATOM 11153 C CA . LEU B 1 369 ? 30.109 -20.203 -20.234 1 86.5 369 LEU B CA 1
ATOM 11154 C C . LEU B 1 369 ? 29.75 -18.766 -20.625 1 86.5 369 LEU B C 1
ATOM 11156 O O . LEU B 1 369 ? 30.5 -18.109 -21.344 1 86.5 369 LEU B O 1
ATOM 11160 N N . GLU B 1 370 ? 28.703 -18.281 -20.188 1 81.19 370 GLU B N 1
ATOM 11161 C CA . GLU B 1 370 ? 28.281 -16.922 -20.5 1 81.19 370 GLU B CA 1
ATOM 11162 C C . GLU B 1 370 ? 29.266 -15.898 -19.938 1 81.19 370 GLU B C 1
ATOM 11164 O O . GLU B 1 370 ? 29.516 -14.867 -20.547 1 81.19 370 GLU B O 1
ATOM 11169 N N . THR B 1 371 ? 29.734 -16.234 -18.812 1 77.06 371 THR B N 1
ATOM 11170 C CA . THR B 1 371 ? 30.734 -15.344 -18.219 1 77.06 371 THR B CA 1
ATOM 11171 C C . THR B 1 371 ? 32 -15.32 -19.062 1 77.06 371 THR B C 1
ATOM 11173 O O . THR B 1 371 ? 32.625 -14.266 -19.219 1 77.06 371 THR B O 1
ATOM 11176 N N . GLN B 1 372 ? 32.375 -16.422 -19.578 1 81 372 GLN B N 1
ATOM 11177 C CA . GLN B 1 372 ? 33.562 -16.484 -20.422 1 81 372 GLN B CA 1
ATOM 11178 C C . GLN B 1 372 ? 33.406 -15.664 -21.688 1 81 372 GLN B C 1
ATOM 11180 O O . GLN B 1 372 ? 34.312 -14.969 -22.125 1 81 372 GLN B O 1
ATOM 11185 N N . PHE B 1 373 ? 32.25 -15.641 -22.25 1 80.81 373 PHE B N 1
ATOM 11186 C CA . PHE B 1 373 ? 31.984 -14.859 -23.453 1 80.81 373 PHE B CA 1
ATOM 11187 C C . PHE B 1 373 ? 32 -13.367 -23.141 1 80.81 373 PHE B C 1
ATOM 11189 O O . PHE B 1 373 ? 32.5 -12.578 -23.938 1 80.81 373 PHE B O 1
ATOM 11196 N N . ALA B 1 374 ? 31.516 -13.062 -21.984 1 76.5 374 ALA B N 1
ATOM 11197 C CA . ALA B 1 374 ? 31.484 -11.656 -21.594 1 76.5 374 ALA B CA 1
ATOM 11198 C C . ALA B 1 374 ? 32.906 -11.109 -21.422 1 76.5 374 ALA B C 1
ATOM 11200 O O . ALA B 1 374 ? 33.156 -9.961 -21.766 1 76.5 374 ALA B O 1
ATOM 11201 N N . LEU B 1 375 ? 33.781 -11.875 -20.922 1 77.25 375 LEU B N 1
ATOM 11202 C CA . LEU B 1 375 ? 35.156 -11.438 -20.672 1 77.25 375 LEU B CA 1
ATOM 11203 C C . LEU B 1 375 ? 35.938 -11.383 -21.969 1 77.25 375 LEU B C 1
ATOM 11205 O O . LEU B 1 375 ? 36.812 -10.523 -22.141 1 77.25 375 LEU B O 1
ATOM 11209 N N . LEU B 1 376 ? 35.594 -12.227 -22.875 1 75.62 376 LEU B N 1
ATOM 11210 C CA . LEU B 1 376 ? 36.344 -12.266 -24.141 1 75.62 376 LEU B CA 1
ATOM 11211 C C . LEU B 1 376 ? 35.906 -11.109 -25.047 1 75.62 376 LEU B C 1
ATOM 11213 O O . LEU B 1 376 ? 36.688 -10.68 -25.922 1 75.62 376 LEU B O 1
ATOM 11217 N N . ARG B 1 377 ? 34.781 -10.523 -24.812 1 71.69 377 ARG B N 1
ATOM 11218 C CA . ARG B 1 377 ? 34.281 -9.383 -25.578 1 71.69 377 ARG B CA 1
ATOM 11219 C C . ARG B 1 377 ? 34.938 -8.086 -25.109 1 71.69 377 ARG B C 1
ATOM 11221 O O . ARG B 1 377 ? 35.031 -7.121 -25.875 1 71.69 377 ARG B O 1
ATOM 11228 N N . GLU B 1 378 ? 35.312 -7.957 -23.875 1 61.62 378 GLU B N 1
ATOM 11229 C CA . GLU B 1 378 ? 35.906 -6.734 -23.359 1 61.62 378 GLU B CA 1
ATOM 11230 C C . GLU B 1 378 ? 37.25 -6.469 -24.016 1 61.62 378 GLU B C 1
ATOM 11232 O O . GLU B 1 378 ? 38.219 -7.242 -23.844 1 61.62 378 GLU B O 1
ATOM 11237 N N . VAL B 1 379 ? 37.312 -6.055 -25.328 1 52.56 379 VAL B N 1
ATOM 11238 C CA . VAL B 1 379 ? 38.5 -5.676 -26.094 1 52.56 379 VAL B CA 1
ATOM 11239 C C . VAL B 1 379 ? 39.25 -4.578 -25.344 1 52.56 379 VAL B C 1
ATOM 11241 O O . VAL B 1 379 ? 38.656 -3.598 -24.891 1 52.56 379 VAL B O 1
ATOM 11244 N N . PRO B 1 380 ? 40.5 -4.832 -25.047 1 46.91 380 PRO B N 1
ATOM 11245 C CA . PRO B 1 380 ? 41.312 -3.762 -24.438 1 46.91 380 PRO B CA 1
ATOM 11246 C C . PRO B 1 380 ? 41.312 -2.492 -25.297 1 46.91 380 PRO B C 1
ATOM 11248 O O . PRO B 1 380 ? 41.438 -2.566 -26.516 1 46.91 380 PRO B O 1
ATOM 11251 N N . ILE B 1 381 ? 40.688 -1.444 -24.844 1 41.56 381 ILE B N 1
ATOM 11252 C CA . ILE B 1 381 ? 40.906 -0.157 -25.5 1 41.56 381 ILE B CA 1
ATOM 11253 C C . ILE B 1 381 ? 42.406 0.059 -25.688 1 41.56 381 ILE B C 1
ATOM 11255 O O . ILE B 1 381 ? 43.156 0.156 -24.719 1 41.56 381 ILE B O 1
ATOM 11259 N N . GLN B 1 382 ? 43.031 -0.516 -26.703 1 37.06 382 GLN B N 1
ATOM 11260 C CA . GLN B 1 382 ? 44.406 -0.086 -27.016 1 37.06 382 GLN B CA 1
ATOM 11261 C C . GLN B 1 382 ? 44.5 1.436 -27.078 1 37.06 382 GLN B C 1
ATOM 11263 O O . GLN B 1 382 ? 43.844 2.076 -27.906 1 37.06 382 GLN B O 1
ATOM 11268 N N . GLU B 1 383 ? 44.781 2.053 -26.016 1 37.09 383 GLU B N 1
ATOM 11269 C CA . GLU B 1 383 ? 45 3.494 -25.969 1 37.09 383 GLU B CA 1
ATOM 11270 C C . GLU B 1 383 ? 45.875 3.955 -27.125 1 37.09 383 GLU B C 1
ATOM 11272 O O . GLU B 1 383 ? 45.75 5.09 -27.594 1 37.09 383 GLU B O 1
ATOM 11277 N N . ASN B 1 384 ? 47.031 3.244 -27.453 1 34.12 384 ASN B N 1
ATOM 11278 C CA . ASN B 1 384 ? 48.031 3.988 -28.188 1 34.12 384 ASN B CA 1
ATOM 11279 C C . ASN B 1 384 ? 47.75 4.043 -29.688 1 34.12 384 ASN B C 1
ATOM 11281 O O . ASN B 1 384 ? 48.656 4.227 -30.5 1 34.12 384 ASN B O 1
ATOM 11285 N N . GLN B 1 385 ? 46.844 3.334 -30.266 1 33.62 385 GLN B N 1
ATOM 11286 C CA . GLN B 1 385 ? 47 3.543 -31.703 1 33.62 385 GLN B CA 1
ATOM 11287 C C . GLN B 1 385 ? 46.656 4.98 -32.094 1 33.62 385 GLN B C 1
ATOM 11289 O O . GLN B 1 385 ? 45.688 5.551 -31.594 1 33.62 385 GLN B O 1
ATOM 11294 N N . PRO B 1 386 ? 47.719 5.758 -32.719 1 32.75 386 PRO B N 1
ATOM 11295 C CA . PRO B 1 386 ? 47.438 7.086 -33.25 1 32.75 386 PRO B CA 1
ATOM 11296 C C . PRO B 1 386 ? 46.125 7.133 -34.031 1 32.75 386 PRO B C 1
ATOM 11298 O O . PRO B 1 386 ? 45.688 6.109 -34.562 1 32.75 386 PRO B O 1
ATOM 11301 N N . LEU B 1 387 ? 45.312 8.18 -33.844 1 33.97 387 LEU B N 1
ATOM 11302 C CA . LEU B 1 387 ? 44.062 8.633 -34.438 1 33.97 387 LEU B CA 1
ATOM 11303 C C . LEU B 1 387 ? 44.125 8.523 -35.969 1 33.97 387 LEU B C 1
ATOM 11305 O O . LEU B 1 387 ? 44.344 9.531 -36.656 1 33.97 387 LEU B O 1
ATOM 11309 N N . GLY B 1 388 ? 45.062 7.68 -36.656 1 28.17 388 GLY B N 1
ATOM 11310 C CA . GLY B 1 388 ? 45 7.871 -38.094 1 28.17 388 GLY B CA 1
ATOM 11311 C C . GLY B 1 388 ? 43.562 7.844 -38.656 1 28.17 388 GLY B C 1
ATOM 11312 O O . GLY B 1 388 ? 42.625 7.59 -37.906 1 28.17 388 GLY B O 1
ATOM 11313 N N . SER B 1 389 ? 43.438 7.98 -40.031 1 30.55 389 SER B N 1
ATOM 11314 C CA . SER B 1 389 ? 42.344 8.336 -40.938 1 30.55 389 SER B CA 1
ATOM 11315 C C . SER B 1 389 ? 41.156 7.41 -40.75 1 30.55 389 SER B C 1
ATOM 11317 O O . SER B 1 389 ? 41.312 6.246 -40.375 1 30.55 389 SER B O 1
ATOM 11319 N N . PRO B 1 390 ? 39.938 8.094 -40.562 1 30.81 390 PRO B N 1
ATOM 11320 C CA . PRO B 1 390 ? 38.594 7.527 -40.406 1 30.81 390 PRO B CA 1
ATOM 11321 C C . PRO B 1 390 ? 38.312 6.438 -41.438 1 30.81 390 PRO B C 1
ATOM 11323 O O . PRO B 1 390 ? 38.031 6.738 -42.594 1 30.81 390 PRO B O 1
ATOM 11326 N N . THR B 1 391 ? 39.219 5.508 -41.75 1 29.14 391 THR B N 1
ATOM 11327 C CA . THR B 1 391 ? 38.688 4.613 -42.781 1 29.14 391 THR B CA 1
ATOM 11328 C C . THR B 1 391 ? 37.312 4.094 -42.375 1 29.14 391 THR B C 1
ATOM 11330 O O . THR B 1 391 ? 37.031 3.895 -41.219 1 29.14 391 THR B O 1
ATOM 11333 N N . PRO B 1 392 ? 36.312 4.156 -43.312 1 29.81 392 PRO B N 1
ATOM 11334 C CA . PRO B 1 392 ? 34.906 3.824 -43.094 1 29.81 392 PRO B CA 1
ATOM 11335 C C . PRO B 1 392 ? 34.719 2.521 -42.312 1 29.81 392 PRO B C 1
ATOM 11337 O O . PRO B 1 392 ? 35.469 1.578 -42.5 1 29.81 392 PRO B O 1
ATOM 11340 N N . ALA B 1 393 ? 34.156 2.709 -41.125 1 30.5 393 ALA B N 1
ATOM 11341 C CA . ALA B 1 393 ? 33.688 1.777 -40.094 1 30.5 393 ALA B CA 1
ATOM 11342 C C . ALA B 1 393 ? 32.938 0.604 -40.719 1 30.5 393 ALA B C 1
ATOM 11344 O O . ALA B 1 393 ? 31.719 0.68 -40.938 1 30.5 393 ALA B O 1
ATOM 11345 N N . GLY B 1 394 ? 33.375 0.074 -41.969 1 25.72 394 GLY B N 1
ATOM 11346 C CA . GLY B 1 394 ? 32.594 -1.085 -42.344 1 25.72 394 GLY B CA 1
ATOM 11347 C C . GLY B 1 394 ? 32.344 -2.051 -41.188 1 25.72 394 GLY B C 1
ATOM 11348 O O . GLY B 1 394 ? 33.125 -2.061 -40.219 1 25.72 394 GLY B O 1
ATOM 11349 N N . LEU B 1 395 ? 31.078 -2.545 -41.062 1 30.05 395 LEU B N 1
ATOM 11350 C CA . LEU B 1 395 ? 30.234 -3.27 -40.125 1 30.05 395 LEU B CA 1
ATOM 11351 C C . LEU B 1 395 ? 30.922 -4.535 -39.625 1 30.05 395 LEU B C 1
ATOM 11353 O O . LEU B 1 395 ? 30.344 -5.316 -38.875 1 30.05 395 LEU B O 1
ATOM 11357 N N . SER B 1 396 ? 31.781 -5.141 -40.469 1 31.11 396 SER B N 1
ATOM 11358 C CA . SER B 1 396 ? 31.891 -6.516 -39.969 1 31.11 396 SER B CA 1
ATOM 11359 C C . SER B 1 396 ? 32.531 -6.562 -38.594 1 31.11 396 SER B C 1
ATOM 11361 O O . SER B 1 396 ? 33.531 -5.871 -38.344 1 31.11 396 SER B O 1
ATOM 11363 N N . PRO B 1 397 ? 31.688 -6.809 -37.594 1 33.31 397 PRO B N 1
ATOM 11364 C CA . PRO B 1 397 ? 32.188 -6.848 -36.219 1 33.31 397 PRO B CA 1
ATOM 11365 C C . PRO B 1 397 ? 33.562 -7.508 -36.094 1 33.31 397 PRO B C 1
ATOM 11367 O O . PRO B 1 397 ? 33.781 -8.617 -36.594 1 33.31 397 PRO B O 1
ATOM 11370 N N . SER B 1 398 ? 34.656 -6.766 -36.281 1 34.38 398 SER B N 1
ATOM 11371 C CA . SER B 1 398 ? 36.094 -7.004 -36.25 1 34.38 398 SER B CA 1
ATOM 11372 C C . SER B 1 398 ? 36.469 -8.031 -35.156 1 34.38 398 SER B C 1
ATOM 11374 O O . SER B 1 398 ? 37.562 -8.594 -35.188 1 34.38 398 SER B O 1
ATOM 11376 N N . LEU B 1 399 ? 35.562 -8.078 -34.156 1 34.28 399 LEU B N 1
ATOM 11377 C CA . LEU B 1 399 ? 35.938 -8.898 -33 1 34.28 399 LEU B CA 1
ATOM 11378 C C . LEU B 1 399 ? 36 -10.375 -33.375 1 34.28 399 LEU B C 1
ATOM 11380 O O . LEU B 1 399 ? 36.844 -11.117 -32.906 1 34.28 399 LEU B O 1
ATOM 11384 N N . THR B 1 400 ? 35.125 -10.805 -34.375 1 35.19 400 THR B N 1
ATOM 11385 C CA . THR B 1 400 ? 35.125 -12.211 -34.781 1 35.19 400 THR B CA 1
ATOM 11386 C C . THR B 1 400 ? 36.375 -12.578 -35.562 1 35.19 400 THR B C 1
ATOM 11388 O O . THR B 1 400 ? 36.781 -13.734 -35.562 1 35.19 400 THR B O 1
ATOM 11391 N N . ARG B 1 401 ? 37.062 -11.617 -36.219 1 38.09 401 ARG B N 1
ATOM 11392 C CA . ARG B 1 401 ? 38.219 -11.93 -37.094 1 38.09 401 ARG B CA 1
ATOM 11393 C C . ARG B 1 401 ? 39.469 -12.156 -36.25 1 38.09 401 ARG B C 1
ATOM 11395 O O . ARG B 1 401 ? 40.312 -12.992 -36.594 1 38.09 401 ARG B O 1
ATOM 11402 N N . THR B 1 402 ? 39.656 -11.289 -35.281 1 36.75 402 THR B N 1
ATOM 11403 C CA . THR B 1 402 ? 40.906 -11.422 -34.562 1 36.75 402 THR B CA 1
ATOM 11404 C C . THR B 1 402 ? 40.938 -12.727 -33.75 1 36.75 402 THR B C 1
ATOM 11406 O O . THR B 1 402 ? 42 -13.367 -33.656 1 36.75 402 THR B O 1
ATOM 11409 N N . ILE B 1 403 ? 39.781 -13.102 -33.188 1 39.56 403 ILE B N 1
ATOM 11410 C CA . ILE B 1 403 ? 39.75 -14.375 -32.5 1 39.56 403 ILE B CA 1
ATOM 11411 C C . ILE B 1 403 ? 39.906 -15.523 -33.5 1 39.56 403 ILE B C 1
ATOM 11413 O O . ILE B 1 403 ? 40.625 -16.484 -33.219 1 39.56 403 ILE B O 1
ATOM 11417 N N . SER B 1 404 ? 39.344 -15.391 -34.75 1 40.06 404 SER B N 1
ATOM 11418 C CA . SER B 1 404 ? 39.438 -16.438 -35.75 1 40.06 404 SER B CA 1
ATOM 11419 C C . SER B 1 404 ? 40.844 -16.516 -36.312 1 40.06 404 SER B C 1
ATOM 11421 O O . SER B 1 404 ? 41.344 -17.594 -36.594 1 40.06 404 SER B O 1
ATOM 11423 N N . ALA B 1 405 ? 41.562 -15.406 -36.562 1 40.88 405 ALA B N 1
ATOM 11424 C CA . ALA B 1 405 ? 42.906 -15.438 -37.125 1 40.88 405 ALA B CA 1
ATOM 11425 C C . ALA B 1 405 ? 43.906 -16.078 -36.156 1 40.88 405 ALA B C 1
ATOM 11427 O O . ALA B 1 405 ? 44.812 -16.812 -36.562 1 40.88 405 ALA B O 1
ATOM 11428 N N . PHE B 1 406 ? 43.812 -15.68 -34.906 1 37.69 406 PHE B N 1
ATOM 11429 C CA . PHE B 1 406 ? 44.719 -16.234 -33.906 1 37.69 406 PHE B CA 1
ATOM 11430 C C . PHE B 1 406 ? 44.406 -17.703 -33.656 1 37.69 406 PHE B C 1
ATOM 11432 O O . PHE B 1 406 ? 45.312 -18.516 -33.469 1 37.69 406 PHE B O 1
ATOM 11439 N N . MET B 1 407 ? 43.188 -18.062 -33.656 1 40.84 407 MET B N 1
ATOM 11440 C CA . MET B 1 407 ? 42.844 -19.469 -33.562 1 40.84 407 MET B CA 1
ATOM 11441 C C . MET B 1 407 ? 43.312 -20.219 -34.812 1 40.84 407 MET B C 1
ATOM 11443 O O . MET B 1 407 ? 43.688 -21.406 -34.719 1 40.84 407 MET B O 1
ATOM 11447 N N . ASP B 1 408 ? 43.5 -19.609 -35.969 1 41.59 408 ASP B N 1
ATOM 11448 C CA . ASP B 1 408 ? 44.031 -20.203 -37.156 1 41.59 408 ASP B CA 1
ATOM 11449 C C . ASP B 1 408 ? 45.531 -20.406 -37.031 1 41.59 408 ASP B C 1
ATOM 11451 O O . ASP B 1 408 ? 46.094 -21.422 -37.469 1 41.59 408 ASP B O 1
ATOM 11455 N N . GLU B 1 409 ? 46.312 -19.438 -36.531 1 41.94 409 GLU B N 1
ATOM 11456 C CA . GLU B 1 409 ? 47.75 -19.625 -36.406 1 41.94 409 GLU B CA 1
ATOM 11457 C C . GLU B 1 409 ? 48.062 -20.672 -35.344 1 41.94 409 GLU B C 1
ATOM 11459 O O . GLU B 1 409 ? 49 -21.469 -35.5 1 41.94 409 GLU B O 1
ATOM 11464 N N . ALA B 1 410 ? 47.406 -20.703 -34.188 1 39.25 410 ALA B N 1
ATOM 11465 C CA . ALA B 1 410 ? 47.594 -21.766 -33.219 1 39.25 410 ALA B CA 1
ATOM 11466 C C . ALA B 1 410 ? 47.125 -23.125 -33.781 1 39.25 410 ALA B C 1
ATOM 11468 O O . ALA B 1 410 ? 47.719 -24.156 -33.469 1 39.25 410 ALA B O 1
ATOM 11469 N N . ARG B 1 411 ? 46.25 -23.125 -34.688 1 37.59 411 ARG B N 1
ATOM 11470 C CA . ARG B 1 411 ? 45.812 -24.312 -35.375 1 37.59 411 ARG B CA 1
ATOM 11471 C C . ARG B 1 411 ? 46.875 -24.828 -36.344 1 37.59 411 ARG B C 1
ATOM 11473 O O . ARG B 1 411 ? 47.031 -26.031 -36.531 1 37.59 411 ARG B O 1
ATOM 11480 N N . GLU B 1 412 ? 47.531 -23.969 -37.125 1 37.31 412 GLU B N 1
ATOM 11481 C CA . GLU B 1 412 ? 48.562 -24.438 -38 1 37.31 412 GLU B CA 1
ATOM 11482 C C . GLU B 1 412 ? 49.719 -25.078 -37.25 1 37.31 412 GLU B C 1
ATOM 11484 O O . GLU B 1 412 ? 50.375 -26.016 -37.719 1 37.31 412 GLU B O 1
ATOM 11489 N N . ARG B 1 413 ? 50.062 -24.562 -36.031 1 35.56 413 ARG B N 1
ATOM 11490 C CA . ARG B 1 413 ? 51.125 -25.25 -35.312 1 35.56 413 ARG B CA 1
ATOM 11491 C C . ARG B 1 413 ? 50.688 -26.656 -34.875 1 35.56 413 ARG B C 1
ATOM 11493 O O . ARG B 1 413 ? 51.5 -27.562 -34.781 1 35.56 413 ARG B O 1
ATOM 11500 N N . LEU B 1 414 ? 49.344 -26.734 -34.625 1 31.91 414 LEU B N 1
ATOM 11501 C CA . LEU B 1 414 ? 48.906 -28.062 -34.188 1 31.91 414 LEU B CA 1
ATOM 11502 C C . LEU B 1 414 ? 48.719 -29 -35.375 1 31.91 414 LEU B C 1
ATOM 11504 O O . LEU B 1 414 ? 48.562 -30.203 -35.219 1 31.91 414 LEU B O 1
ATOM 11508 N N . ALA B 1 415 ? 48.531 -28.547 -36.625 1 29.72 415 ALA B N 1
ATOM 11509 C CA . ALA B 1 415 ? 48.312 -29.484 -37.75 1 29.72 415 ALA B CA 1
ATOM 11510 C C . ALA B 1 415 ? 49.594 -30.297 -38.031 1 29.72 415 ALA B C 1
ATOM 11512 O O . ALA B 1 415 ? 49.531 -31.297 -38.75 1 29.72 415 ALA B O 1
ATOM 11513 N N . VAL B 1 416 ? 50.844 -29.844 -37.844 1 29.02 416 VAL B N 1
ATOM 11514 C CA . VAL B 1 416 ? 51.969 -30.562 -38.438 1 29.02 416 VAL B CA 1
ATOM 11515 C C . VAL B 1 416 ? 52.188 -31.891 -37.688 1 29.02 416 VAL B C 1
ATOM 11517 O O . VAL B 1 416 ? 53.156 -32.594 -37.938 1 29.02 416 VAL B O 1
ATOM 11520 N N . ILE B 1 417 ? 51.438 -32.312 -36.688 1 28.5 417 ILE B N 1
ATOM 11521 C CA . ILE B 1 417 ? 51.906 -33.594 -36.25 1 28.5 417 ILE B CA 1
ATOM 11522 C C . ILE B 1 417 ? 51.531 -34.656 -37.281 1 28.5 417 ILE B C 1
ATOM 11524 O O . ILE B 1 417 ? 50.344 -34.938 -37.5 1 28.5 417 ILE B O 1
ATOM 11528 N N . ASP B 1 418 ? 52.219 -34.688 -38.469 1 27.34 418 ASP B N 1
ATOM 11529 C CA . ASP B 1 418 ? 52.25 -35.812 -39.375 1 27.34 418 ASP B CA 1
ATOM 11530 C C . ASP B 1 418 ? 52.281 -37.156 -38.625 1 27.34 418 ASP B C 1
ATOM 11532 O O . ASP B 1 418 ? 52.812 -37.219 -37.5 1 27.34 418 ASP B O 1
ATOM 11536 N N . GLU B 1 419 ? 51.5 -38.062 -39 1 27.45 419 GLU B N 1
ATOM 11537 C CA . GLU B 1 419 ? 51.281 -39.5 -38.75 1 27.45 419 GLU B CA 1
ATOM 11538 C C . GLU B 1 419 ? 52.625 -40.25 -38.719 1 27.45 419 GLU B C 1
ATOM 11540 O O . GLU B 1 419 ? 52.656 -41.469 -38.688 1 27.45 419 GLU B O 1
ATOM 11545 N N . SER B 1 420 ? 53.844 -39.688 -39 1 28.19 420 SER B N 1
ATOM 11546 C CA . SER B 1 420 ? 54.906 -40.656 -39.188 1 28.19 420 SER B CA 1
ATOM 11547 C C . SER B 1 420 ? 55.156 -41.438 -37.906 1 28.19 420 SER B C 1
ATOM 11549 O O . SER B 1 420 ? 54.906 -40.906 -36.812 1 28.19 420 SER B O 1
ATOM 11551 N N . GLY B 1 421 ? 55.188 -42.844 -37.906 1 28.2 421 GLY B N 1
ATOM 11552 C CA . GLY B 1 421 ? 55.562 -43.906 -36.969 1 28.2 421 GLY B CA 1
ATOM 11553 C C . GLY B 1 421 ? 56.719 -43.531 -36.062 1 28.2 421 GLY B C 1
ATOM 11554 O O . GLY B 1 421 ? 57.406 -44.406 -35.562 1 28.2 421 GLY B O 1
ATOM 11555 N N . GLU B 1 422 ? 57.25 -42.312 -36.188 1 31.77 422 GLU B N 1
ATOM 11556 C CA . GLU B 1 422 ? 58.531 -42.156 -35.469 1 31.77 422 GLU B CA 1
ATOM 11557 C C . GLU B 1 422 ? 58.344 -42.312 -33.969 1 31.77 422 GLU B C 1
ATOM 11559 O O . GLU B 1 422 ? 57.312 -41.906 -33.406 1 31.77 422 GLU B O 1
ATOM 11564 N N . SER B 1 423 ? 58.938 -43.531 -33.406 1 30.38 423 SER B N 1
ATOM 11565 C CA . SER B 1 423 ? 59 -44.031 -32.031 1 30.38 423 SER B CA 1
ATOM 11566 C C . SER B 1 423 ? 59.188 -42.875 -31.047 1 30.38 423 SER B C 1
ATOM 11568 O O . SER B 1 423 ? 59.594 -41.781 -31.422 1 30.38 423 SER B O 1
ATOM 11570 N N . GLU B 1 424 ? 58.594 -43 -29.828 1 34.09 424 GLU B N 1
ATOM 11571 C CA . GLU B 1 424 ? 58.688 -42.156 -28.641 1 34.09 424 GLU B CA 1
ATOM 11572 C C . GLU B 1 424 ? 60.094 -41.625 -28.469 1 34.09 424 GLU B C 1
ATOM 11574 O O . GLU B 1 424 ? 60.281 -40.531 -27.938 1 34.09 424 GLU B O 1
ATOM 11579 N N . GLU B 1 425 ? 61.219 -42.469 -28.859 1 34.56 425 GLU B N 1
ATOM 11580 C CA . GLU B 1 425 ? 62.625 -42.094 -28.641 1 34.56 425 GLU B CA 1
ATOM 11581 C C . GLU B 1 425 ? 63 -40.844 -29.453 1 34.56 425 GLU B C 1
ATOM 11583 O O . GLU B 1 425 ? 63.719 -39.969 -28.969 1 34.56 425 GLU B O 1
ATOM 11588 N N . GLU B 1 426 ? 62.625 -40.875 -30.781 1 35.12 426 GLU B N 1
ATOM 11589 C CA . GLU B 1 426 ? 63.062 -39.781 -31.656 1 35.12 426 GLU B CA 1
ATOM 11590 C C . GLU B 1 426 ? 62.312 -38.469 -31.344 1 35.12 426 GLU B C 1
ATOM 11592 O O . GLU B 1 426 ? 62.781 -37.406 -31.703 1 35.12 426 GLU B O 1
ATOM 11597 N N . ARG B 1 427 ? 61.094 -38.562 -30.859 1 37.06 427 ARG B N 1
ATOM 11598 C CA . ARG B 1 427 ? 60.406 -37.375 -30.391 1 37.06 427 ARG B CA 1
ATOM 11599 C C . ARG B 1 427 ? 61.125 -36.75 -29.188 1 37.06 427 ARG B C 1
ATOM 11601 O O . ARG B 1 427 ? 61.094 -35.531 -29 1 37.06 427 ARG B O 1
ATOM 11608 N N . ARG B 1 428 ? 61.656 -37.562 -28.312 1 36.59 428 ARG B N 1
ATOM 11609 C CA . ARG B 1 428 ? 62.5 -37.062 -27.234 1 36.59 428 ARG B CA 1
ATOM 11610 C C . ARG B 1 428 ? 63.781 -36.375 -27.781 1 36.59 428 ARG B C 1
ATOM 11612 O O . ARG B 1 428 ? 64.312 -35.438 -27.188 1 36.59 428 ARG B O 1
ATOM 11619 N N . ALA B 1 429 ? 64.438 -37 -28.797 1 34.94 429 ALA B N 1
ATOM 11620 C CA . ALA B 1 429 ? 65.688 -36.5 -29.328 1 34.94 429 ALA B CA 1
ATOM 11621 C C . ALA B 1 429 ? 65.5 -35.156 -30.016 1 34.94 429 ALA B C 1
ATOM 11623 O O . ALA B 1 429 ? 66.375 -34.281 -29.922 1 34.94 429 ALA B O 1
ATOM 11624 N N . ASN B 1 430 ? 64.562 -35.062 -31 1 33.75 430 ASN B N 1
ATOM 11625 C CA . ASN B 1 430 ? 64.375 -33.781 -31.656 1 33.75 430 ASN B CA 1
ATOM 11626 C C . ASN B 1 430 ? 63.844 -32.719 -30.688 1 33.75 430 ASN B C 1
ATOM 11628 O O . ASN B 1 430 ? 63.812 -31.547 -31.016 1 33.75 430 ASN B O 1
ATOM 11632 N N . ARG B 1 431 ? 63.094 -33.062 -29.625 1 33.78 431 ARG B N 1
ATOM 11633 C CA . ARG B 1 431 ? 62.781 -32.094 -28.562 1 33.78 431 ARG B CA 1
ATOM 11634 C C . ARG B 1 431 ? 64.062 -31.656 -27.859 1 33.78 431 ARG B C 1
ATOM 11636 O O . ARG B 1 431 ? 64.062 -30.688 -27.094 1 33.78 431 ARG B O 1
ATOM 11643 N N . ARG B 1 432 ? 65.125 -32.5 -27.812 1 32.03 432 ARG B N 1
ATOM 11644 C CA . ARG B 1 432 ? 66.375 -32.094 -27.141 1 32.03 432 ARG B CA 1
ATOM 11645 C C . ARG B 1 432 ? 67 -30.922 -27.891 1 32.03 432 ARG B C 1
ATOM 11647 O O . ARG B 1 432 ? 67.625 -30.062 -27.281 1 32.03 432 ARG B O 1
ATOM 11654 N N . ASN B 1 433 ? 67.312 -31.031 -29.219 1 30.19 433 ASN B N 1
ATOM 11655 C CA . ASN B 1 433 ? 68.062 -29.938 -29.828 1 30.19 433 ASN B CA 1
ATOM 11656 C C . ASN B 1 433 ? 67.25 -28.656 -29.859 1 30.19 433 ASN B C 1
ATOM 11658 O O . ASN B 1 433 ? 67.812 -27.578 -30.125 1 30.19 433 ASN B O 1
ATOM 11662 N N . LYS B 1 434 ? 66.062 -28.672 -30.375 1 33 434 LYS B N 1
ATOM 11663 C CA . LYS B 1 434 ? 65.438 -27.375 -30.359 1 33 434 LYS B CA 1
ATOM 11664 C C . LYS B 1 434 ? 65 -26.969 -28.953 1 33 434 LYS B C 1
ATOM 11666 O O . LYS B 1 434 ? 63.812 -27.047 -28.594 1 33 434 LYS B O 1
ATOM 11671 N N . SER B 1 435 ? 65.688 -27.516 -27.953 1 29.94 435 SER B N 1
ATOM 11672 C CA . SER B 1 435 ? 65.438 -27.141 -26.547 1 29.94 435 SER B CA 1
ATOM 11673 C C . SER B 1 435 ? 65.375 -25.625 -26.375 1 29.94 435 SER B C 1
ATOM 11675 O O . SER B 1 435 ? 64.562 -25.125 -25.594 1 29.94 435 SER B O 1
ATOM 11677 N N . ASP B 1 436 ? 66.562 -24.969 -26.797 1 29.41 436 ASP B N 1
ATOM 11678 C CA . ASP B 1 436 ? 66.938 -23.703 -26.156 1 29.41 436 ASP B CA 1
ATOM 11679 C C . ASP B 1 436 ? 65.938 -22.594 -26.578 1 29.41 436 ASP B C 1
ATOM 11681 O O . ASP B 1 436 ? 65.688 -21.672 -25.828 1 29.41 436 ASP B O 1
ATOM 11685 N N . SER B 1 437 ? 65.812 -22.406 -27.938 1 30.44 437 SER B N 1
ATOM 11686 C CA . SER B 1 437 ? 65.25 -21.109 -28.328 1 30.44 437 SER B CA 1
ATOM 11687 C C . SER B 1 437 ? 63.781 -21.047 -28.078 1 30.44 437 SER B C 1
ATOM 11689 O O . SER B 1 437 ? 63.156 -19.969 -28.141 1 30.44 437 SER B O 1
ATOM 11691 N N . ALA B 1 438 ? 63.094 -22.094 -28.281 1 31.78 438 ALA B N 1
ATOM 11692 C CA . ALA B 1 438 ? 61.656 -21.984 -28.203 1 31.78 438 ALA B CA 1
ATOM 11693 C C . ALA B 1 438 ? 61.188 -21.812 -26.75 1 31.78 438 ALA B C 1
ATOM 11695 O O . ALA B 1 438 ? 60 -21.703 -26.469 1 31.78 438 ALA B O 1
ATOM 11696 N N . LEU B 1 439 ? 62.031 -22.234 -25.812 1 32.19 439 LEU B N 1
ATOM 11697 C CA . LEU B 1 439 ? 61.656 -21.875 -24.453 1 32.19 439 LEU B CA 1
ATOM 11698 C C . LEU B 1 439 ? 61.438 -20.375 -24.328 1 32.19 439 LEU B C 1
ATOM 11700 O O . LEU B 1 439 ? 60.656 -19.922 -23.469 1 32.19 439 LEU B O 1
ATOM 11704 N N . ASP B 1 440 ? 62.375 -19.656 -25 1 32.78 440 ASP B N 1
ATOM 11705 C CA . ASP B 1 440 ? 62.375 -18.219 -24.703 1 32.78 440 ASP B CA 1
ATOM 11706 C C . ASP B 1 440 ? 61.125 -17.547 -25.234 1 32.78 440 ASP B C 1
ATOM 11708 O O . ASP B 1 440 ? 61.062 -16.312 -25.312 1 32.78 440 ASP B O 1
ATOM 11712 N N . THR B 1 441 ? 60.531 -18.094 -26.266 1 33.25 441 THR B N 1
ATOM 11713 C CA . THR B 1 441 ? 59.344 -17.266 -26.562 1 33.25 441 THR B CA 1
ATOM 11714 C C . THR B 1 441 ? 58.406 -17.219 -25.375 1 33.25 441 THR B C 1
ATOM 11716 O O . THR B 1 441 ? 57.625 -18.172 -25.141 1 33.25 441 THR B O 1
ATOM 11719 N N . THR B 1 442 ? 58.938 -17.016 -24.188 1 36.28 442 THR B N 1
ATOM 11720 C CA . THR B 1 442 ? 58.062 -16.547 -23.125 1 36.28 442 THR B CA 1
ATOM 11721 C C . THR B 1 442 ? 56.844 -15.844 -23.703 1 36.28 442 THR B C 1
ATOM 11723 O O . THR B 1 442 ? 56.969 -14.805 -24.359 1 36.28 442 THR B O 1
ATOM 11726 N N . THR B 1 443 ? 55.938 -16.594 -24.297 1 42.16 443 THR B N 1
ATOM 11727 C CA . THR B 1 443 ? 54.656 -16.094 -24.75 1 42.16 443 THR B CA 1
ATOM 11728 C C . THR B 1 443 ? 54.156 -14.992 -23.828 1 42.16 443 THR B C 1
ATOM 11730 O O . THR B 1 443 ? 53.812 -15.242 -22.672 1 42.16 443 THR B O 1
ATOM 11733 N N . THR B 1 444 ? 54.75 -13.945 -23.688 1 50.09 444 THR B N 1
ATOM 11734 C CA . THR B 1 444 ? 54.188 -12.742 -23.078 1 50.09 444 THR B CA 1
ATOM 11735 C C . THR B 1 444 ? 52.719 -12.586 -23.469 1 50.09 444 THR B C 1
ATOM 11737 O O . THR B 1 444 ? 52.406 -12.477 -24.656 1 50.09 444 THR B O 1
ATOM 11740 N N . PHE B 1 445 ? 51.906 -13.219 -22.703 1 61.19 445 PHE B N 1
ATOM 11741 C CA . PHE B 1 445 ? 50.469 -13.047 -22.891 1 61.19 445 PHE B CA 1
ATOM 11742 C C . PHE B 1 445 ? 50.094 -11.57 -22.953 1 61.19 445 PHE B C 1
ATOM 11744 O O . PHE B 1 445 ? 50.344 -10.828 -21.984 1 61.19 445 PHE B O 1
ATOM 11751 N N . GLN B 1 446 ? 50 -10.977 -24.172 1 60.59 446 GLN B N 1
ATOM 11752 C CA . GLN B 1 446 ? 49.625 -9.57 -24.297 1 60.59 446 GLN B CA 1
ATOM 11753 C C . GLN B 1 446 ? 48.125 -9.383 -24.25 1 60.59 446 GLN B C 1
ATOM 11755 O O . GLN B 1 446 ? 47.625 -8.312 -23.891 1 60.59 446 GLN B O 1
ATOM 11760 N N . MET B 1 447 ? 47.406 -10.516 -24.625 1 68.75 447 MET B N 1
ATOM 11761 C CA . MET B 1 447 ? 45.969 -10.391 -24.672 1 68.75 447 MET B CA 1
ATOM 11762 C C . MET B 1 447 ? 45.281 -11.5 -23.859 1 68.75 447 MET B C 1
ATOM 11764 O O . MET B 1 447 ? 45.844 -12.594 -23.734 1 68.75 447 MET B O 1
ATOM 11768 N N . PRO B 1 448 ? 44.188 -11.242 -23.172 1 76.75 448 PRO B N 1
ATOM 11769 C CA . PRO B 1 448 ? 43.469 -12.242 -22.391 1 76.75 448 PRO B CA 1
ATOM 11770 C C . PRO B 1 448 ? 43.062 -13.453 -23.219 1 76.75 448 PRO B C 1
ATOM 11772 O O . PRO B 1 448 ? 42.906 -14.555 -22.688 1 76.75 448 PRO B O 1
ATOM 11775 N N . SER B 1 449 ? 42.938 -13.344 -24.484 1 78.81 449 SER B N 1
ATOM 11776 C CA . SER B 1 449 ? 42.531 -14.461 -25.328 1 78.81 449 SER B CA 1
ATOM 11777 C C . SER B 1 449 ? 43.625 -15.516 -25.422 1 78.81 449 SER B C 1
ATOM 11779 O O . SER B 1 449 ? 43.344 -16.688 -25.703 1 78.81 449 SER B O 1
ATOM 11781 N N . ASP B 1 450 ? 44.906 -15.094 -25.062 1 77.5 450 ASP B N 1
ATOM 11782 C CA . ASP B 1 450 ? 46.031 -16.016 -25.156 1 77.5 450 ASP B CA 1
ATOM 11783 C C . ASP B 1 450 ? 45.969 -17.062 -24.031 1 77.5 450 ASP B C 1
ATOM 11785 O O . ASP B 1 450 ? 46.312 -18.219 -24.234 1 77.5 450 ASP B O 1
ATOM 11789 N N . ILE B 1 451 ? 45.469 -16.594 -22.969 1 81.94 451 ILE B N 1
ATOM 11790 C CA . ILE B 1 451 ? 45.344 -17.516 -21.844 1 81.94 451 ILE B CA 1
ATOM 11791 C C . ILE B 1 451 ? 44.25 -18.531 -22.109 1 81.94 451 ILE B C 1
ATOM 11793 O O . ILE B 1 451 ? 44.375 -19.703 -21.75 1 81.94 451 ILE B O 1
ATOM 11797 N N . PHE B 1 452 ? 43.281 -18.125 -22.797 1 84.88 452 PHE B N 1
ATOM 11798 C CA . PHE B 1 452 ? 42.188 -19.031 -23.141 1 84.88 452 PHE B CA 1
ATOM 11799 C C . PHE B 1 452 ? 42.656 -20.094 -24.125 1 84.88 452 PHE B C 1
ATOM 11801 O O . PHE B 1 452 ? 42.344 -21.266 -24 1 84.88 452 PHE B O 1
ATOM 11808 N N . ALA B 1 453 ? 43.438 -19.641 -25.047 1 81.44 453 ALA B N 1
ATOM 11809 C CA . ALA B 1 453 ? 43.969 -20.578 -26.031 1 81.44 453 ALA B CA 1
ATOM 11810 C C . ALA B 1 453 ? 44.906 -21.594 -25.391 1 81.44 453 ALA B C 1
ATOM 11812 O O . ALA B 1 453 ? 44.875 -22.766 -25.75 1 81.44 453 ALA B O 1
ATOM 11813 N N . LEU B 1 454 ? 45.625 -21.094 -24.422 1 83.88 454 LEU B N 1
ATOM 11814 C CA . LEU B 1 454 ? 46.5 -22 -23.719 1 83.88 454 LEU B CA 1
ATOM 11815 C C . LEU B 1 454 ? 45.688 -23.031 -22.922 1 83.88 454 LEU B C 1
ATOM 11817 O O . LEU B 1 454 ? 46.031 -24.203 -22.875 1 83.88 454 LEU B O 1
ATOM 11821 N N . PHE B 1 455 ? 44.656 -22.578 -22.281 1 86.5 455 PHE B N 1
ATOM 11822 C CA . PHE B 1 455 ? 43.812 -23.469 -21.5 1 86.5 455 PHE B CA 1
ATOM 11823 C C . PHE B 1 455 ? 43.156 -24.531 -22.375 1 86.5 455 PHE B C 1
ATOM 11825 O O . PHE B 1 455 ? 43.094 -25.688 -21.984 1 86.5 455 PHE B O 1
ATOM 11832 N N . ILE B 1 456 ? 42.719 -24.172 -23.547 1 85.69 456 ILE B N 1
ATOM 11833 C CA . ILE B 1 456 ? 42.031 -25.094 -24.453 1 85.69 456 ILE B CA 1
ATOM 11834 C C . ILE B 1 456 ? 43.031 -26.125 -24.984 1 85.69 456 ILE B C 1
ATOM 11836 O O . ILE B 1 456 ? 42.688 -27.297 -25.172 1 85.69 456 ILE B O 1
ATOM 11840 N N . ASP B 1 457 ? 44.25 -25.688 -25.094 1 82.19 457 ASP B N 1
ATOM 11841 C CA . ASP B 1 457 ? 45.281 -26.594 -25.594 1 82.19 457 ASP B CA 1
ATOM 11842 C C . ASP B 1 457 ? 45.656 -27.625 -24.531 1 82.19 457 ASP B C 1
ATOM 11844 O O . ASP B 1 457 ? 45.969 -28.781 -24.859 1 82.19 457 ASP B O 1
ATOM 11848 N N . THR B 1 458 ? 45.594 -27.219 -23.328 1 83.44 458 THR B N 1
ATOM 11849 C CA . THR B 1 458 ? 46.062 -28.109 -22.266 1 83.44 458 THR B CA 1
ATOM 11850 C C . THR B 1 458 ? 44.906 -28.953 -21.734 1 83.44 458 THR B C 1
ATOM 11852 O O . THR B 1 458 ? 45.031 -30.156 -21.562 1 83.44 458 THR B O 1
ATOM 11855 N N . LEU B 1 459 ? 43.844 -28.391 -21.469 1 87.56 459 LEU B N 1
ATOM 11856 C CA . LEU B 1 459 ? 42.75 -29.094 -20.828 1 87.56 459 LEU B CA 1
ATOM 11857 C C . LEU B 1 459 ? 41.594 -29.344 -21.797 1 87.56 459 LEU B C 1
ATOM 11859 O O . LEU B 1 459 ? 40.656 -30.094 -21.5 1 87.56 459 LEU B O 1
ATOM 11863 N N . GLY B 1 460 ? 41.531 -28.891 -22.922 1 86.88 460 GLY B N 1
ATOM 11864 C CA . GLY B 1 460 ? 40.469 -29.047 -23.906 1 86.88 460 GLY B CA 1
ATOM 11865 C C . GLY B 1 460 ? 40.125 -30.5 -24.203 1 86.88 460 GLY B C 1
ATOM 11866 O O . GLY B 1 460 ? 38.969 -30.922 -24.094 1 86.88 460 GLY B O 1
ATOM 11867 N N . PRO B 1 461 ? 41.094 -31.25 -24.438 1 86.44 461 PRO B N 1
ATOM 11868 C CA . PRO B 1 461 ? 40.812 -32.656 -24.75 1 86.44 461 PRO B CA 1
ATOM 11869 C C . PRO B 1 461 ? 40.219 -33.406 -23.578 1 86.44 461 PRO B C 1
ATOM 11871 O O . PRO B 1 461 ? 39.344 -34.25 -23.781 1 86.44 461 PRO B O 1
ATOM 11874 N N . SER B 1 462 ? 40.656 -33.156 -22.422 1 88.5 462 SER B N 1
ATOM 11875 C CA . SER B 1 462 ? 40.094 -33.844 -21.266 1 88.5 462 SER B CA 1
ATOM 11876 C C . SER B 1 462 ? 38.656 -33.375 -21 1 88.5 462 SER B C 1
ATOM 11878 O O . SER B 1 462 ? 37.844 -34.188 -20.547 1 88.5 462 SER B O 1
ATOM 11880 N N . ILE B 1 463 ? 38.344 -32.125 -21.203 1 90.81 463 ILE B N 1
ATOM 11881 C CA . ILE B 1 463 ? 37 -31.609 -21.062 1 90.81 463 ILE B CA 1
ATOM 11882 C C . ILE B 1 463 ? 36.094 -32.281 -22.094 1 90.81 463 ILE B C 1
ATOM 11884 O O . ILE B 1 463 ? 34.969 -32.719 -21.766 1 90.81 463 ILE B O 1
ATOM 11888 N N . LYS B 1 464 ? 36.562 -32.438 -23.281 1 89.44 464 LYS B N 1
ATOM 11889 C CA . LYS B 1 464 ? 35.812 -33.094 -24.344 1 89.44 464 LYS B CA 1
ATOM 11890 C C . LYS B 1 464 ? 35.562 -34.562 -24.016 1 89.44 464 LYS B C 1
ATOM 11892 O O . LYS B 1 464 ? 34.469 -35.062 -24.219 1 89.44 464 LYS B O 1
ATOM 11897 N N . SER B 1 465 ? 36.5 -35.219 -23.484 1 88.75 465 SER B N 1
ATOM 11898 C CA . SER B 1 465 ? 36.406 -36.656 -23.156 1 88.75 465 SER B CA 1
ATOM 11899 C C . SER B 1 465 ? 35.406 -36.875 -22.016 1 88.75 465 SER B C 1
ATOM 11901 O O . SER B 1 465 ? 34.562 -37.75 -22.078 1 88.75 465 SER B O 1
ATOM 11903 N N . LEU B 1 466 ? 35.562 -36.125 -20.984 1 90.88 466 LEU B N 1
ATOM 11904 C CA . LEU B 1 466 ? 34.625 -36.281 -19.875 1 90.88 466 LEU B CA 1
ATOM 11905 C C . LEU B 1 466 ? 33.219 -35.938 -20.297 1 90.88 466 LEU B C 1
ATOM 11907 O O . LEU B 1 466 ? 32.25 -36.625 -19.891 1 90.88 466 LEU B O 1
ATOM 11911 N N . ALA B 1 467 ? 33.031 -34.844 -21.047 1 91.94 467 ALA B N 1
ATOM 11912 C CA . ALA B 1 467 ? 31.703 -34.469 -21.5 1 91.94 467 ALA B CA 1
ATOM 11913 C C . ALA B 1 467 ? 31.078 -35.562 -22.359 1 91.94 467 ALA B C 1
ATOM 11915 O O . ALA B 1 467 ? 29.875 -35.812 -22.297 1 91.94 467 ALA B O 1
ATOM 11916 N N . HIS B 1 468 ? 31.875 -36.188 -23.125 1 88.69 468 HIS B N 1
ATOM 11917 C CA . HIS B 1 468 ? 31.375 -37.281 -23.938 1 88.69 468 HIS B CA 1
ATOM 11918 C C . HIS B 1 468 ? 30.938 -38.469 -23.078 1 88.69 468 HIS B C 1
ATOM 11920 O O . HIS B 1 468 ? 29.875 -39.062 -23.297 1 88.69 468 HIS B O 1
ATOM 11926 N N . THR B 1 469 ? 31.719 -38.875 -22.141 1 89.94 469 THR B N 1
ATOM 11927 C CA . THR B 1 469 ? 31.359 -39.969 -21.25 1 89.94 469 THR B CA 1
ATOM 11928 C C . THR B 1 469 ? 30.078 -39.625 -20.469 1 89.94 469 THR B C 1
ATOM 11930 O O . THR B 1 469 ? 29.203 -40.469 -20.344 1 89.94 469 THR B O 1
ATOM 11933 N N . LEU B 1 470 ? 30.062 -38.469 -20.016 1 93.25 470 LEU B N 1
ATOM 11934 C CA . LEU B 1 470 ? 28.875 -38.062 -19.266 1 93.25 470 LEU B CA 1
ATOM 11935 C C . LEU B 1 470 ? 27.641 -38.062 -20.141 1 93.25 470 LEU B C 1
ATOM 11937 O O . LEU B 1 470 ? 26.578 -38.5 -19.734 1 93.25 470 LEU B O 1
ATOM 11941 N N . SER B 1 471 ? 27.734 -37.469 -21.375 1 92 471 SER B N 1
ATOM 11942 C CA . SER B 1 471 ? 26.594 -37.438 -22.281 1 92 471 SER B CA 1
ATOM 11943 C C . SER B 1 471 ? 26.125 -38.844 -22.656 1 92 471 SER B C 1
ATOM 11945 O O . SER B 1 471 ? 24.922 -39.094 -22.75 1 92 471 SER B O 1
ATOM 11947 N N . GLU B 1 472 ? 27.016 -39.75 -22.766 1 89.25 472 GLU B N 1
ATOM 11948 C CA . GLU B 1 472 ? 26.641 -41.094 -23.109 1 89.25 472 GLU B CA 1
ATOM 11949 C C . GLU B 1 472 ? 26 -41.812 -21.922 1 89.25 472 GLU B C 1
ATOM 11951 O O . GLU B 1 472 ? 25.109 -42.656 -22.094 1 89.25 472 GLU B O 1
ATOM 11956 N N . ILE B 1 473 ? 26.469 -41.562 -20.766 1 90.94 473 ILE B N 1
ATOM 11957 C CA . ILE B 1 473 ? 25.875 -42.125 -19.578 1 90.94 473 ILE B CA 1
ATOM 11958 C C . ILE B 1 473 ? 24.438 -41.656 -19.422 1 90.94 473 ILE B C 1
ATOM 11960 O O . ILE B 1 473 ? 23.547 -42.438 -19.094 1 90.94 473 ILE B O 1
ATOM 11964 N N . LEU B 1 474 ? 24.234 -40.438 -19.688 1 91.56 474 LEU B N 1
ATOM 11965 C CA . LEU B 1 474 ? 22.906 -39.844 -19.516 1 91.56 474 LEU B CA 1
ATOM 11966 C C . LEU B 1 474 ? 21.969 -40.281 -20.641 1 91.56 474 LEU B C 1
ATOM 11968 O O . LEU B 1 474 ? 20.75 -40.344 -20.453 1 91.56 474 LEU B O 1
ATOM 11972 N N . ARG B 1 475 ? 22.578 -40.688 -21.766 1 88.69 475 ARG B N 1
ATOM 11973 C CA . ARG B 1 475 ? 21.766 -41.156 -22.891 1 88.69 475 ARG B CA 1
ATOM 11974 C C . ARG B 1 475 ? 21.422 -42.625 -22.766 1 88.69 475 ARG B C 1
ATOM 11976 O O . ARG B 1 475 ? 20.484 -43.125 -23.391 1 88.69 475 ARG B O 1
ATOM 11983 N N . GLU B 1 476 ? 22.156 -43.281 -21.891 1 86.69 476 GLU B N 1
ATOM 11984 C CA . GLU B 1 476 ? 21.875 -44.688 -21.672 1 86.69 476 GLU B CA 1
ATOM 11985 C C . GLU B 1 476 ? 20.547 -44.875 -20.938 1 86.69 476 GLU B C 1
ATOM 11987 O O . GLU B 1 476 ? 20.328 -44.281 -19.891 1 86.69 476 GLU B O 1
ATOM 11992 N N . PRO B 1 477 ? 19.703 -45.688 -21.641 1 84.56 477 PRO B N 1
ATOM 11993 C CA . PRO B 1 477 ? 18.422 -45.906 -20.984 1 84.56 477 PRO B CA 1
ATOM 11994 C C . PRO B 1 477 ? 18.547 -46.656 -19.641 1 84.56 477 PRO B C 1
ATOM 11996 O O . PRO B 1 477 ? 19.203 -47.688 -19.578 1 84.56 477 PRO B O 1
ATOM 11999 N N . ALA B 1 478 ? 18.031 -46.031 -18.656 1 86.31 478 ALA B N 1
ATOM 12000 C CA . ALA B 1 478 ? 18.078 -46.562 -17.312 1 86.31 478 ALA B CA 1
ATOM 12001 C C . ALA B 1 478 ? 17.031 -47.656 -17.125 1 86.31 478 ALA B C 1
ATOM 12003 O O . ALA B 1 478 ? 17.172 -48.531 -16.25 1 86.31 478 ALA B O 1
ATOM 12004 N N . PHE B 1 479 ? 16.062 -47.625 -18 1 87.38 479 PHE B N 1
ATOM 12005 C CA . PHE B 1 479 ? 14.953 -48.562 -17.812 1 87.38 479 PHE B CA 1
ATOM 12006 C C . PHE B 1 479 ? 14.742 -49.406 -19.047 1 87.38 479 PHE B C 1
ATOM 12008 O O . PHE B 1 479 ? 14.977 -48.969 -20.172 1 87.38 479 PHE B O 1
ATOM 12015 N N . GLY B 1 480 ? 14.367 -50.656 -18.828 1 79.25 480 GLY B N 1
ATOM 12016 C CA . GLY B 1 480 ? 14.18 -51.594 -19.906 1 79.25 480 GLY B CA 1
ATOM 12017 C C . GLY B 1 480 ? 12.883 -51.406 -20.656 1 79.25 480 GLY B C 1
ATOM 12018 O O . GLY B 1 480 ? 12.383 -50.281 -20.766 1 79.25 480 GLY B O 1
ATOM 12019 N N . LYS B 1 481 ? 12.43 -52.531 -21.25 1 77.5 481 LYS B N 1
ATOM 12020 C CA . LYS B 1 481 ? 11.219 -52.5 -22.078 1 77.5 481 LYS B CA 1
ATOM 12021 C C . LYS B 1 481 ? 10 -52.125 -21.234 1 77.5 481 LYS B C 1
ATOM 12023 O O . LYS B 1 481 ? 9.188 -51.281 -21.641 1 77.5 481 LYS B O 1
ATOM 12028 N N . ASP B 1 482 ? 10.062 -52.812 -20.094 1 80.25 482 ASP B N 1
ATOM 12029 C CA . ASP B 1 482 ? 9.039 -52.406 -19.141 1 80.25 482 ASP B CA 1
ATOM 12030 C C . ASP B 1 482 ? 9.641 -51.531 -18.031 1 80.25 482 ASP B C 1
ATOM 12032 O O . ASP B 1 482 ? 10.18 -52.062 -17.047 1 80.25 482 ASP B O 1
ATOM 12036 N N . PRO B 1 483 ? 9.43 -50.312 -18.203 1 79.69 483 PRO B N 1
ATOM 12037 C CA . PRO B 1 483 ? 10.117 -49.375 -17.297 1 79.69 483 PRO B CA 1
ATOM 12038 C C . PRO B 1 483 ? 9.664 -49.531 -15.852 1 79.69 483 PRO B C 1
ATOM 12040 O O . PRO B 1 483 ? 10.391 -49.125 -14.93 1 79.69 483 PRO B O 1
ATOM 12043 N N . SER B 1 484 ? 8.508 -50.094 -15.633 1 77.25 484 SER B N 1
ATOM 12044 C CA . SER B 1 484 ? 8.031 -50.156 -14.258 1 77.25 484 SER B CA 1
ATOM 12045 C C . SER B 1 484 ? 8.672 -51.344 -13.523 1 77.25 484 SER B C 1
ATOM 12047 O O . SER B 1 484 ? 8.812 -51.312 -12.297 1 77.25 484 SER B O 1
ATOM 12049 N N . ARG B 1 485 ? 9.094 -52.312 -14.227 1 77.38 485 ARG B N 1
ATOM 12050 C CA . ARG B 1 485 ? 9.578 -53.531 -13.555 1 77.38 485 ARG B CA 1
ATOM 12051 C C . ARG B 1 485 ? 11.055 -53.75 -13.852 1 77.38 485 ARG B C 1
ATOM 12053 O O . ARG B 1 485 ? 11.797 -54.281 -13.008 1 77.38 485 ARG B O 1
ATOM 12060 N N . ASP B 1 486 ? 11.422 -53.219 -15.062 1 81.75 486 ASP B N 1
ATOM 12061 C CA . ASP B 1 486 ? 12.773 -53.562 -15.484 1 81.75 486 ASP B CA 1
ATOM 12062 C C . ASP B 1 486 ? 13.711 -52.375 -15.367 1 81.75 486 ASP B C 1
ATOM 12064 O O . ASP B 1 486 ? 13.578 -51.406 -16.109 1 81.75 486 ASP B O 1
ATOM 12068 N N . ILE B 1 487 ? 14.523 -52.469 -14.312 1 83.88 487 ILE B N 1
ATOM 12069 C CA . ILE B 1 487 ? 15.57 -51.438 -14.164 1 83.88 487 ILE B CA 1
ATOM 12070 C C . ILE B 1 487 ? 16.891 -51.969 -14.727 1 83.88 487 ILE B C 1
ATOM 12072 O O . ILE B 1 487 ? 17.422 -52.969 -14.234 1 83.88 487 ILE B O 1
ATOM 12076 N N . ALA B 1 488 ? 17.234 -51.5 -15.961 1 79.06 488 ALA B N 1
ATOM 12077 C CA . ALA B 1 488 ? 18.422 -51.969 -16.656 1 79.06 488 ALA B CA 1
ATOM 12078 C C . ALA B 1 488 ? 19.594 -51.031 -16.438 1 79.06 488 ALA B C 1
ATOM 12080 O O . ALA B 1 488 ? 19.938 -50.219 -17.312 1 79.06 488 ALA B O 1
ATOM 12081 N N . VAL B 1 489 ? 20.047 -51.031 -15.148 1 81.88 489 VAL B N 1
ATOM 12082 C CA . VAL B 1 489 ? 21.219 -50.188 -14.898 1 81.88 489 VAL B CA 1
ATOM 12083 C C . VAL B 1 489 ? 22.484 -51.031 -15.062 1 81.88 489 VAL B C 1
ATOM 12085 O O . VAL B 1 489 ? 22.578 -52.125 -14.531 1 81.88 489 VAL B O 1
ATOM 12088 N N . ASN B 1 490 ? 23.312 -50.562 -16 1 80.31 490 ASN B N 1
ATOM 12089 C CA . ASN B 1 490 ? 24.625 -51.188 -16.141 1 80.31 490 ASN B CA 1
ATOM 12090 C C . ASN B 1 490 ? 25.516 -50.875 -14.938 1 80.31 490 ASN B C 1
ATOM 12092 O O . ASN B 1 490 ? 25.781 -49.719 -14.641 1 80.31 490 ASN B O 1
ATOM 12096 N N . GLU B 1 491 ? 25.922 -51.875 -14.164 1 79.25 491 GLU B N 1
ATOM 12097 C CA . GLU B 1 491 ? 26.719 -51.688 -12.945 1 79.25 491 GLU B CA 1
ATOM 12098 C C . GLU B 1 491 ? 28.094 -51.125 -13.25 1 79.25 491 GLU B C 1
ATOM 12100 O O . GLU B 1 491 ? 28.734 -50.531 -12.375 1 79.25 491 GLU B O 1
ATOM 12105 N N . GLN B 1 492 ? 28.422 -51.062 -14.562 1 85.56 492 GLN B N 1
ATOM 12106 C CA . GLN B 1 492 ? 29.766 -50.594 -14.922 1 85.56 492 GLN B CA 1
ATOM 12107 C C . GLN B 1 492 ? 29.766 -49.094 -15.109 1 85.56 492 GLN B C 1
ATOM 12109 O O . GLN B 1 492 ? 30.828 -48.469 -15.102 1 85.56 492 GLN B O 1
ATOM 12114 N N . LEU B 1 493 ? 28.656 -48.594 -15.203 1 89.5 493 LEU B N 1
ATOM 12115 C CA . LEU B 1 493 ? 28.594 -47.156 -15.508 1 89.5 493 LEU B CA 1
ATOM 12116 C C . LEU B 1 493 ? 29.188 -46.344 -14.375 1 89.5 493 LEU B C 1
ATOM 12118 O O . LEU B 1 493 ? 29.891 -45.344 -14.617 1 89.5 493 LEU B O 1
ATOM 12122 N N . ARG B 1 494 ? 28.938 -46.719 -13.18 1 89.75 494 ARG B N 1
ATOM 12123 C CA . ARG B 1 494 ? 29.422 -45.969 -12.039 1 89.75 494 ARG B CA 1
ATOM 12124 C C . ARG B 1 494 ? 30.938 -46.031 -11.93 1 89.75 494 ARG B C 1
ATOM 12126 O O . ARG B 1 494 ? 31.609 -45.031 -11.68 1 89.75 494 ARG B O 1
ATOM 12133 N N . GLU B 1 495 ? 31.469 -47.188 -12.164 1 86.81 495 GLU B N 1
ATOM 12134 C CA . GLU B 1 495 ? 32.906 -47.375 -12.102 1 86.81 495 GLU B CA 1
ATOM 12135 C C . GLU B 1 495 ? 33.625 -46.656 -13.242 1 86.81 495 GLU B C 1
ATOM 12137 O O . GLU B 1 495 ? 34.656 -46.031 -13.047 1 86.81 495 GLU B O 1
ATOM 12142 N N . SER B 1 496 ? 32.969 -46.656 -14.375 1 89.31 496 SER B N 1
ATOM 12143 C CA . SER B 1 496 ? 33.531 -45.938 -15.508 1 89.31 496 SER B CA 1
ATOM 12144 C C . SER B 1 496 ? 33.5 -44.438 -15.25 1 89.31 496 SER B C 1
ATOM 12146 O O . SER B 1 496 ? 34.438 -43.719 -15.625 1 89.31 496 SER B O 1
ATOM 12148 N N . LEU B 1 497 ? 32.469 -44 -14.641 1 91.94 497 LEU B N 1
ATOM 12149 C CA . LEU B 1 497 ? 32.406 -42.562 -14.336 1 91.94 497 LEU B CA 1
ATOM 12150 C C . LEU B 1 497 ? 33.469 -42.188 -13.312 1 91.94 497 LEU B C 1
ATOM 12152 O O . LEU B 1 497 ? 34.094 -41.125 -13.43 1 91.94 497 LEU B O 1
ATOM 12156 N N . ARG B 1 498 ? 33.656 -43 -12.328 1 88.12 498 ARG B N 1
ATOM 12157 C CA . ARG B 1 498 ? 34.656 -42.719 -11.312 1 88.12 498 ARG B CA 1
ATOM 12158 C C . ARG B 1 498 ? 36.062 -42.688 -11.914 1 88.12 498 ARG B C 1
ATOM 12160 O O . ARG B 1 498 ? 36.875 -41.844 -11.562 1 88.12 498 ARG B O 1
ATOM 12167 N N . ASP B 1 499 ? 36.281 -43.531 -12.883 1 87 499 ASP B N 1
ATOM 12168 C CA . ASP B 1 499 ? 37.594 -43.562 -13.57 1 87 499 ASP B CA 1
ATOM 12169 C C . ASP B 1 499 ? 37.75 -42.312 -14.438 1 87 499 ASP B C 1
ATOM 12171 O O . ASP B 1 499 ? 38.844 -41.719 -14.461 1 87 499 ASP B O 1
ATOM 12175 N N . ALA B 1 500 ? 36.75 -42 -15.109 1 89.88 500 ALA B N 1
ATOM 12176 C CA . ALA B 1 500 ? 36.812 -40.781 -15.953 1 89.88 500 ALA B CA 1
ATOM 12177 C C . ALA B 1 500 ? 37.031 -39.531 -15.109 1 89.88 500 ALA B C 1
ATOM 12179 O O . ALA B 1 500 ? 37.75 -38.625 -15.508 1 89.88 500 ALA B O 1
ATOM 12180 N N . LEU B 1 501 ? 36.375 -39.5 -13.961 1 90.25 501 LEU B N 1
ATOM 12181 C CA . LEU B 1 501 ? 36.5 -38.344 -13.07 1 90.25 501 LEU B CA 1
ATOM 12182 C C . LEU B 1 501 ? 37.906 -38.25 -12.5 1 90.25 501 LEU B C 1
ATOM 12184 O O . LEU B 1 501 ? 38.469 -37.156 -12.375 1 90.25 501 LEU B O 1
ATOM 12188 N N . ASN B 1 502 ? 38.531 -39.375 -12.219 1 84.62 502 ASN B N 1
ATOM 12189 C CA . ASN B 1 502 ? 39.875 -39.375 -11.695 1 84.62 502 ASN B CA 1
ATOM 12190 C C . ASN B 1 502 ? 40.875 -38.938 -12.758 1 84.62 502 ASN B C 1
ATOM 12192 O O . ASN B 1 502 ? 41.812 -38.156 -12.469 1 84.62 502 ASN B O 1
ATOM 12196 N N . LEU B 1 503 ? 40.625 -39.344 -13.984 1 85.25 503 LEU B N 1
ATOM 12197 C CA . LEU B 1 503 ? 41.469 -38.906 -15.086 1 85.25 503 LEU B CA 1
ATOM 12198 C C . LEU B 1 503 ? 41.344 -37.406 -15.328 1 85.25 503 LEU B C 1
ATOM 12200 O O . LEU B 1 503 ? 42.344 -36.719 -15.547 1 85.25 503 LEU B O 1
ATOM 12204 N N . TYR B 1 504 ? 40.188 -36.938 -15.266 1 89.88 504 TYR B N 1
ATOM 12205 C CA . TYR B 1 504 ? 39.938 -35.5 -15.469 1 89.88 504 TYR B CA 1
ATOM 12206 C C . TYR B 1 504 ? 40.531 -34.656 -14.344 1 89.88 504 TYR B C 1
ATOM 12208 O O . TYR B 1 504 ? 41.125 -33.625 -14.586 1 89.88 504 TYR B O 1
ATOM 12216 N N . ASN B 1 505 ? 40.375 -35.156 -13.125 1 84.81 505 ASN B N 1
ATOM 12217 C CA . ASN B 1 505 ? 40.906 -34.406 -11.984 1 84.81 505 ASN B CA 1
ATOM 12218 C C . ASN B 1 505 ? 42.406 -34.281 -12.023 1 84.81 505 ASN B C 1
ATOM 12220 O O . ASN B 1 505 ? 42.969 -33.25 -11.703 1 84.81 505 ASN B O 1
ATOM 12224 N N . ASN B 1 506 ? 43.062 -35.219 -12.508 1 80.25 506 ASN B N 1
ATOM 12225 C CA . ASN B 1 506 ? 44.531 -35.188 -12.633 1 80.25 506 ASN B CA 1
ATOM 12226 C C . ASN B 1 506 ? 44.969 -34.25 -13.766 1 80.25 506 ASN B C 1
ATOM 12228 O O . ASN B 1 506 ? 45.875 -33.469 -13.602 1 80.25 506 ASN B O 1
ATOM 12232 N N . ALA B 1 507 ? 44.219 -34.375 -14.844 1 85.06 507 ALA B N 1
ATOM 12233 C CA . ALA B 1 507 ? 44.531 -33.5 -15.977 1 85.06 507 ALA B CA 1
ATOM 12234 C C . ALA B 1 507 ? 44.25 -32.031 -15.641 1 85.06 507 ALA B C 1
ATOM 12236 O O . ALA B 1 507 ? 45 -31.141 -16.062 1 85.06 507 ALA B O 1
ATOM 12237 N N . ARG B 1 508 ? 43.219 -31.828 -14.953 1 86.44 508 ARG B N 1
ATOM 12238 C CA . ARG B 1 508 ? 42.844 -30.484 -14.57 1 86.44 508 ARG B CA 1
ATOM 12239 C C . ARG B 1 508 ? 43.875 -29.859 -13.633 1 86.44 508 ARG B C 1
ATOM 12241 O O . ARG B 1 508 ? 44.281 -28.719 -13.812 1 86.44 508 ARG B O 1
ATOM 12248 N N . ALA B 1 509 ? 44.281 -30.594 -12.641 1 79.25 509 ALA B N 1
ATOM 12249 C CA . ALA B 1 509 ? 45.281 -30.094 -11.688 1 79.25 509 ALA B CA 1
ATOM 12250 C C . ALA B 1 509 ? 46.562 -29.734 -12.391 1 79.25 509 ALA B C 1
ATOM 12252 O O . ALA B 1 509 ? 47.156 -28.688 -12.133 1 79.25 509 ALA B O 1
ATOM 12253 N N . GLU B 1 510 ? 47 -30.484 -13.344 1 80.19 510 GLU B N 1
ATOM 12254 C CA . GLU B 1 510 ? 48.219 -30.25 -14.086 1 80.19 510 GLU B CA 1
ATOM 12255 C C . GLU B 1 510 ? 48.094 -29.047 -15.016 1 80.19 510 GLU B C 1
ATOM 12257 O O . GLU B 1 510 ? 49.031 -28.234 -15.109 1 80.19 510 GLU B O 1
ATOM 12262 N N . SER B 1 511 ? 46.969 -29.031 -15.641 1 83.44 511 SER B N 1
ATOM 12263 C CA . SER B 1 511 ? 46.781 -27.938 -16.578 1 83.44 511 SER B CA 1
ATOM 12264 C C . SER B 1 511 ? 46.688 -26.594 -15.852 1 83.44 511 SER B C 1
ATOM 12266 O O . SER B 1 511 ? 47.219 -25.578 -16.328 1 83.44 511 SER B O 1
ATOM 12268 N N . LEU B 1 512 ? 45.969 -26.547 -14.758 1 81.31 512 LEU B N 1
ATOM 12269 C CA . LEU B 1 512 ? 45.844 -25.297 -14.016 1 81.31 512 LEU B CA 1
ATOM 12270 C C . LEU B 1 512 ? 47.188 -24.875 -13.414 1 81.31 512 LEU B C 1
ATOM 12272 O O . LEU B 1 512 ? 47.5 -23.688 -13.352 1 81.31 512 LEU B O 1
ATOM 12276 N N . GLN B 1 513 ? 47.938 -25.828 -13.039 1 77 513 GLN B N 1
ATOM 12277 C CA . GLN B 1 513 ? 49.281 -25.5 -12.539 1 77 513 GLN B CA 1
ATOM 12278 C C . GLN B 1 513 ? 50.156 -24.922 -13.648 1 77 513 GLN B C 1
ATOM 12280 O O . GLN B 1 513 ? 50.906 -23.969 -13.422 1 77 513 GLN B O 1
ATOM 12285 N N . GLU B 1 514 ? 50 -25.484 -14.789 1 79.38 514 GLU B N 1
ATOM 12286 C CA . GLU B 1 514 ? 50.75 -24.969 -15.93 1 79.38 514 GLU B CA 1
ATOM 12287 C C . GLU B 1 514 ? 50.281 -23.578 -16.328 1 79.38 514 GLU B C 1
ATOM 12289 O O . GLU B 1 514 ? 51.094 -22.719 -16.672 1 79.38 514 GLU B O 1
ATOM 12294 N N . LEU B 1 515 ? 49.062 -23.469 -16.25 1 81.19 515 LEU B N 1
ATOM 12295 C CA . LEU B 1 515 ? 48.5 -22.156 -16.594 1 81.19 515 LEU B CA 1
ATOM 12296 C C . LEU B 1 515 ? 48.969 -21.094 -15.617 1 81.19 515 LEU B C 1
ATOM 12298 O O . LEU B 1 515 ? 49.406 -20.016 -16.031 1 81.19 515 LEU B O 1
ATOM 12302 N N . TYR B 1 516 ? 48.938 -21.312 -14.344 1 77.06 516 TYR B N 1
ATOM 12303 C CA . TYR B 1 516 ? 49.312 -20.312 -13.359 1 77.06 516 TYR B CA 1
ATOM 12304 C C . TYR B 1 516 ? 50.844 -20.109 -13.344 1 77.06 516 TYR B C 1
ATOM 12306 O O . TYR B 1 516 ? 51.312 -19.016 -13.055 1 77.06 516 TYR B O 1
ATOM 12314 N N . HIS B 1 517 ? 51.5 -21.109 -13.734 1 75.5 517 HIS B N 1
ATOM 12315 C CA . HIS B 1 517 ? 52.938 -20.953 -13.906 1 75.5 517 HIS B CA 1
ATOM 12316 C C . HIS B 1 517 ? 53.281 -20.047 -15.094 1 75.5 517 HIS B C 1
ATOM 12318 O O . HIS B 1 517 ? 54.219 -19.25 -15.031 1 75.5 517 HIS B O 1
ATOM 12324 N N . ALA B 1 518 ? 52.469 -20.203 -16.078 1 76.38 518 ALA B N 1
ATOM 12325 C CA . ALA B 1 518 ? 52.625 -19.359 -17.25 1 76.38 518 ALA B CA 1
ATOM 12326 C C . ALA B 1 518 ? 52.312 -17.906 -16.938 1 76.38 518 ALA B C 1
ATOM 12328 O O . ALA B 1 518 ? 52.938 -16.984 -17.453 1 76.38 518 ALA B O 1
ATOM 12329 N N . ILE B 1 519 ? 51.312 -17.656 -16.062 1 76.94 519 ILE B N 1
ATOM 12330 C CA . ILE B 1 519 ? 50.938 -16.297 -15.672 1 76.94 519 ILE B CA 1
ATOM 12331 C C . ILE B 1 519 ? 52.031 -15.695 -14.781 1 76.94 519 ILE B C 1
ATOM 12333 O O . ILE B 1 519 ? 52.312 -14.5 -14.867 1 76.94 519 ILE B O 1
ATOM 12337 N N . GLU B 1 520 ? 52.625 -16.5 -13.984 1 71.69 520 GLU B N 1
ATOM 12338 C CA . GLU B 1 520 ? 53.656 -16.031 -13.078 1 71.69 520 GLU B CA 1
ATOM 12339 C C . GLU B 1 520 ? 54.906 -15.578 -13.844 1 71.69 520 GLU B C 1
ATOM 12341 O O . GLU B 1 520 ? 55.562 -14.617 -13.453 1 71.69 520 GLU B O 1
ATOM 12346 N N . MET B 1 521 ? 55.125 -16.188 -14.898 1 63.69 521 MET B N 1
ATOM 12347 C CA . MET B 1 521 ? 56.344 -15.883 -15.664 1 63.69 521 MET B CA 1
ATOM 12348 C C . MET B 1 521 ? 56.219 -14.562 -16.406 1 63.69 521 MET B C 1
ATOM 12350 O O . MET B 1 521 ? 57.219 -13.906 -16.703 1 63.69 521 MET B O 1
ATOM 12354 N N . GLY B 1 522 ? 54.906 -14 -16.594 1 59.81 522 GLY B N 1
ATOM 12355 C CA . GLY B 1 522 ? 54.688 -12.742 -17.281 1 59.81 522 GLY B CA 1
ATOM 12356 C C . GLY B 1 522 ? 54.594 -11.555 -16.344 1 59.81 522 GLY B C 1
ATOM 12357 O O . GLY B 1 522 ? 53.625 -10.797 -16.391 1 59.81 522 GLY B O 1
ATOM 12358 N N . ARG B 1 523 ? 55.375 -11.25 -15.344 1 57.44 523 ARG B N 1
ATOM 12359 C CA . ARG B 1 523 ? 55.375 -10.391 -14.164 1 57.44 523 ARG B CA 1
ATOM 12360 C C . ARG B 1 523 ? 55.312 -8.922 -14.555 1 57.44 523 ARG B C 1
ATOM 12362 O O . ARG B 1 523 ? 54.781 -8.094 -13.82 1 57.44 523 ARG B O 1
ATOM 12369 N N . ALA B 1 524 ? 55.812 -8.414 -15.641 1 58.5 524 ALA B N 1
ATOM 12370 C CA . ALA B 1 524 ? 55.969 -6.969 -15.805 1 58.5 524 ALA B CA 1
ATOM 12371 C C . ALA B 1 524 ? 54.719 -6.344 -16.438 1 58.5 524 ALA B C 1
ATOM 12373 O O . ALA B 1 524 ? 54.75 -5.996 -17.625 1 58.5 524 ALA B O 1
ATOM 12374 N N . ARG B 1 525 ? 53.562 -6.789 -15.914 1 66.25 525 ARG B N 1
ATOM 12375 C CA . ARG B 1 525 ? 52.375 -6.273 -16.594 1 66.25 525 ARG B CA 1
ATOM 12376 C C . ARG B 1 525 ? 51.688 -5.199 -15.766 1 66.25 525 ARG B C 1
ATOM 12378 O O . ARG B 1 525 ? 51.969 -5.066 -14.57 1 66.25 525 ARG B O 1
ATOM 12385 N N . SER B 1 526 ? 50.938 -4.305 -16.469 1 71.12 526 SER B N 1
ATOM 12386 C CA . SER B 1 526 ? 50.125 -3.271 -15.812 1 71.12 526 SER B CA 1
ATOM 12387 C C . SER B 1 526 ? 49.031 -3.885 -14.961 1 71.12 526 SER B C 1
ATOM 12389 O O . SER B 1 526 ? 48.688 -5.059 -15.125 1 71.12 526 SER B O 1
ATOM 12391 N N . GLU B 1 527 ? 48.562 -3.258 -13.984 1 77.56 527 GLU B N 1
ATOM 12392 C CA . GLU B 1 527 ? 47.531 -3.682 -13.062 1 77.56 527 GLU B CA 1
ATOM 12393 C C . GLU B 1 527 ? 46.281 -4.121 -13.82 1 77.56 527 GLU B C 1
ATOM 12395 O O . GLU B 1 527 ? 45.688 -5.176 -13.531 1 77.56 527 GLU B O 1
ATOM 12400 N N . LYS B 1 528 ? 45.844 -3.377 -14.812 1 78.38 528 LYS B N 1
ATOM 12401 C CA . LYS B 1 528 ? 44.594 -3.668 -15.523 1 78.38 528 LYS B CA 1
ATOM 12402 C C . LYS B 1 528 ? 44.75 -4.93 -16.375 1 78.38 528 LYS B C 1
ATOM 12404 O O . LYS B 1 528 ? 43.812 -5.758 -16.406 1 78.38 528 LYS B O 1
ATOM 12409 N N . ILE B 1 529 ? 45.812 -5.117 -17.016 1 75.81 529 ILE B N 1
ATOM 12410 C CA . ILE B 1 529 ? 46 -6.273 -17.875 1 75.81 529 ILE B CA 1
ATOM 12411 C C . ILE B 1 529 ? 46.156 -7.535 -17.031 1 75.81 529 ILE B C 1
ATOM 12413 O O . ILE B 1 529 ? 45.625 -8.594 -17.391 1 75.81 529 ILE B O 1
ATOM 12417 N N . GLN B 1 530 ? 46.844 -7.328 -15.906 1 78 530 GLN B N 1
ATOM 12418 C CA . GLN B 1 530 ? 46.969 -8.477 -15.016 1 78 530 GLN B CA 1
ATOM 12419 C C . GLN B 1 530 ? 45.625 -8.922 -14.492 1 78 530 GLN B C 1
ATOM 12421 O O . GLN B 1 530 ? 45.344 -10.125 -14.375 1 78 530 GLN B O 1
ATOM 12426 N N . ALA B 1 531 ? 44.844 -8.016 -14.188 1 78 531 ALA B N 1
ATOM 12427 C CA . ALA B 1 531 ? 43.5 -8.344 -13.688 1 78 531 ALA B CA 1
ATOM 12428 C C . ALA B 1 531 ? 42.688 -9.039 -14.766 1 78 531 ALA B C 1
ATOM 12430 O O . ALA B 1 531 ? 41.938 -9.984 -14.477 1 78 531 ALA B O 1
ATOM 12431 N N . ASP B 1 532 ? 42.75 -8.602 -16.016 1 78.06 532 ASP B N 1
ATOM 12432 C CA . ASP B 1 532 ? 41.969 -9.211 -17.109 1 78.06 532 ASP B CA 1
ATOM 12433 C C . ASP B 1 532 ? 42.438 -10.641 -17.375 1 78.06 532 ASP B C 1
ATOM 12435 O O . ASP B 1 532 ? 41.625 -11.531 -17.625 1 78.06 532 ASP B O 1
ATOM 12439 N N . ILE B 1 533 ? 43.75 -10.789 -17.281 1 78.56 533 ILE B N 1
ATOM 12440 C CA . ILE B 1 533 ? 44.312 -12.117 -17.531 1 78.56 533 ILE B CA 1
ATOM 12441 C C . ILE B 1 533 ? 43.875 -13.07 -16.406 1 78.56 533 ILE B C 1
ATOM 12443 O O . ILE B 1 533 ? 43.469 -14.211 -16.672 1 78.56 533 ILE B O 1
ATOM 12447 N N . GLU B 1 534 ? 43.875 -12.555 -15.281 1 80.94 534 GLU B N 1
ATOM 12448 C CA . GLU B 1 534 ? 43.5 -13.391 -14.148 1 80.94 534 GLU B CA 1
ATOM 12449 C C . GLU B 1 534 ? 42 -13.672 -14.148 1 80.94 534 GLU B C 1
ATOM 12451 O O . GLU B 1 534 ? 41.562 -14.734 -13.711 1 80.94 534 GLU B O 1
ATOM 12456 N N . GLU B 1 535 ? 41.281 -12.773 -14.562 1 81.06 535 GLU B N 1
ATOM 12457 C CA . GLU B 1 535 ? 39.844 -12.992 -14.648 1 81.06 535 GLU B CA 1
ATOM 12458 C C . GLU B 1 535 ? 39.5 -14.086 -15.656 1 81.06 535 GLU B C 1
ATOM 12460 O O . GLU B 1 535 ? 38.625 -14.914 -15.422 1 81.06 535 GLU B O 1
ATOM 12465 N N . VAL B 1 536 ? 40.156 -14.07 -16.781 1 83.06 536 VAL B N 1
ATOM 12466 C CA . VAL B 1 536 ? 39.906 -15.102 -17.781 1 83.06 536 VAL B CA 1
ATOM 12467 C C . VAL B 1 536 ? 40.375 -16.453 -17.25 1 83.06 536 VAL B C 1
ATOM 12469 O O . VAL B 1 536 ? 39.719 -17.484 -17.484 1 83.06 536 VAL B O 1
ATOM 12472 N N . ALA B 1 537 ? 41.469 -16.422 -16.547 1 81.56 537 ALA B N 1
ATOM 12473 C CA . ALA B 1 537 ? 41.938 -17.672 -15.945 1 81.56 537 ALA B CA 1
ATOM 12474 C C . ALA B 1 537 ? 40.969 -18.188 -14.906 1 81.56 537 ALA B C 1
ATOM 12476 O O . ALA B 1 537 ? 40.719 -19.406 -14.805 1 81.56 537 ALA B O 1
ATOM 12477 N N . ALA B 1 538 ? 40.406 -17.312 -14.219 1 81.06 538 ALA B N 1
ATOM 12478 C CA . ALA B 1 538 ? 39.406 -17.703 -13.219 1 81.06 538 ALA B CA 1
ATOM 12479 C C . ALA B 1 538 ? 38.156 -18.234 -13.883 1 81.06 538 ALA B C 1
ATOM 12481 O O . ALA B 1 538 ? 37.5 -19.156 -13.359 1 81.06 538 ALA B O 1
ATOM 12482 N N . ALA B 1 539 ? 37.781 -17.672 -14.977 1 85 539 ALA B N 1
ATOM 12483 C CA . ALA B 1 539 ? 36.594 -18.156 -15.703 1 85 539 ALA B CA 1
ATOM 12484 C C . ALA B 1 539 ? 36.812 -19.562 -16.234 1 85 539 ALA B C 1
ATOM 12486 O O . ALA B 1 539 ? 35.906 -20.391 -16.203 1 85 539 ALA B O 1
ATOM 12487 N N . CYS B 1 540 ? 38 -19.781 -16.703 1 85.75 540 CYS B N 1
ATOM 12488 C CA . CYS B 1 540 ? 38.344 -21.125 -17.172 1 85.75 540 CYS B CA 1
ATOM 12489 C C . CYS B 1 540 ? 38.344 -22.125 -16.016 1 85.75 540 CYS B C 1
ATOM 12491 O O . CYS B 1 540 ? 37.844 -23.234 -16.156 1 85.75 540 CYS B O 1
ATOM 12493 N N . GLY B 1 541 ? 38.875 -21.734 -14.938 1 81.81 541 GLY B N 1
ATOM 12494 C CA . GLY B 1 541 ? 38.812 -22.594 -13.766 1 81.81 541 GLY B CA 1
ATOM 12495 C C . GLY B 1 541 ? 37.375 -22.859 -13.289 1 81.81 541 GLY B C 1
ATOM 12496 O O . GLY B 1 541 ? 37.062 -23.984 -12.898 1 81.81 541 GLY B O 1
ATOM 12497 N N . HIS B 1 542 ? 36.688 -21.891 -13.375 1 81.5 542 HIS B N 1
ATOM 12498 C CA . HIS B 1 542 ? 35.281 -22.031 -12.953 1 81.5 542 HIS B CA 1
ATOM 12499 C C . HIS B 1 542 ? 34.531 -23.016 -13.844 1 81.5 542 HIS B C 1
ATOM 12501 O O . HIS B 1 542 ? 33.75 -23.844 -13.359 1 81.5 542 HIS B O 1
ATOM 12507 N N . PHE B 1 543 ? 34.688 -22.969 -15.086 1 87.31 543 PHE B N 1
ATOM 12508 C CA . PHE B 1 543 ? 34.062 -23.922 -15.992 1 87.31 543 PHE B CA 1
ATOM 12509 C C . PHE B 1 543 ? 34.531 -25.344 -15.711 1 87.31 543 PHE B C 1
ATOM 12511 O O . PHE B 1 543 ? 33.719 -26.281 -15.711 1 87.31 543 PHE B O 1
ATOM 12518 N N . SER B 1 544 ? 35.781 -25.453 -15.469 1 87.81 544 SER B N 1
ATOM 12519 C CA . SER B 1 544 ? 36.312 -26.781 -15.195 1 87.81 544 SER B CA 1
ATOM 12520 C C . SER B 1 544 ? 35.75 -27.344 -13.898 1 87.81 544 SER B C 1
ATOM 12522 O O . SER B 1 544 ? 35.469 -28.547 -13.812 1 87.81 544 SER B O 1
ATOM 12524 N N . PHE B 1 545 ? 35.5 -26.562 -12.969 1 82.62 545 PHE B N 1
ATOM 12525 C CA . PHE B 1 545 ? 34.938 -27.031 -11.711 1 82.62 545 PHE B CA 1
ATOM 12526 C C . PHE B 1 545 ? 33.438 -27.328 -11.875 1 82.62 545 PHE B C 1
ATOM 12528 O O . PHE B 1 545 ? 32.906 -28.25 -11.242 1 82.62 545 PHE B O 1
ATOM 12535 N N . SER B 1 546 ? 32.781 -26.516 -12.609 1 87.19 546 SER B N 1
ATOM 12536 C CA . SER B 1 546 ? 31.375 -26.75 -12.852 1 87.19 546 SER B CA 1
ATOM 12537 C C . SER B 1 546 ? 31.156 -28.078 -13.578 1 87.19 546 SER B C 1
ATOM 12539 O O . SER B 1 546 ? 30.156 -28.766 -13.344 1 87.19 546 SER B O 1
ATOM 12541 N N . LEU B 1 547 ? 32.031 -28.375 -14.461 1 90.44 547 LEU B N 1
ATOM 12542 C CA . LEU B 1 547 ? 31.938 -29.656 -15.148 1 90.44 547 LEU B CA 1
ATOM 12543 C C . LEU B 1 547 ? 32.156 -30.812 -14.18 1 90.44 547 LEU B C 1
ATOM 12545 O O . LEU B 1 547 ? 31.484 -31.859 -14.281 1 90.44 547 LEU B O 1
ATOM 12549 N N . GLN B 1 548 ? 33.062 -30.641 -13.273 1 88.5 548 GLN B N 1
ATOM 12550 C CA . GLN B 1 548 ? 33.25 -31.656 -12.234 1 88.5 548 GLN B CA 1
ATOM 12551 C C . GLN B 1 548 ? 32 -31.812 -11.375 1 88.5 548 GLN B C 1
ATOM 12553 O O . GLN B 1 548 ? 31.656 -32.938 -10.977 1 88.5 548 GLN B O 1
ATOM 12558 N N . ALA B 1 549 ? 31.359 -30.766 -11.094 1 86.5 549 ALA B N 1
ATOM 12559 C CA . ALA B 1 549 ? 30.141 -30.828 -10.305 1 86.5 549 ALA B CA 1
ATOM 12560 C C . ALA B 1 549 ? 29.047 -31.594 -11.047 1 86.5 549 ALA B C 1
ATOM 12562 O O . ALA B 1 549 ? 28.281 -32.344 -10.438 1 86.5 549 ALA B O 1
ATOM 12563 N N . VAL B 1 550 ? 28.969 -31.422 -12.352 1 92.06 550 VAL B N 1
ATOM 12564 C CA . VAL B 1 550 ? 28 -32.188 -13.148 1 92.06 550 VAL B CA 1
ATOM 12565 C C . VAL B 1 550 ? 28.312 -33.656 -13.062 1 92.06 550 VAL B C 1
ATOM 12567 O O . VAL B 1 550 ? 27.406 -34.5 -12.953 1 92.06 550 VAL B O 1
ATOM 12570 N N . ALA B 1 551 ? 29.531 -34.031 -13.031 1 92.56 551 ALA B N 1
ATOM 12571 C CA . ALA B 1 551 ? 29.938 -35.438 -12.945 1 92.56 551 ALA B CA 1
ATOM 12572 C C . ALA B 1 551 ? 29.594 -36 -11.578 1 92.56 551 ALA B C 1
ATOM 12574 O O . ALA B 1 551 ? 29.141 -37.156 -11.484 1 92.56 551 ALA B O 1
ATOM 12575 N N . GLU B 1 552 ? 29.734 -35.281 -10.594 1 89.38 552 GLU B N 1
ATOM 12576 C CA . GLU B 1 552 ? 29.406 -35.75 -9.258 1 89.38 552 GLU B CA 1
ATOM 12577 C C . GLU B 1 552 ? 27.906 -35.938 -9.086 1 89.38 552 GLU B C 1
ATOM 12579 O O . GLU B 1 552 ? 27.453 -36.875 -8.438 1 89.38 552 GLU B O 1
ATOM 12584 N N . GLU B 1 553 ? 27.219 -35 -9.617 1 89.94 553 GLU B N 1
ATOM 12585 C CA . GLU B 1 553 ? 25.766 -35.156 -9.547 1 89.94 553 GLU B CA 1
ATOM 12586 C C . GLU B 1 553 ? 25.281 -36.344 -10.383 1 89.94 553 GLU B C 1
ATOM 12588 O O . GLU B 1 553 ? 24.281 -36.969 -10.047 1 89.94 553 GLU B O 1
ATOM 12593 N N . THR B 1 554 ? 25.891 -36.562 -11.484 1 93.75 554 THR B N 1
ATOM 12594 C CA . THR B 1 554 ? 25.562 -37.75 -12.273 1 93.75 554 THR B CA 1
ATOM 12595 C C . THR B 1 554 ? 25.875 -39.031 -11.484 1 93.75 554 THR B C 1
ATOM 12597 O O . THR B 1 554 ? 25.141 -40.031 -11.586 1 93.75 554 THR B O 1
ATOM 12600 N N . ASP B 1 555 ? 26.922 -38.938 -10.68 1 91 555 ASP B N 1
ATOM 12601 C CA . ASP B 1 555 ? 27.25 -40.094 -9.812 1 91 555 ASP B CA 1
ATOM 12602 C C . ASP B 1 555 ? 26.156 -40.312 -8.773 1 91 555 ASP B C 1
ATOM 12604 O O . ASP B 1 555 ? 25.781 -41.438 -8.477 1 91 555 ASP B O 1
ATOM 12608 N N . ALA B 1 556 ? 25.703 -39.281 -8.258 1 90.25 556 ALA B N 1
ATOM 12609 C CA . ALA B 1 556 ? 24.609 -39.406 -7.297 1 90.25 556 ALA B CA 1
ATOM 12610 C C . ALA B 1 556 ? 23.344 -39.969 -7.961 1 90.25 556 ALA B C 1
ATOM 12612 O O . ALA B 1 556 ? 22.609 -40.75 -7.348 1 90.25 556 ALA B O 1
ATOM 12613 N N . TYR B 1 557 ? 23.172 -39.562 -9.203 1 92.75 557 TYR B N 1
ATOM 12614 C CA . TYR B 1 557 ? 22.062 -40.094 -9.977 1 92.75 557 TYR B CA 1
ATOM 12615 C C . TYR B 1 557 ? 22.203 -41.594 -10.188 1 92.75 557 TYR B C 1
ATOM 12617 O O . TYR B 1 557 ? 21.25 -42.344 -10 1 92.75 557 TYR B O 1
ATOM 12625 N N . LEU B 1 558 ? 23.328 -42.094 -10.461 1 92.81 558 LEU B N 1
ATOM 12626 C CA . LEU B 1 558 ? 23.578 -43.5 -10.68 1 92.81 558 LEU B CA 1
ATOM 12627 C C . LEU B 1 558 ? 23.484 -44.281 -9.375 1 92.81 558 LEU B C 1
ATOM 12629 O O . LEU B 1 558 ? 23.062 -45.438 -9.359 1 92.81 558 LEU B O 1
ATOM 12633 N N . ASP B 1 559 ? 23.766 -43.656 -8.305 1 90.88 559 ASP B N 1
ATOM 12634 C CA . ASP B 1 559 ? 23.641 -44.281 -6.996 1 90.88 559 ASP B CA 1
ATOM 12635 C C . ASP B 1 559 ? 22.188 -44.562 -6.652 1 90.88 559 ASP B C 1
ATOM 12637 O O . ASP B 1 559 ? 21.844 -45.656 -6.172 1 90.88 559 ASP B O 1
ATOM 12641 N N . VAL B 1 560 ? 21.391 -43.625 -6.898 1 92.5 560 VAL B N 1
ATOM 12642 C CA . VAL B 1 560 ? 19.969 -43.812 -6.605 1 92.5 560 VAL B CA 1
ATOM 12643 C C . VAL B 1 560 ? 19.391 -44.875 -7.523 1 92.5 560 VAL B C 1
ATOM 12645 O O . VAL B 1 560 ? 18.531 -45.656 -7.109 1 92.5 560 VAL B O 1
ATOM 12648 N N . LEU B 1 561 ? 19.844 -44.938 -8.781 1 92.12 561 LEU B N 1
ATOM 12649 C CA . LEU B 1 561 ? 19.359 -45.938 -9.727 1 92.12 561 LEU B CA 1
ATOM 12650 C C . LEU B 1 561 ? 19.75 -47.344 -9.273 1 92.12 561 LEU B C 1
ATOM 12652 O O . LEU B 1 561 ? 18.969 -48.281 -9.438 1 92.12 561 LEU B O 1
ATOM 12656 N N . GLU B 1 562 ? 20.844 -47.469 -8.641 1 90.19 562 GLU B N 1
ATOM 12657 C CA . GLU B 1 562 ? 21.281 -48.781 -8.133 1 90.19 562 GLU B CA 1
ATOM 12658 C C . GLU B 1 562 ? 20.453 -49.188 -6.918 1 90.19 562 GLU B C 1
ATOM 12660 O O . GLU B 1 562 ? 20.078 -50.344 -6.781 1 90.19 562 GLU B O 1
ATOM 12665 N N . ASP B 1 563 ? 20.188 -48.25 -6.152 1 89.94 563 ASP B N 1
ATOM 12666 C CA . ASP B 1 563 ? 19.312 -48.562 -5.016 1 89.94 563 ASP B CA 1
ATOM 12667 C C . ASP B 1 563 ? 17.922 -48.938 -5.48 1 89.94 563 ASP B C 1
ATOM 12669 O O . ASP B 1 563 ? 17.281 -49.812 -4.883 1 89.94 563 ASP B O 1
ATOM 12673 N N . LEU B 1 564 ? 17.484 -48.25 -6.488 1 91.31 564 LEU B N 1
ATOM 12674 C CA . LEU B 1 564 ? 16.156 -48.562 -7.031 1 91.31 564 LEU B CA 1
ATOM 12675 C C . LEU B 1 564 ? 16.125 -49.969 -7.633 1 91.31 564 LEU B C 1
ATOM 12677 O O . LEU B 1 564 ? 15.148 -50.688 -7.457 1 91.31 564 LEU B O 1
ATOM 12681 N N . LYS B 1 565 ? 17.156 -50.312 -8.328 1 88.81 565 LYS B N 1
ATOM 12682 C CA . LYS B 1 565 ? 17.25 -51.656 -8.883 1 88.81 565 LYS B CA 1
ATOM 12683 C C . LYS B 1 565 ? 17.266 -52.719 -7.781 1 88.81 565 LYS B C 1
ATOM 12685 O O . LYS B 1 565 ? 16.516 -53.688 -7.848 1 88.81 565 LYS B O 1
ATOM 12690 N N . TYR B 1 566 ? 17.938 -52.469 -6.715 1 87 566 TYR B N 1
ATOM 12691 C CA . TYR B 1 566 ? 18.047 -53.406 -5.605 1 87 566 TYR B CA 1
ATOM 12692 C C . TYR B 1 566 ? 16.703 -53.531 -4.879 1 87 566 TYR B C 1
ATOM 12694 O O . TYR B 1 566 ? 16.266 -54.656 -4.609 1 87 566 TYR B O 1
ATOM 12702 N N . THR B 1 567 ? 16.078 -52.469 -4.648 1 88.44 567 THR B N 1
ATOM 12703 C CA . THR B 1 567 ? 14.836 -52.5 -3.891 1 88.44 567 THR B CA 1
ATOM 12704 C C . THR B 1 567 ? 13.711 -53.094 -4.727 1 88.44 567 THR B C 1
ATOM 12706 O O . THR B 1 567 ? 12.82 -53.781 -4.191 1 88.44 567 THR B O 1
ATOM 12709 N N . THR B 1 568 ? 13.719 -52.844 -6.016 1 86.25 568 THR B N 1
ATOM 12710 C CA . THR B 1 568 ? 12.672 -53.375 -6.875 1 86.25 568 THR B CA 1
ATOM 12711 C C . THR B 1 568 ? 12.805 -54.906 -7 1 86.25 568 THR B C 1
ATOM 12713 O O . THR B 1 568 ? 11.805 -55.625 -7.082 1 86.25 568 THR B O 1
ATOM 12716 N N . GLU B 1 569 ? 14.039 -55.438 -6.895 1 83.31 569 GLU B N 1
ATOM 12717 C CA . GLU B 1 569 ? 14.266 -56.875 -7.031 1 83.31 569 GLU B CA 1
ATOM 12718 C C . GLU B 1 569 ? 14.016 -57.594 -5.711 1 83.31 569 GLU B C 1
ATOM 12720 O O . GLU B 1 569 ? 13.516 -58.719 -5.695 1 83.31 569 GLU B O 1
ATOM 12725 N N . THR B 1 570 ? 14.234 -56.906 -4.586 1 82.12 570 THR B N 1
ATOM 12726 C CA . THR B 1 570 ? 14.156 -57.594 -3.305 1 82.12 570 THR B CA 1
ATOM 12727 C C . THR B 1 570 ? 12.938 -57.094 -2.512 1 82.12 570 THR B C 1
ATOM 12729 O O . THR B 1 570 ? 12.586 -57.719 -1.497 1 82.12 570 THR B O 1
ATOM 12732 N N . GLY B 1 571 ? 12.312 -56.156 -2.975 1 78.38 571 GLY B N 1
ATOM 12733 C CA . GLY B 1 571 ? 11.32 -55.531 -2.115 1 78.38 571 GLY B CA 1
ATOM 12734 C C . GLY B 1 571 ? 10.078 -56.375 -1.929 1 78.38 571 GLY B C 1
ATOM 12735 O O . GLY B 1 571 ? 9.68 -57.094 -2.834 1 78.38 571 GLY B O 1
ATOM 12736 N N . LYS B 1 572 ? 9.609 -56.5 -0.679 1 82.19 572 LYS B N 1
ATOM 12737 C CA . LYS B 1 572 ? 8.367 -57.188 -0.333 1 82.19 572 LYS B CA 1
ATOM 12738 C C . LYS B 1 572 ? 7.191 -56.219 -0.302 1 82.19 572 LYS B C 1
ATOM 12740 O O . LYS B 1 572 ? 7.387 -55 -0.173 1 82.19 572 LYS B O 1
ATOM 12745 N N . ARG B 1 573 ? 6.02 -56.719 -0.637 1 88.19 573 ARG B N 1
ATOM 12746 C CA . ARG B 1 573 ? 4.812 -55.906 -0.625 1 88.19 573 ARG B CA 1
ATOM 12747 C C . ARG B 1 573 ? 4.395 -55.562 0.803 1 88.19 573 ARG B C 1
ATOM 12749 O O . ARG B 1 573 ? 4.52 -56.406 1.704 1 88.19 573 ARG B O 1
ATOM 12756 N N . SER B 1 574 ? 4.23 -54.281 1.105 1 86.5 574 SER B N 1
ATOM 12757 C CA . SER B 1 574 ? 3.795 -53.844 2.424 1 86.5 574 SER B CA 1
ATOM 12758 C C . SER B 1 574 ? 2.738 -52.75 2.314 1 86.5 574 SER B C 1
ATOM 12760 O O . SER B 1 574 ? 2.764 -51.938 1.378 1 86.5 574 SER B O 1
ATOM 12762 N N . TRP B 1 575 ? 1.561 -52.719 3.084 1 87.81 575 TRP B N 1
ATOM 12763 C CA . TRP B 1 575 ? 0.519 -51.719 3.17 1 87.81 575 TRP B CA 1
ATOM 12764 C C . TRP B 1 575 ? 0.484 -51.094 4.559 1 87.81 575 TRP B C 1
ATOM 12766 O O . TRP B 1 575 ? -0.57 -51.031 5.195 1 87.81 575 TRP B O 1
ATOM 12776 N N . ASN B 1 576 ? 1.479 -50.562 5.023 1 81.56 576 ASN B N 1
ATOM 12777 C CA . ASN B 1 576 ? 1.555 -49.969 6.355 1 81.56 576 ASN B CA 1
ATOM 12778 C C . ASN B 1 576 ? 0.806 -48.656 6.418 1 81.56 576 ASN B C 1
ATOM 12780 O O . ASN B 1 576 ? 0.456 -48.188 7.504 1 81.56 576 ASN B O 1
ATOM 12784 N N . TRP B 1 577 ? 0.497 -48 5.227 1 81.44 577 TRP B N 1
ATOM 12785 C CA . TRP B 1 577 ? -0.181 -46.719 5.207 1 81.44 577 TRP B CA 1
ATOM 12786 C C . TRP B 1 577 ? -1.628 -46.844 5.668 1 81.44 577 TRP B C 1
ATOM 12788 O O . TRP B 1 577 ? -2.232 -45.875 6.133 1 81.44 577 TRP B O 1
ATOM 12798 N N . LEU B 1 578 ? -2.111 -48 5.551 1 80.88 578 LEU B N 1
ATOM 12799 C CA . LEU B 1 578 ? -3.492 -48.219 5.953 1 80.88 578 LEU B CA 1
ATOM 12800 C C . LEU B 1 578 ? -3.611 -48.281 7.473 1 80.88 578 LEU B C 1
ATOM 12802 O O . LEU B 1 578 ? -4.715 -48.188 8.016 1 80.88 578 LEU B O 1
ATOM 12806 N N . LYS B 1 579 ? -2.42 -48.344 8.062 1 79.88 579 LYS B N 1
ATOM 12807 C CA . LYS B 1 579 ? -2.455 -48.406 9.523 1 79.88 579 LYS B CA 1
ATOM 12808 C C . LYS B 1 579 ? -2.609 -47 10.109 1 79.88 579 LYS B C 1
ATOM 12810 O O . LYS B 1 579 ? -1.674 -46.469 10.703 1 79.88 579 LYS B O 1
ATOM 12815 N N . VAL B 1 580 ? -3.68 -46.219 9.742 1 73.44 580 VAL B N 1
ATOM 12816 C CA . VAL B 1 580 ? -3.992 -44.844 10.133 1 73.44 580 VAL B CA 1
ATOM 12817 C C . VAL B 1 580 ? -3.953 -44.719 11.656 1 73.44 580 VAL B C 1
ATOM 12819 O O . VAL B 1 580 ? -3.715 -43.625 12.188 1 73.44 580 VAL B O 1
ATOM 12822 N N . TRP B 1 581 ? -4.316 -45.812 12.398 1 65.69 581 TRP B N 1
ATOM 12823 C CA . TRP B 1 581 ? -4.344 -45.75 13.859 1 65.69 581 TRP B CA 1
ATOM 12824 C C . TRP B 1 581 ? -2.979 -45.375 14.414 1 65.69 581 TRP B C 1
ATOM 12826 O O . TRP B 1 581 ? -2.883 -44.812 15.508 1 65.69 581 TRP B O 1
ATOM 12836 N N . ARG B 1 582 ? -2.006 -45.594 13.664 1 63.78 582 ARG B N 1
ATOM 12837 C CA . ARG B 1 582 ? -0.658 -45.281 14.117 1 63.78 582 ARG B CA 1
ATOM 12838 C C . ARG B 1 582 ? -0.401 -43.781 14.031 1 63.78 582 ARG B C 1
ATOM 12840 O O . ARG B 1 582 ? 0.379 -43.219 14.812 1 63.78 582 ARG B O 1
ATOM 12847 N N . TYR B 1 583 ? -1.057 -43.188 12.898 1 60.03 583 TYR B N 1
ATOM 12848 C CA . TYR B 1 583 ? -0.856 -41.75 12.711 1 60.03 583 TYR B CA 1
ATOM 12849 C C . TYR B 1 583 ? -1.566 -40.938 13.797 1 60.03 583 TYR B C 1
ATOM 12851 O O . TYR B 1 583 ? -1.104 -39.875 14.195 1 60.03 583 TYR B O 1
ATOM 12859 N N . PHE B 1 584 ? -2.734 -41.312 14.109 1 56.59 584 PHE B N 1
ATOM 12860 C CA . PHE B 1 584 ? -3.457 -40.656 15.188 1 56.59 584 PHE B CA 1
ATOM 12861 C C . PHE B 1 584 ? -2.711 -40.812 16.516 1 56.59 584 PHE B C 1
ATOM 12863 O O . PHE B 1 584 ? -2.76 -39.906 17.359 1 56.59 584 PHE B O 1
ATOM 12870 N N . LYS B 1 585 ? -2.143 -41.844 16.734 1 50.62 585 LYS B N 1
ATOM 12871 C CA . LYS B 1 585 ? -1.37 -41.969 17.969 1 50.62 585 LYS B CA 1
ATOM 12872 C C . LYS B 1 585 ? -0.192 -41 17.969 1 50.62 585 LYS B C 1
ATOM 12874 O O . LYS B 1 585 ? 0.203 -40.5 19.031 1 50.62 585 LYS B O 1
ATOM 12879 N N . TRP B 1 586 ? 0.312 -40.844 16.75 1 44.31 586 TRP B N 1
ATOM 12880 C CA . TRP B 1 586 ? 1.505 -40 16.688 1 44.31 586 TRP B CA 1
ATOM 12881 C C . TRP B 1 586 ? 1.148 -38.531 16.875 1 44.31 586 TRP B C 1
ATOM 12883 O O . TRP B 1 586 ? 1.986 -37.719 17.297 1 44.31 586 TRP B O 1
ATOM 12893 N N . ALA B 1 587 ? 0.006 -38.062 16.266 1 47.03 587 ALA B N 1
ATOM 12894 C CA . ALA B 1 587 ? -0.3 -36.688 16.609 1 47.03 587 ALA B CA 1
ATOM 12895 C C . ALA B 1 587 ? -0.165 -36.438 18.109 1 47.03 587 ALA B C 1
ATOM 12897 O O . ALA B 1 587 ? -0.287 -35.312 18.578 1 47.03 587 ALA B O 1
ATOM 12898 N N . ARG B 1 588 ? -0.382 -37.594 18.922 1 39.31 588 ARG B N 1
ATOM 12899 C CA . ARG B 1 588 ? -0.042 -37.406 20.328 1 39.31 588 ARG B CA 1
ATOM 12900 C C . ARG B 1 588 ? 1.424 -37 20.484 1 39.31 588 ARG B C 1
ATOM 12902 O O . ARG B 1 588 ? 2.234 -37.25 19.594 1 39.31 588 ARG B O 1
ATOM 12909 N N . ALA B 1 589 ? 1.847 -37.125 21.734 1 41.53 589 ALA B N 1
ATOM 12910 C CA . ALA B 1 589 ? 2.928 -36.531 22.516 1 41.53 589 ALA B CA 1
ATOM 12911 C C . ALA B 1 589 ? 4.293 -36.969 21.984 1 41.53 589 ALA B C 1
ATOM 12913 O O . ALA B 1 589 ? 4.977 -37.781 22.609 1 41.53 589 ALA B O 1
ATOM 12914 N N . SER B 1 590 ? 4.332 -37.625 20.828 1 34.62 590 SER B N 1
ATOM 12915 C CA . SER B 1 590 ? 5.73 -38.031 20.875 1 34.62 590 SER B CA 1
ATOM 12916 C C . SER B 1 590 ? 6.645 -36.844 21.156 1 34.62 590 SER B C 1
ATOM 12918 O O . SER B 1 590 ? 6.699 -35.906 20.359 1 34.62 590 SER B O 1
ATOM 12920 N N . ASP B 1 591 ? 6.5 -36.469 22.359 1 37.97 591 ASP B N 1
ATOM 12921 C CA . ASP B 1 591 ? 7.566 -35.688 22.984 1 37.97 591 ASP B CA 1
ATOM 12922 C C . ASP B 1 591 ? 8.938 -36.219 22.594 1 37.97 591 ASP B C 1
ATOM 12924 O O . ASP B 1 591 ? 9.484 -37.094 23.266 1 37.97 591 ASP B O 1
ATOM 12928 N N . LYS B 1 592 ? 9.102 -36.75 21.453 1 38.84 592 LYS B N 1
ATOM 12929 C CA . LYS B 1 592 ? 10.531 -37.031 21.281 1 38.84 592 LYS B CA 1
ATOM 12930 C C . LYS B 1 592 ? 11.383 -35.875 21.844 1 38.84 592 LYS B C 1
ATOM 12932 O O . LYS B 1 592 ? 11.109 -34.719 21.578 1 38.84 592 LYS B O 1
ATOM 12937 N N . ALA B 1 593 ? 11.891 -36.188 23.047 1 36.22 593 ALA B N 1
ATOM 12938 C CA . ALA B 1 593 ? 12.93 -35.469 23.781 1 36.22 593 ALA B CA 1
ATOM 12939 C C . ALA B 1 593 ? 13.938 -34.844 22.812 1 36.22 593 ALA B C 1
ATOM 12941 O O . ALA B 1 593 ? 14.43 -35.5 21.891 1 36.22 593 ALA B O 1
ATOM 12942 N N . PRO B 1 594 ? 13.656 -33.562 22.641 1 39.09 594 PRO B N 1
ATOM 12943 C CA . PRO B 1 594 ? 14.805 -32.969 21.984 1 39.09 594 PRO B CA 1
ATOM 12944 C C . PRO B 1 594 ? 16.141 -33.5 22.5 1 39.09 594 PRO B C 1
ATOM 12946 O O . PRO B 1 594 ? 16.312 -33.656 23.703 1 39.09 594 PRO B O 1
ATOM 12949 N N . VAL B 1 595 ? 16.578 -34.656 21.969 1 35.41 595 VAL B N 1
ATOM 12950 C CA . VAL B 1 595 ? 17.938 -35 22.359 1 35.41 595 VAL B CA 1
ATOM 12951 C C . VAL B 1 595 ? 18.734 -33.719 22.609 1 35.41 595 VAL B C 1
ATOM 12953 O O . VAL B 1 595 ? 18.938 -32.906 21.688 1 35.41 595 VAL B O 1
ATOM 12956 N N . ASP B 1 596 ? 18.516 -33.094 23.797 1 36.31 596 ASP B N 1
ATOM 12957 C CA . ASP B 1 596 ? 19.266 -32 24.406 1 36.31 596 ASP B CA 1
ATOM 12958 C C . ASP B 1 596 ? 20.75 -32.344 24.484 1 36.31 596 ASP B C 1
ATOM 12960 O O . ASP B 1 596 ? 21.312 -32.438 25.578 1 36.31 596 ASP B O 1
ATOM 12964 N N . ASP B 1 597 ? 21.281 -33.375 23.797 1 33.5 597 ASP B N 1
ATOM 12965 C CA . ASP B 1 597 ? 22.719 -33.406 24.078 1 33.5 597 ASP B CA 1
ATOM 12966 C C . ASP B 1 597 ? 23.391 -32.094 23.672 1 33.5 597 ASP B C 1
ATOM 12968 O O . ASP B 1 597 ? 23.25 -31.656 22.531 1 33.5 597 ASP B O 1
ATOM 12972 N N . PRO B 1 598 ? 23.719 -31.297 24.672 1 39.12 598 PRO B N 1
ATOM 12973 C CA . PRO B 1 598 ? 24.438 -30.031 24.5 1 39.12 598 PRO B CA 1
ATOM 12974 C C . PRO B 1 598 ? 25.562 -30.109 23.469 1 39.12 598 PRO B C 1
ATOM 12976 O O . PRO B 1 598 ? 25.938 -29.094 22.891 1 39.12 598 PRO B O 1
ATOM 12979 N N . GLU B 1 599 ? 26.344 -31.25 23.672 1 36.56 599 GLU B N 1
ATOM 12980 C CA . GLU B 1 599 ? 27.516 -31.25 22.812 1 36.56 599 GLU B CA 1
ATOM 12981 C C . GLU B 1 599 ? 27.125 -31.172 21.344 1 36.56 599 GLU B C 1
ATOM 12983 O O . GLU B 1 599 ? 27.922 -30.75 20.5 1 36.56 599 GLU B O 1
ATOM 12988 N N . GLN B 1 600 ? 26.062 -31.906 20.984 1 36.28 600 GLN B N 1
ATOM 12989 C CA . GLN B 1 600 ? 25.688 -31.922 19.578 1 36.28 600 GLN B CA 1
ATOM 12990 C C . GLN B 1 600 ? 24.938 -30.641 19.203 1 36.28 600 GLN B C 1
ATOM 12992 O O . GLN B 1 600 ? 24.469 -30.5 18.078 1 36.28 600 GLN B O 1
ATOM 12997 N N . GLU B 1 601 ? 24.609 -29.812 20.188 1 39.47 601 GLU B N 1
ATOM 12998 C CA . GLU B 1 601 ? 24.016 -28.5 19.906 1 39.47 601 GLU B CA 1
ATOM 12999 C C . GLU B 1 601 ? 24.844 -27.734 18.875 1 39.47 601 GLU B C 1
ATOM 13001 O O . GLU B 1 601 ? 24.281 -27 18.062 1 39.47 601 GLU B O 1
ATOM 13006 N N . SER B 1 602 ? 26.188 -27.75 19.156 1 37.84 602 SER B N 1
ATOM 13007 C CA . SER B 1 602 ? 27.031 -27 18.219 1 37.84 602 SER B CA 1
ATOM 13008 C C . SER B 1 602 ? 26.828 -27.5 16.781 1 37.84 602 SER B C 1
ATOM 13010 O O . SER B 1 602 ? 27.156 -26.781 15.828 1 37.84 602 SER B O 1
ATOM 13012 N N . LEU B 1 603 ? 26.719 -28.812 16.594 1 36.09 603 LEU B N 1
ATOM 13013 C CA . LEU B 1 603 ? 26.531 -29.406 15.273 1 36.09 603 LEU B CA 1
ATOM 13014 C C . LEU B 1 603 ? 25.062 -29.375 14.883 1 36.09 603 LEU B C 1
ATOM 13016 O O . LEU B 1 603 ? 24.641 -30.125 13.984 1 36.09 603 LEU B O 1
ATOM 13020 N N . ILE B 1 604 ? 24.156 -28.984 15.727 1 37.97 604 ILE B N 1
ATOM 13021 C CA . ILE B 1 604 ? 22.766 -29.031 15.328 1 37.97 604 ILE B CA 1
ATOM 13022 C C . ILE B 1 604 ? 22.578 -28.234 14.031 1 37.97 604 ILE B C 1
ATOM 13024 O O . ILE B 1 604 ? 22.812 -27.016 14 1 37.97 604 ILE B O 1
ATOM 13028 N N . PRO B 1 605 ? 22.688 -28.938 12.945 1 41.97 605 PRO B N 1
ATOM 13029 C CA . PRO B 1 605 ? 22.422 -28.297 11.656 1 41.97 605 PRO B CA 1
ATOM 13030 C C . PRO B 1 605 ? 21.203 -27.375 11.703 1 41.97 605 PRO B C 1
ATOM 13032 O O . PRO B 1 605 ? 20.266 -27.641 12.445 1 41.97 605 PRO B O 1
ATOM 13035 N N . LYS B 1 606 ? 21.422 -26.125 11.68 1 50.5 606 LYS B N 1
ATOM 13036 C CA . LYS B 1 606 ? 20.281 -25.219 11.508 1 50.5 606 LYS B CA 1
ATOM 13037 C C . LYS B 1 606 ? 19.141 -25.891 10.781 1 50.5 606 LYS B C 1
ATOM 13039 O O . LYS B 1 606 ? 19.359 -26.719 9.883 1 50.5 606 LYS B O 1
ATOM 13044 N N . PRO B 1 607 ? 18.047 -25.906 11.414 1 49 607 PRO B N 1
ATOM 13045 C CA . PRO B 1 607 ? 16.922 -26.609 10.805 1 49 607 PRO B CA 1
ATOM 13046 C C . PRO B 1 607 ? 16.781 -26.328 9.312 1 49 607 PRO B C 1
ATOM 13048 O O . PRO B 1 607 ? 17.016 -25.188 8.875 1 49 607 PRO B O 1
ATOM 13051 N N . PRO B 1 608 ? 16.953 -27.391 8.555 1 51.53 608 PRO B N 1
ATOM 13052 C CA . PRO B 1 608 ? 16.781 -27.203 7.109 1 51.53 608 PRO B CA 1
ATOM 13053 C C . PRO B 1 608 ? 15.602 -26.312 6.766 1 51.53 608 PRO B C 1
ATOM 13055 O O . PRO B 1 608 ? 14.641 -26.219 7.543 1 51.53 608 PRO B O 1
ATOM 13058 N N . VAL B 1 609 ? 15.852 -25.328 6.023 1 60.47 609 VAL B N 1
ATOM 13059 C CA . VAL B 1 609 ? 14.789 -24.453 5.539 1 60.47 609 VAL B CA 1
ATOM 13060 C C . VAL B 1 609 ? 13.586 -25.297 5.105 1 60.47 609 VAL B C 1
ATOM 13062 O O . VAL B 1 609 ? 13.734 -26.25 4.344 1 60.47 609 VAL B O 1
ATOM 13065 N N . ARG B 1 610 ? 12.578 -25.234 5.859 1 54.75 610 ARG B N 1
ATOM 13066 C CA . ARG B 1 610 ? 11.32 -25.922 5.621 1 54.75 610 ARG B CA 1
ATOM 13067 C C . ARG B 1 610 ? 10.867 -25.75 4.172 1 54.75 610 ARG B C 1
ATOM 13069 O O . ARG B 1 610 ? 10.992 -24.672 3.604 1 54.75 610 ARG B O 1
ATOM 13076 N N . ARG B 1 611 ? 10.477 -26.797 3.613 1 52.31 611 ARG B N 1
ATOM 13077 C CA . ARG B 1 611 ? 9.953 -26.828 2.25 1 52.31 611 ARG B CA 1
ATOM 13078 C C . ARG B 1 611 ? 8.789 -25.844 2.09 1 52.31 611 ARG B C 1
ATOM 13080 O O . ARG B 1 611 ? 8.016 -25.625 3.027 1 52.31 611 ARG B O 1
ATOM 13087 N N . LEU B 1 612 ? 8.945 -24.938 1.093 1 50.72 612 LEU B N 1
ATOM 13088 C CA . LEU B 1 612 ? 7.844 -24.047 0.755 1 50.72 612 LEU B CA 1
ATOM 13089 C C . LEU B 1 612 ? 6.535 -24.828 0.621 1 50.72 612 LEU B C 1
ATOM 13091 O O . LEU B 1 612 ? 6.5 -25.875 -0.011 1 50.72 612 LEU B O 1
ATOM 13095 N N . ARG B 1 613 ? 5.555 -24.562 1.665 1 53.19 613 ARG B N 1
ATOM 13096 C CA . ARG B 1 613 ? 4.234 -25.188 1.678 1 53.19 613 ARG B CA 1
ATOM 13097 C C . ARG B 1 613 ? 3.646 -25.25 0.271 1 53.19 613 ARG B C 1
ATOM 13099 O O . ARG B 1 613 ? 3.939 -24.406 -0.57 1 53.19 613 ARG B O 1
ATOM 13106 N N . LYS B 1 614 ? 3.104 -26.234 -0.03 1 51.66 614 LYS B N 1
ATOM 13107 C CA . LYS B 1 614 ? 2.502 -26.609 -1.308 1 51.66 614 LYS B CA 1
ATOM 13108 C C . LYS B 1 614 ? 1.465 -25.578 -1.745 1 51.66 614 LYS B C 1
ATOM 13110 O O . LYS B 1 614 ? 0.886 -25.703 -2.826 1 51.66 614 LYS B O 1
ATOM 13115 N N . SER B 1 615 ? 1.327 -24.391 -0.864 1 54.75 615 SER B N 1
ATOM 13116 C CA . SER B 1 615 ? 0.284 -23.5 -1.364 1 54.75 615 SER B CA 1
ATOM 13117 C C . SER B 1 615 ? 0.761 -22.719 -2.586 1 54.75 615 SER B C 1
ATOM 13119 O O . SER B 1 615 ? 1.941 -22.391 -2.691 1 54.75 615 SER B O 1
ATOM 13121 N N . GLN B 1 616 ? 0.079 -22.969 -3.584 1 56.84 616 GLN B N 1
ATOM 13122 C CA . GLN B 1 616 ? 0.392 -22.484 -4.922 1 56.84 616 GLN B CA 1
ATOM 13123 C C . GLN B 1 616 ? 0.688 -20.984 -4.906 1 56.84 616 GLN B C 1
ATOM 13125 O O . GLN B 1 616 ? 1.448 -20.484 -5.742 1 56.84 616 GLN B O 1
ATOM 13130 N N . LEU B 1 617 ? 0.057 -20.109 -3.893 1 65.81 617 LEU B N 1
ATOM 13131 C CA . LEU B 1 617 ? 0.263 -18.672 -4.047 1 65.81 617 LEU B CA 1
ATOM 13132 C C . LEU B 1 617 ? 1.22 -18.141 -2.982 1 65.81 617 LEU B C 1
ATOM 13134 O O . LEU B 1 617 ? 1.077 -18.469 -1.8 1 65.81 617 LEU B O 1
ATOM 13138 N N . PRO B 1 618 ? 2.258 -17.641 -3.523 1 73.44 618 PRO B N 1
ATOM 13139 C CA . PRO B 1 618 ? 3.146 -17 -2.549 1 73.44 618 PRO B CA 1
ATOM 13140 C C . PRO B 1 618 ? 2.418 -16.016 -1.64 1 73.44 618 PRO B C 1
ATOM 13142 O O . PRO B 1 618 ? 1.486 -15.336 -2.08 1 73.44 618 PRO B O 1
ATOM 13145 N N . LYS B 1 619 ? 2.521 -16.094 -0.301 1 73.5 619 LYS B N 1
ATOM 13146 C CA . LYS B 1 619 ? 1.829 -15.258 0.679 1 73.5 619 LYS B CA 1
ATOM 13147 C C . LYS B 1 619 ? 2.205 -13.789 0.517 1 73.5 619 LYS B C 1
ATOM 13149 O O . LYS B 1 619 ? 1.452 -12.898 0.921 1 73.5 619 LYS B O 1
ATOM 13154 N N . GLY B 1 620 ? 3.105 -13.43 -0.355 1 71.25 620 GLY B N 1
ATOM 13155 C CA . GLY B 1 620 ? 3.502 -12.039 -0.523 1 71.25 620 GLY B CA 1
ATOM 13156 C C . GLY B 1 620 ? 4.414 -11.547 0.58 1 71.25 620 GLY B C 1
ATOM 13157 O O . GLY B 1 620 ? 5.512 -12.07 0.772 1 71.25 620 GLY B O 1
ATOM 13158 N N . ILE B 1 621 ? 3.824 -10.648 1.615 1 77.31 621 ILE B N 1
ATOM 13159 C CA . ILE B 1 621 ? 4.602 -10.078 2.707 1 77.31 621 ILE B CA 1
ATOM 13160 C C . ILE B 1 621 ? 4.77 -11.109 3.82 1 77.31 621 ILE B C 1
ATOM 13162 O O . ILE B 1 621 ? 3.787 -11.672 4.309 1 77.31 621 ILE B O 1
ATOM 13166 N N . PRO B 1 622 ? 5.973 -11.422 4.094 1 83.38 622 PRO B N 1
ATOM 13167 C CA . PRO B 1 622 ? 6.242 -12.461 5.094 1 83.38 622 PRO B CA 1
ATOM 13168 C C . PRO B 1 622 ? 5.641 -12.133 6.457 1 83.38 622 PRO B C 1
ATOM 13170 O O . PRO B 1 622 ? 5.418 -10.969 6.773 1 83.38 622 PRO B O 1
ATOM 13173 N N . ASP B 1 623 ? 5.402 -13.125 7.297 1 80.56 623 ASP B N 1
ATOM 13174 C CA . ASP B 1 623 ? 4.762 -12.992 8.602 1 80.56 623 ASP B CA 1
ATOM 13175 C C . ASP B 1 623 ? 5.668 -12.258 9.586 1 80.56 623 ASP B C 1
ATOM 13177 O O . ASP B 1 623 ? 5.184 -11.523 10.453 1 80.56 623 ASP B O 1
ATOM 13181 N N . THR B 1 624 ? 6.965 -12.391 9.367 1 79.25 624 THR B N 1
ATOM 13182 C CA . THR B 1 624 ? 7.891 -11.734 10.289 1 79.25 624 THR B CA 1
ATOM 13183 C C . THR B 1 624 ? 7.816 -10.219 10.141 1 79.25 624 THR B C 1
ATOM 13185 O O . THR B 1 624 ? 7.883 -9.492 11.133 1 79.25 624 THR B O 1
ATOM 13188 N N . MET B 1 625 ? 7.617 -9.828 8.969 1 79.94 625 MET B N 1
ATOM 13189 C CA . MET B 1 625 ? 7.539 -8.391 8.734 1 79.94 625 MET B CA 1
ATOM 13190 C C . MET B 1 625 ? 6.199 -7.836 9.195 1 79.94 625 MET B C 1
ATOM 13192 O O . MET B 1 625 ? 6.129 -6.723 9.719 1 79.94 625 MET B O 1
ATOM 13196 N N . VAL B 1 626 ? 5.16 -8.648 9.07 1 82.06 626 VAL B N 1
ATOM 13197 C CA . VAL B 1 626 ? 3.834 -8.219 9.5 1 82.06 626 VAL B CA 1
ATOM 13198 C C . VAL B 1 626 ? 3.768 -8.188 11.031 1 82.06 626 VAL B C 1
ATOM 13200 O O . VAL B 1 626 ? 3.166 -7.285 11.609 1 82.06 626 VAL B O 1
ATOM 13203 N N . LYS B 1 627 ? 4.406 -9.164 11.633 1 82.56 627 LYS B N 1
ATOM 13204 C CA . LYS B 1 627 ? 4.414 -9.195 13.094 1 82.56 627 LYS B CA 1
ATOM 13205 C C . LYS B 1 627 ? 5.152 -7.988 13.664 1 82.56 627 LYS B C 1
ATOM 13207 O O . LYS B 1 627 ? 4.727 -7.41 14.664 1 82.56 627 LYS B O 1
ATOM 13212 N N . ARG B 1 628 ? 6.172 -7.621 13.023 1 81.5 628 ARG B N 1
ATOM 13213 C CA . ARG B 1 628 ? 6.906 -6.445 13.469 1 81.5 628 ARG B CA 1
ATOM 13214 C C . ARG B 1 628 ? 6.09 -5.176 13.25 1 81.5 628 ARG B C 1
ATOM 13216 O O . ARG B 1 628 ? 6.09 -4.277 14.094 1 81.5 628 ARG B O 1
ATOM 13223 N N . ARG B 1 629 ? 5.414 -5.094 12.156 1 81.56 629 ARG B N 1
ATOM 13224 C CA . ARG B 1 629 ? 4.586 -3.938 11.844 1 81.56 629 ARG B CA 1
ATOM 13225 C C . ARG B 1 629 ? 3.453 -3.781 12.852 1 81.56 629 ARG B C 1
ATOM 13227 O O . ARG B 1 629 ? 3.029 -2.664 13.156 1 81.56 629 ARG B O 1
ATOM 13234 N N . ASP B 1 630 ? 3.018 -4.887 13.453 1 83 630 ASP B N 1
ATOM 13235 C CA . 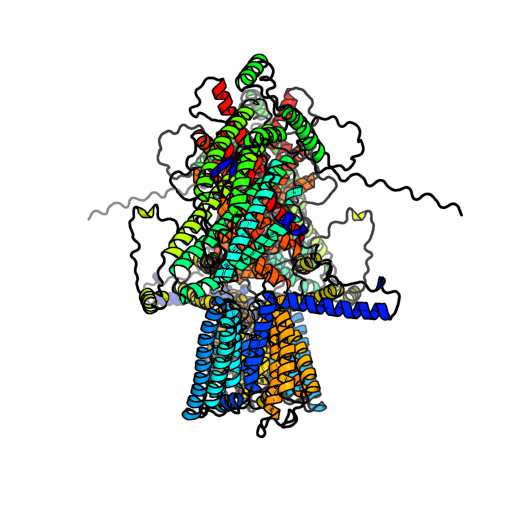ASP B 1 630 ? 1.884 -4.855 14.367 1 83 630 ASP B CA 1
ATOM 13236 C C . ASP B 1 630 ? 2.34 -4.547 15.797 1 83 630 ASP B C 1
ATOM 13238 O O . ASP B 1 630 ? 1.533 -4.145 16.641 1 83 630 ASP B O 1
ATOM 13242 N N . THR B 1 631 ? 3.627 -4.656 16.094 1 83 631 THR B N 1
ATOM 13243 C CA . THR B 1 631 ? 4.059 -4.527 17.484 1 83 631 THR B CA 1
ATOM 13244 C C . THR B 1 631 ? 4.941 -3.295 17.672 1 83 631 THR B C 1
ATOM 13246 O O . THR B 1 631 ? 5.164 -2.842 18.797 1 83 631 THR B O 1
ATOM 13249 N N . PHE B 1 632 ? 5.422 -2.654 16.656 1 83.81 632 PHE B N 1
ATOM 13250 C CA . PHE B 1 632 ? 6.426 -1.614 16.844 1 83.81 632 PHE B CA 1
ATOM 13251 C C . PHE B 1 632 ? 5.812 -0.385 17.5 1 83.81 632 PHE B C 1
ATOM 13253 O O . PHE B 1 632 ? 6.492 0.338 18.234 1 83.81 632 PHE B O 1
ATOM 13260 N N . ASN B 1 633 ? 4.551 -0.072 17.234 1 82.75 633 ASN B N 1
ATOM 13261 C CA . ASN B 1 633 ? 3.914 1.072 17.891 1 82.75 633 ASN B CA 1
ATOM 13262 C C . ASN B 1 633 ? 3.775 0.863 19.391 1 82.75 633 ASN B C 1
ATOM 13264 O O . ASN B 1 633 ? 3.914 1.808 20.172 1 82.75 633 ASN B O 1
ATOM 13268 N N . TRP B 1 634 ? 3.477 -0.375 19.766 1 83.25 634 TRP B N 1
ATOM 13269 C CA . TRP B 1 634 ? 3.352 -0.691 21.188 1 83.25 634 TRP B CA 1
ATOM 13270 C C . TRP B 1 634 ? 4.711 -0.654 21.875 1 83.25 634 TRP B C 1
ATOM 13272 O O . TRP B 1 634 ? 4.824 -0.219 23.031 1 83.25 634 TRP B O 1
ATOM 13282 N N . ASP B 1 635 ? 5.77 -1.046 21.125 1 82.69 635 ASP B N 1
ATOM 13283 C CA . ASP B 1 635 ? 7.121 -1.039 21.688 1 82.69 635 ASP B CA 1
ATOM 13284 C C . ASP B 1 635 ? 7.648 0.387 21.828 1 82.69 635 ASP B C 1
ATOM 13286 O O . ASP B 1 635 ? 8.469 0.667 22.703 1 82.69 635 ASP B O 1
ATOM 13290 N N . ALA B 1 636 ? 7.188 1.265 21.016 1 81.44 636 ALA B N 1
ATOM 13291 C CA . ALA B 1 636 ? 7.633 2.654 21.047 1 81.44 636 ALA B CA 1
ATOM 13292 C C . ALA B 1 636 ? 6.914 3.436 22.141 1 81.44 636 ALA B C 1
ATOM 13294 O O . ALA B 1 636 ? 7.348 4.523 22.531 1 81.44 636 ALA B O 1
ATOM 13295 N N . ALA B 1 637 ? 5.77 2.893 22.688 1 80.75 637 ALA B N 1
ATOM 13296 C CA . ALA B 1 637 ? 5.043 3.529 23.781 1 80.75 637 ALA B CA 1
ATOM 13297 C C . ALA B 1 637 ? 5.059 2.656 25.047 1 80.75 637 ALA B C 1
ATOM 13299 O O . ALA B 1 637 ? 4.035 2.08 25.422 1 80.75 637 ALA B O 1
ATOM 13300 N N . PRO B 1 638 ? 6.16 2.631 25.75 1 76.62 638 PRO B N 1
ATOM 13301 C CA . PRO B 1 638 ? 6.266 1.749 26.906 1 76.62 638 PRO B CA 1
ATOM 13302 C C . PRO B 1 638 ? 5.355 2.178 28.062 1 76.62 638 PRO B C 1
ATOM 13304 O O . PRO B 1 638 ? 5.02 1.364 28.922 1 76.62 638 PRO B O 1
ATOM 13307 N N . GLN B 1 639 ? 4.812 3.4 28.047 1 76.56 639 GLN B N 1
ATOM 13308 C CA . GLN B 1 639 ? 4.008 3.912 29.156 1 76.56 639 GLN B CA 1
ATOM 13309 C C . GLN B 1 639 ? 2.545 3.504 29.016 1 76.56 639 GLN B C 1
ATOM 13311 O O . GLN B 1 639 ? 1.755 3.662 29.938 1 76.56 639 GLN B O 1
ATOM 13316 N N . SER B 1 640 ? 2.322 2.797 27.938 1 77.5 640 SER B N 1
ATOM 13317 C CA . SER B 1 640 ? 0.924 2.439 27.703 1 77.5 640 SER B CA 1
ATOM 13318 C C . SER B 1 640 ? 0.509 1.26 28.578 1 77.5 640 SER B C 1
ATOM 13320 O O . SER B 1 640 ? 1.359 0.519 29.078 1 77.5 640 SER B O 1
ATOM 13322 N N . SER B 1 641 ? -0.786 1.119 28.922 1 82.12 641 SER B N 1
ATOM 13323 C CA . SER B 1 641 ? -1.361 0.098 29.797 1 82.12 641 SER B CA 1
ATOM 13324 C C . SER B 1 641 ? -1.126 -1.301 29.234 1 82.12 641 SER B C 1
ATOM 13326 O O . SER B 1 641 ? -1.331 -1.542 28.047 1 82.12 641 SER B O 1
ATOM 13328 N N . LYS B 1 642 ? -0.533 -2.24 30.016 1 85.06 642 LYS B N 1
ATOM 13329 C CA . LYS B 1 642 ? -0.242 -3.615 29.609 1 85.06 642 LYS B CA 1
ATOM 13330 C C . LYS B 1 642 ? -1.524 -4.379 29.297 1 85.06 642 LYS B C 1
ATOM 13332 O O . LYS B 1 642 ? -1.544 -5.223 28.391 1 85.06 642 LYS B O 1
ATOM 13337 N N . LEU B 1 643 ? -2.611 -4.031 29.922 1 87.25 643 LEU B N 1
ATOM 13338 C CA . LEU B 1 643 ? -3.879 -4.711 29.672 1 87.25 643 LEU B CA 1
ATOM 13339 C C . LEU B 1 643 ? -4.461 -4.309 28.328 1 87.25 643 LEU B C 1
ATOM 13341 O O . LEU B 1 643 ? -4.961 -5.16 27.578 1 87.25 643 LEU B O 1
ATOM 13345 N N . LYS B 1 644 ? -4.406 -2.992 28.109 1 86.44 644 LYS B N 1
ATOM 13346 C CA . LYS B 1 644 ? -4.883 -2.525 26.812 1 86.44 644 LYS B CA 1
ATOM 13347 C C . LYS B 1 644 ? -4.059 -3.123 25.672 1 86.44 644 LYS B C 1
ATOM 13349 O O . LYS B 1 644 ? -4.598 -3.473 24.625 1 86.44 644 LYS B O 1
ATOM 13354 N N . ARG B 1 645 ? -2.812 -3.367 25.969 1 87.56 645 ARG B N 1
ATOM 13355 C CA . ARG B 1 645 ? -1.916 -3.951 24.969 1 87.56 645 ARG B CA 1
ATOM 13356 C C . ARG B 1 645 ? -2.273 -5.406 24.703 1 87.56 645 ARG B C 1
ATOM 13358 O O . ARG B 1 645 ? -2.383 -5.82 23.547 1 87.56 645 ARG B O 1
ATOM 13365 N N . ARG B 1 646 ? -2.535 -6.188 25.688 1 89 646 ARG B N 1
ATOM 13366 C CA . ARG B 1 646 ? -2.842 -7.602 25.531 1 89 646 ARG B CA 1
ATOM 13367 C C . ARG B 1 646 ? -4.184 -7.797 24.828 1 89 646 ARG B C 1
ATOM 13369 O O . ARG B 1 646 ? -4.316 -8.664 23.969 1 89 646 ARG B O 1
ATOM 13376 N N . PHE B 1 647 ? -5.133 -6.969 25.188 1 90.06 647 PHE B N 1
ATOM 13377 C CA . PHE B 1 647 ? -6.453 -7.062 24.578 1 90.06 647 PHE B CA 1
ATOM 13378 C C . PHE B 1 647 ? -6.391 -6.676 23.094 1 90.06 647 PHE B C 1
ATOM 13380 O O . PHE B 1 647 ? -6.953 -7.367 22.25 1 90.06 647 PHE B O 1
ATOM 13387 N N . ALA B 1 648 ? -5.734 -5.594 22.844 1 88.81 648 ALA B N 1
ATOM 13388 C CA . ALA B 1 648 ? -5.617 -5.125 21.469 1 88.81 648 ALA B CA 1
ATOM 13389 C C . ALA B 1 648 ? -4.867 -6.137 20.609 1 88.81 648 ALA B C 1
ATOM 13391 O O . ALA B 1 648 ? -5.242 -6.387 19.469 1 88.81 648 ALA B O 1
ATOM 13392 N N . GLN B 1 649 ? -3.859 -6.801 21.094 1 87.56 649 GLN B N 1
ATOM 13393 C CA . GLN B 1 649 ? -3.066 -7.766 20.344 1 87.56 649 GLN B CA 1
ATOM 13394 C C . GLN B 1 649 ? -3.852 -9.047 20.094 1 87.56 649 GLN B C 1
ATOM 13396 O O . GLN B 1 649 ? -3.719 -9.664 19.047 1 87.56 649 GLN B O 1
ATOM 13401 N N . ARG B 1 650 ? -4.699 -9.398 21.016 1 90.19 650 ARG B N 1
ATOM 13402 C CA . ARG B 1 650 ? -5.527 -10.586 20.828 1 90.19 650 ARG B CA 1
ATOM 13403 C C . ARG B 1 650 ? -6.574 -10.352 19.734 1 90.19 650 ARG B C 1
ATOM 13405 O O . ARG B 1 650 ? -6.785 -11.203 18.875 1 90.19 650 ARG B O 1
ATOM 13412 N N . ILE B 1 651 ? -7.164 -9.156 19.766 1 90.19 651 ILE B N 1
ATOM 13413 C CA . ILE B 1 651 ? -8.164 -8.828 18.766 1 90.19 651 ILE B CA 1
ATOM 13414 C C . ILE B 1 651 ? -7.504 -8.727 17.391 1 90.19 651 ILE B C 1
ATOM 13416 O O . ILE B 1 651 ? -8.078 -9.148 16.375 1 90.19 651 ILE B O 1
ATOM 13420 N N . LEU B 1 652 ? -6.312 -8.211 17.453 1 88.75 652 LEU B N 1
ATOM 13421 C CA . LEU B 1 652 ? -5.594 -8.062 16.203 1 88.75 652 LEU B CA 1
ATOM 13422 C C . LEU B 1 652 ? -5.203 -9.422 15.633 1 88.75 652 LEU B C 1
ATOM 13424 O O . LEU B 1 652 ? -5.285 -9.648 14.422 1 88.75 652 LEU B O 1
ATOM 13428 N N . THR B 1 653 ? -4.801 -10.336 16.453 1 88.19 653 THR B N 1
ATOM 13429 C CA . THR B 1 653 ? -4.422 -11.656 15.969 1 88.19 653 THR B CA 1
ATOM 13430 C C . THR B 1 653 ? -5.633 -12.406 15.414 1 88.19 653 THR B C 1
ATOM 13432 O O . THR B 1 653 ? -5.527 -13.102 14.406 1 88.19 653 THR B O 1
ATOM 13435 N N . ILE B 1 654 ? -6.832 -12.172 16.016 1 88.88 654 ILE B N 1
ATOM 13436 C CA . ILE B 1 654 ? -8.062 -12.797 15.547 1 88.88 654 ILE B CA 1
ATOM 13437 C C . ILE B 1 654 ? -8.5 -12.156 14.227 1 88.88 654 ILE B C 1
ATOM 13439 O O . ILE B 1 654 ? -8.914 -12.852 13.297 1 88.88 654 ILE B O 1
ATOM 13443 N N . SER B 1 655 ? -8.352 -10.859 14.25 1 87.06 655 SER B N 1
ATOM 13444 C CA . SER B 1 655 ? -8.711 -10.156 13.023 1 87.06 655 SER B CA 1
ATOM 13445 C C . SER B 1 655 ? -7.797 -10.547 11.867 1 87.06 655 SER B C 1
ATOM 13447 O O . SER B 1 655 ? -8.25 -10.68 10.727 1 87.06 655 SER B O 1
ATOM 13449 N N . ARG B 1 656 ? -6.527 -10.766 12.133 1 86.19 656 ARG B N 1
ATOM 13450 C CA . ARG B 1 656 ? -5.586 -11.172 11.094 1 86.19 656 ARG B CA 1
ATOM 13451 C C . ARG B 1 656 ? -5.879 -12.586 10.609 1 86.19 656 ARG B C 1
ATOM 13453 O O . ARG B 1 656 ? -5.684 -12.891 9.43 1 86.19 656 ARG B O 1
ATOM 13460 N N . PHE B 1 657 ? -6.348 -13.398 11.531 1 85 657 PHE B N 1
ATOM 13461 C CA . PHE B 1 657 ? -6.734 -14.75 11.148 1 85 657 PHE B CA 1
ATOM 13462 C C . PHE B 1 657 ? -7.949 -14.727 10.227 1 85 657 PHE B C 1
ATOM 13464 O O . PHE B 1 657 ? -7.992 -15.445 9.227 1 85 657 PHE B O 1
ATOM 13471 N N . LEU B 1 658 ? -8.828 -13.805 10.453 1 83.88 658 LEU B N 1
ATOM 13472 C CA . LEU B 1 658 ? -10.047 -13.711 9.656 1 83.88 658 LEU B CA 1
ATOM 13473 C C . LEU B 1 658 ? -9.773 -13.047 8.312 1 83.88 658 LEU B C 1
ATOM 13475 O O . LEU B 1 658 ? -10.477 -13.312 7.332 1 83.88 658 LEU B O 1
ATOM 13479 N N . VAL B 1 659 ? -8.688 -12.266 8.359 1 83.81 659 VAL B N 1
ATOM 13480 C CA . VAL B 1 659 ? -8.398 -11.516 7.145 1 83.81 659 VAL B CA 1
ATOM 13481 C C . VAL B 1 659 ? -7.398 -12.281 6.289 1 83.81 659 VAL B C 1
ATOM 13483 O O . VAL B 1 659 ? -6.973 -11.805 5.234 1 83.81 659 VAL B O 1
ATOM 13486 N N . ARG B 1 660 ? -7.172 -13.5 6.664 1 85.19 660 ARG B N 1
ATOM 13487 C CA . ARG B 1 660 ? -6.352 -14.328 5.789 1 85.19 660 ARG B CA 1
ATOM 13488 C C . ARG B 1 660 ? -7.02 -14.523 4.434 1 85.19 660 ARG B C 1
ATOM 13490 O O . ARG B 1 660 ? -8.242 -14.656 4.352 1 85.19 660 ARG B O 1
ATOM 13497 N N . GLU B 1 661 ? -6.23 -14.477 3.375 1 82.75 661 GLU B N 1
ATOM 13498 C CA . GLU B 1 661 ? -6.758 -14.5 2.014 1 82.75 661 GLU B CA 1
ATOM 13499 C C . GLU B 1 661 ? -7.586 -15.758 1.763 1 82.75 661 GLU B C 1
ATOM 13501 O O . GLU B 1 661 ? -8.609 -15.711 1.079 1 82.75 661 GLU B O 1
ATOM 13506 N N . ASP B 1 662 ? -7.238 -16.953 2.277 1 84.81 662 ASP B N 1
ATOM 13507 C CA . ASP B 1 662 ? -7.98 -18.188 2.045 1 84.81 662 ASP B CA 1
ATOM 13508 C C . ASP B 1 662 ? -9.32 -18.172 2.775 1 84.81 662 ASP B C 1
ATOM 13510 O O . ASP B 1 662 ? -10.344 -18.562 2.217 1 84.81 662 ASP B O 1
ATOM 13514 N N . ILE B 1 663 ? -9.344 -17.609 3.975 1 87.81 663 ILE B N 1
ATOM 13515 C CA . ILE B 1 663 ? -10.57 -17.578 4.762 1 87.81 663 ILE B CA 1
ATOM 13516 C C . ILE B 1 663 ? -11.516 -16.531 4.195 1 87.81 663 ILE B C 1
ATOM 13518 O O . ILE B 1 663 ? -12.727 -16.766 4.094 1 87.81 663 ILE B O 1
ATOM 13522 N N . LEU B 1 664 ? -10.961 -15.406 3.834 1 88.38 664 LEU B N 1
ATOM 13523 C CA . LEU B 1 664 ? -11.789 -14.352 3.254 1 88.38 664 LEU B CA 1
ATOM 13524 C C . LEU B 1 664 ? -12.414 -14.812 1.941 1 88.38 664 LEU B C 1
ATOM 13526 O O . LEU B 1 664 ? -13.539 -14.438 1.619 1 88.38 664 LEU B O 1
ATOM 13530 N N . PHE B 1 665 ? -11.727 -15.578 1.219 1 89.31 665 PHE B N 1
ATOM 13531 C CA . PHE B 1 665 ? -12.273 -16.094 -0.029 1 89.31 665 PHE B CA 1
ATOM 13532 C C . PHE B 1 665 ? -13.422 -17.062 0.244 1 89.31 665 PHE B C 1
ATOM 13534 O O . PHE B 1 665 ? -14.453 -17.016 -0.437 1 89.31 665 PHE B O 1
ATOM 13541 N N . GLY B 1 666 ? -13.188 -17.938 1.204 1 91.5 666 GLY B N 1
ATOM 13542 C CA . GLY B 1 666 ? -14.273 -18.828 1.582 1 91.5 666 GLY B CA 1
ATOM 13543 C C . GLY B 1 666 ? -15.516 -18.094 2.043 1 91.5 666 GLY B C 1
ATOM 13544 O O . GLY B 1 666 ? -16.641 -18.469 1.673 1 91.5 666 GLY B O 1
ATOM 13545 N N . LEU B 1 667 ? -15.297 -17.062 2.771 1 91.19 667 LEU B N 1
ATOM 13546 C CA . LEU B 1 667 ? -16.422 -16.266 3.254 1 91.19 667 LEU B CA 1
ATOM 13547 C C . LEU B 1 667 ? -17.109 -15.539 2.102 1 91.19 667 LEU B C 1
ATOM 13549 O O . LEU B 1 667 ? -18.328 -15.438 2.066 1 91.19 667 LEU B O 1
ATOM 13553 N N . LYS B 1 668 ? -16.391 -15.117 1.207 1 91.56 668 LYS B N 1
ATOM 13554 C CA . LYS B 1 668 ? -16.938 -14.43 0.039 1 91.56 668 LYS B CA 1
ATOM 13555 C C . LYS B 1 668 ? -17.797 -15.375 -0.799 1 91.56 668 LYS B C 1
ATOM 13557 O O . LYS B 1 668 ? -18.875 -15 -1.243 1 91.56 668 LYS B O 1
ATOM 13562 N N . VAL B 1 669 ? -17.25 -16.516 -1.01 1 93.75 669 VAL B N 1
ATOM 13563 C CA . VAL B 1 669 ? -18 -17.5 -1.793 1 93.75 669 VAL B CA 1
ATOM 13564 C C . VAL B 1 669 ? -19.266 -17.891 -1.046 1 93.75 669 VAL B C 1
ATOM 13566 O O . VAL B 1 669 ? -20.328 -18.016 -1.65 1 93.75 669 VAL B O 1
ATO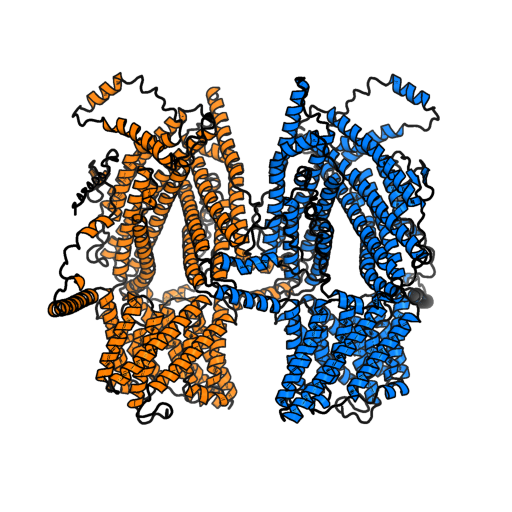M 13569 N N . GLY B 1 670 ? -19.156 -17.984 0.255 1 94.75 670 GLY B N 1
ATOM 13570 C CA . GLY B 1 670 ? -20.328 -18.328 1.053 1 94.75 670 GLY B CA 1
ATOM 13571 C C . GLY B 1 670 ? -21.391 -17.234 1.037 1 94.75 670 GLY B C 1
ATOM 13572 O O . GLY B 1 670 ? -22.578 -17.531 0.866 1 94.75 670 GLY B O 1
ATOM 13573 N N . ILE B 1 671 ? -21.016 -16.016 1.098 1 94.19 671 ILE B N 1
ATOM 13574 C CA . ILE B 1 671 ? -21.953 -14.898 1.088 1 94.19 671 ILE B CA 1
ATOM 13575 C C . ILE B 1 671 ? -22.578 -14.758 -0.299 1 94.19 671 ILE B C 1
ATOM 13577 O O . ILE B 1 671 ? -23.781 -14.516 -0.424 1 94.19 671 ILE B O 1
ATOM 13581 N N . GLY B 1 672 ? -21.703 -14.898 -1.332 1 94.94 672 GLY B N 1
ATOM 13582 C CA . GLY B 1 672 ? -22.25 -14.859 -2.682 1 94.94 672 GLY B CA 1
ATOM 13583 C C . GLY B 1 672 ? -23.25 -15.961 -2.951 1 94.94 672 GLY B C 1
ATOM 13584 O O . GLY B 1 672 ? -24.281 -15.727 -3.586 1 94.94 672 GLY B O 1
ATOM 13585 N N . ALA B 1 673 ? -22.984 -17.156 -2.504 1 96.12 673 ALA B N 1
ATOM 13586 C CA . ALA B 1 673 ? -23.906 -18.281 -2.684 1 96.12 673 ALA B CA 1
ATOM 13587 C C . ALA B 1 673 ? -25.188 -18.078 -1.882 1 96.12 673 ALA B C 1
ATOM 13589 O O . ALA B 1 673 ? -26.281 -18.391 -2.357 1 96.12 673 ALA B O 1
ATOM 13590 N N . LEU B 1 674 ? -25.047 -17.516 -0.678 1 95 674 LEU B N 1
ATOM 13591 C CA . LEU B 1 674 ? -26.188 -17.266 0.187 1 95 674 LEU B CA 1
ATOM 13592 C C . LEU B 1 674 ? -27.125 -16.234 -0.438 1 95 674 LEU B C 1
ATOM 13594 O O . LEU B 1 674 ? -28.344 -16.406 -0.439 1 95 674 LEU B O 1
ATOM 13598 N N . LEU B 1 675 ? -26.547 -15.172 -1.028 1 94.06 675 LEU B N 1
ATOM 13599 C CA . LEU B 1 675 ? -27.359 -14.117 -1.621 1 94.06 675 LEU B CA 1
ATOM 13600 C C . LEU B 1 675 ? -28.094 -14.617 -2.857 1 94.06 675 LEU B C 1
ATOM 13602 O O . LEU B 1 675 ? -29.234 -14.211 -3.123 1 94.06 675 LEU B O 1
ATOM 13606 N N . TRP B 1 676 ? -27.469 -15.492 -3.605 1 94.62 676 TRP B N 1
ATOM 13607 C CA . TRP B 1 676 ? -28.125 -16.078 -4.762 1 94.62 676 TRP B CA 1
ATOM 13608 C C . TRP B 1 676 ? -29.188 -17.078 -4.328 1 94.62 676 TRP B C 1
ATOM 13610 O O . TRP B 1 676 ? -30.312 -17.062 -4.844 1 94.62 676 TRP B O 1
ATOM 13620 N N . ALA B 1 677 ? -28.922 -17.938 -3.344 1 94 677 ALA B N 1
ATOM 13621 C CA . ALA B 1 677 ? -29.828 -19 -2.912 1 94 677 ALA B CA 1
ATOM 13622 C C . ALA B 1 677 ? -31.031 -18.422 -2.152 1 94 677 ALA B C 1
ATOM 13624 O O . ALA B 1 677 ? -32.062 -19.078 -2.039 1 94 677 ALA B O 1
ATOM 13625 N N . MET B 1 678 ? -30.906 -17.234 -1.587 1 92.94 678 MET B N 1
ATOM 13626 C CA . MET B 1 678 ? -32 -16.625 -0.848 1 92.94 678 MET B CA 1
ATOM 13627 C C . MET B 1 678 ? -33.219 -16.406 -1.75 1 92.94 678 MET B C 1
ATOM 13629 O O . MET B 1 678 ? -34.344 -16.469 -1.29 1 92.94 678 MET B O 1
ATOM 13633 N N . LEU B 1 679 ? -32.938 -16.297 -3.086 1 91.06 679 LEU B N 1
ATOM 13634 C CA . LEU B 1 679 ? -34.031 -16.109 -4.047 1 91.06 679 LEU B CA 1
ATOM 13635 C C . LEU B 1 679 ? -34.906 -17.344 -4.148 1 91.06 679 LEU B C 1
ATOM 13637 O O . LEU B 1 679 ? -36.062 -17.266 -4.57 1 91.06 679 LEU B O 1
ATOM 13641 N N . ALA B 1 680 ? -34.375 -18.5 -3.764 1 90.81 680 ALA B N 1
ATOM 13642 C CA . ALA B 1 680 ? -35.125 -19.75 -3.803 1 90.81 680 ALA B CA 1
ATOM 13643 C C . ALA B 1 680 ? -36.031 -19.891 -2.572 1 90.81 680 ALA B C 1
ATOM 13645 O O . ALA B 1 680 ? -37 -20.641 -2.586 1 90.81 680 ALA B O 1
ATOM 13646 N N . PHE B 1 681 ? -35.781 -19.125 -1.478 1 88.62 681 PHE B N 1
ATOM 13647 C CA . PHE B 1 681 ? -36.469 -19.328 -0.213 1 88.62 681 PHE B CA 1
ATOM 13648 C C . PHE B 1 681 ? -37.5 -18.203 0.043 1 88.62 681 PHE B C 1
ATOM 13650 O O . PHE B 1 681 ? -38.438 -18.375 0.824 1 88.62 681 PHE B O 1
ATOM 13657 N N . ILE B 1 682 ? -37.375 -17.125 -0.638 1 86.19 682 ILE B N 1
ATOM 13658 C CA . ILE B 1 682 ? -38.344 -16.031 -0.487 1 86.19 682 ILE B CA 1
ATOM 13659 C C . ILE B 1 682 ? -39.562 -16.312 -1.333 1 86.19 682 ILE B C 1
ATOM 13661 O O . ILE B 1 682 ? -39.469 -16.578 -2.535 1 86.19 682 ILE B O 1
ATOM 13665 N N . PRO B 1 683 ? -40.75 -16.328 -0.745 1 83.19 683 PRO B N 1
ATOM 13666 C CA . PRO B 1 683 ? -42 -16.703 -1.438 1 83.19 683 PRO B CA 1
ATOM 13667 C C . PRO B 1 683 ? -42.281 -15.828 -2.656 1 83.19 683 PRO B C 1
ATOM 13669 O O . PRO B 1 683 ? -42.781 -16.312 -3.666 1 83.19 683 PRO B O 1
ATOM 13672 N N . SER B 1 684 ? -41.844 -14.586 -2.633 1 83.19 684 SER B N 1
ATOM 13673 C CA . SER B 1 684 ? -42.125 -13.688 -3.746 1 83.19 684 SER B CA 1
ATOM 13674 C C . SER B 1 684 ? -41.188 -13.969 -4.926 1 83.19 684 SER B C 1
ATOM 13676 O O . SER B 1 684 ? -41.562 -13.766 -6.082 1 83.19 684 SER B O 1
ATOM 13678 N N . THR B 1 685 ? -40 -14.555 -4.77 1 88 685 THR B N 1
ATOM 13679 C CA . THR B 1 685 ? -39 -14.742 -5.828 1 88 685 THR B CA 1
ATOM 13680 C C . THR B 1 685 ? -38.844 -16.219 -6.176 1 88 685 THR B C 1
ATOM 13682 O O . THR B 1 685 ? -38.219 -16.562 -7.168 1 88 685 THR B O 1
ATOM 13685 N N . ARG B 1 686 ? -39.5 -17.109 -5.496 1 87.25 686 ARG B N 1
ATOM 13686 C CA . ARG B 1 686 ? -39.375 -18.547 -5.676 1 87.25 686 ARG B CA 1
ATOM 13687 C C . ARG B 1 686 ? -39.875 -18.984 -7.047 1 87.25 686 ARG B C 1
ATOM 13689 O O . ARG B 1 686 ? -39.188 -19.734 -7.754 1 87.25 686 ARG B O 1
ATOM 13696 N N . PRO B 1 687 ? -41.031 -18.438 -7.488 1 86.38 687 PRO B N 1
ATOM 13697 C CA . PRO B 1 687 ? -41.469 -18.875 -8.812 1 86.38 687 PRO B CA 1
ATOM 13698 C C . PRO B 1 687 ? -40.531 -18.422 -9.938 1 86.38 687 PRO B C 1
ATOM 13700 O O . PRO B 1 687 ? -40.375 -19.156 -10.922 1 86.38 687 PRO B O 1
ATOM 13703 N N . ILE B 1 688 ? -39.875 -17.297 -9.773 1 87.19 688 ILE B N 1
ATOM 13704 C CA . ILE B 1 688 ? -38.938 -16.812 -10.766 1 87.19 688 ILE B CA 1
ATOM 13705 C C . ILE B 1 688 ? -37.688 -17.703 -10.75 1 87.19 688 ILE B C 1
ATOM 13707 O O . ILE B 1 688 ? -37.156 -18.031 -11.805 1 87.19 688 ILE B O 1
ATOM 13711 N N . TYR B 1 689 ? -37.312 -18.141 -9.586 1 89.81 689 TYR B N 1
ATOM 13712 C CA . TYR B 1 689 ? -36.156 -19.016 -9.43 1 89.81 689 TYR B CA 1
ATOM 13713 C C . TYR B 1 689 ? -36.375 -20.359 -10.086 1 89.81 689 TYR B C 1
ATOM 13715 O O . TYR B 1 689 ? -35.5 -20.906 -10.742 1 89.81 689 TYR B O 1
ATOM 13723 N N . GLN B 1 690 ? -37.625 -20.875 -10.031 1 84.31 690 GLN B N 1
ATOM 13724 C CA . GLN B 1 690 ? -37.938 -22.188 -10.586 1 84.31 690 GLN B CA 1
ATOM 13725 C C . GLN B 1 690 ? -38.125 -22.109 -12.102 1 84.31 690 GLN B C 1
ATOM 13727 O O . GLN B 1 690 ? -37.688 -23 -12.828 1 84.31 690 GLN B O 1
ATOM 13732 N N . ARG B 1 691 ? -38.719 -21 -12.492 1 82.44 691 ARG B N 1
ATOM 13733 C CA . ARG B 1 691 ? -38.969 -20.828 -13.922 1 82.44 691 ARG B CA 1
ATOM 13734 C C . ARG B 1 691 ? -37.656 -20.703 -14.695 1 82.44 691 ARG B C 1
ATOM 13736 O O . ARG B 1 691 ? -37.5 -21.328 -15.742 1 82.44 691 ARG B O 1
ATOM 13743 N N . TRP B 1 692 ? -36.688 -20.031 -14.141 1 87.25 692 TRP B N 1
ATOM 13744 C CA . TRP B 1 692 ? -35.438 -19.766 -14.836 1 87.25 692 TRP B CA 1
ATOM 13745 C C . TRP B 1 692 ? -34.344 -20.734 -14.367 1 87.25 692 TRP B C 1
ATOM 13747 O O . TRP B 1 692 ? -33.188 -20.594 -14.758 1 87.25 692 TRP B O 1
ATOM 13757 N N . ARG B 1 693 ? -34.75 -21.75 -13.617 1 86.75 693 ARG B N 1
ATOM 13758 C CA . ARG B 1 693 ? -33.812 -22.781 -13.148 1 86.75 693 ARG B CA 1
ATOM 13759 C C . ARG B 1 693 ? -32.594 -22.172 -12.523 1 86.75 693 ARG B C 1
ATOM 13761 O O . ARG B 1 693 ? -31.453 -22.438 -12.945 1 86.75 693 ARG B O 1
ATOM 13768 N N . GLY B 1 694 ? -32.781 -21.391 -11.516 1 88.88 694 GLY B N 1
ATOM 13769 C CA . GLY B 1 694 ? -31.703 -20.672 -10.844 1 88.88 694 GLY B CA 1
ATOM 13770 C C . GLY B 1 694 ? -30.656 -21.578 -10.234 1 88.88 694 GLY B C 1
ATOM 13771 O O . GLY B 1 694 ? -29.578 -21.125 -9.852 1 88.88 694 GLY B O 1
ATOM 13772 N N . GLU B 1 695 ? -30.875 -22.953 -10.172 1 89.62 695 GLU B N 1
ATOM 13773 C CA . GLU B 1 695 ? -29.906 -23.891 -9.617 1 89.62 695 GLU B CA 1
ATOM 13774 C C . GLU B 1 695 ? -28.656 -23.969 -10.477 1 89.62 695 GLU B C 1
ATOM 13776 O O . GLU B 1 695 ? -27.547 -24.109 -9.961 1 89.62 695 GLU B O 1
ATOM 13781 N N . TRP B 1 696 ? -28.812 -23.812 -11.75 1 90.44 696 TRP B N 1
ATOM 13782 C CA . TRP B 1 696 ? -27.672 -23.875 -12.648 1 90.44 696 TRP B CA 1
ATOM 13783 C C . TRP B 1 696 ? -26.859 -22.594 -12.586 1 90.44 696 TRP B C 1
ATOM 13785 O O . TRP B 1 696 ? -25.656 -22.594 -12.828 1 90.44 696 TRP B O 1
ATOM 13795 N N . GLY B 1 697 ? -27.547 -21.5 -12.312 1 93.06 697 GLY B N 1
ATOM 13796 C CA . GLY B 1 697 ? -26.812 -20.266 -12.094 1 93.06 697 GLY B CA 1
ATOM 13797 C C . GLY B 1 697 ? -25.938 -20.297 -10.852 1 93.06 697 GLY B C 1
ATOM 13798 O O . GLY B 1 697 ? -24.797 -19.844 -10.875 1 93.06 697 GLY B O 1
ATOM 13799 N N . LEU B 1 698 ? -26.484 -20.875 -9.773 1 94.56 698 LEU B N 1
ATOM 13800 C CA . LEU B 1 698 ? -25.719 -21 -8.539 1 94.56 698 LEU B CA 1
ATOM 13801 C C . LEU B 1 698 ? -24.516 -21.922 -8.727 1 94.56 698 LEU B C 1
ATOM 13803 O O . LEU B 1 698 ? -23.422 -21.641 -8.203 1 94.56 698 LEU B O 1
ATOM 13807 N N . LEU B 1 699 ? -24.703 -22.953 -9.492 1 92.44 699 LEU B N 1
ATOM 13808 C CA . LEU B 1 699 ? -23.594 -23.859 -9.797 1 92.44 699 LEU B CA 1
ATOM 13809 C C . LEU B 1 699 ? -22.516 -23.141 -10.609 1 92.44 699 LEU B C 1
ATOM 13811 O O . LEU B 1 699 ? -21.312 -23.312 -10.352 1 92.44 699 LEU B O 1
ATOM 13815 N N . SER B 1 700 ? -22.953 -22.359 -11.57 1 94 700 SER B N 1
ATOM 13816 C CA . SER B 1 700 ? -22 -21.609 -12.375 1 94 700 SER B CA 1
ATOM 13817 C C . SER B 1 700 ? -21.219 -20.625 -11.523 1 94 700 SER B C 1
ATOM 13819 O O . SER B 1 700 ? -20.016 -20.406 -11.758 1 94 700 SER B O 1
ATOM 13821 N N . PHE B 1 701 ? -21.906 -20.031 -10.555 1 94.25 701 PHE B N 1
ATOM 13822 C CA . PHE B 1 701 ? -21.203 -19.141 -9.633 1 94.25 701 PHE B CA 1
ATOM 13823 C C . PHE B 1 701 ? -20.109 -19.875 -8.891 1 94.25 701 PHE B C 1
ATOM 13825 O O . PHE B 1 701 ? -18.984 -19.359 -8.758 1 94.25 701 PHE B O 1
ATOM 13832 N N . MET B 1 702 ? -20.406 -21.094 -8.422 1 93.5 702 MET B N 1
ATOM 13833 C CA . MET B 1 702 ? -19.438 -21.859 -7.641 1 93.5 702 MET B CA 1
ATOM 13834 C C . MET B 1 702 ? -18.25 -22.281 -8.5 1 93.5 702 MET B C 1
ATOM 13836 O O . MET B 1 702 ? -17.125 -22.344 -8.016 1 93.5 702 MET B O 1
ATOM 13840 N N . ILE B 1 703 ? -18.406 -22.469 -9.734 1 89.69 703 ILE B N 1
ATOM 13841 C CA . ILE B 1 703 ? -17.344 -22.906 -10.633 1 89.69 703 ILE B CA 1
ATOM 13842 C C . ILE B 1 703 ? -16.469 -21.719 -11.023 1 89.69 703 ILE B C 1
ATOM 13844 O O . ILE B 1 703 ? -15.242 -21.828 -11.062 1 89.69 703 ILE B O 1
ATOM 13848 N N . VAL B 1 704 ? -17.078 -20.594 -11.266 1 91.31 704 VAL B N 1
ATOM 13849 C CA . VAL B 1 704 ? -16.375 -19.422 -11.766 1 91.31 704 VAL B CA 1
ATOM 13850 C C . VAL B 1 704 ? -15.617 -18.75 -10.625 1 91.31 704 VAL B C 1
ATOM 13852 O O . VAL B 1 704 ? -14.586 -18.109 -10.844 1 91.31 704 VAL B O 1
ATOM 13855 N N . ALA B 1 705 ? -16.047 -18.922 -9.406 1 90.69 705 ALA B N 1
ATOM 13856 C CA . ALA B 1 705 ? -15.414 -18.281 -8.258 1 90.69 705 ALA B CA 1
ATOM 13857 C C . ALA B 1 705 ? -14.008 -18.828 -8.023 1 90.69 705 ALA B C 1
ATOM 13859 O O . ALA B 1 705 ? -13.852 -20 -7.668 1 90.69 705 ALA B O 1
ATOM 13860 N N . ALA B 1 706 ? -13.016 -18.062 -8.383 1 86.06 706 ALA B N 1
ATOM 13861 C CA . ALA B 1 706 ? -11.609 -18.406 -8.164 1 86.06 706 ALA B CA 1
ATOM 13862 C C . ALA B 1 706 ? -10.906 -17.328 -7.352 1 86.06 706 ALA B C 1
ATOM 13864 O O . ALA B 1 706 ? -11.469 -16.266 -7.094 1 86.06 706 ALA B O 1
ATOM 13865 N N . MET B 1 707 ? -9.734 -17.703 -6.891 1 79.69 707 MET B N 1
ATOM 13866 C CA . MET B 1 707 ? -9.055 -16.828 -5.945 1 79.69 707 MET B CA 1
ATOM 13867 C C . MET B 1 707 ? -8.625 -15.531 -6.617 1 79.69 707 MET B C 1
ATOM 13869 O O . MET B 1 707 ? -8.766 -14.453 -6.035 1 79.69 707 MET B O 1
ATOM 13873 N N . THR B 1 708 ? -8.102 -15.578 -7.801 1 82.81 708 THR B N 1
ATOM 13874 C CA . THR B 1 708 ? -7.676 -14.352 -8.469 1 82.81 708 THR B CA 1
ATOM 13875 C C . THR B 1 708 ? -8.719 -13.906 -9.492 1 82.81 708 THR B C 1
ATOM 13877 O O . THR B 1 708 ? -9.438 -14.727 -10.047 1 82.81 708 THR B O 1
ATOM 13880 N N . THR B 1 709 ? -8.828 -12.602 -9.664 1 86.19 709 THR B N 1
ATOM 13881 C CA . THR B 1 709 ? -9.797 -12.039 -10.602 1 86.19 709 THR B CA 1
ATOM 13882 C C . THR B 1 709 ? -9.492 -12.484 -12.023 1 86.19 709 THR B C 1
ATOM 13884 O O . THR B 1 709 ? -10.398 -12.695 -12.828 1 86.19 709 THR B O 1
ATOM 13887 N N . GLY B 1 710 ? -8.25 -12.695 -12.359 1 85.06 710 GLY B N 1
ATOM 13888 C CA . GLY B 1 710 ? -7.891 -13.172 -13.688 1 85.06 710 GLY B CA 1
ATOM 13889 C C . GLY B 1 710 ? -8.336 -14.594 -13.953 1 85.06 710 GLY B C 1
ATOM 13890 O O . GLY B 1 710 ? -8.82 -14.906 -15.039 1 85.06 710 GLY B O 1
ATOM 13891 N N . ALA B 1 711 ? -8.188 -15.438 -12.961 1 82.44 711 ALA B N 1
ATOM 13892 C CA . ALA B 1 711 ? -8.617 -16.828 -13.094 1 82.44 711 ALA B CA 1
ATOM 13893 C C . ALA B 1 711 ? -10.141 -16.922 -13.219 1 82.44 711 ALA B C 1
ATOM 13895 O O . ALA B 1 711 ? -10.656 -17.75 -13.961 1 82.44 711 ALA B O 1
ATOM 13896 N N . SER B 1 712 ? -10.859 -16.047 -12.484 1 88.38 712 SER B N 1
ATOM 13897 C CA . SER B 1 712 ? -12.32 -16.031 -12.57 1 88.38 712 SER B CA 1
ATOM 13898 C C . SER B 1 712 ? -12.789 -15.594 -13.953 1 88.38 712 SER B C 1
ATOM 13900 O O . SER B 1 712 ? -13.75 -16.141 -14.5 1 88.38 712 SER B O 1
ATOM 13902 N N . ASN B 1 713 ? -12.039 -14.672 -14.57 1 87.88 713 ASN B N 1
ATOM 13903 C CA . ASN B 1 713 ? -12.406 -14.203 -15.898 1 87.88 713 ASN B CA 1
ATOM 13904 C C . ASN B 1 713 ? -12.133 -15.266 -16.953 1 87.88 713 ASN B C 1
ATOM 13906 O O . ASN B 1 713 ? -12.922 -15.43 -17.891 1 87.88 713 ASN B O 1
ATOM 13910 N N . THR B 1 714 ? -11.086 -15.961 -16.797 1 85.88 714 THR B N 1
ATOM 13911 C CA . THR B 1 714 ? -10.742 -17 -17.766 1 85.88 714 THR B CA 1
ATOM 13912 C C . THR B 1 714 ? -11.734 -18.156 -17.688 1 85.88 714 THR B C 1
ATOM 13914 O O . THR B 1 714 ? -12.219 -18.641 -18.719 1 85.88 714 THR B O 1
ATOM 13917 N N . THR B 1 715 ? -12.023 -18.5 -16.484 1 87.88 715 THR B N 1
ATOM 13918 C CA . THR B 1 715 ? -12.977 -19.594 -16.328 1 87.88 715 THR B CA 1
ATOM 13919 C C . THR B 1 715 ? -14.375 -19.156 -16.734 1 87.88 715 THR B C 1
ATOM 13921 O O . THR B 1 715 ? -15.133 -19.953 -17.312 1 87.88 715 THR B O 1
ATOM 13924 N N . GLY B 1 716 ? -14.703 -17.922 -16.438 1 91.38 716 GLY B N 1
ATOM 13925 C CA . GLY B 1 716 ? -16 -17.406 -16.828 1 91.38 716 GLY B CA 1
ATOM 13926 C C . GLY B 1 716 ? -16.188 -17.312 -18.344 1 91.38 716 GLY B C 1
ATOM 13927 O O . GLY B 1 716 ? -17.234 -17.688 -18.875 1 91.38 716 GLY B O 1
ATOM 13928 N N . THR B 1 717 ? -15.195 -16.938 -19.047 1 91 717 THR B N 1
ATOM 13929 C CA . THR B 1 717 ? -15.289 -16.828 -20.5 1 91 717 THR B CA 1
ATOM 13930 C C . THR B 1 717 ? -15.328 -18.219 -21.141 1 91 717 THR B C 1
ATOM 13932 O O . THR B 1 717 ? -16.062 -18.422 -22.109 1 91 717 THR B O 1
ATOM 13935 N N . ALA B 1 718 ? -14.539 -19.094 -20.609 1 91.44 718 ALA B N 1
ATOM 13936 C CA . ALA B 1 718 ? -14.57 -20.469 -21.125 1 91.44 718 ALA B CA 1
ATOM 13937 C C . ALA B 1 718 ? -15.945 -21.094 -20.906 1 91.44 718 ALA B C 1
ATOM 13939 O O . ALA B 1 718 ? -16.453 -21.812 -21.781 1 91.44 718 ALA B O 1
ATOM 13940 N N . ARG B 1 719 ? -16.469 -20.812 -19.75 1 92.25 719 ARG B N 1
ATOM 13941 C CA . ARG B 1 719 ? -17.781 -21.359 -19.453 1 92.25 719 ARG B CA 1
ATOM 13942 C C . ARG B 1 719 ? -18.844 -20.75 -20.375 1 92.25 719 ARG B C 1
ATOM 13944 O O . ARG B 1 719 ? -19.766 -21.453 -20.812 1 92.25 719 ARG B O 1
ATOM 13951 N N . PHE B 1 720 ? -18.75 -19.516 -20.672 1 93.94 720 PHE B N 1
ATOM 13952 C CA . PHE B 1 720 ? -19.719 -18.859 -21.547 1 93.94 720 PHE B CA 1
ATOM 13953 C C . PHE B 1 720 ? -19.641 -19.438 -22.953 1 93.94 720 PHE B C 1
ATOM 13955 O O . PHE B 1 720 ? -20.672 -19.828 -23.531 1 93.94 720 PHE B O 1
ATOM 13962 N N . LYS B 1 721 ? -18.453 -19.594 -23.484 1 94.25 721 LYS B N 1
ATOM 13963 C CA . LYS B 1 721 ? -18.266 -20.172 -24.812 1 94.25 721 LYS B CA 1
ATOM 13964 C C . LYS B 1 721 ? -18.688 -21.641 -24.844 1 94.25 721 LYS B C 1
ATOM 13966 O O . LYS B 1 721 ? -19.312 -22.094 -25.812 1 94.25 721 LYS B O 1
ATOM 13971 N N . GLY B 1 722 ? -18.297 -22.344 -23.828 1 94.62 722 GLY B N 1
ATOM 13972 C CA . GLY B 1 722 ? -18.672 -23.75 -23.75 1 94.62 722 GLY B CA 1
ATOM 13973 C C . GLY B 1 722 ? -20.172 -23.969 -23.703 1 94.62 722 GLY B C 1
ATOM 13974 O O . GLY B 1 722 ? -20.688 -24.891 -24.312 1 94.62 722 GLY B O 1
ATOM 13975 N N . THR B 1 723 ? -20.859 -23.109 -22.953 1 95.06 723 THR B N 1
ATOM 13976 C CA . THR B 1 723 ? -22.312 -23.234 -22.844 1 95.06 723 THR B CA 1
ATOM 13977 C C . THR B 1 723 ? -22.984 -22.938 -24.172 1 95.06 723 THR B C 1
ATOM 13979 O O . THR B 1 723 ? -23.938 -23.625 -24.562 1 95.06 723 THR B O 1
ATOM 13982 N N . LEU B 1 724 ? -22.422 -22.016 -24.969 1 95.12 724 LEU B N 1
ATOM 13983 C CA . LEU B 1 724 ? -22.984 -21.703 -26.281 1 95.12 724 LEU B CA 1
ATOM 13984 C C . LEU B 1 724 ? -22.766 -22.844 -27.25 1 95.12 724 LEU B C 1
ATOM 13986 O O . LEU B 1 724 ? -23.688 -23.203 -28 1 95.12 724 LEU B O 1
ATOM 13990 N N . VAL B 1 725 ? -21.641 -23.453 -27.172 1 95.44 725 VAL B N 1
ATOM 13991 C CA . VAL B 1 725 ? -21.328 -24.578 -28.047 1 95.44 725 VAL B CA 1
ATOM 13992 C C . VAL B 1 725 ? -22.172 -25.781 -27.656 1 95.44 725 VAL B C 1
ATOM 13994 O O . VAL B 1 725 ? -22.734 -26.469 -28.516 1 95.44 725 VAL B O 1
ATOM 13997 N N . GLY B 1 726 ? -22.281 -26.062 -26.406 1 95.19 726 GLY B N 1
ATOM 13998 C CA . GLY B 1 726 ? -23.094 -27.172 -25.922 1 95.19 726 GLY B CA 1
ATOM 13999 C C . GLY B 1 726 ? -24.562 -27.031 -26.281 1 95.19 726 GLY B C 1
ATOM 14000 O O . GLY B 1 726 ? -25.219 -28 -26.688 1 95.19 726 GLY B O 1
ATOM 14001 N N . ALA B 1 727 ? -25.062 -25.797 -26.125 1 94.88 727 ALA B N 1
ATOM 14002 C CA . ALA B 1 727 ? -26.469 -25.547 -26.469 1 94.88 727 ALA B CA 1
ATOM 14003 C C . ALA B 1 727 ? -26.703 -25.719 -27.969 1 94.88 727 ALA B C 1
ATOM 14005 O O . ALA B 1 727 ? -27.734 -26.25 -28.391 1 94.88 727 ALA B O 1
ATOM 14006 N N . ALA B 1 728 ? -25.719 -25.312 -28.781 1 94.5 728 ALA B N 1
ATOM 14007 C CA . ALA B 1 728 ? -25.828 -25.484 -30.234 1 94.5 728 ALA B CA 1
ATOM 14008 C C . ALA B 1 728 ? -25.828 -26.953 -30.609 1 94.5 728 ALA B C 1
ATOM 14010 O O . ALA B 1 728 ? -26.625 -27.391 -31.453 1 94.5 728 ALA B O 1
ATOM 14011 N N . PHE B 1 729 ? -25.062 -27.766 -29.922 1 95.62 729 PHE B N 1
ATOM 14012 C CA . PHE B 1 729 ? -25.031 -29.203 -30.172 1 95.62 729 PHE B CA 1
ATOM 14013 C C . PHE B 1 729 ? -26.344 -29.859 -29.719 1 95.62 729 PHE B C 1
ATOM 14015 O O . PHE B 1 729 ? -26.828 -30.766 -30.375 1 95.62 729 PHE B O 1
ATOM 14022 N N . ALA B 1 730 ? -26.828 -29.406 -28.594 1 94.31 730 ALA B N 1
ATOM 14023 C CA . ALA B 1 730 ? -28.062 -29.969 -28.062 1 94.31 730 ALA B CA 1
ATOM 14024 C C . ALA B 1 730 ? -29.234 -29.719 -29.016 1 94.31 730 ALA B C 1
ATOM 14026 O O . ALA B 1 730 ? -30 -30.641 -29.312 1 94.31 730 ALA B O 1
ATOM 14027 N N . VAL B 1 731 ? -29.375 -28.469 -29.578 1 93.12 731 VAL B N 1
ATOM 14028 C CA . VAL B 1 731 ? -30.469 -28.141 -30.484 1 93.12 731 VAL B CA 1
ATOM 14029 C C . VAL B 1 731 ? -30.312 -28.922 -31.781 1 93.12 731 VAL B C 1
ATOM 14031 O O . VAL B 1 731 ? -31.297 -29.469 -32.312 1 93.12 731 VAL B O 1
ATOM 14034 N N . THR B 1 732 ? -29.141 -29.125 -32.25 1 93.81 732 THR B N 1
ATOM 14035 C CA . THR B 1 732 ? -28.891 -29.828 -33.5 1 93.81 732 THR B CA 1
ATOM 14036 C C . THR B 1 732 ? -29.156 -31.328 -33.344 1 93.81 732 THR B C 1
ATOM 14038 O O . THR B 1 732 ? -29.781 -31.953 -34.188 1 93.81 732 THR B O 1
ATOM 14041 N N . ALA B 1 733 ? -28.656 -31.922 -32.219 1 93.56 733 ALA B N 1
ATOM 14042 C CA . ALA B 1 733 ? -28.812 -33.344 -31.969 1 93.56 733 ALA B CA 1
ATOM 14043 C C . ALA B 1 733 ? -30.297 -33.719 -31.781 1 93.56 733 ALA B C 1
ATOM 14045 O O . ALA B 1 733 ? -30.766 -34.719 -32.312 1 93.56 733 ALA B O 1
ATOM 14046 N N . TRP B 1 734 ? -31.031 -32.875 -31.078 1 91.25 734 TRP B N 1
ATOM 14047 C CA . TRP B 1 734 ? -32.438 -33.156 -30.828 1 91.25 734 TRP B CA 1
ATOM 14048 C C . TRP B 1 734 ? -33.25 -33 -32.125 1 91.25 734 TRP B C 1
ATOM 14050 O O . TRP B 1 734 ? -34.156 -33.812 -32.375 1 91.25 734 TRP B O 1
ATOM 14060 N N . THR B 1 735 ? -32.906 -31.984 -32.969 1 90.12 735 THR B N 1
ATOM 14061 C CA . THR B 1 735 ? -33.656 -31.75 -34.188 1 90.12 735 THR B CA 1
ATOM 14062 C C . THR B 1 735 ? -33.406 -32.875 -35.219 1 90.12 735 THR B C 1
ATOM 14064 O O . THR B 1 735 ? -34.312 -33.312 -35.906 1 90.12 735 THR B O 1
ATOM 14067 N N . VAL B 1 736 ? -32.188 -33.406 -35.188 1 92.44 736 VAL B N 1
ATOM 14068 C CA . VAL B 1 736 ? -31.828 -34.469 -36.125 1 92.44 736 VAL B CA 1
ATOM 14069 C C . VAL B 1 736 ? -32.406 -35.781 -35.656 1 92.44 736 VAL B C 1
ATOM 14071 O O . VAL B 1 736 ? -32.875 -36.594 -36.469 1 92.44 736 VAL B O 1
ATOM 14074 N N . SER B 1 737 ? -32.438 -36.156 -34.406 1 91.38 737 SER B N 1
ATOM 14075 C CA . SER B 1 737 ? -32.875 -37.469 -33.875 1 91.38 737 SER B CA 1
ATOM 14076 C C . SER B 1 737 ? -34.406 -37.469 -33.688 1 91.38 737 SER B C 1
ATOM 14078 O O . SER B 1 737 ? -35 -38.531 -33.594 1 91.38 737 SER B O 1
ATOM 14080 N N . ARG B 1 738 ? -35.156 -36.375 -33.625 1 86.25 738 ARG B N 1
ATOM 14081 C CA . ARG B 1 738 ? -36.562 -36.25 -33.375 1 86.25 738 ARG B CA 1
ATOM 14082 C C . ARG B 1 738 ? -37 -37.062 -32.188 1 86.25 738 ARG B C 1
ATOM 14084 O O . ARG B 1 738 ? -38.031 -37.75 -32.219 1 86.25 738 ARG B O 1
ATOM 14091 N N . GLY B 1 739 ? -35.969 -37.219 -31.141 1 80.94 739 GLY B N 1
ATOM 14092 C CA . GLY B 1 739 ? -36.312 -37.812 -29.859 1 80.94 739 GLY B CA 1
ATOM 14093 C C . GLY B 1 739 ? -36.062 -39.312 -29.828 1 80.94 739 GLY B C 1
ATOM 14094 O O . GLY B 1 739 ? -36.438 -40 -28.875 1 80.94 739 GLY B O 1
ATOM 14095 N N . ASN B 1 740 ? -35.375 -39.906 -30.859 1 88.31 740 ASN B N 1
ATOM 14096 C CA . ASN B 1 740 ? -35.062 -41.344 -30.859 1 88.31 740 ASN B CA 1
ATOM 14097 C C . ASN B 1 740 ? -33.844 -41.656 -29.969 1 88.31 740 ASN B C 1
ATOM 14099 O O . ASN B 1 740 ? -32.812 -41 -30.078 1 88.31 740 ASN B O 1
ATOM 14103 N N . ALA B 1 741 ? -33.969 -42.625 -29.031 1 89.25 741 ALA B N 1
ATOM 14104 C CA . ALA B 1 741 ? -32.938 -42.938 -28.031 1 89.25 741 ALA B CA 1
ATOM 14105 C C . ALA B 1 741 ? -31.656 -43.438 -28.688 1 89.25 741 ALA B C 1
ATOM 14107 O O . ALA B 1 741 ? -30.562 -43 -28.328 1 89.25 741 ALA B O 1
ATOM 14108 N N . ILE B 1 742 ? -31.734 -44.312 -29.688 1 91.62 742 ILE B N 1
ATOM 14109 C CA . ILE B 1 742 ? -30.562 -44.906 -30.312 1 91.62 742 ILE B CA 1
ATOM 14110 C C . ILE B 1 742 ? -29.797 -43.844 -31.109 1 91.62 742 ILE B C 1
ATOM 14112 O O . ILE B 1 742 ? -28.562 -43.812 -31.078 1 91.62 742 ILE B O 1
ATOM 14116 N N . ALA B 1 743 ? -30.578 -43 -31.797 1 92.81 743 ALA B N 1
ATOM 14117 C CA . ALA B 1 743 ? -29.938 -41.938 -32.531 1 92.81 743 ALA B CA 1
ATOM 14118 C C . ALA B 1 743 ? -29.234 -40.938 -31.609 1 92.81 743 ALA B C 1
ATOM 14120 O O . ALA B 1 743 ? -28.156 -40.438 -31.922 1 92.81 743 ALA B O 1
ATOM 14121 N N . LEU B 1 744 ? -29.828 -40.812 -30.5 1 93.06 744 LEU B N 1
ATOM 14122 C CA . LEU B 1 744 ? -29.266 -39.844 -29.562 1 93.06 744 LEU B CA 1
ATOM 14123 C C . LEU B 1 744 ? -28 -40.406 -28.922 1 93.06 744 LEU B C 1
ATOM 14125 O O . LEU B 1 744 ? -27.062 -39.656 -28.625 1 93.06 744 LEU B O 1
ATOM 14129 N N . VAL B 1 745 ? -27.906 -41.719 -28.641 1 94 745 VAL B N 1
ATOM 14130 C CA . VAL B 1 745 ? -26.703 -42.344 -28.094 1 94 745 VAL B CA 1
ATOM 14131 C C . VAL B 1 745 ? -25.562 -42.219 -29.094 1 94 745 VAL B C 1
ATOM 14133 O O . VAL B 1 745 ? -24.438 -41.906 -28.719 1 94 745 VAL B O 1
ATOM 14136 N N . PHE B 1 746 ? -25.875 -42.375 -30.344 1 94.12 746 PHE B N 1
ATOM 14137 C CA . PHE B 1 746 ? -24.844 -42.281 -31.391 1 94.12 746 PHE B CA 1
ATOM 14138 C C . PHE B 1 746 ? -24.391 -40.844 -31.562 1 94.12 746 PHE B C 1
ATOM 14140 O O . PHE B 1 746 ? -23.188 -40.562 -31.625 1 94.12 746 PHE B O 1
ATOM 14147 N N . LEU B 1 747 ? -25.312 -39.906 -31.625 1 94.19 747 LEU B N 1
ATOM 14148 C CA . LEU B 1 747 ? -24.953 -38.5 -31.75 1 94.19 747 LEU B CA 1
ATOM 14149 C C . LEU B 1 747 ? -24.25 -38 -30.5 1 94.19 747 LEU B C 1
ATOM 14151 O O . LEU B 1 747 ? -23.328 -37.188 -30.594 1 94.19 747 LEU B O 1
ATOM 14155 N N . GLY B 1 748 ? -24.719 -38.469 -29.375 1 93.81 748 GLY B N 1
ATOM 14156 C CA . GLY B 1 748 ? -24.031 -38.125 -28.141 1 93.81 748 GLY B CA 1
ATOM 14157 C C . GLY B 1 748 ? -22.594 -38.625 -28.109 1 93.81 748 GLY B C 1
ATOM 14158 O O . GLY B 1 748 ? -21.703 -37.938 -27.594 1 93.81 748 GLY B O 1
ATOM 14159 N N . GLY B 1 749 ? -22.359 -39.812 -28.625 1 95 749 GLY B N 1
ATOM 14160 C CA . GLY B 1 749 ? -21.016 -40.312 -28.75 1 95 749 GLY B CA 1
ATOM 14161 C C . GLY B 1 749 ? -20.141 -39.469 -29.641 1 95 749 GLY B C 1
ATOM 14162 O O . GLY B 1 749 ? -18.969 -39.25 -29.344 1 95 749 GLY B O 1
ATOM 14163 N N . LEU B 1 750 ? -20.703 -38.906 -30.688 1 95 750 LEU B N 1
ATOM 14164 C CA . LEU B 1 750 ? -19.969 -38.062 -31.609 1 95 750 LEU B CA 1
ATOM 14165 C C . LEU B 1 750 ? -19.641 -36.719 -30.969 1 95 750 LEU B C 1
ATOM 14167 O O . LEU B 1 750 ? -18.547 -36.188 -31.156 1 95 750 LEU B O 1
ATOM 14171 N N . VAL B 1 751 ? -20.594 -36.156 -30.25 1 96 751 VAL B N 1
ATOM 14172 C CA . VAL B 1 751 ? -20.359 -34.906 -29.547 1 96 751 VAL B CA 1
ATOM 14173 C C . VAL B 1 751 ? -19.281 -35.094 -28.484 1 96 751 VAL B C 1
ATOM 14175 O O . VAL B 1 751 ? -18.422 -34.25 -28.312 1 96 751 VAL B O 1
ATOM 14178 N N . ALA B 1 752 ? -19.375 -36.156 -27.766 1 96.38 752 ALA B N 1
ATOM 14179 C CA . ALA B 1 752 ? -18.375 -36.469 -26.75 1 96.38 752 ALA B CA 1
ATOM 14180 C C . ALA B 1 752 ? -16.984 -36.625 -27.375 1 96.38 752 ALA B C 1
ATOM 14182 O O . ALA B 1 752 ? -15.992 -36.188 -26.812 1 96.38 752 ALA B O 1
ATOM 14183 N N . LEU B 1 753 ? -16.938 -37.281 -28.547 1 95.25 753 LEU B N 1
ATOM 14184 C CA . LEU B 1 753 ? -15.664 -37.469 -29.234 1 95.25 753 LEU B CA 1
ATOM 14185 C C . LEU B 1 753 ? -15.023 -36.125 -29.578 1 95.25 753 LEU B C 1
ATOM 14187 O O . LEU B 1 753 ? -13.812 -35.938 -29.391 1 95.25 753 LEU B O 1
ATOM 14191 N N . PHE B 1 754 ? -15.766 -35.25 -30.016 1 94.38 754 PHE B N 1
ATOM 14192 C CA . PHE B 1 754 ? -15.266 -33.938 -30.391 1 94.38 754 PHE B CA 1
ATOM 14193 C C . PHE B 1 754 ? -14.805 -33.156 -29.156 1 94.38 754 PHE B C 1
ATOM 14195 O O . PHE B 1 754 ? -13.734 -32.562 -29.156 1 94.38 754 PHE B O 1
ATOM 14202 N N . ASN B 1 755 ? -15.578 -33.156 -28.156 1 95.5 755 ASN B N 1
ATOM 14203 C CA . ASN B 1 755 ? -15.25 -32.375 -26.984 1 95.5 755 ASN B CA 1
ATOM 14204 C C . ASN B 1 755 ? -14.086 -32.969 -26.203 1 95.5 755 ASN B C 1
ATOM 14206 O O . ASN B 1 755 ? -13.305 -32.25 -25.578 1 95.5 755 ASN B O 1
ATOM 14210 N N . PHE B 1 756 ? -13.977 -34.281 -26.188 1 96 756 PHE B N 1
ATOM 14211 C CA . PHE B 1 756 ? -12.828 -34.875 -25.516 1 96 756 PHE B CA 1
ATOM 14212 C C . PHE B 1 756 ? -11.555 -34.656 -26.312 1 96 756 PHE B C 1
ATOM 14214 O O . PHE B 1 756 ? -10.453 -34.625 -25.75 1 96 756 PHE B O 1
ATOM 14221 N N . TYR B 1 757 ? -11.695 -34.469 -27.641 1 94 757 TYR B N 1
ATOM 14222 C CA . TYR B 1 757 ? -10.562 -34.031 -28.438 1 94 757 TYR B CA 1
ATOM 14223 C C . TYR B 1 757 ? -10.117 -32.625 -28 1 94 757 TYR B C 1
ATOM 14225 O O . TYR B 1 757 ? -8.914 -32.375 -27.891 1 94 757 TYR B O 1
ATOM 14233 N N . VAL B 1 758 ? -11.047 -31.828 -27.672 1 93.62 758 VAL B N 1
ATOM 14234 C CA . VAL B 1 758 ? -10.75 -30.469 -27.234 1 93.62 758 VAL B CA 1
ATOM 14235 C C . VAL B 1 758 ? -10.125 -30.5 -25.828 1 93.62 758 VAL B C 1
ATOM 14237 O O . VAL B 1 758 ? -9.203 -29.734 -25.547 1 93.62 758 VAL B O 1
ATOM 14240 N N . ILE B 1 759 ? -10.531 -31.359 -25 1 92.69 759 ILE B N 1
ATOM 14241 C CA . ILE B 1 759 ? -10.07 -31.438 -23.625 1 92.69 759 ILE B CA 1
ATOM 14242 C C . ILE B 1 759 ? -8.648 -32 -23.578 1 92.69 759 ILE B C 1
ATOM 14244 O O . ILE B 1 759 ? -7.766 -31.422 -22.938 1 92.69 759 ILE B O 1
ATOM 14248 N N . LEU B 1 760 ? -8.383 -33.062 -24.344 1 92.19 760 LEU B N 1
ATOM 14249 C CA . LEU B 1 760 ? -7.141 -33.812 -24.172 1 92.19 760 LEU B CA 1
ATOM 14250 C C . LEU B 1 760 ? -6.09 -33.375 -25.172 1 92.19 760 LEU B C 1
ATOM 14252 O O . LEU B 1 760 ? -4.895 -33.344 -24.875 1 92.19 760 LEU B O 1
ATOM 14256 N N . VAL B 1 761 ? -6.496 -33 -26.406 1 90.19 761 VAL B N 1
ATOM 14257 C CA . VAL B 1 761 ? -5.531 -32.719 -27.469 1 90.19 761 VAL B CA 1
ATOM 14258 C C . VAL B 1 761 ? -5.293 -31.203 -27.547 1 90.19 761 VAL B C 1
ATOM 14260 O O . VAL B 1 761 ? -4.148 -30.75 -27.5 1 90.19 761 VAL B O 1
ATOM 14263 N N . ILE B 1 762 ? -6.332 -30.438 -27.625 1 90.25 762 ILE B N 1
ATOM 14264 C CA . ILE B 1 762 ? -6.18 -28.984 -27.703 1 90.25 762 ILE B CA 1
ATOM 14265 C C . ILE B 1 762 ? -5.875 -28.422 -26.312 1 90.25 762 ILE B C 1
ATOM 14267 O O . ILE B 1 762 ? -5.316 -27.328 -26.188 1 90.25 762 ILE B O 1
ATOM 14271 N N . LYS B 1 763 ? -6.18 -29.25 -25.266 1 87.56 763 LYS B N 1
ATOM 14272 C CA . LYS B 1 763 ? -5.863 -28.938 -23.875 1 87.56 763 LYS B CA 1
ATOM 14273 C C . LYS B 1 763 ? -6.668 -27.734 -23.375 1 87.56 763 LYS B C 1
ATOM 14275 O O . LYS B 1 763 ? -6.121 -26.828 -22.734 1 87.56 763 LYS B O 1
ATOM 14280 N N . LYS B 1 764 ? -7.836 -27.516 -23.797 1 89.81 764 LYS B N 1
ATOM 14281 C CA . LYS B 1 764 ? -8.828 -26.578 -23.266 1 89.81 764 LYS B CA 1
ATOM 14282 C C . LYS B 1 764 ? -9.938 -27.328 -22.516 1 89.81 764 LYS B C 1
ATOM 14284 O O . LYS B 1 764 ? -11.055 -27.438 -23.016 1 89.81 764 LYS B O 1
ATOM 14289 N N . ALA B 1 765 ? -9.531 -27.688 -21.375 1 87.69 765 ALA B N 1
ATOM 14290 C CA . ALA B 1 765 ? -10.359 -28.609 -20.594 1 87.69 765 ALA B CA 1
ATOM 14291 C C . ALA B 1 765 ? -11.656 -27.938 -20.156 1 87.69 765 ALA B C 1
ATOM 14293 O O . ALA B 1 765 ? -12.734 -28.516 -20.281 1 87.69 765 ALA B O 1
ATOM 14294 N N . PRO B 1 766 ? -11.555 -26.672 -19.719 1 86.31 766 PRO B N 1
ATOM 14295 C CA . PRO B 1 766 ? -12.812 -26.094 -19.219 1 86.31 766 PRO B CA 1
ATOM 14296 C C . PRO B 1 766 ? -13.844 -25.891 -20.328 1 86.31 766 PRO B C 1
ATOM 14298 O O . PRO B 1 766 ? -15.039 -26.094 -20.109 1 86.31 766 PRO B O 1
ATOM 14301 N N . LEU B 1 767 ? -13.398 -25.625 -21.531 1 91.25 767 LEU B N 1
ATOM 14302 C CA . LEU B 1 767 ? -14.305 -25.406 -22.641 1 91.25 767 LEU B CA 1
ATOM 14303 C C . LEU B 1 767 ? -15.023 -26.703 -23.016 1 91.25 767 LEU B C 1
ATOM 14305 O O . LEU B 1 767 ? -16.25 -26.734 -23.125 1 91.25 767 LEU B O 1
ATOM 14309 N N . GLY B 1 768 ? -14.297 -27.75 -23.141 1 92.19 768 GLY B N 1
ATOM 14310 C CA . GLY B 1 768 ? -14.883 -29.016 -23.516 1 92.19 768 GLY B CA 1
ATOM 14311 C C . GLY B 1 768 ? -15.797 -29.594 -22.453 1 92.19 768 GLY B C 1
ATOM 14312 O O . GLY B 1 768 ? -16.859 -30.141 -22.766 1 92.19 768 GLY B O 1
ATOM 14313 N N . ARG B 1 769 ? -15.453 -29.453 -21.234 1 91.12 769 ARG B N 1
ATOM 14314 C CA . ARG B 1 769 ? -16.234 -30 -20.125 1 91.12 769 ARG B CA 1
ATOM 14315 C C . ARG B 1 769 ? -17.578 -29.281 -20.016 1 91.12 769 ARG B C 1
ATOM 14317 O O . ARG B 1 769 ? -18.625 -29.922 -19.844 1 91.12 769 ARG B O 1
ATOM 14324 N N . ILE B 1 770 ? -17.516 -28.016 -20.156 1 91.12 770 ILE B N 1
ATOM 14325 C CA . ILE B 1 770 ? -18.734 -27.234 -19.984 1 91.12 770 ILE B CA 1
ATOM 14326 C C . ILE B 1 770 ? -19.641 -27.422 -21.188 1 91.12 770 ILE B C 1
ATOM 14328 O O . ILE B 1 770 ? -20.875 -27.453 -21.047 1 91.12 770 ILE B O 1
ATOM 14332 N N . ALA B 1 771 ? -19.016 -27.578 -22.328 1 95 771 ALA B N 1
ATOM 14333 C CA . ALA B 1 771 ? -19.828 -27.859 -23.5 1 95 771 ALA B CA 1
ATOM 14334 C C . ALA B 1 771 ? -20.609 -29.156 -23.344 1 95 771 ALA B C 1
ATOM 14336 O O . ALA B 1 771 ? -21.797 -29.219 -23.641 1 95 771 ALA B O 1
ATOM 14337 N N . LEU B 1 772 ? -19.984 -30.156 -22.844 1 94.38 772 LEU B N 1
ATOM 14338 C CA . LEU B 1 772 ? -20.641 -31.438 -22.641 1 94.38 772 LEU B CA 1
ATOM 14339 C C . LEU B 1 772 ? -21.672 -31.359 -21.516 1 94.38 772 LEU B C 1
ATOM 14341 O O . LEU B 1 772 ? -22.719 -32 -21.562 1 94.38 772 LEU B O 1
ATOM 14345 N N . LEU B 1 773 ? -21.344 -30.625 -20.516 1 90.38 773 LEU B N 1
ATOM 14346 C CA . LEU B 1 773 ? -22.297 -30.422 -19.438 1 90.38 773 LEU B CA 1
ATOM 14347 C C . LEU B 1 773 ? -23.578 -29.75 -19.969 1 90.38 773 LEU B C 1
ATOM 14349 O O . LEU B 1 773 ? -24.688 -30.172 -19.625 1 90.38 773 LEU B O 1
ATOM 14353 N N . ALA B 1 774 ? -23.344 -28.703 -20.734 1 92.75 774 ALA B N 1
ATOM 14354 C CA . ALA B 1 774 ? -24.5 -28.016 -21.312 1 92.75 774 ALA B CA 1
ATOM 14355 C C . ALA B 1 774 ? -25.297 -28.938 -22.219 1 92.75 774 ALA B C 1
ATOM 14357 O O . ALA B 1 774 ? -26.531 -28.906 -22.234 1 92.75 774 ALA B O 1
ATOM 14358 N N . TYR B 1 775 ? -24.641 -29.781 -22.938 1 93.75 775 TYR B N 1
ATOM 14359 C CA . TYR B 1 775 ? -25.297 -30.766 -23.797 1 93.75 775 TYR B CA 1
ATOM 14360 C C . TYR B 1 775 ? -26.109 -31.75 -22.969 1 93.75 775 TYR B C 1
ATOM 14362 O O . TYR B 1 775 ? -27.25 -32.062 -23.312 1 93.75 775 TYR B O 1
ATOM 14370 N N . ASN B 1 776 ? -25.625 -32.25 -21.875 1 91.94 776 ASN B N 1
ATOM 14371 C CA . ASN B 1 776 ? -26.297 -33.219 -21.031 1 91.94 776 ASN B CA 1
ATOM 14372 C C . ASN B 1 776 ? -27.547 -32.656 -20.375 1 91.94 776 ASN B C 1
ATOM 14374 O O . ASN B 1 776 ? -28.594 -33.281 -20.359 1 91.94 776 ASN B O 1
ATOM 14378 N N . VAL B 1 777 ? -27.406 -31.469 -19.859 1 87.25 777 VAL B N 1
ATOM 14379 C CA . VAL B 1 777 ? -28.5 -30.859 -19.109 1 87.25 777 VAL B CA 1
ATOM 14380 C C . VAL B 1 777 ? -29.625 -30.469 -20.047 1 87.25 777 VAL B C 1
ATOM 14382 O O . VAL B 1 777 ? -30.766 -30.297 -19.625 1 87.25 777 VAL B O 1
ATOM 14385 N N . SER B 1 778 ? -29.328 -30.375 -21.344 1 89 778 SER B N 1
ATOM 14386 C CA . SER B 1 778 ? -30.344 -29.984 -22.312 1 89 778 SER B CA 1
ATOM 14387 C C . SER B 1 778 ? -30.938 -31.203 -23 1 89 778 SER B C 1
ATOM 14389 O O . SER B 1 778 ? -32.125 -31.484 -22.891 1 89 778 SER B O 1
ATOM 14391 N N . THR B 1 779 ? -30.094 -32.031 -23.562 1 89.19 779 THR B N 1
ATOM 14392 C CA . THR B 1 779 ? -30.578 -33.156 -24.391 1 89.19 779 THR B CA 1
ATOM 14393 C C . THR B 1 779 ? -31.062 -34.312 -23.531 1 89.19 779 THR B C 1
ATOM 14395 O O . THR B 1 779 ? -32.156 -34.844 -23.75 1 89.19 779 THR B O 1
ATOM 14398 N N . LEU B 1 780 ? -30.234 -34.688 -22.562 1 86.69 780 LEU B N 1
ATOM 14399 C CA . LEU B 1 780 ? -30.625 -35.812 -21.719 1 86.69 780 LEU B CA 1
ATOM 14400 C C . LEU B 1 780 ? -31.797 -35.469 -20.828 1 86.69 780 LEU B C 1
ATOM 14402 O O . LEU B 1 780 ? -32.656 -36.312 -20.547 1 86.69 780 LEU B O 1
ATOM 14406 N N . TYR B 1 781 ? -31.797 -34.25 -20.438 1 82.62 781 TYR B N 1
ATOM 14407 C CA . TYR B 1 781 ? -32.938 -33.781 -19.672 1 82.62 781 TYR B CA 1
ATOM 14408 C C . TYR B 1 781 ? -34.188 -33.75 -20.516 1 82.62 781 TYR B C 1
ATOM 14410 O O . TYR B 1 781 ? -35.281 -34.156 -20.062 1 82.62 781 TYR B O 1
ATOM 14418 N N . ALA B 1 782 ? -34.094 -33.312 -21.75 1 83.38 782 ALA B N 1
ATOM 14419 C CA . ALA B 1 782 ? -35.25 -33.281 -22.656 1 83.38 782 ALA B CA 1
ATOM 14420 C C . ALA B 1 782 ? -35.781 -34.688 -22.891 1 83.38 782 ALA B C 1
ATOM 14422 O O . ALA B 1 782 ? -37 -34.906 -22.938 1 83.38 782 ALA B O 1
ATOM 14423 N N . TYR B 1 783 ? -34.906 -35.625 -22.984 1 87.06 783 TYR B N 1
ATOM 14424 C CA . TYR B 1 783 ? -35.312 -37 -23.203 1 87.06 783 TYR B CA 1
ATOM 14425 C C . TYR B 1 783 ? -36.031 -37.531 -21.969 1 87.06 783 TYR B C 1
ATOM 14427 O O . TYR B 1 783 ? -37.031 -38.25 -22.094 1 87.06 783 TYR B O 1
ATOM 14435 N N . SER B 1 784 ? -35.531 -37.281 -20.797 1 82.25 784 SER B N 1
ATOM 14436 C CA . SER B 1 784 ? -36.156 -37.75 -19.562 1 82.25 784 SER B CA 1
ATOM 14437 C C . SER B 1 784 ? -37.562 -37.188 -19.391 1 82.25 784 SER B C 1
ATOM 14439 O O . SER B 1 784 ? -38.469 -37.906 -18.922 1 82.25 784 SER B O 1
ATOM 14441 N N . ILE B 1 785 ? -37.75 -35.938 -19.781 1 77.56 785 ILE B N 1
ATOM 14442 C CA . ILE B 1 785 ? -39.062 -35.312 -19.656 1 77.56 785 ILE B CA 1
ATOM 14443 C C . ILE B 1 785 ? -40 -35.906 -20.688 1 77.56 785 ILE B C 1
ATOM 14445 O O . ILE B 1 785 ? -41.219 -36.062 -20.422 1 77.56 785 ILE B O 1
ATOM 14449 N N . SER B 1 786 ? -39.469 -36.188 -21.812 1 79.12 786 SER B N 1
ATOM 14450 C CA . SER B 1 786 ? -40.312 -36.75 -22.859 1 79.12 786 SER B CA 1
ATOM 14451 C C . SER B 1 786 ? -40.875 -38.094 -22.453 1 79.12 786 SER B C 1
ATOM 14453 O O . SER B 1 786 ? -41.969 -38.5 -22.906 1 79.12 786 SER B O 1
ATOM 14455 N N . GLN B 1 787 ? -40.156 -38.781 -21.531 1 75.38 787 GLN B N 1
ATOM 14456 C CA . GLN B 1 787 ? -40.594 -40.125 -21.109 1 75.38 787 GLN B CA 1
ATOM 14457 C C . GLN B 1 787 ? -41.531 -40.031 -19.906 1 75.38 787 GLN B C 1
ATOM 14459 O O . GLN B 1 787 ? -42.312 -40.938 -19.641 1 75.38 787 GLN B O 1
ATOM 14464 N N . SER B 1 788 ? -41.219 -39 -18.984 1 62.75 788 SER B N 1
ATOM 14465 C CA . SER B 1 788 ? -41.969 -38.938 -17.734 1 62.75 788 SER B CA 1
ATOM 14466 C C . SER B 1 788 ? -43.281 -38.188 -17.906 1 62.75 788 SER B C 1
ATOM 14468 O O . SER B 1 788 ? -43.281 -37.062 -18.391 1 62.75 788 SER B O 1
ATOM 14470 N N . VAL B 1 789 ? -44.438 -38.875 -17.953 1 51.22 789 VAL B N 1
ATOM 14471 C CA . VAL B 1 789 ? -45.812 -38.406 -18.094 1 51.22 789 VAL B CA 1
ATOM 14472 C C . VAL B 1 789 ? -46.125 -37.406 -17 1 51.22 789 VAL B C 1
ATOM 14474 O O . VAL B 1 789 ? -46.844 -36.438 -17.234 1 51.22 789 VAL B O 1
ATOM 14477 N N . ASP B 1 790 ? -45.844 -37.562 -15.711 1 45.84 790 ASP B N 1
ATOM 14478 C CA . ASP B 1 790 ? -46.469 -36.875 -14.586 1 45.84 790 ASP B CA 1
ATOM 14479 C C . ASP B 1 790 ? -45.75 -35.562 -14.258 1 45.84 790 ASP B C 1
ATOM 14481 O O . ASP B 1 790 ? -45.938 -35 -13.172 1 45.84 790 ASP B O 1
ATOM 14485 N N . ASP B 1 791 ? -44.688 -35.219 -14.906 1 49.47 791 ASP B N 1
ATOM 14486 C CA . ASP B 1 791 ? -43.969 -34.094 -14.273 1 49.47 791 ASP B CA 1
ATOM 14487 C C . ASP B 1 791 ? -44.625 -32.75 -14.641 1 49.47 791 ASP B C 1
ATOM 14489 O O . ASP B 1 791 ? -45.062 -32.562 -15.773 1 49.47 791 ASP B O 1
ATOM 14493 N N . ASP B 1 792 ? -45.062 -32 -13.656 1 45.38 792 ASP B N 1
ATOM 14494 C CA . ASP B 1 792 ? -45.656 -30.688 -13.555 1 45.38 792 ASP B CA 1
ATOM 14495 C C . ASP B 1 792 ? -44.812 -29.641 -14.281 1 45.38 792 ASP B C 1
ATOM 14497 O O . ASP B 1 792 ? -44.969 -28.438 -14.055 1 45.38 792 ASP B O 1
ATOM 14501 N N . ASP B 1 793 ? -43.719 -29.938 -14.852 1 51.62 793 ASP B N 1
ATOM 14502 C CA . ASP B 1 793 ? -43 -28.812 -15.438 1 51.62 793 ASP B CA 1
ATOM 14503 C C . ASP B 1 793 ? -43.625 -28.391 -16.766 1 51.62 793 ASP B C 1
ATOM 14505 O O . ASP B 1 793 ? -43.125 -28.75 -17.828 1 51.62 793 ASP B O 1
ATOM 14509 N N . ASP B 1 794 ? -44.844 -27.969 -16.797 1 51.72 794 ASP B N 1
ATOM 14510 C CA . ASP B 1 794 ? -45.719 -27.562 -17.906 1 51.72 794 ASP B CA 1
ATOM 14511 C C . ASP B 1 794 ? -45.031 -26.531 -18.797 1 51.72 794 ASP B C 1
ATOM 14513 O O . ASP B 1 794 ? -45.344 -26.391 -19.969 1 51.72 794 ASP B O 1
ATOM 14517 N N . ASP B 1 795 ? -44.094 -25.734 -18.188 1 55.75 795 ASP B N 1
ATOM 14518 C CA . ASP B 1 795 ? -43.625 -24.578 -18.953 1 55.75 795 ASP B CA 1
ATOM 14519 C C . ASP B 1 795 ? -42.656 -25 -20.062 1 55.75 795 ASP B C 1
ATOM 14521 O O . ASP B 1 795 ? -42.375 -24.219 -20.969 1 55.75 795 ASP B O 1
ATOM 14525 N N . GLU B 1 796 ? -42.031 -26.172 -20.047 1 59.81 796 GLU B N 1
ATOM 14526 C CA . GLU B 1 796 ? -41.094 -26.547 -21.078 1 59.81 796 GLU B CA 1
ATOM 14527 C C . GLU B 1 796 ? -41.656 -27.625 -22 1 59.81 796 GLU B C 1
ATOM 14529 O O . GLU B 1 796 ? -40.906 -28.344 -22.656 1 59.81 796 GLU B O 1
ATOM 14534 N N . GLY B 1 797 ? -42.938 -27.703 -22.281 1 58.69 797 GLY B N 1
ATOM 14535 C CA . GLY B 1 797 ? -43.656 -28.453 -23.312 1 58.69 797 GLY B CA 1
ATOM 14536 C C . GLY B 1 797 ? -44.094 -29.828 -22.859 1 58.69 797 GLY B C 1
ATOM 14537 O O . GLY B 1 797 ? -44.812 -30.516 -23.578 1 58.69 797 GLY B O 1
ATOM 14538 N N . GLY B 1 798 ? -43.812 -30.219 -21.594 1 60.31 798 GLY B N 1
ATOM 14539 C CA . GLY B 1 798 ? -44.312 -31.484 -21.047 1 60.31 798 GLY B CA 1
ATOM 14540 C C . GLY B 1 798 ? -43.906 -32.688 -21.891 1 60.31 798 GLY B C 1
ATOM 14541 O O . GLY B 1 798 ? -42.719 -32.906 -22.156 1 60.31 798 GLY B O 1
ATOM 14542 N N . ALA B 1 799 ? -44.812 -33.344 -22.703 1 63.09 799 ALA B N 1
ATOM 14543 C CA . ALA B 1 799 ? -44.656 -34.562 -23.516 1 63.09 799 ALA B CA 1
ATOM 14544 C C . ALA B 1 799 ? -43.938 -34.25 -24.812 1 63.09 799 ALA B C 1
ATOM 14546 O O . ALA B 1 799 ? -43.281 -35.125 -25.406 1 63.09 799 ALA B O 1
ATOM 14547 N N . ASP B 1 800 ? -44.062 -33.062 -25.297 1 68.5 800 ASP B N 1
ATOM 14548 C CA . ASP B 1 800 ? -43.281 -32.594 -26.453 1 68.5 800 ASP B CA 1
ATOM 14549 C C . ASP B 1 800 ? -42.344 -31.469 -26.062 1 68.5 800 ASP B C 1
ATOM 14551 O O . ASP B 1 800 ? -42.688 -30.281 -26.219 1 68.5 800 ASP B O 1
ATOM 14555 N N . PRO B 1 801 ? -41.188 -31.828 -25.562 1 73.88 801 PRO B N 1
ATOM 14556 C CA . PRO B 1 801 ? -40.281 -30.828 -25.016 1 73.88 801 PRO B CA 1
ATOM 14557 C C . PRO B 1 801 ? -39.781 -29.828 -26.078 1 73.88 801 PRO B C 1
ATOM 14559 O O . PRO B 1 801 ? -39.5 -30.219 -27.203 1 73.88 801 PRO B O 1
ATOM 14562 N N . LEU B 1 802 ? -39.969 -28.578 -25.891 1 79.31 802 LEU B N 1
ATOM 14563 C CA . LEU B 1 802 ? -39.406 -27.516 -26.719 1 79.31 802 LEU B CA 1
ATOM 14564 C C . LEU B 1 802 ? -37.938 -27.297 -26.422 1 79.31 802 LEU B C 1
ATOM 14566 O O . LEU B 1 802 ? -37.594 -26.578 -25.484 1 79.31 802 LEU B O 1
ATOM 14570 N N . ILE B 1 803 ? -37.062 -27.953 -27.188 1 85.94 803 ILE B N 1
ATOM 14571 C CA . ILE B 1 803 ? -35.625 -27.969 -26.953 1 85.94 803 ILE B CA 1
ATOM 14572 C C . ILE B 1 803 ? -35.094 -26.531 -26.984 1 85.94 803 ILE B C 1
ATOM 14574 O O . ILE B 1 803 ? -34.188 -26.188 -26.219 1 85.94 803 ILE B O 1
ATOM 14578 N N . TRP B 1 804 ? -35.719 -25.625 -27.812 1 86.31 804 TRP B N 1
ATOM 14579 C CA . TRP B 1 804 ? -35.25 -24.25 -27.922 1 86.31 804 TRP B CA 1
ATOM 14580 C C . TRP B 1 804 ? -35.5 -23.5 -26.625 1 86.31 804 TRP B C 1
ATOM 14582 O O . TRP B 1 804 ? -34.656 -22.703 -26.172 1 86.31 804 TRP B O 1
ATOM 14592 N N . ASP B 1 805 ? -36.531 -23.781 -25.984 1 85.31 805 ASP B N 1
ATOM 14593 C CA . ASP B 1 805 ? -36.844 -23.109 -24.719 1 85.31 805 ASP B CA 1
ATOM 14594 C C . ASP B 1 805 ? -36 -23.641 -23.578 1 85.31 805 ASP B C 1
ATOM 14596 O O . ASP B 1 805 ? -35.562 -22.875 -22.719 1 85.31 805 ASP B O 1
ATOM 14600 N N . ILE B 1 806 ? -35.719 -24.906 -23.625 1 86.5 806 ILE B N 1
ATOM 14601 C CA . ILE B 1 806 ? -34.906 -25.516 -22.578 1 86.5 806 ILE B CA 1
ATOM 14602 C C . ILE B 1 806 ? -33.469 -24.969 -22.672 1 86.5 806 ILE B C 1
ATOM 14604 O O . ILE B 1 806 ? -32.875 -24.562 -21.672 1 86.5 806 ILE B O 1
ATOM 14608 N N . ALA B 1 807 ? -33.062 -24.953 -23.922 1 90 807 ALA B N 1
ATOM 14609 C CA . ALA B 1 807 ? -31.719 -24.484 -24.125 1 90 807 ALA B CA 1
ATOM 14610 C C . ALA B 1 807 ? -31.609 -22.984 -23.812 1 90 807 ALA B C 1
ATOM 14612 O O . ALA B 1 807 ? -30.594 -22.531 -23.281 1 90 807 ALA B O 1
ATOM 14613 N N . PHE B 1 808 ? -32.656 -22.281 -24.141 1 89.75 808 PHE B N 1
ATOM 14614 C CA . PHE B 1 808 ? -32.656 -20.844 -23.891 1 89.75 808 PHE B CA 1
ATOM 14615 C C . PHE B 1 808 ? -32.656 -20.547 -22.391 1 89.75 808 PHE B C 1
ATOM 14617 O O . PHE B 1 808 ? -31.906 -19.688 -21.922 1 89.75 808 PHE B O 1
ATOM 14624 N N . HIS B 1 809 ? -33.469 -21.203 -21.641 1 87.94 809 HIS B N 1
ATOM 14625 C CA . HIS B 1 809 ? -33.5 -21.016 -20.203 1 87.94 809 HIS B CA 1
ATOM 14626 C C . HIS B 1 809 ? -32.188 -21.375 -19.562 1 87.94 809 HIS B C 1
ATOM 14628 O O . HIS B 1 809 ? -31.719 -20.703 -18.641 1 87.94 809 HIS B O 1
ATOM 14634 N N . ARG B 1 810 ? -31.547 -22.312 -20.094 1 88.56 810 ARG B N 1
ATOM 14635 C CA . ARG B 1 810 ? -30.266 -22.766 -19.531 1 88.56 810 ARG B CA 1
ATOM 14636 C C . ARG B 1 810 ? -29.156 -21.75 -19.812 1 88.56 810 ARG B C 1
ATOM 14638 O O . ARG B 1 810 ? -28.375 -21.422 -18.938 1 88.56 810 ARG B O 1
ATOM 14645 N N . VAL B 1 811 ? -29.172 -21.297 -21.031 1 92.94 811 VAL B N 1
ATOM 14646 C CA . VAL B 1 811 ? -28.125 -20.344 -21.406 1 92.94 811 VAL B CA 1
ATOM 14647 C C . VAL B 1 811 ? -28.266 -19.062 -20.609 1 92.94 811 VAL B C 1
ATOM 14649 O O . VAL B 1 811 ? -27.281 -18.5 -20.141 1 92.94 811 VAL B O 1
ATOM 14652 N N . ILE B 1 812 ? -29.422 -18.641 -20.344 1 93.06 812 ILE B N 1
ATOM 14653 C CA . ILE B 1 812 ? -29.656 -17.406 -19.609 1 93.06 812 ILE B CA 1
ATOM 14654 C C . ILE B 1 812 ? -29.297 -17.594 -18.141 1 93.06 812 ILE B C 1
ATOM 14656 O O . ILE B 1 812 ? -28.656 -16.734 -17.531 1 93.06 812 ILE B O 1
ATOM 14660 N N . SER B 1 813 ? -29.688 -18.688 -17.578 1 93 813 SER B N 1
ATOM 14661 C CA . SER B 1 813 ? -29.375 -18.953 -16.172 1 93 813 SER B CA 1
ATOM 14662 C C . SER B 1 813 ? -27.875 -19.062 -15.945 1 93 813 SER B C 1
ATOM 14664 O O . SER B 1 813 ? -27.344 -18.484 -15.008 1 93 813 SER B O 1
ATOM 14666 N N . VAL B 1 814 ? -27.25 -19.781 -16.781 1 93.94 814 VAL B N 1
ATOM 14667 C CA . VAL B 1 814 ? -25.812 -19.969 -16.656 1 93.94 814 VAL B CA 1
ATOM 14668 C C . VAL B 1 814 ? -25.094 -18.641 -16.859 1 93.94 814 VAL B C 1
ATOM 14670 O O . VAL B 1 814 ? -24.156 -18.312 -16.125 1 93.94 814 VAL B O 1
ATOM 14673 N N . THR B 1 815 ? -25.531 -17.828 -17.828 1 94.5 815 THR B N 1
ATOM 14674 C CA . THR B 1 815 ? -24.906 -16.547 -18.094 1 94.5 815 THR B CA 1
ATOM 14675 C C . THR B 1 815 ? -25.078 -15.602 -16.906 1 94.5 815 THR B C 1
ATOM 14677 O O . THR B 1 815 ? -24.156 -14.867 -16.547 1 94.5 815 THR B O 1
ATOM 14680 N N . LEU B 1 816 ? -26.219 -15.641 -16.281 1 94.94 816 LEU B N 1
ATOM 14681 C CA . LEU B 1 816 ? -26.453 -14.805 -15.109 1 94.94 816 LEU B CA 1
ATOM 14682 C C . LEU B 1 816 ? -25.578 -15.25 -13.945 1 94.94 816 LEU B C 1
ATOM 14684 O O . LEU B 1 816 ? -25.094 -14.414 -13.164 1 94.94 816 LEU B O 1
ATOM 14688 N N . GLY B 1 817 ? -25.406 -16.547 -13.828 1 95.06 817 GLY B N 1
ATOM 14689 C CA . GLY B 1 817 ? -24.5 -17.062 -12.812 1 95.06 817 GLY B CA 1
ATOM 14690 C C . GLY B 1 817 ? -23.062 -16.641 -13.023 1 95.06 817 GLY B C 1
ATOM 14691 O O . GLY B 1 817 ? -22.359 -16.297 -12.07 1 95.06 817 GLY B O 1
ATOM 14692 N N . ILE B 1 818 ? -22.672 -16.609 -14.234 1 94.62 818 ILE B N 1
ATOM 14693 C CA . ILE B 1 818 ? -21.312 -16.203 -14.586 1 94.62 818 ILE B CA 1
ATOM 14694 C C . ILE B 1 818 ? -21.125 -14.719 -14.266 1 94.62 818 ILE B C 1
ATOM 14696 O O . ILE B 1 818 ? -20.141 -14.336 -13.633 1 94.62 818 ILE B O 1
ATOM 14700 N N . LEU B 1 819 ? -22.047 -13.922 -14.656 1 94.12 819 LEU B N 1
ATOM 14701 C CA . LEU B 1 819 ? -21.969 -12.492 -14.414 1 94.12 819 LEU B CA 1
ATOM 14702 C C . LEU B 1 819 ? -21.953 -12.188 -12.922 1 94.12 819 LEU B C 1
ATOM 14704 O O . LEU B 1 819 ? -21.188 -11.336 -12.453 1 94.12 819 LEU B O 1
ATOM 14708 N N . TRP B 1 820 ? -22.781 -12.914 -12.188 1 93.81 820 TRP B N 1
ATOM 14709 C CA . TRP B 1 820 ? -22.797 -12.773 -10.734 1 93.81 820 TRP B CA 1
ATOM 14710 C C . TRP B 1 820 ? -21.438 -13.133 -10.133 1 93.81 820 TRP B C 1
ATOM 14712 O O . TRP B 1 820 ? -20.953 -12.453 -9.234 1 93.81 820 TRP B O 1
ATOM 14722 N N . GLY B 1 821 ? -20.891 -14.211 -10.656 1 92.94 821 GLY B N 1
ATOM 14723 C CA . GLY B 1 821 ? -19.578 -14.633 -10.164 1 92.94 821 GLY B CA 1
ATOM 14724 C C . GLY B 1 821 ? -18.484 -13.633 -10.469 1 92.94 821 GLY B C 1
ATOM 14725 O O . GLY B 1 821 ? -17.688 -13.289 -9.594 1 92.94 821 GLY B O 1
ATOM 14726 N N . ILE B 1 822 ? -18.484 -13.039 -11.625 1 90.25 822 ILE B N 1
ATOM 14727 C CA . ILE B 1 822 ? -17.453 -12.102 -12.039 1 90.25 822 ILE B CA 1
ATOM 14728 C C . ILE B 1 822 ? -17.609 -10.789 -11.281 1 90.25 822 ILE B C 1
ATOM 14730 O O . ILE B 1 822 ? -16.625 -10.227 -10.773 1 90.25 822 ILE B O 1
ATOM 14734 N N . ILE B 1 823 ? -18.797 -10.297 -11.078 1 89.12 823 ILE B N 1
ATOM 14735 C CA . ILE B 1 823 ? -19.062 -9.023 -10.414 1 89.12 823 ILE B CA 1
ATOM 14736 C C . ILE B 1 823 ? -18.766 -9.148 -8.922 1 89.12 823 ILE B C 1
ATOM 14738 O O . ILE B 1 823 ? -18.125 -8.266 -8.336 1 89.12 823 ILE B O 1
ATOM 14742 N N . PHE B 1 824 ? -19.203 -10.25 -8.367 1 89.06 824 PHE B N 1
ATOM 14743 C CA . PHE B 1 824 ? -19.016 -10.43 -6.93 1 89.06 824 PHE B CA 1
ATOM 14744 C C . PHE B 1 824 ? -17.547 -10.578 -6.594 1 89.06 824 PHE B C 1
ATOM 14746 O O . PHE B 1 824 ? -17.078 -10.078 -5.562 1 89.06 824 PHE B O 1
ATOM 14753 N N . CYS B 1 825 ? -16.75 -11.305 -7.406 1 87.75 825 CYS B N 1
ATOM 14754 C CA . CYS B 1 825 ? -15.336 -11.5 -7.156 1 87.75 825 CYS B CA 1
ATOM 14755 C C . CYS B 1 825 ? -14.562 -10.203 -7.355 1 87.75 825 CYS B C 1
ATOM 14757 O O . CYS B 1 825 ? -13.5 -10.008 -6.754 1 87.75 825 CYS B O 1
ATOM 14759 N N . ARG B 1 826 ? -15.117 -9.258 -8.062 1 85.56 826 ARG B N 1
ATOM 14760 C CA . ARG B 1 826 ? -14.438 -7.992 -8.32 1 85.56 826 ARG B CA 1
ATOM 14761 C C . ARG B 1 826 ? -14.82 -6.941 -7.289 1 85.56 826 ARG B C 1
ATOM 14763 O O . ARG B 1 826 ? -14.031 -6.047 -6.98 1 85.56 826 ARG B O 1
ATOM 14770 N N . LEU B 1 827 ? -16 -7.047 -6.758 1 84 827 LEU B N 1
ATOM 14771 C CA . LEU B 1 827 ? -16.5 -5.996 -5.879 1 84 827 LEU B CA 1
ATOM 14772 C C . LEU B 1 827 ? -16.109 -6.27 -4.43 1 84 827 LEU B C 1
ATOM 14774 O O . LEU B 1 827 ? -15.859 -5.34 -3.66 1 84 827 LEU B O 1
ATOM 14778 N N . PHE B 1 828 ? -16.016 -7.598 -4.125 1 86 828 PHE B N 1
ATOM 14779 C CA . PHE B 1 828 ? -15.773 -7.914 -2.723 1 86 828 PHE B CA 1
ATOM 14780 C C . PHE B 1 828 ? -14.367 -8.453 -2.523 1 86 828 PHE B C 1
ATOM 14782 O O . PHE B 1 828 ? -14.062 -9.578 -2.926 1 86 828 PHE B O 1
ATOM 14789 N N . TRP B 1 829 ? -13.492 -7.848 -1.837 1 83.38 829 TRP B N 1
ATOM 14790 C CA . TRP B 1 829 ? -12.133 -8.203 -1.454 1 83.38 829 TRP B CA 1
ATOM 14791 C C . TRP B 1 829 ? -11.391 -8.852 -2.619 1 83.38 829 TRP B C 1
ATOM 14793 O O . TRP B 1 829 ? -10.992 -10.016 -2.543 1 83.38 829 TRP B O 1
ATOM 14803 N N . PRO B 1 830 ? -11.148 -8.172 -3.676 1 84.38 830 PRO B N 1
ATOM 14804 C CA . PRO B 1 830 ? -10.477 -8.727 -4.852 1 84.38 830 PRO B CA 1
ATOM 14805 C C . PRO B 1 830 ? -9 -9.031 -4.602 1 84.38 830 PRO B C 1
ATOM 14807 O O . PRO B 1 830 ? -8.336 -8.297 -3.867 1 84.38 830 PRO B O 1
ATOM 14810 N N . ILE B 1 831 ? -8.547 -10.203 -5.004 1 82.25 831 ILE B N 1
ATOM 14811 C CA . ILE B 1 831 ? -7.133 -10.57 -4.984 1 82.25 831 ILE B CA 1
ATOM 14812 C C . ILE B 1 831 ? -6.562 -10.5 -6.402 1 82.25 831 ILE B C 1
ATOM 14814 O O . ILE B 1 831 ? -7.012 -11.227 -7.293 1 82.25 831 ILE B O 1
ATOM 14818 N N . SER B 1 832 ? -5.68 -9.539 -6.605 1 85 832 SER B N 1
ATOM 14819 C CA . SER B 1 832 ? -5.094 -9.359 -7.93 1 85 832 SER B CA 1
ATOM 14820 C C . SER B 1 832 ? -3.816 -10.172 -8.086 1 85 832 SER B C 1
ATOM 14822 O O . SER B 1 832 ? -2.945 -10.141 -7.215 1 85 832 SER B O 1
ATOM 14824 N N . GLY B 1 833 ? -3.73 -10.977 -9.117 1 85 833 GLY B N 1
ATOM 14825 C CA . GLY B 1 833 ? -2.508 -11.695 -9.438 1 85 833 GLY B CA 1
ATOM 14826 C C . GLY B 1 833 ? -1.335 -10.781 -9.734 1 85 833 GLY B C 1
ATOM 14827 O O . GLY B 1 833 ? -0.186 -11.125 -9.445 1 85 833 GLY B O 1
ATOM 14828 N N . ARG B 1 834 ? -1.588 -9.586 -10.234 1 88.38 834 ARG B N 1
ATOM 14829 C CA . ARG B 1 834 ? -0.549 -8.617 -10.547 1 88.38 834 ARG B CA 1
ATOM 14830 C C . ARG B 1 834 ? 0.134 -8.117 -9.281 1 88.38 834 ARG B C 1
ATOM 14832 O O . ARG B 1 834 ? 1.362 -8.023 -9.227 1 88.38 834 ARG B O 1
ATOM 14839 N N . LYS B 1 835 ? -0.669 -7.805 -8.32 1 87.5 835 LYS B N 1
ATOM 14840 C CA . LYS B 1 835 ? -0.119 -7.312 -7.062 1 87.5 835 LYS B CA 1
ATOM 14841 C C . LYS B 1 835 ? 0.677 -8.398 -6.348 1 87.5 835 LYS B C 1
ATOM 14843 O O . LYS B 1 835 ? 1.751 -8.133 -5.801 1 87.5 835 LYS B O 1
ATOM 14848 N N . LYS B 1 836 ? 0.175 -9.633 -6.375 1 87.56 836 LYS B N 1
ATOM 14849 C CA . LYS B 1 836 ? 0.868 -10.742 -5.723 1 87.56 836 LYS B CA 1
ATOM 14850 C C . LYS B 1 836 ? 2.189 -11.047 -6.422 1 87.56 836 LYS B C 1
ATOM 14852 O O . LYS B 1 836 ? 3.162 -11.445 -5.773 1 87.56 836 LYS B O 1
ATOM 14857 N N . PHE B 1 837 ? 2.166 -10.93 -7.727 1 90.56 837 PHE B N 1
ATOM 14858 C CA . PHE B 1 837 ? 3.398 -11.133 -8.477 1 90.56 837 PHE B CA 1
ATOM 14859 C C . PHE B 1 837 ? 4.453 -10.102 -8.086 1 90.56 837 PHE B C 1
ATOM 14861 O O . PHE B 1 837 ? 5.609 -10.453 -7.84 1 90.56 837 PHE B O 1
ATOM 14868 N N . ARG B 1 838 ? 4.109 -8.836 -7.98 1 90.44 838 ARG B N 1
ATOM 14869 C CA . ARG B 1 838 ? 5.043 -7.777 -7.629 1 90.44 838 ARG B CA 1
ATOM 14870 C C . ARG B 1 838 ? 5.547 -7.941 -6.199 1 90.44 838 ARG B C 1
ATOM 14872 O O . ARG B 1 838 ? 6.734 -7.762 -5.93 1 90.44 838 ARG B O 1
ATOM 14879 N N . GLU B 1 839 ? 4.664 -8.281 -5.328 1 90.12 839 GLU B N 1
ATOM 14880 C CA . GLU B 1 839 ? 5.051 -8.5 -3.939 1 90.12 839 GLU B CA 1
ATOM 14881 C C . GLU B 1 839 ? 5.992 -9.703 -3.812 1 90.12 839 GLU B C 1
ATOM 14883 O O . GLU B 1 839 ? 6.973 -9.648 -3.07 1 90.12 839 GLU B O 1
ATOM 14888 N N . GLY B 1 840 ? 5.633 -10.781 -4.547 1 90.88 840 GLY B N 1
ATOM 14889 C CA . GLY B 1 840 ? 6.492 -11.953 -4.516 1 90.88 840 GLY B CA 1
ATOM 14890 C C . GLY B 1 840 ? 7.879 -11.688 -5.074 1 90.88 840 GLY B C 1
ATOM 14891 O O . GLY B 1 840 ? 8.875 -12.164 -4.523 1 90.88 840 GLY B O 1
ATOM 14892 N N . LEU B 1 841 ? 7.938 -10.93 -6.137 1 93.19 841 LEU B N 1
ATOM 14893 C CA . LEU B 1 841 ? 9.227 -10.594 -6.738 1 93.19 841 LEU B CA 1
ATOM 14894 C C . LEU B 1 841 ? 10.055 -9.727 -5.797 1 93.19 841 LEU B C 1
ATOM 14896 O O . LEU B 1 841 ? 11.273 -9.906 -5.695 1 93.19 841 LEU B O 1
ATOM 14900 N N . SER B 1 842 ? 9.406 -8.797 -5.121 1 92.19 842 SER B N 1
ATOM 14901 C CA . SER B 1 842 ? 10.117 -7.938 -4.176 1 92.19 842 SER B CA 1
ATOM 14902 C C . SER B 1 842 ? 10.68 -8.742 -3.008 1 92.19 842 SER B C 1
ATOM 14904 O O . SER B 1 842 ? 11.812 -8.516 -2.58 1 92.19 842 SER B O 1
ATOM 14906 N N . VAL B 1 843 ? 9.961 -9.695 -2.502 1 91.44 843 VAL B N 1
ATOM 14907 C CA . VAL B 1 843 ? 10.406 -10.508 -1.379 1 91.44 843 VAL B CA 1
ATOM 14908 C C . VAL B 1 843 ? 11.562 -11.406 -1.821 1 91.44 843 VAL B C 1
ATOM 14910 O O . VAL B 1 843 ? 12.5 -11.641 -1.057 1 91.44 843 VAL B O 1
ATOM 14913 N N . LEU B 1 844 ? 11.484 -11.922 -3.027 1 92.88 844 LEU B N 1
ATOM 14914 C CA . LEU B 1 844 ? 12.578 -12.727 -3.561 1 92.88 844 LEU B CA 1
ATOM 14915 C C . LEU B 1 844 ? 13.867 -11.922 -3.625 1 92.88 844 LEU B C 1
ATOM 14917 O O . LEU B 1 844 ? 14.93 -12.406 -3.217 1 92.88 844 LEU B O 1
ATOM 14921 N N . TYR B 1 845 ? 13.789 -10.688 -4.105 1 93.44 845 TYR B N 1
ATOM 14922 C CA . TYR B 1 845 ? 14.977 -9.836 -4.207 1 93.44 845 TYR B CA 1
ATOM 14923 C C . TYR B 1 845 ? 15.508 -9.484 -2.826 1 93.44 845 TYR B C 1
ATOM 14925 O O . TYR B 1 845 ? 16.719 -9.406 -2.625 1 93.44 845 TYR B O 1
ATOM 14933 N N . LEU B 1 846 ? 14.633 -9.258 -1.893 1 90.88 846 LEU B N 1
ATOM 14934 C CA . LEU B 1 846 ? 15.086 -8.977 -0.535 1 90.88 846 LEU B CA 1
ATOM 14935 C C . LEU B 1 846 ? 15.82 -10.172 0.054 1 90.88 846 LEU B C 1
ATOM 14937 O O . LEU B 1 846 ? 16.859 -10.016 0.692 1 90.88 846 LEU B O 1
ATOM 14941 N N . GLN B 1 847 ? 15.32 -11.344 -0.183 1 91 847 GLN B N 1
ATOM 14942 C CA . GLN B 1 847 ? 15.969 -12.547 0.333 1 91 847 GLN B CA 1
ATOM 14943 C C . GLN B 1 847 ? 17.312 -12.773 -0.344 1 91 847 GLN B C 1
ATOM 14945 O O . GLN B 1 847 ? 18.281 -13.172 0.307 1 91 847 GLN B O 1
ATOM 14950 N N . MET B 1 848 ? 17.344 -12.555 -1.628 1 92.19 848 MET B N 1
ATOM 14951 C CA . MET B 1 848 ? 18.609 -12.703 -2.35 1 92.19 848 MET B CA 1
ATOM 14952 C C . MET B 1 848 ? 19.656 -11.719 -1.837 1 92.19 848 MET B C 1
ATOM 14954 O O . MET B 1 848 ? 20.828 -12.062 -1.702 1 92.19 848 MET B O 1
ATOM 14958 N N . GLY B 1 849 ? 19.172 -10.508 -1.541 1 90.88 849 GLY B N 1
ATOM 14959 C CA . GLY B 1 849 ? 20.078 -9.523 -0.98 1 90.88 849 GLY B CA 1
ATOM 14960 C C . GLY B 1 849 ? 20.625 -9.922 0.382 1 90.88 849 GLY B C 1
ATOM 14961 O O . GLY B 1 849 ? 21.812 -9.766 0.652 1 90.88 849 GLY B O 1
ATOM 14962 N N . LEU B 1 850 ? 19.859 -10.508 1.19 1 89 850 LEU B N 1
ATOM 14963 C CA . LEU B 1 850 ? 20.281 -10.922 2.525 1 89 850 LEU B CA 1
ATOM 14964 C C . LEU B 1 850 ? 21.234 -12.102 2.455 1 89 850 LEU B C 1
ATOM 14966 O O . LEU B 1 850 ? 22.188 -12.18 3.232 1 89 850 LEU B O 1
ATOM 14970 N N . ILE B 1 851 ? 21.031 -12.953 1.513 1 89 851 ILE B N 1
ATOM 14971 C CA . ILE B 1 851 ? 21.906 -14.109 1.355 1 89 851 ILE B CA 1
ATOM 14972 C C . ILE B 1 851 ? 23.281 -13.648 0.883 1 89 851 ILE B C 1
ATOM 14974 O O . ILE B 1 851 ? 24.312 -14.141 1.358 1 89 851 ILE B O 1
ATOM 14978 N N . TRP B 1 852 ? 23.297 -12.711 0.006 1 89.12 852 TRP B N 1
ATOM 14979 C CA . TRP B 1 852 ? 24.562 -12.219 -0.509 1 89.12 852 TRP B CA 1
ATOM 14980 C C . TRP B 1 852 ? 25.328 -11.445 0.562 1 89.12 852 TRP B C 1
ATOM 14982 O O . TRP B 1 852 ? 26.562 -11.422 0.561 1 89.12 852 TRP B O 1
ATOM 14992 N N . LYS B 1 853 ? 24.672 -10.82 1.432 1 88.12 853 LYS B N 1
ATOM 14993 C CA . LYS B 1 853 ? 25.297 -10.039 2.486 1 88.12 853 LYS B CA 1
ATOM 14994 C C . LYS B 1 853 ? 26.062 -10.938 3.463 1 88.12 853 LYS B C 1
ATOM 14996 O O . LYS B 1 853 ? 27.016 -10.5 4.105 1 88.12 853 LYS B O 1
ATOM 15001 N N . ARG B 1 854 ? 25.656 -12.234 3.592 1 84.12 854 ARG B N 1
ATOM 15002 C CA . ARG B 1 854 ? 26.391 -13.172 4.438 1 84.12 854 ARG B CA 1
ATOM 15003 C C . ARG B 1 854 ? 27.828 -13.336 3.955 1 84.12 854 ARG B C 1
ATOM 15005 O O . ARG B 1 854 ? 28.719 -13.656 4.746 1 84.12 854 ARG B O 1
ATOM 15012 N N . GLY B 1 855 ? 28.125 -12.961 2.836 1 84.75 855 GLY B N 1
ATOM 15013 C CA . GLY B 1 855 ? 29.469 -13.055 2.287 1 84.75 855 GLY B CA 1
ATOM 15014 C C . GLY B 1 855 ? 29.859 -14.477 1.925 1 84.75 855 GLY B C 1
ATOM 15015 O O . GLY B 1 855 ? 30.188 -15.281 2.803 1 84.75 855 GLY B O 1
ATOM 15016 N N . PRO B 1 856 ? 29.969 -14.836 0.762 1 80.5 856 PRO B N 1
ATOM 15017 C CA . PRO B 1 856 ? 30.297 -16.203 0.369 1 80.5 856 PRO B CA 1
ATOM 15018 C C . PRO B 1 856 ? 31.703 -16.641 0.829 1 80.5 856 PRO B C 1
ATOM 15020 O O . PRO B 1 856 ? 31.891 -17.781 1.25 1 80.5 856 PRO B O 1
ATOM 15023 N N . LEU B 1 857 ? 32.656 -15.648 0.849 1 80.38 857 LEU B N 1
ATOM 15024 C CA . LEU B 1 857 ? 34 -16.031 1.204 1 80.38 857 LEU B CA 1
ATOM 15025 C C . LEU B 1 857 ? 34.281 -15.734 2.672 1 80.38 857 LEU B C 1
ATOM 15027 O O . LEU B 1 857 ? 35.25 -16.281 3.25 1 80.38 857 LEU B O 1
ATOM 15031 N N . THR B 1 858 ? 33.5 -14.859 3.285 1 74.81 858 THR B N 1
ATOM 15032 C CA . THR B 1 858 ? 33.719 -14.547 4.695 1 74.81 858 THR B CA 1
ATOM 15033 C C . THR B 1 858 ? 33.406 -15.758 5.57 1 74.81 858 THR B C 1
ATOM 15035 O O . THR B 1 858 ? 34.062 -15.992 6.582 1 74.81 858 THR B O 1
ATOM 15038 N N . MET B 1 859 ? 32.562 -16.578 5.133 1 64.75 859 MET B N 1
ATOM 15039 C CA . MET B 1 859 ? 32.156 -17.734 5.914 1 64.75 859 MET B CA 1
ATOM 15040 C C . MET B 1 859 ? 33.219 -18.828 5.859 1 64.75 859 MET B C 1
ATOM 15042 O O . MET B 1 859 ? 33.375 -19.609 6.809 1 64.75 859 MET B O 1
ATOM 15046 N N . SER B 1 860 ? 33.969 -18.812 4.781 1 64.94 860 SER B N 1
ATOM 15047 C CA . SER B 1 860 ? 35.031 -19.812 4.645 1 64.94 860 SER B CA 1
ATOM 15048 C C . SER B 1 860 ? 36.219 -19.5 5.559 1 64.94 860 SER B C 1
ATOM 15050 O O . SER B 1 860 ? 36.938 -20.391 5.961 1 64.94 860 SER B O 1
ATOM 15052 N N . LEU B 1 861 ? 36.344 -18.172 5.832 1 68.19 861 LEU B N 1
ATOM 15053 C CA . LEU B 1 861 ? 37.438 -17.75 6.707 1 68.19 861 LEU B CA 1
ATOM 15054 C C . LEU B 1 861 ? 37.156 -18.141 8.156 1 68.19 861 LEU B C 1
ATOM 15056 O O . LEU B 1 861 ? 38.062 -18.453 8.906 1 68.19 861 LEU B O 1
ATOM 15060 N N . GLN B 1 862 ? 35.875 -18.016 8.539 1 60.84 862 GLN B N 1
ATOM 15061 C CA . GLN B 1 862 ? 35.531 -18.297 9.93 1 60.84 862 GLN B CA 1
ATOM 15062 C C . GLN B 1 862 ? 35.438 -19.797 10.188 1 60.84 862 GLN B C 1
ATOM 15064 O O . GLN B 1 862 ? 34.688 -20.5 9.5 1 60.84 862 GLN B O 1
ATOM 15069 N N . LYS B 1 863 ? 36.688 -20.547 10.453 1 54.03 863 LYS B N 1
ATOM 15070 C CA . LYS B 1 863 ? 36.969 -21.953 10.711 1 54.03 863 LYS B CA 1
ATOM 15071 C C . LYS B 1 863 ? 35.719 -22.672 11.203 1 54.03 863 LYS B C 1
ATOM 15073 O O . LYS B 1 863 ? 35.469 -23.812 10.812 1 54.03 863 LYS B O 1
ATOM 15078 N N . ASN B 1 864 ? 35.281 -22.25 12.328 1 45.75 864 ASN B N 1
ATOM 15079 C CA . ASN B 1 864 ? 34.438 -23.125 13.156 1 45.75 864 ASN B CA 1
ATOM 15080 C C . ASN B 1 864 ? 33.031 -23.219 12.617 1 45.75 864 ASN B C 1
ATOM 15082 O O . ASN B 1 864 ? 32.188 -23.922 13.188 1 45.75 864 ASN B O 1
ATOM 15086 N N . ASN B 1 865 ? 32.625 -22.344 11.891 1 47.72 865 ASN B N 1
ATOM 15087 C CA . ASN B 1 865 ? 31.203 -22.359 11.594 1 47.72 865 ASN B CA 1
ATOM 15088 C C . ASN B 1 865 ? 30.906 -23.109 10.297 1 47.72 865 ASN B C 1
ATOM 15090 O O . ASN B 1 865 ? 31.406 -22.734 9.234 1 47.72 865 ASN B O 1
ATOM 15094 N N . THR B 1 866 ? 30.797 -24.25 10.281 1 45.97 866 THR B N 1
ATOM 15095 C CA . THR B 1 866 ? 30.266 -25.156 9.281 1 45.97 866 THR B CA 1
ATOM 15096 C C . THR B 1 866 ? 29.156 -24.484 8.469 1 45.97 866 THR B C 1
ATOM 15098 O O . THR B 1 866 ? 28.484 -25.141 7.676 1 45.97 866 THR B O 1
ATOM 15101 N N . LEU B 1 867 ? 28.859 -23.25 8.758 1 52.94 867 LEU B N 1
ATOM 15102 C CA . LEU B 1 867 ? 27.688 -22.703 8.102 1 52.94 867 LEU B CA 1
ATOM 15103 C C . LEU B 1 867 ? 28.016 -22.219 6.699 1 52.94 867 LEU B C 1
ATOM 15105 O O . LEU B 1 867 ? 28.969 -21.453 6.516 1 52.94 867 LEU B O 1
ATOM 15109 N N . ASP B 1 868 ? 27.781 -22.969 5.664 1 62.06 868 ASP B N 1
ATOM 15110 C CA . ASP B 1 868 ? 27.828 -22.625 4.25 1 62.06 868 ASP B CA 1
ATOM 15111 C C . ASP B 1 868 ? 27.078 -21.328 3.969 1 62.06 868 ASP B C 1
ATOM 15113 O O . ASP B 1 868 ? 26.219 -20.922 4.758 1 62.06 868 ASP B O 1
ATOM 15117 N N . TYR B 1 869 ? 27.641 -20.5 3.041 1 74.25 869 TYR B N 1
ATOM 15118 C CA . TYR B 1 869 ? 27.031 -19.281 2.5 1 74.25 869 TYR B CA 1
ATOM 15119 C C . TYR B 1 869 ? 25.547 -19.469 2.268 1 74.25 869 TYR B C 1
ATOM 15121 O O . TYR B 1 869 ? 24.75 -18.578 2.545 1 74.25 869 TYR B O 1
ATOM 15129 N N . MET B 1 870 ? 25.156 -20.625 1.812 1 77.38 870 MET B N 1
ATOM 15130 C CA . MET B 1 870 ? 23.75 -20.969 1.626 1 77.38 870 MET B CA 1
ATOM 15131 C C . MET B 1 870 ? 23.391 -22.203 2.441 1 77.38 870 MET B C 1
ATOM 15133 O O . MET B 1 870 ? 24.094 -23.219 2.393 1 77.38 870 MET B O 1
ATOM 15137 N N . ARG B 1 871 ? 22.438 -22.047 3.346 1 73 871 ARG B N 1
ATOM 15138 C CA . ARG B 1 871 ? 21.953 -23.156 4.148 1 73 871 ARG B CA 1
ATOM 15139 C C . ARG B 1 871 ? 21.422 -24.281 3.262 1 73 871 ARG B C 1
ATOM 15141 O O . ARG B 1 871 ? 21.141 -24.062 2.082 1 73 871 ARG B O 1
ATOM 15148 N N . GLU B 1 872 ? 21.391 -25.422 3.705 1 70.06 872 GLU B N 1
ATOM 15149 C CA . GLU B 1 872 ? 20.875 -26.562 2.953 1 70.06 872 GLU B CA 1
ATOM 15150 C C . GLU B 1 872 ? 19.406 -26.391 2.611 1 70.06 872 GLU B C 1
ATOM 15152 O O . GLU B 1 872 ? 18.594 -26.062 3.48 1 70.06 872 GLU B O 1
ATOM 15157 N N . GLY B 1 873 ? 19.078 -26.422 1.404 1 75.5 873 GLY B N 1
ATOM 15158 C CA . GLY B 1 873 ? 17.688 -26.344 0.969 1 75.5 873 GLY B CA 1
ATOM 15159 C C . GLY B 1 873 ? 17.281 -24.938 0.557 1 75.5 873 GLY B C 1
ATOM 15160 O O . GLY B 1 873 ? 16.203 -24.75 -0.005 1 75.5 873 GLY B O 1
ATOM 15161 N N . GLU B 1 874 ? 18.125 -23.953 0.807 1 81.81 874 GLU B N 1
ATOM 15162 C CA . GLU B 1 874 ? 17.766 -22.578 0.469 1 81.81 874 GLU B CA 1
ATOM 15163 C C . GLU B 1 874 ? 17.797 -22.344 -1.041 1 81.81 874 GLU B C 1
ATOM 15165 O O . GLU B 1 874 ? 16.969 -21.609 -1.578 1 81.81 874 GLU B O 1
ATOM 15170 N N . GLN B 1 875 ? 18.719 -23.016 -1.657 1 81.44 875 GLN B N 1
ATOM 15171 C CA . GLN B 1 875 ? 18.812 -22.859 -3.105 1 81.44 875 GLN B CA 1
ATOM 15172 C C . GLN B 1 875 ? 17.578 -23.438 -3.797 1 81.44 875 GLN B C 1
ATOM 15174 O O . GLN B 1 875 ? 17.031 -22.812 -4.711 1 81.44 875 GLN B O 1
ATOM 15179 N N . ALA B 1 876 ? 17.141 -24.531 -3.336 1 76.75 876 ALA B N 1
ATOM 15180 C CA . ALA B 1 876 ? 15.953 -25.141 -3.92 1 76.75 876 ALA B CA 1
ATOM 15181 C C . ALA B 1 876 ? 14.703 -24.312 -3.645 1 76.75 876 ALA B C 1
ATOM 15183 O O . ALA B 1 876 ? 13.82 -24.203 -4.496 1 76.75 876 ALA B O 1
ATOM 15184 N N . ALA B 1 877 ? 14.734 -23.734 -2.508 1 82.69 877 ALA B N 1
ATOM 15185 C CA . ALA B 1 877 ? 13.586 -22.891 -2.152 1 82.69 877 ALA B CA 1
ATOM 15186 C C . ALA B 1 877 ? 13.516 -21.656 -3.041 1 82.69 877 ALA B C 1
ATOM 15188 O O . ALA B 1 877 ? 12.422 -21.234 -3.441 1 82.69 877 ALA B O 1
ATOM 15189 N N . LEU B 1 878 ? 14.664 -21.125 -3.342 1 88.19 878 LEU B N 1
ATOM 15190 C CA . LEU B 1 878 ? 14.695 -19.938 -4.188 1 88.19 878 LEU B CA 1
ATOM 15191 C C . LEU B 1 878 ? 14.242 -20.266 -5.605 1 88.19 878 LEU B C 1
ATOM 15193 O O . LEU B 1 878 ? 13.477 -19.516 -6.211 1 88.19 878 LEU B O 1
ATOM 15197 N N . GLN B 1 879 ? 14.594 -21.422 -6.094 1 81.56 879 GLN B N 1
ATOM 15198 C CA . GLN B 1 879 ? 14.227 -21.797 -7.449 1 81.56 879 GLN B CA 1
ATOM 15199 C C . GLN B 1 879 ? 12.742 -22.156 -7.535 1 81.56 879 GLN B C 1
ATOM 15201 O O . GLN B 1 879 ? 12.078 -21.828 -8.516 1 81.56 879 GLN B O 1
ATOM 15206 N N . ARG B 1 880 ? 12.312 -22.797 -6.535 1 79.19 880 ARG B N 1
ATOM 15207 C CA . ARG B 1 880 ? 10.891 -23.125 -6.512 1 79.19 880 ARG B CA 1
ATOM 15208 C C . ARG B 1 880 ? 10.039 -21.859 -6.441 1 79.19 880 ARG B C 1
ATOM 15210 O O . ARG B 1 880 ? 8.992 -21.781 -7.086 1 79.19 880 ARG B O 1
ATOM 15217 N N . TYR B 1 881 ? 10.508 -20.953 -5.656 1 86.81 881 TYR B N 1
ATOM 15218 C CA . TYR B 1 881 ? 9.789 -19.688 -5.543 1 86.81 881 TYR B CA 1
ATOM 15219 C C . TYR B 1 881 ? 9.773 -18.938 -6.871 1 86.81 881 TYR B C 1
ATOM 15221 O O . TYR B 1 881 ? 8.758 -18.344 -7.246 1 86.81 881 TYR B O 1
ATOM 15229 N N . ALA B 1 882 ? 10.875 -19 -7.59 1 88.25 882 ALA B N 1
ATOM 15230 C CA . ALA B 1 882 ? 10.953 -18.344 -8.891 1 88.25 882 ALA B CA 1
ATOM 15231 C C . ALA B 1 882 ? 10.023 -19.016 -9.898 1 88.25 882 ALA B C 1
ATOM 15233 O O . ALA B 1 882 ? 9.422 -18.359 -10.75 1 88.25 882 ALA B O 1
ATOM 15234 N N . PHE B 1 883 ? 9.805 -20.297 -9.711 1 78.75 883 PHE B N 1
ATOM 15235 C CA . PHE B 1 883 ? 8.906 -21.031 -10.602 1 78.75 883 PHE B CA 1
ATOM 15236 C C . PHE B 1 883 ? 7.453 -20.672 -10.305 1 78.75 883 PHE B C 1
ATOM 15238 O O . PHE B 1 883 ? 6.641 -20.531 -11.219 1 78.75 883 PHE B O 1
ATOM 15245 N N . LYS B 1 884 ? 7.219 -20.516 -9.078 1 81.69 884 LYS B N 1
ATOM 15246 C CA . LYS B 1 884 ? 5.867 -20.109 -8.695 1 81.69 884 LYS B CA 1
ATOM 15247 C C . LYS B 1 884 ? 5.535 -18.719 -9.219 1 81.69 884 LYS B C 1
ATOM 15249 O O . LYS B 1 884 ? 4.395 -18.438 -9.594 1 81.69 884 LYS B O 1
ATOM 15254 N N . LEU B 1 885 ? 6.512 -17.859 -9.25 1 88.56 885 LEU B N 1
ATOM 15255 C CA . LEU B 1 885 ? 6.301 -16.5 -9.75 1 88.56 885 LEU B CA 1
ATOM 15256 C C . LEU B 1 885 ? 6.051 -16.516 -11.258 1 88.56 885 LEU B C 1
ATOM 15258 O O . LEU B 1 885 ? 5.277 -15.703 -11.766 1 88.56 885 LEU B O 1
ATOM 15262 N N . GLU B 1 886 ? 6.609 -17.484 -11.945 1 84.38 886 GLU B N 1
ATOM 15263 C CA . GLU B 1 886 ? 6.379 -17.594 -13.383 1 84.38 886 GLU B CA 1
ATOM 15264 C C . GLU B 1 886 ? 4.953 -18.047 -13.68 1 84.38 886 GLU B C 1
ATOM 15266 O O . GLU B 1 886 ? 4.332 -17.578 -14.633 1 84.38 886 GLU B O 1
ATOM 15271 N N . SER B 1 887 ? 4.457 -18.828 -12.812 1 75.38 887 SER B N 1
ATOM 15272 C CA . SER B 1 887 ? 3.076 -19.266 -12.969 1 75.38 887 SER B CA 1
ATOM 15273 C C . SER B 1 887 ? 2.1 -18.125 -12.688 1 75.38 887 SER B C 1
ATOM 15275 O O . SER B 1 887 ? 1.084 -17.984 -13.375 1 75.38 887 SER B O 1
ATOM 15277 N N . LEU B 1 888 ? 2.463 -17.328 -11.766 1 82.12 888 LEU B N 1
ATOM 15278 C CA . LEU B 1 888 ? 1.629 -16.172 -11.438 1 82.12 888 LEU B CA 1
ATOM 15279 C C . LEU B 1 888 ? 1.652 -15.148 -12.555 1 82.12 888 LEU B C 1
ATOM 15281 O O . LEU B 1 888 ? 0.653 -14.469 -12.797 1 82.12 888 LEU B O 1
ATOM 15285 N N . ARG B 1 889 ? 2.789 -15.039 -13.219 1 87.31 889 ARG B N 1
ATOM 15286 C CA . ARG B 1 889 ? 2.898 -14.109 -14.336 1 87.31 889 ARG B CA 1
ATOM 15287 C C . ARG B 1 889 ? 1.958 -14.5 -15.469 1 87.31 889 ARG B C 1
ATOM 15289 O O . ARG B 1 889 ? 1.329 -13.641 -16.094 1 87.31 889 ARG B O 1
ATOM 15296 N N . SER B 1 890 ? 1.718 -15.758 -15.664 1 77.38 890 SER B N 1
ATOM 15297 C CA . SER B 1 890 ? 0.829 -16.234 -16.719 1 77.38 890 SER B CA 1
ATOM 15298 C C . SER B 1 890 ? -0.632 -15.961 -16.375 1 77.38 890 SER B C 1
ATOM 15300 O O . SER B 1 890 ? -1.431 -15.633 -17.25 1 77.38 890 SER B O 1
ATOM 15302 N N . SER B 1 891 ? -0.898 -16.016 -15.102 1 76.69 891 SER B N 1
ATOM 15303 C CA . SER B 1 891 ? -2.254 -15.703 -14.656 1 76.69 891 SER B CA 1
ATOM 15304 C C . SER B 1 891 ? -2.514 -14.203 -14.695 1 76.69 891 SER B C 1
ATOM 15306 O O . SER B 1 891 ? -3.631 -13.766 -14.977 1 76.69 891 SER B O 1
ATOM 15308 N N . ALA B 1 892 ? -1.484 -13.391 -14.406 1 86.19 892 ALA B N 1
ATOM 15309 C CA . ALA B 1 892 ? -1.617 -11.938 -14.383 1 86.19 892 ALA B CA 1
ATOM 15310 C C . ALA B 1 892 ? -1.885 -11.383 -15.781 1 86.19 892 ALA B C 1
ATOM 15312 O O . ALA B 1 892 ? -2.525 -10.344 -15.938 1 86.19 892 ALA B O 1
ATOM 15313 N N . LYS B 1 893 ? -1.509 -12.117 -16.812 1 85.56 893 LYS B N 1
ATOM 15314 C CA . LYS B 1 893 ? -1.7 -11.695 -18.203 1 85.56 893 LYS B CA 1
ATOM 15315 C C . LYS B 1 893 ? -3.182 -11.656 -18.562 1 85.56 893 LYS B C 1
ATOM 15317 O O . LYS B 1 893 ? -3.607 -10.828 -19.375 1 85.56 893 LYS B O 1
ATOM 15322 N N . SER B 1 894 ? -3.977 -12.43 -17.844 1 81.44 894 SER B N 1
ATOM 15323 C CA . SER B 1 894 ? -5.391 -12.523 -18.188 1 81.44 894 SER B CA 1
ATOM 15324 C C . SER B 1 894 ? -6.23 -11.586 -17.328 1 81.44 894 SER B C 1
ATOM 15326 O O . SER B 1 894 ? -7.449 -11.492 -17.516 1 81.44 894 SER B O 1
ATOM 15328 N N . GLU B 1 895 ? -5.594 -10.82 -16.547 1 84.5 895 GLU B N 1
ATOM 15329 C CA . GLU B 1 895 ? -6.328 -9.891 -15.695 1 84.5 895 GLU B CA 1
ATOM 15330 C C . GLU B 1 895 ? -6.574 -8.57 -16.406 1 84.5 895 GLU B C 1
ATOM 15332 O O . GLU B 1 895 ? -5.699 -8.07 -17.125 1 84.5 895 GLU B O 1
ATOM 15337 N N . PHE B 1 896 ? -7.824 -8.078 -16.328 1 79.31 896 PHE B N 1
ATOM 15338 C CA . PHE B 1 896 ? -8.18 -6.809 -16.938 1 79.31 896 PHE B CA 1
ATOM 15339 C C . PHE B 1 896 ? -8.141 -5.676 -15.922 1 79.31 896 PHE B C 1
ATOM 15341 O O . PHE B 1 896 ? -8.68 -5.805 -14.82 1 79.31 896 PHE B O 1
ATOM 15348 N N . GLU B 1 897 ? -7.32 -4.711 -16.172 1 82.88 897 GLU B N 1
ATOM 15349 C CA . GLU B 1 897 ? -7.293 -3.496 -15.367 1 82.88 897 GLU B CA 1
ATOM 15350 C C . GLU B 1 897 ? -7.488 -2.254 -16.234 1 82.88 897 GLU B C 1
ATOM 15352 O O . GLU B 1 897 ? -7.105 -2.24 -17.406 1 82.88 897 GLU B O 1
ATOM 15357 N N . LEU B 1 898 ? -8.148 -1.267 -15.719 1 83.38 898 LEU B N 1
ATOM 15358 C CA . LEU B 1 898 ? -8.391 -0.013 -16.422 1 83.38 898 LEU B CA 1
ATOM 15359 C C . LEU B 1 898 ? -7.086 0.729 -16.688 1 83.38 898 LEU B C 1
ATOM 15361 O O . LEU B 1 898 ? -7.016 1.591 -17.562 1 83.38 898 LEU B O 1
ATOM 15365 N N . ARG B 1 899 ? -6.004 0.42 -15.922 1 85.81 899 ARG B N 1
ATOM 15366 C CA . ARG B 1 899 ? -4.711 1.074 -16.078 1 85.81 899 ARG B CA 1
ATOM 15367 C C . ARG B 1 899 ? -3.975 0.544 -17.297 1 85.81 899 ARG B C 1
ATOM 15369 O O . ARG B 1 899 ? -3.004 1.152 -17.766 1 85.81 899 ARG B O 1
ATOM 15376 N N . GLY B 1 900 ? -4.434 -0.568 -17.906 1 85.62 900 GLY B N 1
ATOM 15377 C CA . GLY B 1 900 ? -3.803 -1.146 -19.078 1 85.62 900 GLY B CA 1
ATOM 15378 C C . GLY B 1 900 ? -3.486 -2.621 -18.922 1 85.62 900 GLY B C 1
ATOM 15379 O O . GLY B 1 900 ? -3.646 -3.184 -17.844 1 85.62 900 GLY B O 1
ATOM 15380 N N . PRO B 1 901 ? -3.07 -3.201 -19.984 1 87.62 901 PRO B N 1
ATOM 15381 C CA . PRO B 1 901 ? -2.715 -4.621 -19.922 1 87.62 901 PRO B CA 1
ATOM 15382 C C . PRO B 1 901 ? -1.404 -4.863 -19.172 1 87.62 901 PRO B C 1
ATOM 15384 O O . PRO B 1 901 ? -0.568 -3.963 -19.078 1 87.62 901 PRO B O 1
ATOM 15387 N N . PHE B 1 902 ? -1.268 -6.039 -18.5 1 88.44 902 PHE B N 1
ATOM 15388 C CA . PHE B 1 902 ? -0.067 -6.438 -17.781 1 88.44 902 PHE B CA 1
ATOM 15389 C C . PHE B 1 902 ? 1.141 -6.473 -18.719 1 88.44 902 PHE B C 1
ATOM 15391 O O . PHE B 1 902 ? 1.083 -7.066 -19.797 1 88.44 902 PHE B O 1
ATOM 15398 N N . PRO B 1 903 ? 2.188 -5.672 -18.391 1 89.44 903 PRO B N 1
ATOM 15399 C CA . PRO B 1 903 ? 3.398 -5.703 -19.219 1 89.44 903 PRO B CA 1
ATOM 15400 C C . PRO B 1 903 ? 4.133 -7.043 -19.141 1 89.44 903 PRO B C 1
ATOM 15402 O O . PRO B 1 903 ? 5.176 -7.141 -18.484 1 89.44 903 PRO B O 1
ATOM 15405 N N . ASP B 1 904 ? 3.713 -8.031 -19.922 1 89.31 904 ASP B N 1
ATOM 15406 C CA . ASP B 1 904 ? 4.215 -9.398 -19.859 1 89.31 904 ASP B CA 1
ATOM 15407 C C . ASP B 1 904 ? 5.625 -9.492 -20.422 1 89.31 904 ASP B C 1
ATOM 15409 O O . ASP B 1 904 ? 6.473 -10.219 -19.891 1 89.31 904 ASP B O 1
ATOM 15413 N N . ALA B 1 905 ? 5.98 -8.719 -21.422 1 89.19 905 ALA B N 1
ATOM 15414 C CA . ALA B 1 905 ? 7.301 -8.797 -22.047 1 89.19 905 ALA B CA 1
ATOM 15415 C C . ALA B 1 905 ? 8.375 -8.242 -21.125 1 89.19 905 ALA B C 1
ATOM 15417 O O . ALA B 1 905 ? 9.445 -8.844 -20.969 1 89.19 905 ALA B O 1
ATOM 15418 N N . ALA B 1 906 ? 8.109 -7.086 -20.5 1 90.38 906 ALA B N 1
ATOM 15419 C CA . ALA B 1 906 ? 9.094 -6.48 -19.609 1 90.38 906 ALA B CA 1
ATOM 15420 C C . ALA B 1 906 ? 9.328 -7.352 -18.375 1 90.38 906 ALA B C 1
ATOM 15422 O O . ALA B 1 906 ? 10.477 -7.59 -18 1 90.38 906 ALA B O 1
ATOM 15423 N N . TYR B 1 907 ? 8.281 -7.918 -17.828 1 92.56 907 TYR B N 1
ATOM 15424 C CA . TYR B 1 907 ? 8.438 -8.758 -16.641 1 92.56 907 TYR B CA 1
ATOM 15425 C C . TYR B 1 907 ? 9.016 -10.117 -17.016 1 92.56 907 TYR B C 1
ATOM 15427 O O . TYR B 1 907 ? 9.617 -10.797 -16.172 1 92.56 907 TYR B O 1
ATOM 15435 N N . GLY B 1 908 ? 8.805 -10.523 -18.344 1 91.12 908 GLY B N 1
ATOM 15436 C CA . GLY B 1 908 ? 9.469 -11.734 -18.812 1 91.12 908 GLY B CA 1
ATOM 15437 C C . GLY B 1 908 ? 10.977 -11.594 -18.875 1 91.12 908 GLY B C 1
ATOM 15438 O O . GLY B 1 908 ? 11.711 -12.516 -18.5 1 91.12 908 GLY B O 1
ATOM 15439 N N . ARG B 1 909 ? 11.445 -10.391 -19.188 1 92.19 909 ARG B N 1
ATOM 15440 C CA . ARG B 1 909 ? 12.875 -10.125 -19.219 1 92.19 909 ARG B CA 1
ATOM 15441 C C . ARG B 1 909 ? 13.453 -10.023 -17.812 1 92.19 909 ARG B C 1
ATOM 15443 O O . ARG B 1 909 ? 14.57 -10.477 -17.562 1 92.19 909 ARG B O 1
ATOM 15450 N N . ILE B 1 910 ? 12.695 -9.477 -16.922 1 94.38 910 ILE B N 1
ATOM 15451 C CA . ILE B 1 910 ? 13.141 -9.367 -15.531 1 94.38 910 ILE B CA 1
ATOM 15452 C C . ILE B 1 910 ? 13.266 -10.766 -14.922 1 94.38 910 ILE B C 1
ATOM 15454 O O . ILE B 1 910 ? 14.234 -11.055 -14.219 1 94.38 910 ILE B O 1
ATOM 15458 N N . MET B 1 911 ? 12.344 -11.664 -15.305 1 93.56 911 MET B N 1
ATOM 15459 C CA . MET B 1 911 ? 12.383 -13.023 -14.758 1 93.56 911 MET B CA 1
ATOM 15460 C C . MET B 1 911 ? 13.539 -13.82 -15.359 1 93.56 911 MET B C 1
ATOM 15462 O O . MET B 1 911 ? 14.141 -14.656 -14.688 1 93.56 911 MET B O 1
ATOM 15466 N N . ARG B 1 912 ? 13.852 -13.508 -16.562 1 87.62 912 ARG B N 1
ATOM 15467 C CA . ARG B 1 912 ? 15.008 -14.156 -17.172 1 87.62 912 ARG B CA 1
ATOM 15468 C C . ARG B 1 912 ? 16.297 -13.734 -16.484 1 87.62 912 ARG B C 1
ATOM 15470 O O . ARG B 1 912 ? 17.156 -14.578 -16.172 1 87.62 912 ARG B O 1
ATOM 15477 N N . SER B 1 913 ? 16.375 -12.477 -16.188 1 93.5 913 SER B N 1
ATOM 15478 C CA . SER B 1 913 ? 17.547 -11.977 -15.484 1 93.5 913 SER B CA 1
ATOM 15479 C C . SER B 1 913 ? 17.609 -12.523 -14.055 1 93.5 913 SER B C 1
ATOM 15481 O O . SER B 1 913 ? 18.688 -12.781 -13.531 1 93.5 913 SER B O 1
ATOM 15483 N N . THR B 1 914 ? 16.531 -12.734 -13.461 1 93.75 914 THR B N 1
ATOM 15484 C CA . THR B 1 914 ? 16.484 -13.281 -12.109 1 93.75 914 THR B CA 1
ATOM 15485 C C . THR B 1 914 ? 16.938 -14.734 -12.102 1 93.75 914 THR B C 1
ATOM 15487 O O . THR B 1 914 ? 17.672 -15.148 -11.195 1 93.75 914 THR B O 1
ATOM 15490 N N . ARG B 1 915 ? 16.609 -15.523 -13.109 1 87.25 915 ARG B N 1
ATOM 15491 C CA . ARG B 1 915 ? 17.062 -16.906 -13.195 1 87.25 915 ARG B CA 1
ATOM 15492 C C . ARG B 1 915 ? 18.578 -16.969 -13.391 1 87.25 915 ARG B C 1
ATOM 15494 O O . ARG B 1 915 ? 19.25 -17.828 -12.828 1 87.25 915 ARG B O 1
ATOM 15501 N N . ASN B 1 916 ? 19.047 -15.969 -14.109 1 87.12 916 ASN B N 1
ATOM 15502 C CA . ASN B 1 916 ? 20.5 -15.898 -14.297 1 87.12 916 ASN B CA 1
ATOM 15503 C C . ASN B 1 916 ? 21.219 -15.547 -12.992 1 87.12 916 ASN B C 1
ATOM 15505 O O . ASN B 1 916 ? 22.297 -16.047 -12.727 1 87.12 916 ASN B O 1
ATOM 15509 N N . MET B 1 917 ? 20.594 -14.703 -12.258 1 91.69 917 MET B N 1
ATOM 15510 C CA . MET B 1 917 ? 21.172 -14.375 -10.961 1 91.69 917 MET B CA 1
ATOM 15511 C C . MET B 1 917 ? 21.188 -15.594 -10.047 1 91.69 917 MET B C 1
ATOM 15513 O O . MET B 1 917 ? 22.156 -15.828 -9.328 1 91.69 917 MET B O 1
ATOM 15517 N N . LEU B 1 918 ? 20.156 -16.359 -10.07 1 90.19 918 LEU B N 1
ATOM 15518 C CA . LEU B 1 918 ? 20.078 -17.547 -9.219 1 90.19 918 LEU B CA 1
ATOM 15519 C C . LEU B 1 918 ? 21.125 -18.578 -9.633 1 90.19 918 LEU B C 1
ATOM 15521 O O . LEU B 1 918 ? 21.672 -19.281 -8.781 1 90.19 918 LEU B O 1
ATOM 15525 N N . ASN B 1 919 ? 21.406 -18.625 -10.891 1 84.12 919 ASN B N 1
ATOM 15526 C CA . ASN B 1 919 ? 22.484 -19.484 -11.344 1 84.12 919 ASN B CA 1
ATOM 15527 C C . ASN B 1 919 ? 23.844 -19 -10.836 1 84.12 919 ASN B C 1
ATOM 15529 O O . ASN B 1 919 ? 24.719 -19.812 -10.547 1 84.12 919 ASN B O 1
ATOM 15533 N N . GLY B 1 920 ? 23.938 -17.672 -10.781 1 84.88 920 GLY B N 1
ATOM 15534 C CA . GLY B 1 920 ? 25.156 -17.125 -10.195 1 84.88 920 GLY B CA 1
ATOM 15535 C C . GLY B 1 920 ? 25.312 -17.469 -8.727 1 84.88 920 GLY B C 1
ATOM 15536 O O . GLY B 1 920 ? 26.422 -17.75 -8.266 1 84.88 920 GLY B O 1
ATOM 15537 N N . PHE B 1 921 ? 24.234 -17.531 -8.023 1 87.94 921 PHE B N 1
ATOM 15538 C CA . PHE B 1 921 ? 24.266 -17.922 -6.621 1 87.94 921 PHE B CA 1
ATOM 15539 C C . PHE B 1 921 ? 24.688 -19.375 -6.477 1 87.94 921 PHE B C 1
ATOM 15541 O O . PHE B 1 921 ? 25.438 -19.719 -5.562 1 87.94 921 PHE B O 1
ATOM 15548 N N . TYR B 1 922 ? 24.234 -20.156 -7.387 1 81.88 922 TYR B N 1
ATOM 15549 C CA . TYR B 1 922 ? 24.609 -21.578 -7.363 1 81.88 922 TYR B CA 1
ATOM 15550 C C . TYR B 1 922 ? 26.094 -21.75 -7.676 1 81.88 922 TYR B C 1
ATOM 15552 O O . TYR B 1 922 ? 26.766 -22.562 -7.055 1 81.88 922 TYR B O 1
ATOM 15560 N N . ALA B 1 923 ? 26.547 -20.969 -8.602 1 79.81 923 ALA B N 1
ATOM 15561 C CA . ALA B 1 923 ? 27.969 -21.031 -8.953 1 79.81 923 ALA B CA 1
ATOM 15562 C C . ALA B 1 923 ? 28.844 -20.656 -7.758 1 79.81 923 ALA B C 1
ATOM 15564 O O . ALA B 1 923 ? 29.875 -21.281 -7.52 1 79.81 923 ALA B O 1
ATOM 15565 N N . MET B 1 924 ? 28.359 -19.672 -7.055 1 83.81 924 MET B N 1
ATOM 15566 C CA . MET B 1 924 ? 29.141 -19.234 -5.891 1 83.81 924 MET B CA 1
ATOM 15567 C C . MET B 1 924 ? 29.141 -20.328 -4.816 1 83.81 924 MET B C 1
ATOM 15569 O O . MET B 1 924 ? 30.156 -20.516 -4.137 1 83.81 924 MET B O 1
ATOM 15573 N N . ARG B 1 925 ? 28.094 -21.031 -4.664 1 81.38 925 ARG B N 1
ATOM 15574 C CA . ARG B 1 925 ? 28.031 -22.125 -3.695 1 81.38 925 ARG B CA 1
ATOM 15575 C C . ARG B 1 925 ? 28.969 -23.266 -4.09 1 81.38 925 ARG B C 1
ATOM 15577 O O . ARG B 1 925 ? 29.625 -23.859 -3.236 1 81.38 925 ARG B O 1
ATOM 15584 N N . LEU B 1 926 ? 29.125 -23.516 -5.328 1 75.31 926 LEU B N 1
ATOM 15585 C CA . LEU B 1 926 ? 29.969 -24.594 -5.828 1 75.31 926 LEU B CA 1
ATOM 15586 C C . LEU B 1 926 ? 31.453 -24.266 -5.605 1 75.31 926 LEU B C 1
ATOM 15588 O O . LEU B 1 926 ? 32.219 -25.125 -5.23 1 75.31 926 LEU B O 1
ATOM 15592 N N . ILE B 1 927 ? 31.766 -23 -5.762 1 73.94 927 ILE B N 1
ATOM 15593 C CA . ILE B 1 927 ? 33.156 -22.562 -5.602 1 73.94 927 ILE B CA 1
ATOM 15594 C C . ILE B 1 927 ? 33.562 -22.688 -4.133 1 73.94 927 ILE B C 1
ATOM 15596 O O . ILE B 1 927 ? 34.688 -23.078 -3.83 1 73.94 927 ILE B O 1
ATOM 15600 N N . THR B 1 928 ? 32.656 -22.422 -3.238 1 75.19 928 THR B N 1
ATOM 15601 C CA . THR B 1 928 ? 33 -22.391 -1.821 1 75.19 928 THR B CA 1
ATOM 15602 C C . THR B 1 928 ? 32.938 -23.797 -1.23 1 75.19 928 THR B C 1
ATOM 15604 O O . THR B 1 928 ? 33.688 -24.125 -0.311 1 75.19 928 THR B O 1
ATOM 15607 N N . SER B 1 929 ? 32.062 -24.688 -1.673 1 70.25 929 SER B N 1
ATOM 15608 C CA . SER B 1 929 ? 31.875 -26.016 -1.074 1 70.25 929 SER B CA 1
ATOM 15609 C C . SER B 1 929 ? 33 -26.953 -1.472 1 70.25 929 SER B C 1
ATOM 15611 O O . SER B 1 929 ? 33.375 -27.859 -0.708 1 70.25 929 SER B O 1
ATOM 15613 N N . LYS B 1 930 ? 33.562 -26.875 -2.568 1 59.78 930 LYS B N 1
ATOM 15614 C CA . LYS B 1 930 ? 34.531 -27.844 -3.051 1 59.78 930 LYS B CA 1
ATOM 15615 C C . LYS B 1 930 ? 35.906 -27.594 -2.416 1 59.78 930 LYS B C 1
ATOM 15617 O O . LYS B 1 930 ? 36.75 -28.484 -2.4 1 59.78 930 LYS B O 1
ATOM 15622 N N . ARG B 1 931 ? 36.031 -26.328 -1.846 1 57.59 931 ARG B N 1
ATOM 15623 C CA . ARG B 1 931 ? 37.344 -26.078 -1.277 1 57.59 931 ARG B CA 1
ATOM 15624 C C . ARG B 1 931 ? 37.344 -26.328 0.228 1 57.59 931 ARG B C 1
ATOM 15626 O O . ARG B 1 931 ? 36.75 -25.578 0.988 1 57.59 931 ARG B O 1
ATOM 15633 N N . SER B 1 932 ? 37.406 -27.656 0.703 1 57.19 932 SER B N 1
ATOM 15634 C CA . SER B 1 932 ? 37.406 -28.094 2.096 1 57.19 932 SER B CA 1
ATOM 15635 C C . SER B 1 932 ? 38.406 -27.312 2.936 1 57.19 932 SER B C 1
ATOM 15637 O O . SER B 1 932 ? 38.156 -27 4.098 1 57.19 932 SER B O 1
ATOM 15639 N N . SER B 1 933 ? 39.719 -27.031 2.447 1 64.81 933 SER B N 1
ATOM 15640 C CA . SER B 1 933 ? 40.688 -26.375 3.285 1 64.81 933 SER B CA 1
ATOM 15641 C C . SER B 1 933 ? 41.406 -25.25 2.527 1 64.81 933 SER B C 1
ATOM 15643 O O . SER B 1 933 ? 41.656 -25.375 1.329 1 64.81 933 SER B O 1
ATOM 15645 N N . LEU B 1 934 ? 41.469 -24.016 3.145 1 75.75 934 LEU B N 1
ATOM 15646 C CA . LEU B 1 934 ? 42.156 -22.844 2.588 1 75.75 934 LEU B CA 1
ATOM 15647 C C . LEU B 1 934 ? 43.656 -22.938 2.822 1 75.75 934 LEU B C 1
ATOM 15649 O O . LEU B 1 934 ? 44.094 -23.359 3.895 1 75.75 934 LEU B O 1
ATOM 15653 N N . SER B 1 935 ? 44.406 -22.797 1.782 1 76.56 935 SER B N 1
ATOM 15654 C CA . SER B 1 935 ? 45.875 -22.703 1.923 1 76.56 935 SER B CA 1
ATOM 15655 C C . SER B 1 935 ? 46.25 -21.484 2.746 1 76.56 935 SER B C 1
ATOM 15657 O O . SER B 1 935 ? 45.438 -20.578 2.955 1 76.56 935 SER B O 1
ATOM 15659 N N . ASP B 1 936 ? 47.375 -21.422 3.309 1 79.69 936 ASP B N 1
ATOM 15660 C CA . ASP B 1 936 ? 47.844 -20.297 4.113 1 79.69 936 ASP B CA 1
ATOM 15661 C C . ASP B 1 936 ? 47.906 -19.031 3.283 1 79.69 936 ASP B C 1
ATOM 15663 O O . ASP B 1 936 ? 47.625 -17.938 3.785 1 79.69 936 ASP B O 1
ATOM 15667 N N . GLY B 1 937 ? 48.219 -19.156 2.018 1 81.75 937 GLY B N 1
ATOM 15668 C CA . GLY B 1 937 ? 48.219 -17.984 1.153 1 81.75 937 GLY B CA 1
ATOM 15669 C C . GLY B 1 937 ? 46.844 -17.438 0.88 1 81.75 937 GLY B C 1
ATOM 15670 O O . GLY B 1 937 ? 46.625 -16.234 0.868 1 81.75 937 GLY B O 1
ATOM 15671 N N . GLU B 1 938 ? 46 -18.344 0.709 1 84.31 938 GLU B N 1
ATOM 15672 C CA . GLU B 1 938 ? 44.625 -17.922 0.485 1 84.31 938 GLU B CA 1
ATOM 15673 C C . GLU B 1 938 ? 44.031 -17.25 1.727 1 84.31 938 GLU B C 1
ATOM 15675 O O . GLU B 1 938 ? 43.312 -16.266 1.621 1 84.31 938 GLU B O 1
ATOM 15680 N N . ARG B 1 939 ? 44.344 -17.719 2.824 1 84.94 939 ARG B N 1
ATOM 15681 C CA . ARG B 1 939 ? 43.844 -17.156 4.07 1 84.94 939 ARG B CA 1
ATOM 15682 C C . ARG B 1 939 ? 44.406 -15.742 4.281 1 84.94 939 ARG B C 1
ATOM 15684 O O . ARG B 1 939 ? 43.656 -14.844 4.707 1 84.94 939 ARG B O 1
ATOM 15691 N N . ALA B 1 940 ? 45.656 -15.586 4.016 1 85.88 940 ALA B N 1
ATOM 15692 C CA . ALA B 1 940 ? 46.25 -14.258 4.172 1 85.88 940 ALA B CA 1
ATOM 15693 C C . ALA B 1 940 ? 45.625 -13.266 3.1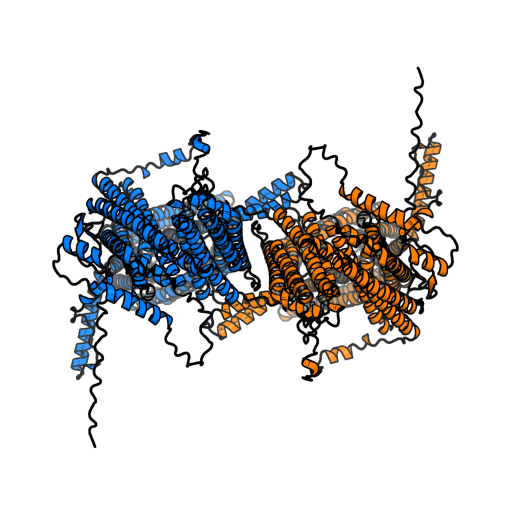86 1 85.88 940 ALA B C 1
ATOM 15695 O O . ALA B 1 940 ? 45.406 -12.102 3.529 1 85.88 940 ALA B O 1
ATOM 15696 N N . LEU B 1 941 ? 45.406 -13.75 2.029 1 87.5 941 LEU B N 1
ATOM 15697 C CA . LEU B 1 941 ? 44.812 -12.898 1.007 1 87.5 941 LEU B CA 1
ATOM 15698 C C . LEU B 1 941 ? 43.375 -12.523 1.371 1 87.5 941 LEU B C 1
ATOM 15700 O O . LEU B 1 941 ? 42.969 -11.375 1.2 1 87.5 941 LEU B O 1
ATOM 15704 N N . LEU B 1 942 ? 42.656 -13.43 1.904 1 88.25 942 LEU B N 1
ATOM 15705 C CA . LEU B 1 942 ? 41.25 -13.18 2.26 1 88.25 942 LEU B CA 1
ATOM 15706 C C . LEU B 1 942 ? 41.156 -12.266 3.477 1 88.25 942 LEU B C 1
ATOM 15708 O O . LEU B 1 942 ? 40.25 -11.445 3.568 1 88.25 942 LEU B O 1
ATOM 15712 N N . GLU B 1 943 ? 42.062 -12.375 4.379 1 88.69 943 GLU B N 1
ATOM 15713 C CA . GLU B 1 943 ? 42.031 -11.492 5.539 1 88.69 943 GLU B CA 1
ATOM 15714 C C . GLU B 1 943 ? 42.469 -10.07 5.16 1 88.69 943 GLU B C 1
ATOM 15716 O O . GLU B 1 943 ? 41.906 -9.102 5.684 1 88.69 943 GLU B O 1
ATOM 15721 N N . PHE B 1 944 ? 43.375 -10.047 4.191 1 88.12 944 PHE B N 1
ATOM 15722 C CA . PHE B 1 944 ? 43.812 -8.734 3.754 1 88.12 944 PHE B CA 1
ATOM 15723 C C . PHE B 1 944 ? 42.719 -7.996 2.994 1 88.12 944 PHE B C 1
ATOM 15725 O O . PHE B 1 944 ? 42.656 -6.766 3.051 1 88.12 944 PHE B O 1
ATOM 15732 N N . THR B 1 945 ? 41.875 -8.664 2.24 1 91.19 945 THR B N 1
ATOM 15733 C CA . THR B 1 945 ? 40.844 -8.047 1.422 1 91.19 945 THR B CA 1
ATOM 15734 C C . THR B 1 945 ? 39.5 -8.117 2.123 1 91.19 945 THR B C 1
ATOM 15736 O O . THR B 1 945 ? 38.438 -7.914 1.493 1 91.19 945 THR B O 1
ATOM 15739 N N . ALA B 1 946 ? 39.375 -8.344 3.35 1 90.25 946 ALA B N 1
ATOM 15740 C CA . ALA B 1 946 ? 38.094 -8.57 4.059 1 90.25 946 ALA B CA 1
ATOM 15741 C C . ALA B 1 946 ? 37.25 -7.305 4.086 1 90.25 946 ALA B C 1
ATOM 15743 O O . ALA B 1 946 ? 36.031 -7.363 3.877 1 90.25 946 ALA B O 1
ATOM 15744 N N . SER B 1 947 ? 37.812 -6.16 4.273 1 88.12 947 SER B N 1
ATOM 15745 C CA . SER B 1 947 ? 37.031 -4.926 4.371 1 88.12 947 SER B CA 1
ATOM 15746 C C . SER B 1 947 ? 36.438 -4.535 3.023 1 88.12 947 SER B C 1
ATOM 15748 O O . SER B 1 947 ? 35.281 -4.145 2.945 1 88.12 947 SER B O 1
ATOM 15750 N N . GLU B 1 948 ? 37.219 -4.723 1.936 1 88.81 948 GLU B N 1
ATOM 15751 C CA . GLU B 1 948 ? 36.719 -4.379 0.607 1 88.81 948 GLU B CA 1
ATOM 15752 C C . GLU B 1 948 ? 35.656 -5.367 0.142 1 88.81 948 GLU B C 1
ATOM 15754 O O . GLU B 1 948 ? 34.719 -4.992 -0.557 1 88.81 948 GLU B O 1
ATOM 15759 N N . ARG B 1 949 ? 35.812 -6.523 0.515 1 91.31 949 ARG B N 1
ATOM 15760 C CA . ARG B 1 949 ? 34.812 -7.516 0.139 1 91.31 949 ARG B CA 1
ATOM 15761 C C . ARG B 1 949 ? 33.5 -7.27 0.873 1 91.31 949 ARG B C 1
ATOM 15763 O O . ARG B 1 949 ? 32.438 -7.445 0.301 1 91.31 949 ARG B O 1
ATOM 15770 N N . MET B 1 950 ? 33.594 -6.887 2.09 1 89.06 950 MET B N 1
ATOM 15771 C CA . MET B 1 950 ? 32.375 -6.578 2.855 1 89.06 950 MET B CA 1
ATOM 15772 C C . MET B 1 950 ? 31.641 -5.391 2.254 1 89.06 950 MET B C 1
ATOM 15774 O O . MET B 1 950 ? 30.406 -5.391 2.186 1 89.06 950 MET B O 1
ATOM 15778 N N . LEU B 1 951 ? 32.344 -4.434 1.809 1 87.31 951 LEU B N 1
ATOM 15779 C CA . LEU B 1 951 ? 31.734 -3.268 1.187 1 87.31 951 LEU B CA 1
ATOM 15780 C C . LEU B 1 951 ? 31.047 -3.648 -0.122 1 87.31 951 LEU B C 1
ATOM 15782 O O . LEU B 1 951 ? 29.984 -3.121 -0.446 1 87.31 951 LEU B O 1
ATOM 15786 N N . LEU B 1 952 ? 31.703 -4.523 -0.801 1 89.81 952 LEU B N 1
ATOM 15787 C CA . LEU B 1 952 ? 31.125 -4.98 -2.059 1 89.81 952 LEU B CA 1
ATOM 15788 C C . LEU B 1 952 ? 29.844 -5.762 -1.811 1 89.81 952 LEU B C 1
ATOM 15790 O O . LEU B 1 952 ? 28.844 -5.566 -2.514 1 89.81 952 LEU B O 1
ATOM 15794 N N . CYS B 1 953 ? 29.797 -6.594 -0.836 1 90.12 953 CYS B N 1
ATOM 15795 C CA . CYS B 1 953 ? 28.609 -7.367 -0.504 1 90.12 953 CYS B CA 1
ATOM 15796 C C . CYS B 1 953 ? 27.484 -6.457 0.007 1 90.12 953 CYS B C 1
ATOM 15798 O O . CYS B 1 953 ? 26.312 -6.652 -0.326 1 90.12 953 CYS B O 1
ATOM 15800 N N . GLU B 1 954 ? 27.844 -5.477 0.762 1 89.06 954 GLU B N 1
ATOM 15801 C CA . GLU B 1 954 ? 26.859 -4.539 1.282 1 89.06 954 GLU B CA 1
ATOM 15802 C C . GLU B 1 954 ? 26.25 -3.709 0.16 1 89.06 954 GLU B C 1
ATOM 15804 O O . GLU B 1 954 ? 25.047 -3.398 0.192 1 89.06 954 GLU B O 1
ATOM 15809 N N . ARG B 1 955 ? 27.047 -3.391 -0.752 1 90.06 955 ARG B N 1
ATOM 15810 C CA . ARG B 1 955 ? 26.547 -2.605 -1.876 1 90.06 955 ARG B CA 1
ATOM 15811 C C . ARG B 1 955 ? 25.562 -3.42 -2.719 1 90.06 955 ARG B C 1
ATOM 15813 O O . ARG B 1 955 ? 24.531 -2.91 -3.137 1 90.06 955 ARG B O 1
ATOM 15820 N N . ILE B 1 956 ? 25.859 -4.605 -2.953 1 91.56 956 ILE B N 1
ATOM 15821 C CA . ILE B 1 956 ? 24.984 -5.453 -3.738 1 91.56 956 ILE B CA 1
ATOM 15822 C C . ILE B 1 956 ? 23.672 -5.684 -2.977 1 91.56 956 ILE B C 1
ATOM 15824 O O . ILE B 1 956 ? 22.594 -5.676 -3.568 1 91.56 956 ILE B O 1
ATOM 15828 N N . CYS B 1 957 ? 23.828 -5.906 -1.707 1 90.88 957 CYS B N 1
ATOM 15829 C CA . CYS B 1 957 ? 22.641 -6.062 -0.884 1 90.88 957 CYS B CA 1
ATOM 15830 C C . CYS B 1 957 ? 21.781 -4.805 -0.923 1 90.88 957 CYS B C 1
ATOM 15832 O O . CYS B 1 957 ? 20.562 -4.887 -1.021 1 90.88 957 CYS B O 1
ATOM 15834 N N . HIS B 1 958 ? 22.438 -3.684 -0.871 1 90.31 958 HIS B N 1
ATOM 15835 C CA . HIS B 1 958 ? 21.719 -2.414 -0.9 1 90.31 958 HIS B CA 1
ATOM 15836 C C . HIS B 1 958 ? 20.984 -2.225 -2.225 1 90.31 958 HIS B C 1
ATOM 15838 O O . HIS B 1 958 ? 19.859 -1.739 -2.25 1 90.31 958 HIS B O 1
ATOM 15844 N N . VAL B 1 959 ? 21.625 -2.568 -3.297 1 91.31 959 VAL B N 1
ATOM 15845 C CA . VAL B 1 959 ? 20.984 -2.412 -4.598 1 91.31 959 VAL B CA 1
ATOM 15846 C C . VAL B 1 959 ? 19.781 -3.346 -4.695 1 91.31 959 VAL B C 1
ATOM 15848 O O . VAL B 1 959 ? 18.734 -2.971 -5.246 1 91.31 959 VAL B O 1
ATOM 15851 N N . PHE B 1 960 ? 19.828 -4.555 -4.184 1 92.31 960 PHE B N 1
ATOM 15852 C CA . PHE B 1 960 ? 18.703 -5.469 -4.148 1 92.31 960 PHE B CA 1
ATOM 15853 C C . PHE B 1 960 ? 17.531 -4.863 -3.365 1 92.31 960 PHE B C 1
ATOM 15855 O O . PHE B 1 960 ? 16.375 -4.969 -3.777 1 92.31 960 PHE B O 1
ATOM 15862 N N . GLN B 1 961 ? 17.875 -4.188 -2.336 1 90.19 961 GLN B N 1
ATOM 15863 C CA . GLN B 1 961 ? 16.844 -3.602 -1.482 1 90.19 961 GLN B CA 1
ATOM 15864 C C . GLN B 1 961 ? 16.172 -2.422 -2.172 1 90.19 961 GLN B C 1
ATOM 15866 O O . GLN B 1 961 ? 14.953 -2.242 -2.053 1 90.19 961 GLN B O 1
ATOM 15871 N N . VAL B 1 962 ? 16.938 -1.627 -2.838 1 90.69 962 VAL B N 1
ATOM 15872 C CA . VAL B 1 962 ? 16.375 -0.471 -3.525 1 90.69 962 VAL B CA 1
ATOM 15873 C C . VAL B 1 962 ? 15.461 -0.937 -4.66 1 90.69 962 VAL B C 1
ATOM 15875 O O . VAL B 1 962 ? 14.375 -0.395 -4.855 1 90.69 962 VAL B O 1
ATOM 15878 N N . ILE B 1 963 ? 15.867 -1.968 -5.367 1 91.19 963 ILE B N 1
ATOM 15879 C CA . ILE B 1 963 ? 15.055 -2.494 -6.461 1 91.19 963 ILE B CA 1
ATOM 15880 C C . ILE B 1 963 ? 13.773 -3.119 -5.902 1 91.19 963 ILE B C 1
ATOM 15882 O O . ILE B 1 963 ? 12.695 -2.963 -6.477 1 91.19 963 ILE B O 1
ATOM 15886 N N . ALA B 1 964 ? 13.922 -3.832 -4.785 1 91.75 964 ALA B N 1
ATOM 15887 C CA . ALA B 1 964 ? 12.758 -4.449 -4.16 1 91.75 964 ALA B CA 1
ATOM 15888 C C . ALA B 1 964 ? 11.758 -3.389 -3.699 1 91.75 964 ALA B C 1
ATOM 15890 O O . ALA B 1 964 ? 10.547 -3.545 -3.879 1 91.75 964 ALA B O 1
ATOM 15891 N N . SER B 1 965 ? 12.219 -2.291 -3.146 1 89.31 965 SER B N 1
ATOM 15892 C CA . SER B 1 965 ? 11.328 -1.227 -2.686 1 89.31 965 SER B CA 1
ATOM 15893 C C . SER B 1 965 ? 10.672 -0.507 -3.859 1 89.31 965 SER B C 1
ATOM 15895 O O . SER B 1 965 ? 9.516 -0.102 -3.773 1 89.31 965 SER B O 1
ATOM 15897 N N . CYS B 1 966 ? 11.375 -0.346 -4.898 1 89.25 966 CYS B N 1
ATOM 15898 C CA . CYS B 1 966 ? 10.82 0.302 -6.082 1 89.25 966 CYS B CA 1
ATOM 15899 C C . CYS B 1 966 ? 9.719 -0.552 -6.703 1 89.25 966 CYS B C 1
ATOM 15901 O O . CYS B 1 966 ? 8.703 -0.029 -7.16 1 89.25 966 CYS B O 1
ATOM 15903 N N . LEU B 1 967 ? 9.922 -1.851 -6.699 1 90.81 967 LEU B N 1
ATOM 15904 C CA . LEU B 1 967 ? 8.93 -2.762 -7.254 1 90.81 967 LEU B CA 1
ATOM 15905 C C . LEU B 1 967 ? 7.68 -2.799 -6.379 1 90.81 967 LEU B C 1
ATOM 15907 O O . LEU B 1 967 ? 6.559 -2.836 -6.891 1 90.81 967 LEU B O 1
ATOM 15911 N N . MET B 1 968 ? 7.914 -2.752 -5.098 1 89.44 968 MET B N 1
ATOM 15912 C CA . MET B 1 968 ? 6.789 -2.816 -4.168 1 89.44 968 MET B CA 1
ATOM 15913 C C . MET B 1 968 ? 5.953 -1.543 -4.23 1 89.44 968 MET B C 1
ATOM 15915 O O . MET B 1 968 ? 4.727 -1.598 -4.16 1 89.44 968 MET B O 1
ATOM 15919 N N . LEU B 1 969 ? 6.594 -0.4 -4.41 1 87.31 969 LEU B N 1
ATOM 15920 C CA . LEU B 1 969 ? 5.887 0.876 -4.414 1 87.31 969 LEU B CA 1
ATOM 15921 C C . LEU B 1 969 ? 5.5 1.278 -5.832 1 87.31 969 LEU B C 1
ATOM 15923 O O . LEU B 1 969 ? 4.668 2.168 -6.023 1 87.31 969 LEU B O 1
ATOM 15927 N N . GLU B 1 970 ? 5.957 0.715 -6.848 1 86.19 970 GLU B N 1
ATOM 15928 C CA . GLU B 1 970 ? 5.77 1.101 -8.242 1 86.19 970 GLU B CA 1
ATOM 15929 C C . GLU B 1 970 ? 6.125 2.568 -8.461 1 86.19 970 GLU B C 1
ATOM 15931 O O . GLU B 1 970 ? 5.379 3.303 -9.109 1 86.19 970 GLU B O 1
ATOM 15936 N N . TYR B 1 971 ? 7.18 3.057 -7.84 1 80.44 971 TYR B N 1
ATOM 15937 C CA . TYR B 1 971 ? 7.613 4.441 -7.969 1 80.44 971 TYR B CA 1
ATOM 15938 C C . TYR B 1 971 ? 8.875 4.539 -8.82 1 80.44 971 TYR B C 1
ATOM 15940 O O . TYR B 1 971 ? 9.648 3.58 -8.906 1 80.44 971 TYR B O 1
ATOM 15948 N N . PRO B 1 972 ? 8.961 5.707 -9.445 1 81.31 972 PRO B N 1
ATOM 15949 C CA . PRO B 1 972 ? 10.148 5.883 -10.289 1 81.31 972 PRO B CA 1
ATOM 15950 C C . PRO B 1 972 ? 11.43 6.012 -9.477 1 81.31 972 PRO B C 1
ATOM 15952 O O . PRO B 1 972 ? 11.398 6.496 -8.344 1 81.31 972 PRO B O 1
ATOM 15955 N N . LEU B 1 973 ? 12.461 5.488 -10.094 1 76.69 973 LEU B N 1
ATOM 15956 C CA . LEU B 1 973 ? 13.789 5.512 -9.484 1 76.69 973 LEU B CA 1
ATOM 15957 C C . LEU B 1 973 ? 14.508 6.816 -9.812 1 76.69 973 LEU B C 1
ATOM 15959 O O . LEU B 1 973 ? 14.141 7.516 -10.758 1 76.69 973 LEU B O 1
ATOM 15963 N N . THR B 1 974 ? 15.281 7.148 -8.828 1 75.5 974 THR B N 1
ATOM 15964 C CA . THR B 1 974 ? 16.188 8.242 -9.148 1 75.5 974 THR B CA 1
ATOM 15965 C C . THR B 1 974 ? 17.438 7.727 -9.859 1 75.5 974 THR B C 1
ATOM 15967 O O . THR B 1 974 ? 17.797 6.555 -9.719 1 75.5 974 THR B O 1
ATOM 15970 N N . ASP B 1 975 ? 17.984 8.406 -10.734 1 74.25 975 ASP B N 1
ATOM 15971 C CA . ASP B 1 975 ? 19.172 8.031 -11.484 1 74.25 975 ASP B CA 1
ATOM 15972 C C . ASP B 1 975 ? 20.406 8.039 -10.586 1 74.25 975 ASP B C 1
ATOM 15974 O O . ASP B 1 975 ? 21.531 7.859 -11.062 1 74.25 975 ASP B O 1
ATOM 15978 N N . ALA B 1 976 ? 20.156 8 -9.258 1 77.81 976 ALA B N 1
ATOM 15979 C CA . ALA B 1 976 ? 21.312 8.141 -8.383 1 77.81 976 ALA B CA 1
ATOM 15980 C C . ALA B 1 976 ? 21.609 6.832 -7.656 1 77.81 976 ALA B C 1
ATOM 15982 O O . ALA B 1 976 ? 22.141 6.844 -6.539 1 77.81 976 ALA B O 1
ATOM 15983 N N . ILE B 1 977 ? 21.453 5.656 -8.297 1 79.88 977 ILE B N 1
ATOM 15984 C CA . ILE B 1 977 ? 21.734 4.395 -7.625 1 79.88 977 ILE B CA 1
ATOM 15985 C C . ILE B 1 977 ? 23.219 4.066 -7.746 1 79.88 977 ILE B C 1
ATOM 15987 O O . ILE B 1 977 ? 23.781 4.113 -8.844 1 79.88 977 ILE B O 1
ATOM 15991 N N . PRO B 1 978 ? 23.719 3.793 -6.629 1 80.88 978 PRO B N 1
ATOM 15992 C CA . PRO B 1 978 ? 25.156 3.516 -6.668 1 80.88 978 PRO B CA 1
ATOM 15993 C C . PRO B 1 978 ? 25.5 2.252 -7.457 1 80.88 978 PRO B C 1
ATOM 15995 O O . PRO B 1 978 ? 24.719 1.288 -7.441 1 80.88 978 PRO B O 1
ATOM 15998 N N . THR B 1 979 ? 26.609 2.354 -8.227 1 80.12 979 THR B N 1
ATOM 15999 C CA . THR B 1 979 ? 27.078 1.212 -8.992 1 80.12 979 THR B CA 1
ATOM 16000 C C . THR B 1 979 ? 28.219 0.497 -8.258 1 80.12 979 THR B C 1
ATOM 16002 O O . THR B 1 979 ? 28.781 1.034 -7.305 1 80.12 979 THR B O 1
ATOM 16005 N N . VAL B 1 980 ? 28.406 -0.741 -8.602 1 84.94 980 VAL B N 1
ATOM 16006 C CA . VAL B 1 980 ? 29.391 -1.59 -7.938 1 84.94 980 VAL B CA 1
ATOM 16007 C C . VAL B 1 980 ? 30.766 -1.396 -8.586 1 84.94 980 VAL B C 1
ATOM 16009 O O . VAL B 1 980 ? 31.781 -1.868 -8.062 1 84.94 980 VAL B O 1
ATOM 16012 N N . GLU B 1 981 ? 30.969 -0.48 -9.562 1 79.38 981 GLU B N 1
ATOM 16013 C CA . GLU B 1 981 ? 32.219 -0.367 -10.32 1 79.38 981 GLU B CA 1
ATOM 16014 C C . GLU B 1 981 ? 33.344 0.228 -9.461 1 79.38 981 GLU B C 1
ATOM 16016 O O . GLU B 1 981 ? 34.469 -0.251 -9.492 1 79.38 981 GLU B O 1
ATOM 16021 N N . ASN B 1 982 ? 33 1.124 -8.625 1 77.19 982 ASN B N 1
ATOM 16022 C CA . ASN B 1 982 ? 34.031 1.741 -7.793 1 77.19 982 ASN B CA 1
ATOM 16023 C C . ASN B 1 982 ? 34.531 0.779 -6.719 1 77.19 982 ASN B C 1
ATOM 16025 O O . ASN B 1 982 ? 35.719 0.76 -6.406 1 77.19 982 ASN B O 1
ATOM 16029 N N . ASN B 1 983 ? 33.625 -0.056 -6.211 1 85.38 983 ASN B N 1
ATOM 16030 C CA . ASN B 1 983 ? 34.031 -1.035 -5.207 1 85.38 983 ASN B CA 1
ATOM 16031 C C . ASN B 1 983 ? 34.875 -2.154 -5.828 1 85.38 983 ASN B C 1
ATOM 16033 O O . ASN B 1 983 ? 35.781 -2.678 -5.191 1 85.38 983 ASN B O 1
ATOM 16037 N N . LYS B 1 984 ? 34.562 -2.492 -7.094 1 86.12 984 LYS B N 1
ATOM 16038 C CA . LYS B 1 984 ? 35.344 -3.496 -7.801 1 86.12 984 LYS B CA 1
ATOM 16039 C C . LYS B 1 984 ? 36.781 -3.014 -8.023 1 86.12 984 LYS B C 1
ATOM 16041 O O . LYS B 1 984 ? 37.719 -3.758 -7.789 1 86.12 984 LYS B O 1
ATOM 16046 N N . ASP B 1 985 ? 36.875 -1.726 -8.352 1 80.19 985 ASP B N 1
ATOM 16047 C CA . ASP B 1 985 ? 38.219 -1.17 -8.609 1 80.19 985 ASP B CA 1
ATOM 16048 C C . ASP B 1 985 ? 39.031 -1.09 -7.324 1 80.19 985 ASP B C 1
ATOM 16050 O O . ASP B 1 985 ? 40.25 -1.327 -7.34 1 80.19 985 ASP B O 1
ATOM 16054 N N . ARG B 1 986 ? 38.406 -0.864 -6.281 1 83.5 986 ARG B N 1
ATOM 16055 C CA . ARG B 1 986 ? 39.094 -0.819 -5.004 1 83.5 986 ARG B CA 1
ATOM 16056 C C . ARG B 1 986 ? 39.562 -2.207 -4.59 1 83.5 986 ARG B C 1
ATOM 16058 O O . ARG B 1 986 ? 40.688 -2.359 -4.066 1 83.5 986 ARG B O 1
ATOM 16065 N N . LEU B 1 987 ? 38.75 -3.17 -4.848 1 88.88 987 LEU B N 1
ATOM 16066 C CA . LEU B 1 987 ? 39.125 -4.535 -4.5 1 88.88 987 LEU B CA 1
ATOM 16067 C C . LEU B 1 987 ? 40.281 -5.016 -5.371 1 88.88 987 LEU B C 1
ATOM 16069 O O . LEU B 1 987 ? 41.25 -5.617 -4.871 1 88.88 987 LEU B O 1
ATOM 16073 N N . LEU B 1 988 ? 40.312 -4.66 -6.664 1 85.38 988 LEU B N 1
ATOM 16074 C CA . LEU B 1 988 ? 41.406 -5.047 -7.566 1 85.38 988 LEU B CA 1
ATOM 16075 C C . LEU B 1 988 ? 42.688 -4.324 -7.207 1 85.38 988 LEU B C 1
ATOM 16077 O O . LEU B 1 988 ? 43.781 -4.902 -7.305 1 85.38 988 LEU B O 1
ATOM 16081 N N . GLY B 1 989 ? 42.5 -3.105 -6.762 1 81.5 989 GLY B N 1
ATOM 16082 C CA . GLY B 1 989 ? 43.688 -2.363 -6.312 1 81.5 989 GLY B CA 1
ATOM 16083 C C . GLY B 1 989 ? 44.312 -2.959 -5.078 1 81.5 989 GLY B C 1
ATOM 16084 O O . GLY B 1 989 ? 45.562 -3.025 -4.984 1 81.5 989 GLY B O 1
ATOM 16085 N N . LYS B 1 990 ? 43.5 -3.443 -4.207 1 87.94 990 LYS B N 1
ATOM 16086 C CA . LYS B 1 990 ? 44.031 -4.055 -2.988 1 87.94 990 LYS B CA 1
ATOM 16087 C C . LYS B 1 990 ? 44.719 -5.383 -3.291 1 87.94 990 LYS B C 1
ATOM 16089 O O . LYS B 1 990 ? 45.719 -5.727 -2.658 1 87.94 990 LYS B O 1
ATOM 16094 N N . ILE B 1 991 ? 44.188 -6.145 -4.238 1 86.75 991 ILE B N 1
ATOM 16095 C CA . ILE B 1 991 ? 44.812 -7.41 -4.633 1 86.75 991 ILE B CA 1
ATOM 16096 C C . ILE B 1 991 ? 46.156 -7.148 -5.27 1 86.75 991 ILE B C 1
ATOM 16098 O O . ILE B 1 991 ? 47.125 -7.867 -5.004 1 86.75 991 ILE B O 1
ATOM 16102 N N . TYR B 1 992 ? 46.25 -6.07 -6.016 1 80.69 992 TYR B N 1
ATOM 16103 C CA . TYR B 1 992 ? 47.5 -5.715 -6.66 1 80.69 992 TYR B CA 1
ATOM 16104 C C . TYR B 1 992 ? 48.531 -5.254 -5.633 1 80.69 992 TYR B C 1
ATOM 16106 O O . TYR B 1 992 ? 49.719 -5.578 -5.742 1 80.69 992 TYR B O 1
ATOM 16114 N N . GLN B 1 993 ? 48.062 -4.523 -4.652 1 82.31 993 GLN B N 1
ATOM 16115 C CA . GLN B 1 993 ? 48.969 -4.082 -3.592 1 82.31 993 GLN B CA 1
ATOM 16116 C C . GLN B 1 993 ? 49.531 -5.273 -2.824 1 82.31 993 GLN B C 1
ATOM 16118 O O . GLN B 1 993 ? 50.719 -5.281 -2.473 1 82.31 993 GLN B O 1
ATOM 16123 N N . PHE B 1 994 ? 48.719 -6.227 -2.547 1 85.12 994 PHE B N 1
ATOM 16124 C CA . PHE B 1 994 ? 49.156 -7.426 -1.853 1 85.12 994 PHE B CA 1
ATOM 16125 C C . PHE B 1 994 ? 50.219 -8.156 -2.67 1 85.12 994 PHE B C 1
ATOM 16127 O O . PHE B 1 994 ? 51.219 -8.641 -2.121 1 85.12 994 PHE B O 1
ATOM 16134 N N . ARG B 1 995 ? 50.031 -8.18 -3.957 1 78.81 995 ARG B N 1
ATOM 16135 C CA . ARG B 1 995 ? 50.969 -8.844 -4.855 1 78.81 995 ARG B CA 1
ATOM 16136 C C . ARG B 1 995 ? 52.312 -8.109 -4.883 1 78.81 995 ARG B C 1
ATOM 16138 O O . ARG B 1 995 ? 53.375 -8.734 -4.828 1 78.81 995 ARG B O 1
ATOM 16145 N N . LYS B 1 996 ? 52.219 -6.832 -4.91 1 75 996 LYS B N 1
ATOM 16146 C CA . LYS B 1 996 ? 53.438 -6.016 -4.969 1 75 996 LYS B CA 1
ATOM 16147 C C . LYS B 1 996 ? 54.25 -6.121 -3.674 1 75 996 LYS B C 1
ATOM 16149 O O . LYS B 1 996 ? 55.469 -6.238 -3.703 1 75 996 LYS B O 1
ATOM 16154 N N . GLU B 1 997 ? 53.531 -6.129 -2.604 1 76.81 997 GLU B N 1
ATOM 16155 C CA . GLU B 1 997 ? 54.219 -6.199 -1.315 1 76.81 997 GLU B CA 1
ATOM 16156 C C . GLU B 1 997 ? 54.906 -7.555 -1.124 1 76.81 997 GLU B C 1
ATOM 16158 O O . GLU B 1 997 ? 56 -7.629 -0.58 1 76.81 997 GLU B O 1
ATOM 16163 N N . HIS B 1 998 ? 54.312 -8.57 -1.551 1 74.94 998 HIS B N 1
ATOM 16164 C CA . HIS B 1 998 ? 54.906 -9.898 -1.345 1 74.94 998 HIS B CA 1
ATOM 16165 C C . HIS B 1 998 ? 56 -10.188 -2.363 1 74.94 998 HIS B C 1
ATOM 16167 O O . HIS B 1 998 ? 56.938 -10.93 -2.074 1 74.94 998 HIS B O 1
ATOM 16173 N N . MET B 1 999 ? 55.812 -9.609 -3.576 1 66.19 999 MET B N 1
ATOM 16174 C CA . MET B 1 999 ? 56.875 -9.75 -4.559 1 66.19 999 MET B CA 1
ATOM 16175 C C . MET B 1 999 ? 58.125 -8.992 -4.117 1 66.19 999 MET B C 1
ATOM 16177 O O . MET B 1 999 ? 59.25 -9.445 -4.336 1 66.19 999 MET B O 1
ATOM 16181 N N . GLY B 1 1000 ? 57.906 -7.844 -3.527 1 58.66 1000 GLY B N 1
ATOM 16182 C CA . GLY B 1 1000 ? 59.031 -7.062 -3.035 1 58.66 1000 GLY B CA 1
ATOM 16183 C C . GLY B 1 1000 ? 59.781 -7.746 -1.912 1 58.66 1000 GLY B C 1
ATOM 16184 O O . GLY B 1 1000 ? 61 -7.699 -1.865 1 58.66 1000 GLY B O 1
ATOM 16185 N N . VAL B 1 1001 ? 59 -8.414 -1.116 1 63.28 1001 VAL B N 1
ATOM 16186 C CA . VAL B 1 1001 ? 59.656 -9.102 -0.006 1 63.28 1001 VAL B CA 1
ATOM 16187 C C . VAL B 1 1001 ? 60.5 -10.258 -0.537 1 63.28 1001 VAL B C 1
ATOM 16189 O O . VAL B 1 1001 ? 61.594 -10.508 -0.039 1 63.28 1001 VAL B O 1
ATOM 16192 N N . ASP B 1 1002 ? 60 -10.961 -1.543 1 58 1002 ASP B N 1
ATOM 16193 C CA . ASP B 1 1002 ? 60.75 -12.07 -2.125 1 58 1002 ASP B CA 1
ATOM 16194 C C . ASP B 1 1002 ? 62.031 -11.586 -2.773 1 58 1002 ASP B C 1
ATOM 16196 O O . ASP B 1 1002 ? 63.062 -12.266 -2.701 1 58 1002 ASP B O 1
ATOM 16200 N N . LEU B 1 1003 ? 61.938 -10.422 -3.375 1 53.94 1003 LEU B N 1
ATOM 16201 C CA . LEU B 1 1003 ? 63.125 -9.883 -4.027 1 53.94 1003 LEU B CA 1
ATOM 16202 C C . LEU B 1 1003 ? 64.188 -9.469 -2.996 1 53.94 1003 LEU B C 1
ATOM 16204 O O . LEU B 1 1003 ? 65.375 -9.555 -3.254 1 53.94 1003 LEU B O 1
ATOM 16208 N N . LEU B 1 1004 ? 63.625 -8.922 -1.863 1 53.91 1004 LEU B N 1
ATOM 16209 C CA . LEU B 1 1004 ? 64.562 -8.477 -0.851 1 53.91 1004 LEU B CA 1
ATOM 16210 C C . LEU B 1 1004 ? 65.125 -9.664 -0.049 1 53.91 1004 LEU B C 1
ATOM 16212 O O . LEU B 1 1004 ? 65.938 -9.492 0.815 1 53.91 1004 LEU B O 1
ATOM 16216 N N . GLY B 1 1005 ? 64.938 -10.922 -0.522 1 52 1005 GLY B N 1
ATOM 16217 C CA . GLY B 1 1005 ? 65.438 -12.109 0.138 1 52 1005 GLY B CA 1
ATOM 16218 C C . GLY B 1 1005 ? 64.812 -12.391 1.474 1 52 1005 GLY B C 1
ATOM 16219 O O . GLY B 1 1005 ? 65.25 -13.219 2.248 1 52 1005 GLY B O 1
ATOM 16220 N N . ASN B 1 1006 ? 63.906 -11.547 1.949 1 50.56 1006 ASN B N 1
ATOM 16221 C CA . ASN B 1 1006 ? 63.312 -11.773 3.262 1 50.56 1006 ASN B CA 1
ATOM 16222 C C . ASN B 1 1006 ? 62.156 -12.781 3.191 1 50.56 1006 ASN B C 1
ATOM 16224 O O . ASN B 1 1006 ? 61.469 -12.852 2.182 1 50.56 1006 ASN B O 1
ATOM 16228 N N . GLU B 1 1007 ? 62.344 -13.961 3.822 1 48.53 1007 GLU B N 1
ATOM 16229 C CA . GLU B 1 1007 ? 61.375 -15.07 3.889 1 48.53 1007 GLU B CA 1
ATOM 16230 C C . GLU B 1 1007 ? 59.969 -14.562 4.219 1 48.53 1007 GLU B C 1
ATOM 16232 O O . GLU B 1 1007 ? 59.75 -14 5.289 1 48.53 1007 GLU B O 1
ATOM 16237 N N . SER B 1 1008 ? 59.25 -14.125 3.324 1 56.28 1008 SER B N 1
ATOM 16238 C CA . SER B 1 1008 ? 57.844 -13.867 3.656 1 56.28 1008 SER B CA 1
ATOM 16239 C C . SER B 1 1008 ? 57.219 -15.102 4.277 1 56.28 1008 SER B C 1
ATOM 16241 O O . SER B 1 1008 ? 57.469 -16.234 3.846 1 56.28 1008 SER B O 1
ATOM 16243 N N . PRO B 1 1009 ? 56.781 -15.023 5.496 1 56.91 1009 PRO B N 1
ATOM 16244 C CA . PRO B 1 1009 ? 56.281 -16.172 6.242 1 56.91 1009 PRO B CA 1
ATOM 16245 C C . PRO B 1 1009 ? 55.188 -16.938 5.477 1 56.91 1009 PRO B C 1
ATOM 16247 O O . PRO B 1 1009 ? 54.875 -18.062 5.828 1 56.91 1009 PRO B O 1
ATOM 16250 N N . VAL B 1 1010 ? 54.625 -16.297 4.512 1 65 1010 VAL B N 1
ATOM 16251 C CA . VAL B 1 1010 ? 53.531 -17.047 3.891 1 65 1010 VAL B CA 1
ATOM 16252 C C . VAL B 1 1010 ? 53.875 -17.328 2.428 1 65 1010 VAL B C 1
ATOM 16254 O O . VAL B 1 1010 ? 54.219 -16.422 1.673 1 65 1010 VAL B O 1
ATOM 16257 N N . ALA B 1 1011 ? 54.25 -18.562 2.096 1 62.16 1011 ALA B N 1
ATOM 16258 C CA . ALA B 1 1011 ? 54.5 -19.031 0.735 1 62.16 1011 ALA B CA 1
ATOM 16259 C C . ALA B 1 1011 ? 53.281 -18.844 -0.153 1 62.16 1011 ALA B C 1
ATOM 16261 O O . ALA B 1 1011 ? 52.219 -19.469 0.066 1 62.16 1011 ALA B O 1
ATOM 16262 N N . LEU B 1 1012 ? 53.219 -17.719 -0.918 1 70.81 1012 LEU B N 1
ATOM 16263 C CA . LEU B 1 1012 ? 52.094 -17.406 -1.801 1 70.81 1012 LEU B CA 1
ATOM 16264 C C . LEU B 1 1012 ? 52.344 -18 -3.193 1 70.81 1012 LEU B C 1
ATOM 16266 O O . LEU B 1 1012 ? 53.438 -17.859 -3.75 1 70.81 1012 LEU B O 1
ATOM 16270 N N . GLU B 1 1013 ? 51.406 -18.938 -3.578 1 71.19 1013 GLU B N 1
ATOM 16271 C CA . GLU B 1 1013 ? 51.406 -19.453 -4.949 1 71.19 1013 GLU B CA 1
ATOM 16272 C C . GLU B 1 1013 ? 50.406 -18.688 -5.809 1 71.19 1013 GLU B C 1
ATOM 16274 O O . GLU B 1 1013 ? 49.5 -18.031 -5.285 1 71.19 1013 GLU B O 1
ATOM 16279 N N . GLU B 1 1014 ? 50.562 -18.594 -7.047 1 70.5 1014 GLU B N 1
ATOM 16280 C CA . GLU B 1 1014 ? 49.656 -17.906 -7.961 1 70.5 1014 GLU B CA 1
ATOM 16281 C C . GLU B 1 1014 ? 48.281 -18.547 -7.945 1 70.5 1014 GLU B C 1
ATOM 16283 O O . GLU B 1 1014 ? 47.281 -17.875 -8.211 1 70.5 1014 GLU B O 1
ATOM 16288 N N . SER B 1 1015 ? 48.25 -19.797 -7.559 1 71.88 1015 SER B N 1
ATOM 16289 C CA . SER B 1 1015 ? 46.969 -20.484 -7.512 1 71.88 1015 SER B CA 1
ATOM 16290 C C . SER B 1 1015 ? 46.094 -19.984 -6.355 1 71.88 1015 SER B C 1
ATOM 16292 O O . SER B 1 1015 ? 44.875 -20.156 -6.355 1 71.88 1015 SER B O 1
ATOM 16294 N N . ASP B 1 1016 ? 46.75 -19.219 -5.496 1 76.12 1016 ASP B N 1
ATOM 16295 C CA . ASP B 1 1016 ? 46 -18.734 -4.34 1 76.12 1016 ASP B CA 1
ATOM 16296 C C . ASP B 1 1016 ? 45.094 -17.562 -4.727 1 76.12 1016 ASP B C 1
ATOM 16298 O O . ASP B 1 1016 ? 44.094 -17.281 -4.043 1 76.12 1016 ASP B O 1
ATOM 16302 N N . TYR B 1 1017 ? 45.438 -16.938 -5.836 1 79.19 1017 TYR B N 1
ATOM 16303 C CA . TYR B 1 1017 ? 44.625 -15.789 -6.254 1 79.19 1017 TYR B CA 1
ATOM 16304 C C . TYR B 1 1017 ? 43.406 -16.234 -7.039 1 79.19 1017 TYR B C 1
ATOM 16306 O O . TYR B 1 1017 ? 42.469 -15.445 -7.262 1 79.19 1017 TYR B O 1
ATOM 16314 N N . ALA B 1 1018 ? 43.312 -17.469 -7.375 1 77.06 1018 ALA B N 1
ATOM 16315 C CA . ALA B 1 1018 ? 42.25 -17.953 -8.258 1 77.06 1018 ALA B CA 1
ATOM 16316 C C . ALA B 1 1018 ? 40.906 -17.859 -7.578 1 77.06 1018 ALA B C 1
ATOM 16318 O O . ALA B 1 1018 ? 39.906 -17.516 -8.211 1 77.06 1018 ALA B O 1
ATOM 16319 N N . LEU B 1 1019 ? 40.875 -18.078 -6.34 1 81.31 1019 LEU B N 1
ATOM 16320 C CA . LEU B 1 1019 ? 39.594 -18.062 -5.613 1 81.31 1019 LEU B CA 1
ATOM 16321 C C . LEU B 1 1019 ? 39.031 -16.656 -5.555 1 81.31 1019 LEU B C 1
ATOM 16323 O O . LEU B 1 1019 ? 37.812 -16.469 -5.766 1 81.31 1019 LEU B O 1
ATOM 16327 N N . LEU B 1 1020 ? 39.812 -15.727 -5.34 1 86.62 1020 LEU B N 1
ATOM 16328 C CA . LEU B 1 1020 ? 39.344 -14.352 -5.23 1 86.62 1020 LEU B CA 1
ATOM 16329 C C . LEU B 1 1020 ? 38.906 -13.812 -6.59 1 86.62 1020 LEU B C 1
ATOM 16331 O O . LEU B 1 1020 ? 37.938 -13.055 -6.684 1 86.62 1020 LEU B O 1
ATOM 16335 N N . TYR B 1 1021 ? 39.625 -14.203 -7.59 1 83.56 1021 TYR B N 1
ATOM 16336 C CA . TYR B 1 1021 ? 39.219 -13.734 -8.906 1 83.56 1021 TYR B CA 1
ATOM 16337 C C . TYR B 1 1021 ? 37.938 -14.445 -9.367 1 83.56 1021 TYR B C 1
ATOM 16339 O O . TYR B 1 1021 ? 37.125 -13.867 -10.094 1 83.56 1021 TYR B O 1
ATOM 16347 N N . ALA B 1 1022 ? 37.781 -15.68 -9 1 82.19 1022 ALA B N 1
ATOM 16348 C CA . ALA B 1 1022 ? 36.5 -16.344 -9.281 1 82.19 1022 ALA B CA 1
ATOM 16349 C C . ALA B 1 1022 ? 35.344 -15.656 -8.562 1 82.19 1022 ALA B C 1
ATOM 16351 O O . ALA B 1 1022 ? 34.25 -15.5 -9.117 1 82.19 1022 ALA B O 1
ATOM 16352 N N . TYR B 1 1023 ? 35.531 -15.219 -7.359 1 87.62 1023 TYR B N 1
ATOM 16353 C CA . TYR B 1 1023 ? 34.562 -14.469 -6.586 1 87.62 1023 TYR B CA 1
ATOM 16354 C C . TYR B 1 1023 ? 34.188 -13.164 -7.281 1 87.62 1023 TYR B C 1
ATOM 16356 O O . TYR B 1 1023 ? 33.031 -12.797 -7.371 1 87.62 1023 TYR B O 1
ATOM 16364 N N . ILE B 1 1024 ? 35.125 -12.492 -7.754 1 87.31 1024 ILE B N 1
ATOM 16365 C CA . ILE B 1 1024 ? 34.906 -11.211 -8.406 1 87.31 1024 ILE B CA 1
ATOM 16366 C C . ILE B 1 1024 ? 34.125 -11.422 -9.711 1 87.31 1024 ILE B C 1
ATOM 16368 O O . ILE B 1 1024 ? 33.219 -10.648 -10.039 1 87.31 1024 ILE B O 1
ATOM 16372 N N . LEU B 1 1025 ? 34.5 -12.469 -10.328 1 85.12 1025 LEU B N 1
ATOM 16373 C CA . LEU B 1 1025 ? 33.844 -12.742 -11.602 1 85.12 1025 LEU B CA 1
ATOM 16374 C C . LEU B 1 1025 ? 32.344 -13.031 -11.398 1 85.12 1025 LEU B C 1
ATOM 16376 O O . LEU B 1 1025 ? 31.516 -12.469 -12.102 1 85.12 1025 LEU B O 1
ATOM 16380 N N . VAL B 1 1026 ? 32.031 -13.875 -10.453 1 86.69 1026 VAL B N 1
ATOM 16381 C CA . VAL B 1 1026 ? 30.625 -14.219 -10.211 1 86.69 1026 VAL B CA 1
ATOM 16382 C C . VAL B 1 1026 ? 29.891 -13 -9.68 1 86.69 1026 VAL B C 1
ATOM 16384 O O . VAL B 1 1026 ? 28.719 -12.773 -10.031 1 86.69 1026 VAL B O 1
ATOM 16387 N N . THR B 1 1027 ? 30.438 -12.203 -8.844 1 89.44 1027 THR B N 1
ATOM 16388 C CA . THR B 1 1027 ? 29.812 -11 -8.297 1 89.44 1027 THR B CA 1
ATOM 16389 C C . THR B 1 1027 ? 29.531 -9.992 -9.406 1 89.44 1027 THR B C 1
ATOM 16391 O O . THR B 1 1027 ? 28.5 -9.328 -9.398 1 89.44 1027 THR B O 1
ATOM 16394 N N . LEU B 1 1028 ? 30.453 -9.906 -10.344 1 86.81 1028 LEU B N 1
ATOM 16395 C CA . LEU B 1 1028 ? 30.234 -8.977 -11.445 1 86.81 1028 LEU B CA 1
ATOM 16396 C C . LEU B 1 1028 ? 29.125 -9.461 -12.367 1 86.81 1028 LEU B C 1
ATOM 16398 O O . LEU B 1 1028 ? 28.406 -8.648 -12.953 1 86.81 1028 LEU B O 1
ATOM 16402 N N . GLN B 1 1029 ? 29.047 -10.727 -12.477 1 86.81 1029 GLN B N 1
ATOM 16403 C CA . GLN B 1 1029 ? 27.953 -11.266 -13.266 1 86.81 1029 GLN B CA 1
ATOM 16404 C C . GLN B 1 1029 ? 26.609 -10.977 -12.602 1 86.81 1029 GLN B C 1
ATOM 16406 O O . GLN B 1 1029 ? 25.656 -10.594 -13.281 1 86.81 1029 GLN B O 1
ATOM 16411 N N . VAL B 1 1030 ? 26.547 -11.188 -11.297 1 91.12 1030 VAL B N 1
ATOM 16412 C CA . VAL B 1 1030 ? 25.312 -10.898 -10.57 1 91.12 1030 VAL B CA 1
ATOM 16413 C C . VAL B 1 1030 ? 25 -9.406 -10.641 1 91.12 1030 VAL B C 1
ATOM 16415 O O . VAL B 1 1030 ? 23.859 -9.008 -10.828 1 91.12 1030 VAL B O 1
ATOM 16418 N N . ALA B 1 1031 ? 25.969 -8.578 -10.562 1 91.88 1031 ALA B N 1
ATOM 16419 C CA . ALA B 1 1031 ? 25.797 -7.129 -10.633 1 91.88 1031 ALA B CA 1
ATOM 16420 C C . ALA B 1 1031 ? 25.344 -6.699 -12.023 1 91.88 1031 ALA B C 1
ATOM 16422 O O . ALA B 1 1031 ? 24.531 -5.773 -12.164 1 91.88 1031 ALA B O 1
ATOM 16423 N N . ALA B 1 1032 ? 25.875 -7.301 -13.047 1 89.25 1032 ALA B N 1
ATOM 16424 C CA . ALA B 1 1032 ? 25.469 -6.969 -14.414 1 89.25 1032 ALA B CA 1
ATOM 16425 C C . ALA B 1 1032 ? 24 -7.305 -14.648 1 89.25 1032 ALA B C 1
ATOM 16427 O O . ALA B 1 1032 ? 23.281 -6.547 -15.305 1 89.25 1032 ALA B O 1
ATOM 16428 N N . GLU B 1 1033 ? 23.641 -8.477 -14.133 1 91.88 1033 GLU B N 1
ATOM 16429 C CA . GLU B 1 1033 ? 22.234 -8.852 -14.266 1 91.88 1033 GLU B CA 1
ATOM 16430 C C . GLU B 1 1033 ? 21.344 -7.91 -13.461 1 91.88 1033 GLU B C 1
ATOM 16432 O O . GLU B 1 1033 ? 20.234 -7.602 -13.883 1 91.88 1033 GLU B O 1
ATOM 16437 N N . LEU B 1 1034 ? 21.766 -7.461 -12.336 1 93.19 1034 LEU B N 1
ATOM 16438 C CA . LEU B 1 1034 ? 21.016 -6.508 -11.531 1 93.19 1034 LEU B CA 1
ATOM 16439 C C . LEU B 1 1034 ? 20.859 -5.18 -12.266 1 93.19 1034 LEU B C 1
ATOM 16441 O O . LEU B 1 1034 ? 19.812 -4.523 -12.164 1 93.19 1034 LEU B O 1
ATOM 16445 N N . ASN B 1 1035 ? 21.844 -4.789 -12.992 1 91.44 1035 ASN B N 1
ATOM 16446 C CA . ASN B 1 1035 ? 21.766 -3.553 -13.766 1 91.44 1035 ASN B CA 1
ATOM 16447 C C . ASN B 1 1035 ? 20.781 -3.672 -14.914 1 91.44 1035 ASN B C 1
ATOM 16449 O O . ASN B 1 1035 ? 20.109 -2.699 -15.266 1 91.44 1035 ASN B O 1
ATOM 16453 N N . LYS B 1 1036 ? 20.75 -4.863 -15.484 1 92.25 1036 LYS B N 1
ATOM 16454 C CA . LYS B 1 1036 ? 19.75 -5.078 -16.516 1 92.25 1036 LYS B CA 1
ATOM 16455 C C . LYS B 1 1036 ? 18.344 -4.945 -15.953 1 92.25 1036 LYS B C 1
ATOM 16457 O O . LYS B 1 1036 ? 17.453 -4.383 -16.609 1 92.25 1036 LYS B O 1
ATOM 16462 N N . VAL B 1 1037 ? 18.156 -5.496 -14.758 1 94 1037 VAL B N 1
ATOM 16463 C CA . VAL B 1 1037 ? 16.859 -5.387 -14.102 1 94 1037 VAL B CA 1
ATOM 16464 C C . VAL B 1 1037 ? 16.562 -3.924 -13.789 1 94 1037 VAL B C 1
ATOM 16466 O O . VAL B 1 1037 ? 15.43 -3.465 -13.961 1 94 1037 VAL B O 1
ATOM 16469 N N . ARG B 1 1038 ? 17.531 -3.174 -13.359 1 91.94 1038 ARG B N 1
ATOM 16470 C CA . ARG B 1 1038 ? 17.359 -1.756 -13.055 1 91.94 1038 ARG B CA 1
ATOM 16471 C C . ARG B 1 1038 ? 16.938 -0.976 -14.289 1 91.94 1038 ARG B C 1
ATOM 16473 O O . ARG B 1 1038 ? 16.031 -0.136 -14.211 1 91.94 1038 ARG B O 1
ATOM 16480 N N . VAL B 1 1039 ? 17.516 -1.252 -15.422 1 91.12 1039 VAL B N 1
ATOM 16481 C CA . VAL B 1 1039 ? 17.203 -0.54 -16.656 1 91.12 1039 VAL B CA 1
ATOM 16482 C C . VAL B 1 1039 ? 15.773 -0.853 -17.094 1 91.12 1039 VAL B C 1
ATOM 16484 O O . VAL B 1 1039 ? 15.062 0.029 -17.578 1 91.12 1039 VAL B O 1
ATOM 16487 N N . GLU B 1 1040 ? 15.414 -2.094 -16.875 1 91.69 1040 GLU B N 1
ATOM 16488 C CA . GLU B 1 1040 ? 14.047 -2.465 -17.203 1 91.69 1040 GLU B CA 1
ATOM 16489 C C . GLU B 1 1040 ? 13.039 -1.753 -16.312 1 91.69 1040 GLU B C 1
ATOM 16491 O O . GLU B 1 1040 ? 11.984 -1.32 -16.766 1 91.69 1040 GLU B O 1
ATOM 16496 N N . ILE B 1 1041 ? 13.336 -1.63 -15.086 1 90.94 1041 ILE B N 1
ATOM 16497 C CA . ILE B 1 1041 ? 12.445 -0.97 -14.133 1 90.94 1041 ILE B CA 1
ATOM 16498 C C . ILE B 1 1041 ? 12.391 0.527 -14.43 1 90.94 1041 ILE B C 1
ATOM 16500 O O . ILE B 1 1041 ? 11.336 1.152 -14.32 1 90.94 1041 ILE B O 1
ATOM 16504 N N . GLU B 1 1042 ? 13.531 1.135 -14.836 1 88.44 1042 GLU B N 1
ATOM 16505 C CA . GLU B 1 1042 ? 13.555 2.545 -15.211 1 88.44 1042 GLU B CA 1
ATOM 16506 C C . GLU B 1 1042 ? 12.711 2.801 -16.453 1 88.44 1042 GLU B C 1
ATOM 16508 O O . GLU B 1 1042 ? 12.07 3.85 -16.578 1 88.44 1042 GLU B O 1
ATOM 16513 N N . GLY B 1 1043 ? 12.688 1.823 -17.281 1 86.56 1043 GLY B N 1
ATOM 16514 C CA . GLY B 1 1043 ? 11.875 1.952 -18.484 1 86.56 1043 GLY B CA 1
ATOM 16515 C C . GLY B 1 1043 ? 10.383 1.826 -18.203 1 86.56 1043 GLY B C 1
ATOM 16516 O O . GLY B 1 1043 ? 9.57 2.475 -18.859 1 86.56 1043 GLY B O 1
ATOM 16517 N N . LEU B 1 1044 ? 10.078 1.063 -17.234 1 88.5 1044 LEU B N 1
ATOM 16518 C CA . LEU B 1 1044 ? 8.672 0.821 -16.922 1 88.5 1044 LEU B CA 1
ATOM 16519 C C . LEU B 1 1044 ? 8.109 1.939 -16.047 1 88.5 1044 LEU B C 1
ATOM 16521 O O . LEU B 1 1044 ? 7.102 2.553 -16.391 1 88.5 1044 LEU B O 1
ATOM 16525 N N . TYR B 1 1045 ? 8.703 2.279 -14.883 1 87.31 1045 TYR B N 1
ATOM 16526 C CA . TYR B 1 1045 ? 8.148 3.227 -13.914 1 87.31 1045 TYR B CA 1
ATOM 16527 C C . TYR B 1 1045 ? 8.617 4.645 -14.219 1 87.31 1045 TYR B C 1
ATOM 16529 O O . TYR B 1 1045 ? 8.031 5.617 -13.734 1 87.31 1045 TYR B O 1
ATOM 16537 N N . GLY B 1 1046 ? 9.633 4.863 -14.961 1 83 1046 GLY B N 1
ATOM 16538 C CA . GLY B 1 1046 ? 10.141 6.191 -15.266 1 83 1046 GLY B CA 1
ATOM 16539 C C . GLY B 1 1046 ? 11.211 6.656 -14.297 1 83 1046 GLY B C 1
ATOM 16540 O O . GLY B 1 1046 ? 11.578 5.934 -13.367 1 83 1046 GLY B O 1
ATOM 16541 N N . VAL B 1 1047 ? 11.828 7.871 -14.617 1 82.31 1047 VAL B N 1
ATOM 16542 C CA . VAL B 1 1047 ? 12.875 8.453 -13.789 1 82.31 1047 VAL B CA 1
ATOM 16543 C C . VAL B 1 1047 ? 12.438 9.828 -13.289 1 82.31 1047 VAL B C 1
ATOM 16545 O O . VAL B 1 1047 ? 11.828 10.602 -14.039 1 82.31 1047 VAL B O 1
ATOM 16548 N N . LEU B 1 1048 ? 12.547 10.023 -11.961 1 81.56 1048 LEU B N 1
ATOM 16549 C CA . LEU B 1 1048 ? 12.25 11.352 -11.422 1 81.56 1048 LEU B CA 1
ATOM 16550 C C . LEU B 1 1048 ? 13.367 12.336 -11.758 1 81.56 1048 LEU B C 1
ATOM 16552 O O . LEU B 1 1048 ? 14.539 12.078 -11.469 1 81.56 1048 LEU B O 1
ATOM 16556 N N . HIS B 1 1049 ? 12.969 13.32 -12.477 1 78.06 1049 HIS B N 1
ATOM 16557 C CA . HIS B 1 1049 ? 13.945 14.328 -12.883 1 78.06 1049 HIS B CA 1
ATOM 16558 C C . HIS B 1 1049 ? 14.109 15.398 -11.812 1 78.06 1049 HIS B C 1
ATOM 16560 O O . HIS B 1 1049 ? 13.219 15.594 -10.984 1 78.06 1049 HIS B O 1
ATOM 16566 N N . GLU B 1 1050 ? 15.188 16.094 -11.789 1 74.56 1050 GLU B N 1
ATOM 16567 C CA . GLU B 1 1050 ? 15.602 17.062 -10.781 1 74.56 1050 GLU B CA 1
ATOM 16568 C C . GLU B 1 1050 ? 14.656 18.25 -10.742 1 74.56 1050 GLU B C 1
ATOM 16570 O O . GLU B 1 1050 ? 14.5 18.891 -9.703 1 74.56 1050 GLU B O 1
ATOM 16575 N N . GLU B 1 1051 ? 13.891 18.469 -11.711 1 71.62 1051 GLU B N 1
ATOM 16576 C CA . GLU B 1 1051 ? 13.062 19.672 -11.758 1 71.62 1051 GLU B CA 1
ATOM 16577 C C . GLU B 1 1051 ? 11.609 19.344 -11.422 1 71.62 1051 GLU B C 1
ATOM 16579 O O . GLU B 1 1051 ? 10.758 20.234 -11.414 1 71.62 1051 GLU B O 1
ATOM 16584 N N . SER B 1 1052 ? 11.438 18.141 -11 1 75.19 1052 SER B N 1
ATOM 16585 C CA . SER B 1 1052 ? 10.055 17.781 -10.727 1 75.19 1052 SER B CA 1
ATOM 16586 C C . SER B 1 1052 ? 9.594 18.344 -9.383 1 75.19 1052 SER B C 1
ATOM 16588 O O . SER B 1 1052 ? 10.359 18.359 -8.414 1 75.19 1052 SER B O 1
ATOM 16590 N N . LEU B 1 1053 ? 8.406 19.109 -9.414 1 75.5 1053 LEU B N 1
ATOM 16591 C CA . LEU B 1 1053 ? 7.797 19.609 -8.195 1 75.5 1053 LEU B CA 1
ATOM 16592 C C . LEU B 1 1053 ? 6.77 18.625 -7.645 1 75.5 1053 LEU B C 1
ATOM 16594 O O . LEU B 1 1053 ? 5.746 18.375 -8.281 1 75.5 1053 LEU B O 1
ATOM 16598 N N . LEU B 1 1054 ? 7.094 18.078 -6.531 1 77.81 1054 LEU B N 1
ATOM 16599 C CA . LEU B 1 1054 ? 6.266 17 -5.988 1 77.81 1054 LEU B CA 1
ATOM 16600 C C . LEU B 1 1054 ? 5.363 17.516 -4.875 1 77.81 1054 LEU B C 1
ATOM 16602 O O . LEU B 1 1054 ? 4.387 16.859 -4.508 1 77.81 1054 LEU B O 1
ATOM 16606 N N . LEU B 1 1055 ? 5.586 18.766 -4.375 1 76 1055 LEU B N 1
ATOM 16607 C CA . LEU B 1 1055 ? 4.824 19.219 -3.215 1 76 1055 LEU B CA 1
ATOM 16608 C C . LEU B 1 1055 ? 3.467 19.766 -3.637 1 76 1055 LEU B C 1
ATOM 16610 O O . LEU B 1 1055 ? 3.383 20.594 -4.547 1 76 1055 LEU B O 1
ATOM 16614 N N . GLN B 1 1056 ? 2.342 19.047 -3.305 1 78.19 1056 GLN B N 1
ATOM 16615 C CA . GLN B 1 1056 ? 0.973 19.5 -3.525 1 78.19 1056 GLN B CA 1
ATOM 16616 C C . GLN B 1 1056 ? 0.169 19.469 -2.229 1 78.19 1056 GLN B C 1
ATOM 16618 O O . GLN B 1 1056 ? 0.293 18.531 -1.436 1 78.19 1056 GLN B O 1
#

Foldseek 3Di:
DDPPDPPPPPPPPPDPPPPFPQFQQDFFAQLQVRDTDSDGDALDAPPVPPPPPVPPPPLLDQDDCVVQPDVVSSVVSVVSNVVSVVVVVVVVCPDLLNLQLLLLLVLLLQQLCCLLPPVNVVVLPLDPDSLVLSLLSLLQPLSDALLVLLVLVVLLVVLLVLLLVLLVVLLVLLQCCCVPPVDLPVSVVVNLCCSQLVVLLVLLLQCQFQVDSSSLSSSLLSLLSNLCRQLPDVSSNVSHDDCSSSVSSVVSSVNSSVSSSVSCVPRPHHHLLQLLLVLLLQLLLLLLSLLSLLLVCLLVVDPCSCVDVVNVVSVVSNVVSLVSNVVSLSSNCSVCLVQQNNVLSVLSVLLNVLSVVLVLLSLLLNLLSVLLNVLLPPPPPPVPDPPPDPPDPPPPPCSVVVLVVVVVVVSVVVPPPPPPPPDPVVVVVVCVPVVPDVVPCLVLCPDLVVLSVLLCNQQVNLSNSLSVLSSVQSNDRQADPRRNQGGDQSPSSLVSLVVSLVVNVVSLVVSLQVSLVSLVVNPPDDLVRNLSNLLSSLSSVLSSLSSSVSSVSVSVSSVSSVVSNVCSVPPDRHNCVVVCVVVVCVVDPCVVPPPPPVVCVLVPADPFDDADPPNLFDQQDDPVVVVCVVCVVVVVCVVDDPVVVVVVVVVVVVVVVCPRLSNLLSSLLSVLLSVLSVLSNDPVNNVVCVLLVLSLLSSLLSSLRDSALLSSVVLLVLLLLLLVLLLVLLVVQCVVCVLPSVSSSVSLSVLSSVLSCCCSPVVSSSSSSSSNVSNSQQNSSQNSQLPNQPDPPPPQPRNRGPSVSSSVSNSVSSNNSSVSNSVSCVPRPHDHLLLSLLSLVLVLLLVVLVLLLLPQVVQLLPPSRPAGSDRPCRLVNSVVSLVSSVVSLVSNQSDDDPVDGDPSPLVVLLSVLVVSLSSLVVSSRSLRVVCPDAALQLSVLCVQLVVLSSVLSNLSSVLSNVLSVCSNVLAADAPPRDASVVSLVVSSVSSVVVVVVVVVCVVVVHPPVGPHRSVSCSSVSSVSSSSVSSRVSSVVNVVSSCVRSHHDDPPDDDDD/DPPPDPPPPPDPPPDPPPPFDQFQQDFFAQLQPRDTDSDGDALDAPPVPPPPPPVPPPLLDQDDCVVQPDPVSSVVSVVSNVVSVVVVVVVVCPDLLNLQLQLLLVLLLQQLCCLLPPVNVVVLPLDPDSLVLSLLSLLQPLSDALLVLLVLVVLLVVLLVLLLVLLVVLLVLLQCCCVPPVDLPVSVVVNLCCSQLVVLLVLLLQCQFQVDSSSLSSSLLSLLSNLCRQLPDVSSNVSHDDCSSSVSSVVSSVNSSVSSSVSCVPRPHHHLLQLLLVLLLQLLLLLLSLLSLLLVCLLVVDPCSCVDVVNVVSVVSNVVSLVSNVVSLSSNCSVCLVQQNNVLSVLSVLLNVLSVVLVLLSLLLNLLSVLLNVLLPCPPPPVPDPPPDPPDPPPPPCSVVVLVVVVVVVSVVVPPPPPPPPDPVVVVVVCVVVVPDVVPCLVLCPDLVVLSVLLCNQQVNLSNSLSVLSSVQSNDRQADPRRNQGGDQSPSSLVSLVVSLVVNVVSLVVSLQVSLVSLVVNPPDDLVRNLSNLLSSLSSVLSSLSSSVSSVSVSSSSVSSVVSNVCSVPPDRHNCVVVCVVVVVVVPDPVVPPPPPVVCVLVPADPFDDADPPNLFDQQDDPVVVVCVVCVVVVVCVVDDPVVVVVVVVVVVVVVVCPRLSNLLSSLLSVLLSVLSVLSNDPVNNVVCVLLVLSLLSSLLSSLRDSALLSSVVLLVLLLLLLVLLLVLLVVQCVVCVLPSVSSSVSLSVLSSVLSCCCSPVVSSSNSSSSNVNNSQQNSSQNSQLPNQPDPPVPQPRVRGPSVSSSVSNSVSSNNSSVSNSVSCVPRPHDHLLLSLLSLVLVLLLVVLVLLLLPQVVQLLPPSRPAGSDRPCRLVNSVVSLVSSVVSLVSNQSDDDPVDGDPSVLVVLLSVLVVSLSSLVVSSRSLRVVCPDAALQLSVLCVQLVVLSSVLSNLSSVLSNVLSVCSNVLAADAPPRDASVVSLVVSSVSSVVVVVVVVVCVVVVHPPVGPHRSVSCSSVSSVSSSSVSSRVSSVVNVVSSCVRSHHDDPPDDDDD

Sequence (2112 aa):
MSSATSSSTAAWPPKRPSQRMKLRNGTYIIPRTGERSRQEFSLRTSTNATSNSDSSNDARTYRSFETAESNKDRLRIIFHNIKVAFVLLWAWLQTEEGHGVLKCTLAYVLGSMGTFLTPLSNFLGNRDGKHVTATITVYFHPARTFGSMLEASVIAIVAVFYAELISLLSMGIAIAMKTQFGLTGTAHALVLIICIGGGLGFVGWVKQKLNSPLVNVGCTLTSIAIISVITKEEGVHGGYFDDDKIVQVLKMLVIGVTCTLAVNVFVWKVSARRVLRKSIMSATTSMGDKLSTITKGFLSGTEDELWSAEYGRVSARYNSAYAKMNSTLREAKFEHYFSGRESVYPLDRRLTRSIETLSQAIGGLRSALETQFALLREVPIQENQPLGSPTPAGLSPSLTRTISAFMDEARERLAVIDESGESEEERRANRRNKSDSALDTTTTFQMPSDIFALFIDTLGPSIKSLAHTLSEILREPAFGKDPSRDIAVNEQLRESLRDALNLYNNARAESLQELYHAIEMGRARSEKIQADIEEVAAACGHFSFSLQAVAEETDAYLDVLEDLKYTTETGKRSWNWLKVWRYFKWARASDKAPVDDPEQESLIPKPPVRRLRKSQLPKGIPDTMVKRRDTFNWDAAPQSSKLKRRFAQRILTISRFLVREDILFGLKVGIGALLWAMLAFIPSTRPIYQRWRGEWGLLSFMIVAAMTTGASNTTGTARFKGTLVGAAFAVTAWTVSRGNAIALVFLGGLVALFNFYVILVIKKAPLGRIALLAYNVSTLYAYSISQSVDDDDDDEGGADPLIWDIAFHRVISVTLGILWGIIFCRLFWPISGRKKFREGLSVLYLQMGLIWKRGPLTMSLQKNNTLDYMREGEQAALQRYAFKLESLRSSAKSEFELRGPFPDAAYGRIMRSTRNMLNGFYAMRLITSKRSSLSDGERALLEFTASERMLLCERICHVFQVIASCLMLEYPLTDAIPTVENNKDRLLGKIYQFRKEHMGVDLLGNESPVALEESDYALLYAYILVTLQVAAELNKVRVEIEGLYGVLHEESLLLQMSSATSSSTAAWPPKRPSQRMKLRNGTYIIPRTGERSRQEFSLRTSTNATSNSDSSNDARTYRSFETAESNKDRLRIIFHNIKVAFVLLWAWLQTEEGHGVLKCTLAYVLGSMGTFLTPLSNFLGNRDGKHVTATITVYFHPARTFGSMLEASVIAIVAVFYAELISLLSMGIAIAMKTQFGLTGTAHALVLIICIGGGLGFVGWVKQKLNSPLVNVGCTLTSIAIISVITKEEGVHGGYFDDDKIVQVLKMLVIGVTCTLAVNVFVWKVSARRVLRKSIMSATTSMGDKLSTITKGFLSGTEDELWSAEYGRVSARYNSAYAKMNSTLREAKFEHYFSGRESVYPLDRRLTRSIETLSQAIGGLRSALETQFALLREVPIQENQPLGSPTPAGLSPSLTRTISAFMDEARERLAVIDESGESEEERRANRRNKSDSALDTTTTFQMPSDIFALFIDTLGPSIKSLAHTLSEILREPAFGKDPSRDIAVNEQLRESLRDALNLYNNARAESLQELYHAIEMGRARSEKIQADIEEVAAACGHFSFSLQAVAEETDAYLDVLEDLKYTTETGKRSWNWLKVWRYFKWARASDKAPVDDPEQESLIPKPPVRRLRKSQLPKGIPDTMVKRRDTFNWDAAPQSSKLKRRFAQRILTISRFLVREDILFGLKVGIGALLWAMLAFIPSTRPIYQRWRGEWGLLSFMIVAAMTTGASNTTGTARFKGTLVGAAFAVTAWTVSRGNAIALVFLGGLVALFNFYVILVIKKAPLGRIALLAYNVSTLYAYSISQSVDDDDDDEGGADPLIWDIAFHRVISVTLGILWGIIFCRLFWPISGRKKFREGLSVLYLQMGLIWKRGPLTMSLQKNNTLDYMREGEQAALQRYAFKLESLRSSAKSEFELRGPFPDAAYGRIMRSTRNMLNGFYAMRLITSKRSSLSDGERALLEFTASERMLLCERICHVFQVIASCLMLEYPLTDAIPTVENNKDRLLGKIYQFRKEHMGVDLLGNESPVALEESDYALLYAYILVTLQVAAELNKVRVEIEGLYGVLHEESLLLQ

pLDDT: mean 78.45, std 18.37, range [19.16, 96.38]

Organism: Fusarium solani (NCBI:txid169388)

Solvent-accessible surface area (backbone atoms only — not comparable to full-atom values): 111830 Å² total; per-residue (Å²): 139,82,80,76,79,80,77,76,76,76,74,72,73,72,76,68,75,77,80,70,84,70,70,68,57,32,73,24,46,43,37,85,78,52,47,77,40,63,67,86,79,78,85,70,62,76,73,72,65,65,68,68,67,74,66,71,68,63,86,73,55,82,73,68,74,83,78,41,87,46,72,69,45,43,50,51,44,52,52,48,41,50,50,39,50,49,50,50,51,52,55,43,44,68,33,75,67,30,43,30,32,51,49,34,23,49,30,33,47,59,21,42,34,36,60,69,34,65,72,49,26,60,71,54,42,93,64,89,65,50,41,51,15,26,45,41,20,60,71,47,46,34,60,49,32,52,12,46,48,52,52,45,51,54,45,41,53,54,27,52,53,51,28,50,51,47,51,51,48,38,37,49,48,18,29,53,31,34,71,72,67,64,36,59,69,61,25,52,50,48,37,38,50,49,42,37,20,46,44,51,7,49,45,45,27,51,37,63,65,64,64,38,75,62,51,43,48,28,44,51,53,27,48,53,52,37,46,56,51,60,67,67,32,59,33,47,77,70,36,44,92,64,65,64,64,60,52,33,53,49,50,36,52,53,49,14,52,51,46,18,50,49,44,26,66,72,48,83,61,44,53,24,51,40,53,31,46,50,25,50,48,52,30,35,33,32,48,18,37,50,52,34,49,52,52,48,24,59,74,66,69,44,69,64,56,74,70,30,72,62,48,52,50,42,51,49,52,26,52,52,24,48,54,50,32,60,59,26,51,60,20,25,44,48,40,27,47,73,70,12,39,52,78,52,44,65,49,53,52,50,45,55,50,35,52,51,52,34,52,49,31,50,45,28,35,49,50,33,47,54,51,44,53,57,58,68,61,64,65,77,79,71,76,76,67,76,85,65,81,84,66,80,81,69,73,69,69,60,69,63,50,57,58,49,53,52,53,46,57,62,43,57,69,63,61,66,72,65,81,71,80,74,53,77,66,58,58,55,51,61,52,54,72,69,42,71,69,67,62,65,60,63,73,62,70,84,48,53,67,51,57,51,53,51,47,46,68,62,38,35,30,48,53,52,24,47,48,50,31,50,26,50,55,35,53,46,64,53,43,43,94,47,48,71,78,32,61,45,67,67,80,43,39,60,57,26,48,54,50,46,50,54,52,40,54,54,46,46,56,53,36,52,51,50,48,39,50,54,55,60,73,50,69,94,55,56,71,69,58,48,50,48,39,44,40,49,50,17,37,53,51,46,36,56,49,30,52,50,48,35,52,51,35,50,48,53,40,51,49,48,51,50,50,45,41,50,44,69,74,65,58,69,77,44,63,69,78,75,50,50,71,57,55,61,54,51,76,39,78,74,68,68,67,71,79,71,52,66,80,53,52,80,66,50,68,70,75,61,56,71,74,71,67,84,54,76,65,65,68,31,77,36,65,71,60,51,53,45,62,44,42,32,30,42,66,65,40,75,85,54,59,68,64,62,49,53,52,31,49,52,52,46,54,52,48,52,57,54,62,30,70,62,51,43,48,10,50,47,46,4,51,53,48,29,63,58,52,46,38,52,71,36,80,88,39,25,63,58,30,62,73,40,43,43,65,51,10,54,50,32,22,63,67,24,56,51,79,30,54,19,54,18,49,52,45,33,51,31,40,54,54,9,37,54,52,9,37,52,49,26,50,50,50,45,65,71,35,72,78,39,64,69,52,42,53,54,50,48,34,52,52,39,41,54,29,38,39,32,28,69,71,72,58,40,46,63,31,23,47,33,15,51,43,36,22,32,66,37,42,47,42,41,52,53,36,46,69,47,82,82,61,82,58,62,88,49,43,35,68,58,50,41,58,69,57,49,38,46,41,46,52,52,20,36,50,50,11,35,50,50,25,52,51,48,47,62,72,52,85,59,40,54,41,56,58,44,38,36,34,37,51,19,45,50,33,40,43,53,16,30,46,47,48,59,27,64,64,58,34,68,68,48,76,84,50,84,58,57,59,61,58,62,54,46,66,59,46,53,52,50,51,53,51,43,46,54,53,34,51,60,44,22,58,59,32,87,50,66,46,33,55,54,50,59,66,64,54,50,52,42,52,51,37,50,52,53,38,51,32,39,52,49,43,54,50,53,63,51,64,74,54,85,72,79,52,69,34,33,49,53,51,50,63,72,45,42,68,49,50,49,52,43,27,28,48,53,22,35,51,28,43,52,51,19,51,34,51,62,66,61,46,51,44,60,91,42,67,83,71,66,64,66,49,52,52,50,42,53,49,51,55,48,50,54,50,50,53,53,52,50,32,53,72,70,67,46,79,59,91,60,76,70,56,69,70,42,52,39,61,58,36,36,50,51,51,45,51,50,50,40,49,51,38,49,49,54,42,50,52,52,49,40,68,52,51,30,66,61,56,63,81,64,82,53,87,86,133,82,80,77,79,80,76,78,77,75,73,70,73,73,78,66,75,75,81,71,82,70,68,70,57,31,72,24,47,42,38,85,78,52,45,77,40,62,66,85,78,78,84,72,61,76,73,72,64,66,68,67,67,75,66,72,68,62,87,71,56,83,73,66,74,85,76,42,87,46,72,69,43,42,50,50,45,52,52,46,39,50,49,39,50,50,50,50,51,52,56,43,45,69,33,73,67,30,43,29,32,50,49,33,21,48,30,33,47,60,20,42,35,36,60,67,35,64,74,49,26,60,72,56,42,92,62,88,66,51,41,51,16,26,46,41,19,60,72,45,45,31,62,50,30,53,13,47,48,51,52,46,49,54,45,42,53,53,26,52,52,51,29,50,50,47,51,50,48,36,36,50,47,17,31,52,31,34,72,72,65,64,37,59,71,62,26,54,52,48,38,38,50,50,42,36,18,46,43,50,7,49,45,44,27,50,39,62,64,64,63,37,76,62,51,42,47,28,43,51,51,27,48,52,52,38,48,56,51,60,65,66,33,58,33,48,75,69,34,46,92,65,64,63,64,59,50,32,53,50,50,36,51,53,51,15,53,50,45,18,51,50,42,28,65,73,48,83,61,45,53,23,52,40,50,32,44,50,26,49,48,53,28,35,32,32,48,19,37,50,52,35,49,52,52,48,24,58,76,67,70,44,68,63,53,75,71,30,71,63,49,52,50,41,50,50,50,28,52,53,22,48,54,50,32,61,59,26,50,60,22,25,44,49,40,28,48,73,71,12,40,52,78,53,46,65,49,52,52,49,45,55,49,34,52,51,52,34,51,48,32,50,45,28,34,49,50,34,47,54,51,46,53,55,59,68,62,63,65,78,78,70,76,75,67,76,87,67,80,84,64,80,80,68,74,70,69,60,70,63,51,57,58,51,52,51,54,46,56,60,43,56,68,62,60,64,72,65,82,70,80,74,53,76,66,58,59,53,50,62,52,54,72,66,42,70,68,69,60,63,58,64,72,64,71,86,48,52,66,50,55,52,53,50,48,46,69,61,36,36,30,50,52,52,25,48,46,49,34,50,25,50,56,35,54,46,64,53,44,43,95,47,47,70,79,31,59,45,67,66,81,44,39,60,58,28,48,53,51,46,50,53,53,40,52,54,47,46,54,53,36,54,50,50,49,40,51,56,54,59,73,49,66,92,54,57,72,69,58,49,50,48,40,45,40,49,52,17,36,53,50,47,36,56,50,31,50,51,48,38,53,52,34,51,48,53,41,51,50,48,52,50,50,45,41,50,44,68,74,66,55,71,77,46,62,68,78,74,50,50,72,58,53,61,55,49,78,41,76,74,65,68,66,69,78,72,52,66,80,53,50,81,66,49,68,70,76,60,57,71,74,70,67,85,53,76,64,65,70,32,76,36,66,69,60,50,53,45,62,43,41,33,29,42,67,64,40,76,86,55,61,69,65,61,48,54,52,31,48,51,52,45,54,52,49,51,59,55,62,30,70,63,51,40,47,11,50,48,46,5,50,54,48,28,64,60,53,46,40,50,70,37,80,87,39,24,66,60,29,61,73,38,42,43,66,52,10,53,50,32,22,62,68,23,55,50,78,28,54,19,54,18,50,53,45,34,51,31,39,52,53,10,36,53,52,9,38,53,49,26,51,50,49,46,66,72,37,74,78,40,63,70,52,42,52,54,49,48,33,53,52,40,40,54,29,37,40,32,28,72,70,73,58,40,45,62,33,22,48,32,14,50,44,37,22,31,66,37,42,47,42,44,53,53,38,44,69,46,82,82,60,80,58,62,88,50,44,36,70,59,48,41,59,69,56,49,38,47,40,47,53,52,22,34,51,51,12,35,50,50,24,54,51,50,47,61,72,54,85,58,40,55,40,56,60,43,40,36,34,38,51,19,48,50,34,41,45,52,16,30,45,46,48,59,27,65,65,58,33,69,66,47,76,83,51,83,57,57,61,62,58,64,54,47,66,59,47,53,52,51,50,54,51,43,45,53,54,34,52,62,44,22,57,57,30,86,50,68,46,32,54,55,50,60,68,65,54,50,51,41,51,52,38,48,52,52,37,53,34,38,53,51,42,53,50,53,62,52,65,73,54,84,72,79,53,70,32,34,48,53,52,49,63,70,45,43,68,49,49,50,52,42,28,28,48,53,22,36,50,27,43,52,53,19,50,32,51,61,65,60,46,50,45,59,91,39,67,83,70,66,62,66,49,51,52,51,42,53,49,51,54,49,48,53,48,51,55,53,50,48,34,54,71,68,67,45,81,60,91,60,76,69,56,68,71,42,52,40,60,58,34,37,50,51,51,46,51,48,50,39,49,51,38,51,49,53,44,49,54,51,48,40,67,53,52,30,67,62,57,63,81,65,82,54,88,88